Protein 3U52 (pdb70)

InterPro domains:
  IPR003430 Propane/methane/phenol/toluene hydroxylase [PF02332] (23-250)
  IPR007029 YHS domain [PF04945] (418-451)
  IPR009078 Ferritin-like superfamily [SSF47240] (6-496)
  IPR012348 Ribonucleotide reductase-like [G3DSA:1.10.620.20] (1-511)

Nearest PDB structures (foldseek):
  3u52-assembly1_B  TM=1.002E+00  e=2.593E-72  Stutzerimonas stutzeri
  3rnf-assembly1_A  TM=8.949E-01  e=2.036E-19  Pseudomonas sp. OX1
  3n1y-assembly1_A-1  TM=8.820E-01  e=1.701E-19  Pseudomonas sp. OX1
  3n20-assembly1_A-1  TM=8.811E-01  e=3.994E-19  Pseudomonas sp. OX1
  4gam-assembly1_F  TM=8.521E-01  e=6.471E-14  Methylococcus capsulatus str. Bath

Sequence (1869 aa):
KKLNLKDKYQYLTRDMAWEPTYQDKKDIFPEEDFEGIKITDWSQWEDPFRLTMDAYWKYQAEKEKKLYAIFDAFAQNNGHQNISDARYVNALKLFISGISPLEHAAFQGYSKVGRQFSGAGARVACQMQAIDELRHSQTQQHAMSHYNKHFNGLHDGPHMHDRVWYLSVPKSFFDDARSAGPFEFLTAISFSFEYVLTNLLFVPFMSGAAYNGDMATVTFGFSAQSDEARHMTLGLEVIKFILEQHEDNVPIVQRWIDKWFWRGFRLLSLVSMMMDYMLPNKVMSWSEAWEVYYEQNGGALFKDLERYGIRPPKYQDVANDAKHHLSHQLWTTFYQYCQATNFHTWIPEKEEMDWMSEKYPDTFDKYYRPRYEYLAKEAAAGRRFYNNTLPQLCQVCQIPTIFTEKDAPTMLSHRQIEHEGERYHFCSDGCCDIFKHEPEKYIQAWLPVHQIYQGNCEGGDLETVVQKYYHINIGEDNFDYVGSPDQKHWLSIKKKLNLKDKYQYLTRDMAWEPTYQDKKDIFPEEDFEGIKITDWSQWEDPFRLTMDAYWKYQAEKEKKLYAIFDAFAQNNGHQNISDARYVNALKLFISGISPLEHAAFQGYSKVGRQFSGAGARVACQMQAIDELRHSQTQQHAMSHYNKHFNGLHDGPHMHDRVWYLSVPKSFFDDARSAGPFEFLTAISFSFEYVLTNLLFVPFMSGAAYNGDMATVTFGFSAQSDEARHMTLGLEVIKFILEQHEDNVPIVQRWIDKWFWRGFRLLSLVSMMMDYMLPNKVMSWSEAWEVYYEQNGGALFKDLERYGIRPPKYQDVANDAKHHLSHQLWTTFYQYCQATNFHTWIPEKEEMDWMSEKYPDTFDKYYRPRYEYLAKEAAAGRRFYNNTLPQLCQVCQIPTIFTEKDAPTMLSHRQIEHEGERYHFCSDGCCDIFKHEPEKYIQAWLPVHQIYQGNCEGGDLETVVQKYYHINIGEDNFDYVGSPDQKHWLSIPIRHTYGHIARRFGDKPATRYQEASYDIEAKTNFHYRPQWDSEHTLNDPTRTAIRMEDWCAVSDPRQFYYGAYVGNRAKMQESAETSFGFCEKRNLLTRLSEETQKQLLRLLVPLRHVELGANMNNAKIAGDATATTVSQMHIYTGMDRLGIGQYLSRIALMIDGSTGAALDESKAYWMDDEMWQPMRKLVEDTLVVDDWFELTLVQNILIDGMMYPLVYDKMDQWFESQGAEDVSMLTEFMRDWYKESLRWTNAMMKAVAGESETNRELLQKWIDHWEPQAYEALKPLAEASVGIDGLNEARAELSARLKKFELQSREIKTNSVEPIRHTYGHIARRFGDKPATRYQEASYDIEAKTNFHYRPQWDSEHTLNDPTRTAIRMEDWCAVSDPRQFYYGAYVGNRAKMQESAETSFGFCEKRNLLTRLSEETQKQLLRLLVPLRHVELGANMNNAKIAGDATATTVSQMHIYTGMDRLGIGQYLSRIALMIDGSTGAALDESKAYWMDDEMWQPMRKLVEDTLVVDDWFELTLVQNILIDGMMYPLVYDKMDQWFESQGAEDVSMLTEFMRDWYKESLRWTNAMMKAVAGESETNRELLQKWIDHWEPQAYEALKPLAEASVGIDGLNEARAELSARLKKFELQSRGVSVNALYDYKFEPKDKVENFHGMQLLYVYWPDHLLFCAPFALLVQPGMTFSALVDEILKPATAAHPDSAKADFLNAEWLLNDEPFTPKADASLKEQGIDHKSMLTVTTPGLKGMANAGYSVNALYDYKFEPKDKVENFHGMQLLYVYWPDHLLFCAPFALLVQPGMTFSALVDEILKPATAAHPDSAKADFLNAEWLLNDEPFTPKADASLKEQGIDHKSMLTVTTPGLKGMANAGY

Foldseek 3Di:
DDDDLQVVLCCVWQVVDDDDDPDDPCVQQVQDPPLPFDFQDLVPQRQLDRADPVRVCVVLVVLVVVLVVLLVVCLVVVLVLQFQFLLLCLLVLCCLQAPLVVLVLLLVLLQVLLRNDPRRSLSVLSNVSSVLSVVLNVLSCSLCVSVVVQAFNNPQRPLLCVAAQVSVLRVLLSVVLSVDTNLLVLLQPLALCLAQCVCLVLVLQQVLCVQGRRSSSVSSSVSCVVVSSSSNSSNVSSVVSRLPRDLSSAVSSQVSQQQNNVSVLLSSLVVQQCQLFSRPDHDAHLLVSCCPRHVPVVVVVQVVCVVSVHHHHDCVVVSNLCSLPSNQLVLVVCQQAQLQHLAAHAQDDVVSLVVNCVNNVPPCVPPHPVVSVVQVVCVVVVNNHHDQDDAPAALRSRDGLRAADSVGRVHFQKDWDDDPHRIGIHNHVSRVVVCVVPVVVSVPDPNNVVCLVVVNQVDVHVVCSRCPRSVRDRQERTYHPVPHVSNVSSVVSD/DDDDLQRVLCCVWQVVDDQDDPDHVCVQQVQDPPLPFDFADLVPQRQLDRADPVRVCVVLVVLVVVLVVLLVVCLVVVLVLQFQFLLLCLLVLCCLQAPLVVLQLLLVLLQVLLRNDPGRSLNVLSNLSSVLSVVSSVLSCSLCVSVVVQAFNNPQRPLQCVAFQVSVLRVLLSVVLSVDTNLLVLLQPLALDLAQCPCLPLVLQLVLCVQTSSSSSVSSSVSCVVVSSSSNSSNVSSVVNSLPRDLSSQVSSLVSQQLNNVSVLLSSLVVQLCQLFSRPDHDAHLLVSCCPRCVPVVVVVQVVCVVSVHHHHDCVVVSNLCSLPRNQLVLVVCQQAQLQHLAAHAQDDPVSLVVNCVRNVPDCVPPRPVVSVVQVVCVVVVRRHHDPDDADAALRSLHGLRAADRVGRPHFQKDWDADPRRIGIHNHPSSVVVCVVPVVPSVPDPRNVVCLVVCNQVDVPSVCSRCVRSVRPRQARGYHPVNHPSNVSSVVD/DVFAADPQLCVPPNGHHDDPLSNQFFPPFDDDDDDDADPVDDPARQLGQVLAPQDDPDLVLQAFPQSDDPVSLVVVVVVLVVQLVVLLVVCLVVVVLQPDDPVLNVCLLQQPLLCLVVLQLLLLLLCVLLSHHRGRRRNVVSNSSSVVSNVLSVLSQSSQCSNVVNDCVSVVVSVCSCVPPPLNVLVNVLSVVLNPDRRSVLSCCQSVQQLCLQVLQLVLPQLQVQSVVVSNVSCNSNCVSSVVVNVSSCRSSLSSLQSRLVRDPVSQVVSQVSCVVRNVSSLVSCQSSQCVTSHCVSSVVSSVSSQVSVVSSVHGDD/DDDDDDDDDPFAADPQLCVVPNGHHDDPLSNQFFPPFDDDDDPDADPVDPPARQLGQVLAPFDDPDLVLQAFPQSDDPVSLVVVVVVLVVLLVVLLVVCLVVVVQQPDDVVLNVCLLQQPLVCLVVLQLLLLLLVVLLRHHNGRRRNVLSNSSSVVSNVLSVLSVVSQCSNVVNPCVSVVVSVCNCVDPPLQVLVNVLSVVLNPDRHSVLSCCLNVQQQCLLPLCLVLPQLQVQSVVVSNNSCNSNCVSVVVVSVSSCRSVLSSLQSSLVRDVVSQVVSQVSCVVRNVSSLVSCQSSCVVGRRVVSSLVSQQSSQVSQVVSVYGDPGD/DDDDPDDPDDDDPQPQVVQPQWAWEWEAEWLACVPVDTDIDTGHQFDFQQCCVPVPVLVVSVVFPCSVVFDFLVFWKDKQNHGDHGDRGGGNVVRPNGHYIYMYTYGPPPNYPDVRSD/DDDDPDDDDDDDPPPPVVLPQWAWEWEAEWLACVPVGTDIDIGRQQDFQQCCVVPPVLVVSVVAPCSVVAPQLPFFKDKQNHGDHGDRGGGNVVRPNGHHIYMYTYGPPPNGPPVRSD

CATH classification: 1.10.620.20

Organism: Stutzerimonas stutzeri (NCBI:txid316)

B-factor: mean 28.57, std 8.66, range [11.63, 82.62]

Structure (mmCIF, N/CA/C/O backbone):
data_3U52
#
_entry.id   3U52
#
_cell.length_a   83.942
_cell.length_b   141.761
_cell.length_c   181.207
_cell.angle_alpha   90.00
_cell.angle_beta   90.00
_cell.angle_gamma   90.00
#
_symmetry.space_group_name_H-M   'P 21 21 21'
#
loop_
_entity.id
_entity.type
_entity.pdbx_description
1 polymer 'Phenol hydroxylase component phN'
2 polymer 'Phenol hydroxylase component phL'
3 polymer 'Phenol hydroxylase component phO'
4 non-polymer 'FE (III) ION'
5 non-polymer 'ZINC ION'
6 non-polymer 'COPPER (II) ION'
7 non-polymer GLYCEROL
8 non-polymer XENON
9 non-polymer '3[N-MORPHOLINO]PROPANE SULFONIC ACID'
10 non-polymer '4-(2-HYDROXYETHYL)-1-PIPERAZINE ETHANESULFONIC ACID'
11 water water
#
loop_
_atom_site.group_PDB
_atom_site.id
_atom_site.type_symbol
_atom_site.label_atom_id
_atom_site.label_alt_id
_atom_site.label_comp_id
_atom_site.label_asym_id
_atom_site.label_entity_id
_atom_site.label_seq_id
_atom_site.pdbx_PDB_ins_code
_atom_site.Cartn_x
_atom_site.Cartn_y
_atom_site.Cartn_z
_atom_site.occupancy
_atom_site.B_iso_or_equiv
_atom_site.auth_seq_id
_atom_site.auth_comp_id
_atom_site.auth_asym_id
_atom_site.auth_atom_id
_atom_site.pdbx_PDB_model_num
ATOM 1 N N . LYS A 1 6 ? 66.764 97.740 133.130 1.00 48.11 6 LYS A N 1
ATOM 2 C CA . LYS A 1 6 ? 66.094 96.524 133.719 1.00 47.52 6 LYS A CA 1
ATOM 3 C C . LYS A 1 6 ? 65.939 95.389 132.705 1.00 45.45 6 LYS A C 1
ATOM 4 O O . LYS A 1 6 ? 65.921 95.636 131.512 1.00 45.81 6 LYS A O 1
ATOM 10 N N . LYS A 1 7 ? 65.819 94.159 133.188 1.00 43.12 7 LYS A N 1
ATOM 11 C CA . LYS A 1 7 ? 65.636 93.004 132.314 1.00 41.77 7 LYS A CA 1
ATOM 12 C C . LYS A 1 7 ? 64.353 93.102 131.500 1.00 40.41 7 LYS A C 1
ATOM 13 O O . LYS A 1 7 ? 63.296 93.478 132.015 1.00 39.42 7 LYS A O 1
ATOM 19 N N . LEU A 1 8 ? 64.473 92.802 130.208 1.00 38.24 8 LEU A N 1
ATOM 20 C CA . LEU A 1 8 ? 63.338 92.885 129.293 1.00 36.49 8 LEU A CA 1
ATOM 21 C C . LEU A 1 8 ? 62.281 91.853 129.611 1.00 36.02 8 LEU A C 1
ATOM 22 O O . LEU A 1 8 ? 62.598 90.702 129.928 1.00 36.15 8 LEU A O 1
ATOM 27 N N . ASN A 1 9 ? 61.023 92.267 129.521 1.00 36.22 9 ASN A N 1
ATOM 28 C CA . ASN A 1 9 ? 59.936 91.300 129.55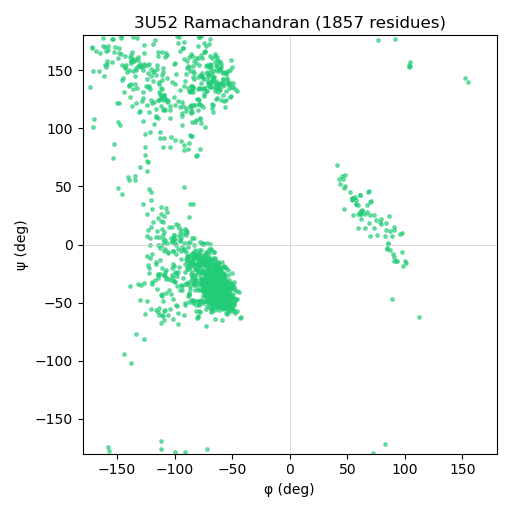6 1.00 36.53 9 ASN A CA 1
ATOM 29 C C . ASN A 1 9 ? 59.876 90.571 128.223 1.00 36.38 9 ASN A C 1
ATOM 30 O O . ASN A 1 9 ? 60.612 90.916 127.281 1.00 36.66 9 ASN A O 1
ATOM 35 N N . LEU A 1 10 ? 59.024 89.563 128.124 1.00 35.96 10 LEU A N 1
ATOM 36 C CA . LEU A 1 10 ? 59.008 88.738 126.932 1.00 35.76 10 LEU A CA 1
ATOM 37 C C . LEU A 1 10 ? 58.578 89.486 125.674 1.00 34.66 10 LEU A C 1
ATOM 38 O O . LEU A 1 10 ? 59.020 89.132 124.581 1.00 34.43 10 LEU A O 1
ATOM 43 N N . LYS A 1 11 ? 57.719 90.498 125.807 1.00 33.31 11 LYS A N 1
ATOM 44 C CA . LYS A 1 11 ? 57.237 91.203 124.631 1.00 32.91 11 LYS A CA 1
ATOM 45 C C . LYS A 1 11 ? 58.314 92.140 124.086 1.00 31.80 11 LYS A C 1
ATOM 46 O O . LYS A 1 11 ? 58.508 92.205 122.877 1.00 30.74 11 LYS A O 1
ATOM 52 N N . ASP A 1 12 ? 59.025 92.826 124.978 1.00 30.38 12 ASP A N 1
ATOM 53 C CA . ASP A 1 12 ? 60.079 93.732 124.564 1.00 29.89 12 ASP A CA 1
ATOM 54 C C . ASP A 1 12 ? 61.290 92.946 124.074 1.00 28.41 12 ASP A C 1
ATOM 55 O O . ASP A 1 12 ? 62.004 93.427 123.215 1.00 26.97 12 ASP A O 1
ATOM 60 N N . LYS A 1 13 ? 61.553 91.776 124.663 1.00 26.88 13 LYS A N 1
ATOM 61 C CA . LYS A 1 13 ? 62.618 90.910 124.171 1.00 26.86 13 LYS A CA 1
ATOM 62 C C . LYS A 1 13 ? 62.339 90.479 122.729 1.00 25.50 13 LYS A C 1
ATOM 63 O O . LYS A 1 13 ? 63.223 90.548 121.895 1.00 24.77 13 LYS A O 1
ATOM 69 N N . TYR A 1 14 ? 61.115 90.013 122.447 1.00 24.65 14 TYR A N 1
ATOM 70 C CA . TYR A 1 14 ? 60.773 89.527 121.117 1.00 23.59 14 TYR A CA 1
ATOM 71 C C . TYR A 1 14 ? 60.890 90.669 120.086 1.00 23.60 14 TYR A C 1
ATOM 72 O O . TYR A 1 14 ? 61.368 90.462 119.020 1.00 23.75 14 TYR A O 1
ATOM 81 N N . GLN A 1 15 ? 60.460 91.872 120.428 1.00 23.60 15 GLN A N 1
ATOM 82 C CA . GLN A 1 15 ? 60.674 93.032 119.584 1.00 23.79 15 GLN A CA 1
ATOM 83 C C . GLN A 1 15 ? 62.141 93.311 119.272 1.00 23.71 15 GLN A C 1
ATOM 84 O O . GLN A 1 15 ? 62.494 93.604 118.154 1.00 22.98 15 GLN A O 1
ATOM 90 N N . TYR A 1 16 ? 63.006 93.191 120.257 1.00 24.32 16 TYR A N 1
ATOM 91 C CA . TYR A 1 16 ? 64.419 93.332 120.019 1.00 24.65 16 TYR A CA 1
ATOM 92 C C . TYR A 1 16 ? 65.012 92.291 119.082 1.00 24.78 16 TYR A C 1
ATOM 93 O O . TYR A 1 16 ? 66.034 92.540 118.501 1.00 26.57 16 TYR A O 1
ATOM 102 N N . LEU A 1 17 ? 64.406 91.114 119.019 1.00 24.23 17 LEU A N 1
ATOM 103 C CA . LEU A 1 17 ? 64.814 90.005 118.138 1.00 23.95 17 LEU A CA 1
ATOM 104 C C . LEU A 1 17 ? 64.096 90.025 116.779 1.00 23.45 17 LEU A C 1
ATOM 105 O O . LEU A 1 17 ? 64.277 89.127 115.979 1.00 24.80 17 LEU A O 1
ATOM 110 N N . THR A 1 18 ? 63.240 91.005 116.539 1.00 23.57 18 THR A N 1
ATOM 111 C CA . THR A 1 18 ? 62.579 91.131 115.233 1.00 23.70 18 THR A CA 1
ATOM 112 C C . THR A 1 18 ? 62.638 92.579 114.731 1.00 24.89 18 THR A C 1
ATOM 113 O O . THR A 1 18 ? 63.422 92.918 113.830 1.00 25.47 18 THR A O 1
ATOM 117 N N . ARG A 1 19 ? 61.802 93.447 115.279 1.00 24.75 19 ARG A N 1
ATOM 118 C CA . ARG A 1 19 ? 61.655 94.749 114.649 1.00 25.85 19 ARG A CA 1
ATOM 119 C C . ARG A 1 19 ? 62.870 95.632 114.844 1.00 25.82 19 ARG A C 1
ATOM 120 O O . ARG A 1 19 ? 63.166 96.446 113.987 1.00 25.79 19 ARG A O 1
ATOM 128 N N . ASP A 1 20 ? 63.625 95.419 115.915 1.00 25.80 20 ASP A N 1
ATOM 129 C CA . ASP A 1 20 ? 64.812 96.221 116.151 1.00 26.29 20 ASP A CA 1
ATOM 130 C C . ASP A 1 20 ? 65.916 96.038 115.078 1.00 26.11 20 ASP A C 1
ATOM 131 O O . ASP A 1 20 ? 66.802 96.905 114.938 1.00 25.59 20 ASP A O 1
ATOM 136 N N . MET A 1 21 ? 65.864 94.947 114.310 1.00 24.17 21 MET A N 1
ATOM 137 C CA . MET A 1 21 ? 66.848 94.727 113.282 1.00 24.95 21 MET A CA 1
ATOM 138 C C . MET A 1 21 ? 66.649 95.677 112.057 1.00 24.10 21 MET A C 1
ATOM 139 O O . MET A 1 21 ? 67.541 95.821 111.218 1.00 23.77 21 MET A O 1
ATOM 144 N N . ALA A 1 22 ? 65.461 96.283 111.955 1.00 23.15 22 ALA A N 1
ATOM 145 C CA . ALA A 1 22 ? 65.146 97.210 110.871 1.00 23.16 22 ALA A CA 1
ATOM 146 C C . ALA A 1 22 ? 65.643 98.607 111.248 1.00 23.20 22 ALA A C 1
ATOM 147 O O . ALA A 1 22 ? 65.927 98.882 112.428 1.00 22.45 22 ALA A O 1
ATOM 149 N N . TRP A 1 23 ? 65.764 99.471 110.259 1.00 22.30 23 TRP A N 1
ATOM 150 C CA . TRP A 1 23 ? 66.248 100.836 110.482 1.00 23.42 23 TRP A CA 1
ATOM 151 C C . TRP A 1 23 ? 65.612 101.789 109.512 1.00 23.79 23 TRP A C 1
ATOM 152 O O . TRP A 1 23 ? 65.034 101.378 108.506 1.00 22.19 23 TRP A O 1
ATOM 163 N N . GLU A 1 24 ? 65.722 103.078 109.821 1.00 25.29 24 GLU A N 1
ATOM 164 C CA . GLU A 1 24 ? 65.279 104.111 108.879 1.00 27.08 24 GLU A CA 1
ATOM 165 C C . GLU A 1 24 ? 66.322 104.344 107.759 1.00 25.71 24 GLU A C 1
ATOM 166 O O . GLU A 1 24 ? 67.494 104.668 108.062 1.00 26.27 24 GLU A O 1
ATOM 172 N N . PRO A 1 25 ? 65.916 104.215 106.474 1.00 24.94 25 PRO A N 1
ATOM 173 C CA . PRO A 1 25 ? 66.906 104.345 105.385 1.00 24.56 25 PRO A CA 1
ATOM 174 C C . PRO A 1 25 ? 67.446 105.775 105.221 1.00 24.48 25 PRO A C 1
ATOM 175 O O . PRO A 1 25 ? 66.746 106.732 105.566 1.00 25.80 25 PRO A O 1
ATOM 179 N N . THR A 1 26 ? 68.703 105.903 104.794 1.00 23.82 26 THR A N 1
ATOM 180 C CA . THR A 1 26 ? 69.385 107.200 104.602 1.00 22.35 26 THR A CA 1
ATOM 181 C C . THR A 1 26 ? 69.741 107.339 103.120 1.00 21.97 26 THR A C 1
ATOM 182 O O . THR A 1 26 ? 69.801 108.437 102.552 1.00 21.04 26 THR A O 1
ATOM 186 N N . TYR A 1 27 ? 69.984 106.208 102.484 1.00 20.50 27 TYR A N 1
ATOM 187 C CA . TYR A 1 27 ? 70.567 106.177 101.158 1.00 21.85 27 TYR A CA 1
ATOM 188 C C . TYR A 1 27 ? 69.558 105.929 100.054 1.00 22.57 27 TYR A C 1
ATOM 189 O O . TYR A 1 27 ? 69.861 106.135 98.859 1.00 23.37 27 TYR A O 1
ATOM 198 N N . GLN A 1 28 ? 68.391 105.434 100.426 1.00 22.81 28 GLN A N 1
ATOM 199 C CA . GLN A 1 28 ? 67.310 105.234 99.454 1.00 23.55 28 GLN A CA 1
ATOM 200 C C . GLN A 1 28 ? 66.061 105.800 100.100 1.00 24.67 28 GLN A C 1
ATOM 201 O O . GLN A 1 28 ? 65.955 105.835 101.340 1.00 24.96 28 GLN A O 1
ATOM 207 N N . ASP A 1 29 ? 65.142 106.292 99.289 1.00 25.60 29 ASP A N 1
ATOM 208 C CA . ASP A 1 29 ? 63.874 106.797 99.795 1.00 27.17 29 ASP A CA 1
ATOM 209 C C . ASP A 1 29 ? 63.031 105.626 100.329 1.00 27.44 29 ASP A C 1
ATOM 210 O O . ASP A 1 29 ? 62.935 104.602 99.688 1.00 24.88 29 ASP A O 1
ATOM 215 N N . LYS A 1 30 ? 62.422 105.797 101.493 1.00 29.28 30 LYS A N 1
ATOM 216 C CA . LYS A 1 30 ? 61.493 104.817 102.070 1.00 31.64 30 LYS A CA 1
ATOM 217 C C . LYS A 1 30 ? 60.357 104.463 101.066 1.00 32.01 30 LYS A C 1
ATOM 218 O O . LYS A 1 30 ? 59.880 103.310 100.995 1.00 31.90 30 LYS A O 1
ATOM 224 N N . LYS A 1 31 ? 59.962 105.437 100.243 1.00 32.14 31 LYS A N 1
ATOM 225 C CA . LYS A 1 31 ? 58.883 105.232 99.284 1.00 32.36 31 LYS A CA 1
ATOM 226 C C . LYS A 1 31 ? 59.330 104.423 98.080 1.00 31.14 31 LYS A C 1
ATOM 227 O O . LYS A 1 31 ? 58.487 103.940 97.317 1.00 31.51 31 LYS A O 1
ATOM 233 N N . ASP A 1 32 ? 60.646 104.298 97.882 1.00 28.81 32 ASP A N 1
ATOM 234 C CA . ASP A 1 32 ? 61.175 103.460 96.803 1.00 27.36 32 ASP A CA 1
ATOM 235 C C . ASP A 1 32 ? 61.372 102.038 97.327 1.00 25.24 32 ASP A C 1
ATOM 236 O O . ASP A 1 32 ? 61.267 101.086 96.572 1.00 24.29 32 ASP A O 1
ATOM 241 N N . ILE A 1 33 ? 61.731 101.914 98.591 1.00 21.42 33 ILE A N 1
ATOM 242 C CA . ILE A 1 33 ? 61.931 100.594 99.196 1.00 20.63 33 ILE A CA 1
ATOM 243 C C . ILE A 1 33 ? 60.532 99.943 99.464 1.00 21.24 33 ILE A C 1
ATOM 244 O O . ILE A 1 33 ? 60.369 98.733 99.272 1.00 21.51 33 ILE A O 1
ATOM 249 N N . PHE A 1 34 ? 59.537 100.762 99.851 1.00 20.14 34 PHE A N 1
ATOM 250 C CA . PHE A 1 34 ? 58.119 100.341 100.101 1.00 19.88 34 PHE A CA 1
ATOM 251 C C . PHE A 1 34 ? 57.084 101.102 99.255 1.00 19.84 34 PHE A C 1
ATOM 252 O O . PHE A 1 34 ? 56.354 101.921 99.788 1.00 20.49 34 PHE A O 1
ATOM 260 N N . PRO A 1 35 ? 57.034 100.833 97.936 1.00 20.81 35 PRO A N 1
ATOM 261 C CA . PRO A 1 35 ? 56.254 101.608 96.977 1.00 21.76 35 PRO A CA 1
ATOM 262 C C . PRO A 1 35 ? 54.777 101.260 96.933 1.00 23.46 35 PRO A C 1
ATOM 263 O O . PRO A 1 35 ? 54.014 102.002 96.329 1.00 24.70 35 PRO A O 1
ATOM 267 N N . GLU A 1 36 ? 54.357 100.186 97.611 1.00 24.30 36 GLU A N 1
ATOM 268 C CA . GLU A 1 36 ? 52.976 99.680 97.410 1.00 24.85 36 GLU A CA 1
ATOM 269 C C . GLU A 1 36 ? 52.006 100.040 98.516 1.00 25.92 36 GLU A C 1
ATOM 270 O O . GLU A 1 36 ? 50.841 99.673 98.476 1.00 26.72 36 GLU A O 1
ATOM 276 N N . GLU A 1 37 ? 52.442 100.784 99.503 1.00 26.65 37 GLU A N 1
ATOM 277 C CA . GLU A 1 37 ? 51.551 100.931 100.660 1.00 28.69 37 GLU A CA 1
ATOM 278 C C . GLU A 1 37 ? 50.764 102.233 100.780 1.00 28.51 37 GLU A C 1
ATOM 279 O O . GLU A 1 37 ? 50.168 102.514 101.833 1.00 28.07 37 GLU A O 1
ATOM 285 N N . ASP A 1 38 ? 50.702 102.991 99.682 1.00 28.45 38 ASP A N 1
ATOM 286 C CA . ASP A 1 38 ? 49.959 104.259 99.663 1.00 29.07 38 ASP A CA 1
ATOM 287 C C . ASP A 1 38 ? 48.743 104.277 98.740 1.00 28.22 38 ASP A C 1
ATOM 288 O O . ASP A 1 38 ? 47.799 105.038 99.004 1.00 28.99 38 ASP A O 1
ATOM 293 N N . PHE A 1 39 ? 48.777 103.485 97.662 1.00 26.58 39 PHE A N 1
ATOM 294 C CA . PHE A 1 39 ? 47.859 103.653 96.551 1.00 25.89 39 PHE A CA 1
ATOM 295 C C . PHE A 1 39 ? 46.447 103.178 96.816 1.00 26.43 39 PHE A C 1
ATOM 296 O O . PHE A 1 39 ? 45.599 103.435 95.995 1.00 25.50 39 PHE A O 1
ATOM 304 N N . GLU A 1 40 ? 46.209 102.488 97.941 1.00 25.77 40 GLU A N 1
ATOM 305 C CA . GLU A 1 40 ? 44.873 101.963 98.286 1.00 25.09 40 GLU A CA 1
ATOM 306 C C . GLU A 1 40 ? 44.031 102.965 99.103 1.00 25.62 40 GLU A C 1
ATOM 307 O O . GLU A 1 40 ? 42.821 102.793 99.271 1.00 25.86 40 GLU A O 1
ATOM 313 N N . GLY A 1 41 ? 44.672 104.008 99.603 1.00 25.30 41 GLY A N 1
ATOM 314 C CA . GLY A 1 41 ? 43.996 104.978 100.441 1.00 25.52 41 GLY A CA 1
ATOM 315 C C . GLY A 1 41 ? 44.178 104.746 101.914 1.00 24.90 41 GLY A C 1
ATOM 316 O O . GLY A 1 41 ? 43.719 105.561 102.723 1.00 25.66 41 GLY A O 1
ATOM 317 N N . ILE A 1 42 ? 44.813 103.632 102.311 1.00 24.47 42 ILE A N 1
ATOM 318 C CA . ILE A 1 42 ? 44.966 103.325 103.748 1.00 23.52 42 ILE A CA 1
ATOM 319 C C . ILE A 1 42 ? 46.084 104.166 104.369 1.00 24.38 42 ILE A C 1
ATOM 320 O O . ILE A 1 42 ? 47.140 104.271 103.791 1.00 22.88 42 ILE A O 1
ATOM 325 N N . LYS A 1 43 ? 45.836 104.746 105.547 1.00 25.75 43 LYS A N 1
ATOM 326 C CA . LYS A 1 43 ? 46.799 105.611 106.196 1.00 27.68 43 LYS A CA 1
ATOM 327 C C . LYS A 1 43 ? 47.288 104.921 107.443 1.00 28.51 43 LYS A C 1
ATOM 328 O O . LYS A 1 43 ? 46.475 104.482 108.267 1.00 27.61 43 LYS A O 1
ATOM 334 N N . ILE A 1 44 ? 48.618 104.782 107.556 1.00 29.18 44 ILE A N 1
ATOM 335 C CA . ILE A 1 44 ? 49.198 104.238 108.751 1.00 30.84 44 ILE A CA 1
ATOM 336 C C . ILE A 1 44 ? 49.851 105.383 109.498 1.00 31.15 44 ILE A C 1
ATOM 337 O O . ILE A 1 44 ? 50.695 106.090 108.961 1.00 32.16 44 ILE A O 1
ATOM 342 N N . THR A 1 45 ? 49.438 105.536 110.738 1.00 31.49 45 THR A N 1
ATOM 343 C CA . THR A 1 45 ? 49.888 106.583 111.659 1.00 32.50 45 THR A CA 1
ATOM 344 C C . THR A 1 45 ? 51.159 106.192 112.461 1.00 32.70 45 THR A C 1
ATOM 345 O O . THR A 1 45 ? 52.012 107.043 112.723 1.00 32.18 45 THR A O 1
ATOM 349 N N . ASP A 1 46 ? 51.314 104.906 112.778 1.00 31.68 46 ASP A N 1
ATOM 350 C CA . ASP A 1 46 ? 52.375 104.459 113.693 1.00 32.11 46 ASP A CA 1
ATOM 351 C C . ASP A 1 46 ? 52.495 102.927 113.733 1.00 31.02 46 ASP A C 1
ATOM 352 O O . ASP A 1 46 ? 51.715 102.239 114.423 1.00 30.61 46 ASP A O 1
ATOM 357 N N . TRP A 1 47 ? 53.492 102.422 113.004 1.00 30.57 47 TRP A N 1
ATOM 358 C CA . TRP A 1 47 ? 53.700 100.977 112.852 1.00 30.33 47 TRP A CA 1
ATOM 359 C C . TRP A 1 47 ? 54.063 100.316 114.160 1.00 30.65 47 TRP A C 1
ATOM 360 O O . TRP A 1 47 ? 53.800 99.117 114.351 1.00 29.28 47 TRP A O 1
ATOM 371 N N . SER A 1 48 ? 54.609 101.105 115.086 1.00 30.91 48 SER A N 1
ATOM 372 C CA . SER A 1 48 ? 55.029 100.578 116.393 1.00 31.85 48 SER A CA 1
ATOM 373 C C . SER A 1 48 ? 53.829 100.170 117.269 1.00 31.19 48 SER A C 1
ATOM 374 O O . SER A 1 48 ? 53.954 99.390 118.237 1.00 31.67 48 SER A O 1
ATOM 377 N N . GLN A 1 49 ? 52.653 100.654 116.916 1.00 29.72 49 GLN A N 1
ATOM 378 C CA . GLN A 1 49 ? 51.475 100.170 117.605 1.00 29.88 49 GLN A CA 1
ATOM 379 C C . GLN A 1 49 ? 51.004 98.779 117.169 1.00 28.73 49 GLN A C 1
ATOM 380 O O . GLN A 1 49 ? 50.068 98.222 117.763 1.00 28.61 49 GLN A O 1
ATOM 386 N N . TRP A 1 50 ? 51.659 98.216 116.153 1.00 27.62 50 TRP A N 1
ATOM 387 C CA . TRP A 1 50 ? 51.465 96.797 115.813 1.00 27.32 50 TRP A CA 1
ATOM 388 C C . TRP A 1 50 ? 51.750 95.901 117.029 1.00 28.27 50 TRP A C 1
ATOM 389 O O . TRP A 1 50 ? 52.835 96.007 117.632 1.00 28.74 50 TRP A O 1
ATOM 400 N N . GLU A 1 51 ? 50.793 95.054 117.421 1.00 28.75 51 GLU A N 1
ATOM 401 C CA . GLU A 1 51 ? 51.015 94.049 118.473 1.00 30.62 51 GLU A CA 1
ATOM 402 C C . GLU A 1 51 ? 51.266 92.709 117.818 1.00 30.11 51 GLU A C 1
ATOM 403 O O . GLU A 1 51 ? 50.466 92.289 116.975 1.00 30.39 51 GLU A O 1
ATOM 409 N N . ASP A 1 52 ? 52.360 92.050 118.172 1.00 29.06 52 ASP A N 1
ATOM 410 C CA . ASP A 1 52 ? 52.719 90.763 117.531 1.00 29.18 52 ASP A CA 1
ATOM 411 C C . ASP A 1 52 ? 51.637 89.743 117.838 1.00 27.74 52 ASP A C 1
ATOM 412 O O . ASP A 1 52 ? 51.251 89.592 118.981 1.00 28.43 52 ASP A O 1
ATOM 417 N N . PRO A 1 53 ? 51.069 89.113 116.802 1.00 28.18 53 PRO A N 1
ATOM 418 C CA . PRO A 1 53 ? 49.994 88.132 117.033 1.00 27.71 53 PRO A CA 1
ATOM 419 C C . PRO A 1 53 ? 50.479 86.819 117.634 1.00 28.93 53 PRO A C 1
ATOM 420 O O . PRO A 1 53 ? 49.656 86.036 118.168 1.00 28.68 53 PRO A O 1
ATOM 424 N N . PHE A 1 54 ? 51.785 86.573 117.536 1.00 28.86 54 PHE A N 1
ATOM 425 C CA . PHE A 1 54 ? 52.449 85.418 118.156 1.00 28.89 54 PHE A CA 1
ATOM 426 C C . PHE A 1 54 ? 53.907 85.826 118.255 1.00 29.32 54 PHE A C 1
ATOM 427 O O . PHE A 1 54 ? 54.361 86.681 117.480 1.00 28.17 54 PHE A O 1
ATOM 435 N N . ARG A 1 55 ? 54.632 85.214 119.197 1.00 29.09 55 ARG A N 1
ATOM 436 C CA . ARG A 1 55 ? 56.032 85.558 119.459 1.00 28.88 55 ARG A CA 1
ATOM 437 C C . ARG A 1 55 ? 56.929 84.331 119.386 1.00 29.39 55 ARG A C 1
ATOM 438 O O . ARG A 1 55 ? 57.389 83.839 120.413 1.00 31.15 55 ARG A O 1
ATOM 446 N N . LEU A 1 56 ? 57.225 83.887 118.174 1.00 27.75 56 LEU A N 1
ATOM 447 C CA . LEU A 1 56 ? 58.003 82.695 117.932 1.00 27.98 56 LEU A CA 1
ATOM 448 C C . LEU A 1 56 ? 59.315 83.015 117.239 1.00 27.26 56 LEU A C 1
ATOM 449 O O . LEU A 1 56 ? 59.333 83.391 116.057 1.00 26.95 56 LEU A O 1
ATOM 454 N N . THR A 1 57 ? 60.420 82.860 117.929 1.00 25.70 57 THR A N 1
ATOM 455 C CA . THR A 1 57 ? 61.683 83.088 117.241 1.00 25.63 57 THR A CA 1
ATOM 456 C C . THR A 1 57 ? 61.956 81.900 116.302 1.00 24.97 57 THR A C 1
ATOM 457 O O . THR A 1 57 ? 61.239 80.886 116.374 1.00 24.95 57 THR A O 1
ATOM 461 N N . MET A 1 58 ? 62.903 82.047 115.376 1.00 22.29 58 MET A N 1
ATOM 462 C CA . MET A 1 58 ? 63.110 81.011 114.371 1.00 22.48 58 MET A CA 1
ATOM 463 C C . MET A 1 58 ? 63.522 79.647 114.973 1.00 22.18 58 MET A C 1
ATOM 464 O O . MET A 1 58 ? 63.091 78.617 114.479 1.00 20.31 58 MET A O 1
ATOM 469 N N . ASP A 1 59 ? 64.337 79.659 116.029 1.00 22.04 59 ASP A N 1
ATOM 470 C CA . ASP A 1 59 ? 64.811 78.410 116.672 1.00 22.49 59 ASP A CA 1
ATOM 471 C C . ASP A 1 59 ? 63.607 77.580 117.127 1.00 21.56 59 ASP A C 1
ATOM 472 O O . ASP A 1 59 ? 63.518 76.405 116.813 1.00 20.89 59 ASP A O 1
ATOM 477 N N . ALA A 1 60 ? 62.677 78.228 117.829 1.00 20.41 60 ALA A N 1
ATOM 478 C CA . ALA A 1 60 ? 61.465 77.603 118.355 1.00 20.52 60 ALA A CA 1
ATOM 479 C C . ALA A 1 60 ? 60.488 77.174 117.254 1.00 21.05 60 ALA A C 1
ATOM 480 O O . ALA A 1 60 ? 59.849 76.122 117.380 1.00 21.57 60 ALA A O 1
ATOM 482 N N . TYR A 1 61 ? 60.382 77.977 116.176 1.00 20.41 61 TYR A N 1
ATOM 483 C CA . TYR A 1 61 ? 59.582 77.598 114.981 1.00 20.07 61 TYR A CA 1
ATOM 484 C C . TYR A 1 61 ? 60.106 76.264 114.381 1.00 20.40 61 TYR A C 1
ATOM 485 O O . TYR A 1 61 ? 59.346 75.291 114.220 1.00 19.92 61 TYR A O 1
ATOM 494 N N . TRP A 1 62 ? 61.404 76.194 114.069 1.00 18.22 62 TRP A N 1
ATOM 495 C CA . TRP A 1 62 ? 61.992 75.004 113.504 1.00 18.01 62 TRP A CA 1
ATOM 496 C C . TRP A 1 62 ? 61.798 73.804 114.396 1.00 19.24 62 TRP A C 1
ATOM 497 O O . TRP A 1 62 ? 61.417 72.739 113.904 1.00 17.97 62 TRP A O 1
ATOM 508 N N . LYS A 1 63 ? 62.052 73.978 115.700 1.00 18.33 63 LYS A N 1
ATOM 509 C CA . LYS A 1 63 ? 61.985 72.873 116.639 1.00 21.16 63 LYS A CA 1
ATOM 510 C C . LYS A 1 63 ? 60.572 72.293 116.695 1.00 21.24 63 LYS A C 1
ATOM 511 O O . LYS A 1 63 ? 60.387 71.066 116.678 1.00 22.59 63 LYS A O 1
ATOM 517 N N . TYR A 1 64 ? 59.588 73.161 116.832 1.00 21.46 64 TYR A N 1
ATOM 518 C CA . TYR A 1 64 ? 58.232 72.666 116.994 1.00 23.30 64 TYR A CA 1
ATOM 519 C C . TYR A 1 64 ? 57.626 72.110 115.705 1.00 21.45 64 TYR A C 1
ATOM 520 O O . TYR A 1 64 ? 56.898 71.102 115.722 1.00 20.04 64 TYR A O 1
ATOM 529 N N . GLN A 1 65 ? 57.927 72.747 114.590 1.00 18.22 65 GLN A N 1
ATOM 530 C CA . GLN A 1 65 ? 57.381 72.272 113.324 1.00 19.54 65 GLN A CA 1
ATOM 531 C C . GLN A 1 65 ? 58.044 70.959 112.919 1.00 20.09 65 GLN A C 1
ATOM 532 O O . GLN A 1 65 ? 57.380 70.118 112.338 1.00 20.03 65 GLN A O 1
ATOM 538 N N . ALA A 1 66 ? 59.340 70.778 113.214 1.00 18.70 66 ALA A N 1
ATOM 539 C CA . ALA A 1 66 ? 60.018 69.522 112.882 1.00 20.41 66 ALA A CA 1
ATOM 540 C C . ALA A 1 66 ? 59.389 68.340 113.643 1.00 21.21 66 ALA A C 1
ATOM 541 O O . ALA A 1 66 ? 59.222 67.251 113.081 1.00 21.54 66 ALA A O 1
ATOM 543 N N . GLU A 1 67 ? 58.979 68.590 114.880 1.00 22.44 67 GLU A N 1
ATOM 544 C CA . GLU A 1 67 ? 58.313 67.572 115.724 1.00 23.75 67 GLU A CA 1
ATOM 545 C C . GLU A 1 67 ? 56.956 67.125 115.152 1.00 23.37 67 GLU A C 1
ATOM 546 O O . GLU A 1 67 ? 56.708 65.901 115.044 1.00 20.77 67 GLU A O 1
ATOM 552 N N . LYS A 1 68 ? 56.127 68.094 114.742 1.00 21.84 68 LYS A N 1
ATOM 553 C CA . LYS A 1 68 ? 54.847 67.824 114.101 1.00 22.62 68 LYS A CA 1
ATOM 554 C C . LYS A 1 68 ? 55.039 67.074 112.779 1.00 23.12 68 LYS A C 1
ATOM 555 O O . LYS A 1 68 ? 54.319 66.092 112.508 1.00 22.20 68 LYS A O 1
ATOM 561 N N . GLU A 1 69 ? 55.985 67.547 111.946 1.00 23.04 69 GLU A N 1
ATOM 562 C CA . GLU A 1 69 ? 56.303 66.898 110.652 1.00 24.23 69 GLU A CA 1
ATOM 563 C C . GLU A 1 69 ? 56.782 65.443 110.731 1.00 23.86 69 GLU A C 1
ATOM 564 O O . GLU A 1 69 ? 56.372 64.601 109.919 1.00 24.58 69 GLU A O 1
ATOM 570 N N . LYS A 1 70 ? 57.700 65.168 111.640 1.00 22.47 70 LYS A N 1
ATOM 571 C CA . LYS A 1 70 ? 58.194 63.823 111.819 1.00 22.98 70 LYS A CA 1
ATOM 572 C C . LYS A 1 70 ? 57.034 62.871 112.187 1.00 21.66 70 LYS A C 1
ATOM 573 O O . LYS A 1 70 ? 56.954 61.783 111.662 1.00 20.95 70 LYS A O 1
ATOM 579 N N . LYS A 1 71 ? 56.105 63.347 113.023 1.00 21.58 71 LYS A N 1
ATOM 580 C CA . LYS A 1 71 ? 54.908 62.578 113.399 1.00 22.23 71 LYS A CA 1
ATOM 581 C C . LYS A 1 71 ? 53.910 62.383 112.251 1.00 21.71 71 LYS A C 1
ATOM 582 O O . LYS A 1 71 ? 53.424 61.266 112.062 1.00 20.16 71 LYS A O 1
ATOM 588 N N . LEU A 1 72 ? 53.672 63.459 111.485 1.00 21.03 72 LEU A N 1
ATOM 589 C CA . LEU A 1 72 ? 52.785 63.480 110.329 1.00 21.50 72 LEU A CA 1
ATOM 590 C C . LEU A 1 72 ? 53.240 62.511 109.253 1.00 20.43 72 LEU A C 1
ATOM 591 O O . LEU A 1 72 ? 52.430 61.730 108.773 1.00 19.20 72 LEU A O 1
ATOM 596 N N . TYR A 1 73 ? 54.514 62.559 108.866 1.00 18.98 73 TYR A N 1
ATOM 597 C CA . TYR A 1 73 ? 55.062 61.673 107.856 1.00 20.13 73 TYR A CA 1
ATOM 598 C C . TYR A 1 73 ? 55.141 60.188 108.243 1.00 20.25 73 TYR A C 1
ATOM 599 O O . TYR A 1 73 ? 54.942 59.319 107.403 1.00 20.54 73 TYR A O 1
ATOM 608 N N . ALA A 1 74 ? 55.370 59.928 109.519 1.00 20.06 74 ALA A N 1
ATOM 609 C CA . ALA A 1 74 ? 55.328 58.541 110.061 1.00 20.26 74 ALA A CA 1
ATOM 610 C C . ALA A 1 74 ? 53.936 57.963 109.853 1.00 20.92 74 ALA A C 1
ATOM 611 O O . ALA A 1 74 ? 53.796 56.803 109.481 1.00 20.47 74 ALA A O 1
ATOM 613 N N . ILE A 1 75 ? 52.919 58.784 110.128 1.00 20.97 75 ILE A N 1
ATOM 614 C CA . ILE A 1 75 ? 51.520 58.365 109.974 1.00 22.35 75 ILE A CA 1
ATOM 615 C C . ILE A 1 75 ? 51.194 58.180 108.487 1.00 22.36 75 ILE A C 1
ATOM 616 O O . ILE A 1 75 ? 50.526 57.190 108.107 1.00 22.78 75 ILE A O 1
ATOM 621 N N . PHE A 1 76 ? 51.640 59.125 107.646 1.00 21.70 76 PHE A N 1
ATOM 622 C CA . PHE A 1 76 ? 51.386 59.031 106.198 1.00 22.33 76 PHE A CA 1
ATOM 623 C C . PHE A 1 76 ? 51.976 57.740 105.594 1.00 23.79 76 PHE A C 1
ATOM 624 O O . PHE A 1 76 ? 51.367 57.142 104.665 1.00 24.47 76 PHE A O 1
ATOM 632 N N . ASP A 1 77 ? 53.200 57.377 106.000 1.00 22.46 77 ASP A N 1
ATOM 633 C CA . ASP A 1 77 ? 53.831 56.163 105.515 1.00 23.72 77 ASP A CA 1
ATOM 634 C C . ASP A 1 77 ? 53.092 54.911 105.991 1.00 22.53 77 ASP A C 1
ATOM 635 O O . ASP A 1 77 ? 53.028 53.941 105.244 1.00 22.85 77 ASP A O 1
ATOM 640 N N . ALA A 1 78 ? 52.602 54.916 107.231 1.00 22.56 78 ALA A N 1
ATOM 641 C CA . ALA A 1 78 ? 51.867 53.797 107.819 1.00 23.41 78 ALA A CA 1
ATOM 642 C C . ALA A 1 78 ? 50.521 53.589 107.099 1.00 24.21 78 ALA A C 1
ATOM 643 O O . ALA A 1 78 ? 50.054 52.430 106.907 1.00 24.30 78 ALA A O 1
ATOM 645 N N . PHE A 1 79 ? 49.890 54.711 106.779 1.00 23.28 79 PHE A N 1
ATOM 646 C CA . PHE A 1 79 ? 48.630 54.736 106.029 1.00 25.10 79 PHE A CA 1
ATOM 647 C C . PHE A 1 79 ? 48.799 54.046 104.695 1.00 25.09 79 PHE A C 1
ATOM 648 O O . PHE A 1 79 ? 48.010 53.149 104.358 1.00 27.02 79 PHE A O 1
ATOM 656 N N . ALA A 1 80 ? 49.840 54.434 103.954 1.00 26.21 80 ALA A N 1
ATOM 657 C CA . ALA A 1 80 ? 50.158 53.894 102.644 1.00 26.33 80 ALA A CA 1
ATOM 658 C C . ALA A 1 80 ? 50.594 52.420 102.688 1.00 28.09 80 ALA A C 1
ATOM 659 O O . ALA A 1 80 ? 50.135 51.626 101.847 1.00 28.28 80 ALA A O 1
ATOM 661 N N . GLN A 1 81 ? 51.493 52.089 103.632 1.00 28.17 81 GLN A N 1
ATOM 662 C CA . GLN A 1 81 ? 52.001 50.728 103.807 1.00 29.72 81 GLN A CA 1
ATOM 663 C C . GLN A 1 81 ? 50.855 49.758 104.167 1.00 28.41 81 GLN A C 1
ATOM 664 O O . GLN A 1 81 ? 50.853 48.614 103.692 1.00 26.84 81 GLN A O 1
ATOM 670 N N . ASN A 1 82 ? 49.867 50.245 104.927 1.00 27.13 82 ASN A N 1
ATOM 671 C CA . ASN A 1 82 ? 48.711 49.449 105.347 1.00 27.06 82 ASN A CA 1
ATOM 672 C C . ASN A 1 82 ? 47.433 49.600 104.507 1.00 28.17 82 ASN A C 1
ATOM 673 O O . ASN A 1 82 ? 46.344 49.190 104.935 1.00 28.48 82 ASN A O 1
ATOM 678 N N . ASN A 1 83 ? 47.579 50.153 103.301 1.00 27.29 83 ASN A N 1
ATOM 679 C CA . ASN A 1 83 ? 46.456 50.407 102.398 1.00 27.43 83 ASN A CA 1
ATOM 680 C C . ASN A 1 83 ? 45.255 50.967 103.104 1.00 26.57 83 ASN A C 1
ATOM 681 O O . ASN A 1 83 ? 44.158 50.414 103.067 1.00 25.53 83 ASN A O 1
ATOM 686 N N . GLY A 1 84 ? 45.480 52.084 103.777 1.00 26.19 84 GLY A N 1
ATOM 687 C CA . GLY A 1 84 ? 44.458 52.699 104.556 1.00 27.22 84 GLY A CA 1
ATOM 688 C C . GLY A 1 84 ? 43.300 53.255 103.742 1.00 26.76 84 GLY A C 1
ATOM 689 O O . GLY A 1 84 ? 42.244 53.514 104.306 1.00 27.39 84 GLY A O 1
ATOM 690 N N . HIS A 1 85 ? 43.477 53.439 102.434 1.00 26.57 85 HIS A N 1
ATOM 691 C CA . HIS A 1 85 ? 42.373 53.902 101.569 1.00 25.62 85 HIS A CA 1
ATOM 692 C C . HIS A 1 85 ? 41.214 52.852 101.586 1.00 26.03 85 HIS A C 1
ATOM 693 O O . HIS A 1 85 ? 40.036 53.178 101.345 1.00 26.12 85 HIS A O 1
ATOM 700 N N . GLN A 1 86 ? 41.542 51.596 101.935 1.00 24.87 86 GLN A N 1
ATOM 701 C CA . GLN A 1 86 ? 40.523 50.548 101.995 1.00 24.71 86 GLN A CA 1
ATOM 702 C C . GLN A 1 86 ? 39.570 50.709 103.169 1.00 24.17 86 GLN A C 1
ATOM 703 O O . GLN A 1 86 ? 38.508 50.099 103.191 1.00 25.01 86 GLN A O 1
ATOM 709 N N . ASN A 1 87 ? 39.934 51.556 104.130 1.00 24.11 87 ASN A N 1
ATOM 710 C CA . ASN A 1 87 ? 39.122 51.738 105.343 1.00 24.33 87 ASN A CA 1
ATOM 711 C C . ASN A 1 87 ? 38.215 52.959 105.359 1.00 23.38 87 ASN A C 1
ATOM 712 O O . ASN A 1 87 ? 37.527 53.188 106.346 1.00 23.05 87 ASN A O 1
ATOM 717 N N . ILE A 1 88 ? 38.156 53.702 104.261 1.00 23.18 88 ILE A N 1
ATOM 718 C CA . ILE A 1 88 ? 37.188 54.785 104.170 1.00 22.33 88 ILE A CA 1
ATOM 719 C C . ILE A 1 88 ? 35.764 54.222 104.120 1.00 23.12 88 ILE A C 1
ATOM 720 O O . ILE A 1 88 ? 35.567 53.033 103.841 1.00 22.40 88 ILE A O 1
ATOM 725 N N . SER A 1 89 ? 34.779 55.054 104.430 1.00 23.73 89 SER A N 1
ATOM 726 C CA . SER A 1 89 ? 33.368 54.628 104.497 1.00 24.81 89 SER A CA 1
ATOM 727 C C . SER A 1 89 ? 32.865 54.044 103.141 1.00 25.50 89 SER A C 1
ATOM 728 O O . SER A 1 89 ? 32.190 52.997 103.123 1.00 25.54 89 SER A O 1
ATOM 731 N N . ASP A 1 90 ? 33.225 54.708 102.037 1.00 24.83 90 ASP A N 1
ATOM 732 C CA . ASP A 1 90 ? 32.766 54.364 100.660 1.00 25.06 90 ASP A CA 1
ATOM 733 C C . ASP A 1 90 ? 33.568 55.191 99.682 1.00 23.75 90 ASP A C 1
ATOM 734 O O . ASP A 1 90 ? 33.966 56.317 100.003 1.00 24.09 90 ASP A O 1
ATOM 739 N N . ALA A 1 91 ? 33.807 54.659 98.485 1.00 23.03 91 ALA A N 1
ATOM 740 C CA . ALA A 1 91 ? 34.604 55.356 97.486 1.00 21.97 91 ALA A CA 1
ATOM 741 C C . ALA A 1 91 ? 33.954 56.691 97.037 1.00 21.54 91 ALA A C 1
ATOM 742 O O . ALA A 1 91 ? 34.678 57.551 96.521 1.00 22.23 91 ALA A O 1
ATOM 744 N N . ARG A 1 92 ? 32.637 56.875 97.258 1.00 20.97 92 ARG A N 1
ATOM 745 C CA . ARG A 1 92 ? 31.988 58.167 96.954 1.00 21.43 92 ARG A CA 1
ATOM 746 C C . ARG A 1 92 ? 32.743 59.278 97.677 1.00 19.84 92 ARG A C 1
ATOM 747 O O . ARG A 1 92 ? 32.832 60.410 97.189 1.00 21.21 92 ARG A O 1
ATOM 755 N N . TYR A 1 93 ? 33.264 58.957 98.866 1.00 20.60 93 TYR A N 1
ATOM 756 C CA . TYR A 1 93 ? 33.952 59.946 99.718 1.00 19.55 93 TYR A CA 1
ATOM 757 C C . TYR A 1 93 ? 35.139 60.557 98.996 1.00 19.43 93 TYR A C 1
ATOM 758 O O . TYR A 1 93 ? 35.462 61.720 99.235 1.00 20.32 93 TYR A O 1
ATOM 767 N N . VAL A 1 94 ? 35.818 59.797 98.131 1.00 19.12 94 VAL A N 1
ATOM 768 C CA . VAL A 1 94 ? 37.048 60.286 97.515 1.00 19.13 94 VAL A CA 1
ATOM 769 C C . VAL A 1 94 ? 36.753 61.526 96.600 1.00 20.06 94 VAL A C 1
ATOM 770 O O . VAL A 1 94 ? 37.638 62.361 96.381 1.00 17.89 94 VAL A O 1
ATOM 774 N N . ASN A 1 95 ? 35.511 61.662 96.152 1.00 19.03 95 ASN A N 1
ATOM 775 C CA . ASN A 1 95 ? 35.107 62.856 95.409 1.00 20.14 95 ASN A CA 1
ATOM 776 C C . ASN A 1 95 ? 35.292 64.186 96.135 1.00 19.75 95 ASN A C 1
ATOM 777 O O . ASN A 1 95 ? 35.573 65.185 95.488 1.00 20.56 95 ASN A O 1
ATOM 782 N N . ALA A 1 96 ? 35.208 64.164 97.458 1.00 19.62 96 ALA A N 1
ATOM 783 C CA . ALA A 1 96 ? 35.503 65.317 98.269 1.00 20.83 96 ALA A CA 1
ATOM 784 C C . ALA A 1 96 ? 36.977 65.636 98.126 1.00 21.42 96 ALA A C 1
ATOM 785 O O . ALA A 1 96 ? 37.339 66.800 98.081 1.00 21.93 96 ALA A O 1
ATOM 787 N N . LEU A 1 97 ? 37.828 64.621 97.990 1.00 22.28 97 LEU A N 1
ATOM 788 C CA . LEU A 1 97 ? 39.289 64.861 97.867 1.00 22.56 97 LEU A CA 1
ATOM 789 C C . LEU A 1 97 ? 39.733 65.340 96.476 1.00 22.81 97 LEU A C 1
ATOM 790 O O . LEU A 1 97 ? 40.752 66.061 96.339 1.00 22.35 97 LEU A O 1
ATOM 795 N N . LYS A 1 98 ? 38.996 64.917 95.434 1.00 21.56 98 LYS A N 1
ATOM 796 C CA . LYS A 1 98 ? 39.244 65.414 94.035 1.00 21.49 98 LYS A CA 1
ATOM 797 C C . LYS A 1 98 ? 38.976 66.909 93.974 1.00 22.64 98 LYS A C 1
ATOM 798 O O . LYS A 1 98 ? 39.774 67.665 93.437 1.00 21.78 98 LYS A O 1
ATOM 804 N N . LEU A 1 99 ? 37.874 67.321 94.591 1.00 22.93 99 LEU A N 1
ATOM 805 C CA . LEU A 1 99 ? 37.533 68.726 94.787 1.00 25.65 99 LEU A CA 1
ATOM 806 C C . LEU A 1 99 ? 38.592 69.480 95.614 1.00 25.32 99 LEU A C 1
ATOM 807 O O . LEU A 1 99 ? 39.010 70.585 95.267 1.00 25.69 99 LEU A O 1
ATOM 812 N N . PHE A 1 100 ? 39.024 68.889 96.701 1.00 25.20 100 PHE A N 1
ATOM 813 C CA . PHE A 1 100 ? 40.060 69.494 97.518 1.00 26.26 100 PHE A CA 1
ATOM 814 C C . PHE A 1 100 ? 41.395 69.707 96.803 1.00 26.22 100 PHE A C 1
ATOM 815 O O . PHE A 1 100 ? 41.916 70.819 96.834 1.00 26.54 100 PHE A O 1
ATOM 823 N N . ILE A 1 101 ? 41.949 68.663 96.184 1.00 24.08 101 ILE A N 1
ATOM 824 C CA . ILE A 1 101 ? 43.259 68.764 95.518 1.00 23.19 101 ILE A CA 1
ATOM 825 C C . ILE A 1 101 ? 43.296 69.679 94.279 1.00 23.63 101 ILE A C 1
ATOM 826 O O . ILE A 1 101 ? 44.355 70.238 93.947 1.00 21.51 101 ILE A O 1
ATOM 831 N N . SER A 1 102 ? 42.157 69.824 93.585 1.00 22.87 102 SER A N 1
ATOM 832 C CA . SER A 1 102 ? 42.110 70.647 92.395 1.00 23.70 102 SER A CA 1
ATOM 833 C C . SER A 1 102 ? 41.594 72.075 92.661 1.00 24.36 102 SER A C 1
ATOM 834 O O . SER A 1 102 ? 41.911 73.017 91.897 1.00 22.55 102 SER A O 1
ATOM 837 N N . GLY A 1 103 ? 40.820 72.250 93.746 1.00 24.23 103 GLY A N 1
ATOM 838 C CA . GLY A 1 103 ? 40.261 73.569 94.084 1.00 26.26 103 GLY A CA 1
ATOM 839 C C . GLY A 1 103 ? 40.765 74.272 95.337 1.00 28.00 103 GLY A C 1
ATOM 840 O O . GLY A 1 103 ? 40.683 75.526 95.432 1.00 30.33 103 GLY A O 1
ATOM 841 N N . ILE A 1 104 ? 41.258 73.512 96.309 1.00 26.60 104 ILE A N 1
ATOM 842 C CA . ILE A 1 104 ? 41.679 74.103 97.600 1.00 26.81 104 ILE A CA 1
ATOM 843 C C . ILE A 1 104 ? 43.200 74.064 97.776 1.00 25.08 104 ILE A C 1
ATOM 844 O O . ILE A 1 104 ? 43.801 75.133 98.071 1.00 25.42 104 ILE A O 1
ATOM 849 N N . SER A 1 105 ? 43.849 72.909 97.537 1.00 22.00 105 SER A N 1
ATOM 850 C CA . SER A 1 105 ? 45.330 72.898 97.605 1.00 22.17 105 SER A CA 1
ATOM 851 C C . SER A 1 105 ? 46.039 73.984 96.781 1.00 20.69 105 SER A C 1
ATOM 852 O O . SER A 1 105 ? 47.044 74.556 97.241 1.00 21.78 105 SER A O 1
ATOM 855 N N . PRO A 1 106 ? 45.582 74.217 95.529 1.00 19.07 106 PRO A N 1
ATOM 856 C CA . PRO A 1 106 ? 46.261 75.236 94.768 1.00 18.69 106 PRO A CA 1
ATOM 857 C C . PRO A 1 106 ? 46.134 76.616 95.420 1.00 18.45 106 PRO A C 1
ATOM 858 O O . PRO A 1 106 ? 47.050 77.430 95.300 1.00 19.74 106 PRO A O 1
ATOM 862 N N . LEU A 1 107 ? 45.071 76.845 96.170 1.00 18.68 107 LEU A N 1
ATOM 863 C CA . LEU A 1 107 ? 44.936 78.076 96.930 1.00 20.11 107 LEU A CA 1
ATOM 864 C C . LEU A 1 107 ? 45.989 78.187 98.028 1.00 20.82 107 LEU A C 1
ATOM 865 O O . LEU A 1 107 ? 46.450 79.305 98.326 1.00 20.26 107 LEU A O 1
ATOM 870 N N . GLU A 1 108 ? 46.399 77.039 98.607 1.00 20.43 108 GLU A N 1
ATOM 871 C CA . GLU A 1 108 ? 47.357 77.067 99.722 1.00 18.37 108 GLU A CA 1
ATOM 872 C C . GLU A 1 108 ? 48.626 77.638 99.071 1.00 18.65 108 GLU A C 1
ATOM 873 O O . GLU A 1 108 ? 49.315 78.482 99.636 1.00 18.21 108 GLU A O 1
ATOM 879 N N . HIS A 1 109 ? 48.941 77.128 97.888 1.00 17.33 109 HIS A N 1
ATOM 880 C CA . HIS A 1 109 ? 50.165 77.504 97.183 1.00 18.72 109 HIS A CA 1
ATOM 881 C C . HIS A 1 109 ? 50.140 78.972 96.714 1.00 18.03 109 HIS A C 1
ATOM 882 O O . HIS A 1 109 ? 51.125 79.686 96.887 1.00 17.42 109 HIS A O 1
ATOM 889 N N . ALA A 1 110 ? 49.027 79.410 96.117 1.00 17.66 110 ALA A N 1
ATOM 890 C CA . ALA A 1 110 ? 48.775 80.846 95.904 1.00 17.61 110 ALA A CA 1
ATOM 891 C C . ALA A 1 110 ? 48.955 81.702 97.168 1.00 19.16 110 ALA A C 1
ATOM 892 O O . ALA A 1 110 ? 49.493 82.806 97.087 1.00 20.12 110 ALA A O 1
ATOM 894 N N . ALA A 1 111 ? 48.569 81.194 98.341 1.00 18.01 111 ALA A N 1
ATOM 895 C CA . ALA A 1 111 ? 48.666 81.997 99.555 1.00 18.11 111 ALA A CA 1
ATOM 896 C C . ALA A 1 111 ? 50.154 82.104 99.947 1.00 18.42 111 ALA A C 1
ATOM 897 O O . ALA A 1 111 ? 50.631 83.160 100.423 1.00 17.23 111 ALA A O 1
ATOM 899 N N . PHE A 1 112 ? 50.891 81.025 99.704 1.00 17.72 112 PHE A N 1
ATOM 900 C CA . PHE A 1 112 ? 52.346 81.051 99.933 1.00 18.75 112 PHE A CA 1
ATOM 901 C C . PHE A 1 112 ? 53.038 82.202 99.158 1.00 18.92 112 PHE A C 1
ATOM 902 O O . PHE A 1 112 ? 53.783 82.974 99.738 1.00 18.27 112 PHE A O 1
ATOM 910 N N . GLN A 1 113 ? 52.782 82.297 97.848 1.00 19.50 113 GLN A N 1
ATOM 911 C CA . GLN A 1 113 ? 53.329 83.398 97.039 1.00 20.70 113 GLN A CA 1
ATOM 912 C C . GLN A 1 113 ? 52.804 84.788 97.430 1.00 19.10 113 GLN A C 1
ATOM 913 O O . GLN A 1 113 ? 53.567 85.725 97.439 1.00 19.83 113 GLN A O 1
ATOM 919 N N . GLY A 1 114 ? 51.499 84.905 97.688 1.00 17.18 114 GLY A N 1
ATOM 920 C CA . GLY A 1 114 ? 50.864 86.176 98.064 1.00 16.68 114 GLY A CA 1
ATOM 921 C C . GLY A 1 114 ? 51.377 86.684 99.400 1.00 16.69 114 GLY A C 1
ATOM 922 O O . GLY A 1 114 ? 51.702 87.873 99.537 1.00 13.97 114 GLY A O 1
ATOM 923 N N . TYR A 1 115 ? 51.482 85.801 100.395 1.00 17.32 115 TYR A N 1
ATOM 924 C CA . TYR A 1 115 ? 52.039 86.214 101.681 1.00 17.25 115 TYR A CA 1
ATOM 925 C C . TYR A 1 115 ? 53.552 86.499 101.604 1.00 17.38 115 TYR A C 1
ATOM 926 O O . TYR A 1 115 ? 54.041 87.403 102.300 1.00 17.65 115 TYR A O 1
ATOM 935 N N . SER A 1 116 ? 54.296 85.734 100.809 1.00 17.79 116 SER A N 1
ATOM 936 C CA . SER A 1 116 ? 55.737 86.035 100.603 1.00 19.15 116 SER A CA 1
ATOM 937 C C . SER A 1 116 ? 55.883 87.494 100.101 1.00 19.36 116 SER A C 1
ATOM 938 O O . SER A 1 116 ? 56.675 88.300 100.622 1.00 18.22 116 SER A O 1
ATOM 941 N N . LYS A 1 117 ? 55.129 87.820 99.059 1.00 20.20 117 LYS A N 1
ATOM 942 C CA . LYS A 1 117 ? 55.183 89.166 98.524 1.00 21.85 117 LYS A CA 1
ATOM 943 C C . LYS A 1 117 ? 54.762 90.230 99.515 1.00 22.59 117 LYS A C 1
ATOM 944 O O . LYS A 1 117 ? 55.411 91.260 99.609 1.00 21.77 117 LYS A O 1
ATOM 950 N N . VAL A 1 118 ? 53.690 90.003 100.280 1.00 23.95 118 VAL A N 1
ATOM 951 C CA . VAL A 1 118 ? 53.216 91.010 101.232 1.00 24.29 118 VAL A CA 1
ATOM 952 C C . VAL A 1 118 ? 54.171 91.140 102.463 1.00 26.07 118 VAL A C 1
ATOM 953 O O . VAL A 1 118 ? 54.336 92.226 103.061 1.00 27.47 118 VAL A O 1
ATOM 957 N N . GLY A 1 119 ? 54.844 90.048 102.821 1.00 25.46 119 GLY A N 1
ATOM 958 C CA . GLY A 1 119 ? 55.949 90.085 103.811 1.00 24.31 119 GLY A CA 1
ATOM 959 C C . GLY A 1 119 ? 57.236 90.803 103.349 1.00 25.17 119 GLY A C 1
ATOM 960 O O . GLY A 1 119 ? 58.219 90.872 104.104 1.00 26.03 119 GLY A O 1
ATOM 961 N N . ARG A 1 120 ? 57.234 91.324 102.111 1.00 24.45 120 ARG A N 1
ATOM 962 C CA . ARG A 1 120 ? 58.198 92.343 101.644 1.00 22.98 120 ARG A CA 1
ATOM 963 C C . ARG A 1 120 ? 57.620 93.804 101.598 1.00 23.07 120 ARG A C 1
ATOM 964 O O . ARG A 1 120 ? 58.374 94.770 101.702 1.00 23.80 120 ARG A O 1
ATOM 972 N N . GLN A 1 121 ? 56.311 93.982 101.449 1.00 23.45 121 GLN A N 1
ATOM 973 C CA . GLN A 1 121 ? 55.769 95.328 101.096 1.00 24.66 121 GLN A CA 1
ATOM 974 C C . GLN A 1 121 ? 55.523 96.292 102.209 1.00 24.16 121 GLN A C 1
ATOM 975 O O . GLN A 1 121 ? 55.457 97.489 101.931 1.00 24.05 121 GLN A O 1
ATOM 981 N N . PHE A 1 122 ? 55.324 95.782 103.437 1.00 24.33 122 PHE A N 1
ATOM 982 C CA . PHE A 1 122 ? 54.928 96.610 104.585 1.00 24.98 122 PHE A CA 1
ATOM 983 C C . PHE A 1 122 ? 56.158 97.209 105.222 1.00 25.14 122 PHE A C 1
ATOM 984 O O . PHE A 1 122 ? 57.164 96.494 105.389 1.00 24.70 122 PHE A O 1
ATOM 992 N N . SER A 1 123 ? 56.101 98.490 105.573 1.00 24.32 123 SER A N 1
ATOM 993 C CA . SER A 1 123 ? 57.239 99.117 106.191 1.00 25.43 123 SER A CA 1
ATOM 994 C C . SER A 1 123 ? 57.337 98.776 107.635 1.00 26.53 123 SER A C 1
ATOM 995 O O . SER A 1 123 ? 58.356 99.072 108.261 1.00 26.27 123 SER A O 1
ATOM 998 N N . GLY A 1 124 ? 56.307 98.141 108.195 1.00 25.56 124 GLY A N 1
ATOM 999 C CA . GLY A 1 124 ? 56.400 97.748 109.609 1.00 24.78 124 GLY A CA 1
ATOM 1000 C C . GLY A 1 124 ? 57.062 96.389 109.749 1.00 25.42 124 GLY A C 1
ATOM 1001 O O . GLY A 1 124 ? 56.541 95.390 109.225 1.00 24.91 124 GLY A O 1
ATOM 1002 N N . ALA A 1 125 ? 58.201 96.343 110.447 1.00 24.79 125 ALA A N 1
ATOM 1003 C CA . ALA A 1 125 ? 59.030 95.134 110.500 1.00 24.03 125 ALA A CA 1
ATOM 1004 C C . ALA A 1 125 ? 58.249 94.021 111.159 1.00 24.16 125 ALA A C 1
ATOM 1005 O O . ALA A 1 125 ? 58.363 92.875 110.765 1.00 25.46 125 ALA A O 1
ATOM 1007 N N . GLY A 1 126 ? 57.448 94.401 112.134 1.00 24.30 126 GLY A N 1
ATOM 1008 C CA . GLY A 1 126 ? 56.576 93.501 112.919 1.00 25.19 126 GLY A CA 1
ATOM 1009 C C . GLY A 1 126 ? 55.556 92.796 112.044 1.00 24.54 126 GLY A C 1
ATOM 1010 O O . GLY A 1 126 ? 55.457 91.562 112.079 1.00 25.33 126 GLY A O 1
ATOM 1011 N N . ALA A 1 127 ? 54.809 93.559 111.254 1.00 23.89 127 ALA A N 1
ATOM 1012 C CA . ALA A 1 127 ? 53.888 92.982 110.249 1.00 22.89 127 ALA A CA 1
ATOM 1013 C C . ALA A 1 127 ? 54.585 92.074 109.197 1.00 22.59 127 ALA A C 1
ATOM 1014 O O . ALA A 1 127 ? 54.029 91.028 108.807 1.00 22.37 127 ALA A O 1
ATOM 1016 N N . ARG A 1 128 ? 55.781 92.445 108.742 1.00 21.60 128 ARG A N 1
ATOM 1017 C CA . ARG A 1 128 ? 56.537 91.622 107.757 1.00 19.81 128 ARG A CA 1
ATOM 1018 C C . ARG A 1 128 ? 56.881 90.231 108.282 1.00 20.70 128 ARG A C 1
ATOM 1019 O O . ARG A 1 128 ? 56.718 89.231 107.574 1.00 20.94 128 ARG A O 1
ATOM 1027 N N . VAL A 1 129 ? 57.401 90.159 109.503 1.00 20.95 129 VAL A N 1
ATOM 1028 C CA . VAL A 1 129 ? 57.685 88.838 110.082 1.00 22.67 129 VAL A CA 1
ATOM 1029 C C . VAL A 1 129 ? 56.417 87.946 110.234 1.00 21.74 129 VAL A C 1
ATOM 1030 O O . VAL A 1 129 ? 56.475 86.759 109.966 1.00 20.99 129 VAL A O 1
ATOM 1034 N N . ALA A 1 130 ? 55.300 88.499 110.697 1.00 21.29 130 ALA A N 1
ATOM 1035 C CA . ALA A 1 130 ? 54.056 87.688 110.837 1.00 20.82 130 ALA A CA 1
ATOM 1036 C C . ALA A 1 130 ? 53.660 87.140 109.467 1.00 20.79 130 ALA A C 1
ATOM 1037 O O . ALA A 1 130 ? 53.306 85.952 109.344 1.00 21.14 130 ALA A O 1
ATOM 1039 N N . CYS A 1 131 ? 53.714 88.002 108.440 1.00 20.70 131 CYS A N 1
ATOM 1040 C CA . CYS A 1 131 ? 53.332 87.598 107.068 1.00 19.96 131 CYS A CA 1
ATOM 1041 C C . CYS A 1 131 ? 54.243 86.543 106.502 1.00 18.75 131 CYS A C 1
ATOM 1042 O O . CYS A 1 131 ? 53.787 85.642 105.805 1.00 18.35 131 CYS A O 1
ATOM 1045 N N . GLN A 1 132 ? 55.538 86.660 106.782 1.00 17.33 132 GLN A N 1
ATOM 1046 C CA . GLN A 1 132 ? 56.492 85.680 106.274 1.00 19.03 132 GLN A CA 1
ATOM 1047 C C . GLN A 1 132 ? 56.309 84.323 106.958 1.00 18.42 132 GLN A C 1
ATOM 1048 O O . GLN A 1 132 ? 56.524 83.292 106.347 1.00 19.30 132 GLN A O 1
ATOM 1054 N N . MET A 1 133 ? 56.021 84.312 108.245 1.00 19.98 133 MET A N 1
ATOM 1055 C CA . MET A 1 133 ? 55.799 83.028 108.928 1.00 20.53 133 MET A CA 1
ATOM 1056 C C . MET A 1 133 ? 54.521 82.380 108.396 1.00 19.79 133 MET A C 1
ATOM 1057 O O . MET A 1 133 ? 54.501 81.166 108.179 1.00 18.93 133 MET A O 1
ATOM 1062 N N . GLN A 1 134 ? 53.495 83.201 108.096 1.00 17.86 134 GLN A N 1
ATOM 1063 C CA . GLN A 1 134 ? 52.304 82.692 107.434 1.00 17.77 134 GLN A CA 1
ATOM 1064 C C . GLN A 1 134 ? 52.633 82.121 106.030 1.00 17.11 134 GLN A C 1
ATOM 1065 O O . GLN A 1 134 ? 52.235 81.009 105.690 1.00 13.79 134 GLN A O 1
ATOM 1071 N N . ALA A 1 135 ? 53.435 82.840 105.253 1.00 15.68 135 ALA A N 1
ATOM 1072 C CA . ALA A 1 135 ? 53.848 82.328 103.942 1.00 15.99 135 ALA A CA 1
ATOM 1073 C C . ALA A 1 135 ? 54.474 80.926 104.003 1.00 16.68 135 ALA A C 1
ATOM 1074 O O . ALA A 1 135 ? 54.112 80.025 103.214 1.00 16.87 135 ALA A O 1
ATOM 1076 N N . ILE A 1 136 ? 55.423 80.723 104.905 1.00 16.10 136 ILE A N 1
ATOM 1077 C CA . ILE A 1 136 ? 56.087 79.410 104.917 1.00 17.89 136 ILE A CA 1
ATOM 1078 C C . ILE A 1 136 ? 55.127 78.322 105.505 1.00 17.77 136 ILE A C 1
ATOM 1079 O O . ILE A 1 136 ? 55.207 77.160 105.125 1.00 17.93 136 ILE A O 1
ATOM 1084 N N . ASP A 1 137 ? 54.202 78.683 106.400 1.00 18.56 137 ASP A N 1
ATOM 1085 C CA . ASP A 1 137 ? 53.130 77.727 106.774 1.00 18.47 137 ASP A CA 1
ATOM 1086 C C . ASP A 1 137 ? 52.247 77.316 105.599 1.00 18.65 137 ASP A C 1
ATOM 1087 O O . ASP A 1 137 ? 51.810 76.156 105.509 1.00 18.53 137 ASP A O 1
ATOM 1092 N N . GLU A 1 138 ? 51.892 78.256 104.716 1.00 17.63 138 GLU A N 1
ATOM 1093 C CA . GLU A 1 138 ? 51.062 77.908 103.541 1.00 17.75 138 GLU A CA 1
ATOM 1094 C C . GLU A 1 138 ? 51.830 77.015 102.568 1.00 17.39 138 GLU A C 1
ATOM 1095 O O . GLU A 1 138 ? 51.237 76.130 101.950 1.00 18.22 138 GLU A O 1
ATOM 1101 N N . LEU A 1 139 ? 53.126 77.260 102.410 1.00 16.33 139 LEU A N 1
ATOM 1102 C CA . LEU A 1 139 ? 53.957 76.344 101.668 1.00 17.11 139 LEU A CA 1
ATOM 1103 C C . LEU A 1 139 ? 53.860 74.941 102.288 1.00 17.82 139 LEU A C 1
ATOM 1104 O O . LEU A 1 139 ? 53.748 73.926 101.608 1.00 17.31 139 LEU A O 1
ATOM 1109 N N . ARG A 1 140 ? 53.966 74.879 103.593 1.00 17.32 140 ARG A N 1
ATOM 1110 C CA . ARG A 1 140 ? 53.849 73.590 104.252 1.00 18.21 140 ARG A CA 1
ATOM 1111 C C . ARG A 1 140 ? 52.523 72.944 103.922 1.00 17.09 140 ARG A C 1
ATOM 1112 O O . ARG A 1 140 ? 52.468 71.762 103.632 1.00 17.31 140 ARG A O 1
ATOM 1120 N N . HIS A 1 141 ? 51.448 73.726 103.971 1.00 16.58 141 HIS A N 1
ATOM 1121 C CA . HIS A 1 141 ? 50.088 73.204 103.793 1.00 18.58 141 HIS A CA 1
ATOM 1122 C C . HIS A 1 141 ? 49.927 72.664 102.399 1.00 18.04 141 HIS A C 1
ATOM 1123 O O . HIS A 1 141 ? 49.398 71.578 102.195 1.00 17.63 141 HIS A O 1
ATOM 1130 N N . SER A 1 142 ? 50.471 73.411 101.439 1.00 18.59 142 SER A N 1
ATOM 1131 C CA . SER A 1 142 ? 50.503 72.994 100.028 1.00 18.06 142 SER A CA 1
ATOM 1132 C C . SER A 1 142 ? 51.207 71.606 99.816 1.00 18.36 142 SER A C 1
ATOM 1133 O O . SER A 1 142 ? 50.670 70.696 99.203 1.00 17.21 142 SER A O 1
ATOM 1136 N N . GLN A 1 143 ? 52.433 71.489 100.300 1.00 18.60 143 GLN A N 1
ATOM 1137 C CA . GLN A 1 143 ? 53.244 70.306 100.083 1.00 18.73 143 GLN A CA 1
ATOM 1138 C C . GLN A 1 143 ? 52.746 69.108 100.866 1.00 18.94 143 GLN A C 1
ATOM 1139 O O . GLN A 1 143 ? 52.706 68.007 100.326 1.00 19.86 143 GLN A O 1
ATOM 1145 N N . THR A 1 144 ? 52.381 69.285 102.124 1.00 19.58 144 THR A N 1
ATOM 1146 C CA . THR A 1 144 ? 51.870 68.169 102.909 1.00 19.60 144 THR A CA 1
ATOM 1147 C C . THR A 1 144 ? 50.519 67.648 102.375 1.00 20.21 144 THR A C 1
ATOM 1148 O O . THR A 1 144 ? 50.251 66.464 102.444 1.00 19.46 144 THR A O 1
ATOM 1152 N N . GLN A 1 145 ? 49.680 68.524 101.821 1.00 19.16 145 GLN A N 1
ATOM 1153 C CA . GLN A 1 145 ? 48.508 68.083 101.081 1.00 19.00 145 GLN A CA 1
ATOM 1154 C C . GLN A 1 145 ? 48.856 67.242 99.845 1.00 19.18 145 GLN A C 1
ATOM 1155 O O . GLN A 1 145 ? 48.246 66.209 99.655 1.00 17.50 145 GLN A O 1
ATOM 1161 N N . GLN A 1 146 ? 49.872 67.626 99.055 1.00 19.96 146 GLN A N 1
ATOM 1162 C CA . GLN A 1 146 ? 50.284 66.784 97.925 1.00 20.28 146 GLN A CA 1
ATOM 1163 C C . GLN A 1 146 ? 50.709 65.409 98.423 1.00 21.58 146 GLN A C 1
ATOM 1164 O O . GLN A 1 146 ? 50.472 64.388 97.743 1.00 21.73 146 GLN A O 1
ATOM 1170 N N . HIS A 1 147 ? 51.368 65.376 99.576 1.00 20.17 147 HIS A N 1
ATOM 1171 C CA . HIS A 1 147 ? 51.859 64.101 100.115 1.00 19.72 147 HIS A CA 1
ATOM 1172 C C . HIS A 1 147 ? 50.704 63.302 100.680 1.00 19.48 147 HIS A C 1
ATOM 1173 O O . HIS A 1 147 ? 50.664 62.088 100.489 1.00 19.41 147 HIS A O 1
ATOM 1180 N N . ALA A 1 148 ? 49.738 63.987 101.305 1.00 18.36 148 ALA A N 1
ATOM 1181 C CA . ALA A 1 148 ? 48.560 63.331 101.909 1.00 20.48 148 ALA A CA 1
ATOM 1182 C C . ALA A 1 148 ? 47.715 62.601 100.875 1.00 22.05 148 ALA A C 1
ATOM 1183 O O . ALA A 1 148 ? 47.263 61.488 101.118 1.00 23.98 148 ALA A O 1
ATOM 1185 N N . MET A 1 149 ? 47.479 63.274 99.749 1.00 22.73 149 MET A N 1
ATOM 1186 C CA . MET A 1 149 ? 46.624 62.802 98.664 1.00 23.31 149 MET A CA 1
ATOM 1187 C C . MET A 1 149 ? 47.332 61.798 97.749 1.00 22.93 149 MET A C 1
ATOM 1188 O O . MET A 1 149 ? 46.693 61.131 96.934 1.00 22.79 149 MET A O 1
ATOM 1193 N N . SER A 1 150 ? 48.640 61.668 97.917 1.00 22.73 150 SER A N 1
ATOM 1194 C CA . SER A 1 150 ? 49.452 60.903 97.010 1.00 23.24 150 SER A CA 1
ATOM 1195 C C . SER A 1 150 ? 48.948 59.478 96.857 1.00 22.88 150 SER A C 1
ATOM 1196 O O . SER A 1 150 ? 48.840 58.964 95.752 1.00 22.42 150 SER A O 1
ATOM 1199 N N . HIS A 1 151 ? 48.601 58.867 97.977 1.00 21.47 151 HIS A N 1
ATOM 1200 C CA . HIS A 1 151 ? 48.243 57.464 97.996 1.00 21.56 151 HIS A CA 1
ATOM 1201 C C . HIS A 1 151 ? 46.822 57.330 97.429 1.00 20.23 151 HIS A C 1
ATOM 1202 O O . HIS A 1 151 ? 46.518 56.326 96.780 1.00 20.48 151 HIS A O 1
ATOM 1209 N N . TYR A 1 152 ? 45.989 58.352 97.610 1.00 19.54 152 TYR A N 1
ATOM 1210 C CA . TYR A 1 152 ? 44.621 58.321 97.021 1.00 19.55 152 TYR A CA 1
ATOM 1211 C C . TYR A 1 152 ? 44.690 58.377 95.499 1.00 19.58 152 TYR A C 1
ATOM 1212 O O . TYR A 1 152 ? 43.947 57.670 94.808 1.00 18.57 152 TYR A O 1
ATOM 1221 N N . ASN A 1 153 ? 45.610 59.204 94.993 1.00 20.56 153 ASN A N 1
ATOM 1222 C CA . ASN A 1 153 ? 45.897 59.337 93.564 1.00 20.83 153 ASN A CA 1
ATOM 1223 C C . ASN A 1 153 ? 46.339 58.024 92.909 1.00 21.46 153 ASN A C 1
ATOM 1224 O O . ASN A 1 153 ? 46.056 57.781 91.724 1.00 21.54 153 ASN A O 1
ATOM 1229 N N . LYS A 1 154 ? 47.026 57.165 93.656 1.00 21.76 154 LYS A N 1
ATOM 1230 C CA . LYS A 1 154 ? 47.365 55.839 93.105 1.00 22.18 154 LYS A CA 1
ATOM 1231 C C . LYS A 1 154 ? 46.191 54.884 92.918 1.00 22.57 154 LYS A C 1
ATOM 1232 O O . LYS A 1 154 ? 46.311 53.907 92.133 1.00 22.56 154 LYS A O 1
ATOM 1238 N N . HIS A 1 155 ? 45.086 55.117 93.619 1.00 21.03 155 HIS A N 1
ATOM 1239 C CA . HIS A 1 155 ? 44.006 54.120 93.661 1.00 21.39 155 HIS A CA 1
ATOM 1240 C C . HIS A 1 155 ? 42.652 54.611 93.152 1.00 21.00 155 HIS A C 1
ATOM 1241 O O . HIS A 1 155 ? 41.717 53.796 93.017 1.00 21.06 155 HIS A O 1
ATOM 1248 N N . PHE A 1 156 ? 42.541 55.927 92.956 1.00 19.93 156 PHE A N 1
ATOM 1249 C CA . PHE A 1 156 ? 41.275 56.569 92.554 1.00 20.72 156 PHE A CA 1
ATOM 1250 C C . PHE A 1 156 ? 41.497 57.578 91.405 1.00 21.15 156 PHE A C 1
ATOM 1251 O O . PHE A 1 156 ? 42.610 58.042 91.208 1.00 21.71 156 PHE A O 1
ATOM 1259 N N . ASN A 1 157 ? 40.440 57.913 90.663 1.00 20.82 157 ASN A N 1
ATOM 1260 C CA . ASN A 1 157 ? 40.607 58.733 89.452 1.00 22.56 157 ASN A CA 1
ATOM 1261 C C . ASN A 1 157 ? 40.356 60.175 89.851 1.00 21.60 157 ASN A C 1
ATOM 1262 O O . ASN A 1 157 ? 39.906 60.422 90.948 1.00 22.90 157 ASN A O 1
ATOM 1267 N N . GLY A 1 158 ? 40.717 61.128 89.003 1.00 21.50 158 GLY A N 1
ATOM 1268 C CA . GLY A 1 158 ? 40.356 62.504 89.218 1.00 21.16 158 GLY A CA 1
ATOM 1269 C C . GLY A 1 158 ? 41.295 63.303 90.116 1.00 21.34 158 GLY A C 1
ATOM 1270 O O . GLY A 1 158 ? 41.073 64.493 90.334 1.00 21.42 158 GLY A O 1
ATOM 1271 N N . LEU A 1 159 ? 42.361 62.685 90.612 1.00 21.16 159 LEU A N 1
ATOM 1272 C CA . LEU A 1 159 ? 43.290 63.374 91.512 1.00 21.22 159 LEU A CA 1
ATOM 1273 C C . LEU A 1 159 ? 44.616 63.654 90.810 1.00 21.39 159 LEU A C 1
ATOM 1274 O O . LEU A 1 159 ? 45.520 64.192 91.421 1.00 21.76 159 LEU A O 1
ATOM 1279 N N . HIS A 1 160 ? 44.718 63.338 89.519 1.00 21.98 160 HIS A N 1
ATOM 1280 C CA . HIS A 1 160 ? 46.020 63.200 88.851 1.00 22.03 160 HIS A CA 1
ATOM 1281 C C . HIS A 1 160 ? 46.611 64.453 88.231 1.00 22.15 160 HIS A C 1
ATOM 1282 O O . HIS A 1 160 ? 47.814 64.463 87.864 1.00 24.19 160 HIS A O 1
ATOM 1289 N N . ASP A 1 161 ? 45.821 65.508 88.087 1.00 21.40 161 ASP A N 1
ATOM 1290 C CA . ASP A 1 161 ? 46.348 66.723 87.420 1.00 20.68 161 ASP A CA 1
ATOM 1291 C C . ASP A 1 161 ? 45.760 68.020 88.021 1.00 20.75 161 ASP A C 1
ATOM 1292 O O . ASP A 1 161 ? 45.304 68.917 87.283 1.00 20.63 161 ASP A O 1
ATOM 1297 N N . GLY A 1 162 ? 45.684 68.057 89.344 1.00 19.66 162 GLY A N 1
ATOM 1298 C CA . GLY A 1 162 ? 45.130 69.184 90.094 1.00 18.86 162 GLY A CA 1
ATOM 1299 C C . GLY A 1 162 ? 45.525 70.586 89.614 1.00 19.15 162 GLY A C 1
ATOM 1300 O O . GLY A 1 162 ? 44.639 71.385 89.285 1.00 18.95 162 GLY A O 1
ATOM 1301 N N . PRO A 1 163 ? 46.834 70.947 89.648 1.00 19.06 163 PRO A N 1
ATOM 1302 C CA . PRO A 1 163 ? 47.253 72.295 89.245 1.00 18.61 163 PRO A CA 1
ATOM 1303 C C . PRO A 1 163 ? 46.928 72.625 87.754 1.00 20.47 163 PRO A C 1
ATOM 1304 O O . PRO A 1 163 ? 46.563 73.750 87.420 1.00 21.33 163 PRO A O 1
ATOM 1308 N N . HIS A 1 164 ? 47.064 71.644 86.873 1.00 19.87 164 HIS A N 1
ATOM 1309 C CA . HIS A 1 164 ? 46.697 71.795 85.444 1.00 19.59 164 HIS A CA 1
ATOM 1310 C C . HIS A 1 164 ? 45.202 72.102 85.271 1.00 18.63 164 HIS A C 1
ATOM 1311 O O . HIS A 1 164 ? 44.813 73.028 84.564 1.00 18.38 164 HIS A O 1
ATOM 1318 N N . MET A 1 165 ? 44.372 71.344 85.954 1.00 18.43 165 MET A N 1
ATOM 1319 C CA . MET A 1 165 ? 42.937 71.553 85.900 1.00 19.18 165 MET A CA 1
ATOM 1320 C C . MET A 1 165 ? 42.530 72.855 86.574 1.00 18.53 165 MET A C 1
ATOM 1321 O O . MET A 1 165 ? 41.640 73.573 86.055 1.00 18.03 165 MET A O 1
ATOM 1326 N N . HIS A 1 166 ? 43.216 73.226 87.654 1.00 17.24 166 HIS A N 1
ATOM 1327 C CA . HIS A 1 166 ? 42.865 74.492 88.400 1.00 18.06 166 HIS A CA 1
ATOM 1328 C C . HIS A 1 166 ? 42.904 75.734 87.519 1.00 18.50 166 HIS A C 1
ATOM 1329 O O . HIS A 1 166 ? 42.125 76.657 87.704 1.00 17.48 166 HIS A O 1
ATOM 1336 N N . ASP A 1 167 ? 43.845 75.755 86.558 1.00 20.10 167 ASP A N 1
ATOM 1337 C CA . ASP A 1 167 ? 43.997 76.890 85.610 1.00 19.82 167 ASP A CA 1
ATOM 1338 C C . ASP A 1 167 ? 42.986 76.882 84.437 1.00 21.13 167 ASP A C 1
ATOM 1339 O O . ASP A 1 167 ? 42.838 77.901 83.754 1.00 20.33 167 ASP A O 1
ATOM 1344 N N . ARG A 1 168 ? 42.318 75.745 84.203 1.00 20.76 168 ARG A N 1
ATOM 1345 C CA . ARG A 1 168 ? 41.561 75.543 82.960 1.00 21.80 168 ARG A CA 1
ATOM 1346 C C . ARG A 1 168 ? 40.110 75.208 83.167 1.00 22.30 168 ARG A C 1
ATOM 1347 O O . ARG A 1 168 ? 39.252 75.789 82.501 1.00 23.66 168 ARG A O 1
ATOM 1355 N N . VAL A 1 169 ? 39.837 74.255 84.045 1.00 22.30 169 VAL A N 1
ATOM 1356 C CA . VAL A 1 169 ? 38.498 73.692 84.206 1.00 23.04 169 VAL A CA 1
ATOM 1357 C C . VAL A 1 169 ? 37.459 74.694 84.669 1.00 22.56 169 VAL A C 1
ATOM 1358 O O . VAL A 1 169 ? 37.686 75.466 85.592 1.00 21.94 169 VAL A O 1
ATOM 1362 N N . TRP A 1 170 ? 36.285 74.623 84.044 1.00 21.83 170 TRP A N 1
ATOM 1363 C CA . TRP A 1 170 ? 35.234 75.598 84.257 1.00 22.51 170 TRP A CA 1
ATOM 1364 C C . TRP A 1 170 ? 34.996 75.920 85.731 1.00 22.01 170 TRP A C 1
ATOM 1365 O O . TRP A 1 170 ? 35.145 77.072 86.130 1.00 21.65 170 TRP A O 1
ATOM 1376 N N . TYR A 1 171 ? 34.688 74.923 86.561 1.00 20.83 171 TYR A N 1
ATOM 1377 C CA . TYR A 1 171 ? 34.237 75.203 87.940 1.00 20.41 171 TYR A CA 1
ATOM 1378 C C . TYR A 1 171 ? 35.400 75.640 88.889 1.00 19.74 171 TYR A C 1
ATOM 1379 O O . TYR A 1 171 ? 35.203 76.289 89.905 1.00 18.92 171 TYR A O 1
ATOM 1388 N N . LEU A 1 172 ? 36.622 75.253 88.540 1.00 19.21 172 LEU A N 1
ATOM 1389 C CA . LEU A 1 172 ? 37.828 75.692 89.266 1.00 17.77 172 LEU A CA 1
ATOM 1390 C C . LEU A 1 172 ? 38.218 77.147 89.000 1.00 18.64 172 LEU A C 1
ATOM 1391 O O . LEU A 1 172 ? 39.047 77.702 89.730 1.00 16.88 172 LEU A O 1
ATOM 1396 N N . SER A 1 173 ? 37.629 77.789 87.991 1.00 17.93 173 SER A N 1
ATOM 1397 C CA . SER A 1 173 ? 37.796 79.252 87.899 1.00 19.39 173 SER A CA 1
ATOM 1398 C C . SER A 1 173 ? 37.170 80.040 89.082 1.00 18.68 173 SER A C 1
ATOM 1399 O O . SER A 1 173 ? 37.547 81.189 89.309 1.00 18.60 173 SER A O 1
ATOM 1402 N N . VAL A 1 174 ? 36.207 79.436 89.804 1.00 18.66 174 VAL A N 1
ATOM 1403 C CA . VAL A 1 174 ? 35.647 80.000 91.053 1.00 18.24 174 VAL A CA 1
ATOM 1404 C C . VAL A 1 174 ? 36.723 80.209 92.127 1.00 18.44 174 VAL A C 1
ATOM 1405 O O . VAL A 1 174 ? 36.974 81.367 92.519 1.00 18.61 174 VAL A O 1
ATOM 1409 N N . PRO A 1 175 ? 37.364 79.124 92.652 1.00 18.31 175 PRO A N 1
ATOM 1410 C CA . PRO A 1 175 ? 38.496 79.419 93.550 1.00 17.73 175 PRO A CA 1
ATOM 1411 C C . PRO A 1 175 ? 39.657 80.194 92.930 1.00 16.83 175 PRO A C 1
ATOM 1412 O O . PRO A 1 175 ? 40.229 81.039 93.607 1.00 17.63 175 PRO A O 1
ATOM 1416 N N . LYS A 1 176 ? 40.019 79.905 91.680 1.00 16.48 176 LYS A N 1
ATOM 1417 C CA . LYS A 1 176 ? 41.132 80.604 91.031 1.00 17.82 176 LYS A CA 1
ATOM 1418 C C . LYS A 1 176 ? 40.926 82.132 90.939 1.00 18.93 176 LYS A C 1
ATOM 1419 O O . LYS A 1 176 ? 41.809 82.909 91.361 1.00 19.74 176 LYS A O 1
ATOM 1425 N N . SER A 1 177 ? 39.773 82.565 90.418 1.00 17.86 177 SER A N 1
ATOM 1426 C CA . SER A 1 177 ? 39.530 83.994 90.307 1.00 18.32 177 SER A CA 1
ATOM 1427 C C . SER A 1 177 ? 39.372 84.685 91.677 1.00 17.16 177 SER A C 1
ATOM 1428 O O . SER A 1 177 ? 39.706 85.867 91.816 1.00 17.79 177 SER A O 1
ATOM 1431 N N . PHE A 1 178 ? 38.878 83.968 92.693 1.00 16.81 178 PHE A N 1
ATOM 1432 C CA . PHE A 1 178 ? 38.844 84.493 94.094 1.00 16.35 178 PHE A CA 1
ATOM 1433 C C . PHE A 1 178 ? 40.246 84.890 94.529 1.00 16.69 178 PHE A C 1
ATOM 1434 O O . PHE A 1 178 ? 40.495 86.022 95.010 1.00 15.89 178 PHE A O 1
ATOM 1442 N N . PHE A 1 179 ? 41.189 83.958 94.364 1.00 14.96 179 PHE A N 1
ATOM 1443 C CA . PHE A 1 179 ? 42.543 84.281 94.784 1.00 15.58 179 PHE A CA 1
ATOM 1444 C C . PHE A 1 179 ? 43.330 85.222 93.835 1.00 16.41 179 PHE A C 1
ATOM 1445 O O . PHE A 1 179 ? 44.212 85.942 94.302 1.00 15.71 179 PHE A O 1
ATOM 1453 N N . ASP A 1 180 ? 43.055 85.170 92.526 1.00 14.81 180 ASP A N 1
ATOM 1454 C CA . ASP A 1 180 ? 43.653 86.130 91.555 1.00 16.38 180 ASP A CA 1
ATOM 1455 C C . ASP A 1 180 ? 43.204 87.532 91.918 1.00 15.45 180 ASP A C 1
ATOM 1456 O O . ASP A 1 180 ? 43.990 88.425 91.866 1.00 17.61 180 ASP A O 1
ATOM 1461 N N . ASP A 1 181 ? 41.941 87.708 92.306 1.00 14.39 181 ASP A N 1
ATOM 1462 C CA . ASP A 1 181 ? 41.386 89.002 92.726 1.00 14.46 181 ASP A CA 1
ATOM 1463 C C . ASP A 1 181 ? 42.185 89.530 93.909 1.00 16.02 181 ASP A C 1
ATOM 1464 O O . ASP A 1 181 ? 42.701 90.653 93.858 1.00 14.91 181 ASP A O 1
ATOM 1469 N N . ALA A 1 182 ? 42.385 88.691 94.950 1.00 15.00 182 ALA A N 1
ATOM 1470 C CA . ALA A 1 182 ? 43.169 89.112 96.129 1.00 15.81 182 ALA A CA 1
ATOM 1471 C C . ALA A 1 182 ? 44.633 89.443 95.808 1.00 15.79 182 ALA A C 1
ATOM 1472 O O . ALA A 1 182 ? 45.147 90.440 96.288 1.00 14.56 182 ALA A O 1
ATOM 1474 N N . ARG A 1 183 ? 45.294 88.607 95.016 1.00 15.57 183 ARG A N 1
ATOM 1475 C CA . ARG A 1 183 ? 46.721 88.858 94.715 1.00 17.86 183 ARG A CA 1
ATOM 1476 C C . ARG A 1 183 ? 46.967 90.019 93.692 1.00 18.23 183 ARG A C 1
ATOM 1477 O O . ARG A 1 183 ? 48.039 90.620 93.666 1.00 19.75 183 ARG A O 1
ATOM 1485 N N . SER A 1 184 ? 45.964 90.347 92.883 1.00 17.60 184 SER A N 1
ATOM 1486 C CA . SER A 1 184 ? 46.085 91.520 92.061 1.00 17.20 184 SER A CA 1
ATOM 1487 C C . SER A 1 184 ? 45.795 92.822 92.793 1.00 18.55 184 SER A C 1
ATOM 1488 O O . SER A 1 184 ? 46.136 93.909 92.297 1.00 17.40 184 SER A O 1
ATOM 1491 N N . ALA A 1 185 ? 45.125 92.718 93.946 1.00 17.98 185 ALA A N 1
ATOM 1492 C CA . ALA A 1 185 ? 44.772 93.844 94.790 1.00 19.18 185 ALA A CA 1
ATOM 1493 C C . ALA A 1 185 ? 46.071 94.313 95.494 1.00 21.25 185 ALA A C 1
ATOM 1494 O O . ALA A 1 185 ? 47.090 93.608 95.453 1.00 20.93 185 ALA A O 1
ATOM 1496 N N . GLY A 1 186 ? 46.056 95.506 96.086 1.00 21.88 186 GLY A N 1
ATOM 1497 C CA . GLY A 1 186 ? 47.197 95.941 96.918 1.00 21.76 186 GLY A CA 1
ATOM 1498 C C . GLY A 1 186 ? 47.323 95.142 98.228 1.00 21.55 186 GLY A C 1
ATOM 1499 O O . GLY A 1 186 ? 46.486 94.230 98.508 1.00 20.02 186 GLY A O 1
ATOM 1500 N N . PRO A 1 187 ? 48.386 95.432 99.013 1.00 20.47 187 PRO A N 1
ATOM 1501 C CA . PRO A 1 187 ? 48.712 94.652 100.213 1.00 19.90 187 PRO A CA 1
ATOM 1502 C C . PRO A 1 187 ? 47.700 94.732 101.379 1.00 19.08 187 PRO A C 1
ATOM 1503 O O . PRO A 1 187 ? 47.421 93.712 102.006 1.00 17.81 187 PRO A O 1
ATOM 1507 N N . PHE A 1 188 ? 47.132 95.905 101.653 1.00 18.04 188 PHE A N 1
ATOM 1508 C CA . PHE A 1 188 ? 46.099 95.990 102.687 1.00 18.04 188 PHE A CA 1
ATOM 1509 C C . PHE A 1 188 ? 44.831 95.222 102.352 1.00 17.95 188 PHE A C 1
ATOM 1510 O O . PHE A 1 188 ? 44.216 94.601 103.257 1.00 17.36 188 PHE A O 1
ATOM 1518 N N . GLU A 1 189 ? 44.423 95.283 101.091 1.00 17.43 189 GLU A N 1
ATOM 1519 C CA . GLU A 1 189 ? 43.222 94.526 100.665 1.00 17.98 189 GLU A CA 1
ATOM 1520 C C . GLU A 1 189 ? 43.546 93.035 100.674 1.00 17.04 189 GLU A C 1
ATOM 1521 O O . GLU A 1 189 ? 42.737 92.231 101.141 1.00 15.62 189 GLU A O 1
ATOM 1527 N N . PHE A 1 190 ? 44.750 92.678 100.240 1.00 16.53 190 PHE A N 1
ATOM 1528 C CA . PHE A 1 190 ? 45.154 91.250 100.286 1.00 17.63 190 PHE A CA 1
ATOM 1529 C C . PHE A 1 190 ? 45.001 90.737 101.732 1.00 18.10 190 PHE A C 1
ATOM 1530 O O . PHE A 1 190 ? 44.349 89.689 101.972 1.00 18.74 190 PHE A O 1
ATOM 1538 N N . LEU A 1 191 ? 45.573 91.471 102.682 1.00 17.26 191 LEU A N 1
ATOM 1539 C CA . LEU A 1 191 ? 45.444 91.058 104.094 1.00 20.42 191 LEU A CA 1
ATOM 1540 C C . LEU A 1 191 ? 43.983 91.051 104.591 1.00 20.15 191 LEU A C 1
ATOM 1541 O O . LEU A 1 191 ? 43.545 90.129 105.315 1.00 20.44 191 LEU A O 1
ATOM 1546 N N . THR A 1 192 ? 43.199 92.050 104.194 1.00 19.40 192 THR A N 1
ATOM 1547 C CA . THR A 1 192 ? 41.804 92.095 104.632 1.00 19.81 192 THR A CA 1
ATOM 1548 C C . THR A 1 192 ? 41.013 90.936 104.053 1.00 20.44 192 THR A C 1
ATOM 1549 O O . THR A 1 192 ? 40.138 90.376 104.732 1.00 22.80 192 THR A O 1
ATOM 1553 N N . ALA A 1 193 ? 41.284 90.597 102.796 1.00 20.03 193 ALA A N 1
ATOM 1554 C CA . ALA A 1 193 ? 40.605 89.514 102.103 1.00 19.67 193 ALA A CA 1
ATOM 1555 C C . ALA A 1 193 ? 40.946 88.163 102.735 1.00 18.78 193 ALA A C 1
ATOM 1556 O O . ALA A 1 193 ? 40.076 87.356 103.069 1.00 18.70 193 ALA A O 1
ATOM 1558 N N . ILE A 1 194 ? 42.234 87.926 102.819 1.00 17.50 194 ILE A N 1
ATOM 1559 C CA . ILE A 1 194 ? 42.735 86.596 103.128 1.00 18.94 194 ILE A CA 1
ATOM 1560 C C . ILE A 1 194 ? 42.942 86.360 104.637 1.00 19.86 194 ILE A C 1
ATOM 1561 O O . ILE A 1 194 ? 42.427 85.374 105.197 1.00 20.73 194 ILE A O 1
ATOM 1566 N N . SER A 1 195 ? 43.632 87.276 105.315 1.00 21.44 195 SER A N 1
ATOM 1567 C CA . SER A 1 195 ? 43.890 87.110 106.745 1.00 21.41 195 SER A CA 1
ATOM 1568 C C . SER A 1 195 ? 42.636 87.352 107.590 1.00 21.87 195 SER A C 1
ATOM 1569 O O . SER A 1 195 ? 42.306 86.532 108.458 1.00 21.97 195 SER A O 1
ATOM 1572 N N . PHE A 1 196 ? 41.929 88.447 107.347 1.00 21.16 196 PHE A N 1
ATOM 1573 C CA . PHE A 1 196 ? 40.748 88.682 108.140 1.00 21.26 196 PHE A CA 1
ATOM 1574 C C . PHE A 1 196 ? 39.519 87.893 107.643 1.00 21.86 196 PHE A C 1
ATOM 1575 O O . PHE A 1 196 ? 38.969 87.091 108.399 1.00 23.06 196 PHE A O 1
ATOM 1583 N N . SER A 1 197 ? 39.112 88.061 106.386 1.00 22.47 197 SER A N 1
ATOM 1584 C CA . SER A 1 197 ? 37.861 87.468 105.886 1.00 23.74 197 SER A CA 1
ATOM 1585 C C . SER A 1 197 ? 37.921 85.934 105.748 1.00 25.09 197 SER A C 1
ATOM 1586 O O . SER A 1 197 ? 37.017 85.222 106.204 1.00 25.53 197 SER A O 1
ATOM 1589 N N . PHE A 1 198 ? 38.990 85.423 105.158 1.00 25.99 198 PHE A N 1
ATOM 1590 C CA . PHE A 1 198 ? 39.173 84.002 104.875 1.00 28.63 198 PHE A CA 1
ATOM 1591 C C . PHE A 1 198 ? 39.627 83.338 106.185 1.00 29.67 198 PHE A C 1
ATOM 1592 O O . PHE A 1 198 ? 38.916 82.484 106.744 1.00 30.56 198 PHE A O 1
ATOM 1600 N N . GLU A 1 199 ? 40.789 83.766 106.697 1.00 28.54 199 GLU A N 1
ATOM 1601 C CA . GLU A 1 199 ? 41.478 83.060 107.807 1.00 28.20 199 GLU A CA 1
ATOM 1602 C C . GLU A 1 199 ? 40.915 83.286 109.168 1.00 27.96 199 GLU A C 1
ATOM 1603 O O . GLU A 1 199 ? 41.281 82.572 110.078 1.00 29.20 199 GLU A O 1
ATOM 1609 N N . TYR A 1 200 ? 40.103 84.313 109.350 1.00 26.84 200 TYR A N 1
ATOM 1610 C CA . TYR A 1 200 ? 39.533 84.552 110.637 1.00 26.31 200 TYR A CA 1
ATOM 1611 C C . TYR A 1 200 ? 38.019 84.357 110.624 1.00 25.07 200 TYR A C 1
ATOM 1612 O O . TYR A 1 200 ? 37.495 83.517 111.356 1.00 24.62 200 TYR A O 1
ATOM 1621 N N . VAL A 1 201 ? 37.314 85.126 109.821 1.00 23.09 201 VAL A N 1
ATOM 1622 C CA . VAL A 1 201 ? 35.878 85.051 109.796 1.00 23.61 201 VAL A CA 1
ATOM 1623 C C . VAL A 1 201 ? 35.294 83.715 109.245 1.00 24.45 201 VAL A C 1
ATOM 1624 O O . VAL A 1 201 ? 34.393 83.137 109.869 1.00 24.34 201 VAL A O 1
ATOM 1628 N N . LEU A 1 202 ? 35.802 83.242 108.099 1.00 24.02 202 LEU A N 1
ATOM 1629 C CA . LEU A 1 202 ? 35.155 82.159 107.342 1.00 24.47 202 LEU A CA 1
ATOM 1630 C C . LEU A 1 202 ? 35.918 80.842 107.418 1.00 24.58 202 LEU A C 1
ATOM 1631 O O . LEU A 1 202 ? 35.462 79.822 106.898 1.00 24.08 202 LEU A O 1
ATOM 1636 N N . THR A 1 203 ? 37.071 80.874 108.080 1.00 25.86 203 THR A N 1
ATOM 1637 C CA . THR A 1 203 ? 37.977 79.710 108.209 1.00 27.99 203 THR A CA 1
ATOM 1638 C C . THR A 1 203 ? 37.340 78.367 108.617 1.00 27.35 203 THR A C 1
ATOM 1639 O O . THR A 1 203 ? 37.559 77.330 107.988 1.00 28.41 203 THR A O 1
ATOM 1643 N N . ASN A 1 204 ? 36.537 78.398 109.656 1.00 27.79 204 ASN A N 1
ATOM 1644 C CA . ASN A 1 204 ? 35.866 77.196 110.156 1.00 27.63 204 ASN A CA 1
ATOM 1645 C C . ASN A 1 204 ? 34.895 76.556 109.164 1.00 26.90 204 ASN A C 1
ATOM 1646 O O . ASN A 1 204 ? 34.643 75.341 109.228 1.00 25.94 204 ASN A O 1
ATOM 1651 N N . LEU A 1 205 ? 34.307 77.369 108.294 1.00 26.00 205 LEU A N 1
ATOM 1652 C CA . LEU A 1 205 ? 33.415 76.834 107.249 1.00 28.53 205 LEU A CA 1
ATOM 1653 C C . LEU A 1 205 ? 34.120 76.003 106.190 1.00 30.67 205 LEU A C 1
ATOM 1654 O O . LEU A 1 205 ? 33.483 75.183 105.522 1.00 31.75 205 LEU A O 1
ATOM 1659 N N . LEU A 1 206 ? 35.421 76.244 106.014 1.00 32.58 206 LEU A N 1
ATOM 1660 C CA . LEU A 1 206 ? 36.250 75.475 105.097 1.00 35.09 206 LEU A CA 1
ATOM 1661 C C . LEU A 1 206 ? 36.874 74.292 105.841 1.00 35.93 206 LEU A C 1
ATOM 1662 O O . LEU A 1 206 ? 36.722 73.150 105.432 1.00 37.45 206 LEU A O 1
ATOM 1667 N N . PHE A 1 207 ? 37.523 74.578 106.962 1.00 35.98 207 PHE A N 1
ATOM 1668 C CA . PHE A 1 207 ? 38.314 73.614 107.729 1.00 36.22 207 PHE A CA 1
ATOM 1669 C C . PHE A 1 207 ? 37.491 72.525 108.405 1.00 35.69 207 PHE A C 1
ATOM 1670 O O . PHE A 1 207 ? 37.789 71.336 108.252 1.00 34.84 207 PHE A O 1
ATOM 1678 N N . VAL A 1 208 ? 36.512 72.925 109.216 1.00 34.93 208 VAL A N 1
ATOM 1679 C CA . VAL A 1 208 ? 35.731 71.942 109.981 1.00 34.68 208 VAL A CA 1
ATOM 1680 C C . VAL A 1 208 ? 35.032 70.859 109.090 1.00 34.42 208 VAL A C 1
ATOM 1681 O O . VAL A 1 208 ? 35.179 69.660 109.351 1.00 34.74 208 VAL A O 1
ATOM 1685 N N . PRO A 1 209 ? 34.280 71.265 108.046 1.00 34.04 209 PRO A N 1
ATOM 1686 C CA . PRO A 1 209 ? 33.678 70.231 107.177 1.00 33.34 209 PRO A CA 1
ATOM 1687 C C . PRO A 1 209 ? 34.656 69.245 106.545 1.00 32.82 209 PRO A C 1
ATOM 1688 O O . PRO A 1 209 ? 34.341 68.054 106.479 1.00 31.93 209 PRO A O 1
ATOM 1692 N N . PHE A 1 210 ? 35.809 69.719 106.063 1.00 32.13 210 PHE A N 1
ATOM 1693 C CA . PHE A 1 210 ? 36.751 68.815 105.393 1.00 31.64 210 PHE A CA 1
ATOM 1694 C C . PHE A 1 210 ? 37.409 67.881 106.396 1.00 31.57 210 PHE A C 1
ATOM 1695 O O . PHE A 1 210 ? 37.477 66.664 106.150 1.00 30.90 210 PHE A O 1
ATOM 1703 N N . MET A 1 211 ? 37.863 68.446 107.519 1.00 30.24 211 MET A N 1
ATOM 1704 C CA . MET A 1 211 ? 38.636 67.696 108.493 1.00 29.54 211 MET A CA 1
ATOM 1705 C C . MET A 1 211 ? 37.745 66.818 109.374 1.00 28.85 211 MET A C 1
ATOM 1706 O O . MET A 1 211 ? 38.097 65.693 109.655 1.00 27.21 211 MET A O 1
ATOM 1711 N N . SER A 1 212 ? 36.568 67.286 109.781 1.00 28.52 212 SER A N 1
ATOM 1712 C CA . SER A 1 212 ? 35.723 66.381 110.543 1.00 29.39 212 SER A CA 1
ATOM 1713 C C . SER A 1 212 ? 35.009 65.370 109.634 1.00 28.53 212 SER A C 1
ATOM 1714 O O . SER A 1 212 ? 34.782 64.232 110.055 1.00 28.17 212 SER A O 1
ATOM 1717 N N . GLY A 1 213 ? 34.759 65.727 108.364 1.00 27.04 213 GLY A N 1
ATOM 1718 C CA . GLY A 1 213 ? 34.311 64.739 107.360 1.00 25.90 213 GLY A CA 1
ATOM 1719 C C . GLY A 1 213 ? 35.304 63.583 107.246 1.00 25.31 213 GLY A C 1
ATOM 1720 O O . GLY A 1 213 ? 34.907 62.414 107.171 1.00 24.68 213 GLY A O 1
ATOM 1721 N N . ALA A 1 214 ? 36.587 63.905 107.208 1.00 23.64 214 ALA A N 1
ATOM 1722 C CA . ALA A 1 214 ? 37.638 62.895 107.230 1.00 24.38 214 ALA A CA 1
ATOM 1723 C C . ALA A 1 214 ? 37.518 61.990 108.456 1.00 24.35 214 ALA A C 1
ATOM 1724 O O . ALA A 1 214 ? 37.613 60.773 108.324 1.00 25.12 214 ALA A O 1
ATOM 1726 N N . ALA A 1 215 ? 37.309 62.592 109.626 1.00 24.12 215 ALA A N 1
ATOM 1727 C CA . ALA A 1 215 ? 37.229 61.842 110.885 1.00 25.07 215 ALA A CA 1
ATOM 1728 C C . ALA A 1 215 ? 36.019 60.917 110.855 1.00 25.82 215 ALA A C 1
ATOM 1729 O O . ALA A 1 215 ? 36.141 59.807 111.301 1.00 27.63 215 ALA A O 1
ATOM 1731 N N . TYR A 1 216 ? 34.885 61.338 110.281 1.00 26.66 216 TYR A N 1
ATOM 1732 C CA . TYR A 1 216 ? 33.667 60.489 110.273 1.00 26.54 216 TYR A CA 1
ATOM 1733 C C . TYR A 1 216 ? 33.651 59.452 109.147 1.00 25.26 216 TYR A C 1
ATOM 1734 O O . TYR A 1 216 ? 32.750 58.613 109.100 1.00 25.17 216 TYR A O 1
ATOM 1743 N N . ASN A 1 217 ? 34.613 59.535 108.230 1.00 23.36 217 ASN A N 1
ATOM 1744 C CA . ASN A 1 217 ? 34.603 58.708 107.072 1.00 23.34 217 ASN A CA 1
ATOM 1745 C C . ASN A 1 217 ? 35.855 57.870 106.901 1.00 24.11 217 ASN A C 1
ATOM 1746 O O . ASN A 1 217 ? 36.103 57.330 105.820 1.00 24.19 217 ASN A O 1
ATOM 1751 N N . GLY A 1 218 ? 36.680 57.802 107.941 1.00 24.66 218 GLY A N 1
ATOM 1752 C CA . GLY A 1 218 ? 37.763 56.814 107.984 1.00 26.16 218 GLY A CA 1
ATOM 1753 C C . GLY A 1 218 ? 39.034 57.197 107.266 1.00 27.45 218 GLY A C 1
ATOM 1754 O O . GLY A 1 218 ? 39.909 56.324 106.956 1.00 27.86 218 GLY A O 1
ATOM 1755 N N . ASP A 1 219 ? 39.181 58.497 107.016 1.00 27.10 219 ASP A N 1
ATOM 1756 C CA . ASP A 1 219 ? 40.304 58.975 106.197 1.00 27.28 219 ASP A CA 1
ATOM 1757 C C . ASP A 1 219 ? 41.376 59.494 107.167 1.00 27.78 219 ASP A C 1
ATOM 1758 O O . ASP A 1 219 ? 41.365 60.668 107.580 1.00 27.44 219 ASP A O 1
ATOM 1763 N N . MET A 1 220 ? 42.270 58.588 107.558 1.00 26.70 220 MET A N 1
ATOM 1764 C CA . MET A 1 220 ? 43.282 58.890 108.552 1.00 27.00 220 MET A CA 1
ATOM 1765 C C . MET A 1 220 ? 44.302 59.900 108.066 1.00 25.95 220 MET A C 1
ATOM 1766 O O . MET A 1 220 ? 44.755 60.740 108.855 1.00 26.58 220 MET A O 1
ATOM 1771 N N . ALA A 1 221 ? 44.654 59.848 106.792 1.00 24.64 221 ALA A N 1
ATOM 1772 C CA . ALA A 1 221 ? 45.602 60.821 106.227 1.00 24.49 221 ALA A CA 1
ATOM 1773 C C . ALA A 1 221 ? 45.148 62.264 106.349 1.00 24.62 221 ALA A C 1
ATOM 1774 O O . ALA A 1 221 ? 45.895 63.139 106.817 1.00 24.08 221 ALA A O 1
ATOM 1776 N N . THR A 1 222 ? 43.921 62.521 105.905 1.00 24.21 222 THR A N 1
ATOM 1777 C CA . THR A 1 222 ? 43.348 63.877 105.931 1.00 24.64 222 THR A CA 1
ATOM 1778 C C . THR A 1 222 ? 43.160 64.356 107.399 1.00 24.33 222 THR A C 1
ATOM 1779 O O . THR A 1 222 ? 43.516 65.512 107.777 1.00 23.03 222 THR A O 1
ATOM 1783 N N . VAL A 1 223 ? 42.659 63.472 108.264 1.00 23.82 223 VAL A N 1
ATOM 1784 C CA . VAL A 1 223 ? 42.391 63.940 109.604 1.00 23.70 223 VAL A CA 1
ATOM 1785 C C . VAL A 1 223 ? 43.717 64.288 110.324 1.00 23.33 223 VAL A C 1
ATOM 1786 O O . VAL A 1 223 ? 43.784 65.264 111.075 1.00 22.27 223 VAL A O 1
ATOM 1790 N N . THR A 1 224 ? 44.766 63.532 110.017 1.00 22.93 224 THR A N 1
ATOM 1791 C CA . THR A 1 224 ? 46.102 63.752 110.577 1.00 23.55 224 THR A CA 1
ATOM 1792 C C . THR A 1 224 ? 46.661 65.073 110.043 1.00 23.25 224 THR A C 1
ATOM 1793 O O . THR A 1 224 ? 47.255 65.842 110.791 1.00 22.86 224 THR A O 1
ATOM 1797 N N . PHE A 1 225 ? 46.506 65.310 108.730 1.00 23.54 225 PHE A N 1
ATOM 1798 C CA . PHE A 1 225 ? 46.859 66.616 108.217 1.00 23.39 225 PHE A CA 1
ATOM 1799 C C . PHE A 1 225 ? 46.094 67.708 108.999 1.00 22.73 225 PHE A C 1
ATOM 1800 O O . PHE A 1 225 ? 46.698 68.674 109.456 1.00 21.78 225 PHE A O 1
ATOM 1808 N N . GLY A 1 226 ? 44.772 67.567 109.167 1.00 22.68 226 GLY A N 1
ATOM 1809 C CA . GLY A 1 226 ? 43.953 68.578 109.944 1.00 22.87 226 GLY A CA 1
ATOM 1810 C C . GLY A 1 226 ? 44.396 68.818 111.388 1.00 24.00 226 GLY A C 1
ATOM 1811 O O . GLY A 1 226 ? 44.578 69.982 111.822 1.00 22.96 226 GLY A O 1
ATOM 1812 N N . PHE A 1 227 ? 44.597 67.746 112.147 1.00 24.50 227 PHE A N 1
ATOM 1813 C CA . PHE A 1 227 ? 45.191 67.894 113.484 1.00 26.62 227 PHE A CA 1
ATOM 1814 C C . PHE A 1 227 ? 46.511 68.641 113.446 1.00 25.75 227 PHE A C 1
ATOM 1815 O O . PHE A 1 227 ? 46.729 69.500 114.260 1.00 26.33 227 PHE A O 1
ATOM 1823 N N . SER A 1 228 ? 47.383 68.289 112.504 1.00 26.87 228 SER A N 1
ATOM 1824 C CA . SER A 1 228 ? 48.682 68.945 112.331 1.00 27.36 228 SER A CA 1
ATOM 1825 C C . SER A 1 228 ? 48.640 70.471 111.999 1.00 27.85 228 SER A C 1
ATOM 1826 O O . SER A 1 228 ? 49.536 71.263 112.375 1.00 28.00 228 SER A O 1
ATOM 1829 N N . ALA A 1 229 ? 47.586 70.873 111.304 1.00 26.78 229 ALA A N 1
ATOM 1830 C CA . ALA A 1 229 ? 47.432 72.239 110.889 1.00 26.28 229 ALA A CA 1
ATOM 1831 C C . ALA A 1 229 ? 46.762 73.121 111.945 1.00 26.68 229 ALA A C 1
ATOM 1832 O O . ALA A 1 229 ? 46.809 74.331 111.802 1.00 26.99 229 ALA A O 1
ATOM 1834 N N . GLN A 1 230 ? 46.169 72.542 113.001 1.00 26.21 230 GLN A N 1
ATOM 1835 C CA . GLN A 1 230 ? 45.506 73.345 114.059 1.00 26.85 230 GLN A CA 1
ATOM 1836 C C . GLN A 1 230 ? 46.352 74.434 114.714 1.00 26.06 230 GLN A C 1
ATOM 1837 O O . GLN A 1 230 ? 45.919 75.590 114.761 1.00 25.65 230 GLN A O 1
ATOM 1843 N N . SER A 1 231 ? 47.537 74.084 115.200 1.00 25.38 231 SER A N 1
ATOM 1844 C CA . SER A 1 231 ? 48.412 75.087 115.798 1.00 26.18 231 SER A CA 1
ATOM 1845 C C . SER A 1 231 ? 48.810 76.179 114.796 1.00 26.38 231 SER A C 1
ATOM 1846 O O . SER A 1 231 ? 48.989 77.322 115.170 1.00 26.94 231 SER A O 1
ATOM 1849 N N . ASP A 1 232 ? 48.936 75.826 113.517 1.00 25.58 232 ASP A N 1
ATOM 1850 C CA . ASP A 1 232 ? 49.259 76.800 112.494 1.00 25.82 232 ASP A CA 1
ATOM 1851 C C . ASP A 1 232 ? 48.094 77.779 112.403 1.00 26.08 232 ASP A C 1
ATOM 1852 O O . ASP A 1 232 ? 48.309 78.974 112.443 1.00 25.33 232 ASP A O 1
ATOM 1857 N N . GLU A 1 233 ? 46.867 77.268 112.299 1.00 26.15 233 GLU A N 1
ATOM 1858 C CA . GLU A 1 233 ? 45.687 78.124 112.076 1.00 27.41 233 GLU A CA 1
ATOM 1859 C C . GLU A 1 233 ? 45.373 79.005 113.233 1.00 26.99 233 GLU A C 1
ATOM 1860 O O . GLU A 1 233 ? 44.813 80.070 113.017 1.00 28.33 233 GLU A O 1
ATOM 1866 N N . ALA A 1 234 ? 45.713 78.573 114.447 1.00 27.22 234 ALA A N 1
ATOM 1867 C CA . ALA A 1 234 ? 45.649 79.447 115.606 1.00 26.77 234 ALA A CA 1
ATOM 1868 C C . ALA A 1 234 ? 46.479 80.723 115.409 1.00 26.05 234 ALA A C 1
ATOM 1869 O O . ALA A 1 234 ? 46.036 81.807 115.785 1.00 27.19 234 ALA A O 1
ATOM 1871 N N . ARG A 1 235 ? 47.686 80.612 114.860 1.00 24.17 235 ARG A N 1
ATOM 1872 C CA . ARG A 1 235 ? 48.465 81.807 114.576 1.00 22.93 235 ARG A CA 1
ATOM 1873 C C . ARG A 1 235 ? 47.796 82.629 113.446 1.00 22.53 235 ARG A C 1
ATOM 1874 O O . ARG A 1 235 ? 47.832 83.867 113.438 1.00 20.98 235 ARG A O 1
ATOM 1882 N N . HIS A 1 236 ? 47.273 81.929 112.445 1.00 20.66 236 HIS A N 1
ATOM 1883 C CA . HIS A 1 236 ? 46.728 82.616 111.258 1.00 21.24 236 HIS A CA 1
ATOM 1884 C C . HIS A 1 236 ? 45.467 83.408 111.631 1.00 21.67 236 HIS A C 1
ATOM 1885 O O . HIS A 1 236 ? 45.278 84.528 111.154 1.00 21.59 236 HIS A O 1
ATOM 1892 N N . MET A 1 237 ? 44.631 82.841 112.493 1.00 20.96 237 MET A N 1
ATOM 1893 C CA . MET A 1 237 ? 43.456 83.568 112.993 1.00 22.71 237 MET A CA 1
ATOM 1894 C C . MET A 1 237 ? 43.825 84.795 113.816 1.00 21.97 237 MET A C 1
ATOM 1895 O O . MET A 1 237 ? 43.162 85.814 113.709 1.00 22.63 237 MET A O 1
ATOM 1900 N N . THR A 1 238 ? 44.855 84.687 114.656 1.00 22.19 238 THR A N 1
ATOM 1901 C CA . THR A 1 238 ? 45.295 85.816 115.444 1.00 22.37 238 THR A CA 1
ATOM 1902 C C . THR A 1 238 ? 45.877 86.935 114.589 1.00 21.76 238 THR A C 1
ATOM 1903 O O . THR A 1 238 ? 45.644 88.138 114.868 1.00 20.65 238 THR A O 1
ATOM 1907 N N . LEU A 1 239 ? 46.635 86.574 113.543 1.00 21.38 239 LEU A N 1
ATOM 1908 C CA . LEU A 1 239 ? 47.080 87.610 112.607 1.00 21.88 239 LEU A CA 1
ATOM 1909 C C . LEU A 1 239 ? 45.857 88.339 111.989 1.00 21.68 239 LEU A C 1
ATOM 1910 O O . LEU A 1 239 ? 45.829 89.577 111.948 1.00 22.31 239 LEU A O 1
ATOM 1915 N N . GLY A 1 240 ? 44.835 87.591 111.578 1.00 22.11 240 GLY A N 1
ATOM 1916 C CA . GLY A 1 240 ? 43.645 88.180 110.926 1.00 22.41 240 GLY A CA 1
ATOM 1917 C C . GLY A 1 240 ? 42.963 89.195 111.829 1.00 23.19 240 GLY A C 1
ATOM 1918 O O . GLY A 1 240 ? 42.554 90.273 111.379 1.00 25.21 240 GLY A O 1
ATOM 1919 N N . LEU A 1 241 ? 42.849 88.849 113.103 1.00 24.04 241 LEU A N 1
ATOM 1920 C CA . LEU A 1 241 ? 42.247 89.729 114.139 1.00 25.16 241 LEU A CA 1
ATOM 1921 C C . LEU A 1 241 ? 43.124 90.974 114.351 1.00 24.64 241 LEU A C 1
ATOM 1922 O O . LEU A 1 241 ? 42.619 92.085 114.331 1.00 25.08 241 LEU A O 1
ATOM 1927 N N . GLU A 1 242 ? 44.438 90.788 114.522 1.00 23.64 242 GLU A N 1
ATOM 1928 C CA . GLU A 1 242 ? 45.364 91.927 114.637 1.00 24.27 242 GLU A CA 1
ATOM 1929 C C . GLU A 1 242 ? 45.259 92.884 113.457 1.00 23.83 242 GLU A C 1
ATOM 1930 O O . GLU A 1 242 ? 45.177 94.114 113.654 1.00 23.58 242 GLU A O 1
ATOM 1936 N N . VAL A 1 243 ? 45.263 92.315 112.245 1.00 22.58 243 VAL A N 1
ATOM 1937 C CA . VAL A 1 243 ? 45.151 93.061 110.981 1.00 22.52 243 VAL A CA 1
ATOM 1938 C C . VAL A 1 243 ? 43.955 94.029 111.001 1.00 21.97 243 VAL A C 1
ATOM 1939 O O . VAL A 1 243 ? 44.166 95.217 110.781 1.00 20.86 243 VAL A O 1
ATOM 1943 N N . ILE A 1 244 ? 42.716 93.558 111.236 1.00 22.43 244 ILE A N 1
ATOM 1944 C CA . ILE A 1 244 ? 41.581 94.530 111.129 1.00 23.44 244 ILE A CA 1
ATOM 1945 C C . ILE A 1 244 ? 41.615 95.561 112.215 1.00 23.49 244 ILE A C 1
ATOM 1946 O O . ILE A 1 244 ? 41.317 96.699 111.927 1.00 24.38 244 ILE A O 1
ATOM 1951 N N . 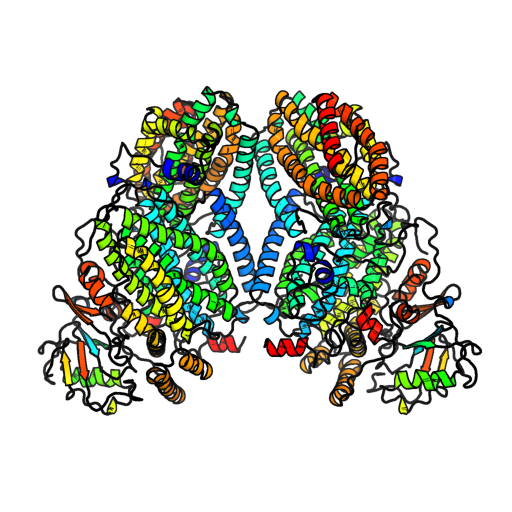LYS A 1 245 ? 41.945 95.160 113.451 1.00 23.00 245 LYS A N 1
ATOM 1952 C CA . LYS A 1 245 ? 42.030 96.106 114.567 1.00 24.66 245 LYS A CA 1
ATOM 1953 C C . LYS A 1 245 ? 43.115 97.136 114.330 1.00 24.35 245 LYS A C 1
ATOM 1954 O O . LYS A 1 245 ? 42.836 98.327 114.438 1.00 25.08 245 LYS A O 1
ATOM 1960 N N . PHE A 1 246 ? 44.299 96.688 113.915 1.00 23.38 246 PHE A N 1
ATOM 1961 C CA . PHE A 1 246 ? 45.409 97.592 113.621 1.00 23.01 246 PHE A CA 1
ATOM 1962 C C . PHE A 1 246 ? 45.015 98.664 112.598 1.00 22.63 246 PHE A C 1
ATOM 1963 O O . PHE A 1 246 ? 45.204 99.849 112.830 1.00 23.37 246 PHE A O 1
ATOM 1971 N N . ILE A 1 247 ? 44.454 98.221 111.486 1.00 22.25 247 ILE A N 1
ATOM 1972 C CA . ILE A 1 247 ? 44.066 99.094 110.350 1.00 23.83 247 ILE A CA 1
ATOM 1973 C C . ILE A 1 247 ? 42.947 100.063 110.721 1.00 24.40 247 ILE A C 1
ATOM 1974 O O . ILE A 1 247 ? 43.022 101.260 110.381 1.00 23.82 247 ILE A O 1
ATOM 1979 N N . LEU A 1 248 ? 41.944 99.552 111.455 1.00 24.12 248 LEU A N 1
ATOM 1980 C CA . LEU A 1 248 ? 40.824 100.388 111.883 1.00 26.15 248 LEU A CA 1
ATOM 1981 C C . LEU A 1 248 ? 41.251 101.460 112.890 1.00 27.68 248 LEU A C 1
ATOM 1982 O O . LEU A 1 248 ? 40.698 102.555 112.900 1.00 29.58 248 LEU A O 1
ATOM 1987 N N . GLU A 1 249 ? 42.237 101.157 113.719 1.00 28.41 249 GLU A N 1
ATOM 1988 C CA . GLU A 1 249 ? 42.670 102.098 114.750 1.00 29.30 249 GLU A CA 1
ATOM 1989 C C . GLU A 1 249 ? 43.642 103.140 114.257 1.00 28.94 249 GLU A C 1
ATOM 1990 O O . GLU A 1 249 ? 43.827 104.174 114.889 1.00 28.70 249 GLU A O 1
ATOM 1996 N N . GLN A 1 250 ? 44.266 102.888 113.118 1.00 28.66 250 GLN A N 1
ATOM 1997 C CA . GLN A 1 250 ? 45.316 103.765 112.641 1.00 28.71 250 GLN A CA 1
ATOM 1998 C C . GLN A 1 250 ? 44.827 105.105 112.090 1.00 29.08 250 GLN A C 1
ATOM 1999 O O . GLN A 1 250 ? 45.570 106.081 112.127 1.00 30.41 250 GLN A O 1
ATOM 2005 N N . HIS A 1 251 ? 43.590 105.175 111.617 1.00 28.16 251 HIS A N 1
ATOM 2006 C CA . HIS A 1 251 ? 43.100 106.413 111.053 1.00 28.13 251 HIS A CA 1
ATOM 2007 C C . HIS A 1 251 ? 41.637 106.280 110.748 1.00 28.43 251 HIS A C 1
ATOM 2008 O O . HIS A 1 251 ? 41.223 105.275 110.166 1.00 27.52 251 HIS A O 1
ATOM 2015 N N . GLU A 1 252 ? 40.845 107.289 111.097 1.00 28.12 252 GLU A N 1
ATOM 2016 C CA . GLU A 1 252 ? 39.401 107.227 110.850 1.00 28.76 252 GLU A CA 1
ATOM 2017 C C . GLU A 1 252 ? 39.096 107.114 109.386 1.00 27.43 252 GLU A C 1
ATOM 2018 O O . GLU A 1 252 ? 38.107 106.510 109.019 1.00 26.78 252 GLU A O 1
ATOM 2024 N N . ASP A 1 253 ? 39.934 107.693 108.545 1.00 26.06 253 ASP A N 1
ATOM 2025 C CA . ASP A 1 253 ? 39.722 107.541 107.101 1.00 26.32 253 ASP A CA 1
ATOM 2026 C C . ASP A 1 253 ? 39.773 106.062 106.616 1.00 24.14 253 ASP A C 1
ATOM 2027 O O . ASP A 1 253 ? 39.211 105.750 105.574 1.00 22.88 253 ASP A O 1
ATOM 2032 N N . ASN A 1 254 ? 40.384 105.158 107.410 1.00 23.03 254 ASN A N 1
ATOM 2033 C CA . ASN A 1 254 ? 40.518 103.751 106.976 1.00 22.10 254 ASN A CA 1
ATOM 2034 C C . ASN A 1 254 ? 39.206 103.034 107.101 1.00 21.70 254 ASN A C 1
ATOM 2035 O O . ASN A 1 254 ? 39.037 101.950 106.561 1.00 21.72 254 ASN A O 1
ATOM 2040 N N . VAL A 1 255 ? 38.275 103.622 107.831 1.00 22.96 255 VAL A N 1
ATOM 2041 C CA . VAL A 1 255 ? 37.106 102.833 108.255 1.00 22.71 255 VAL A CA 1
ATOM 2042 C C . VAL A 1 255 ? 36.191 102.537 107.075 1.00 22.56 255 VAL A C 1
ATOM 2043 O O . VAL A 1 255 ? 35.794 101.363 106.896 1.00 21.59 255 VAL A O 1
ATOM 2047 N N . PRO A 1 256 ? 35.827 103.577 106.266 1.00 22.28 256 PRO A N 1
ATOM 2048 C CA . PRO A 1 256 ? 34.954 103.234 105.126 1.00 21.75 256 PRO A CA 1
ATOM 2049 C C . PRO A 1 256 ? 35.623 102.353 104.048 1.00 20.86 256 PRO A C 1
ATOM 2050 O O . PRO A 1 256 ? 34.935 101.579 103.383 1.00 19.84 256 PRO A O 1
ATOM 2054 N N . ILE A 1 257 ? 36.941 102.465 103.881 1.00 19.16 257 ILE A N 1
ATOM 2055 C CA . ILE A 1 257 ? 37.646 101.608 102.914 1.00 18.82 257 ILE A CA 1
ATOM 2056 C C . ILE A 1 257 ? 37.554 100.136 103.369 1.00 19.24 257 ILE A C 1
ATOM 2057 O O . ILE A 1 257 ? 37.279 99.246 102.560 1.00 19.16 257 ILE A O 1
ATOM 2062 N N . VAL A 1 258 ? 37.823 99.910 104.661 1.00 19.36 258 VAL A N 1
ATOM 2063 C CA . VAL A 1 258 ? 37.763 98.575 105.246 1.00 20.27 258 VAL A CA 1
ATOM 2064 C C . VAL A 1 258 ? 36.352 98.064 105.173 1.00 19.12 258 VAL A C 1
ATOM 2065 O O . VAL A 1 258 ? 36.141 96.893 104.928 1.00 18.88 258 VAL A O 1
ATOM 2069 N N . GLN A 1 259 ? 35.365 98.937 105.377 1.00 18.90 259 GLN A N 1
ATOM 2070 C CA . GLN A 1 259 ? 33.959 98.491 105.284 1.00 18.59 259 GLN A CA 1
ATOM 2071 C C . GLN A 1 259 ? 33.630 97.919 103.900 1.00 19.02 259 GLN A C 1
ATOM 2072 O O . GLN A 1 259 ? 32.967 96.859 103.767 1.00 19.81 259 GLN A O 1
ATOM 2078 N N . ARG A 1 260 ? 34.056 98.627 102.866 1.00 18.03 260 ARG A N 1
ATOM 2079 C CA . ARG A 1 260 ? 33.844 98.152 101.508 1.00 19.43 260 ARG A CA 1
ATOM 2080 C C . ARG A 1 260 ? 34.552 96.813 101.253 1.00 18.53 260 ARG A C 1
ATOM 2081 O O . ARG A 1 260 ? 34.003 95.957 100.550 1.00 18.37 260 ARG A O 1
ATOM 2089 N N . TRP A 1 261 ? 35.785 96.664 101.743 1.00 17.70 261 TRP A N 1
ATOM 2090 C CA . TRP A 1 261 ? 36.489 95.360 101.605 1.00 17.66 261 TRP A CA 1
ATOM 2091 C C . TRP A 1 261 ? 35.786 94.249 102.349 1.00 17.90 261 TRP A C 1
ATOM 2092 O O . TRP A 1 261 ? 35.762 93.137 101.873 1.00 18.70 261 TRP A O 1
ATOM 2103 N N . ILE A 1 262 ? 35.255 94.537 103.536 1.00 18.17 262 ILE A N 1
ATOM 2104 C CA . ILE A 1 262 ? 34.506 93.515 104.290 1.00 18.07 262 ILE A CA 1
ATOM 2105 C C . ILE A 1 262 ? 33.269 93.113 103.437 1.00 17.97 262 ILE A C 1
ATOM 2106 O O . ILE A 1 262 ? 32.986 91.938 103.256 1.00 17.40 262 ILE A O 1
ATOM 2111 N N . ASP A 1 263 ? 32.532 94.083 102.923 1.00 17.14 263 ASP A N 1
ATOM 2112 C CA . ASP A 1 263 ? 31.359 93.768 102.092 1.00 18.02 263 ASP A CA 1
ATOM 2113 C C . ASP A 1 263 ? 31.734 92.928 100.860 1.00 17.92 263 ASP A C 1
ATOM 2114 O O . ASP A 1 263 ? 31.061 91.923 100.573 1.00 18.82 263 ASP A O 1
ATOM 2119 N N . LYS A 1 264 ? 32.795 93.331 100.141 1.00 16.46 264 LYS A N 1
ATOM 2120 C CA . LYS A 1 264 ? 33.292 92.567 98.939 1.00 15.85 264 LYS A CA 1
ATOM 2121 C C . LYS A 1 264 ? 33.758 91.117 99.280 1.00 15.82 264 LYS A C 1
ATOM 2122 O O . LYS A 1 264 ? 33.337 90.127 98.646 1.00 14.37 264 LYS A O 1
ATOM 2128 N N . TRP A 1 265 ? 34.575 90.982 100.319 1.00 15.17 265 TRP A N 1
ATOM 2129 C CA . TRP A 1 265 ? 35.212 89.708 100.569 1.00 16.02 265 TRP A CA 1
ATOM 2130 C C . TRP A 1 265 ? 34.304 88.797 101.360 1.00 16.33 265 TRP A C 1
ATOM 2131 O O . TRP A 1 265 ? 34.410 87.601 101.248 1.00 16.24 265 TRP A O 1
ATOM 2142 N N . PHE A 1 266 ? 33.426 89.364 102.186 1.00 16.15 266 PHE A N 1
ATOM 2143 C CA . PHE A 1 266 ? 32.327 88.542 102.707 1.00 17.10 266 PHE A CA 1
ATOM 2144 C C . PHE A 1 266 ? 31.631 87.868 101.550 1.00 17.28 266 PHE A C 1
ATOM 2145 O O . PHE A 1 266 ? 31.407 86.634 101.593 1.00 18.50 266 PHE A O 1
ATOM 2153 N N . TRP A 1 267 ? 31.263 88.652 100.538 1.00 15.73 267 TRP A N 1
ATOM 2154 C CA . TRP A 1 267 ? 30.393 88.148 99.486 1.00 16.16 267 TRP A CA 1
ATOM 2155 C C . TRP A 1 267 ? 31.141 87.177 98.547 1.00 16.05 267 TRP A C 1
ATOM 2156 O O . TRP A 1 267 ? 30.659 86.097 98.255 1.00 15.78 267 TRP A O 1
ATOM 2167 N N . ARG A 1 268 ? 32.366 87.527 98.150 1.00 15.53 268 ARG A N 1
ATOM 2168 C CA . ARG A 1 268 ? 33.219 86.576 97.424 1.00 16.53 268 ARG A CA 1
ATOM 2169 C C . ARG A 1 268 ? 33.532 85.272 98.208 1.00 16.44 268 ARG A C 1
ATOM 2170 O O . ARG A 1 268 ? 33.549 84.185 97.628 1.00 15.93 268 ARG A O 1
ATOM 2178 N N . GLY A 1 269 ? 33.781 85.402 99.511 1.00 17.27 269 GLY A N 1
ATOM 2179 C CA . GLY A 1 269 ? 34.048 84.259 100.361 1.00 17.66 269 GLY A CA 1
ATOM 2180 C C . GLY A 1 269 ? 32.799 83.392 100.471 1.00 19.16 269 GLY A C 1
ATOM 2181 O O . GLY A 1 269 ? 32.880 82.161 100.382 1.00 18.34 269 GLY A O 1
ATOM 2182 N N . PHE A 1 270 ? 31.634 84.020 100.604 1.00 18.40 270 PHE A N 1
ATOM 2183 C CA . PHE A 1 270 ? 30.372 83.253 100.639 1.00 18.03 270 PHE A CA 1
ATOM 2184 C C . PHE A 1 270 ? 30.157 82.419 99.323 1.00 18.21 270 PHE A C 1
ATOM 2185 O O . PHE A 1 270 ? 29.760 81.232 99.350 1.00 15.98 270 PHE A O 1
ATOM 2193 N N . ARG A 1 271 ? 30.427 83.038 98.164 1.00 16.91 271 ARG A N 1
ATOM 2194 C CA . ARG A 1 271 ? 30.277 82.343 96.882 1.00 16.40 271 ARG A CA 1
ATOM 2195 C C . ARG A 1 271 ? 31.307 81.219 96.784 1.00 17.30 271 ARG A C 1
ATOM 2196 O O . ARG A 1 271 ? 30.999 80.119 96.336 1.00 16.67 271 ARG A O 1
ATOM 2204 N N . LEU A 1 272 ? 32.530 81.480 97.221 1.00 18.28 272 LEU A N 1
ATOM 2205 C CA . LEU A 1 272 ? 33.538 80.424 97.151 1.00 20.09 272 LEU A CA 1
ATOM 2206 C C . LEU A 1 272 ? 33.085 79.187 98.012 1.00 20.79 272 LEU A C 1
ATOM 2207 O O . LEU A 1 272 ? 33.193 78.034 97.589 1.00 18.84 272 LEU A O 1
ATOM 2212 N N . LEU A 1 273 ? 32.555 79.451 99.196 1.00 21.96 273 LEU A N 1
ATOM 2213 C CA . LEU A 1 273 ? 32.143 78.388 100.148 1.00 24.19 273 LEU A CA 1
ATOM 2214 C C . LEU A 1 273 ? 30.918 77.564 99.738 1.00 27.12 273 LEU A C 1
ATOM 2215 O O . LEU A 1 273 ? 30.650 76.474 100.300 1.00 28.00 273 LEU A O 1
ATOM 2220 N N . SER A 1 274 ? 30.151 78.079 98.789 1.00 28.52 274 SER A N 1
ATOM 2221 C CA . SER A 1 274 ? 29.081 77.287 98.205 1.00 29.45 274 SER A CA 1
ATOM 2222 C C . SER A 1 274 ? 29.586 75.897 97.722 1.00 29.16 274 SER A C 1
ATOM 2223 O O . SER A 1 274 ? 28.872 74.921 97.849 1.00 29.44 274 SER A O 1
ATOM 2226 N N . LEU A 1 275 ? 30.830 75.798 97.248 1.00 28.80 275 LEU A N 1
ATOM 2227 C CA . LEU A 1 275 ? 31.448 74.519 96.936 1.00 27.04 275 LEU A CA 1
ATOM 2228 C C . LEU A 1 275 ? 31.567 73.544 98.120 1.00 26.61 275 LEU A C 1
ATOM 2229 O O . LEU A 1 275 ? 31.437 72.322 97.928 1.00 26.45 275 LEU A O 1
ATOM 2234 N N . VAL A 1 276 ? 31.855 74.073 99.318 1.00 25.33 276 VAL A N 1
ATOM 2235 C CA . VAL A 1 276 ? 31.916 73.291 100.562 1.00 25.25 276 VAL A CA 1
ATOM 2236 C C . VAL A 1 276 ? 30.521 72.862 101.057 1.00 24.01 276 VAL A C 1
ATOM 2237 O O . VAL A 1 276 ? 30.382 71.754 101.569 1.00 23.18 276 VAL A O 1
ATOM 2241 N N . SER A 1 277 ? 29.502 73.718 100.889 1.00 22.50 277 SER A N 1
ATOM 2242 C CA . SER A 1 277 ? 28.152 73.342 101.262 1.00 22.84 277 SER A CA 1
ATOM 2243 C C . SER A 1 277 ? 27.714 72.066 100.580 1.00 21.42 277 SER A C 1
ATOM 2244 O O . SER A 1 277 ? 27.133 71.176 101.199 1.00 20.06 277 SER A O 1
ATOM 2247 N N . MET A 1 278 ? 27.997 71.981 99.286 1.00 22.15 278 MET A N 1
ATOM 2248 C CA . MET A 1 278 ? 27.681 70.796 98.482 1.00 21.98 278 MET A CA 1
ATOM 2249 C C . MET A 1 278 ? 28.482 69.537 98.938 1.00 22.25 278 MET A C 1
ATOM 2250 O O . MET A 1 278 ? 27.957 68.421 99.001 1.00 21.41 278 MET A O 1
ATOM 2255 N N . MET A 1 279 ? 29.768 69.718 99.193 1.00 21.75 279 MET A N 1
ATOM 2256 C CA . MET A 1 279 ? 30.640 68.644 99.706 1.00 22.57 279 MET A CA 1
ATOM 2257 C C . MET A 1 279 ? 30.104 68.003 100.972 1.00 22.82 279 MET A C 1
ATOM 2258 O O . MET A 1 279 ? 29.965 66.759 101.072 1.00 21.39 279 MET A O 1
ATOM 2263 N N . MET A 1 280 ? 29.854 68.835 101.976 1.00 22.14 280 MET A N 1
ATOM 2264 C CA . MET A 1 280 ? 29.482 68.283 103.281 1.00 23.26 280 MET A CA 1
ATOM 2265 C C . MET A 1 280 ? 28.049 67.697 103.294 1.00 22.50 280 MET A C 1
ATOM 2266 O O . MET A 1 280 ? 27.811 66.707 103.995 1.00 22.72 280 MET A O 1
ATOM 2271 N N . ASP A 1 281 ? 27.116 68.278 102.537 1.00 19.91 281 ASP A N 1
ATOM 2272 C CA . ASP A 1 281 ? 25.747 67.749 102.544 1.00 20.06 281 ASP A CA 1
ATOM 2273 C C . ASP A 1 281 ? 25.626 66.491 101.695 1.00 20.94 281 ASP A C 1
ATOM 2274 O O . ASP A 1 281 ? 24.851 65.580 102.067 1.00 20.57 281 ASP A O 1
ATOM 2279 N N . TYR A 1 282 ? 26.379 66.425 100.574 1.00 20.14 282 TYR A N 1
ATOM 2280 C CA . TYR A 1 282 ? 26.207 65.339 99.568 1.00 21.82 282 TYR A CA 1
ATOM 2281 C C . TYR A 1 282 ? 27.381 64.370 99.368 1.00 22.71 282 TYR A C 1
ATOM 2282 O O . TYR A 1 282 ? 27.163 63.169 99.120 1.00 22.64 282 TYR A O 1
ATOM 2291 N N . MET A 1 283 ? 28.614 64.880 99.407 1.00 22.66 283 MET A N 1
ATOM 2292 C CA . MET A 1 283 ? 29.744 64.035 99.068 1.00 25.29 283 MET A CA 1
ATOM 2293 C C . MET A 1 283 ? 30.245 63.145 100.219 1.00 25.71 283 MET A C 1
ATOM 2294 O O . MET A 1 283 ? 30.977 62.181 99.963 1.00 27.95 283 MET A O 1
ATOM 2299 N N . LEU A 1 284 ? 29.864 63.460 101.454 1.00 25.35 284 LEU A N 1
ATOM 2300 C CA . LEU A 1 284 ? 30.283 62.639 102.601 1.00 24.80 284 LEU A CA 1
ATOM 2301 C C . LEU A 1 284 ? 29.260 61.520 102.891 1.00 24.88 284 LEU A C 1
ATOM 2302 O O . LEU A 1 284 ? 28.101 61.824 103.171 1.00 25.05 284 LEU A O 1
ATOM 2307 N N . PRO A 1 285 ? 29.676 60.231 102.766 1.00 25.22 285 PRO A N 1
ATOM 2308 C CA . PRO A 1 285 ? 28.792 59.112 103.121 1.00 24.34 285 PRO A CA 1
ATOM 2309 C C . PRO A 1 285 ? 28.255 59.195 104.558 1.00 24.24 285 PRO A C 1
ATOM 2310 O O . PRO A 1 285 ? 27.025 59.079 104.754 1.00 23.12 285 PRO A O 1
ATOM 2314 N N . ASN A 1 286 ? 29.157 59.412 105.535 1.00 23.18 286 ASN A N 1
ATOM 2315 C CA . ASN A 1 286 ? 28.750 59.749 106.913 1.00 23.67 286 ASN A CA 1
ATOM 2316 C C . ASN A 1 286 ? 28.786 61.244 107.137 1.00 23.19 286 ASN A C 1
ATOM 2317 O O . ASN A 1 286 ? 29.851 61.861 106.965 1.00 22.35 286 ASN A O 1
ATOM 2322 N N . LYS A 1 287 ? 27.634 61.801 107.558 1.00 22.97 287 LYS A N 1
ATOM 2323 C CA . LYS A 1 287 ? 27.436 63.240 107.665 1.00 24.68 287 LYS A CA 1
ATOM 2324 C C . LYS A 1 287 ? 27.968 63.754 108.994 1.00 25.76 287 LYS A C 1
ATOM 2325 O O . LYS A 1 287 ? 27.848 63.070 110.016 1.00 26.99 287 LYS A O 1
ATOM 2331 N N . VAL A 1 288 ? 28.537 64.952 108.980 1.00 26.25 288 VAL A N 1
ATOM 2332 C CA . VAL A 1 288 ? 29.010 65.630 110.200 1.00 27.86 288 VAL A CA 1
ATOM 2333 C C . VAL A 1 288 ? 27.875 66.525 110.741 1.00 28.28 288 VAL A C 1
ATOM 2334 O O . VAL A 1 288 ? 27.397 66.372 111.871 1.00 29.29 288 VAL A O 1
ATOM 2338 N N . MET A 1 289 ? 27.466 67.472 109.929 1.00 26.47 289 MET A N 1
ATOM 2339 C CA . MET A 1 289 ? 26.377 68.388 110.250 1.00 25.69 289 MET A CA 1
ATOM 2340 C C . MET A 1 289 ? 25.942 68.923 108.894 1.00 23.71 289 MET A C 1
ATOM 2341 O O . MET A 1 289 ? 26.610 68.638 107.885 1.00 24.52 289 MET A O 1
ATOM 2346 N N . SER A 1 290 ? 24.828 69.629 108.844 1.00 21.43 290 SER A N 1
ATOM 2347 C CA . SER A 1 290 ? 24.400 70.140 107.552 1.00 20.66 290 SER A CA 1
ATOM 2348 C C . SER A 1 290 ? 25.097 71.465 107.299 1.00 20.57 290 SER A C 1
ATOM 2349 O O . SER A 1 290 ? 25.600 72.095 108.246 1.00 19.54 290 SER A O 1
ATOM 2352 N N . TRP A 1 291 ? 25.093 71.928 106.044 1.00 19.99 291 TRP A N 1
ATOM 2353 C CA . TRP A 1 291 ? 25.608 73.270 105.747 1.00 19.59 291 TRP A CA 1
ATOM 2354 C C . TRP A 1 291 ? 24.839 74.308 106.547 1.00 19.74 291 TRP A C 1
ATOM 2355 O O . TRP A 1 291 ? 25.399 75.266 107.092 1.00 19.42 291 TRP A O 1
ATOM 2366 N N . SER A 1 292 ? 23.532 74.127 106.647 1.00 19.26 292 SER A N 1
ATOM 2367 C CA . SER A 1 292 ? 22.714 75.097 107.345 1.00 20.95 292 SER A CA 1
ATOM 2368 C C . SER A 1 292 ? 23.170 75.243 108.858 1.00 21.32 292 SER A C 1
ATOM 2369 O O . SER A 1 292 ? 23.347 76.357 109.399 1.00 21.40 292 SER A O 1
ATOM 2372 N N . GLU A 1 293 ? 23.444 74.116 109.510 1.00 20.31 293 GLU A N 1
ATOM 2373 C CA . GLU A 1 293 ? 23.947 74.123 110.887 1.00 20.94 293 GLU A CA 1
ATOM 2374 C C . GLU A 1 293 ? 25.348 74.730 110.996 1.00 20.35 293 GLU A C 1
ATOM 2375 O O . GLU A 1 293 ? 25.627 75.424 111.968 1.00 21.40 293 GLU A O 1
ATOM 2381 N N . ALA A 1 294 ? 26.256 74.384 110.074 1.00 18.90 294 ALA A N 1
ATOM 2382 C CA . ALA A 1 294 ? 27.591 74.987 110.031 1.00 18.34 294 ALA A CA 1
ATOM 2383 C C . ALA A 1 294 ? 27.546 76.510 109.830 1.00 18.37 294 ALA A C 1
ATOM 2384 O O . ALA A 1 294 ? 28.238 77.260 110.530 1.00 18.61 294 ALA A O 1
ATOM 2386 N N . TRP A 1 295 ? 26.739 76.982 108.883 1.00 19.11 295 TRP A N 1
ATOM 2387 C CA . TRP A 1 295 ? 26.579 78.426 108.676 1.00 20.20 295 TRP A CA 1
ATOM 2388 C C . TRP A 1 295 ? 26.071 79.150 109.931 1.00 21.26 295 TRP A C 1
ATOM 2389 O O . TRP A 1 295 ? 26.570 80.232 110.314 1.00 20.19 295 TRP A O 1
ATOM 2400 N N . GLU A 1 296 ? 25.039 78.570 110.532 1.00 22.41 296 GLU A N 1
ATOM 2401 C CA . GLU A 1 296 ? 24.420 79.121 111.710 1.00 23.20 296 GLU A CA 1
ATOM 2402 C C . GLU A 1 296 ? 25.379 79.247 112.910 1.00 23.41 296 GLU A C 1
ATOM 2403 O O . GLU A 1 296 ? 25.377 80.256 113.638 1.00 24.17 296 GLU A O 1
ATOM 2409 N N . VAL A 1 297 ? 26.207 78.238 113.128 1.00 22.72 297 VAL A N 1
ATOM 2410 C CA . VAL A 1 297 ? 27.151 78.282 114.230 1.00 23.45 297 VAL A CA 1
ATOM 2411 C C . VAL A 1 297 ? 28.366 79.132 113.903 1.00 23.60 297 VAL A C 1
ATOM 2412 O O . VAL A 1 297 ? 28.740 80.019 114.662 1.00 24.62 297 VAL A O 1
ATOM 2416 N N . TYR A 1 298 ? 28.992 78.879 112.764 1.00 22.18 298 TYR A N 1
ATOM 2417 C CA . TYR A 1 298 ? 30.270 79.499 112.499 1.00 22.57 298 TYR A CA 1
ATOM 2418 C C . TYR A 1 298 ? 30.148 80.919 111.992 1.00 21.19 298 TYR A C 1
ATOM 2419 O O . TYR A 1 298 ? 31.010 81.734 112.265 1.00 21.64 298 TYR A O 1
ATOM 2428 N N . TYR A 1 299 ? 29.095 81.225 111.256 1.00 20.18 299 TYR A N 1
ATOM 2429 C CA . TYR A 1 299 ? 28.955 82.582 110.811 1.00 20.03 299 TYR A CA 1
ATOM 2430 C C . TYR A 1 299 ? 27.914 83.297 111.626 1.00 20.83 299 TYR A C 1
ATOM 2431 O O . TYR A 1 299 ? 28.210 84.363 112.169 1.00 21.23 299 TYR A O 1
ATOM 2440 N N . GLU A 1 300 ? 26.690 82.796 111.706 1.00 20.29 300 GLU A N 1
ATOM 2441 C CA . GLU A 1 300 ? 25.656 83.636 112.350 1.00 21.77 300 GLU A CA 1
ATOM 2442 C C . GLU A 1 300 ? 25.979 83.911 113.850 1.00 22.16 300 GLU A C 1
ATOM 2443 O O . GLU A 1 300 ? 25.908 85.049 114.302 1.00 23.24 300 GLU A O 1
ATOM 2449 N N . GLN A 1 301 ? 26.398 82.887 114.588 1.00 21.49 301 GLN A N 1
ATOM 2450 C CA . GLN A 1 301 ? 26.709 83.059 116.010 1.00 22.16 301 GLN A CA 1
ATOM 2451 C C . GLN A 1 301 ? 28.071 83.668 116.228 1.00 22.31 301 GLN A C 1
ATOM 2452 O O . GLN A 1 301 ? 28.186 84.773 116.786 1.00 22.29 301 GLN A O 1
ATOM 2458 N N . ASN A 1 302 ? 29.129 82.987 115.793 1.00 22.60 302 ASN A N 1
ATOM 2459 C CA . ASN A 1 302 ? 30.495 83.478 116.060 1.00 23.80 302 ASN A CA 1
ATOM 2460 C C . ASN A 1 302 ? 30.799 84.821 115.368 1.00 23.86 302 ASN A C 1
ATOM 2461 O O . ASN A 1 302 ? 31.329 85.747 115.979 1.00 24.34 302 ASN A O 1
ATOM 2466 N N . GLY A 1 303 ? 30.429 84.923 114.097 1.00 24.38 303 GLY A N 1
ATOM 2467 C CA . GLY A 1 303 ? 30.600 86.127 113.263 1.00 23.63 303 GLY A CA 1
ATOM 2468 C C . GLY A 1 303 ? 29.762 87.273 113.812 1.00 24.12 303 GLY A C 1
ATOM 2469 O O . GLY A 1 303 ? 30.214 88.411 113.819 1.00 24.03 303 GLY A O 1
ATOM 2470 N N . GLY A 1 304 ? 28.543 86.994 114.282 1.00 24.41 304 GLY A N 1
ATOM 2471 C CA . GLY A 1 304 ? 27.717 88.043 114.901 1.00 24.69 304 GLY A CA 1
ATOM 2472 C C . GLY A 1 304 ? 28.392 88.705 116.091 1.00 25.29 304 GLY A C 1
ATOM 2473 O O . GLY A 1 304 ? 28.312 89.920 116.264 1.00 24.94 304 GLY A O 1
ATOM 2474 N N . ALA A 1 305 ? 29.064 87.896 116.907 1.00 25.03 305 ALA A N 1
ATOM 2475 C CA . ALA A 1 305 ? 29.788 88.402 118.065 1.00 26.34 305 ALA A CA 1
ATOM 2476 C C . ALA A 1 305 ? 30.999 89.215 117.579 1.00 27.42 305 ALA A C 1
ATOM 2477 O O . ALA A 1 305 ? 31.243 90.312 118.064 1.00 27.50 305 ALA A O 1
ATOM 2479 N N . LEU A 1 306 ? 31.754 88.701 116.615 1.00 27.41 306 LEU A N 1
ATOM 2480 C CA . LEU A 1 306 ? 32.864 89.490 116.056 1.00 28.06 306 LEU A CA 1
ATOM 2481 C C . LEU A 1 306 ? 32.406 90.846 115.507 1.00 28.07 306 LEU A C 1
ATOM 2482 O O . LEU A 1 306 ? 33.071 91.845 115.716 1.00 27.98 306 LEU A O 1
ATOM 2487 N N . PHE A 1 307 ? 31.313 90.875 114.758 1.00 28.16 307 PHE A N 1
ATOM 2488 C CA . PHE A 1 307 ? 30.849 92.149 114.191 1.00 29.09 307 PHE A CA 1
ATOM 2489 C C . PHE A 1 307 ? 30.290 93.108 115.236 1.00 30.22 307 PHE A C 1
ATOM 2490 O O . PHE A 1 307 ? 30.369 94.313 115.047 1.00 30.19 307 PHE A O 1
ATOM 2498 N N . LYS A 1 308 ? 29.809 92.581 116.366 1.00 32.03 308 LYS A N 1
ATOM 2499 C CA . LYS A 1 308 ? 29.440 93.420 117.525 1.00 34.38 308 LYS A CA 1
ATOM 2500 C C . LYS A 1 308 ? 30.679 94.079 118.143 1.00 34.94 308 LYS A C 1
ATOM 2501 O O . LYS A 1 308 ? 30.654 95.246 118.510 1.00 36.39 308 LYS A O 1
ATOM 2507 N N . ASP A 1 309 ? 31.767 93.324 118.240 1.00 35.34 309 ASP A N 1
ATOM 2508 C CA . ASP A 1 309 ? 33.088 93.832 118.616 1.00 36.13 309 ASP A CA 1
ATOM 2509 C C . ASP A 1 309 ? 33.529 94.997 117.696 1.00 34.90 309 ASP A C 1
ATOM 2510 O O . ASP A 1 309 ? 34.017 96.004 118.187 1.00 36.54 309 ASP A O 1
ATOM 2515 N N . LEU A 1 310 ? 33.327 94.890 116.381 1.00 32.49 310 LEU A N 1
ATOM 2516 C CA . LEU A 1 310 ? 33.837 95.877 115.427 1.00 30.47 310 LEU A CA 1
ATOM 2517 C C . LEU A 1 310 ? 32.991 97.164 115.355 1.00 30.76 310 LEU A C 1
ATOM 2518 O O . LEU A 1 310 ? 33.430 98.181 114.787 1.00 29.86 310 LEU A O 1
ATOM 2523 N N . GLU A 1 311 ? 31.783 97.123 115.928 1.00 30.91 311 GLU A N 1
ATOM 2524 C CA . GLU A 1 311 ? 30.920 98.299 116.043 1.00 31.58 311 GLU A CA 1
ATOM 2525 C C . GLU A 1 311 ? 31.576 99.503 116.724 1.00 31.32 311 GLU A C 1
ATOM 2526 O O . GLU A 1 311 ? 31.287 100.634 116.355 1.00 29.88 311 GLU A O 1
ATOM 2532 N N . ARG A 1 312 ? 32.456 99.259 117.703 1.00 31.54 312 ARG A N 1
ATOM 2533 C CA . ARG A 1 312 ? 33.199 100.338 118.379 1.00 32.44 312 ARG A CA 1
ATOM 2534 C C . ARG A 1 312 ? 34.043 101.176 117.429 1.00 31.90 312 ARG A C 1
ATOM 2535 O O . ARG A 1 312 ? 34.347 102.322 117.740 1.00 32.16 312 ARG A O 1
ATOM 2543 N N . TYR A 1 313 ? 34.411 100.599 116.280 1.00 31.21 313 TYR A N 1
ATOM 2544 C CA . TYR A 1 313 ? 35.196 101.301 115.236 1.00 30.08 313 TYR A CA 1
ATOM 2545 C C . TYR A 1 313 ? 34.315 101.965 114.205 1.00 29.54 313 TYR A C 1
ATOM 2546 O O . TYR A 1 313 ? 34.824 102.645 113.324 1.00 29.92 313 TYR A O 1
ATOM 2555 N N . GLY A 1 314 ? 33.001 101.792 114.301 1.00 29.05 314 GLY A N 1
ATOM 2556 C CA . GLY A 1 314 ? 32.119 102.307 113.252 1.00 27.86 314 GLY A CA 1
ATOM 2557 C C . GLY A 1 314 ? 31.859 101.297 112.127 1.00 26.79 314 GLY A C 1
ATOM 2558 O O . GLY A 1 314 ? 31.363 101.674 111.062 1.00 26.41 314 GLY A O 1
ATOM 2559 N N . ILE A 1 315 ? 32.168 100.020 112.356 1.00 25.10 315 ILE A N 1
ATOM 2560 C CA . ILE A 1 315 ? 31.999 98.979 111.307 1.00 24.93 315 ILE A CA 1
ATOM 2561 C C . ILE A 1 315 ? 30.601 98.330 111.430 1.00 25.00 315 ILE A C 1
ATOM 2562 O O . ILE A 1 315 ? 30.137 98.086 112.530 1.00 26.58 315 ILE A O 1
ATOM 2567 N N . ARG A 1 316 ? 29.895 98.113 110.332 1.00 25.07 316 ARG A N 1
ATOM 2568 C CA . ARG A 1 316 ? 28.604 97.378 110.404 1.00 25.29 316 ARG A CA 1
ATOM 2569 C C . ARG A 1 316 ? 28.796 95.973 109.797 1.00 25.04 316 ARG A C 1
ATOM 2570 O O . ARG A 1 316 ? 29.800 95.726 109.129 1.00 24.53 316 ARG A O 1
ATOM 2578 N N . PRO A 1 317 ? 27.843 95.044 110.052 1.00 25.53 317 PRO A N 1
ATOM 2579 C CA . PRO A 1 317 ? 27.996 93.697 109.460 1.00 24.66 317 PRO A CA 1
ATOM 2580 C C . PRO A 1 317 ? 27.994 93.771 107.927 1.00 23.49 317 PRO A C 1
ATOM 2581 O O . PRO A 1 317 ? 27.466 94.768 107.320 1.00 23.56 317 PRO A O 1
ATOM 2585 N N . PRO A 1 318 ? 28.559 92.740 107.254 1.00 22.80 318 PRO A N 1
ATOM 2586 C CA . PRO A 1 318 ? 28.614 92.815 105.777 1.00 22.17 318 PRO A CA 1
ATOM 2587 C C . PRO A 1 318 ? 27.254 92.974 105.076 1.00 22.24 318 PRO A C 1
ATOM 2588 O O . PRO A 1 318 ? 26.232 92.402 105.492 1.00 22.37 318 PRO A O 1
ATOM 2592 N N . LYS A 1 319 ? 27.266 93.769 104.019 1.00 22.55 319 LYS A N 1
ATOM 2593 C CA . LYS A 1 319 ? 26.098 93.962 103.143 1.00 23.99 319 LYS A CA 1
ATOM 2594 C C . LYS A 1 319 ? 25.643 92.610 102.560 1.00 23.05 319 LYS A C 1
ATOM 2595 O O . LYS A 1 319 ? 26.476 91.769 102.192 1.00 22.82 319 LYS A O 1
ATOM 2601 N N . TYR A 1 320 ? 24.324 92.393 102.486 1.00 21.86 320 TYR A N 1
ATOM 2602 C CA . TYR A 1 320 ? 23.734 91.117 102.035 1.00 22.25 320 TYR A CA 1
ATOM 2603 C C . TYR A 1 320 ? 24.003 89.905 102.944 1.00 21.43 320 TYR A C 1
ATOM 2604 O O . TYR A 1 320 ? 23.738 88.802 102.513 1.00 22.33 320 TYR A O 1
ATOM 2613 N N . GLN A 1 321 ? 24.474 90.077 104.179 1.00 21.04 321 GLN A N 1
ATOM 2614 C CA . GLN A 1 321 ? 24.656 88.877 105.000 1.00 21.00 321 GLN A CA 1
ATOM 2615 C C . GLN A 1 321 ? 23.295 88.197 105.202 1.00 21.46 321 GLN A C 1
ATOM 2616 O O . GLN A 1 321 ? 23.255 86.988 105.273 1.00 20.38 321 GLN A O 1
ATOM 2622 N N . ASP A 1 322 ? 22.188 88.969 105.233 1.00 22.41 322 ASP A N 1
ATOM 2623 C CA . ASP A 1 322 ? 20.817 88.385 105.290 1.00 24.47 322 ASP A CA 1
ATOM 2624 C C . ASP A 1 322 ? 20.444 87.454 104.144 1.00 22.81 322 ASP A C 1
ATOM 2625 O O . ASP A 1 322 ? 19.716 86.478 104.331 1.00 22.01 322 ASP A O 1
ATOM 2630 N N . VAL A 1 323 ? 20.903 87.806 102.947 1.00 22.20 323 VAL A N 1
ATOM 2631 C CA . VAL A 1 323 ? 20.669 87.001 101.762 1.00 19.69 323 VAL A CA 1
ATOM 2632 C C . VAL A 1 323 ? 21.418 85.672 101.956 1.00 19.22 323 VAL A C 1
ATOM 2633 O O . VAL A 1 323 ? 20.895 84.619 101.612 1.00 18.51 323 VAL A O 1
ATOM 2637 N N . ALA A 1 324 ? 22.644 85.725 102.497 1.00 18.85 324 ALA A N 1
ATOM 2638 C CA . ALA A 1 324 ? 23.481 84.531 102.691 1.00 18.41 324 ALA A CA 1
ATOM 2639 C C . ALA A 1 324 ? 22.876 83.646 103.806 1.00 19.49 324 ALA A C 1
ATOM 2640 O O . ALA A 1 324 ? 22.851 82.392 103.700 1.00 18.86 324 ALA A O 1
ATOM 2642 N N . ASN A 1 325 ? 22.403 84.281 104.883 1.00 19.50 325 ASN A N 1
ATOM 2643 C CA . ASN A 1 325 ? 21.726 83.520 106.000 1.00 21.60 325 ASN A CA 1
ATOM 2644 C C . ASN A 1 325 ? 20.533 82.741 105.483 1.00 22.50 325 ASN A C 1
ATOM 2645 O O . ASN A 1 325 ? 20.425 81.561 105.725 1.00 22.90 325 ASN A O 1
ATOM 2650 N N . ASP A 1 326 ? 19.689 83.401 104.693 1.00 23.32 326 ASP A N 1
ATOM 2651 C CA . ASP A 1 326 ? 18.580 82.755 104.012 1.00 24.46 326 ASP A CA 1
ATOM 2652 C C . ASP A 1 326 ? 18.961 81.671 102.955 1.00 22.28 326 ASP A C 1
ATOM 2653 O O . ASP A 1 326 ? 18.260 80.684 102.831 1.00 21.11 326 ASP A O 1
ATOM 2658 N N . ALA A 1 327 ? 20.082 81.833 102.227 1.00 19.67 327 ALA A N 1
ATOM 2659 C CA . ALA A 1 327 ? 20.482 80.848 101.200 1.00 19.34 327 ALA A CA 1
ATOM 2660 C C . ALA A 1 327 ? 20.941 79.518 101.799 1.00 18.60 327 ALA A C 1
ATOM 2661 O O . ALA A 1 327 ? 21.043 78.520 101.091 1.00 18.41 327 ALA A O 1
ATOM 2663 N N . LYS A 1 328 ? 21.233 79.500 103.088 1.00 18.21 328 LYS A N 1
ATOM 2664 C CA . LYS A 1 328 ? 21.733 78.288 103.721 1.00 18.10 328 LYS A CA 1
ATOM 2665 C C . LYS A 1 328 ? 20.738 77.130 103.579 1.00 18.17 328 LYS A C 1
ATOM 2666 O O . LYS A 1 328 ? 21.150 75.950 103.600 1.00 18.09 328 LYS A O 1
ATOM 2672 N N . HIS A 1 329 ? 19.443 77.454 103.400 1.00 18.06 329 HIS A N 1
ATOM 2673 C CA . HIS A 1 329 ? 18.413 76.413 103.231 1.00 20.15 329 HIS A CA 1
ATOM 2674 C C . HIS A 1 329 ? 18.380 75.808 101.796 1.00 21.12 329 HIS A C 1
ATOM 2675 O O . HIS A 1 329 ? 17.639 74.859 101.541 1.00 19.28 329 HIS A O 1
ATOM 2682 N N . HIS A 1 330 ? 19.166 76.393 100.882 1.00 20.70 330 HIS A N 1
ATOM 2683 C CA . HIS A 1 330 ? 19.028 76.120 99.421 1.00 20.33 330 HIS A CA 1
ATOM 2684 C C . HIS A 1 330 ? 20.344 75.757 98.757 1.00 20.10 330 HIS A C 1
ATOM 2685 O O . HIS A 1 330 ? 20.394 74.922 97.849 1.00 18.75 330 HIS A O 1
ATOM 2692 N N . LEU A 1 331 ? 21.420 76.378 99.243 1.00 21.37 331 LEU A N 1
ATOM 2693 C CA . LEU A 1 331 ? 22.746 76.379 98.573 1.00 22.69 331 LEU A CA 1
ATOM 2694 C C . LEU A 1 331 ? 23.280 75.009 98.130 1.00 21.40 331 LEU A C 1
ATOM 2695 O O . LEU A 1 331 ? 23.606 74.800 96.941 1.00 21.94 331 LEU A O 1
ATOM 2700 N N . SER A 1 332 ? 23.365 74.078 99.060 1.00 20.15 332 SER A N 1
ATOM 2701 C CA . SER A 1 332 ? 23.965 72.773 98.739 1.00 20.07 332 SER A CA 1
ATOM 2702 C C . SER A 1 332 ? 23.159 71.997 97.705 1.00 18.75 332 SER A C 1
ATOM 2703 O O . SER A 1 332 ? 23.716 71.330 96.836 1.00 18.76 332 SER A O 1
ATOM 2706 N N . HIS A 1 333 ? 21.839 72.127 97.768 1.00 18.60 333 HIS A N 1
ATOM 2707 C CA . HIS A 1 333 ? 20.934 71.431 96.847 1.00 18.09 333 HIS A CA 1
ATOM 2708 C C . HIS A 1 333 ? 20.987 72.031 95.408 1.00 17.81 333 HIS A C 1
ATOM 2709 O O . HIS A 1 333 ? 21.032 71.293 94.424 1.00 17.17 333 HIS A O 1
ATOM 2716 N N . GLN A 1 334 ? 20.986 73.364 95.299 1.00 17.98 334 GLN A N 1
ATOM 2717 C CA . GLN A 1 334 ? 21.186 74.044 94.003 1.00 17.87 334 GLN A CA 1
ATOM 2718 C C . GLN A 1 334 ? 22.519 73.648 93.340 1.00 17.90 334 GLN A C 1
ATOM 2719 O O . GLN A 1 334 ? 22.584 73.334 92.130 1.00 18.47 334 GLN A O 1
ATOM 2725 N N . LEU A 1 335 ? 23.587 73.607 94.114 1.00 18.09 335 LEU A N 1
ATOM 2726 C CA . LEU A 1 335 ? 24.877 73.278 93.556 1.00 19.05 335 LEU A CA 1
ATOM 2727 C C . LEU A 1 335 ? 24.988 71.793 93.178 1.00 18.21 335 LEU A C 1
ATOM 2728 O O . LEU A 1 335 ? 25.577 71.463 92.152 1.00 16.64 335 LEU A O 1
ATOM 2733 N N . TRP A 1 336 ? 24.400 70.890 93.982 1.00 17.11 336 TRP A N 1
ATOM 2734 C CA . TRP A 1 336 ? 24.625 69.464 93.699 1.00 16.75 336 TRP A CA 1
ATOM 2735 C C . TRP A 1 336 ? 23.945 69.144 92.400 1.00 17.48 336 TRP A C 1
ATOM 2736 O O . TRP A 1 336 ? 24.464 68.458 91.513 1.00 17.01 336 TRP A O 1
ATOM 2747 N N . THR A 1 337 ? 22.732 69.638 92.293 1.00 16.61 337 THR A N 1
ATOM 2748 C CA . THR A 1 337 ? 21.951 69.533 91.036 1.00 19.29 337 THR A CA 1
ATOM 2749 C C . THR A 1 337 ? 22.650 70.163 89.745 1.00 17.42 337 THR A C 1
ATOM 2750 O O . THR A 1 337 ? 22.625 69.570 88.628 1.00 15.21 337 THR A O 1
ATOM 2754 N N . THR A 1 338 ? 23.353 71.271 89.914 1.00 16.19 338 THR A N 1
ATOM 2755 C CA . THR A 1 338 ? 24.218 71.848 88.886 1.00 17.53 338 THR A CA 1
ATOM 2756 C C . THR A 1 338 ? 25.349 70.912 88.499 1.00 17.72 338 THR A C 1
ATOM 2757 O O . THR A 1 338 ? 25.570 70.658 87.305 1.00 17.47 338 THR A O 1
ATOM 2761 N N . PHE A 1 339 ? 26.069 70.383 89.494 1.00 18.00 339 PHE A N 1
ATOM 2762 C CA . PHE A 1 339 ? 27.207 69.523 89.210 1.00 18.59 339 PHE A CA 1
ATOM 2763 C C . PHE A 1 339 ? 26.747 68.195 88.646 1.00 18.16 339 PHE A C 1
ATOM 2764 O O . PHE A 1 339 ? 27.396 67.640 87.744 1.00 18.66 339 PHE A O 1
ATOM 2772 N N . TYR A 1 340 ? 25.622 67.697 89.129 1.00 16.75 340 TYR A N 1
ATOM 2773 C CA . TYR A 1 340 ? 25.037 66.444 88.578 1.00 17.32 340 TYR A CA 1
ATOM 2774 C C . TYR A 1 340 ? 24.880 66.507 87.023 1.00 17.67 340 TYR A C 1
ATOM 2775 O O . TYR A 1 340 ? 25.317 65.601 86.309 1.00 19.22 340 TYR A O 1
ATOM 2784 N N . GLN A 1 341 ? 24.264 67.579 86.504 1.00 18.19 341 GLN A N 1
ATOM 2785 C CA . GLN A 1 341 ? 23.965 67.677 85.059 1.00 18.50 341 GLN A CA 1
ATOM 2786 C C . GLN A 1 341 ? 25.163 68.047 84.225 1.00 17.55 341 GLN A C 1
ATOM 2787 O O . GLN A 1 341 ? 25.171 67.855 83.009 1.00 18.46 341 GLN A O 1
ATOM 2793 N N . TYR A 1 342 ? 26.191 68.573 84.852 1.00 17.46 342 TYR A N 1
ATOM 2794 C CA . TYR A 1 342 ? 27.394 68.972 84.146 1.00 18.17 342 TYR A CA 1
ATOM 2795 C C . TYR A 1 342 ? 28.625 68.080 84.449 1.00 20.35 342 TYR A C 1
ATOM 2796 O O . TYR A 1 342 ? 29.756 68.370 84.001 1.00 20.99 342 TYR A O 1
ATOM 2805 N N . CYS A 1 343 ? 28.435 66.969 85.165 1.00 21.06 343 CYS A N 1
ATOM 2806 C CA . CYS A 1 343 ? 29.627 66.156 85.513 1.00 22.08 343 CYS A CA 1
ATOM 2807 C C . CYS A 1 343 ? 30.237 65.339 84.395 1.00 21.53 343 CYS A C 1
ATOM 2808 O O . CYS A 1 343 ? 31.233 64.651 84.634 1.00 22.17 343 CYS A O 1
ATOM 2811 N N . GLN A 1 344 ? 29.687 65.407 83.193 1.00 23.36 344 GLN A N 1
ATOM 2812 C CA . GLN A 1 344 ? 30.422 64.929 81.997 1.00 22.81 344 GLN A CA 1
ATOM 2813 C C . GLN A 1 344 ? 31.700 65.789 81.789 1.00 23.27 344 GLN A C 1
ATOM 2814 O O . GLN A 1 344 ? 32.626 65.407 81.052 1.00 22.38 344 GLN A O 1
ATOM 2820 N N . ALA A 1 345 ? 31.733 66.951 82.442 1.00 22.62 345 ALA A N 1
ATOM 2821 C CA . ALA A 1 345 ? 32.808 67.907 82.241 1.00 24.09 345 ALA A CA 1
ATOM 2822 C C . ALA A 1 345 ? 33.529 68.306 83.524 1.00 23.74 345 ALA A C 1
ATOM 2823 O O . ALA A 1 345 ? 34.062 69.407 83.600 1.00 25.15 345 ALA A O 1
ATOM 2825 N N . THR A 1 346 ? 33.521 67.428 84.521 1.00 24.04 346 THR A N 1
ATOM 2826 C CA . THR A 1 346 ? 34.234 67.625 85.801 1.00 22.65 346 THR A CA 1
ATOM 2827 C C . THR A 1 346 ? 35.140 66.393 86.066 1.00 21.96 346 THR A C 1
ATOM 2828 O O . THR A 1 346 ? 34.979 65.347 85.452 1.00 20.40 346 THR A O 1
ATOM 2832 N N . ASN A 1 347 ? 36.084 66.536 86.997 1.00 20.33 347 ASN A N 1
ATOM 2833 C CA . ASN A 1 347 ? 37.052 65.497 87.324 1.00 20.89 347 ASN A CA 1
ATOM 2834 C C . ASN A 1 347 ? 36.610 64.729 88.566 1.00 21.83 347 ASN A C 1
ATOM 2835 O O . ASN A 1 347 ? 37.426 64.084 89.220 1.00 24.66 347 ASN A O 1
ATOM 2840 N N . PHE A 1 348 ? 35.335 64.842 88.926 1.00 20.93 348 PHE A N 1
ATOM 2841 C CA . PHE A 1 348 ? 34.716 64.050 89.978 1.00 21.25 348 PHE A CA 1
ATOM 2842 C C . PHE A 1 348 ? 33.326 63.563 89.564 1.00 20.75 348 PHE A C 1
ATOM 2843 O O . PHE A 1 348 ? 32.697 64.111 88.654 1.00 20.09 348 PHE A O 1
ATOM 2851 N N . HIS A 1 349 ? 32.871 62.524 90.243 1.00 19.90 349 HIS A N 1
ATOM 2852 C CA . HIS A 1 349 ? 31.536 61.940 90.011 1.00 21.53 349 HIS A CA 1
ATOM 2853 C C . HIS A 1 349 ? 30.421 62.552 90.853 1.00 20.88 349 HIS A C 1
ATOM 2854 O O . HIS A 1 349 ? 30.676 63.139 91.910 1.00 21.26 349 HIS A O 1
ATOM 2861 N N . THR A 1 350 ? 29.175 62.415 90.393 1.00 20.77 350 THR A N 1
ATOM 2862 C CA . THR A 1 350 ? 28.015 62.778 91.198 1.00 20.14 350 THR A CA 1
ATOM 2863 C C . THR A 1 350 ? 27.042 61.605 91.075 1.00 20.13 350 THR A C 1
ATOM 2864 O O . THR A 1 350 ? 27.314 60.665 90.355 1.00 19.36 350 THR A O 1
ATOM 2868 N N . TRP A 1 351 ? 25.906 61.656 91.756 1.00 19.52 351 TRP A N 1
ATOM 2869 C CA . TRP A 1 351 ? 25.043 60.473 91.816 1.00 21.35 351 TRP A CA 1
ATOM 2870 C C . TRP A 1 351 ? 23.797 60.977 92.484 1.00 21.55 351 TRP A C 1
ATOM 2871 O O . TRP A 1 351 ? 23.780 62.102 92.993 1.00 21.73 351 TRP A O 1
ATOM 2882 N N . ILE A 1 352 ? 22.758 60.158 92.494 1.00 22.91 352 ILE A N 1
ATOM 2883 C CA . ILE A 1 352 ? 21.578 60.500 93.273 1.00 24.09 352 ILE A CA 1
ATOM 2884 C C . ILE A 1 352 ? 21.762 59.994 94.726 1.00 24.95 352 ILE A C 1
ATOM 2885 O O . ILE A 1 352 ? 22.133 58.866 94.917 1.00 24.41 352 ILE A O 1
ATOM 2890 N N . PRO A 1 353 ? 21.515 60.843 95.742 1.00 25.84 353 PRO A N 1
ATOM 2891 C CA . PRO A 1 353 ? 21.639 60.444 97.141 1.00 26.97 353 PRO A CA 1
ATOM 2892 C C . PRO A 1 353 ? 20.773 59.201 97.494 1.00 27.78 353 PRO A C 1
ATOM 2893 O O . PRO A 1 353 ? 19.682 59.027 96.921 1.00 26.53 353 PRO A O 1
ATOM 2897 N N . GLU A 1 354 ? 21.247 58.361 98.416 1.00 29.13 354 GLU A N 1
ATOM 2898 C CA . GLU A 1 354 ? 20.466 57.187 98.876 1.00 31.91 354 GLU A CA 1
ATOM 2899 C C . GLU A 1 354 ? 19.221 57.649 99.584 1.00 31.79 354 GLU A C 1
ATOM 2900 O O . GLU A 1 354 ? 19.166 58.781 100.040 1.00 31.27 354 GLU A O 1
ATOM 2906 N N . LYS A 1 355 ? 18.232 56.770 99.747 1.00 32.96 355 LYS A N 1
ATOM 2907 C CA . LYS A 1 355 ? 16.977 57.193 100.382 1.00 33.43 355 LYS A CA 1
ATOM 2908 C C . LYS A 1 355 ? 17.209 57.649 101.861 1.00 32.66 355 LYS A C 1
ATOM 2909 O O . LYS A 1 355 ? 16.587 58.600 102.338 1.00 32.12 355 LYS A O 1
ATOM 2915 N N . GLU A 1 356 ? 18.152 57.018 102.544 1.00 31.90 356 GLU A N 1
ATOM 2916 C CA . GLU A 1 356 ? 18.518 57.431 103.907 1.00 33.30 356 GLU A CA 1
ATOM 2917 C C . GLU A 1 356 ? 19.147 58.848 104.000 1.00 31.45 356 GLU A C 1
ATOM 2918 O O . GLU A 1 356 ? 18.873 59.581 104.926 1.00 29.89 356 GLU A O 1
ATOM 2924 N N . GLU A 1 357 ? 19.979 59.216 103.025 1.00 30.15 357 GLU A N 1
ATOM 2925 C CA . GLU A 1 357 ? 20.546 60.557 102.943 1.00 29.25 357 GLU A CA 1
ATOM 2926 C C . GLU A 1 357 ? 19.445 61.568 102.699 1.00 27.23 357 GLU A C 1
ATOM 2927 O O . GLU A 1 357 ? 19.398 62.621 103.309 1.00 27.92 357 GLU A O 1
ATOM 2933 N N . MET A 1 358 ? 18.515 61.232 101.827 1.00 26.87 358 MET A N 1
ATOM 2934 C CA . MET A 1 358 ? 17.389 62.104 101.594 1.00 25.50 358 MET A CA 1
ATOM 2935 C C . MET A 1 358 ? 16.495 62.332 102.801 1.00 25.21 358 MET A C 1
ATOM 2936 O O . MET A 1 358 ? 16.021 63.467 103.008 1.00 23.89 358 MET A O 1
ATOM 2941 N N . ASP A 1 359 ? 16.238 61.285 103.594 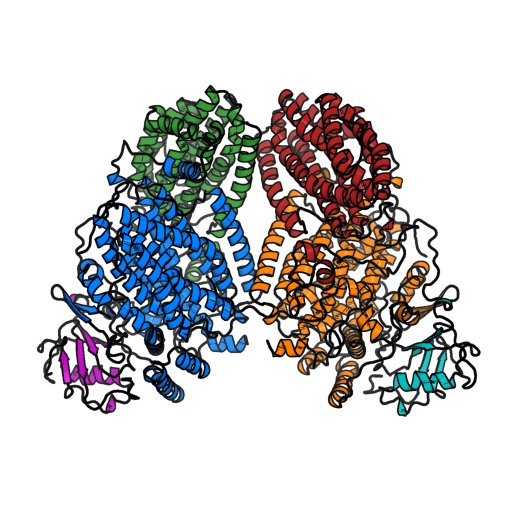1.00 23.09 359 ASP A N 1
ATOM 2942 C CA . ASP A 1 359 ? 15.484 61.493 104.847 1.00 24.65 359 ASP A CA 1
ATOM 2943 C C . ASP A 1 359 ? 16.267 62.362 105.841 1.00 22.54 359 ASP A C 1
ATOM 2944 O O . ASP A 1 359 ? 15.673 63.177 106.541 1.00 22.81 359 ASP A O 1
ATOM 2949 N N . TRP A 1 360 ? 17.596 62.205 105.895 1.00 23.02 360 TRP A N 1
ATOM 2950 C CA . TRP A 1 360 ? 18.465 63.139 106.682 1.00 23.19 360 TRP A CA 1
ATOM 2951 C C . TRP A 1 360 ? 18.309 64.562 106.161 1.00 23.37 360 TRP A C 1
ATOM 2952 O O . TRP A 1 360 ? 18.137 65.500 106.917 1.00 23.45 360 TRP A O 1
ATOM 2963 N N . MET A 1 361 ? 18.333 64.729 104.842 1.00 24.71 361 MET A N 1
ATOM 2964 C CA . MET A 1 361 ? 18.057 66.072 104.252 1.00 25.45 361 MET A CA 1
ATOM 2965 C C . MET A 1 361 ? 16.707 66.721 104.590 1.00 24.93 361 MET A C 1
ATOM 2966 O O . MET A 1 361 ? 16.679 67.912 104.868 1.00 23.63 361 MET A O 1
ATOM 2971 N N . SER A 1 362 ? 15.616 65.941 104.557 1.00 24.72 362 SER A N 1
ATOM 2972 C CA . SER A 1 362 ? 14.276 66.392 104.973 1.00 25.92 362 SER A CA 1
ATOM 2973 C C . SER A 1 362 ? 14.268 66.947 106.424 1.00 26.83 362 SER A C 1
ATOM 2974 O O . SER A 1 362 ? 13.679 67.992 106.704 1.00 28.36 362 SER A O 1
ATOM 2977 N N . GLU A 1 363 ? 14.941 66.235 107.321 1.00 26.90 363 GLU A N 1
ATOM 2978 C CA . GLU A 1 363 ? 15.149 66.647 108.713 1.00 28.66 363 GLU A CA 1
ATOM 2979 C C . GLU A 1 363 ? 16.035 67.900 108.880 1.00 26.81 363 GLU A C 1
ATOM 2980 O O . GLU A 1 363 ? 15.681 68.826 109.605 1.00 26.58 363 GLU A O 1
ATOM 2986 N N . LYS A 1 364 ? 17.170 67.948 108.200 1.00 25.43 364 LYS A N 1
ATOM 2987 C CA . LYS A 1 364 ? 18.032 69.143 108.285 1.00 24.35 364 LYS A CA 1
ATOM 2988 C C . LYS A 1 364 ? 17.472 70.369 107.554 1.00 24.15 364 LYS A C 1
ATOM 2989 O O . LYS A 1 364 ? 17.792 71.500 107.921 1.00 24.10 364 LYS A O 1
ATOM 2995 N N . TYR A 1 365 ? 16.648 70.134 106.522 1.00 23.42 365 TYR A N 1
ATOM 2996 C CA . TYR A 1 365 ? 16.055 71.170 105.680 1.00 23.66 365 TYR A CA 1
ATOM 2997 C C . TYR A 1 365 ? 14.504 71.079 105.651 1.00 24.97 365 TYR A C 1
ATOM 2998 O O . TYR A 1 365 ? 13.900 70.787 104.596 1.00 23.74 365 TYR A O 1
ATOM 3007 N N . PRO A 1 366 ? 13.850 71.274 106.824 1.00 25.82 366 PRO A N 1
ATOM 3008 C CA . PRO A 1 366 ? 12.398 70.993 106.893 1.00 26.99 366 PRO A CA 1
ATOM 3009 C C . PRO A 1 366 ? 11.469 71.894 106.047 1.00 28.34 366 PRO A C 1
ATOM 3010 O O . PRO A 1 366 ? 10.365 71.466 105.645 1.00 28.69 366 PRO A O 1
ATOM 3014 N N . ASP A 1 367 ? 11.930 73.102 105.754 1.00 28.62 367 ASP A N 1
ATOM 3015 C CA . ASP A 1 367 ? 11.162 74.109 105.040 1.00 29.89 367 ASP A CA 1
ATOM 3016 C C . ASP A 1 367 ? 11.405 74.122 103.516 1.00 28.73 367 ASP A C 1
ATOM 3017 O O . ASP A 1 367 ? 10.686 74.843 102.807 1.00 28.31 367 ASP A O 1
ATOM 3022 N N . THR A 1 368 ? 12.448 73.411 103.032 1.00 26.75 368 THR A N 1
ATOM 3023 C CA . THR A 1 368 ? 12.856 73.478 101.601 1.00 25.49 368 THR A CA 1
ATOM 3024 C C . THR A 1 368 ? 13.093 72.146 100.861 1.00 25.01 368 THR A C 1
ATOM 3025 O O . THR A 1 368 ? 12.812 72.062 99.662 1.00 24.27 368 THR A O 1
ATOM 3029 N N . PHE A 1 369 ? 13.597 71.111 101.537 1.00 22.85 369 PHE A N 1
ATOM 3030 C CA . PHE A 1 369 ? 14.037 69.953 100.794 1.00 22.95 369 PHE A CA 1
ATOM 3031 C C . PHE A 1 369 ? 12.895 69.205 100.115 1.00 23.12 369 PHE A C 1
ATOM 3032 O O . PHE A 1 369 ? 12.980 68.906 98.918 1.00 23.34 369 PHE A O 1
ATOM 3040 N N . ASP A 1 370 ? 11.834 68.902 100.861 1.00 23.21 370 ASP A N 1
ATOM 3041 C CA . ASP A 1 370 ? 10.720 68.142 100.289 1.00 24.37 370 ASP A CA 1
ATOM 3042 C C . ASP A 1 370 ? 9.963 68.925 99.251 1.00 24.42 370 ASP A C 1
ATOM 3043 O O . ASP A 1 370 ? 9.497 68.357 98.261 1.00 21.97 370 ASP A O 1
ATOM 3048 N N . LYS A 1 371 ? 9.872 70.238 99.462 1.00 24.96 371 LYS A N 1
ATOM 3049 C CA . LYS A 1 371 ? 9.160 71.109 98.530 1.00 26.89 371 LYS A CA 1
ATOM 3050 C C . LYS A 1 371 ? 9.903 71.294 97.202 1.00 25.99 371 LYS A C 1
ATOM 3051 O O . LYS A 1 371 ? 9.318 71.167 96.110 1.00 26.69 371 LYS A O 1
ATOM 3057 N N . TYR A 1 372 ? 11.194 71.622 97.282 1.00 25.16 372 TYR A N 1
ATOM 3058 C CA . TYR A 1 372 ? 11.949 72.057 96.095 1.00 23.34 372 TYR A CA 1
ATOM 3059 C C . TYR A 1 372 ? 12.934 71.045 95.583 1.00 22.75 372 TYR A C 1
ATOM 3060 O O . TYR A 1 372 ? 13.226 71.066 94.395 1.00 23.48 372 TYR A O 1
ATOM 3069 N N . TYR A 1 373 ? 13.472 70.169 96.439 1.00 20.82 373 TYR A N 1
ATOM 3070 C CA . TYR A 1 373 ? 14.607 69.345 96.008 1.00 20.08 373 TYR A CA 1
ATOM 3071 C C . TYR A 1 373 ? 14.365 67.855 95.851 1.00 20.86 373 TYR A C 1
ATOM 3072 O O . TYR A 1 373 ? 14.787 67.266 94.853 1.00 21.17 373 TYR A O 1
ATOM 3081 N N . ARG A 1 374 ? 13.664 67.244 96.799 1.00 22.28 374 ARG A N 1
ATOM 3082 C CA . ARG A 1 374 ? 13.282 65.831 96.715 1.00 23.03 374 ARG A CA 1
ATOM 3083 C C . ARG A 1 374 ? 12.644 65.457 95.345 1.00 22.99 374 ARG A C 1
ATOM 3084 O O . ARG A 1 374 ? 13.036 64.467 94.761 1.00 23.44 374 ARG A O 1
ATOM 3092 N N . PRO A 1 375 ? 11.686 66.265 94.827 1.00 23.20 375 PRO A N 1
ATOM 3093 C CA . PRO A 1 375 ? 11.085 65.935 93.525 1.00 23.72 375 PRO A CA 1
ATOM 3094 C C . PRO A 1 375 ? 12.103 65.892 92.361 1.00 22.59 375 PRO A C 1
ATOM 3095 O O . PRO A 1 375 ? 11.917 65.148 91.426 1.00 20.99 375 PRO A O 1
ATOM 3099 N N . ARG A 1 376 ? 13.189 66.670 92.456 1.00 21.23 376 ARG A N 1
ATOM 3100 C CA . ARG A 1 376 ? 14.238 66.634 91.445 1.00 19.78 376 ARG A CA 1
ATOM 3101 C C . ARG A 1 376 ? 14.855 65.262 91.417 1.00 21.50 376 ARG A C 1
ATOM 3102 O O . ARG A 1 376 ? 15.039 64.713 90.334 1.00 22.31 376 ARG A O 1
ATOM 3110 N N . TYR A 1 377 ? 15.227 64.740 92.591 1.00 21.30 377 TYR A N 1
ATOM 3111 C CA . TYR A 1 377 ? 15.870 63.411 92.675 1.00 22.28 377 TYR A CA 1
ATOM 3112 C C . TYR A 1 377 ? 14.877 62.291 92.277 1.00 21.96 377 TYR A C 1
ATOM 3113 O O . TYR A 1 377 ? 15.262 61.324 91.634 1.00 22.25 377 TYR A O 1
ATOM 3122 N N . GLU A 1 378 ? 13.597 62.462 92.603 1.00 21.69 378 GLU A N 1
ATOM 3123 C CA . GLU A 1 378 ? 12.586 61.498 92.139 1.00 23.20 378 GLU A CA 1
ATOM 3124 C C . GLU A 1 378 ? 12.582 61.396 90.595 1.00 23.29 378 GLU A C 1
ATOM 3125 O O . GLU A 1 378 ? 12.702 60.288 90.034 1.00 23.23 378 GLU A O 1
ATOM 3131 N N . TYR A 1 379 ? 12.471 62.553 89.926 1.00 22.55 379 TYR A N 1
ATOM 3132 C CA . TYR A 1 379 ? 12.527 62.637 88.465 1.00 23.14 379 TYR A CA 1
ATOM 3133 C C . TYR A 1 379 ? 13.849 62.144 87.869 1.00 22.70 379 TYR A C 1
ATOM 3134 O O . TYR A 1 379 ? 13.844 61.369 86.908 1.00 22.07 379 TYR A O 1
ATOM 3143 N N . LEU A 1 380 ? 14.983 62.587 88.432 1.00 20.72 380 LEU A N 1
ATOM 3144 C CA . LEU A 1 380 ? 16.272 62.209 87.841 1.00 20.78 380 LEU A CA 1
ATOM 3145 C C . LEU A 1 380 ? 16.517 60.704 87.989 1.00 21.18 380 LEU A C 1
ATOM 3146 O O . LEU A 1 380 ? 17.093 60.084 87.106 1.00 20.52 380 LEU A O 1
ATOM 3151 N N . ALA A 1 381 ? 16.028 60.113 89.081 1.00 21.38 381 ALA A N 1
ATOM 3152 C CA . ALA A 1 381 ? 16.184 58.657 89.251 1.00 23.61 381 ALA A CA 1
ATOM 3153 C C . ALA A 1 381 ? 15.293 57.835 88.285 1.00 24.47 381 ALA A C 1
ATOM 3154 O O . ALA A 1 381 ? 15.720 56.812 87.754 1.00 25.28 381 ALA A O 1
ATOM 3156 N N . LYS A 1 382 ? 14.081 58.292 88.053 1.00 25.20 382 LYS A N 1
ATOM 3157 C CA . LYS A 1 382 ? 13.219 57.643 87.073 1.00 27.16 382 LYS A CA 1
ATOM 3158 C C . LYS A 1 382 ? 13.861 57.727 85.685 1.00 26.67 382 LYS A C 1
ATOM 3159 O O . LYS A 1 382 ? 13.932 56.726 84.944 1.00 25.76 382 LYS A O 1
ATOM 3165 N N . GLU A 1 383 ? 14.357 58.912 85.343 1.00 25.79 383 GLU A N 1
ATOM 3166 C CA . GLU A 1 383 ? 15.104 59.071 84.110 1.00 25.96 383 GLU A CA 1
ATOM 3167 C C . GLU A 1 383 ? 16.315 58.141 84.013 1.00 26.52 383 GLU A C 1
ATOM 3168 O O . GLU A 1 383 ? 16.473 57.466 82.996 1.00 27.47 383 GLU A O 1
ATOM 3174 N N . ALA A 1 384 ? 17.128 58.062 85.073 1.00 26.76 384 ALA A N 1
ATOM 3175 C CA . ALA A 1 384 ? 18.342 57.223 85.065 1.00 26.88 384 ALA A CA 1
ATOM 3176 C C . ALA A 1 384 ? 17.950 55.730 84.936 1.00 28.00 384 ALA A C 1
ATOM 3177 O O . ALA A 1 384 ? 18.555 55.014 84.124 1.00 28.70 384 ALA A O 1
ATOM 3179 N N . ALA A 1 385 ? 16.915 55.307 85.683 1.00 28.42 385 ALA A N 1
ATOM 3180 C CA . ALA A 1 385 ? 16.372 53.940 85.627 1.00 29.77 385 ALA A CA 1
ATOM 3181 C C . ALA A 1 385 ? 15.927 53.548 84.218 1.00 30.12 385 ALA A C 1
ATOM 3182 O O . ALA A 1 385 ? 15.987 52.371 83.858 1.00 30.30 385 ALA A O 1
ATOM 3184 N N . ALA A 1 386 ? 15.509 54.532 83.418 1.00 30.55 386 ALA A N 1
ATOM 3185 C CA . ALA A 1 386 ? 15.022 54.310 82.061 1.00 30.64 386 ALA A CA 1
ATOM 3186 C C . ALA A 1 386 ? 16.133 54.382 81.005 1.00 30.96 386 ALA A C 1
ATOM 3187 O O . ALA A 1 386 ? 15.862 54.367 79.796 1.00 32.46 386 ALA A O 1
ATOM 3189 N N . GLY A 1 387 ? 17.384 54.463 81.440 1.00 29.64 387 GLY A N 1
ATOM 3190 C CA . GLY A 1 387 ? 18.529 54.595 80.549 1.00 27.93 387 GLY A CA 1
ATOM 3191 C C . GLY A 1 387 ? 18.691 55.983 79.945 1.00 27.49 387 GLY A C 1
ATOM 3192 O O . GLY A 1 387 ? 19.328 56.129 78.888 1.00 29.37 387 GLY A O 1
ATOM 3193 N N . ARG A 1 388 ? 18.104 56.997 80.588 1.00 26.51 388 ARG A N 1
ATOM 3194 C CA . ARG A 1 388 ? 18.179 58.400 80.152 1.00 25.60 388 ARG A CA 1
ATOM 3195 C C . ARG A 1 388 ? 18.767 59.305 81.252 1.00 24.82 388 ARG A C 1
ATOM 3196 O O . ARG A 1 388 ? 18.216 60.383 81.551 1.00 23.72 388 ARG A O 1
ATOM 3204 N N . ARG A 1 389 ? 19.886 58.867 81.846 1.00 23.75 389 ARG A N 1
ATOM 3205 C CA . ARG A 1 389 ? 20.549 59.607 82.949 1.00 22.96 389 ARG A CA 1
ATOM 3206 C C . ARG A 1 389 ? 20.838 61.012 82.400 1.00 22.21 389 ARG A C 1
ATOM 3207 O O . ARG A 1 389 ? 21.538 61.167 81.387 1.00 20.74 389 ARG A O 1
ATOM 3215 N N . PHE A 1 390 ? 20.241 62.021 83.028 1.00 21.69 390 PHE A N 1
ATOM 3216 C CA . PHE A 1 390 ? 20.301 63.398 82.516 1.00 21.74 390 PHE A CA 1
ATOM 3217 C C . PHE A 1 390 ? 21.722 64.014 82.582 1.00 21.75 390 PHE A C 1
ATOM 3218 O O . PHE A 1 390 ? 22.319 64.100 83.670 1.00 21.23 390 PHE A O 1
ATOM 3226 N N . TYR A 1 391 ? 22.241 64.404 81.411 1.00 21.52 391 TYR A N 1
ATOM 3227 C CA . TYR A 1 391 ? 23.347 65.337 81.286 1.00 21.73 391 TYR A CA 1
ATOM 3228 C C . TYR A 1 391 ? 22.946 66.534 80.447 1.00 23.15 391 TYR A C 1
ATOM 3229 O O . TYR A 1 391 ? 22.258 66.392 79.419 1.00 23.64 391 TYR A O 1
ATOM 3238 N N . ASN A 1 392 ? 23.326 67.721 80.911 1.00 21.66 392 ASN A N 1
ATOM 3239 C CA . ASN A 1 392 ? 22.975 68.945 80.194 1.00 22.07 392 ASN A CA 1
ATOM 3240 C C . ASN A 1 392 ? 24.116 69.310 79.251 1.00 22.25 392 ASN A C 1
ATOM 3241 O O . ASN A 1 392 ? 25.191 69.691 79.691 1.00 22.55 392 ASN A O 1
ATOM 3246 N N . ASN A 1 393 ? 23.860 69.183 77.948 1.00 23.40 393 ASN A N 1
ATOM 3247 C CA . ASN A 1 393 ? 24.867 69.446 76.913 1.00 24.46 393 ASN A CA 1
ATOM 3248 C C . ASN A 1 393 ? 24.952 70.883 76.396 1.00 24.45 393 ASN A C 1
ATOM 3249 O O . ASN A 1 393 ? 25.704 71.173 75.459 1.00 25.36 393 ASN A O 1
ATOM 3254 N N . THR A 1 394 ? 24.277 71.802 77.059 1.00 23.65 394 THR A N 1
ATOM 3255 C CA . THR A 1 394 ? 24.407 73.206 76.693 1.00 23.45 394 THR A CA 1
ATOM 3256 C C . THR A 1 394 ? 25.130 73.963 77.785 1.00 22.61 394 THR A C 1
ATOM 3257 O O . THR A 1 394 ? 24.804 73.813 78.949 1.00 23.53 394 THR A O 1
ATOM 3261 N N . LEU A 1 395 ? 26.098 74.795 77.395 1.00 22.45 395 LEU A N 1
ATOM 3262 C CA . LEU A 1 395 ? 26.887 75.583 78.335 1.00 22.40 395 LEU A CA 1
ATOM 3263 C C . LEU A 1 395 ? 26.023 76.656 79.075 1.00 22.60 395 LEU A C 1
ATOM 3264 O O . LEU A 1 395 ? 25.111 77.262 78.479 1.00 22.29 395 LEU A O 1
ATOM 3269 N N . PRO A 1 396 ? 26.324 76.902 80.360 1.00 21.73 396 PRO A N 1
ATOM 3270 C CA . PRO A 1 396 ? 25.571 77.905 81.146 1.00 21.39 396 PRO A CA 1
ATOM 3271 C C . PRO A 1 396 ? 26.135 79.325 81.137 1.00 20.57 396 PRO A C 1
ATOM 3272 O O . PRO A 1 396 ? 27.314 79.540 80.865 1.00 19.67 396 PRO A O 1
ATOM 3276 N N . GLN A 1 397 ? 25.279 80.289 81.456 1.00 21.14 397 GLN A N 1
ATOM 3277 C CA . GLN A 1 397 ? 25.704 81.636 81.793 1.00 20.71 397 GLN A CA 1
ATOM 3278 C C . GLN A 1 397 ? 26.496 81.587 83.104 1.00 20.89 397 GLN A C 1
ATOM 3279 O O . GLN A 1 397 ? 26.086 80.901 84.053 1.00 21.19 397 GLN A O 1
ATOM 3285 N N . LEU A 1 398 ? 27.628 82.295 83.146 1.00 20.05 398 LEU A N 1
ATOM 3286 C CA . LEU A 1 398 ? 28.458 82.429 84.325 1.00 19.56 398 LEU A CA 1
ATOM 3287 C C . LEU A 1 398 ? 28.363 83.863 84.843 1.00 20.90 398 LEU A C 1
ATOM 3288 O O . LEU A 1 398 ? 28.207 84.811 84.032 1.00 21.81 398 LEU A O 1
ATOM 3293 N N . CYS A 1 399 ? 28.478 84.037 86.172 1.00 19.12 399 CYS A N 1
ATOM 3294 C CA . CYS A 1 399 ? 28.561 85.374 86.758 1.00 18.02 399 CYS A CA 1
ATOM 3295 C C . CYS A 1 399 ? 29.878 86.042 86.381 1.00 18.10 399 CYS A C 1
ATOM 3296 O O . CYS A 1 399 ? 30.929 85.438 86.516 1.00 15.23 399 CYS A O 1
ATOM 3299 N N . GLN A 1 400 ? 29.816 87.329 85.997 1.00 17.57 400 GLN A N 1
ATOM 3300 C CA . GLN A 1 400 ? 31.005 88.075 85.607 1.00 18.32 400 GLN A CA 1
ATOM 3301 C C . GLN A 1 400 ? 32.035 88.198 86.790 1.00 19.45 400 GLN A C 1
ATOM 3302 O O . GLN A 1 400 ? 33.239 88.417 86.567 1.00 19.67 400 GLN A O 1
ATOM 3308 N N . VAL A 1 401 ? 31.570 88.044 88.025 1.00 18.54 401 VAL A N 1
ATOM 3309 C CA . VAL A 1 401 ? 32.446 88.319 89.203 1.00 18.05 401 VAL A CA 1
ATOM 3310 C C . VAL A 1 401 ? 32.882 86.987 89.834 1.00 18.40 401 VAL A C 1
ATOM 3311 O O . VAL A 1 401 ? 34.069 86.669 89.835 1.00 19.69 401 VAL A O 1
ATOM 3315 N N . CYS A 1 402 ? 31.939 86.174 90.292 1.00 18.22 402 CYS A N 1
ATOM 3316 C CA . CYS A 1 402 ? 32.316 84.991 91.099 1.00 18.12 402 CYS A CA 1
ATOM 3317 C C . CYS A 1 402 ? 32.549 83.821 90.191 1.00 18.47 402 CYS A C 1
ATOM 3318 O O . CYS A 1 402 ? 33.201 82.847 90.607 1.00 18.24 402 CYS A O 1
ATOM 3321 N N . GLN A 1 403 ? 32.107 83.969 88.921 1.00 17.29 403 GLN A N 1
ATOM 3322 C CA . GLN A 1 403 ? 32.146 82.940 87.859 1.00 18.11 403 GLN A CA 1
ATOM 3323 C C . GLN A 1 403 ? 31.426 81.634 88.080 1.00 17.34 403 GLN A C 1
ATOM 3324 O O . GLN A 1 403 ? 31.611 80.733 87.301 1.00 15.78 403 GLN A O 1
ATOM 3330 N N . ILE A 1 404 ? 30.561 81.548 89.067 1.00 16.77 404 ILE A N 1
ATOM 3331 C CA . ILE A 1 404 ? 29.711 80.371 89.231 1.00 16.74 404 ILE A CA 1
ATOM 3332 C C . ILE A 1 404 ? 28.590 80.532 88.145 1.00 18.97 404 ILE A C 1
ATOM 3333 O O . ILE A 1 404 ? 28.181 81.654 87.861 1.00 17.38 404 ILE A O 1
ATOM 3338 N N . PRO A 1 405 ? 28.108 79.426 87.538 1.00 18.33 405 PRO A N 1
ATOM 3339 C CA . PRO A 1 405 ? 26.924 79.572 86.718 1.00 19.84 405 PRO A CA 1
ATOM 3340 C C . PRO A 1 405 ? 25.838 80.315 87.501 1.00 19.31 405 PRO A C 1
ATOM 3341 O O . PRO A 1 405 ? 25.774 80.223 88.715 1.00 19.89 405 PRO A O 1
ATOM 3345 N N . THR A 1 406 ? 24.957 81.009 86.807 1.00 19.73 406 THR A N 1
ATOM 3346 C CA . THR A 1 406 ? 23.918 81.786 87.493 1.00 19.85 406 THR A CA 1
ATOM 3347 C C . THR A 1 406 ? 22.748 80.881 87.919 1.00 20.80 406 THR A C 1
ATOM 3348 O O . THR A 1 406 ? 21.696 80.872 87.310 1.00 22.20 406 THR A O 1
ATOM 3352 N N . ILE A 1 407 ? 22.944 80.129 88.992 1.00 19.12 407 ILE A N 1
ATOM 3353 C CA . ILE A 1 407 ? 22.011 79.051 89.380 1.00 18.79 407 ILE A CA 1
ATOM 3354 C C . ILE A 1 407 ? 21.220 79.430 90.656 1.00 20.42 407 ILE A C 1
ATOM 3355 O O . ILE A 1 407 ? 20.380 78.660 91.101 1.00 21.09 407 ILE A O 1
ATOM 3360 N N . PHE A 1 408 ? 21.555 80.580 91.270 1.00 19.55 408 PHE A N 1
ATOM 3361 C CA . PHE A 1 408 ? 21.039 80.951 92.576 1.00 18.54 408 PHE A CA 1
ATOM 3362 C C . PHE A 1 408 ? 19.717 81.680 92.450 1.00 18.17 408 PHE A C 1
ATOM 3363 O O . PHE A 1 408 ? 19.487 82.360 91.474 1.00 18.86 408 PHE A O 1
ATOM 3371 N N . THR A 1 409 ? 18.884 81.593 93.481 1.00 19.31 409 THR A N 1
ATOM 3372 C CA . THR A 1 409 ? 17.518 82.165 93.448 1.00 20.76 409 THR A CA 1
ATOM 3373 C C . THR A 1 409 ? 17.251 83.322 94.414 1.00 21.72 409 THR A C 1
ATOM 3374 O O . THR A 1 409 ? 18.000 83.562 95.374 1.00 22.19 409 THR A O 1
ATOM 3378 N N . GLU A 1 410 ? 16.182 84.067 94.145 1.00 21.58 410 GLU A N 1
ATOM 3379 C CA . GLU A 1 410 ? 15.842 85.251 94.898 1.00 22.31 410 GLU A CA 1
ATOM 3380 C C . GLU A 1 410 ? 15.462 84.803 96.322 1.00 24.09 410 GLU A C 1
ATOM 3381 O O . GLU A 1 410 ? 14.893 83.727 96.534 1.00 22.91 410 GLU A O 1
ATOM 3387 N N . LYS A 1 411 ? 15.852 85.639 97.265 1.00 25.96 411 LYS A N 1
ATOM 3388 C CA . LYS A 1 411 ? 15.578 85.506 98.673 1.00 28.72 411 LYS A CA 1
ATOM 3389 C C . LYS A 1 411 ? 14.091 85.296 98.882 1.00 29.49 411 LYS A C 1
ATOM 3390 O O . LYS A 1 411 ? 13.729 84.408 99.627 1.00 30.10 411 LYS A O 1
ATOM 3396 N N . ASP A 1 412 ? 13.255 86.101 98.225 1.00 29.92 412 ASP A N 1
ATOM 3397 C CA . ASP A 1 412 ? 11.780 86.017 98.373 1.00 31.89 412 ASP A CA 1
ATOM 3398 C C . ASP A 1 412 ? 11.089 84.944 97.488 1.00 30.94 412 ASP A C 1
ATOM 3399 O O . ASP A 1 412 ? 9.886 84.644 97.667 1.00 30.85 412 ASP A O 1
ATOM 3404 N N . ALA A 1 413 ? 11.843 84.354 96.547 1.00 29.10 413 ALA A N 1
ATOM 3405 C CA . ALA A 1 413 ? 11.250 83.500 95.521 1.00 27.00 413 ALA A CA 1
ATOM 3406 C C . ALA A 1 413 ? 12.229 82.439 95.001 1.00 26.11 413 ALA A C 1
ATOM 3407 O O . ALA A 1 413 ? 12.855 82.650 93.958 1.00 25.62 413 ALA A O 1
ATOM 3409 N N . PRO A 1 414 ? 12.308 81.281 95.682 1.00 25.46 414 PRO A N 1
ATOM 3410 C CA . PRO A 1 414 ? 13.333 80.221 95.533 1.00 24.95 414 PRO A CA 1
ATOM 3411 C C . PRO A 1 414 ? 13.330 79.494 94.181 1.00 24.93 414 PRO A C 1
ATOM 3412 O O . PRO A 1 414 ? 14.212 78.698 93.908 1.00 23.84 414 PRO A O 1
ATOM 3416 N N . THR A 1 415 ? 12.341 79.793 93.354 1.00 23.04 415 THR A N 1
ATOM 3417 C CA . THR A 1 415 ? 12.152 79.195 92.067 1.00 24.77 415 THR A CA 1
ATOM 3418 C C . THR A 1 415 ? 12.551 80.212 90.943 1.00 23.97 415 THR A C 1
ATOM 3419 O O . THR A 1 415 ? 12.533 79.888 89.747 1.00 24.43 415 THR A O 1
ATOM 3423 N N . MET A 1 416 ? 12.838 81.453 91.342 1.00 23.80 416 MET A N 1
ATOM 3424 C CA . MET A 1 416 ? 13.207 82.517 90.399 1.00 23.44 416 MET A CA 1
ATOM 3425 C C . MET A 1 416 ? 14.710 82.812 90.487 1.00 22.50 416 MET A C 1
ATOM 3426 O O . MET A 1 416 ? 15.194 83.152 91.543 1.00 21.23 416 MET A O 1
ATOM 3431 N N . LEU A 1 417 ? 15.445 82.711 89.382 1.00 20.85 417 LEU A N 1
ATOM 3432 C CA . LEU A 1 417 ? 16.894 83.054 89.409 1.00 20.01 417 LEU A CA 1
ATOM 3433 C C . LEU A 1 417 ? 17.139 84.504 89.806 1.00 18.94 417 LEU A C 1
ATOM 3434 O O . LEU A 1 417 ? 16.395 85.408 89.389 1.00 18.34 417 LEU A O 1
ATOM 3439 N N . SER A 1 418 ? 18.148 84.748 90.654 1.00 18.55 418 SER A N 1
ATOM 3440 C CA . SER A 1 418 ? 18.481 86.129 91.105 1.00 18.42 418 SER A CA 1
ATOM 3441 C C . SER A 1 418 ? 19.440 86.799 90.121 1.00 19.23 418 SER A C 1
ATOM 3442 O O . SER A 1 418 ? 20.295 87.582 90.516 1.00 20.42 418 SER A O 1
ATOM 3445 N N . HIS A 1 419 ? 19.269 86.485 88.844 1.00 18.67 419 HIS A N 1
ATOM 3446 C CA . HIS A 1 419 ? 20.041 87.119 87.748 1.00 21.42 419 HIS A CA 1
ATOM 3447 C C . HIS A 1 419 ? 19.942 88.645 87.815 1.00 20.78 419 HIS A C 1
ATOM 3448 O O . HIS A 1 419 ? 18.858 89.193 88.107 1.00 19.78 419 HIS A O 1
ATOM 3455 N N . ARG A 1 420 ? 21.084 89.313 87.552 1.00 20.15 420 ARG A N 1
ATOM 3456 C CA . ARG A 1 420 ? 21.131 90.771 87.355 1.00 20.26 420 ARG A CA 1
ATOM 3457 C C . ARG A 1 420 ? 21.968 91.055 86.118 1.00 20.84 420 ARG A C 1
ATOM 3458 O O . ARG A 1 420 ? 22.863 90.234 85.748 1.00 20.47 420 ARG A O 1
ATOM 3466 N N . GLN A 1 421 ? 21.680 92.179 85.440 1.00 21.78 421 GLN A N 1
ATOM 3467 C CA . GLN A 1 421 ? 22.488 92.562 84.260 1.00 22.33 421 GLN A CA 1
ATOM 3468 C C . GLN A 1 421 ? 22.600 94.060 84.189 1.00 23.59 421 GLN A C 1
ATOM 3469 O O . GLN A 1 421 ? 21.748 94.798 84.714 1.00 23.06 421 GLN A O 1
ATOM 3475 N N . ILE A 1 422 ? 23.659 94.504 83.552 1.00 24.16 422 ILE A N 1
ATOM 3476 C CA . ILE A 1 422 ? 23.974 95.911 83.517 1.00 26.69 422 ILE A CA 1
ATOM 3477 C C . ILE A 1 422 ? 24.551 96.195 82.129 1.00 27.12 422 ILE A C 1
ATOM 3478 O O . ILE A 1 422 ? 24.891 95.267 81.398 1.00 25.68 422 ILE A O 1
ATOM 3483 N N . GLU A 1 423 ? 24.560 97.468 81.749 1.00 27.62 423 GLU A N 1
ATOM 3484 C CA . GLU A 1 423 ? 25.325 97.954 80.617 1.00 29.43 423 GLU A CA 1
ATOM 3485 C C . GLU A 1 423 ? 26.456 98.780 81.179 1.00 28.16 423 GLU A C 1
ATOM 3486 O O . GLU A 1 423 ? 26.249 99.633 82.055 1.00 28.05 423 GLU A O 1
ATOM 3492 N N . HIS A 1 424 ? 27.662 98.468 80.729 1.00 26.65 424 HIS A N 1
ATOM 3493 C CA . HIS A 1 424 ? 28.813 99.257 81.114 1.00 27.02 424 HIS A CA 1
ATOM 3494 C C . HIS A 1 424 ? 29.630 99.621 79.869 1.00 26.71 424 HIS A C 1
ATOM 3495 O O . HIS A 1 424 ? 30.218 98.732 79.221 1.00 26.31 424 HIS A O 1
ATOM 3502 N N . GLU A 1 425 ? 29.667 100.924 79.570 1.00 27.92 425 GLU A N 1
ATOM 3503 C CA . GLU A 1 425 ? 30.355 101.488 78.408 1.00 27.80 425 GLU A CA 1
ATOM 3504 C C . GLU A 1 425 ? 30.051 100.732 77.133 1.00 27.67 425 GLU A C 1
ATOM 3505 O O . GLU A 1 425 ? 30.949 100.365 76.389 1.00 29.20 425 GLU A O 1
ATOM 3511 N N . GLY A 1 426 ? 28.766 100.479 76.880 1.00 27.60 426 GLY A N 1
ATOM 3512 C CA . GLY A 1 426 ? 28.373 99.858 75.637 1.00 26.00 426 GLY A CA 1
ATOM 3513 C C . GLY A 1 426 ? 28.467 98.351 75.524 1.00 27.76 426 GLY A C 1
ATOM 3514 O O . GLY A 1 426 ? 28.274 97.808 74.409 1.00 27.63 426 GLY A O 1
ATOM 3515 N N . GLU A 1 427 ? 28.765 97.669 76.639 1.00 25.68 427 GLU A N 1
ATOM 3516 C CA . GLU A 1 427 ? 28.846 96.199 76.667 1.00 24.96 427 GLU A CA 1
ATOM 3517 C C . GLU A 1 427 ? 27.890 95.692 77.754 1.00 22.60 427 GLU A C 1
ATOM 3518 O O . GLU A 1 427 ? 27.638 96.399 78.686 1.00 23.50 427 GLU A O 1
ATOM 3524 N N . ARG A 1 428 ? 27.389 94.471 77.662 1.00 20.71 428 ARG A N 1
ATOM 3525 C CA . ARG A 1 428 ? 26.421 93.990 78.649 1.00 19.54 428 ARG A CA 1
ATOM 3526 C C . ARG A 1 428 ? 27.180 92.987 79.535 1.00 19.07 428 ARG A C 1
ATOM 3527 O O . ARG A 1 428 ? 28.027 92.246 79.026 1.00 17.63 428 ARG A O 1
ATOM 3535 N N . TYR A 1 429 ? 26.868 92.979 80.817 1.00 17.26 429 TYR A N 1
ATOM 3536 C CA . TYR A 1 429 ? 27.525 92.059 81.787 1.00 18.53 429 TYR A CA 1
ATOM 3537 C C . TYR A 1 429 ? 26.431 91.508 82.647 1.00 18.64 429 TYR A C 1
ATOM 3538 O O . TYR A 1 429 ? 25.443 92.217 82.894 1.00 19.40 429 TYR A O 1
ATOM 3547 N N . HIS A 1 430 ? 26.626 90.271 83.110 1.00 17.81 430 HIS A N 1
ATOM 3548 C CA . HIS A 1 430 ? 25.624 89.538 83.896 1.00 17.63 430 HIS A CA 1
ATOM 3549 C C . HIS A 1 430 ? 26.216 89.007 85.218 1.00 18.42 430 HIS A C 1
ATOM 3550 O O . HIS A 1 430 ? 27.417 88.641 85.292 1.00 17.84 430 HIS A O 1
ATOM 3557 N N . PHE A 1 431 ? 25.339 88.903 86.222 1.00 18.32 431 PHE A N 1
ATOM 3558 C CA . PHE A 1 431 ? 25.699 88.529 87.612 1.00 17.32 431 PHE A CA 1
ATOM 3559 C C . PHE A 1 431 ? 24.700 87.529 88.191 1.00 17.70 431 PHE A C 1
ATOM 3560 O O . PHE A 1 431 ? 23.547 87.482 87.754 1.00 17.98 431 PHE A O 1
ATOM 3568 N N . CYS A 1 432 ? 25.129 86.781 89.217 1.00 18.93 432 CYS A N 1
ATOM 3569 C CA . CYS A 1 432 ? 24.239 85.815 89.892 1.00 17.06 432 CYS A CA 1
ATOM 3570 C C . CYS A 1 432 ? 23.367 86.476 90.997 1.00 17.32 432 CYS A C 1
ATOM 3571 O O . CYS A 1 432 ? 22.456 85.809 91.534 1.00 18.86 432 CYS A O 1
ATOM 3574 N N . SER A 1 433 ? 23.649 87.727 91.351 1.00 16.67 433 SER A N 1
ATOM 3575 C CA . SER A 1 433 ? 23.089 88.367 92.535 1.00 17.38 433 SER A CA 1
ATOM 3576 C C . SER A 1 433 ? 23.411 89.861 92.588 1.00 18.01 433 SER A C 1
ATOM 3577 O O . SER A 1 433 ? 24.265 90.339 91.853 1.00 17.55 433 SER A O 1
ATOM 3580 N N . ASP A 1 434 ? 22.759 90.569 93.518 1.00 19.57 434 ASP A N 1
ATOM 3581 C CA . ASP A 1 434 ? 23.072 91.954 93.838 1.00 19.96 434 ASP A CA 1
ATOM 3582 C C . ASP A 1 434 ? 24.466 92.030 94.418 1.00 19.41 434 ASP A C 1
ATOM 3583 O O . ASP A 1 434 ? 25.145 93.012 94.217 1.00 20.44 434 ASP A O 1
ATOM 3588 N N . GLY A 1 435 ? 24.899 91.026 95.163 1.00 18.19 435 GLY A N 1
ATOM 3589 C CA . GLY A 1 435 ? 26.185 91.148 95.849 1.00 17.53 435 GLY A CA 1
ATOM 3590 C C . GLY A 1 435 ? 27.329 91.239 94.852 1.00 17.31 435 GLY A C 1
ATOM 3591 O O . GLY A 1 435 ? 28.220 92.064 95.007 1.00 19.67 435 GLY A O 1
ATOM 3592 N N . CYS A 1 436 ? 27.272 90.406 93.812 1.00 15.81 436 CYS A N 1
ATOM 3593 C CA . CYS A 1 436 ? 28.276 90.394 92.743 1.00 17.42 436 CYS A CA 1
ATOM 3594 C C . CYS A 1 436 ? 28.119 91.620 91.842 1.00 17.69 436 CYS A C 1
ATOM 3595 O O . CYS A 1 436 ? 29.083 92.224 91.438 1.00 16.71 436 CYS A O 1
ATOM 3598 N N . CYS A 1 437 ? 26.886 92.014 91.578 1.00 19.16 437 CYS A N 1
ATOM 3599 C CA . CYS A 1 437 ? 26.637 93.256 90.845 1.00 19.36 437 CYS A CA 1
ATOM 3600 C C . CYS A 1 437 ? 27.322 94.449 91.504 1.00 18.63 437 CYS A C 1
ATOM 3601 O O . CYS A 1 437 ? 27.996 95.221 90.824 1.00 18.89 437 CYS A O 1
ATOM 3604 N N . ASP A 1 438 ? 27.187 94.621 92.828 1.00 19.49 438 ASP A N 1
ATOM 3605 C CA . ASP A 1 438 ? 27.781 95.759 93.517 1.00 18.67 438 ASP A CA 1
ATOM 3606 C C . ASP A 1 438 ? 29.298 95.761 93.512 1.00 18.55 438 ASP A C 1
ATOM 3607 O O . ASP A 1 438 ? 29.924 96.816 93.470 1.00 17.29 438 ASP A O 1
ATOM 3612 N N . ILE A 1 439 ? 29.896 94.579 93.582 1.00 17.83 439 ILE A N 1
ATOM 3613 C CA . ILE A 1 439 ? 31.345 94.452 93.496 1.00 18.34 439 ILE A CA 1
ATOM 3614 C C . ILE A 1 439 ? 31.784 94.930 92.074 1.00 18.53 439 ILE A C 1
ATOM 3615 O O . ILE A 1 439 ? 32.756 95.700 91.911 1.00 17.95 439 ILE A O 1
ATOM 3620 N N . PHE A 1 440 ? 31.076 94.483 91.045 1.00 18.68 440 PHE A N 1
ATOM 3621 C CA . PHE A 1 440 ? 31.487 94.833 89.657 1.00 18.71 440 PHE A CA 1
ATOM 3622 C C . PHE A 1 440 ? 31.387 96.347 89.469 1.00 20.22 440 PHE A C 1
ATOM 3623 O O . PHE A 1 440 ? 32.264 96.978 88.856 1.00 19.94 440 PHE A O 1
ATOM 3631 N N . LYS A 1 441 ? 30.330 96.942 89.998 1.00 20.45 441 LYS A N 1
ATOM 3632 C CA . LYS A 1 441 ? 30.071 98.376 89.792 1.00 23.17 441 LYS A CA 1
ATOM 3633 C C . LYS A 1 441 ? 31.126 99.254 90.426 1.00 23.81 441 LYS A C 1
ATOM 3634 O O . LYS A 1 441 ? 31.422 100.327 89.897 1.00 24.38 441 LYS A O 1
ATOM 3640 N N . HIS A 1 442 ? 31.698 98.810 91.549 1.00 23.74 442 HIS A N 1
ATOM 3641 C CA . HIS A 1 442 ? 32.782 99.544 92.178 1.00 24.12 442 HIS A CA 1
ATOM 3642 C C . HIS A 1 442 ? 34.152 99.448 91.448 1.00 24.35 442 HIS A C 1
ATOM 3643 O O . HIS A 1 442 ? 34.945 100.391 91.527 1.00 23.93 442 HIS A O 1
ATOM 3650 N N . GLU A 1 443 ? 34.413 98.342 90.719 1.00 22.96 443 GLU A N 1
ATOM 3651 C CA . GLU A 1 443 ? 35.704 98.086 90.064 1.00 22.16 443 GLU A CA 1
ATOM 3652 C C . GLU A 1 443 ? 35.508 97.463 88.683 1.00 21.98 443 GLU A C 1
ATOM 3653 O O . GLU A 1 443 ? 36.054 96.361 88.395 1.00 22.02 443 GLU A O 1
ATOM 3659 N N . PRO A 1 444 ? 34.766 98.172 87.779 1.00 20.73 444 PRO A N 1
ATOM 3660 C CA . PRO A 1 444 ? 34.507 97.482 86.527 1.00 20.00 444 PRO A CA 1
ATOM 3661 C C . PRO A 1 444 ? 35.749 97.162 85.733 1.00 20.11 444 PRO A C 1
ATOM 3662 O O . PRO A 1 444 ? 35.758 96.123 85.088 1.00 20.29 444 PRO A O 1
ATOM 3666 N N . GLU A 1 445 ? 36.753 98.054 85.763 1.00 20.21 445 GLU A N 1
ATOM 3667 C CA . GLU A 1 445 ? 38.005 97.924 84.987 1.00 21.91 445 GLU A CA 1
ATOM 3668 C C . GLU A 1 445 ? 38.724 96.602 85.302 1.00 21.23 445 GLU A C 1
ATOM 3669 O O . GLU A 1 445 ? 39.455 96.036 84.462 1.00 21.21 445 GLU A O 1
ATOM 3675 N N . LYS A 1 446 ? 38.530 96.131 86.530 1.00 21.25 446 LYS A N 1
ATOM 3676 C CA . LYS A 1 446 ? 39.110 94.874 86.956 1.00 20.21 446 LYS A CA 1
ATOM 3677 C C . LYS A 1 446 ? 38.282 93.704 86.425 1.00 19.30 446 LYS A C 1
ATOM 3678 O O . LYS A 1 446 ? 38.801 92.863 85.698 1.00 18.36 446 LYS A O 1
ATOM 3684 N N . TYR A 1 447 ? 36.976 93.666 86.749 1.00 18.39 447 TYR A N 1
ATOM 3685 C CA . TYR A 1 447 ? 36.140 92.508 86.380 1.00 18.62 447 TYR A CA 1
ATOM 3686 C C . TYR A 1 447 ? 35.889 92.241 84.880 1.00 18.78 447 TYR A C 1
ATOM 3687 O O . TYR A 1 447 ? 35.645 91.080 84.489 1.00 18.51 447 TYR A O 1
ATOM 3696 N N . ILE A 1 448 ? 35.992 93.280 84.039 1.00 18.67 448 ILE A N 1
ATOM 3697 C CA . ILE A 1 448 ? 35.871 93.069 82.584 1.00 19.86 448 ILE A CA 1
ATOM 3698 C C . ILE A 1 448 ? 37.025 92.258 82.001 1.00 19.67 448 ILE A C 1
ATOM 3699 O O . ILE A 1 448 ? 36.942 91.788 80.839 1.00 18.97 448 ILE A O 1
ATOM 3704 N N . GLN A 1 449 ? 38.089 92.053 82.805 1.00 18.62 449 GLN A N 1
ATOM 3705 C CA . GLN A 1 449 ? 39.219 91.228 82.365 1.00 18.42 449 GLN A CA 1
ATOM 3706 C C . GLN A 1 449 ? 39.057 89.744 82.549 1.00 19.50 449 GLN A C 1
ATOM 3707 O O . GLN A 1 449 ? 39.801 88.942 81.934 1.00 18.55 449 GLN A O 1
ATOM 3713 N N . ALA A 1 450 ? 38.036 89.356 83.300 1.00 19.31 450 ALA A N 1
ATOM 3714 C CA . ALA A 1 450 ? 37.854 87.955 83.653 1.00 20.26 450 ALA A CA 1
ATOM 3715 C C . ALA A 1 450 ? 37.939 86.931 82.479 1.00 20.20 450 ALA A C 1
ATOM 3716 O O . ALA A 1 450 ? 37.353 87.122 81.387 1.00 21.16 450 ALA A O 1
ATOM 3718 N N . TRP A 1 451 ? 38.660 85.833 82.737 1.00 20.44 451 TRP A N 1
ATOM 3719 C CA . TRP A 1 451 ? 38.794 84.696 81.842 1.00 20.70 451 TRP A CA 1
ATOM 3720 C C . TRP A 1 451 ? 37.627 83.770 82.177 1.00 21.24 451 TRP A C 1
ATOM 3721 O O . TRP A 1 451 ? 37.789 82.846 82.977 1.00 23.17 451 TRP A O 1
ATOM 3732 N N . LEU A 1 452 ? 36.432 84.048 81.622 1.00 20.34 452 LEU A N 1
ATOM 3733 C CA . LEU A 1 452 ? 35.264 83.223 81.895 1.00 19.40 452 LEU A CA 1
ATOM 3734 C C . LEU A 1 452 ? 35.299 81.952 81.054 1.00 20.05 452 LEU A C 1
ATOM 3735 O O . LEU A 1 452 ? 35.244 81.999 79.808 1.00 20.03 452 LEU A O 1
ATOM 3740 N N . PRO A 1 453 ? 35.404 80.781 81.709 1.00 21.06 453 PRO A N 1
ATOM 3741 C CA . PRO A 1 453 ? 35.662 79.592 80.901 1.00 20.57 453 PRO A CA 1
ATOM 3742 C C . PRO A 1 453 ? 34.673 79.359 79.762 1.00 22.67 453 PRO A C 1
ATOM 3743 O O . PRO A 1 453 ? 35.108 78.987 78.700 1.00 22.11 453 PRO A O 1
ATOM 3747 N N . VAL A 1 454 ? 33.368 79.594 79.977 1.00 22.85 454 VAL A N 1
ATOM 3748 C CA . VAL A 1 454 ? 32.368 79.366 78.938 1.00 22.65 454 VAL A CA 1
ATOM 3749 C C . VAL A 1 454 ? 32.626 80.278 77.742 1.00 22.17 454 VAL A C 1
ATOM 3750 O O . VAL A 1 454 ? 32.595 79.830 76.607 1.00 21.31 454 VAL A O 1
ATOM 3754 N N . HIS A 1 455 ? 32.886 81.556 78.010 1.00 22.34 455 HIS A N 1
ATOM 3755 C CA . HIS A 1 455 ? 33.216 82.495 76.950 1.00 20.86 455 HIS A CA 1
ATOM 3756 C C . HIS A 1 455 ? 34.527 82.108 76.236 1.00 22.36 455 HIS A C 1
ATOM 3757 O O . HIS A 1 455 ? 34.646 82.227 75.014 1.00 22.36 455 HIS A O 1
ATOM 3764 N N . GLN A 1 456 ? 35.517 81.664 76.995 1.00 21.70 456 GLN A N 1
ATOM 3765 C CA . GLN A 1 456 ? 36.783 81.252 76.402 1.00 22.29 456 GLN A CA 1
ATOM 3766 C C . GLN A 1 456 ? 36.677 80.040 75.464 1.00 22.56 456 GLN A C 1
ATOM 3767 O O . GLN A 1 456 ? 37.337 80.005 74.418 1.00 24.66 456 GLN A O 1
ATOM 3773 N N . ILE A 1 457 ? 35.814 79.078 75.807 1.00 23.29 457 ILE A N 1
ATOM 3774 C CA . ILE A 1 457 ? 35.517 77.920 74.956 1.00 24.65 457 ILE A CA 1
ATOM 3775 C C . ILE A 1 457 ? 34.928 78.464 73.640 1.00 25.38 457 ILE A C 1
ATOM 3776 O O . ILE A 1 457 ? 35.361 78.068 72.562 1.00 25.98 457 ILE A O 1
ATOM 3781 N N . TYR A 1 458 ? 33.938 79.352 73.738 1.00 25.10 458 TYR A N 1
ATOM 3782 C CA . TYR A 1 458 ? 33.308 79.914 72.540 1.00 25.88 458 TYR A CA 1
ATOM 3783 C C . TYR A 1 458 ? 34.247 80.812 71.704 1.00 26.81 458 TYR A C 1
ATOM 3784 O O . TYR A 1 458 ? 34.090 80.868 70.492 1.00 27.62 458 TYR A O 1
ATOM 3793 N N . GLN A 1 459 ? 35.177 81.534 72.326 1.00 26.78 459 GLN A N 1
ATOM 3794 C CA . GLN A 1 459 ? 36.283 82.238 71.571 1.00 27.89 459 GLN A CA 1
ATOM 3795 C C . GLN A 1 459 ? 37.316 81.319 70.820 1.00 28.76 459 GLN A C 1
ATOM 3796 O O . GLN A 1 459 ? 38.137 81.784 69.990 1.00 29.03 459 GLN A O 1
ATOM 3802 N N . GLY A 1 460 ? 37.261 80.024 71.121 1.00 29.26 460 GLY A N 1
ATOM 3803 C CA . GLY A 1 460 ? 38.225 79.034 70.656 1.00 30.37 460 GLY A CA 1
ATOM 3804 C C . GLY A 1 460 ? 39.555 78.981 71.407 1.00 31.11 460 GLY A C 1
ATOM 3805 O O . GLY A 1 460 ? 40.544 78.489 70.844 1.00 30.92 460 GLY A O 1
ATOM 3806 N N . ASN A 1 461 ? 39.602 79.468 72.654 1.00 31.93 461 ASN A N 1
ATOM 3807 C CA . ASN A 1 461 ? 40.846 79.467 73.482 1.00 33.39 461 ASN A CA 1
ATOM 3808 C C . ASN A 1 461 ? 41.099 78.228 74.377 1.00 34.53 461 ASN A C 1
ATOM 3809 O O . ASN A 1 461 ? 42.005 78.226 75.228 1.00 35.28 461 ASN A O 1
ATOM 3814 N N . CYS A 1 462 ? 40.336 77.169 74.148 1.00 35.11 462 CYS A N 1
ATOM 3815 C CA . CYS A 1 462 ? 40.362 75.992 74.985 1.00 37.05 462 CYS A CA 1
ATOM 3816 C C . CYS A 1 462 ? 40.570 74.758 74.128 1.00 39.67 462 CYS A C 1
ATOM 3817 O O . CYS A 1 462 ? 39.989 73.682 74.368 1.00 39.85 462 CYS A O 1
ATOM 3820 N N . GLU A 1 463 ? 41.372 74.970 73.085 1.00 42.97 463 GLU A N 1
ATOM 3821 C CA . GLU A 1 463 ? 41.980 73.915 72.260 1.00 45.73 463 GLU A CA 1
ATOM 3822 C C . GLU A 1 463 ? 40.975 72.860 71.894 1.00 46.40 463 GLU A C 1
ATOM 3823 O O . GLU A 1 463 ? 41.145 71.670 72.224 1.00 48.00 463 GLU A O 1
ATOM 3829 N N . GLY A 1 464 ? 39.920 73.320 71.226 1.00 46.42 464 GLY A N 1
ATOM 3830 C CA . GLY A 1 464 ? 38.714 72.552 71.044 1.00 47.27 464 GLY A CA 1
ATOM 3831 C C . GLY A 1 464 ? 37.491 73.442 70.831 1.00 48.15 464 GLY A C 1
ATOM 3832 O O . GLY A 1 464 ? 37.324 74.499 71.467 1.00 48.47 464 GLY A O 1
ATOM 3833 N N . GLY A 1 465 ? 36.637 72.998 69.916 1.00 48.35 465 GLY A N 1
ATOM 3834 C CA . GLY A 1 465 ? 35.327 73.603 69.703 1.00 48.70 465 GLY A CA 1
ATOM 3835 C C . GLY A 1 465 ? 34.240 72.685 70.229 1.00 49.05 465 GLY A C 1
ATOM 3836 O O . GLY A 1 465 ? 33.276 73.167 70.861 1.00 49.91 465 GLY A O 1
ATOM 3837 N N . ASP A 1 466 ? 34.387 71.373 69.979 1.00 47.83 466 ASP A N 1
ATOM 3838 C CA . ASP A 1 466 ? 33.466 70.401 70.547 1.00 47.13 466 ASP A CA 1
ATOM 3839 C C . ASP A 1 466 ? 33.896 69.945 71.954 1.00 45.47 466 ASP A C 1
ATOM 3840 O O . ASP A 1 466 ? 35.085 69.916 72.286 1.00 44.70 466 ASP A O 1
ATOM 3845 N N . LEU A 1 467 ? 32.920 69.600 72.782 1.00 43.15 467 LEU A N 1
ATOM 3846 C CA . LEU A 1 467 ? 33.187 69.585 74.200 1.00 40.90 467 LEU A CA 1
ATOM 3847 C C . LEU A 1 467 ? 33.995 68.347 74.640 1.00 39.39 467 LEU A C 1
ATOM 3848 O O . LEU A 1 467 ? 34.784 68.415 75.554 1.00 37.16 467 LEU A O 1
ATOM 3853 N N . GLU A 1 468 ? 33.907 67.265 73.869 1.00 37.74 468 GLU A N 1
ATOM 3854 C CA . GLU A 1 468 ? 34.752 66.096 74.100 1.00 37.23 468 GLU A CA 1
ATOM 3855 C C . GLU A 1 468 ? 36.243 66.451 74.014 1.00 34.84 468 GLU A C 1
ATOM 3856 O O . GLU A 1 468 ? 37.038 66.046 74.847 1.00 33.70 468 GLU A O 1
ATOM 3862 N N . THR A 1 469 ? 36.617 67.254 73.026 1.00 33.44 469 THR A N 1
ATOM 3863 C CA . THR A 1 469 ? 38.006 67.663 72.855 1.00 31.36 469 THR A CA 1
ATOM 3864 C C . THR A 1 469 ? 38.464 68.629 73.961 1.00 29.65 469 THR A C 1
ATOM 3865 O O . THR A 1 469 ? 39.600 68.556 74.406 1.00 27.95 469 THR A O 1
ATOM 3869 N N . VAL A 1 470 ? 37.597 69.554 74.363 1.00 28.02 470 VAL A N 1
ATOM 3870 C CA . VAL A 1 470 ? 37.917 70.448 75.482 1.00 26.20 470 VAL A CA 1
ATOM 3871 C C . VAL A 1 470 ? 38.141 69.600 76.741 1.00 24.89 470 VAL A C 1
ATOM 3872 O O . VAL A 1 470 ? 39.156 69.736 77.406 1.00 24.46 470 VAL A O 1
ATOM 3876 N N . VAL A 1 471 ? 37.227 68.694 77.039 1.00 24.64 471 VAL A N 1
ATOM 3877 C CA . VAL A 1 471 ? 37.328 67.897 78.274 1.00 23.50 471 VAL A CA 1
ATOM 3878 C C . VAL A 1 471 ? 38.578 66.991 78.280 1.00 24.57 471 VAL A C 1
ATOM 3879 O O . VAL A 1 471 ? 39.331 67.001 79.246 1.00 24.26 471 VAL A O 1
ATOM 3883 N N . GLN A 1 472 ? 38.815 66.240 77.210 1.00 24.38 472 GLN A N 1
ATOM 3884 C CA . GLN A 1 472 ? 39.939 65.300 77.146 1.00 25.17 472 GLN A CA 1
ATOM 3885 C C . GLN A 1 472 ? 41.272 65.995 76.888 1.00 25.41 472 GLN A C 1
ATOM 3886 O O . GLN A 1 472 ? 42.270 65.721 77.590 1.00 24.87 472 GLN A O 1
ATOM 3892 N N . LYS A 1 473 ? 41.322 66.895 75.901 1.00 25.32 473 LYS A N 1
ATOM 3893 C CA . LYS A 1 473 ? 42.627 67.437 75.472 1.00 26.84 473 LYS A CA 1
ATOM 3894 C C . LYS A 1 473 ? 43.071 68.701 76.195 1.00 26.16 473 LYS A C 1
ATOM 3895 O O . LYS A 1 473 ? 44.270 68.888 76.405 1.00 26.45 473 LYS A O 1
ATOM 3901 N N . TYR A 1 474 ? 42.122 69.572 76.560 1.00 25.56 474 TYR A N 1
ATOM 3902 C CA . TYR A 1 474 ? 42.446 70.791 77.290 1.00 23.89 474 TYR A CA 1
ATOM 3903 C C . TYR A 1 474 ? 42.468 70.552 78.789 1.00 24.92 474 TYR A C 1
ATOM 3904 O O . TYR A 1 474 ? 43.443 70.919 79.460 1.00 24.80 474 TYR A O 1
ATOM 3913 N N . TYR A 1 475 ? 41.401 69.920 79.300 1.00 23.84 475 TYR A N 1
ATOM 3914 C CA . TYR A 1 475 ? 41.256 69.700 80.731 1.00 23.15 475 TYR A CA 1
ATOM 3915 C C . TYR A 1 475 ? 42.071 68.553 81.270 1.00 23.51 475 TYR A C 1
ATOM 3916 O O . TYR A 1 475 ? 42.316 68.507 82.495 1.00 24.65 475 TYR A O 1
ATOM 3925 N N . HIS A 1 476 ? 42.456 67.622 80.384 1.00 24.03 476 HIS A N 1
ATOM 3926 C CA . HIS A 1 476 ? 43.084 66.345 80.754 1.00 23.96 476 HIS A CA 1
ATOM 3927 C C . HIS A 1 476 ? 42.174 65.519 81.613 1.00 24.66 476 HIS A C 1
ATOM 3928 O O . HIS A 1 476 ? 42.664 64.757 82.417 1.00 25.13 476 HIS A O 1
ATOM 3935 N N . ILE A 1 477 ? 40.856 65.705 81.502 1.00 24.29 477 ILE A N 1
ATOM 3936 C CA . ILE A 1 477 ? 39.895 64.795 82.116 1.00 23.95 477 ILE A CA 1
ATOM 3937 C C . ILE A 1 477 ? 39.767 63.541 81.245 1.00 24.95 477 ILE A C 1
ATOM 3938 O O . ILE A 1 477 ? 39.468 63.626 80.041 1.00 24.45 477 ILE A O 1
ATOM 3943 N N . ASN A 1 478 ? 40.051 62.373 81.805 1.00 24.64 478 ASN A N 1
ATOM 3944 C CA . ASN A 1 478 ? 39.976 61.177 80.980 1.00 25.54 478 ASN A CA 1
ATOM 3945 C C . ASN A 1 478 ? 38.537 60.752 80.913 1.00 25.27 478 ASN A C 1
ATOM 3946 O O . ASN A 1 478 ? 38.011 60.244 81.885 1.00 24.15 478 ASN A O 1
ATOM 3951 N N . ILE A 1 479 ? 37.919 60.966 79.760 1.00 24.71 479 ILE A N 1
ATOM 3952 C CA . ILE A 1 479 ? 36.517 60.609 79.563 1.00 24.66 479 ILE A CA 1
ATOM 3953 C C . ILE A 1 479 ? 36.228 59.126 79.808 1.00 25.04 479 ILE A C 1
ATOM 3954 O O . ILE A 1 479 ? 36.873 58.244 79.224 1.00 24.75 479 ILE A O 1
ATOM 3959 N N . GLY A 1 480 ? 35.226 58.860 80.641 1.00 25.33 480 GLY A N 1
ATOM 3960 C CA . GLY A 1 480 ? 34.888 57.502 81.060 1.00 25.78 480 GLY A CA 1
ATOM 3961 C C . GLY A 1 480 ? 35.601 57.040 82.320 1.00 27.90 480 GLY A C 1
ATOM 3962 O O . GLY A 1 480 ? 35.229 56.012 82.903 1.00 28.09 480 GLY A O 1
ATOM 3963 N N . GLU A 1 481 ? 36.607 57.804 82.774 1.00 27.67 481 GLU A N 1
ATOM 3964 C CA . GLU A 1 481 ? 37.333 57.459 83.976 1.00 27.63 481 GLU A CA 1
ATOM 3965 C C . GLU A 1 481 ? 37.111 58.460 85.112 1.00 26.91 481 GLU A C 1
ATOM 3966 O O . GLU A 1 481 ? 36.781 58.067 86.218 1.00 28.26 481 GLU A O 1
ATOM 3972 N N . ASP A 1 482 ? 37.359 59.741 84.851 1.00 26.21 482 ASP A N 1
ATOM 3973 C CA . ASP A 1 482 ? 37.304 60.760 85.891 1.00 25.38 482 ASP A CA 1
ATOM 3974 C C . ASP A 1 482 ? 35.927 61.389 86.007 1.00 25.52 482 ASP A C 1
ATOM 3975 O O . ASP A 1 482 ? 35.600 61.986 87.057 1.00 25.64 482 ASP A O 1
ATOM 3980 N N . ASN A 1 483 ? 35.132 61.335 84.929 1.00 22.55 483 ASN A N 1
ATOM 3981 C CA . ASN A 1 483 ? 33.874 62.101 84.863 1.00 22.72 483 ASN A CA 1
ATOM 3982 C C . ASN A 1 483 ? 32.625 61.190 84.889 1.00 22.57 483 ASN A C 1
ATOM 3983 O O . ASN A 1 483 ? 32.754 59.967 85.066 1.00 22.66 483 ASN A O 1
ATOM 3988 N N . PHE A 1 484 ? 31.435 61.774 84.742 1.00 22.14 484 PHE A N 1
ATOM 3989 C CA . PHE A 1 484 ? 30.178 61.017 84.666 1.00 21.97 484 PHE A CA 1
ATOM 3990 C C . PHE A 1 484 ? 29.711 60.522 86.032 1.00 22.59 484 PHE A C 1
ATOM 3991 O O . PHE A 1 484 ? 30.421 60.707 87.029 1.00 22.74 484 PHE A O 1
ATOM 3999 N N . ASP A 1 485 ? 28.526 59.886 86.081 1.00 22.18 485 ASP A N 1
ATOM 4000 C CA . ASP A 1 485 ? 27.968 59.351 87.308 1.00 22.23 485 ASP A CA 1
ATOM 4001 C C . ASP A 1 485 ? 28.896 58.363 88.040 1.00 21.88 485 ASP A C 1
ATOM 4002 O O . ASP A 1 485 ? 29.651 57.600 87.429 1.00 22.30 485 ASP A O 1
ATOM 4007 N N . TYR A 1 486 ? 28.804 58.364 89.360 1.00 21.48 486 TYR A N 1
ATOM 4008 C CA . TYR A 1 486 ? 29.569 57.419 90.168 1.00 22.51 486 TYR A CA 1
ATOM 4009 C C . TYR A 1 486 ? 29.169 55.960 89.880 1.00 23.69 486 TYR A C 1
ATOM 4010 O O . TYR A 1 486 ? 30.025 55.041 89.848 1.00 22.71 486 TYR A O 1
ATOM 4019 N N . VAL A 1 487 ? 27.863 55.757 89.717 1.00 23.63 487 VAL A N 1
ATOM 4020 C CA . VAL A 1 487 ? 27.322 54.416 89.423 1.00 25.42 487 VAL A CA 1
ATOM 4021 C C . VAL A 1 487 ? 27.803 53.969 88.028 1.00 25.37 487 VAL A C 1
ATOM 4022 O O . VAL A 1 487 ? 27.510 54.590 87.008 1.00 26.14 487 VAL A O 1
ATOM 4026 N N . GLY A 1 488 ? 28.624 52.932 88.031 1.00 25.99 488 GLY A N 1
ATOM 4027 C CA . GLY A 1 488 ? 29.198 52.384 86.828 1.00 25.43 488 GLY A CA 1
ATOM 4028 C C . GLY A 1 488 ? 30.574 52.916 86.518 1.00 24.61 488 GLY A C 1
ATOM 4029 O O . GLY A 1 488 ? 31.101 52.696 85.414 1.00 26.19 488 GLY A O 1
ATOM 4030 N N . SER A 1 489 ? 31.165 53.650 87.447 1.00 24.07 489 SER A N 1
ATOM 4031 C CA . SER A 1 489 ? 32.451 54.286 87.157 1.00 22.91 489 SER A CA 1
ATOM 4032 C C . SER A 1 489 ? 33.526 53.307 87.498 1.00 22.44 489 SER A C 1
ATOM 4033 O O . SER A 1 489 ? 33.257 52.373 88.232 1.00 22.68 489 SER A O 1
ATOM 4036 N N . PRO A 1 490 ? 34.741 53.495 86.970 1.00 21.96 490 PRO A N 1
ATOM 4037 C CA . PRO A 1 490 ? 35.884 52.668 87.428 1.00 22.96 490 PRO A CA 1
ATOM 4038 C C . PRO A 1 490 ? 36.159 52.754 88.928 1.00 22.41 490 PRO A C 1
ATOM 4039 O O . PRO A 1 490 ? 36.457 51.706 89.544 1.00 22.68 490 PRO A O 1
ATOM 4043 N N . ASP A 1 491 ? 35.990 53.939 89.555 1.00 22.58 491 ASP A N 1
ATOM 4044 C CA . ASP A 1 491 ? 36.110 54.038 91.016 1.00 22.34 491 ASP A CA 1
ATOM 4045 C C . ASP A 1 491 ? 35.138 53.093 91.721 1.00 23.37 491 ASP A C 1
ATOM 4046 O O . ASP A 1 491 ? 35.579 52.345 92.596 1.00 23.61 491 ASP A O 1
ATOM 4051 N N . GLN A 1 492 ? 33.832 53.115 91.357 1.00 22.34 492 GLN A N 1
ATOM 4052 C CA . GLN A 1 492 ? 32.853 52.189 91.944 1.00 23.90 492 GLN A CA 1
ATOM 4053 C C . GLN A 1 492 ? 33.241 50.699 91.746 1.00 24.14 492 GLN A C 1
ATOM 4054 O O . GLN A 1 492 ? 33.209 49.928 92.696 1.00 23.56 492 GLN A O 1
ATOM 4060 N N . LYS A 1 493 ? 33.631 50.323 90.533 1.00 24.23 493 LYS A N 1
ATOM 4061 C CA . LYS A 1 493 ? 34.106 48.949 90.253 1.00 26.68 493 LYS A CA 1
ATOM 4062 C C . LYS A 1 493 ? 35.346 48.531 91.077 1.00 27.26 493 LYS A C 1
ATOM 4063 O O . LYS A 1 493 ? 35.412 47.418 91.595 1.00 27.41 493 LYS A O 1
ATOM 4069 N N . HIS A 1 494 ? 36.312 49.439 91.204 1.00 27.45 494 HIS A N 1
ATOM 4070 C CA . HIS A 1 494 ? 37.513 49.203 91.992 1.00 28.68 494 HIS A CA 1
ATOM 4071 C C . HIS A 1 494 ? 37.167 49.113 93.489 1.00 28.25 494 HIS A C 1
ATOM 4072 O O . HIS A 1 494 ? 37.637 48.203 94.196 1.00 28.62 494 HIS A O 1
ATOM 4079 N N . TRP A 1 495 ? 36.296 49.991 93.974 1.00 26.60 495 TRP A N 1
ATOM 4080 C CA . TRP A 1 495 ? 35.833 49.881 95.337 1.00 27.61 495 TRP A CA 1
ATOM 4081 C C . TRP A 1 495 ? 35.143 48.536 95.590 1.00 29.51 495 TRP A C 1
ATOM 4082 O O . TRP A 1 495 ? 35.478 47.853 96.555 1.00 28.56 495 TRP A O 1
ATOM 4093 N N . LEU A 1 496 ? 34.202 48.157 94.725 1.00 30.58 496 LEU A N 1
ATOM 4094 C CA . LEU A 1 496 ? 33.468 46.900 94.910 1.00 33.06 496 LEU A CA 1
ATOM 4095 C C . LEU A 1 496 ? 34.415 45.687 94.869 1.00 34.09 496 LEU A C 1
ATOM 4096 O O . LEU A 1 496 ? 34.184 44.696 95.545 1.00 35.59 496 LEU A O 1
ATOM 4101 N N . SER A 1 497 ? 35.516 45.782 94.153 1.00 35.88 497 SER A N 1
ATOM 4102 C CA . SER A 1 497 ? 36.466 44.692 94.163 1.00 38.71 497 SER A CA 1
ATOM 4103 C C . SER A 1 497 ? 37.445 44.745 95.361 1.00 39.74 497 SER A C 1
ATOM 4104 O O . SER A 1 497 ? 37.816 43.706 95.891 1.00 39.67 497 SER A O 1
ATOM 4107 N N . ILE A 1 498 ? 37.811 45.947 95.821 1.00 41.12 498 ILE A N 1
ATOM 4108 C CA . ILE A 1 498 ? 38.528 46.118 97.084 1.00 41.89 498 ILE A CA 1
ATOM 4109 C C . ILE A 1 498 ? 37.717 45.471 98.197 1.00 43.21 498 ILE A C 1
ATOM 4110 O O . ILE A 1 498 ? 38.287 44.790 99.040 1.00 44.28 498 ILE A O 1
ATOM 4115 N N . LYS A 1 499 ? 36.396 45.667 98.174 1.00 44.14 499 LYS A N 1
ATOM 4116 C CA . LYS A 1 499 ? 35.461 45.186 99.196 1.00 45.08 499 LYS A CA 1
ATOM 4117 C C . LYS A 1 499 ? 35.059 43.720 99.022 1.00 46.11 499 LYS A C 1
ATOM 4118 O O . LYS A 1 499 ? 34.262 43.205 99.820 1.00 46.52 499 LYS A O 1
ATOM 4124 N N . LYS B 1 6 ? 99.253 55.689 111.329 1.00 45.80 6 LYS B N 1
ATOM 4125 C CA . LYS B 1 6 ? 98.834 54.638 112.313 1.00 45.40 6 LYS B CA 1
ATOM 4126 C C . LYS B 1 6 ? 97.335 54.690 112.747 1.00 44.83 6 LYS B C 1
ATOM 4127 O O . LYS B 1 6 ? 96.980 54.099 113.772 1.00 44.64 6 LYS B O 1
ATOM 4129 N N . LYS B 1 7 ? 96.471 55.379 111.985 1.00 43.57 7 LYS B N 1
ATOM 4130 C CA . LYS B 1 7 ? 95.060 55.539 112.391 1.00 43.32 7 LYS B CA 1
ATOM 4131 C C . LYS B 1 7 ? 94.322 54.224 112.558 1.00 41.66 7 LYS B C 1
ATOM 4132 O O . LYS B 1 7 ? 94.463 53.322 111.739 1.00 41.37 7 LYS B O 1
ATOM 4138 N N . LEU B 1 8 ? 93.522 54.148 113.619 1.00 40.23 8 LEU B N 1
ATOM 4139 C CA . LEU B 1 8 ? 92.685 52.983 113.906 1.00 38.11 8 LEU B CA 1
ATOM 4140 C C . LEU B 1 8 ? 91.655 52.716 112.827 1.00 37.59 8 LEU B C 1
ATOM 4141 O O . LEU B 1 8 ? 90.916 53.635 112.429 1.00 37.47 8 LEU B O 1
ATOM 4146 N N . ASN B 1 9 ? 91.559 51.465 112.367 1.00 36.68 9 ASN B N 1
ATOM 4147 C CA . ASN B 1 9 ? 90.404 51.091 111.559 1.00 35.79 9 ASN B CA 1
ATOM 4148 C C . ASN B 1 9 ? 89.101 51.027 112.379 1.00 35.69 9 ASN B C 1
ATOM 4149 O O . ASN B 1 9 ? 89.153 51.177 113.597 1.00 34.75 9 ASN B O 1
ATOM 4154 N N . LEU B 1 10 ? 87.949 50.849 111.733 1.00 36.04 10 LEU B N 1
ATOM 4155 C CA . LEU B 1 10 ? 86.669 50.886 112.456 1.00 36.91 10 LEU B CA 1
ATOM 4156 C C . LEU B 1 10 ? 86.530 49.781 113.497 1.00 36.72 10 LEU B C 1
ATOM 4157 O O . LEU B 1 10 ? 85.996 50.033 114.574 1.00 36.32 10 LEU B O 1
ATOM 4162 N N . LYS B 1 11 ? 86.957 48.566 113.152 1.00 35.69 11 LYS B N 1
ATOM 4163 C CA . LYS B 1 11 ? 86.910 47.445 114.088 1.00 36.06 11 LYS B CA 1
ATOM 4164 C C . LYS B 1 11 ? 87.724 47.731 115.343 1.00 34.86 11 LYS B C 1
ATOM 4165 O O . LYS B 1 11 ? 87.206 47.593 116.454 1.00 35.00 11 LYS B O 1
ATOM 4171 N N . ASP B 1 12 ? 88.982 48.134 115.157 1.00 33.29 12 ASP B N 1
ATOM 4172 C CA . ASP B 1 12 ? 89.894 48.468 116.233 1.00 32.36 12 ASP B CA 1
ATOM 4173 C C . ASP B 1 12 ? 89.473 49.690 117.045 1.00 30.71 12 ASP B C 1
ATOM 4174 O O . ASP B 1 12 ? 89.615 49.695 118.273 1.00 30.20 12 ASP B O 1
ATOM 4179 N N . LYS B 1 13 ? 88.964 50.730 116.390 1.00 29.11 13 LYS B N 1
ATOM 4180 C CA . LYS B 1 13 ? 88.377 51.858 117.132 1.00 28.07 13 LYS B CA 1
ATOM 4181 C C . LYS B 1 13 ? 87.211 51.446 118.033 1.00 26.82 13 LYS B C 1
ATOM 4182 O O . LYS B 1 13 ? 87.166 51.858 119.192 1.00 25.30 13 LYS B O 1
ATOM 4188 N N . TYR B 1 14 ? 86.277 50.639 117.525 1.00 25.68 14 TYR B N 1
ATOM 4189 C CA . TYR B 1 14 ? 85.143 50.193 118.322 1.00 25.75 14 TYR B CA 1
ATOM 4190 C C . TYR B 1 14 ? 85.647 49.429 119.545 1.00 26.35 14 TYR B C 1
ATOM 4191 O O . TYR B 1 14 ? 85.195 49.674 120.671 1.00 25.41 14 TYR B O 1
ATOM 4200 N N . GLN B 1 15 ? 86.633 48.560 119.337 1.00 26.38 15 GLN B N 1
ATOM 4201 C CA . GLN B 1 15 ? 87.257 47.811 120.443 1.00 27.21 15 GLN B CA 1
ATOM 4202 C C . GLN B 1 15 ? 87.874 48.718 121.513 1.00 26.40 15 GLN B C 1
ATOM 4203 O O . GLN B 1 15 ? 87.640 48.504 122.684 1.00 25.77 15 GLN B O 1
ATOM 4209 N N . TYR B 1 16 ? 88.620 49.755 121.116 1.00 25.76 16 TYR B N 1
ATOM 4210 C CA . TYR B 1 16 ? 89.055 50.781 122.049 1.00 25.95 16 TYR B CA 1
ATOM 4211 C C . TYR B 1 16 ? 87.942 51.488 122.799 1.00 26.58 16 TYR B C 1
ATOM 4212 O O . TYR B 1 16 ? 88.167 51.952 123.916 1.00 26.62 16 TYR B O 1
ATOM 4221 N N . LEU B 1 17 ? 86.742 51.544 122.230 1.00 26.57 17 LEU B N 1
ATOM 4222 C CA . LEU B 1 17 ? 85.612 52.203 122.916 1.00 27.26 17 LEU B CA 1
ATOM 4223 C C . LEU B 1 17 ? 84.728 51.233 123.740 1.00 27.41 17 LEU B C 1
ATOM 4224 O O . LEU B 1 17 ? 83.751 51.635 124.386 1.00 29.03 17 LEU B O 1
ATOM 4229 N N . THR B 1 18 ? 85.047 49.944 123.704 1.00 27.24 18 THR B N 1
ATOM 4230 C CA . THR B 1 18 ? 84.314 48.988 124.530 1.00 27.52 18 THR B CA 1
ATOM 4231 C C . THR B 1 18 ? 85.310 48.182 125.361 1.00 28.43 18 THR B C 1
ATOM 4232 O O . THR B 1 18 ? 85.565 48.531 126.510 1.00 29.06 18 THR B O 1
ATOM 4236 N N . ARG B 1 19 ? 85.918 47.157 124.767 1.00 27.94 19 ARG B N 1
ATOM 4237 C CA . ARG B 1 19 ? 86.712 46.215 125.560 1.00 29.06 19 ARG B CA 1
ATOM 4238 C C . ARG B 1 19 ? 87.981 46.778 126.202 1.00 28.66 19 ARG B C 1
ATOM 4239 O O . ARG B 1 19 ? 88.347 46.334 127.266 1.00 28.84 19 ARG B O 1
ATOM 4247 N N . ASP B 1 20 ? 88.617 47.786 125.602 1.00 27.87 20 ASP B N 1
ATOM 4248 C CA . ASP B 1 20 ? 89.770 48.432 126.257 1.00 28.49 20 ASP B CA 1
ATOM 4249 C C . ASP B 1 20 ? 89.492 49.146 127.627 1.00 28.13 20 ASP B C 1
ATOM 4250 O O . ASP B 1 20 ? 90.426 49.387 128.387 1.00 28.34 20 ASP B O 1
ATOM 4255 N N . MET B 1 21 ? 88.228 49.467 127.928 1.00 27.26 21 MET B N 1
ATOM 4256 C CA . MET B 1 21 ? 87.850 50.031 129.232 1.00 28.12 21 MET B CA 1
ATOM 4257 C C . MET B 1 21 ? 87.920 49.019 130.389 1.00 27.34 21 MET B C 1
ATOM 4258 O O . MET B 1 21 ? 87.981 49.419 131.575 1.00 27.29 21 MET B O 1
ATOM 4263 N N . ALA B 1 22 ? 87.860 47.730 130.048 1.00 27.00 22 ALA B N 1
ATOM 4264 C CA . ALA B 1 22 ? 88.017 46.635 131.042 1.00 28.35 22 ALA B CA 1
ATOM 4265 C C . ALA B 1 22 ? 89.519 46.418 131.343 1.00 28.92 22 ALA B C 1
ATOM 4266 O O . ALA B 1 22 ? 90.387 46.863 130.552 1.00 28.93 22 ALA B O 1
ATOM 4268 N N . TRP B 1 23 ? 89.834 45.785 132.476 1.00 28.08 23 TRP B N 1
ATOM 4269 C CA . TRP B 1 23 ? 91.225 45.545 132.868 1.00 28.77 23 TRP B CA 1
ATOM 4270 C C . TRP B 1 23 ? 91.355 44.219 133.617 1.00 29.42 23 TRP B C 1
ATOM 4271 O O . TRP B 1 23 ? 90.350 43.644 134.073 1.00 28.61 23 TRP B O 1
ATOM 4282 N N . GLU B 1 24 ? 92.597 43.744 133.725 1.00 30.39 24 GLU B N 1
ATOM 4283 C CA . GLU B 1 24 ? 92.884 42.559 134.516 1.00 31.53 24 GLU B CA 1
ATOM 4284 C C . GLU B 1 24 ? 92.923 42.948 136.001 1.00 30.45 24 GLU B C 1
ATOM 4285 O O . GLU B 1 24 ? 93.658 43.858 136.383 1.00 31.24 24 GLU B O 1
ATOM 4291 N N . PRO B 1 25 ? 92.058 42.337 136.825 1.00 30.68 25 PRO B N 1
ATOM 4292 C CA . PRO B 1 25 ? 92.014 42.766 138.218 1.00 30.99 25 PRO B CA 1
ATOM 4293 C C . PRO B 1 25 ? 93.267 42.364 139.025 1.00 31.96 25 PRO B C 1
ATOM 4294 O O . PRO B 1 25 ? 93.891 41.351 138.708 1.00 32.16 25 PRO B O 1
ATOM 4298 N N . THR B 1 26 ? 93.577 43.145 140.062 1.00 31.74 26 THR B N 1
ATOM 4299 C CA . THR B 1 26 ? 94.778 42.961 140.897 1.00 32.26 26 THR B CA 1
ATOM 4300 C C . THR B 1 26 ? 94.358 42.694 142.352 1.00 31.76 26 THR B C 1
ATOM 4301 O O . THR B 1 26 ? 94.990 41.888 143.040 1.00 32.42 26 THR B O 1
ATOM 4305 N N . TYR B 1 27 ? 93.260 43.308 142.789 1.00 30.39 27 TYR B N 1
ATOM 4306 C CA . TYR B 1 27 ? 92.865 43.373 144.204 1.00 30.30 27 TYR B CA 1
ATOM 4307 C C . TYR B 1 27 ? 91.800 42.381 144.584 1.00 30.97 27 TYR B C 1
ATOM 4308 O O . TYR B 1 27 ? 91.603 42.095 145.769 1.00 31.39 27 TYR B O 1
ATOM 4317 N N . GLN B 1 28 ? 91.097 41.869 143.582 1.00 30.56 28 GLN B N 1
ATOM 4318 C CA . GLN B 1 28 ? 90.176 40.770 143.768 1.00 31.00 28 GLN B CA 1
ATOM 4319 C C . GLN B 1 28 ? 90.557 39.774 142.708 1.00 31.36 28 GLN B C 1
ATOM 4320 O O . GLN B 1 28 ? 91.093 40.175 141.697 1.00 31.45 28 GLN B O 1
ATOM 4326 N N . ASP B 1 29 ? 90.306 38.482 142.933 1.00 32.43 29 ASP B N 1
ATOM 4327 C CA . ASP B 1 29 ? 90.611 37.472 141.923 1.00 33.37 29 ASP B CA 1
ATOM 4328 C C . ASP B 1 29 ? 89.521 37.526 140.843 1.00 33.03 29 ASP B C 1
ATOM 4329 O O . ASP B 1 29 ? 88.331 37.744 141.141 1.00 31.83 29 ASP B O 1
ATOM 4334 N N . LYS B 1 30 ? 89.911 37.286 139.596 1.00 32.69 30 LYS B N 1
ATOM 4335 C CA . LYS B 1 30 ? 88.984 37.289 138.481 1.00 33.69 30 LYS B CA 1
ATOM 4336 C C . LYS B 1 30 ? 87.810 36.359 138.715 1.00 32.78 30 LYS B C 1
ATOM 4337 O O . LYS B 1 30 ? 86.679 36.662 138.338 1.00 32.07 30 LYS B O 1
ATOM 4343 N N . LYS B 1 31 ? 88.073 35.224 139.361 1.00 32.74 31 LYS B N 1
ATOM 4344 C CA . LYS B 1 31 ? 87.036 34.215 139.573 1.00 32.80 31 LYS B CA 1
ATOM 4345 C C . LYS B 1 31 ? 85.988 34.629 140.592 1.00 31.08 31 LYS B C 1
ATOM 4346 O O . LYS B 1 31 ? 84.890 34.114 140.563 1.00 31.84 31 LYS B O 1
ATOM 4352 N N . ASP B 1 32 ? 86.315 35.548 141.491 1.00 29.35 32 ASP B N 1
ATOM 4353 C CA . ASP B 1 32 ? 85.319 36.090 142.417 1.00 27.84 32 ASP B CA 1
ATOM 4354 C C . ASP B 1 32 ? 84.490 37.185 141.740 1.00 25.70 32 ASP B C 1
ATOM 4355 O O . ASP B 1 32 ? 83.309 37.310 142.005 1.00 24.08 32 ASP B O 1
ATOM 4360 N N . ILE B 1 33 ? 85.121 37.949 140.858 1.00 24.14 33 ILE B N 1
ATOM 4361 C CA . ILE B 1 33 ? 84.384 38.928 140.020 1.00 23.47 33 ILE B CA 1
ATOM 4362 C C . ILE B 1 33 ? 83.466 38.251 138.982 1.00 23.06 33 ILE B C 1
ATOM 4363 O O . ILE B 1 33 ? 82.329 38.734 138.749 1.00 22.98 33 ILE B O 1
ATOM 4368 N N . PHE B 1 34 ? 83.950 37.143 138.384 1.00 22.57 34 PHE B N 1
ATOM 4369 C CA . PHE B 1 34 ? 83.258 36.381 137.329 1.00 21.50 34 PHE B CA 1
ATOM 4370 C C . PHE B 1 34 ? 83.086 34.883 137.716 1.00 22.82 34 PHE B C 1
ATOM 4371 O O . PHE B 1 34 ? 83.769 34.030 137.151 1.00 22.69 34 PHE B O 1
ATOM 4379 N N . PRO B 1 35 ? 82.180 34.577 138.688 1.00 24.57 35 PRO B N 1
ATOM 4380 C CA . PRO B 1 35 ? 82.102 33.244 139.317 1.00 24.97 35 PRO B CA 1
ATOM 4381 C C . PRO B 1 35 ? 81.301 32.193 138.540 1.00 25.34 35 PRO B C 1
ATOM 4382 O O . PRO B 1 35 ? 81.304 31.009 138.930 1.00 24.73 35 PRO B O 1
ATOM 4386 N N . GLU B 1 36 ? 80.649 32.589 137.452 1.00 25.25 36 GLU B N 1
ATOM 4387 C CA . GLU B 1 36 ? 79.752 31.663 136.719 1.00 26.06 36 GLU B CA 1
ATOM 4388 C C . GLU B 1 36 ? 80.291 31.008 135.453 1.00 26.65 36 GLU B C 1
ATOM 4389 O O . GLU B 1 36 ? 79.577 30.270 134.778 1.00 26.02 36 GLU B O 1
ATOM 4395 N N . GLU B 1 37 ? 81.551 31.242 135.144 1.00 28.48 37 GLU B N 1
ATOM 4396 C CA . GLU B 1 37 ? 82.088 30.848 133.838 1.00 30.63 37 GLU B CA 1
ATOM 4397 C C . GLU B 1 37 ? 82.707 29.448 133.692 1.00 30.48 37 GLU B C 1
ATOM 4398 O O . GLU B 1 37 ? 83.079 29.064 132.584 1.00 32.13 37 GLU B O 1
ATOM 4404 N N . ASP B 1 38 ? 82.841 28.703 134.774 1.00 29.80 38 ASP B N 1
ATOM 4405 C CA . ASP B 1 38 ? 83.538 27.412 134.734 1.00 29.34 38 ASP B CA 1
ATOM 4406 C C . ASP B 1 38 ? 82.611 26.198 134.890 1.00 28.01 38 ASP B C 1
ATOM 4407 O O . ASP B 1 38 ? 82.944 25.101 134.478 1.00 27.45 38 ASP B O 1
ATOM 4412 N N . PHE B 1 39 ? 81.476 26.388 135.545 1.00 26.92 39 PHE B N 1
ATOM 4413 C CA . PHE B 1 39 ? 80.705 25.252 136.060 1.00 26.12 39 PHE B CA 1
ATOM 4414 C C . PHE B 1 39 ? 79.999 24.424 134.988 1.00 26.01 39 PHE B C 1
ATOM 4415 O O . PHE B 1 39 ? 79.727 23.233 135.169 1.00 24.52 39 PHE B O 1
ATOM 4423 N N . GLU B 1 40 ? 79.724 25.050 133.851 1.00 25.96 40 GLU B N 1
ATOM 4424 C CA . GLU B 1 40 ? 79.070 24.355 132.751 1.00 27.10 40 GLU B CA 1
ATOM 4425 C C . GLU B 1 40 ? 80.030 23.472 131.922 1.00 27.44 40 GLU B C 1
ATOM 4426 O O . GLU B 1 40 ? 79.584 22.712 131.057 1.00 27.22 40 GLU B O 1
ATOM 4432 N N . GLY B 1 41 ? 81.333 23.591 132.181 1.00 28.66 41 GLY B N 1
ATOM 4433 C CA . GLY B 1 41 ? 82.366 22.819 131.476 1.00 28.32 41 GLY B CA 1
ATOM 4434 C C . GLY B 1 41 ? 82.856 23.413 130.150 1.00 29.31 41 GLY B C 1
ATOM 4435 O O . GLY B 1 41 ? 83.743 22.827 129.463 1.00 28.09 41 GLY B O 1
ATOM 4436 N N . ILE B 1 42 ? 82.313 24.583 129.793 1.00 28.28 42 ILE B N 1
ATOM 4437 C CA . ILE B 1 42 ? 82.765 25.304 128.621 1.00 28.01 42 ILE B CA 1
ATOM 4438 C C . ILE B 1 42 ? 84.118 25.936 128.916 1.00 29.84 42 ILE B C 1
ATOM 4439 O O . ILE B 1 42 ? 84.300 26.546 129.983 1.00 29.58 42 ILE B O 1
ATOM 4444 N N . LYS B 1 43 ? 85.057 25.800 127.971 1.00 29.64 43 LYS B N 1
ATOM 4445 C CA . LYS B 1 43 ? 86.364 26.406 128.113 1.00 30.82 43 LYS B CA 1
ATOM 4446 C C . LYS B 1 43 ? 86.604 27.528 127.128 1.00 31.53 43 LYS B C 1
ATOM 4447 O O . LYS B 1 43 ? 86.411 27.374 125.933 1.00 31.22 43 LYS B O 1
ATOM 4453 N N . ILE B 1 44 ? 87.016 28.665 127.665 1.00 33.29 44 ILE B N 1
ATOM 4454 C CA . ILE B 1 44 ? 87.351 29.843 126.880 1.00 35.73 44 ILE B CA 1
ATOM 4455 C C . ILE B 1 44 ? 88.882 29.999 126.907 1.00 36.49 44 ILE B C 1
ATOM 4456 O O . ILE B 1 44 ? 89.508 30.032 127.979 1.00 36.53 44 ILE B O 1
ATOM 4461 N N . THR B 1 45 ? 89.447 30.057 125.703 1.00 37.09 45 THR B N 1
ATOM 4462 C CA . THR B 1 45 ? 90.898 30.065 125.435 1.00 38.22 45 THR B CA 1
ATOM 4463 C C . THR B 1 45 ? 91.427 31.494 125.287 1.00 37.14 45 THR B C 1
ATOM 4464 O O . THR B 1 45 ? 92.538 31.798 125.676 1.00 38.01 45 THR B O 1
ATOM 4468 N N . ASP B 1 46 ? 90.617 32.374 124.712 1.00 36.71 46 ASP B N 1
ATOM 4469 C CA . ASP B 1 46 ? 91.058 33.734 124.373 1.00 35.67 46 ASP B CA 1
ATOM 4470 C C . ASP B 1 46 ? 89.826 34.557 123.964 1.00 34.67 46 ASP B C 1
ATOM 4471 O O . ASP B 1 46 ? 89.261 34.339 122.884 1.00 33.98 46 ASP B O 1
ATOM 4476 N N . TRP B 1 47 ? 89.429 35.487 124.836 1.00 33.90 47 TRP B N 1
ATOM 4477 C CA . TRP B 1 47 ? 88.236 36.331 124.643 1.00 34.09 47 TRP B CA 1
ATOM 4478 C C . TRP B 1 47 ? 88.487 37.366 123.565 1.00 33.31 47 TRP B C 1
ATOM 4479 O O . TRP B 1 47 ? 87.559 37.985 123.065 1.00 32.73 47 TRP B O 1
ATOM 4490 N N . SER B 1 48 ? 89.756 37.560 123.218 1.00 34.06 48 SER B N 1
ATOM 4491 C CA . SER B 1 48 ? 90.128 38.551 122.206 1.00 34.58 48 SER B CA 1
ATOM 4492 C C . SER B 1 48 ? 89.687 38.088 120.823 1.00 34.37 48 SER B C 1
ATOM 4493 O O . SER B 1 48 ? 89.534 38.912 119.907 1.00 35.57 48 SER B O 1
ATOM 4496 N N . GLN B 1 49 ? 89.456 36.777 120.687 1.00 33.07 49 GLN B N 1
ATOM 4497 C CA . GLN B 1 49 ? 88.898 36.167 119.456 1.00 32.40 49 GLN B CA 1
ATOM 4498 C C . GLN B 1 49 ? 87.417 36.503 119.213 1.00 31.01 49 GLN B C 1
ATOM 4499 O O . GLN B 1 49 ? 86.892 36.249 118.120 1.00 30.56 49 GLN B O 1
ATOM 4505 N N . TRP B 1 50 ? 86.746 37.048 120.224 1.00 29.19 50 TRP B N 1
ATOM 4506 C CA . TRP B 1 50 ? 85.375 37.548 120.061 1.00 29.32 50 TRP B CA 1
ATOM 4507 C C . TRP B 1 50 ? 85.344 38.640 118.997 1.00 29.45 50 TRP B C 1
ATOM 4508 O O . TRP B 1 50 ? 86.091 39.631 119.094 1.00 30.33 50 TRP B O 1
ATOM 4519 N N . GLU B 1 51 ? 84.499 38.446 117.989 1.00 30.82 51 GLU B N 1
ATOM 4520 C CA . GLU B 1 51 ? 84.289 39.438 116.913 1.00 33.10 51 GLU B CA 1
ATOM 4521 C C . GLU B 1 51 ? 82.975 40.153 117.144 1.00 33.53 51 GLU B C 1
ATOM 4522 O O . GLU B 1 51 ? 81.938 39.504 117.119 1.00 32.24 51 GLU B O 1
ATOM 4528 N N . ASP B 1 52 ? 83.019 41.471 117.333 1.00 33.64 52 ASP B N 1
ATOM 4529 C CA . ASP B 1 52 ? 81.823 42.227 117.710 1.00 34.89 52 ASP B CA 1
ATOM 4530 C C . ASP B 1 52 ? 80.721 42.013 116.681 1.00 34.67 52 ASP B C 1
ATOM 4531 O O . ASP B 1 52 ? 80.953 42.204 115.482 1.00 35.77 52 ASP B O 1
ATOM 4536 N N . PRO B 1 53 ? 79.543 41.532 117.117 1.00 34.62 53 PRO B N 1
ATOM 4537 C CA . PRO B 1 53 ? 78.513 41.253 116.097 1.00 34.88 53 PRO B CA 1
ATOM 4538 C C . PRO B 1 53 ? 77.885 42.506 115.475 1.00 35.35 53 PRO B C 1
ATOM 4539 O O . PRO B 1 53 ? 77.251 42.414 114.432 1.00 35.85 53 PRO B O 1
ATOM 4543 N N . PHE B 1 54 ? 78.038 43.647 116.140 1.00 35.16 54 PHE B N 1
ATOM 4544 C CA . PHE B 1 54 ? 77.617 44.955 115.635 1.00 34.33 54 PHE B CA 1
ATOM 4545 C C . PHE B 1 54 ? 78.500 45.966 116.322 1.00 34.05 54 PHE B C 1
ATOM 4546 O O . PHE B 1 54 ? 79.035 45.664 117.378 1.00 34.85 54 PHE B O 1
ATOM 4554 N N . ARG B 1 55 ? 78.658 47.151 115.740 1.00 33.56 55 ARG B N 1
ATOM 4555 C CA . ARG B 1 55 ? 79.545 48.173 116.274 1.00 33.36 55 ARG B CA 1
ATOM 4556 C C . ARG B 1 55 ? 78.766 49.459 116.464 1.00 32.91 55 ARG B C 1
ATOM 4557 O O . ARG B 1 55 ? 78.778 50.342 115.618 1.00 34.38 55 ARG B O 1
ATOM 4565 N N . LEU B 1 56 ? 78.090 49.568 117.583 1.00 31.16 56 LEU B N 1
ATOM 4566 C CA . LEU B 1 56 ? 77.199 50.671 117.815 1.00 29.77 56 LEU B CA 1
ATOM 4567 C C . LEU B 1 56 ? 77.571 51.314 119.146 1.00 28.05 56 LEU B C 1
ATOM 4568 O O . LEU B 1 56 ? 77.307 50.731 120.174 1.00 28.00 56 LEU B O 1
ATOM 4573 N N . THR B 1 57 ? 78.194 52.488 119.128 1.00 25.97 57 THR B N 1
ATOM 4574 C CA . THR B 1 57 ? 78.459 53.185 120.366 1.00 25.73 57 THR B CA 1
ATOM 4575 C C . THR B 1 57 ? 77.133 53.754 120.874 1.00 24.22 57 THR B C 1
ATOM 4576 O O . THR B 1 57 ? 76.129 53.789 120.125 1.00 23.95 57 THR B O 1
ATOM 4580 N N . MET B 1 58 ? 77.122 54.193 122.131 1.00 24.09 58 MET B N 1
ATOM 4581 C CA . MET B 1 58 ? 75.881 54.604 122.791 1.00 23.29 58 MET B CA 1
ATOM 4582 C C . MET B 1 58 ? 75.201 55.806 122.145 1.00 23.50 58 MET B C 1
ATOM 4583 O O . MET B 1 58 ? 73.973 55.874 122.084 1.00 21.94 58 MET B O 1
ATOM 4588 N N . ASP B 1 59 ? 75.996 56.773 121.701 1.00 23.87 59 ASP B N 1
ATOM 4589 C CA . ASP B 1 59 ? 75.448 57.976 121.018 1.00 24.23 59 ASP B CA 1
ATOM 4590 C C . ASP B 1 59 ? 74.608 57.545 119.802 1.00 22.73 59 ASP B C 1
ATOM 4591 O O . ASP B 1 59 ? 73.487 58.042 119.601 1.00 21.80 59 ASP B O 1
ATOM 4596 N N . ALA B 1 60 ? 75.146 56.617 119.018 1.00 21.53 60 ALA B N 1
ATOM 4597 C CA . ALA B 1 60 ? 74.481 56.080 117.823 1.00 21.81 60 ALA B CA 1
ATOM 4598 C C . ALA B 1 60 ? 73.236 55.250 118.144 1.00 21.76 60 ALA B C 1
ATOM 4599 O O . ALA B 1 60 ? 72.203 55.345 117.462 1.00 20.72 60 ALA B O 1
ATOM 4601 N N . TYR B 1 61 ? 73.344 54.425 119.184 1.00 21.14 61 TYR B N 1
ATOM 4602 C CA . TYR B 1 61 ? 72.229 53.620 119.615 1.00 20.76 61 TYR B CA 1
ATOM 4603 C C . TYR B 1 61 ? 71.100 54.568 120.038 1.00 21.09 61 TYR B C 1
ATOM 4604 O O . TYR B 1 61 ? 69.962 54.423 119.593 1.00 20.87 61 TYR B O 1
ATOM 4613 N N . TRP B 1 62 ? 71.391 55.533 120.902 1.00 20.45 62 TRP B N 1
ATOM 4614 C CA . TRP B 1 62 ? 70.337 56.447 121.335 1.00 20.82 62 TRP B CA 1
ATOM 4615 C C . TRP B 1 62 ? 69.685 57.183 120.173 1.00 20.78 62 TRP B C 1
ATOM 4616 O O . TRP B 1 62 ? 68.450 57.279 120.120 1.00 20.41 62 TRP B O 1
ATOM 4627 N N . LYS B 1 63 ? 70.518 57.723 119.274 1.00 20.71 63 LYS B N 1
ATOM 4628 C CA . LYS B 1 63 ? 70.061 58.509 118.135 1.00 22.11 63 LYS B CA 1
ATOM 4629 C C . LYS B 1 63 ? 69.083 57.685 117.266 1.00 22.39 63 LYS B C 1
ATOM 4630 O O . LYS B 1 63 ? 67.958 58.129 116.959 1.00 22.17 63 LYS B O 1
ATOM 4636 N N . TYR B 1 64 ? 69.517 56.489 116.887 1.00 21.60 64 TYR B N 1
ATOM 4637 C CA . TYR B 1 64 ? 68.751 55.689 115.959 1.00 23.94 64 TYR B CA 1
ATOM 4638 C C . TYR B 1 64 ? 67.513 55.091 116.570 1.00 23.03 64 TYR B C 1
ATOM 4639 O O . TYR B 1 64 ? 66.476 55.047 115.909 1.00 23.17 64 TYR B O 1
ATOM 4648 N N . GLN B 1 65 ? 67.589 54.679 117.838 1.00 20.75 65 GLN B N 1
ATOM 4649 C CA . GLN B 1 65 ? 66.408 54.137 118.502 1.00 19.39 65 GLN B CA 1
ATOM 4650 C C . GLN B 1 65 ? 65.385 55.236 118.783 1.00 20.54 65 GLN B C 1
ATOM 4651 O O . GLN B 1 65 ? 64.183 54.967 118.728 1.00 19.72 65 GLN B O 1
ATOM 4657 N N . ALA B 1 66 ? 65.836 56.467 119.078 1.00 19.63 66 ALA B N 1
ATOM 4658 C CA . ALA B 1 66 ? 64.891 57.565 119.335 1.00 20.31 66 ALA B CA 1
ATOM 4659 C C . ALA B 1 66 ? 64.046 57.892 118.116 1.00 20.44 66 ALA B C 1
ATOM 4660 O O . ALA B 1 66 ? 62.863 58.161 118.258 1.00 21.01 66 ALA B O 1
ATOM 4662 N N . GLU B 1 67 ? 64.662 57.892 116.947 1.00 22.03 67 GLU B N 1
ATOM 4663 C CA . GLU B 1 67 ? 63.958 58.113 115.700 1.00 24.77 67 GLU B CA 1
ATOM 4664 C C . GLU B 1 67 ? 62.922 57.015 115.439 1.00 23.39 67 GLU B C 1
ATOM 4665 O O . GLU B 1 67 ? 61.797 57.344 115.146 1.00 21.74 67 GLU B O 1
ATOM 4671 N N . LYS B 1 68 ? 63.265 55.735 115.663 1.00 23.06 68 LYS B N 1
ATOM 4672 C CA . LYS B 1 68 ? 62.271 54.676 115.521 1.00 23.68 68 LYS B CA 1
ATOM 4673 C C . LYS B 1 68 ? 61.118 54.861 116.514 1.00 23.47 68 LYS B C 1
ATOM 4674 O O . LYS B 1 68 ? 59.950 54.686 116.156 1.00 23.52 68 LYS B O 1
ATOM 4680 N N . GLU B 1 69 ? 61.434 55.208 117.758 1.00 22.37 69 GLU B N 1
ATOM 4681 C CA . GLU B 1 69 ? 60.402 55.345 118.800 1.00 22.09 69 GLU B CA 1
ATOM 4682 C C . GLU B 1 69 ? 59.435 56.499 118.552 1.00 21.39 69 GLU B C 1
ATOM 4683 O O . GLU B 1 69 ? 58.233 56.341 118.720 1.00 19.81 69 GLU B O 1
ATOM 4689 N N . LYS B 1 70 ? 59.958 57.649 118.115 1.00 21.06 70 LYS B N 1
ATOM 4690 C CA . LYS B 1 70 ? 59.093 58.780 117.723 1.00 22.33 70 LYS B CA 1
ATOM 4691 C C . LYS B 1 70 ? 57.988 58.382 116.730 1.00 21.49 70 LYS B C 1
ATOM 4692 O O . LYS B 1 70 ? 56.794 58.636 116.977 1.00 21.87 70 LYS B O 1
ATOM 4698 N N . LYS B 1 71 ? 58.408 57.774 115.618 1.00 20.53 71 LYS B N 1
ATOM 4699 C CA . LYS B 1 71 ? 57.528 57.285 114.574 1.00 21.26 71 LYS B CA 1
ATOM 4700 C C . LYS B 1 71 ? 56.549 56.230 115.059 1.00 21.15 71 LYS B C 1
ATOM 4701 O O . LYS B 1 71 ? 55.349 56.339 114.812 1.00 21.81 71 LYS B O 1
ATOM 4707 N N . LEU B 1 72 ? 57.062 55.218 115.759 1.00 20.41 72 LEU B N 1
ATOM 4708 C CA . LEU B 1 72 ? 56.215 54.178 116.363 1.00 21.55 72 LEU B CA 1
ATOM 4709 C C . LEU B 1 72 ? 55.081 54.709 117.235 1.00 20.21 72 LEU B C 1
ATOM 4710 O O . LEU B 1 72 ? 53.904 54.312 117.047 1.00 19.88 72 LEU B O 1
ATOM 4715 N N . TYR B 1 73 ? 55.400 55.580 118.192 1.00 18.95 73 TYR B N 1
ATOM 4716 C CA . TYR B 1 73 ? 54.394 56.171 119.060 1.00 19.25 73 TYR B CA 1
ATOM 4717 C C . TYR B 1 73 ? 53.418 57.110 118.333 1.00 21.40 73 TYR B C 1
ATOM 4718 O O . TYR B 1 73 ? 52.259 57.210 118.751 1.00 23.39 73 TYR B O 1
ATOM 4727 N N . ALA B 1 74 ? 53.845 57.708 117.220 1.00 20.94 74 ALA B N 1
ATOM 4728 C CA . ALA B 1 74 ? 52.964 58.615 116.437 1.00 20.76 74 ALA B CA 1
ATOM 4729 C C . ALA B 1 74 ? 51.888 57.750 115.730 1.00 21.32 74 ALA B C 1
ATOM 4730 O O . ALA B 1 74 ? 50.709 58.058 115.763 1.00 20.23 74 ALA B O 1
ATOM 4732 N N . ILE B 1 75 ? 52.323 56.635 115.148 1.00 20.87 75 ILE B N 1
ATOM 4733 C CA . ILE B 1 75 ? 51.422 55.603 114.608 1.00 21.57 75 ILE B CA 1
ATOM 4734 C C . ILE B 1 75 ? 50.487 54.968 115.660 1.00 22.53 75 ILE B C 1
ATOM 4735 O O . ILE B 1 75 ? 49.282 54.891 115.413 1.00 21.99 75 ILE B O 1
ATOM 4740 N N . PHE B 1 76 ? 51.011 54.556 116.831 1.00 22.46 76 PHE B N 1
ATOM 4741 C CA . PHE B 1 76 ? 50.162 54.032 117.921 1.00 23.90 76 PHE B CA 1
ATOM 4742 C C . PHE B 1 76 ? 49.039 55.017 118.261 1.00 25.27 76 PHE B C 1
ATOM 4743 O O . PHE B 1 76 ? 47.888 54.625 118.370 1.00 25.89 76 PHE B O 1
ATOM 4751 N N . ASP B 1 77 ? 49.403 56.286 118.463 1.00 25.56 77 ASP B N 1
ATOM 4752 C CA . ASP B 1 77 ? 48.441 57.323 118.769 1.00 27.61 77 ASP B CA 1
ATOM 4753 C C . ASP B 1 77 ? 47.387 57.497 117.666 1.00 26.71 77 ASP B C 1
ATOM 4754 O O . ASP B 1 77 ? 46.207 57.561 117.968 1.00 26.85 77 ASP B O 1
ATOM 4759 N N . ALA B 1 78 ? 47.821 57.510 116.411 1.00 25.89 78 ALA B N 1
ATOM 4760 C CA . ALA B 1 78 ? 46.936 57.633 115.274 1.00 26.56 78 ALA B CA 1
ATOM 4761 C C . ALA B 1 78 ? 45.977 56.435 115.152 1.00 26.68 78 ALA B C 1
ATOM 4762 O O . ALA B 1 78 ? 44.790 56.627 114.922 1.00 26.69 78 ALA B O 1
ATOM 4764 N N . PHE B 1 79 ? 46.494 55.218 115.335 1.00 27.79 79 PHE B N 1
ATOM 4765 C CA . PHE B 1 79 ? 45.681 53.973 115.349 1.00 28.55 79 PHE B CA 1
ATOM 4766 C C . PHE B 1 79 ? 44.547 54.094 116.344 1.00 27.89 79 PHE B C 1
ATOM 4767 O O . PHE B 1 79 ? 43.392 53.849 115.995 1.00 28.70 79 PHE B O 1
ATOM 4775 N N . ALA B 1 80 ? 44.865 54.526 117.559 1.00 28.53 80 ALA B N 1
ATOM 4776 C CA . ALA B 1 80 ? 43.885 54.687 118.642 1.00 29.40 80 ALA B CA 1
ATOM 4777 C C . ALA B 1 80 ? 42.885 55.829 118.419 1.00 30.44 80 ALA B C 1
ATOM 4778 O O . ALA B 1 80 ? 41.674 55.672 118.649 1.00 30.20 80 ALA B O 1
ATOM 4780 N N . GLN B 1 81 ? 43.392 56.978 117.982 1.00 29.70 81 GLN B N 1
ATOM 4781 C CA . GLN B 1 81 ? 42.526 58.130 117.727 1.00 31.82 81 GLN B CA 1
ATOM 4782 C C . GLN B 1 81 ? 41.526 57.777 116.627 1.00 30.28 81 GLN B C 1
ATOM 4783 O O . GLN B 1 81 ? 40.379 58.157 116.706 1.00 30.41 81 GLN B O 1
ATOM 4789 N N . ASN B 1 82 ? 41.980 57.032 115.621 1.00 28.68 82 ASN B N 1
ATOM 4790 C CA . ASN B 1 82 ? 41.141 56.639 114.511 1.00 29.38 82 ASN B CA 1
ATOM 4791 C C . ASN B 1 82 ? 40.402 55.322 114.653 1.00 28.75 82 ASN B C 1
ATOM 4792 O O . ASN B 1 82 ? 39.876 54.816 113.668 1.00 28.78 82 ASN B O 1
ATOM 4797 N N . ASN B 1 83 ? 40.361 54.784 115.862 1.00 28.16 83 ASN B N 1
ATOM 4798 C CA . ASN B 1 83 ? 39.682 53.498 116.131 1.00 29.33 83 ASN B CA 1
ATOM 4799 C C . ASN B 1 83 ? 40.038 52.408 115.159 1.00 27.97 83 ASN B C 1
ATOM 4800 O O . ASN B 1 83 ? 39.169 51.723 114.590 1.00 27.89 83 ASN B O 1
ATOM 4805 N N . GLY B 1 84 ? 41.350 52.261 114.991 1.00 25.95 84 GLY B N 1
ATOM 4806 C CA . GLY B 1 84 ? 41.926 51.305 114.046 1.00 26.13 84 GLY B CA 1
ATOM 4807 C C . GLY B 1 84 ? 41.571 49.843 114.302 1.00 25.81 84 GLY B C 1
ATOM 4808 O O . GLY B 1 84 ? 41.663 49.023 113.406 1.00 26.31 84 GLY B O 1
ATOM 4809 N N . HIS B 1 85 ? 41.177 49.511 115.511 1.00 25.33 85 HIS B N 1
ATOM 4810 C CA . HIS B 1 85 ? 40.763 48.127 115.797 1.00 26.88 85 HIS B CA 1
ATOM 4811 C C . HIS B 1 85 ? 39.528 47.746 114.967 1.00 27.69 85 HIS B C 1
ATOM 4812 O O . HIS B 1 85 ? 39.304 46.571 114.721 1.00 29.35 85 HIS B O 1
ATOM 4819 N N . GLN B 1 86 ? 38.748 48.742 114.518 1.00 27.59 86 GLN B N 1
ATOM 4820 C CA . GLN B 1 86 ? 37.540 48.489 113.711 1.00 27.45 86 GLN B CA 1
ATOM 4821 C C . GLN B 1 86 ? 37.900 48.007 112.305 1.00 28.08 86 GLN B C 1
ATOM 4822 O O . GLN B 1 86 ? 37.051 47.471 111.610 1.00 28.00 86 GLN B O 1
ATOM 4828 N N . ASN B 1 87 ? 39.169 48.147 111.927 1.00 26.97 87 ASN B N 1
ATOM 4829 C CA . ASN B 1 87 ? 39.593 47.794 110.569 1.00 27.94 87 ASN B CA 1
ATOM 4830 C C . ASN B 1 87 ? 40.281 46.444 110.400 1.00 26.39 87 ASN B C 1
ATOM 4831 O O . ASN B 1 87 ? 40.771 46.133 109.329 1.00 26.57 87 ASN B O 1
ATOM 4836 N N . ILE B 1 88 ? 40.286 45.634 111.450 1.00 26.46 88 ILE B N 1
ATOM 4837 C CA . ILE B 1 88 ? 40.830 44.285 111.345 1.00 26.89 88 ILE B CA 1
ATOM 4838 C C . ILE B 1 88 ? 39.824 43.379 110.604 1.00 27.25 88 ILE B C 1
ATOM 4839 O O . ILE B 1 88 ? 38.597 43.689 110.538 1.00 26.89 88 ILE B O 1
ATOM 4844 N N . SER B 1 89 ? 40.342 42.265 110.090 1.00 26.26 89 SER B N 1
ATOM 4845 C CA . SER B 1 89 ? 39.553 41.376 109.248 1.00 27.17 89 SER B CA 1
ATOM 4846 C C . SER B 1 89 ? 38.306 40.878 109.963 1.00 28.05 89 SER B C 1
ATOM 4847 O O . SER B 1 89 ? 37.215 40.955 109.402 1.00 28.15 89 SER B O 1
ATOM 4850 N N . ASP B 1 90 ? 38.449 40.439 111.226 1.00 27.95 90 ASP B N 1
ATOM 4851 C CA . ASP B 1 90 ? 37.321 39.861 111.998 1.00 27.82 90 ASP B CA 1
ATOM 4852 C C . ASP B 1 90 ? 37.748 39.811 113.450 1.00 27.43 90 ASP B C 1
ATOM 4853 O O . ASP B 1 90 ? 38.936 39.641 113.723 1.00 26.72 90 ASP B O 1
ATOM 4858 N N . ALA B 1 91 ? 36.815 39.930 114.396 1.00 26.12 91 ALA B N 1
ATOM 4859 C CA . ALA B 1 91 ? 37.210 39.826 115.805 1.00 25.71 91 ALA B CA 1
ATOM 4860 C C . ALA B 1 91 ? 37.917 38.504 116.237 1.00 26.10 91 ALA B C 1
ATOM 4861 O O . ALA B 1 91 ? 38.610 38.519 117.249 1.00 26.74 91 ALA B O 1
ATOM 4863 N N . ARG B 1 92 ? 37.791 37.410 115.466 1.00 25.45 92 ARG B N 1
ATOM 4864 C CA . ARG B 1 92 ? 38.493 36.133 115.751 1.00 25.63 92 ARG B CA 1
ATOM 4865 C C . ARG B 1 92 ? 40.003 36.347 115.752 1.00 25.04 92 ARG B C 1
ATOM 4866 O O . ARG B 1 92 ? 40.750 35.696 116.493 1.00 23.59 92 ARG B O 1
ATOM 4874 N N . TYR B 1 93 ? 40.451 37.270 114.907 1.00 23.47 93 TYR B N 1
ATOM 4875 C CA . TYR B 1 93 ? 41.865 37.646 114.878 1.00 23.56 93 TYR B CA 1
ATOM 4876 C C . TYR B 1 93 ? 42.478 38.026 116.261 1.00 23.34 93 TYR B C 1
ATOM 4877 O O . TYR B 1 93 ? 43.635 37.660 116.564 1.00 24.83 93 TYR B O 1
ATOM 4886 N N . VAL B 1 94 ? 41.715 38.725 117.101 1.00 22.71 94 VAL B N 1
ATOM 4887 C CA . VAL B 1 94 ? 42.216 39.241 118.378 1.00 23.07 94 VAL B CA 1
ATOM 4888 C C . VAL B 1 94 ? 42.700 38.075 119.323 1.00 23.35 94 VAL B C 1
ATOM 4889 O O . VAL B 1 94 ? 43.558 38.276 120.152 1.00 21.91 94 VAL B O 1
ATOM 4893 N N . ASN B 1 95 ? 42.157 36.878 119.156 1.00 22.62 95 ASN B N 1
ATOM 4894 C CA . ASN B 1 95 ? 42.621 35.699 119.900 1.00 23.24 95 ASN B CA 1
ATOM 4895 C C . ASN B 1 95 ? 44.113 35.438 119.730 1.00 22.83 95 ASN B C 1
ATOM 4896 O O . ASN B 1 95 ? 44.793 34.990 120.686 1.00 24.63 95 ASN B O 1
ATOM 4901 N N . ALA B 1 96 ? 44.637 35.758 118.553 1.00 23.28 96 ALA B N 1
ATOM 4902 C CA . ALA B 1 96 ? 46.068 35.650 118.315 1.00 23.50 96 ALA B CA 1
ATOM 4903 C C . ALA B 1 96 ? 46.803 36.609 119.266 1.00 23.91 96 ALA B C 1
ATOM 4904 O O . ALA B 1 96 ? 47.895 36.280 119.748 1.00 23.21 96 ALA B O 1
ATOM 4906 N N . LEU B 1 97 ? 46.222 37.793 119.520 1.00 23.70 97 LEU B N 1
ATOM 4907 C CA . LEU B 1 97 ? 46.854 38.801 120.409 1.00 23.12 97 LEU B CA 1
ATOM 4908 C C . LEU B 1 97 ? 46.724 38.429 121.895 1.00 24.45 97 LEU B C 1
ATOM 4909 O O . LEU B 1 97 ? 47.607 38.756 122.708 1.00 24.50 97 LEU B O 1
ATOM 4914 N N . LYS B 1 98 ? 45.615 37.782 122.255 1.00 23.30 98 LYS B N 1
ATOM 4915 C CA . LYS B 1 98 ? 45.431 37.249 123.611 1.00 25.48 98 LYS B CA 1
ATOM 4916 C C . LYS B 1 98 ? 46.544 36.262 123.960 1.00 26.45 98 LYS B C 1
ATOM 4917 O O . LYS B 1 98 ? 47.099 36.323 125.042 1.00 25.83 98 LYS B O 1
ATOM 4923 N N . LEU B 1 99 ? 46.855 35.374 123.026 1.00 27.55 99 LEU B N 1
ATOM 4924 C CA . LEU B 1 99 ? 47.949 34.426 123.184 1.00 29.97 99 LEU B CA 1
ATOM 4925 C C . LEU B 1 99 ? 49.292 35.179 123.178 1.00 30.19 99 LEU B C 1
ATOM 4926 O O . LEU B 1 99 ? 50.210 34.885 123.935 1.00 30.17 99 LEU B O 1
ATOM 4931 N N . PHE B 1 100 ? 49.416 36.180 122.325 1.00 30.32 100 PHE B N 1
ATOM 4932 C CA . PHE B 1 100 ? 50.648 36.962 122.336 1.00 30.33 100 PHE B CA 1
ATOM 4933 C C . PHE B 1 100 ? 50.967 37.733 123.652 1.00 29.18 100 PHE B C 1
ATOM 4934 O O . PHE B 1 100 ? 52.096 37.658 124.164 1.00 29.32 100 PHE B O 1
ATOM 4942 N N . ILE B 1 101 ? 50.012 38.511 124.172 1.00 27.91 101 ILE B N 1
ATOM 4943 C CA . ILE B 1 101 ? 50.234 39.331 125.346 1.00 27.34 101 ILE B CA 1
ATOM 4944 C C . ILE B 1 101 ? 50.434 38.490 126.616 1.00 27.06 101 ILE B C 1
ATOM 4945 O O . ILE B 1 101 ? 51.072 38.943 127.591 1.00 27.03 101 ILE B O 1
ATOM 4950 N N . SER B 1 102 ? 49.880 37.280 126.620 1.00 27.20 102 SER B N 1
ATOM 4951 C CA . SER B 1 102 ? 50.007 36.461 127.828 1.00 27.25 102 SER B CA 1
ATOM 4952 C C . SER B 1 102 ? 51.120 35.431 127.726 1.00 26.21 102 SER B C 1
ATOM 4953 O O . SER B 1 102 ? 51.655 35.047 128.747 1.00 25.83 102 SER B O 1
ATOM 4956 N N . GLY B 1 103 ? 51.484 35.034 126.505 1.00 26.16 103 GLY B N 1
ATOM 4957 C CA . GLY B 1 103 ? 52.480 33.998 126.295 1.00 26.34 103 GLY B CA 1
ATOM 4958 C C . GLY B 1 103 ? 53.838 34.508 125.874 1.00 27.42 103 GLY B C 1
ATOM 4959 O O . GLY B 1 103 ? 54.865 34.052 126.378 1.00 29.21 103 GLY B O 1
ATOM 4960 N N . ILE B 1 104 ? 53.855 35.480 124.971 1.00 26.95 104 ILE B N 1
ATOM 4961 C CA . ILE B 1 104 ? 55.107 35.963 124.376 1.00 27.70 104 ILE B CA 1
ATOM 4962 C C . ILE B 1 104 ? 55.640 37.263 124.948 1.00 26.31 104 ILE B C 1
ATOM 4963 O O . ILE B 1 104 ? 56.841 37.324 125.262 1.00 26.88 104 ILE B O 1
ATOM 4968 N N . SER B 1 105 ? 54.808 38.299 125.118 1.00 24.90 105 SER B N 1
ATOM 4969 C CA . SER B 1 105 ? 55.321 39.544 125.724 1.00 24.97 105 SER B CA 1
ATOM 4970 C C . SER B 1 105 ? 56.021 39.289 127.047 1.00 23.91 105 SER B C 1
ATOM 4971 O O . SER B 1 105 ? 57.032 39.923 127.335 1.00 23.80 105 SER B O 1
ATOM 4974 N N . PRO B 1 106 ? 55.450 38.390 127.885 1.00 23.64 106 PRO B N 1
ATOM 4975 C CA . PRO B 1 106 ? 56.174 38.167 129.128 1.00 22.40 106 PRO B CA 1
ATOM 4976 C C . PRO B 1 106 ? 57.556 37.513 128.898 1.00 21.50 106 PRO B C 1
ATOM 4977 O O . PRO B 1 106 ? 58.436 37.755 129.689 1.00 21.95 106 PRO B O 1
ATOM 4981 N N . LEU B 1 107 ? 57.752 36.724 127.837 1.00 21.38 107 LEU B N 1
ATOM 4982 C CA . LEU B 1 107 ? 59.111 36.231 127.491 1.00 22.54 107 LEU B CA 1
ATOM 4983 C C . LEU B 1 107 ? 60.041 37.378 127.127 1.00 22.56 107 LEU B C 1
ATOM 4984 O O . LEU B 1 107 ? 61.252 37.296 127.332 1.00 24.65 107 LEU B O 1
ATOM 4989 N N . GLU B 1 108 ? 59.502 38.454 126.562 1.00 21.18 108 GLU B N 1
ATOM 4990 C CA . GLU B 1 108 ? 60.373 39.610 126.261 1.00 20.47 108 GLU B CA 1
ATOM 4991 C C . GLU B 1 108 ? 60.921 40.159 127.580 1.00 19.37 108 GLU B C 1
ATOM 4992 O O . GLU B 1 108 ? 62.099 40.531 127.710 1.00 19.63 108 GLU B O 1
ATOM 4998 N N . HIS B 1 109 ? 60.063 40.181 128.583 1.00 18.29 109 HIS B N 1
ATOM 4999 C CA . HIS B 1 109 ? 60.465 40.762 129.825 1.00 18.66 109 HIS B CA 1
ATOM 5000 C C . HIS B 1 109 ? 61.482 39.855 130.596 1.00 19.09 109 HIS B C 1
ATOM 5001 O O . HIS B 1 109 ? 62.456 40.340 131.164 1.00 18.54 109 HIS B O 1
ATOM 5008 N N . ALA B 1 110 ? 61.238 38.547 130.583 1.00 19.20 110 ALA B N 1
ATOM 5009 C CA . ALA B 1 110 ? 62.195 37.542 131.097 1.00 18.33 110 ALA B CA 1
ATOM 5010 C C . ALA B 1 110 ? 63.575 37.672 130.381 1.00 18.72 110 ALA B C 1
ATOM 5011 O O . ALA B 1 110 ? 64.614 37.588 131.012 1.00 20.00 110 ALA B O 1
ATOM 5013 N N . ALA B 1 111 ? 63.578 37.880 129.049 1.00 19.18 111 ALA B N 1
ATOM 5014 C CA . ALA B 1 111 ? 64.824 38.059 128.277 1.00 19.14 111 ALA B CA 1
ATOM 5015 C C . ALA B 1 111 ? 65.581 39.305 128.677 1.00 20.87 111 ALA B C 1
ATOM 5016 O O . ALA B 1 111 ? 66.835 39.272 128.806 1.00 19.95 111 ALA B O 1
ATOM 5018 N N . PHE B 1 112 ? 64.838 40.403 128.911 1.00 20.77 112 PHE B N 1
ATOM 5019 C CA . PHE B 1 112 ? 65.436 41.632 129.485 1.00 21.34 112 PHE B CA 1
ATOM 5020 C C . PHE B 1 112 ? 66.214 41.310 130.764 1.00 21.89 112 PHE B C 1
ATOM 5021 O O . PHE B 1 112 ? 67.389 41.668 130.881 1.00 20.93 112 PHE B O 1
ATOM 5029 N N . GLN B 1 113 ? 65.538 40.681 131.729 1.00 22.08 113 GLN B N 1
ATOM 5030 C CA . GLN B 1 113 ? 66.229 40.188 132.953 1.00 22.49 113 GLN B CA 1
ATOM 5031 C C . GLN B 1 113 ? 67.423 39.234 132.750 1.00 21.37 113 GLN B C 1
ATOM 5032 O O . GLN B 1 113 ? 68.450 39.421 133.390 1.00 22.22 113 GLN B O 1
ATOM 5038 N N . GLY B 1 114 ? 67.233 38.193 131.934 1.00 20.58 114 GLY B N 1
ATOM 5039 C CA . GLY B 1 114 ? 68.247 37.185 131.604 1.00 20.45 114 GLY B CA 1
ATOM 5040 C C . GLY B 1 114 ? 69.455 37.808 130.939 1.00 20.50 114 GLY B C 1
ATOM 5041 O O . GLY B 1 114 ? 70.600 37.499 131.300 1.00 21.38 114 GLY B O 1
ATOM 5042 N N . TYR B 1 115 ? 69.235 38.690 129.973 1.00 18.61 115 TYR B N 1
ATOM 5043 C CA . TYR B 1 115 ? 70.392 39.307 129.289 1.00 20.16 115 TYR B CA 1
ATOM 5044 C C . TYR B 1 115 ? 71.134 40.345 130.173 1.00 20.11 115 TYR B C 1
ATOM 5045 O O . TYR B 1 115 ? 72.355 40.539 130.028 1.00 19.84 115 TYR B O 1
ATOM 5054 N N . SER B 1 116 ? 70.414 41.005 131.071 1.00 20.42 116 SER B N 1
ATOM 5055 C CA . SER B 1 116 ? 71.044 41.950 132.026 1.00 22.88 116 SER B CA 1
ATOM 5056 C C . SER B 1 116 ? 72.043 41.159 132.912 1.00 22.83 116 SER B C 1
ATOM 5057 O O . SER B 1 116 ? 73.201 41.557 133.116 1.00 22.84 116 SER B O 1
ATOM 5060 N N . LYS B 1 117 ? 71.590 40.008 133.383 1.00 23.43 117 LYS B N 1
ATOM 5061 C CA . LYS B 1 117 ? 72.386 39.196 134.256 1.00 23.35 117 LYS B CA 1
ATOM 5062 C C . LYS B 1 117 ? 73.590 38.677 133.516 1.00 23.49 117 LYS B C 1
ATOM 5063 O O . LYS B 1 117 ? 74.689 38.790 133.981 1.00 23.28 117 LYS B O 1
ATOM 5069 N N . VAL B 1 118 ? 73.371 38.145 132.332 1.00 25.17 118 VAL B N 1
ATOM 5070 C CA . VAL B 1 118 ? 74.429 37.593 131.504 1.00 25.00 118 VAL B CA 1
ATOM 5071 C C . VAL B 1 118 ? 75.376 38.699 130.979 1.00 26.94 118 VAL B C 1
ATOM 5072 O O . VAL B 1 118 ? 76.587 38.461 130.761 1.00 29.82 118 VAL B O 1
ATOM 5076 N N . GLY B 1 119 ? 74.886 39.925 130.834 1.00 26.02 119 GLY B N 1
ATOM 5077 C CA . GLY B 1 119 ? 75.780 41.056 130.530 1.00 26.79 119 GLY B CA 1
ATOM 5078 C C . GLY B 1 119 ? 76.672 41.498 131.704 1.00 28.14 119 GLY B C 1
ATOM 5079 O O . GLY B 1 119 ? 77.390 42.508 131.612 1.00 28.38 119 GLY B O 1
ATOM 5080 N N . ARG B 1 120 ? 76.572 40.804 132.854 1.00 27.00 120 ARG B N 1
ATOM 5081 C CA . ARG B 1 120 ? 77.491 41.045 133.975 1.00 26.51 120 ARG B CA 1
ATOM 5082 C C . ARG B 1 120 ? 78.500 39.877 134.141 1.00 26.70 120 ARG B C 1
ATOM 5083 O O . ARG B 1 120 ? 79.644 40.073 134.552 1.00 26.16 120 ARG B O 1
ATOM 5091 N N . GLN B 1 121 ? 78.060 38.683 133.767 1.00 26.69 121 GLN B N 1
ATOM 5092 C CA . GLN B 1 121 ? 78.712 37.451 134.111 1.00 27.52 121 GLN B CA 1
ATOM 5093 C C . GLN B 1 121 ? 79.874 37.060 133.246 1.00 27.46 121 GLN B C 1
ATOM 5094 O O . GLN B 1 121 ? 80.730 36.337 133.729 1.00 28.37 121 GLN B O 1
ATOM 5100 N N . PHE B 1 122 ? 79.923 37.502 131.986 1.00 27.66 122 PHE B N 1
ATOM 5101 C CA . PHE B 1 122 ? 81.033 37.108 131.113 1.00 28.56 122 PHE B CA 1
ATOM 5102 C C . PHE B 1 122 ? 82.295 37.922 131.356 1.00 28.81 122 PHE B C 1
ATOM 5103 O O . PHE B 1 122 ? 82.210 39.118 131.630 1.00 28.47 122 PHE B O 1
ATOM 5111 N N . SER B 1 123 ? 83.459 37.294 131.239 1.00 28.80 123 SER B N 1
ATOM 5112 C CA . SER B 1 123 ? 84.680 38.019 131.504 1.00 30.15 123 SER B CA 1
ATOM 5113 C C . SER B 1 123 ? 85.204 38.719 130.245 1.00 30.02 123 SER B C 1
ATOM 5114 O O . SER B 1 123 ? 86.189 39.429 130.299 1.00 30.64 123 SER B O 1
ATOM 5117 N N . GLY B 1 124 ? 84.550 38.557 129.104 1.00 29.29 124 GLY B N 1
ATOM 5118 C CA . GLY B 1 124 ? 85.019 39.311 127.934 1.00 29.03 124 GLY B CA 1
ATOM 5119 C C . GLY B 1 124 ? 84.120 40.516 127.801 1.00 28.66 124 GLY B C 1
ATOM 5120 O O . GLY B 1 124 ? 82.903 40.343 127.666 1.00 28.87 124 GLY B O 1
ATOM 5121 N N . ALA B 1 125 ? 84.690 41.721 127.863 1.00 28.34 125 ALA B N 1
ATOM 5122 C CA . ALA B 1 125 ? 83.903 42.955 127.831 1.00 28.34 125 ALA B CA 1
ATOM 5123 C C . ALA B 1 125 ? 83.113 43.156 126.537 1.00 28.65 125 ALA B C 1
ATOM 5124 O O . ALA B 1 125 ? 82.035 43.787 126.545 1.00 28.56 125 ALA B O 1
ATOM 5126 N N . GLY B 1 126 ? 83.630 42.585 125.449 1.00 28.49 126 GLY B N 1
ATOM 5127 C CA . GLY B 1 126 ? 82.951 42.531 124.143 1.00 28.33 126 GLY B CA 1
ATOM 5128 C C . GLY B 1 126 ? 81.621 41.813 124.194 1.00 28.00 126 GLY B C 1
ATOM 5129 O O . GLY B 1 126 ? 80.593 42.320 123.700 1.00 28.57 126 GLY B O 1
ATOM 5130 N N . ALA B 1 127 ? 81.619 40.646 124.842 1.00 27.62 127 ALA B N 1
ATOM 5131 C CA . ALA B 1 127 ? 80.413 39.849 124.989 1.00 25.99 127 ALA B CA 1
ATOM 5132 C C . ALA B 1 127 ? 79.457 40.529 125.952 1.00 25.07 127 ALA B C 1
ATOM 5133 O O . ALA B 1 127 ? 78.244 40.483 125.751 1.00 24.41 127 ALA B O 1
ATOM 5135 N N . ARG B 1 128 ? 80.001 41.174 126.982 1.00 23.40 128 ARG B N 1
ATOM 5136 C CA . ARG B 1 128 ? 79.190 41.863 127.944 1.00 22.79 128 ARG B CA 1
ATOM 5137 C C . ARG B 1 128 ? 78.446 43.010 127.296 1.00 23.39 128 ARG B C 1
ATOM 5138 O O . ARG B 1 128 ? 77.256 43.160 127.547 1.00 22.50 128 ARG B O 1
ATOM 5146 N N . VAL B 1 129 ? 79.112 43.823 126.453 1.00 23.85 129 VAL B N 1
ATOM 5147 C CA . VAL B 1 129 ? 78.366 44.937 125.836 1.00 24.77 129 VAL B CA 1
ATOM 5148 C C . VAL B 1 129 ? 77.269 44.468 124.874 1.00 23.19 129 VAL B C 1
ATOM 5149 O O . VAL B 1 129 ? 76.169 45.011 124.850 1.00 23.56 129 VAL B O 1
ATOM 5153 N N . ALA B 1 130 ? 77.553 43.453 124.076 1.00 22.87 130 ALA B N 1
ATOM 5154 C CA . ALA B 1 130 ? 76.546 42.912 123.186 1.00 21.73 130 ALA B CA 1
ATOM 5155 C C . ALA B 1 130 ? 75.312 42.398 123.924 1.00 21.54 130 ALA B C 1
ATOM 5156 O O . ALA B 1 130 ? 74.184 42.569 123.421 1.00 20.64 130 ALA B O 1
ATOM 5158 N N . CYS B 1 131 ? 75.497 41.767 125.092 1.00 20.66 131 CYS B N 1
ATOM 5159 C CA . CYS B 1 131 ? 74.370 41.217 125.853 1.00 20.99 131 CYS B CA 1
ATOM 5160 C C . CYS B 1 131 ? 73.558 42.315 126.488 1.00 20.70 131 CYS B C 1
ATOM 5161 O O . CYS B 1 131 ? 72.346 42.212 126.631 1.00 20.84 131 CYS B O 1
ATOM 5164 N N . GLN B 1 132 ? 74.243 43.361 126.921 1.00 19.41 132 GLN B N 1
ATOM 5165 C CA . GLN B 1 132 ? 73.591 44.498 127.533 1.00 21.42 132 GLN B CA 1
ATOM 5166 C C . GLN B 1 132 ? 72.734 45.255 126.553 1.00 21.54 132 GLN B C 1
ATOM 5167 O O . GLN B 1 132 ? 71.650 45.650 126.898 1.00 21.76 132 GLN B O 1
ATOM 5173 N N . MET B 1 133 ? 73.263 45.524 125.364 1.00 22.15 133 MET B N 1
ATOM 5174 C CA . MET B 1 133 ? 72.453 46.110 124.280 1.00 23.31 133 MET B CA 1
ATOM 5175 C C . MET B 1 133 ? 71.248 45.217 123.950 1.00 22.37 133 MET B C 1
ATOM 5176 O O . MET B 1 133 ? 70.137 45.691 123.723 1.00 21.94 133 MET B O 1
ATOM 5181 N N . GLN B 1 134 ? 71.442 43.910 123.921 1.00 21.49 134 GLN B N 1
ATOM 5182 C CA . GLN B 1 134 ? 70.282 43.045 123.773 1.00 21.26 134 GLN B CA 1
ATOM 5183 C C . GLN B 1 134 ? 69.273 43.148 124.948 1.00 20.71 134 GLN B C 1
ATOM 5184 O O . GLN B 1 134 ? 68.038 43.101 124.734 1.00 20.59 134 GLN B O 1
ATOM 5190 N N . ALA B 1 135 ? 69.771 43.255 126.176 1.00 19.86 135 ALA B N 1
ATOM 5191 C CA . ALA B 1 135 ? 68.866 43.361 127.337 1.00 18.20 135 ALA B CA 1
ATOM 5192 C C . ALA B 1 135 ? 67.961 44.598 127.168 1.00 18.36 135 ALA B C 1
ATOM 5193 O O . ALA B 1 135 ? 66.762 44.499 127.365 1.00 17.52 135 ALA B O 1
ATOM 5195 N N . ILE B 1 136 ? 68.561 45.742 126.854 1.00 18.14 136 ILE B N 1
ATOM 5196 C CA . ILE B 1 136 ? 67.750 46.954 126.764 1.00 20.44 136 ILE B CA 1
ATOM 5197 C C . ILE B 1 136 ? 66.773 46.911 125.549 1.00 19.49 136 ILE B C 1
ATOM 5198 O O . ILE B 1 136 ? 65.651 47.421 125.636 1.00 21.27 136 ILE B O 1
ATOM 5203 N N . ASP B 1 137 ? 67.193 46.328 124.437 1.00 20.14 137 ASP B N 1
ATOM 5204 C CA . ASP B 1 137 ? 66.286 46.056 123.276 1.00 20.00 137 ASP B CA 1
ATOM 5205 C C . ASP B 1 137 ? 65.089 45.203 123.724 1.00 19.39 137 ASP B C 1
ATOM 5206 O O . ASP B 1 137 ? 63.957 45.434 123.341 1.00 17.80 137 ASP B O 1
ATOM 5211 N N . GLU B 1 138 ? 65.334 44.203 124.576 1.00 18.76 138 GLU B N 1
ATOM 5212 C CA . GLU B 1 138 ? 64.236 43.322 125.045 1.00 17.93 138 GLU B CA 1
ATOM 5213 C C . GLU B 1 138 ? 63.281 44.069 125.957 1.00 16.58 138 GLU B C 1
ATOM 5214 O O . GLU B 1 138 ? 62.097 43.834 125.924 1.00 17.53 138 GLU B O 1
ATOM 5220 N N . LEU B 1 139 ? 63.786 44.995 126.759 1.00 17.52 139 LEU B N 1
ATOM 5221 C CA . LEU B 1 139 ? 62.919 45.856 127.557 1.00 17.51 139 LEU B CA 1
ATOM 5222 C C . LEU B 1 139 ? 62.032 46.733 126.638 1.00 19.36 139 LEU B C 1
ATOM 5223 O O . LEU B 1 139 ? 60.833 46.906 126.870 1.00 20.37 139 LEU B O 1
ATOM 5228 N N . ARG B 1 140 ? 62.638 47.274 125.607 1.00 20.20 140 ARG B N 1
ATOM 5229 C CA . ARG B 1 140 ? 61.892 47.993 124.567 1.00 20.67 140 ARG B CA 1
ATOM 5230 C C . ARG B 1 140 ? 60.739 47.159 123.977 1.00 20.84 140 ARG B C 1
ATOM 5231 O O . ARG B 1 140 ? 59.614 47.627 123.870 1.00 20.00 140 ARG B O 1
ATOM 5239 N N . HIS B 1 141 ? 61.027 45.928 123.564 1.00 19.12 141 HIS B N 1
ATOM 5240 C CA . HIS B 1 141 ? 59.966 45.077 123.032 1.00 18.43 141 HIS B CA 1
ATOM 5241 C C . HIS B 1 141 ? 58.863 44.836 124.020 1.00 19.56 141 HIS B C 1
ATOM 5242 O O . HIS B 1 141 ? 57.682 44.876 123.653 1.00 19.38 141 HIS B O 1
ATOM 5249 N N . SER B 1 142 ? 59.247 44.522 125.257 1.00 19.52 142 SER B N 1
ATOM 5250 C CA . SER B 1 142 ? 58.290 44.311 126.348 1.00 20.38 142 SER B CA 1
ATOM 5251 C C . SER B 1 142 ? 57.374 45.546 126.550 1.00 20.51 142 SER B C 1
ATOM 5252 O O . SER B 1 142 ? 56.162 45.394 126.682 1.00 20.08 142 SER B O 1
ATOM 5255 N N . GLN B 1 143 ? 57.952 46.744 126.611 1.00 19.00 143 GLN B N 1
ATOM 5256 C CA . GLN B 1 143 ? 57.124 47.951 126.857 1.00 20.33 143 GLN B CA 1
ATOM 5257 C C . GLN B 1 143 ? 56.296 48.373 125.671 1.00 19.63 143 GLN B C 1
ATOM 5258 O O . GLN B 1 143 ? 55.108 48.699 125.841 1.00 20.07 143 GLN B O 1
ATOM 5264 N N . THR B 1 144 ? 56.884 48.372 124.483 1.00 19.87 144 THR B N 1
ATOM 5265 C CA . THR B 1 144 ? 56.114 48.805 123.294 1.00 20.99 144 THR B CA 1
ATOM 5266 C C . THR B 1 144 ? 54.979 47.799 123.002 1.00 20.61 144 THR B C 1
ATOM 5267 O O . THR B 1 144 ? 54.011 48.137 122.367 1.00 20.32 144 THR B O 1
ATOM 5271 N N . GLN B 1 145 ? 55.141 46.529 123.394 1.00 20.37 145 GLN B N 1
ATOM 5272 C CA . GLN B 1 145 ? 54.065 45.550 123.181 1.00 20.06 145 GLN B CA 1
ATOM 5273 C C . GLN B 1 145 ? 52.933 45.831 124.108 1.00 19.58 145 GLN B C 1
ATOM 5274 O O . GLN B 1 145 ? 51.762 45.682 123.701 1.00 19.20 145 GLN B O 1
ATOM 5280 N N . GLN B 1 146 ? 53.253 46.238 125.358 1.00 20.06 146 GLN B N 1
ATOM 5281 C CA . GLN B 1 146 ? 52.220 46.711 126.322 1.00 20.64 146 GLN B CA 1
ATOM 5282 C C . GLN B 1 146 ? 51.429 47.889 125.766 1.00 21.13 146 GLN B C 1
ATOM 5283 O O . GLN B 1 146 ? 50.206 47.956 125.914 1.00 20.11 146 GLN B O 1
ATOM 5289 N N . HIS B 1 147 ? 52.151 48.825 125.145 1.00 20.63 147 HIS B N 1
ATOM 5290 C CA . HIS B 1 147 ? 51.518 50.005 124.528 1.00 21.23 147 HIS B CA 1
ATOM 5291 C C . HIS B 1 147 ? 50.782 49.664 123.197 1.00 21.53 147 HIS B C 1
ATOM 5292 O O . HIS B 1 147 ? 49.715 50.213 122.930 1.00 22.80 147 HIS B O 1
ATOM 5299 N N . ALA B 1 148 ? 51.321 48.757 122.390 1.00 21.15 148 ALA B N 1
ATOM 5300 C CA . ALA B 1 148 ? 50.650 48.299 121.131 1.00 22.45 148 ALA B CA 1
ATOM 5301 C C . ALA B 1 148 ? 49.299 47.619 121.447 1.00 24.18 148 ALA B C 1
ATOM 5302 O O . ALA B 1 148 ? 48.299 47.875 120.777 1.00 24.82 148 ALA B O 1
ATOM 5304 N N . MET B 1 149 ? 49.269 46.775 122.485 1.00 22.77 149 MET B N 1
ATOM 5305 C CA . MET B 1 149 ? 48.069 45.972 122.787 1.00 23.42 149 MET B CA 1
ATOM 5306 C C . MET B 1 149 ? 47.061 46.721 123.644 1.00 22.97 149 MET B C 1
ATOM 5307 O O . MET B 1 149 ? 45.955 46.202 123.906 1.00 22.03 149 MET B O 1
ATOM 5312 N N . SER B 1 150 ? 47.463 47.898 124.131 1.00 22.10 150 SER B N 1
ATOM 5313 C CA . SER B 1 150 ? 46.669 48.683 125.058 1.00 22.82 150 SER B CA 1
ATOM 5314 C C . SER B 1 150 ? 45.309 49.065 124.467 1.00 23.34 150 SER B C 1
ATOM 5315 O O . SER B 1 150 ? 44.308 49.014 125.170 1.00 22.75 150 SER B O 1
ATOM 5318 N N . HIS B 1 151 ? 45.274 49.407 123.170 1.00 23.92 151 HIS B N 1
ATOM 5319 C CA . HIS B 1 151 ? 44.027 49.827 122.538 1.00 24.79 151 HIS B CA 1
ATOM 5320 C C . HIS B 1 151 ? 43.072 48.622 122.385 1.00 24.53 151 HIS B C 1
ATOM 5321 O O . HIS B 1 151 ? 41.899 48.732 122.662 1.00 25.13 151 HIS B O 1
ATOM 5328 N N . TYR B 1 152 ? 43.612 47.468 122.015 1.00 24.18 152 TYR B N 1
ATOM 5329 C CA . TYR B 1 152 ? 42.817 46.243 121.913 1.00 23.49 152 TYR B CA 1
ATOM 5330 C C . TYR B 1 152 ? 42.247 45.779 123.241 1.00 23.29 152 TYR B C 1
ATOM 5331 O O . TYR B 1 152 ? 41.142 45.231 123.277 1.00 23.86 152 TYR B O 1
ATOM 5340 N N . ASN B 1 153 ? 43.019 45.947 124.312 1.00 21.58 153 ASN B N 1
ATOM 5341 C CA . ASN B 1 153 ? 42.567 45.623 125.670 1.00 22.16 153 ASN B CA 1
ATOM 5342 C C . ASN B 1 153 ? 41.328 46.428 126.073 1.00 22.22 153 ASN B C 1
ATOM 5343 O O . ASN B 1 153 ? 40.439 45.919 126.761 1.00 22.46 153 ASN B O 1
ATOM 5348 N N . LYS B 1 154 ? 41.228 47.658 125.582 1.00 22.47 154 LYS B N 1
ATOM 5349 C CA . LYS B 1 154 ? 40.033 48.448 125.827 1.00 22.61 154 LYS B CA 1
ATOM 5350 C C . LYS B 1 154 ? 38.778 47.927 125.116 1.00 22.69 154 LYS B C 1
ATOM 5351 O O . LYS B 1 154 ? 37.687 48.258 125.519 1.00 24.22 154 LYS B O 1
ATOM 5357 N N . HIS B 1 155 ? 38.909 47.173 124.039 1.00 22.09 155 HIS B N 1
ATOM 5358 C CA . HIS B 1 155 ? 37.724 46.780 123.251 1.00 22.66 155 HIS B CA 1
ATOM 5359 C C . HIS B 1 155 ? 37.422 45.286 123.214 1.00 23.53 155 HIS B C 1
ATOM 5360 O O . HIS B 1 155 ? 36.318 44.887 122.824 1.00 24.58 155 HIS B O 1
ATOM 5367 N N . PHE B 1 156 ? 38.387 44.468 123.615 1.00 23.58 156 PHE B N 1
ATOM 5368 C CA . PHE B 1 156 ? 38.261 43.000 123.512 1.00 23.73 156 PHE B CA 1
ATOM 5369 C C . PHE B 1 156 ? 38.660 42.372 124.833 1.00 23.67 156 PHE B C 1
ATOM 5370 O O . PHE B 1 156 ? 39.351 42.993 125.636 1.00 22.75 156 PHE B O 1
ATOM 5378 N N . ASN B 1 157 ? 38.196 41.136 125.056 1.00 23.88 157 ASN B N 1
ATOM 5379 C CA . ASN B 1 157 ? 38.385 40.449 126.313 1.00 25.16 157 ASN B CA 1
ATOM 5380 C C . ASN B 1 157 ? 39.639 39.626 126.226 1.00 24.88 157 ASN B C 1
ATOM 5381 O O . ASN B 1 157 ? 40.170 39.498 125.131 1.00 25.90 157 ASN B O 1
ATOM 5386 N N . GLY B 1 158 ? 40.121 39.085 127.345 1.00 25.01 158 GLY B N 1
ATOM 5387 C CA . GLY B 1 158 ? 41.253 38.155 127.320 1.00 24.86 158 GLY B CA 1
ATOM 5388 C C . GLY B 1 158 ? 42.631 38.809 127.382 1.00 25.29 158 GLY B C 1
ATOM 5389 O O . GLY B 1 158 ? 43.648 38.120 127.441 1.00 25.78 158 GLY B O 1
ATOM 5390 N N . LEU B 1 159 ? 42.686 40.134 127.354 1.00 24.33 159 LEU B N 1
ATOM 5391 C CA . LEU B 1 159 ? 43.990 40.825 127.259 1.00 23.82 159 LEU B CA 1
ATOM 5392 C C . LEU B 1 159 ? 44.346 41.575 128.548 1.00 23.77 159 LEU B C 1
ATOM 5393 O O . LEU B 1 159 ? 45.403 42.231 128.644 1.00 24.40 159 LEU B O 1
ATOM 5398 N N . HIS B 1 160 ? 43.452 41.501 129.536 1.00 22.81 160 HIS B N 1
ATOM 5399 C CA . HIS B 1 160 ? 43.523 42.345 130.720 1.00 22.39 160 HIS B CA 1
ATOM 5400 C C . HIS B 1 160 ? 44.431 41.919 131.886 1.00 22.18 160 HIS B C 1
ATOM 5401 O O . HIS B 1 160 ? 44.571 42.675 132.861 1.00 22.99 160 HIS B O 1
ATOM 5408 N N . ASP B 1 161 ? 45.013 40.732 131.843 1.00 21.44 161 ASP B N 1
ATOM 5409 C CA . ASP B 1 161 ? 45.806 40.278 133.016 1.00 22.76 161 ASP B CA 1
ATOM 5410 C C . ASP B 1 161 ? 46.933 39.365 132.558 1.00 23.10 161 ASP B C 1
ATOM 5411 O O . ASP B 1 161 ? 47.154 38.286 133.126 1.00 23.80 161 ASP B O 1
ATOM 5416 N N . GLY B 1 162 ? 47.650 39.821 131.548 1.00 22.53 162 GLY B N 1
ATOM 5417 C CA . GLY B 1 162 ? 48.628 38.997 130.875 1.00 22.54 162 GLY B CA 1
ATOM 5418 C C . GLY B 1 162 ? 49.681 38.413 131.826 1.00 23.07 162 GLY B C 1
ATOM 5419 O O . GLY B 1 162 ? 49.817 37.195 131.886 1.00 22.45 162 GLY B O 1
ATOM 5420 N N . PRO B 1 163 ? 50.442 39.277 132.548 1.00 23.01 163 PRO B N 1
ATOM 5421 C CA . PRO B 1 163 ? 51.453 38.842 133.522 1.00 22.67 163 PRO B CA 1
ATOM 5422 C C . PRO B 1 163 ? 50.897 37.920 134.610 1.00 22.90 163 PRO B C 1
ATOM 5423 O O . PRO B 1 163 ? 51.515 36.888 134.942 1.00 22.49 163 PRO B O 1
ATOM 5427 N N . HIS B 1 164 ? 49.773 38.312 135.193 1.00 21.09 164 HIS B N 1
ATOM 5428 C CA . HIS B 1 164 ? 49.107 37.466 136.176 1.00 21.11 164 HIS B CA 1
ATOM 5429 C C . HIS B 1 164 ? 48.839 36.084 135.647 1.00 21.10 164 HIS B C 1
ATOM 5430 O O . HIS B 1 164 ? 49.054 35.100 136.354 1.00 23.14 164 HIS B O 1
ATOM 5437 N N . MET B 1 165 ? 48.345 35.978 134.423 1.00 20.89 165 MET B N 1
ATOM 5438 C CA . MET B 1 165 ? 47.981 34.658 133.891 1.00 20.85 165 MET B CA 1
ATOM 5439 C C . MET B 1 165 ? 49.202 33.833 133.506 1.00 20.24 165 MET B C 1
ATOM 5440 O O . MET B 1 165 ? 49.223 32.614 133.688 1.00 19.37 165 MET B O 1
ATOM 5445 N N . HIS B 1 166 ? 50.204 34.494 132.935 1.00 20.25 166 HIS B N 1
ATOM 5446 C CA . HIS B 1 166 ? 51.450 33.833 132.553 1.00 19.27 166 HIS B CA 1
ATOM 5447 C C . HIS B 1 166 ? 52.018 32.932 133.692 1.00 19.91 166 HIS B C 1
ATOM 5448 O O . HIS B 1 166 ? 52.520 31.826 133.407 1.00 19.38 166 HIS B O 1
ATOM 5455 N N . ASP B 1 167 ? 51.916 33.387 134.954 1.00 19.79 167 ASP B N 1
ATOM 5456 C CA . ASP B 1 167 ? 52.497 32.677 136.095 1.00 21.15 167 ASP B CA 1
ATOM 5457 C C . ASP B 1 167 ? 51.635 31.497 136.553 1.00 22.46 167 ASP B C 1
ATOM 5458 O O . ASP B 1 167 ? 52.087 30.708 137.380 1.00 22.66 167 ASP B O 1
ATOM 5463 N N . ARG B 1 168 ? 50.398 31.409 136.064 1.00 22.31 168 ARG B N 1
ATOM 5464 C CA . ARG B 1 168 ? 49.382 30.551 136.690 1.00 23.03 168 ARG B CA 1
ATOM 5465 C C . ARG B 1 168 ? 48.659 29.635 135.714 1.00 24.34 168 ARG B C 1
ATOM 5466 O O . ARG B 1 168 ? 48.460 28.438 135.998 1.00 25.03 168 ARG B O 1
ATOM 5474 N N . VAL B 1 169 ? 48.212 30.198 134.592 1.00 23.62 169 VAL B N 1
ATOM 5475 C CA . VAL B 1 169 ? 47.340 29.471 133.653 1.00 24.19 169 VAL B CA 1
ATOM 5476 C C . VAL B 1 169 ? 48.040 28.282 133.037 1.00 24.66 169 VAL B C 1
ATOM 5477 O O . VAL B 1 169 ? 49.204 28.340 132.667 1.00 24.37 169 VAL B O 1
ATOM 5481 N N . TRP B 1 170 ? 47.310 27.178 132.920 1.00 26.29 170 TRP B N 1
ATOM 5482 C CA . TRP B 1 170 ? 47.899 25.920 132.528 1.00 26.02 170 TRP B CA 1
ATOM 5483 C C . TRP B 1 170 ? 48.733 25.995 131.227 1.00 26.65 170 TRP B C 1
ATOM 5484 O O . TRP B 1 170 ? 49.945 25.699 131.234 1.00 27.79 170 TRP B O 1
ATOM 5495 N N . TYR B 1 171 ? 48.130 26.443 130.128 1.00 24.28 171 TYR B N 1
ATOM 5496 C CA . TYR B 1 171 ? 48.817 26.412 128.851 1.00 22.57 171 TYR B CA 1
ATOM 5497 C C . TYR B 1 171 ? 49.983 27.401 128.811 1.00 21.84 171 TYR B C 1
ATOM 5498 O O . TYR B 1 171 ? 50.928 27.189 128.075 1.00 22.07 171 TYR B O 1
ATOM 5507 N N . LEU B 1 172 ? 49.965 28.434 129.659 1.00 20.68 172 LEU B N 1
ATOM 5508 C CA . LEU B 1 172 ? 51.060 29.424 129.691 1.00 19.53 172 LEU B CA 1
ATOM 5509 C C . LEU B 1 172 ? 52.316 28.923 130.448 1.00 20.64 172 LEU B C 1
ATOM 5510 O O . LEU B 1 172 ? 53.337 29.625 130.492 1.00 20.52 172 LEU B O 1
ATOM 5515 N N . SER B 1 173 ? 52.245 27.730 131.051 1.00 20.56 173 SER B N 1
ATOM 5516 C CA . SER B 1 173 ? 53.413 27.198 131.735 1.00 20.98 173 SER B CA 1
ATOM 5517 C C . SER B 1 173 ? 54.373 26.680 130.664 1.00 19.57 173 SER B C 1
ATOM 5518 O O . SER B 1 173 ? 55.583 26.465 130.903 1.00 20.54 173 SER B O 1
ATOM 5521 N N . VAL B 1 174 ? 53.845 26.527 129.465 1.00 20.86 174 VAL B N 1
ATOM 5522 C CA . VAL B 1 174 ? 54.632 26.090 128.328 1.00 18.86 174 VAL B CA 1
ATOM 5523 C C . VAL B 1 174 ? 55.702 27.170 128.000 1.00 19.26 174 VAL B C 1
ATOM 5524 O O . VAL B 1 174 ? 56.916 26.876 128.102 1.00 19.24 174 VAL B O 1
ATOM 5528 N N . PRO B 1 175 ? 55.282 28.419 127.587 1.00 18.27 175 PRO B N 1
ATOM 5529 C CA . PRO B 1 175 ? 56.342 29.436 127.517 1.00 17.50 175 PRO B CA 1
ATOM 5530 C C . PRO B 1 175 ? 57.043 29.797 128.861 1.00 17.91 175 PRO B C 1
ATOM 5531 O O . PRO B 1 175 ? 58.247 30.005 128.853 1.00 19.69 175 PRO B O 1
ATOM 5535 N N . LYS B 1 176 ? 56.340 29.862 129.986 1.00 17.78 176 LYS B N 1
ATOM 5536 C CA . LYS B 1 176 ? 57.019 30.216 131.280 1.00 16.76 176 LYS B CA 1
ATOM 5537 C C . LYS B 1 176 ? 58.128 29.237 131.627 1.00 17.83 176 LYS B C 1
ATOM 5538 O O . LYS B 1 176 ? 59.245 29.651 132.017 1.00 17.03 176 LYS B O 1
ATOM 5544 N N . SER B 1 177 ? 57.847 27.940 131.470 1.00 16.98 177 SER B N 1
ATOM 5545 C CA . SER B 1 177 ? 58.847 26.914 131.849 1.00 18.15 177 SER B CA 1
ATOM 5546 C C . SER B 1 177 ? 60.045 26.945 130.931 1.00 18.46 177 SER B C 1
ATOM 5547 O O . SER B 1 177 ? 61.148 26.746 131.381 1.00 17.87 177 SER B O 1
ATOM 5550 N N . PHE B 1 178 ? 59.800 27.178 129.628 1.00 19.04 178 PHE B N 1
ATOM 5551 C CA . PHE B 1 178 ? 60.866 27.293 128.630 1.00 19.34 178 PHE B CA 1
ATOM 5552 C C . PHE B 1 178 ? 61.900 28.343 129.081 1.00 20.02 178 PHE B C 1
ATOM 5553 O O . PHE B 1 178 ? 63.118 28.070 129.132 1.00 19.47 178 PHE B O 1
ATOM 5561 N N . PHE B 1 179 ? 61.417 29.508 129.518 1.00 19.47 179 PHE B N 1
ATOM 5562 C CA . PHE B 1 179 ? 62.316 30.587 129.852 1.00 20.15 179 PHE B CA 1
ATOM 5563 C C . PHE B 1 179 ? 62.904 30.453 131.248 1.00 19.93 179 PHE B C 1
ATOM 5564 O O . PHE B 1 179 ? 64.046 30.857 131.466 1.00 18.92 179 PHE B O 1
ATOM 5572 N N . ASP B 1 180 ? 62.146 29.848 132.180 1.00 19.94 180 ASP B N 1
ATOM 5573 C CA . ASP B 1 180 ? 62.720 29.523 133.535 1.00 19.83 180 ASP B CA 1
ATOM 5574 C C . ASP B 1 180 ? 63.846 28.510 133.426 1.00 18.63 180 ASP B C 1
ATOM 5575 O O . ASP B 1 180 ? 64.821 28.605 134.161 1.00 16.55 180 ASP B O 1
ATOM 5580 N N . ASP B 1 181 ? 63.698 27.532 132.506 1.00 18.28 181 ASP B N 1
ATOM 5581 C CA . ASP B 1 181 ? 64.796 26.579 132.207 1.00 19.08 181 ASP B CA 1
ATOM 5582 C C . ASP B 1 181 ? 66.070 27.306 131.717 1.00 19.05 181 ASP B C 1
ATOM 5583 O O . ASP B 1 181 ? 67.157 27.111 132.260 1.00 19.57 181 ASP B O 1
ATOM 5588 N N . ALA B 1 182 ? 65.934 28.162 130.697 1.00 18.85 182 ALA B N 1
ATOM 5589 C CA . ALA B 1 182 ? 67.047 28.998 130.223 1.00 19.04 182 ALA B CA 1
ATOM 5590 C C . ALA B 1 182 ? 67.660 29.888 131.294 1.00 19.52 182 ALA B C 1
ATOM 5591 O O . ALA B 1 182 ? 68.885 29.930 131.427 1.00 19.91 182 ALA B O 1
ATOM 5593 N N . ARG B 1 183 ? 66.827 30.607 132.059 1.00 19.44 183 ARG B N 1
ATOM 5594 C CA . ARG B 1 183 ? 67.325 31.510 133.145 1.00 18.95 183 ARG B CA 1
ATOM 5595 C C . ARG B 1 183 ? 67.937 30.821 134.361 1.00 19.15 183 ARG B C 1
ATOM 5596 O O . ARG B 1 183 ? 68.763 31.388 135.055 1.00 18.33 183 ARG B O 1
ATOM 5604 N N . SER B 1 184 ? 67.514 29.603 134.650 1.00 19.03 184 SER B N 1
ATOM 5605 C CA . SER B 1 184 ? 68.112 28.895 135.781 1.00 20.00 184 SER B CA 1
ATOM 5606 C C . SER B 1 184 ? 69.417 28.208 135.358 1.00 20.74 184 SER B C 1
ATOM 5607 O O . SER B 1 184 ? 70.243 27.858 136.219 1.00 22.87 184 SER B O 1
ATOM 5610 N N . ALA B 1 185 ? 69.635 28.068 134.052 1.00 21.25 185 ALA B N 1
ATOM 5611 C CA . ALA B 1 185 ? 70.867 27.483 133.483 1.00 22.13 185 ALA B CA 1
ATOM 5612 C C . ALA B 1 185 ? 72.050 28.461 133.642 1.00 22.12 185 ALA B C 1
ATOM 5613 O O . ALA B 1 185 ? 71.851 29.611 134.003 1.00 21.48 185 ALA B O 1
ATOM 5615 N N . GLY B 1 186 ? 73.268 28.015 133.359 1.00 22.68 186 GLY B N 1
ATOM 5616 C CA . GLY B 1 186 ? 74.430 28.911 133.438 1.00 21.47 186 GLY B CA 1
ATOM 5617 C C . GLY B 1 186 ? 74.495 29.835 132.209 1.00 22.51 186 GLY B C 1
ATOM 5618 O O . GLY B 1 186 ? 73.629 29.738 131.320 1.00 21.24 186 GLY B O 1
ATOM 5619 N N . PRO B 1 187 ? 75.501 30.728 132.149 1.00 22.36 187 PRO B N 1
ATOM 5620 C CA . PRO B 1 187 ? 75.525 31.800 131.119 1.00 22.67 187 PRO B CA 1
ATOM 5621 C C . PRO B 1 187 ? 75.748 31.309 129.686 1.00 22.69 187 PRO B C 1
ATOM 5622 O O . PRO B 1 187 ? 75.150 31.834 128.741 1.00 21.87 187 PRO B O 1
ATOM 5626 N N . PHE B 1 188 ? 76.595 30.300 129.505 1.00 22.68 188 PHE B N 1
ATOM 5627 C CA . PHE B 1 188 ? 76.808 29.770 128.152 1.00 22.21 188 PHE B CA 1
ATOM 5628 C C . PHE B 1 188 ? 75.585 29.041 127.596 1.00 22.28 188 PHE B C 1
ATOM 5629 O O . PHE B 1 188 ? 75.279 29.173 126.383 1.00 22.92 188 PHE B O 1
ATOM 5637 N N . GLU B 1 189 ? 74.885 28.270 128.442 1.00 19.87 189 GLU B N 1
ATOM 5638 C CA . GLU B 1 189 ? 73.659 27.581 128.024 1.00 20.09 189 GLU B CA 1
ATOM 5639 C C . GLU B 1 189 ? 72.588 28.603 127.767 1.00 20.86 189 GLU B C 1
ATOM 5640 O O . GLU B 1 189 ? 71.886 28.478 126.765 1.00 20.24 189 GLU B O 1
ATOM 5646 N N . PHE B 1 190 ? 72.472 29.614 128.648 1.00 21.07 190 PHE B N 1
ATOM 5647 C CA . PHE B 1 190 ? 71.534 30.724 128.385 1.00 21.94 190 PHE B CA 1
ATOM 5648 C C . PHE B 1 190 ? 71.684 31.319 126.976 1.00 22.53 190 PHE B C 1
ATOM 5649 O O . PHE B 1 190 ? 70.692 31.450 126.221 1.00 22.03 190 PHE B O 1
ATOM 5657 N N . LEU B 1 191 ? 72.918 31.663 126.598 1.00 23.07 191 LEU B N 1
ATOM 5658 C CA . LEU B 1 191 ? 73.175 32.231 125.250 1.00 24.29 191 LEU B CA 1
ATOM 5659 C C . LEU B 1 191 ? 72.891 31.273 124.093 1.00 24.21 191 LEU B C 1
ATOM 5660 O O . LEU B 1 191 ? 72.291 31.667 123.063 1.00 25.28 191 LEU B O 1
ATOM 5665 N N . THR B 1 192 ? 73.319 30.013 124.249 1.00 23.43 192 THR B N 1
ATOM 5666 C CA . THR B 1 192 ? 73.040 28.939 123.303 1.00 23.72 192 THR B CA 1
ATOM 5667 C C . THR B 1 192 ? 71.557 28.670 123.113 1.00 24.27 192 THR B C 1
ATOM 5668 O O . THR B 1 192 ? 71.116 28.394 122.006 1.00 26.14 192 THR B O 1
ATOM 5672 N N . ALA B 1 193 ? 70.802 28.734 124.195 1.00 23.26 193 ALA B N 1
ATOM 5673 C CA . ALA B 1 193 ? 69.382 28.535 124.159 1.00 23.00 193 ALA B CA 1
ATOM 5674 C C . ALA B 1 193 ? 68.655 29.710 123.513 1.00 22.49 193 ALA B C 1
ATOM 5675 O O . ALA B 1 193 ? 67.722 29.521 122.741 1.00 24.13 193 ALA B O 1
ATOM 5677 N N . ILE B 1 194 ? 68.990 30.913 123.933 1.00 21.39 194 ILE B N 1
ATOM 5678 C CA . ILE B 1 194 ? 68.164 32.073 123.569 1.00 22.48 194 ILE B CA 1
ATOM 5679 C C . ILE B 1 194 ? 68.758 32.820 122.387 1.00 23.37 194 ILE B C 1
ATOM 5680 O O . ILE B 1 194 ? 68.042 33.035 121.388 1.00 22.96 194 ILE B O 1
ATOM 5685 N N . SER B 1 195 ? 70.042 33.185 122.458 1.00 22.96 195 SER B N 1
ATOM 5686 C CA . SER B 1 195 ? 70.662 33.868 121.315 1.00 24.74 195 SER B CA 1
ATOM 5687 C C . SER B 1 195 ? 70.803 32.986 120.056 1.00 24.71 195 SER B C 1
ATOM 5688 O O . SER B 1 195 ? 70.461 33.413 118.956 1.00 25.93 195 SER B O 1
ATOM 5691 N N . PHE B 1 196 ? 71.291 31.754 120.197 1.00 25.57 196 PHE B N 1
ATOM 5692 C CA . PHE B 1 196 ? 71.463 30.904 119.030 1.00 25.65 196 PHE B CA 1
ATOM 5693 C C . PHE B 1 196 ? 70.145 30.231 118.604 1.00 25.98 196 PHE B C 1
ATOM 5694 O O . PHE B 1 196 ? 69.633 30.454 117.492 1.00 26.52 196 PHE B O 1
ATOM 5702 N N . SER B 1 197 ? 69.589 29.395 119.463 1.00 25.80 197 SER B N 1
ATOM 5703 C CA . SER B 1 197 ? 68.452 28.602 119.090 1.00 26.88 197 SER B CA 1
ATOM 5704 C C . SER B 1 197 ? 67.180 29.396 118.823 1.00 27.97 197 SER B C 1
ATOM 5705 O O . SER B 1 197 ? 66.512 29.166 117.790 1.00 28.88 197 SER B O 1
ATOM 5708 N N . PHE B 1 198 ? 66.861 30.328 119.721 1.00 29.06 198 PHE B N 1
ATOM 5709 C CA . PHE B 1 198 ? 65.578 31.085 119.721 1.00 32.01 198 PHE B CA 1
ATOM 5710 C C . PHE B 1 198 ? 65.692 32.307 118.788 1.00 32.20 198 PHE B C 1
ATOM 5711 O O . PHE B 1 198 ? 64.833 32.521 117.955 1.00 33.04 198 PHE B O 1
ATOM 5719 N N . GLU B 1 199 ? 66.772 33.079 118.921 1.00 32.10 199 GLU B N 1
ATOM 5720 C CA . GLU B 1 199 ? 66.950 34.373 118.222 1.00 32.54 199 GLU B CA 1
ATOM 5721 C C . GLU B 1 199 ? 67.575 34.245 116.860 1.00 32.55 199 GLU B C 1
ATOM 5722 O O . GLU B 1 199 ? 67.639 35.238 116.104 1.00 33.99 199 GLU B O 1
ATOM 5728 N N . TYR B 1 200 ? 68.071 33.060 116.526 1.00 31.47 200 TYR B N 1
ATOM 5729 C CA . TYR B 1 200 ? 68.718 32.914 115.237 1.00 31.06 200 TYR B CA 1
ATOM 5730 C C . TYR B 1 200 ? 68.133 31.766 114.393 1.00 30.52 200 TYR B C 1
ATOM 5731 O O . TYR B 1 200 ? 67.635 31.994 113.298 1.00 28.98 200 TYR B O 1
ATOM 5740 N N . VAL B 1 201 ? 68.186 30.539 114.912 1.00 28.81 201 VAL B N 1
ATOM 5741 C CA . VAL B 1 201 ? 67.619 29.393 114.216 1.00 28.63 201 VAL B CA 1
ATOM 5742 C C . VAL B 1 201 ? 66.088 29.418 114.114 1.00 29.13 201 VAL B C 1
ATOM 5743 O O . VAL B 1 201 ? 65.541 29.182 113.029 1.00 30.25 201 VAL B O 1
ATOM 5747 N N . LEU B 1 202 ? 65.392 29.694 115.218 1.00 29.45 202 LEU B N 1
ATOM 5748 C CA . LEU B 1 202 ? 63.939 29.518 115.230 1.00 29.95 202 LEU B CA 1
ATOM 5749 C C . LEU B 1 202 ? 63.161 30.822 115.122 1.00 30.71 202 LEU B C 1
ATOM 5750 O O . LEU B 1 202 ? 61.931 30.818 115.147 1.00 30.86 202 LEU B O 1
ATOM 5755 N N . THR B 1 203 ? 63.879 31.924 114.917 1.00 31.29 203 THR B N 1
ATOM 5756 C CA . THR B 1 203 ? 63.290 33.264 115.067 1.00 32.39 203 THR B CA 1
ATOM 5757 C C . THR B 1 203 ? 62.185 33.617 114.054 1.00 32.46 203 THR B C 1
ATOM 5758 O O . THR B 1 203 ? 61.159 34.174 114.449 1.00 32.88 203 THR B O 1
ATOM 5762 N N . ASN B 1 204 ? 62.386 33.307 112.771 1.00 32.36 204 ASN B N 1
ATOM 5763 C CA . ASN B 1 204 ? 61.334 33.555 111.779 1.00 32.60 204 ASN B CA 1
ATOM 5764 C C . ASN B 1 204 ? 60.064 32.718 111.969 1.00 32.66 204 ASN B C 1
ATOM 5765 O O . ASN B 1 204 ? 59.000 33.086 111.463 1.00 32.48 204 ASN B O 1
ATOM 5770 N N . LEU B 1 205 ? 60.152 31.602 112.690 1.00 32.52 205 LEU B N 1
ATOM 5771 C CA . LEU B 1 205 ? 58.940 30.812 112.951 1.00 33.68 205 LEU B CA 1
ATOM 5772 C C . LEU B 1 205 ? 58.042 31.446 113.990 1.00 35.31 205 LEU B C 1
ATOM 5773 O O . LEU B 1 205 ? 56.877 31.048 114.121 1.00 36.16 205 LEU B O 1
ATOM 5778 N N . LEU B 1 206 ? 58.585 32.390 114.770 1.00 36.65 206 LEU B N 1
ATOM 5779 C CA . LEU B 1 206 ? 57.756 33.231 115.638 1.00 38.19 206 LEU B CA 1
ATOM 5780 C C . LEU B 1 206 ? 57.436 34.585 114.975 1.00 38.99 206 LEU B C 1
ATOM 5781 O O . LEU B 1 206 ? 56.274 34.924 114.732 1.00 39.05 206 LEU B O 1
ATOM 5786 N N . PHE B 1 207 ? 58.479 35.330 114.641 1.00 39.74 207 PHE B N 1
ATOM 5787 C CA . PHE B 1 207 ? 58.330 36.659 114.064 1.00 40.99 207 PHE B CA 1
ATOM 5788 C C . PHE B 1 207 ? 57.446 36.741 112.816 1.00 41.49 207 PHE B C 1
ATOM 5789 O O . PHE B 1 207 ? 56.483 37.499 112.799 1.00 41.98 207 PHE B O 1
ATOM 5797 N N . VAL B 1 208 ? 57.789 36.003 111.761 1.00 41.34 208 VAL B N 1
ATOM 5798 C CA . VAL B 1 208 ? 56.986 36.034 110.524 1.00 41.12 208 VAL B CA 1
ATOM 5799 C C . VAL B 1 208 ? 55.468 35.777 110.690 1.00 40.40 208 VAL B C 1
ATOM 5800 O O . VAL B 1 208 ? 54.664 36.565 110.214 1.00 41.56 208 VAL B O 1
ATOM 5804 N N . PRO B 1 209 ? 55.068 34.679 111.370 1.00 39.44 209 PRO B N 1
ATOM 5805 C CA . PRO B 1 209 ? 53.628 34.428 111.459 1.00 37.54 209 PRO B CA 1
ATOM 5806 C C . PRO B 1 209 ? 52.842 35.524 112.147 1.00 36.19 209 PRO B C 1
ATOM 5807 O O . PRO B 1 209 ? 51.750 35.839 111.703 1.00 34.57 209 PRO B O 1
ATOM 5811 N N . PHE B 1 210 ? 53.381 36.089 113.224 1.00 35.10 210 PHE B N 1
ATOM 5812 C CA . PHE B 1 210 ? 52.657 37.147 113.917 1.00 34.86 210 PHE B CA 1
ATOM 5813 C C . PHE B 1 210 ? 52.653 38.450 113.104 1.00 34.02 210 PHE B C 1
ATOM 5814 O O . PHE B 1 210 ? 51.631 39.144 113.041 1.00 32.50 210 PHE B O 1
ATOM 5822 N N . MET B 1 211 ? 53.791 38.776 112.497 1.00 33.68 211 MET B N 1
ATOM 5823 C CA . MET B 1 211 ? 53.934 40.098 111.915 1.00 33.78 211 MET B CA 1
ATOM 5824 C C . MET B 1 211 ? 53.271 40.143 110.517 1.00 33.97 211 MET B C 1
ATOM 5825 O O . MET B 1 211 ? 52.487 41.059 110.241 1.00 34.40 211 MET B O 1
ATOM 5830 N N . SER B 1 212 ? 53.563 39.159 109.653 1.00 33.28 212 SER B N 1
ATOM 5831 C CA . SER B 1 212 ? 52.778 38.928 108.415 1.00 33.32 212 SER B CA 1
ATOM 5832 C C . SER B 1 212 ? 51.282 38.741 108.625 1.00 31.97 212 SER B C 1
ATOM 5833 O O . SER B 1 212 ? 50.487 39.337 107.904 1.00 32.01 212 SER B O 1
ATOM 5836 N N . GLY B 1 213 ? 50.901 37.892 109.583 1.00 30.45 213 GLY B N 1
ATOM 5837 C CA . GLY B 1 213 ? 49.489 37.697 109.947 1.00 28.83 213 GLY B CA 1
ATOM 5838 C C . GLY B 1 213 ? 48.799 39.035 110.227 1.00 28.62 213 GLY B C 1
ATOM 5839 O O . GLY B 1 213 ? 47.702 39.333 109.691 1.00 28.25 213 GLY B O 1
ATOM 5840 N N . ALA B 1 214 ? 49.454 39.856 111.040 1.00 26.97 214 ALA B N 1
ATOM 5841 C CA . ALA B 1 214 ? 48.969 41.193 111.290 1.00 27.95 214 ALA B CA 1
ATOM 5842 C C . ALA B 1 214 ? 48.734 41.987 109.981 1.00 27.49 214 ALA B C 1
ATOM 5843 O O . ALA B 1 214 ? 47.663 42.576 109.805 1.00 28.04 214 ALA B O 1
ATOM 5845 N N . ALA B 1 215 ? 49.736 42.017 109.109 1.00 28.26 215 ALA B N 1
ATOM 5846 C CA . ALA B 1 215 ? 49.649 42.733 107.818 1.00 29.10 215 ALA B CA 1
ATOM 5847 C C . ALA B 1 215 ? 48.439 42.260 106.997 1.00 31.02 215 ALA B C 1
ATOM 5848 O O . ALA B 1 215 ? 47.639 43.083 106.524 1.00 31.46 215 ALA B O 1
ATOM 5850 N N . TYR B 1 216 ? 48.281 40.946 106.883 1.00 31.00 216 TYR B N 1
ATOM 5851 C CA . TYR B 1 216 ? 47.170 40.344 106.120 1.00 31.64 216 TYR B CA 1
ATOM 5852 C C . TYR B 1 216 ? 45.826 40.511 106.791 1.00 29.90 216 TYR B C 1
ATOM 5853 O O . TYR B 1 216 ? 44.801 40.249 106.176 1.00 29.86 216 TYR B O 1
ATOM 5862 N N . ASN B 1 217 ? 45.816 40.952 108.044 1.00 28.56 217 ASN B N 1
ATOM 5863 C CA . ASN B 1 217 ? 44.540 41.078 108.765 1.00 26.41 217 ASN B CA 1
ATOM 5864 C C . ASN B 1 217 ? 44.173 42.463 109.274 1.00 26.21 217 ASN B C 1
ATOM 5865 O O . ASN B 1 217 ? 43.289 42.617 110.127 1.00 23.70 217 ASN B O 1
ATOM 5870 N N . GLY B 1 218 ? 44.879 43.457 108.740 1.00 26.97 218 GLY B N 1
ATOM 5871 C CA . GLY B 1 218 ? 44.572 44.875 108.959 1.00 28.29 218 GLY B CA 1
ATOM 5872 C C . GLY B 1 218 ? 44.924 45.375 110.355 1.00 29.17 218 GLY B C 1
ATOM 5873 O O . GLY B 1 218 ? 44.332 46.338 110.821 1.00 29.78 218 GLY B O 1
ATOM 5874 N N . ASP B 1 219 ? 45.890 44.737 111.022 1.00 29.15 219 ASP B N 1
ATOM 5875 C CA . ASP B 1 219 ? 46.333 45.171 112.356 1.00 29.42 219 ASP B CA 1
ATOM 5876 C C . ASP B 1 219 ? 47.549 46.105 112.283 1.00 28.85 219 ASP B C 1
ATOM 5877 O O . ASP B 1 219 ? 48.694 45.644 112.349 1.00 29.39 219 ASP B O 1
ATOM 5882 N N . MET B 1 220 ? 47.303 47.411 112.163 1.00 27.91 220 MET B N 1
ATOM 5883 C CA . MET B 1 220 ? 48.372 48.369 111.889 1.00 27.03 220 MET B CA 1
ATOM 5884 C C . MET B 1 220 ? 49.364 48.503 113.058 1.00 26.92 220 MET B C 1
ATOM 5885 O O . MET B 1 220 ? 50.559 48.757 112.836 1.00 27.09 220 MET B O 1
ATOM 5890 N N . ALA B 1 221 ? 48.866 48.339 114.285 1.00 25.43 221 ALA B N 1
ATOM 5891 C CA . ALA B 1 221 ? 49.704 48.520 115.493 1.00 25.76 221 ALA B CA 1
ATOM 5892 C C . ALA B 1 221 ? 50.732 47.412 115.587 1.00 25.69 221 ALA B C 1
ATOM 5893 O O . ALA B 1 221 ? 51.915 47.676 115.764 1.00 25.35 221 ALA B O 1
ATOM 5895 N N . THR B 1 222 ? 50.287 46.166 115.461 1.00 27.42 222 THR B N 1
ATOM 5896 C CA . THR B 1 222 ? 51.232 45.021 115.394 1.00 27.72 222 THR B CA 1
ATOM 5897 C C . THR B 1 222 ? 52.225 45.018 114.225 1.00 28.24 222 THR B C 1
ATOM 5898 O O . THR B 1 222 ? 53.411 44.689 114.390 1.00 29.05 222 THR B O 1
ATOM 5902 N N . VAL B 1 223 ? 51.740 45.367 113.043 1.00 28.08 223 VAL B N 1
ATOM 5903 C CA . VAL B 1 223 ? 52.536 45.510 111.825 1.00 28.23 223 VAL B CA 1
ATOM 5904 C C . VAL B 1 223 ? 53.639 46.522 112.062 1.00 27.71 223 VAL B C 1
ATOM 5905 O O . VAL B 1 223 ? 54.801 46.301 111.653 1.00 26.93 223 VAL B O 1
ATOM 5909 N N . THR B 1 224 ? 53.263 47.635 112.700 1.00 26.80 224 THR B N 1
ATOM 5910 C CA . THR B 1 224 ? 54.195 48.731 112.961 1.00 26.74 224 THR B CA 1
ATOM 5911 C C . THR B 1 224 ? 55.243 48.340 114.013 1.00 25.88 224 THR B C 1
ATOM 5912 O O . THR B 1 224 ? 56.436 48.643 113.842 1.00 26.27 224 THR B O 1
ATOM 5916 N N . PHE B 1 225 ? 54.813 47.689 115.092 1.00 24.24 225 PHE B N 1
ATOM 5917 C CA . PHE B 1 225 ? 55.798 47.111 115.988 1.00 24.27 225 PHE B CA 1
ATOM 5918 C C . PHE B 1 225 ? 56.781 46.182 115.194 1.00 24.33 225 PHE B C 1
ATOM 5919 O O . PHE B 1 225 ? 58.011 46.285 115.320 1.00 25.30 225 PHE B O 1
ATOM 5927 N N . GLY B 1 226 ? 56.243 45.275 114.374 1.00 24.97 226 GLY B N 1
ATOM 5928 C CA . GLY B 1 226 ? 57.053 44.376 113.570 1.00 24.71 226 GLY B CA 1
ATOM 5929 C C . GLY B 1 226 ? 58.101 45.104 112.766 1.00 26.08 226 GLY B C 1
ATOM 5930 O O . GLY B 1 226 ? 59.275 44.781 112.876 1.00 25.49 226 GLY B O 1
ATOM 5931 N N . PHE B 1 227 ? 57.694 46.104 111.970 1.00 27.49 227 PHE B N 1
ATOM 5932 C CA . PHE B 1 227 ? 58.649 46.905 111.153 1.00 29.08 227 PHE B CA 1
ATOM 5933 C C . PHE B 1 227 ? 59.713 47.551 112.057 1.00 28.29 227 PHE B C 1
ATOM 5934 O O . PHE B 1 227 ? 60.888 47.618 111.686 1.00 28.93 227 PHE B O 1
ATOM 5942 N N . SER B 1 228 ? 59.316 47.961 113.259 1.00 28.41 228 SER B N 1
ATOM 5943 C CA . SER B 1 228 ? 60.208 48.666 114.179 1.00 29.55 228 SER B CA 1
ATOM 5944 C C . SER B 1 228 ? 61.285 47.766 114.786 1.00 29.15 228 SER B C 1
ATOM 5945 O O . SER B 1 228 ? 62.406 48.197 115.026 1.00 29.01 228 SER B O 1
ATOM 5948 N N . ALA B 1 229 ? 60.911 46.516 115.027 1.00 29.18 229 ALA B N 1
ATOM 5949 C CA . ALA B 1 229 ? 61.757 45.525 115.659 1.00 29.54 229 ALA B CA 1
ATOM 5950 C C . ALA B 1 229 ? 62.769 44.879 114.678 1.00 30.28 229 ALA B C 1
ATOM 5951 O O . ALA B 1 229 ? 63.757 44.284 115.093 1.00 29.54 229 ALA B O 1
ATOM 5953 N N . GLN B 1 230 ? 62.538 45.030 113.380 1.00 30.60 230 GLN B N 1
ATOM 5954 C CA . GLN B 1 230 ? 63.403 44.434 112.343 1.00 31.99 230 GLN B CA 1
ATOM 5955 C C . GLN B 1 230 ? 64.906 44.725 112.461 1.00 32.15 230 GLN B C 1
ATOM 5956 O O . GLN B 1 230 ? 65.722 43.793 112.403 1.00 31.71 230 GLN B O 1
ATOM 5962 N N . SER B 1 231 ? 65.280 46.001 112.598 1.00 30.49 231 SER B N 1
ATOM 5963 C CA . SER B 1 231 ? 66.686 46.315 112.821 1.00 30.46 231 SER B CA 1
ATOM 5964 C C . SER B 1 231 ? 67.267 45.795 114.155 1.00 30.12 231 SER B C 1
ATOM 5965 O O . SER B 1 231 ? 68.486 45.517 114.233 1.00 30.55 231 SER B O 1
ATOM 5968 N N . ASP B 1 232 ? 66.436 45.689 115.201 1.00 29.13 232 ASP B N 1
ATOM 5969 C CA . ASP B 1 232 ? 66.862 45.115 116.493 1.00 28.00 232 ASP B CA 1
ATOM 5970 C C . ASP B 1 232 ? 67.191 43.630 116.268 1.00 28.44 232 ASP B C 1
ATOM 5971 O O . ASP B 1 232 ? 68.212 43.129 116.734 1.00 27.65 232 ASP B O 1
ATOM 5976 N N . GLU B 1 233 ? 66.320 42.934 115.537 1.00 28.79 233 GLU B N 1
ATOM 5977 C CA . GLU B 1 233 ? 66.497 41.514 115.276 1.00 30.03 233 GLU B CA 1
ATOM 5978 C C . GLU B 1 233 ? 67.715 41.178 114.428 1.00 30.09 233 GLU B C 1
ATOM 5979 O O . GLU B 1 233 ? 68.328 40.140 114.644 1.00 31.02 233 GLU B O 1
ATOM 5985 N N . ALA B 1 234 ? 68.070 42.034 113.478 1.00 29.41 234 ALA B N 1
ATOM 5986 C CA . ALA B 1 234 ? 69.296 41.837 112.705 1.00 29.56 234 ALA B CA 1
ATOM 5987 C C . ALA B 1 234 ? 70.456 41.709 113.671 1.00 29.39 234 ALA B C 1
ATOM 5988 O O . ALA B 1 234 ? 71.287 40.825 113.516 1.00 29.34 234 ALA B O 1
ATOM 5990 N N . ARG B 1 235 ? 70.501 42.580 114.684 1.00 28.12 235 ARG B N 1
ATOM 5991 C CA . ARG B 1 235 ? 71.571 42.514 115.684 1.00 27.29 235 ARG B CA 1
ATOM 5992 C C . ARG B 1 235 ? 71.477 41.228 116.466 1.00 25.85 235 ARG B C 1
ATOM 5993 O O . ARG B 1 235 ? 72.462 40.520 116.595 1.00 25.87 235 ARG B O 1
ATOM 6001 N N . HIS B 1 236 ? 70.295 40.927 116.979 1.00 24.86 236 HIS B N 1
ATOM 6002 C CA . HIS B 1 236 ? 70.129 39.759 117.818 1.00 25.48 236 HIS B CA 1
ATOM 6003 C C . HIS B 1 236 ? 70.501 38.459 117.101 1.00 25.86 236 HIS B C 1
ATOM 6004 O O . HIS B 1 236 ? 71.112 37.587 117.715 1.00 25.26 236 HIS B O 1
ATOM 6011 N N . MET B 1 237 ? 70.101 38.329 115.828 1.00 25.60 237 MET B N 1
ATOM 6012 C CA . MET B 1 237 ? 70.526 37.213 114.960 1.00 26.30 237 MET B CA 1
ATOM 6013 C C . MET B 1 237 ? 72.042 37.144 114.849 1.00 26.49 237 MET B C 1
ATOM 6014 O O . MET B 1 237 ? 72.629 36.061 114.987 1.00 27.28 237 MET B O 1
ATOM 6019 N N . THR B 1 238 ? 72.692 38.288 114.644 1.00 26.80 238 THR B N 1
ATOM 6020 C CA . THR B 1 238 ? 74.147 38.302 114.491 1.00 27.05 238 THR B CA 1
ATOM 6021 C C . THR B 1 238 ? 74.868 37.931 115.778 1.00 26.77 238 THR B C 1
ATOM 6022 O O . THR B 1 238 ? 75.902 37.234 115.728 1.00 26.33 238 THR B O 1
ATOM 6026 N N . LEU B 1 239 ? 74.313 38.354 116.916 1.00 25.95 239 LEU B N 1
ATOM 6027 C CA . LEU B 1 239 ? 74.834 37.904 118.229 1.00 27.12 239 LEU B CA 1
ATOM 6028 C C . LEU B 1 239 ? 74.729 36.366 118.333 1.00 26.88 239 LEU B C 1
ATOM 6029 O O . LEU B 1 239 ? 75.703 35.706 118.726 1.00 26.75 239 LEU B O 1
ATOM 6034 N N . GLY B 1 240 ? 73.568 35.818 117.969 1.00 26.60 240 GLY B N 1
ATOM 6035 C CA . GLY B 1 240 ? 73.351 34.365 117.979 1.00 26.98 240 GLY B CA 1
ATOM 6036 C C . GLY B 1 240 ? 74.414 33.609 117.184 1.00 27.59 240 GLY B C 1
ATOM 6037 O O . GLY B 1 240 ? 74.940 32.595 117.648 1.00 28.03 240 GLY B O 1
ATOM 6038 N N . LEU B 1 241 ? 74.716 34.101 115.988 1.00 28.09 241 LEU B N 1
ATOM 6039 C CA . LEU B 1 241 ? 75.690 33.477 115.097 1.00 28.85 241 LEU B CA 1
ATOM 6040 C C . LEU B 1 241 ? 77.088 33.543 115.712 1.00 29.08 241 LEU B C 1
ATOM 6041 O O . LEU B 1 241 ? 77.783 32.526 115.774 1.00 28.65 241 LEU B O 1
ATOM 6046 N N . GLU B 1 242 ? 77.506 34.729 116.151 1.00 29.33 242 GLU B N 1
ATOM 6047 C CA . GLU B 1 242 ? 78.813 34.895 116.785 1.00 30.62 242 GLU B CA 1
ATOM 6048 C C . GLU B 1 242 ? 79.003 34.014 118.017 1.00 31.08 242 GLU B C 1
ATOM 6049 O O . GLU B 1 242 ? 80.083 33.429 118.179 1.00 31.47 242 GLU B O 1
ATOM 6055 N N . VAL B 1 243 ? 77.981 33.939 118.873 1.00 30.25 243 VAL B N 1
ATOM 6056 C CA . VAL B 1 243 ? 77.974 33.039 120.037 1.00 30.40 243 VAL B CA 1
ATOM 6057 C C . VAL B 1 243 ? 78.388 31.593 119.712 1.00 30.28 243 VAL B C 1
ATOM 6058 O O . VAL B 1 243 ? 79.334 31.102 120.328 1.00 29.68 243 VAL B O 1
ATOM 6062 N N . ILE B 1 244 ? 77.701 30.912 118.773 1.00 30.92 244 ILE B N 1
ATOM 6063 C CA . ILE B 1 244 ? 78.048 29.493 118.542 1.00 32.23 244 ILE B CA 1
ATOM 6064 C C . ILE B 1 244 ? 79.393 29.340 117.882 1.00 31.62 244 ILE B C 1
ATOM 6065 O O . ILE B 1 244 ? 80.123 28.453 118.263 1.00 31.73 244 ILE B O 1
ATOM 6070 N N . LYS B 1 245 ? 79.715 30.208 116.929 1.00 30.16 245 LYS B N 1
ATOM 6071 C CA . LYS B 1 245 ? 81.016 30.140 116.253 1.00 29.82 245 LYS B CA 1
ATOM 6072 C C . LYS B 1 245 ? 82.126 30.332 117.267 1.00 29.21 245 LYS B C 1
ATOM 6073 O O . LYS B 1 245 ? 83.112 29.563 117.292 1.00 28.58 245 LYS B O 1
ATOM 6079 N N . PHE B 1 246 ? 81.975 31.337 118.125 1.00 28.00 246 PHE B N 1
ATOM 6080 C CA . PHE B 1 246 ? 82.982 31.628 119.159 1.00 27.55 246 PHE B CA 1
ATOM 6081 C C . PHE B 1 246 ? 83.240 30.417 120.080 1.00 27.98 246 PHE B C 1
ATOM 6082 O O . PHE B 1 246 ? 84.384 29.990 120.279 1.00 27.05 246 PHE B O 1
ATOM 6090 N N . ILE B 1 247 ? 82.158 29.913 120.662 1.00 28.42 247 ILE B N 1
ATOM 6091 C CA . ILE B 1 247 ? 82.221 28.847 121.638 1.00 28.76 247 ILE B CA 1
ATOM 6092 C C . ILE B 1 247 ? 82.781 27.559 120.991 1.00 29.19 247 ILE B C 1
ATOM 6093 O O . ILE B 1 247 ? 83.567 26.833 121.629 1.00 28.79 247 ILE B O 1
ATOM 6098 N N . LEU B 1 248 ? 82.351 27.280 119.752 1.00 28.79 248 LEU B N 1
ATOM 6099 C CA . LEU B 1 248 ? 82.859 26.107 119.004 1.00 28.87 248 LEU B CA 1
ATOM 6100 C C . LEU B 1 248 ? 84.363 26.191 118.687 1.00 30.11 248 LEU B C 1
ATOM 6101 O O . LEU B 1 248 ? 85.081 25.179 118.746 1.00 31.01 248 LEU B O 1
ATOM 6106 N N . GLU B 1 249 ? 84.837 27.385 118.378 1.00 30.54 249 GLU B N 1
ATOM 6107 C CA . GLU B 1 249 ? 86.237 27.607 118.032 1.00 32.45 249 GLU B CA 1
ATOM 6108 C C . GLU B 1 249 ? 87.165 27.697 119.231 1.00 32.55 249 GLU B C 1
ATOM 6109 O O . GLU B 1 249 ? 88.397 27.520 119.085 1.00 33.75 249 GLU B O 1
ATOM 6115 N N . GLN B 1 250 ? 86.612 27.941 120.413 1.00 31.93 250 GLN B N 1
ATOM 6116 C CA . GLN B 1 250 ? 87.456 28.189 121.574 1.00 32.09 250 GLN B CA 1
ATOM 6117 C C . GLN B 1 250 ? 88.146 26.929 122.086 1.00 31.83 250 GLN B C 1
ATOM 6118 O O . GLN B 1 250 ? 89.315 26.971 122.455 1.00 32.28 250 GLN B O 1
ATOM 6124 N N . HIS B 1 251 ? 87.462 25.804 122.053 1.00 31.20 251 HIS B N 1
ATOM 6125 C CA . HIS B 1 251 ? 88.118 24.565 122.476 1.00 32.85 251 HIS B CA 1
ATOM 6126 C C . HIS B 1 251 ? 87.345 23.380 121.929 1.00 32.99 251 HIS B C 1
ATOM 6127 O O . HIS B 1 251 ? 86.134 23.440 121.827 1.00 32.33 251 HIS B O 1
ATOM 6134 N N . GLU B 1 252 ? 88.025 22.296 121.561 1.00 34.50 252 GLU B N 1
ATOM 6135 C CA . GLU B 1 252 ? 87.292 21.191 120.961 1.00 35.52 252 GLU B CA 1
ATOM 6136 C C . GLU B 1 252 ? 86.483 20.412 121.969 1.00 34.81 252 GLU B C 1
ATOM 6137 O O . GLU B 1 252 ? 85.553 19.685 121.593 1.00 34.43 252 GLU B O 1
ATOM 6143 N N . ASP B 1 253 ? 86.779 20.610 123.250 1.00 33.60 253 ASP B N 1
ATOM 6144 C CA . ASP B 1 253 ? 85.952 20.017 124.315 1.00 33.51 253 ASP B CA 1
ATOM 6145 C C . ASP B 1 253 ? 84.552 20.676 124.427 1.00 32.27 253 ASP B C 1
ATOM 6146 O O . ASP B 1 253 ? 83.644 20.114 125.043 1.00 32.32 253 ASP B O 1
ATOM 6151 N N . ASN B 1 254 ? 84.397 21.878 123.873 1.00 31.08 254 ASN B N 1
ATOM 6152 C CA . ASN B 1 254 ? 83.088 22.553 123.852 1.00 29.72 254 ASN B CA 1
ATOM 6153 C C . ASN B 1 254 ? 82.099 21.946 122.864 1.00 29.49 254 ASN B C 1
ATOM 6154 O O . ASN B 1 254 ? 80.888 22.119 123.004 1.00 29.63 254 ASN B O 1
ATOM 6159 N N . VAL B 1 255 ? 82.610 21.287 121.823 1.00 28.69 255 VAL B N 1
ATOM 6160 C CA . VAL B 1 255 ? 81.768 20.789 120.759 1.00 27.99 255 VAL B CA 1
ATOM 6161 C C . VAL B 1 255 ? 80.692 19.772 121.225 1.00 28.81 255 VAL B C 1
ATOM 6162 O O . VAL B 1 255 ? 79.538 19.932 120.801 1.00 29.78 255 VAL B O 1
ATOM 6166 N N . PRO B 1 256 ? 81.040 18.732 122.063 1.00 28.58 256 PRO B N 1
ATOM 6167 C CA . PRO B 1 256 ? 79.976 17.853 122.615 1.00 28.43 256 PRO B CA 1
ATOM 6168 C C . PRO B 1 256 ? 78.959 18.583 123.535 1.00 27.58 256 PRO B C 1
ATOM 6169 O O . PRO B 1 256 ? 77.774 18.274 123.536 1.00 27.34 256 PRO B O 1
ATOM 6173 N N . ILE B 1 257 ? 79.442 19.495 124.362 1.00 26.51 257 ILE B N 1
ATOM 6174 C CA . ILE B 1 257 ? 78.533 20.269 125.210 1.00 24.90 257 ILE B CA 1
ATOM 6175 C C . ILE B 1 257 ? 77.530 21.069 124.361 1.00 24.89 257 ILE B C 1
ATOM 6176 O O . ILE B 1 257 ? 76.277 21.002 124.588 1.00 24.35 257 ILE B O 1
ATOM 6181 N N . VAL B 1 258 ? 78.063 21.814 123.382 1.00 24.07 258 VAL B N 1
ATOM 6182 C CA . VAL B 1 258 ? 77.217 22.607 122.504 1.00 24.33 258 VAL B CA 1
ATOM 6183 C C . VAL B 1 258 ? 76.236 21.709 121.727 1.00 24.98 258 VAL B C 1
ATOM 6184 O O . VAL B 1 258 ? 75.064 22.052 121.602 1.00 24.75 258 VAL B O 1
ATOM 6188 N N . GLN B 1 259 ? 76.691 20.543 121.247 1.00 24.38 259 GLN B N 1
ATOM 6189 C CA . GLN B 1 259 ? 75.811 19.639 120.511 1.00 24.45 259 GLN B CA 1
ATOM 6190 C C . GLN B 1 259 ? 74.614 19.215 121.366 1.00 24.18 259 GLN B C 1
ATOM 6191 O O . GLN B 1 259 ? 73.493 19.228 120.852 1.00 23.89 259 GLN B O 1
ATOM 6197 N N . ARG B 1 260 ? 74.844 18.919 122.654 1.00 23.33 260 ARG B N 1
ATOM 6198 C CA . ARG B 1 260 ? 73.749 18.530 123.585 1.00 23.91 260 ARG B CA 1
ATOM 6199 C C . ARG B 1 260 ? 72.805 19.697 123.807 1.00 21.93 260 ARG B C 1
ATOM 6200 O O . ARG B 1 260 ? 71.583 19.505 123.874 1.00 21.56 260 ARG B O 1
ATOM 6208 N N . TRP B 1 261 ? 73.362 20.899 123.958 1.00 21.30 261 TRP B N 1
ATOM 6209 C CA . TRP B 1 261 ? 72.504 22.117 124.028 1.00 21.35 261 TRP B CA 1
ATOM 6210 C C . TRP B 1 261 ? 71.669 22.356 122.780 1.00 21.62 261 TRP B C 1
ATOM 6211 O O . TRP B 1 261 ? 70.488 22.693 122.883 1.00 22.07 261 TRP B O 1
ATOM 6222 N N . ILE B 1 262 ? 72.270 22.181 121.606 1.00 21.50 262 ILE B N 1
ATOM 6223 C CA . ILE B 1 262 ? 71.525 22.204 120.325 1.00 21.71 262 ILE B CA 1
ATOM 6224 C C . ILE B 1 262 ? 70.382 21.196 120.333 1.00 21.98 262 ILE B C 1
ATOM 6225 O O . ILE B 1 262 ? 69.241 21.572 120.085 1.00 22.49 262 ILE B O 1
ATOM 6230 N N . ASP B 1 263 ? 70.662 19.929 120.637 1.00 20.85 263 ASP B N 1
ATOM 6231 C CA . ASP B 1 263 ? 69.582 18.947 120.724 1.00 21.75 263 ASP B CA 1
ATOM 6232 C C . ASP B 1 263 ? 68.407 19.375 121.693 1.00 21.16 263 ASP B C 1
ATOM 6233 O O . ASP B 1 263 ? 67.211 19.292 121.346 1.00 21.38 263 ASP B O 1
ATOM 6238 N N . LYS B 1 264 ? 68.770 19.779 122.914 1.00 20.31 264 LYS B N 1
ATOM 6239 C CA . LYS B 1 264 ? 67.822 20.134 123.973 1.00 19.18 264 LYS B CA 1
ATOM 6240 C C . LYS B 1 264 ? 66.983 21.315 123.525 1.00 19.17 264 LYS B C 1
ATOM 6241 O O . LYS B 1 264 ? 65.755 21.282 123.617 1.00 18.46 264 LYS B O 1
ATOM 6247 N N . TRP B 1 265 ? 67.666 22.352 123.018 1.00 18.79 265 TRP B N 1
ATOM 6248 C CA . TRP B 1 265 ? 66.977 23.611 122.768 1.00 20.16 265 TRP B CA 1
ATOM 6249 C C . TRP B 1 265 ? 66.222 23.640 121.463 1.00 21.07 265 TRP B C 1
ATOM 6250 O O . TRP B 1 265 ? 65.169 24.309 121.382 1.00 22.13 265 TRP B O 1
ATOM 6261 N N . PHE B 1 266 ? 66.719 22.881 120.462 1.00 21.13 266 PHE B N 1
ATOM 6262 C CA . PHE B 1 266 ? 65.909 22.590 119.263 1.00 21.33 266 PHE B CA 1
ATOM 6263 C C . PHE B 1 266 ? 64.532 22.010 119.692 1.00 21.72 266 PHE B C 1
ATOM 6264 O O . PHE B 1 266 ? 63.471 22.523 119.291 1.00 20.99 266 PHE B O 1
ATOM 6272 N N . TRP B 1 267 ? 64.561 20.985 120.554 1.00 21.05 267 TRP B N 1
ATOM 6273 C CA . TRP B 1 267 ? 63.364 20.275 120.952 1.00 20.89 267 TRP B CA 1
ATOM 6274 C C . TRP B 1 267 ? 62.441 21.103 121.833 1.00 21.43 267 TRP B C 1
ATOM 6275 O O . TRP B 1 267 ? 61.232 21.103 121.620 1.00 22.99 267 TRP B O 1
ATOM 6286 N N . ARG B 1 268 ? 62.999 21.797 122.827 1.00 20.60 268 ARG B N 1
ATOM 6287 C CA . ARG B 1 268 ? 62.210 22.709 123.621 1.00 20.79 268 ARG B CA 1
ATOM 6288 C C . ARG B 1 268 ? 61.663 23.878 122.759 1.00 20.47 268 ARG B C 1
ATOM 6289 O O . ARG B 1 268 ? 60.501 24.313 122.915 1.00 20.77 268 ARG B O 1
ATOM 6297 N N . GLY B 1 269 ? 62.466 24.383 121.836 1.00 20.73 269 GLY B N 1
ATOM 6298 C CA . GLY B 1 269 ? 61.966 25.494 120.976 1.00 20.97 269 GLY B CA 1
ATOM 6299 C C . GLY B 1 269 ? 60.834 24.998 120.096 1.00 21.66 269 GLY B C 1
ATOM 6300 O O . GLY B 1 269 ? 59.790 25.676 119.910 1.00 21.94 269 GLY B O 1
ATOM 6301 N N . PHE B 1 270 ? 61.024 23.806 119.563 1.00 21.85 270 PHE B N 1
ATOM 6302 C CA . PHE B 1 270 ? 60.025 23.190 118.695 1.00 22.23 270 PHE B CA 1
ATOM 6303 C C . PHE B 1 270 ? 58.700 23.047 119.446 1.00 22.22 270 PHE B C 1
ATOM 6304 O O . PHE B 1 270 ? 57.618 23.396 118.905 1.00 20.32 270 PHE B O 1
ATOM 6312 N N . ARG B 1 271 ? 58.759 22.576 120.700 1.00 20.81 271 ARG B N 1
ATOM 6313 C CA . ARG B 1 271 ? 57.517 22.362 121.450 1.00 20.60 271 ARG B CA 1
ATOM 6314 C C . ARG B 1 271 ? 56.834 23.675 121.734 1.00 21.38 271 ARG B C 1
ATOM 6315 O O . ARG B 1 271 ? 55.609 23.772 121.713 1.00 21.58 271 ARG B O 1
ATOM 6323 N N . LEU B 1 272 ? 57.618 24.691 122.008 1.00 22.63 272 LEU B N 1
ATOM 6324 C CA . LEU B 1 272 ? 57.050 26.013 122.280 1.00 25.17 272 LEU B CA 1
ATOM 6325 C C . LEU B 1 272 ? 56.309 26.532 121.047 1.00 26.12 272 LEU B C 1
ATOM 6326 O O . LEU B 1 272 ? 55.207 27.093 121.162 1.00 26.71 272 LEU B O 1
ATOM 6331 N N . LEU B 1 273 ? 56.933 26.338 119.881 1.00 27.91 273 LEU B N 1
ATOM 6332 C CA . LEU B 1 273 ? 56.424 26.825 118.595 1.00 29.95 273 LEU B CA 1
ATOM 6333 C C . LEU B 1 273 ? 55.122 26.168 118.193 1.00 30.89 273 LEU B C 1
ATOM 6334 O O . LEU B 1 273 ? 54.356 26.742 117.424 1.00 29.72 273 LEU B O 1
ATOM 6339 N N . SER B 1 274 ? 54.862 24.968 118.698 1.00 32.34 274 SER B N 1
ATOM 6340 C CA . SER B 1 274 ? 53.557 24.351 118.438 1.00 34.22 274 SER B CA 1
ATOM 6341 C C . SER B 1 274 ? 52.360 25.327 118.717 1.00 34.96 274 SER B C 1
ATOM 6342 O O . SER B 1 274 ? 51.327 25.277 118.008 1.00 35.10 274 SER B O 1
ATOM 6345 N N . LEU B 1 275 ? 52.499 26.241 119.687 1.00 35.50 275 LEU B N 1
ATOM 6346 C CA . LEU B 1 275 ? 51.441 27.255 119.911 1.00 35.89 275 LEU B CA 1
ATOM 6347 C C . LEU B 1 275 ? 51.285 28.203 118.700 1.00 35.31 275 LEU B C 1
ATOM 6348 O O . LEU B 1 275 ? 50.168 28.580 118.328 1.00 35.90 275 LEU B O 1
ATOM 6353 N N . VAL B 1 276 ? 52.402 28.556 118.066 1.00 34.14 276 VAL B N 1
ATOM 6354 C CA . VAL B 1 276 ? 52.379 29.443 116.889 1.00 33.36 276 VAL B CA 1
ATOM 6355 C C . VAL B 1 276 ? 51.749 28.745 115.656 1.00 32.94 276 VAL B C 1
ATOM 6356 O O . VAL B 1 276 ? 51.060 29.401 114.869 1.00 32.71 276 VAL B O 1
ATOM 6360 N N . SER B 1 277 ? 51.968 27.430 115.501 1.00 31.79 277 SER B N 1
ATOM 6361 C CA . SER B 1 277 ? 51.406 26.683 114.356 1.00 32.06 277 SER B CA 1
ATOM 6362 C C . SER B 1 277 ? 49.896 26.783 114.334 1.00 31.36 277 SER B C 1
ATOM 6363 O O . SER B 1 277 ? 49.257 26.984 113.290 1.00 30.78 277 SER B O 1
ATOM 6366 N N . MET B 1 278 ? 49.330 26.653 115.515 1.00 31.20 278 MET B N 1
ATOM 6367 C CA . MET B 1 278 ? 47.891 26.708 115.693 1.00 31.28 278 MET B CA 1
ATOM 6368 C C . MET B 1 278 ? 47.371 28.117 115.429 1.00 30.16 278 MET B C 1
ATOM 6369 O O . MET B 1 278 ? 46.305 28.270 114.862 1.00 29.55 278 MET B O 1
ATOM 6374 N N . MET B 1 279 ? 48.120 29.131 115.859 1.00 29.70 279 MET B N 1
ATOM 6375 C CA . MET B 1 279 ? 47.733 30.532 115.676 1.00 30.99 279 MET B CA 1
ATOM 6376 C C . MET B 1 279 ? 47.670 30.875 114.177 1.00 30.90 279 MET B C 1
ATOM 6377 O O . MET B 1 279 ? 46.710 31.475 113.709 1.00 32.13 279 MET B O 1
ATOM 6382 N N . MET B 1 280 ? 48.675 30.483 113.412 1.00 30.25 280 MET B N 1
ATOM 6383 C CA . MET B 1 280 ? 48.699 30.895 111.999 1.00 29.98 280 MET B CA 1
ATOM 6384 C C . MET B 1 280 ? 47.734 30.079 111.086 1.00 30.28 280 MET B C 1
ATOM 6385 O O . MET B 1 280 ? 47.193 30.624 110.113 1.00 29.38 280 MET B O 1
ATOM 6390 N N . ASP B 1 281 ? 47.549 28.784 111.399 1.00 28.69 281 ASP B N 1
ATOM 6391 C CA . ASP B 1 281 ? 46.635 27.941 110.639 1.00 28.94 281 ASP B CA 1
ATOM 6392 C C . ASP B 1 281 ? 45.172 28.213 110.975 1.00 28.60 281 ASP B C 1
ATOM 6393 O O . ASP B 1 281 ? 44.318 28.141 110.098 1.00 28.40 281 ASP B O 1
ATOM 6398 N N . TYR B 1 282 ? 44.863 28.556 112.215 1.00 28.16 282 TYR B N 1
ATOM 6399 C CA . TYR B 1 282 ? 43.455 28.618 112.608 1.00 28.31 282 TYR B CA 1
ATOM 6400 C C . TYR B 1 282 ? 42.928 29.967 113.082 1.00 28.85 282 TYR B C 1
ATOM 6401 O O . TYR B 1 282 ? 41.719 30.264 112.892 1.00 29.06 282 TYR B O 1
ATOM 6410 N N . MET B 1 283 ? 43.781 30.764 113.729 1.00 28.18 283 MET B N 1
ATOM 6411 C CA . MET B 1 283 ? 43.309 32.030 114.313 1.00 29.40 283 MET B CA 1
ATOM 6412 C C . MET B 1 283 ? 43.337 33.242 113.342 1.00 29.67 283 MET B C 1
ATOM 6413 O O . MET B 1 283 ? 42.687 34.257 113.599 1.00 31.06 283 MET B O 1
ATOM 6418 N N . LEU B 1 284 ? 44.132 33.166 112.293 1.00 29.12 284 LEU B N 1
ATOM 6419 C CA . LEU B 1 284 ? 44.174 34.266 111.341 1.00 29.35 284 LEU B CA 1
ATOM 6420 C C . LEU B 1 284 ? 43.064 34.060 110.338 1.00 29.49 284 LEU B C 1
ATOM 6421 O O . LEU B 1 284 ? 43.109 33.072 109.606 1.00 30.10 284 LEU B O 1
ATOM 6426 N N . PRO B 1 285 ? 42.046 34.969 110.304 1.00 29.33 285 PRO B N 1
ATOM 6427 C CA . PRO B 1 285 ? 40.975 34.882 109.283 1.00 29.05 285 PRO B CA 1
ATOM 6428 C C . PRO B 1 285 ? 41.509 34.841 107.832 1.00 29.47 285 PRO B C 1
ATOM 6429 O O . PRO B 1 285 ? 41.124 33.945 107.089 1.00 30.85 285 PRO B O 1
ATOM 6433 N N . ASN B 1 286 ? 42.380 35.785 107.441 1.00 28.98 286 ASN B N 1
ATOM 6434 C CA . ASN B 1 286 ? 43.156 35.690 106.189 1.00 28.55 286 ASN B CA 1
ATOM 6435 C C . ASN B 1 286 ? 44.523 35.054 106.420 1.00 28.75 286 ASN B C 1
ATOM 6436 O O . ASN B 1 286 ? 45.359 35.558 107.200 1.00 26.70 286 ASN B O 1
ATOM 6441 N N . LYS B 1 287 ? 44.765 33.968 105.693 1.00 29.40 287 LYS B N 1
ATOM 6442 C CA . LYS B 1 287 ? 45.933 33.158 105.929 1.00 31.78 287 LYS B CA 1
ATOM 6443 C C . LYS B 1 287 ? 47.162 33.728 105.219 1.00 32.82 287 LYS B C 1
ATOM 6444 O O . LYS B 1 287 ? 47.041 34.362 104.173 1.00 33.54 287 LYS B O 1
ATOM 6450 N N . VAL B 1 288 ? 48.335 33.547 105.815 1.00 33.28 288 VAL B N 1
ATOM 6451 C CA . VAL B 1 288 ? 49.574 34.036 105.231 1.00 34.28 288 VAL B CA 1
ATOM 6452 C C . VAL B 1 288 ? 50.221 32.870 104.498 1.00 34.88 288 VAL B C 1
ATOM 6453 O O . VAL B 1 288 ? 50.539 32.961 103.289 1.00 36.12 288 VAL B O 1
ATOM 6457 N N . MET B 1 289 ? 50.383 31.767 105.232 1.00 33.65 289 MET B N 1
ATOM 6458 C CA . MET B 1 289 ? 50.973 30.529 104.744 1.00 33.10 289 MET B CA 1
ATOM 6459 C C . MET B 1 289 ? 50.632 29.440 105.757 1.00 31.39 289 MET B C 1
ATOM 6460 O O . MET B 1 289 ? 50.165 29.735 106.854 1.00 31.00 289 MET B O 1
ATOM 6465 N N . SER B 1 290 ? 50.798 28.179 105.395 1.00 30.22 290 SER B N 1
ATOM 6466 C CA . SER B 1 290 ? 50.549 27.128 106.389 1.00 28.96 290 SER B CA 1
ATOM 6467 C C . SER B 1 290 ? 51.756 26.998 107.340 1.00 28.24 290 SER B C 1
ATOM 6468 O O . SER B 1 290 ? 52.892 27.331 106.966 1.00 27.00 290 SER B O 1
ATOM 6471 N N . TRP B 1 291 ? 51.514 26.503 108.560 1.00 28.10 291 TRP B N 1
ATOM 6472 C CA . TRP B 1 291 ? 52.629 26.052 109.406 1.00 27.99 291 TRP B CA 1
ATOM 6473 C C . TRP B 1 291 ? 53.563 25.127 108.608 1.00 27.25 291 TRP B C 1
ATOM 6474 O O . TRP B 1 291 ? 54.789 25.228 108.693 1.00 26.96 291 TRP B O 1
ATOM 6485 N N . SER B 1 292 ? 52.981 24.229 107.826 1.00 27.75 292 SER B N 1
ATOM 6486 C CA . SER B 1 292 ? 53.776 23.343 106.959 1.00 28.54 292 SER B CA 1
ATOM 6487 C C . SER B 1 292 ? 54.811 24.095 106.083 1.00 28.27 292 SER B C 1
ATOM 6488 O O . SER B 1 292 ? 56.025 23.769 106.050 1.00 27.66 292 SER B O 1
ATOM 6491 N N . GLU B 1 293 ? 54.319 25.098 105.357 1.00 28.08 293 GLU B N 1
ATOM 6492 C CA . GLU B 1 293 ? 55.155 25.938 104.528 1.00 27.73 293 GLU B CA 1
ATOM 6493 C C . GLU B 1 293 ? 56.196 26.718 105.324 1.00 27.69 293 GLU B C 1
ATOM 6494 O O . GLU B 1 293 ? 57.374 26.691 104.982 1.00 27.53 293 GLU B O 1
ATOM 6500 N N . ALA B 1 294 ? 55.770 27.415 106.371 1.00 27.87 294 ALA B N 1
ATOM 6501 C CA . ALA B 1 294 ? 56.700 28.112 107.298 1.00 27.41 294 ALA B CA 1
ATOM 6502 C C . ALA B 1 294 ? 57.865 27.219 107.762 1.00 27.46 294 ALA B C 1
ATOM 6503 O O . ALA B 1 294 ? 59.030 27.597 107.646 1.00 26.30 294 ALA B O 1
ATOM 6505 N N . TRP B 1 295 ? 57.539 26.017 108.239 1.00 27.68 295 TRP B N 1
ATOM 6506 C CA . TRP B 1 295 ? 58.533 25.097 108.761 1.00 28.02 295 TRP B CA 1
ATOM 6507 C C . TRP B 1 295 ? 59.490 24.671 107.659 1.00 29.46 295 TRP B C 1
ATOM 6508 O O . TRP B 1 295 ? 60.698 24.620 107.900 1.00 30.12 295 TRP B O 1
ATOM 6519 N N . GLU B 1 296 ? 58.949 24.356 106.467 1.00 30.24 296 GLU B N 1
ATOM 6520 C CA . GLU B 1 296 ? 59.761 23.984 105.284 1.00 31.63 296 GLU B CA 1
ATOM 6521 C C . GLU B 1 296 ? 60.782 25.054 104.910 1.00 30.87 296 GLU B C 1
ATOM 6522 O O . GLU B 1 296 ? 61.946 24.753 104.623 1.00 30.81 296 GLU B O 1
ATOM 6528 N N . VAL B 1 297 ? 60.345 26.304 104.911 1.00 30.66 297 VAL B N 1
ATOM 6529 C CA . VAL B 1 297 ? 61.218 27.370 104.444 1.00 31.16 297 VAL B CA 1
ATOM 6530 C C . VAL B 1 297 ? 62.170 27.773 105.550 1.00 30.52 297 VAL B C 1
ATOM 6531 O O . VAL B 1 297 ? 63.387 27.801 105.338 1.00 31.21 297 VAL B O 1
ATOM 6535 N N . TYR B 1 298 ? 61.629 28.077 106.723 1.00 30.33 298 TYR B N 1
ATOM 6536 C CA . TYR B 1 298 ? 62.472 28.683 107.776 1.00 29.96 298 TYR B CA 1
ATOM 6537 C C . TYR B 1 298 ? 63.319 27.703 108.559 1.00 30.28 298 TYR B C 1
ATOM 6538 O O . TYR B 1 298 ? 64.413 28.061 108.990 1.00 30.02 298 TYR B O 1
ATOM 6547 N N . TYR B 1 299 ? 62.837 26.471 108.724 1.00 29.45 299 TYR B N 1
ATOM 6548 C CA . TYR B 1 299 ? 63.666 25.458 109.333 1.00 29.55 299 TYR B CA 1
ATOM 6549 C C . TYR B 1 299 ? 64.375 24.554 108.306 1.00 30.17 299 TYR B C 1
ATOM 6550 O O . TYR B 1 299 ? 65.593 24.574 108.186 1.00 30.27 299 TYR B O 1
ATOM 6559 N N . GLU B 1 300 ? 63.607 23.736 107.593 1.00 30.66 300 GLU B N 1
ATOM 6560 C CA . GLU B 1 300 ? 64.178 22.742 106.692 1.00 31.38 300 GLU B CA 1
ATOM 6561 C C . GLU B 1 300 ? 65.154 23.336 105.672 1.00 31.04 300 GLU B C 1
ATOM 6562 O O . GLU B 1 300 ? 66.277 22.849 105.545 1.00 30.96 300 GLU B O 1
ATOM 6568 N N . GLN B 1 301 ? 64.739 24.394 104.976 1.00 31.13 301 GLN B N 1
ATOM 6569 C CA . GLN B 1 301 ? 65.624 25.078 104.035 1.00 31.48 301 GLN B CA 1
ATOM 6570 C C . GLN B 1 301 ? 66.696 25.899 104.723 1.00 31.41 301 GLN B C 1
ATOM 6571 O O . GLN B 1 301 ? 67.886 25.551 104.640 1.00 30.59 301 GLN B O 1
ATOM 6577 N N . ASN B 1 302 ? 66.293 27.002 105.372 1.00 31.05 302 ASN B N 1
ATOM 6578 C CA . ASN B 1 302 ? 67.235 27.899 106.062 1.00 32.19 302 ASN B CA 1
ATOM 6579 C C . ASN B 1 302 ? 68.095 27.254 107.167 1.00 32.19 302 ASN B C 1
ATOM 6580 O O . ASN B 1 302 ? 69.313 27.458 107.230 1.00 32.55 302 ASN B O 1
ATOM 6585 N N . GLY B 1 303 ? 67.447 26.449 108.009 1.00 32.49 303 GLY B N 1
ATOM 6586 C CA . GLY B 1 303 ? 68.108 25.704 109.079 1.00 33.04 303 GLY B CA 1
ATOM 6587 C C . GLY B 1 303 ? 69.033 24.673 108.466 1.00 34.04 303 GLY B C 1
ATOM 6588 O O . GLY B 1 303 ? 70.169 24.485 108.938 1.00 33.43 303 GLY B O 1
ATOM 6589 N N . GLY B 1 304 ? 68.566 24.014 107.399 1.00 35.15 304 GLY B N 1
ATOM 6590 C CA . GLY B 1 304 ? 69.356 22.982 106.703 1.00 35.27 304 GLY B CA 1
ATOM 6591 C C . GLY B 1 304 ? 70.697 23.512 106.249 1.00 36.13 304 GLY B C 1
ATOM 6592 O O . GLY B 1 304 ? 71.720 22.838 106.394 1.00 36.20 304 GLY B O 1
ATOM 6593 N N . ALA B 1 305 ? 70.670 24.735 105.721 1.00 36.56 305 ALA B N 1
ATOM 6594 C CA . ALA B 1 305 ? 71.847 25.442 105.262 1.00 37.19 305 ALA B CA 1
ATOM 6595 C C . ALA B 1 305 ? 72.773 25.871 106.397 1.00 37.43 305 ALA B C 1
ATOM 6596 O O . ALA B 1 305 ? 74.000 25.753 106.294 1.00 36.72 305 ALA B O 1
ATOM 6598 N N . LEU B 1 306 ? 72.187 26.369 107.484 1.00 37.70 306 LEU B N 1
ATOM 6599 C CA . LEU B 1 306 ? 72.971 26.681 108.694 1.00 37.69 306 LEU B CA 1
ATOM 6600 C C . LEU B 1 306 ? 73.771 25.467 109.216 1.00 38.01 306 LEU B C 1
ATOM 6601 O O . LEU B 1 306 ? 74.985 25.551 109.425 1.00 38.18 306 LEU B O 1
ATOM 6606 N N . PHE B 1 307 ? 73.098 24.347 109.406 1.00 37.83 307 PHE B N 1
ATOM 6607 C CA . PHE B 1 307 ? 73.760 23.183 109.928 1.00 39.44 307 PHE B CA 1
ATOM 6608 C C . PHE B 1 307 ? 74.827 22.585 109.001 1.00 41.00 307 PHE B C 1
ATOM 6609 O O . PHE B 1 307 ? 75.743 21.911 109.474 1.00 41.43 307 PHE B O 1
ATOM 6617 N N . LYS B 1 308 ? 74.732 22.852 107.700 1.00 42.64 308 LYS B N 1
ATOM 6618 C CA . LYS B 1 308 ? 75.836 22.532 106.786 1.00 44.61 308 LYS B CA 1
ATOM 6619 C C . LYS B 1 308 ? 77.061 23.460 106.972 1.00 44.82 308 LYS B C 1
ATOM 6620 O O . LYS B 1 308 ? 78.183 22.978 106.888 1.00 45.41 308 LYS B O 1
ATOM 6626 N N . ASP B 1 309 ? 76.847 24.754 107.248 1.00 44.99 309 ASP B N 1
ATOM 6627 C CA . ASP B 1 309 ? 77.910 25.660 107.755 1.00 45.74 309 ASP B CA 1
ATOM 6628 C C . ASP B 1 309 ? 78.644 25.004 108.927 1.00 45.01 309 ASP B C 1
ATOM 6629 O O . ASP B 1 309 ? 79.894 24.917 108.926 1.00 45.75 309 ASP B O 1
ATOM 6634 N N . LEU B 1 310 ? 77.863 24.543 109.915 1.00 42.53 310 LEU B N 1
ATOM 6635 C CA . LEU B 1 310 ? 78.377 24.094 111.211 1.00 40.56 310 LEU B CA 1
ATOM 6636 C C . LEU B 1 310 ? 79.081 22.766 111.165 1.00 40.51 310 LEU B C 1
ATOM 6637 O O . LEU B 1 310 ? 79.810 22.457 112.103 1.00 39.21 310 LEU B O 1
ATOM 6642 N N . GLU B 1 311 ? 78.857 21.982 110.098 1.00 40.98 311 GLU B N 1
ATOM 6643 C CA . GLU B 1 311 ? 79.536 20.696 109.923 1.00 42.54 311 GLU B CA 1
ATOM 6644 C C . GLU B 1 311 ? 81.061 20.814 110.015 1.00 42.43 311 GLU B C 1
ATOM 6645 O O . GLU B 1 311 ? 81.736 19.862 110.419 1.00 42.13 311 GLU B O 1
ATOM 6651 N N . ARG B 1 312 ? 81.593 21.995 109.705 1.00 42.77 312 ARG B N 1
ATOM 6652 C CA . ARG B 1 312 ? 83.030 22.234 109.789 1.00 43.59 312 ARG B CA 1
ATOM 6653 C C . ARG B 1 312 ? 83.574 22.130 111.209 1.00 43.94 312 ARG B C 1
ATOM 6654 O O . ARG B 1 312 ? 84.783 21.918 111.399 1.00 43.69 312 ARG B O 1
ATOM 6662 N N . TYR B 1 313 ? 82.680 22.287 112.203 1.00 43.31 313 TYR B N 1
ATOM 6663 C CA . TYR B 1 313 ? 83.049 22.282 113.633 1.00 42.48 313 TYR B CA 1
ATOM 6664 C C . TYR B 1 313 ? 82.807 20.939 114.309 1.00 42.26 313 TYR B C 1
ATOM 6665 O O . TYR B 1 313 ? 83.208 20.735 115.458 1.00 42.95 313 TYR B O 1
ATOM 6674 N N . GLY B 1 314 ? 82.161 20.021 113.601 1.00 41.20 314 GLY B N 1
ATOM 6675 C CA . GLY B 1 314 ? 81.833 18.721 114.157 1.00 40.33 314 GLY B CA 1
ATOM 6676 C C . GLY B 1 314 ? 80.403 18.672 114.664 1.00 39.30 314 GLY B C 1
ATOM 6677 O O . GLY B 1 314 ? 80.009 17.703 115.316 1.00 39.81 314 GLY B O 1
ATOM 6678 N N . ILE B 1 315 ? 79.614 19.700 114.349 1.00 37.71 315 ILE B N 1
ATOM 6679 C CA . ILE B 1 315 ? 78.206 19.744 114.753 1.00 35.90 315 ILE B CA 1
ATOM 6680 C C . ILE B 1 315 ? 77.353 19.062 113.698 1.00 35.46 315 ILE B C 1
ATOM 6681 O O . ILE B 1 315 ? 77.542 19.297 112.498 1.00 35.16 315 ILE B O 1
ATOM 6686 N N . ARG B 1 316 ? 76.421 18.222 114.147 1.00 33.72 316 ARG B N 1
ATOM 6687 C CA . ARG B 1 316 ? 75.428 17.631 113.267 1.00 33.47 316 ARG B CA 1
ATOM 6688 C C . ARG B 1 316 ? 74.063 18.299 113.542 1.00 32.79 316 ARG B C 1
ATOM 6689 O O . ARG B 1 316 ? 73.887 18.923 114.590 1.00 31.28 316 ARG B O 1
ATOM 6697 N N . PRO B 1 317 ? 73.095 18.158 112.612 1.00 31.91 317 PRO B N 1
ATOM 6698 C CA . PRO B 1 317 ? 71.776 18.760 112.845 1.00 31.01 317 PRO B CA 1
ATOM 6699 C C . PRO B 1 317 ? 71.090 18.184 114.112 1.00 29.22 317 PRO B C 1
ATOM 6700 O O . PRO B 1 317 ? 71.433 17.088 114.534 1.00 29.09 317 PRO B O 1
ATOM 6704 N N . PRO B 1 318 ? 70.126 18.916 114.726 1.00 27.71 318 PRO B N 1
ATOM 6705 C CA . PRO B 1 318 ? 69.566 18.436 116.031 1.00 26.43 318 PRO B CA 1
ATOM 6706 C C . PRO B 1 318 ? 68.939 17.066 116.010 1.00 25.78 318 PRO B C 1
ATOM 6707 O O . PRO B 1 318 ? 68.402 16.625 114.996 1.00 26.88 318 PRO B O 1
ATOM 6711 N N . LYS B 1 319 ? 69.058 16.370 117.129 1.00 25.57 319 LYS B N 1
ATOM 6712 C CA . LYS B 1 319 ? 68.425 15.096 117.319 1.00 24.98 319 LYS B CA 1
ATOM 6713 C C . LYS B 1 319 ? 66.905 15.225 117.198 1.00 24.60 319 LYS B C 1
ATOM 6714 O O . LYS B 1 319 ? 66.310 16.151 117.725 1.00 24.42 319 LYS B O 1
ATOM 6720 N N . TYR B 1 320 ? 66.295 14.253 116.541 1.00 25.35 320 TYR B N 1
ATOM 6721 C CA . TYR B 1 320 ? 64.837 14.185 116.372 1.00 25.74 320 TYR B CA 1
ATOM 6722 C C . TYR B 1 320 ? 64.340 15.221 115.383 1.00 26.16 320 TYR B C 1
ATOM 6723 O O . TYR B 1 320 ? 63.141 15.455 115.270 1.00 26.06 320 TYR B O 1
ATOM 6732 N N . GLN B 1 321 ? 65.229 15.825 114.614 1.00 27.60 321 GLN B N 1
ATOM 6733 C CA . GLN B 1 321 ? 64.711 16.805 113.680 1.00 28.98 321 GLN B CA 1
ATOM 6734 C C . GLN B 1 321 ? 63.769 16.137 112.683 1.00 29.96 321 GLN B C 1
ATOM 6735 O O . GLN B 1 321 ? 62.801 16.754 112.242 1.00 30.23 321 GLN B O 1
ATOM 6741 N N . ASP B 1 322 ? 64.018 14.856 112.383 1.00 30.65 322 ASP B N 1
ATOM 6742 C CA . ASP B 1 322 ? 63.180 14.095 111.440 1.00 31.98 322 ASP B CA 1
ATOM 6743 C C . ASP B 1 322 ? 61.709 14.029 111.927 1.00 30.95 322 ASP B C 1
ATOM 6744 O O . ASP B 1 322 ? 60.778 14.177 111.156 1.00 30.23 322 ASP B O 1
ATOM 6749 N N . VAL B 1 323 ? 61.548 13.859 113.233 1.00 31.08 323 VAL B N 1
ATOM 6750 C CA . VAL B 1 323 ? 60.244 13.742 113.888 1.00 30.70 323 VAL B CA 1
ATOM 6751 C C . VAL B 1 323 ? 59.542 15.078 113.802 1.00 30.02 323 VAL B C 1
ATOM 6752 O O . VAL B 1 323 ? 58.348 15.131 113.553 1.00 29.90 323 VAL B O 1
ATOM 6756 N N . ALA B 1 324 ? 60.288 16.163 113.976 1.00 29.69 324 ALA B N 1
ATOM 6757 C CA . ALA B 1 324 ? 59.704 17.503 113.898 1.00 29.31 324 ALA B CA 1
ATOM 6758 C C . ALA B 1 324 ? 59.254 17.866 112.459 1.00 29.96 324 ALA B C 1
ATOM 6759 O O . ALA B 1 324 ? 58.132 18.403 112.263 1.00 29.12 324 ALA B O 1
ATOM 6761 N N . ASN B 1 325 ? 60.094 17.534 111.465 1.00 29.57 325 ASN B N 1
ATOM 6762 C CA . ASN B 1 325 ? 59.725 17.711 110.053 1.00 30.15 325 ASN B CA 1
ATOM 6763 C C . ASN B 1 325 ? 58.421 16.951 109.732 1.00 30.18 325 ASN B C 1
ATOM 6764 O O . ASN B 1 325 ? 57.515 17.501 109.125 1.00 30.75 325 ASN B O 1
ATOM 6769 N N . ASP B 1 326 ? 58.314 15.710 110.182 1.00 29.62 326 ASP B N 1
ATOM 6770 C CA . ASP B 1 326 ? 57.105 14.903 109.947 1.00 30.62 326 ASP B CA 1
ATOM 6771 C C . ASP B 1 326 ? 55.861 15.473 110.633 1.00 29.30 326 ASP B C 1
ATOM 6772 O O . ASP B 1 326 ? 54.774 15.466 110.065 1.00 29.57 326 ASP B O 1
ATOM 6777 N N . ALA B 1 327 ? 56.045 15.992 111.849 1.00 27.78 327 ALA B N 1
ATOM 6778 C CA . ALA B 1 327 ? 54.950 16.496 112.675 1.00 25.75 327 ALA B CA 1
ATOM 6779 C C . ALA B 1 327 ? 54.341 17.788 112.089 1.00 25.29 327 ALA B C 1
ATOM 6780 O O . ALA B 1 327 ? 53.266 18.209 112.489 1.00 25.12 327 ALA B O 1
ATOM 6782 N N . LYS B 1 328 ? 55.016 18.408 111.128 1.00 23.67 328 LYS B N 1
ATOM 6783 C CA . LYS B 1 328 ? 54.470 19.630 110.493 1.00 24.93 328 LYS B CA 1
ATOM 6784 C C . LYS B 1 328 ? 53.136 19.392 109.770 1.00 25.32 328 LYS B C 1
ATOM 6785 O O . LYS B 1 328 ? 52.353 20.329 109.540 1.00 25.32 328 LYS B O 1
ATOM 6791 N N . HIS B 1 329 ? 52.869 18.136 109.417 1.00 25.60 329 HIS B N 1
ATOM 6792 C CA . HIS B 1 329 ? 51.611 17.785 108.786 1.00 26.63 329 HIS B CA 1
ATOM 6793 C C . HIS B 1 329 ? 50.444 17.670 109.782 1.00 26.89 329 HIS B C 1
ATOM 6794 O O . HIS B 1 329 ? 49.261 17.523 109.396 1.00 27.01 329 HIS B O 1
ATOM 6801 N N . HIS B 1 330 ? 50.770 17.716 111.067 1.00 26.43 330 HIS B N 1
ATOM 6802 C CA . HIS B 1 330 ? 49.803 17.384 112.116 1.00 26.67 330 HIS B CA 1
ATOM 6803 C C . HIS B 1 330 ? 49.622 18.431 113.206 1.00 26.43 330 HIS B C 1
ATOM 6804 O O . HIS B 1 330 ? 48.549 18.573 113.788 1.00 25.41 330 HIS B O 1
ATOM 6811 N N . LEU B 1 331 ? 50.713 19.111 113.507 1.00 26.93 331 LEU B N 1
ATOM 6812 C CA . LEU B 1 331 ? 50.834 19.930 114.709 1.00 27.43 331 LEU B CA 1
ATOM 6813 C C . LEU B 1 331 ? 49.640 20.858 114.948 1.00 26.46 331 LEU B C 1
ATOM 6814 O O . LEU B 1 331 ? 49.002 20.782 115.984 1.00 25.97 331 LEU B O 1
ATOM 6819 N N . SER B 1 332 ? 49.337 21.741 114.002 1.00 24.51 332 SER B N 1
ATOM 6820 C CA . SER B 1 332 ? 48.311 22.780 114.273 1.00 23.80 332 SER B CA 1
ATOM 6821 C C . SER B 1 332 ? 46.939 22.228 114.520 1.00 23.82 332 SER B C 1
ATOM 6822 O O . SER B 1 332 ? 46.170 22.815 115.278 1.00 23.98 332 SER B O 1
ATOM 6825 N N . HIS B 1 333 ? 46.637 21.099 113.867 1.00 23.61 333 HIS B N 1
ATOM 6826 C CA . HIS B 1 333 ? 45.328 20.450 113.992 1.00 24.01 333 HIS B CA 1
ATOM 6827 C C . HIS B 1 333 ? 45.207 19.762 115.320 1.00 23.75 333 HIS B C 1
ATOM 6828 O O . HIS B 1 333 ? 44.159 19.833 115.942 1.00 23.31 333 HIS B O 1
ATOM 6835 N N . GLN B 1 334 ? 46.297 19.109 115.745 1.00 24.42 334 GLN B N 1
ATOM 6836 C CA . GLN B 1 334 ? 46.332 18.440 117.047 1.00 25.37 334 GLN B CA 1
ATOM 6837 C C . GLN B 1 334 ? 46.128 19.472 118.155 1.00 25.40 334 GLN B C 1
ATOM 6838 O O . GLN B 1 334 ? 45.340 19.248 119.068 1.00 27.32 334 GLN B O 1
ATOM 6844 N N . LEU B 1 335 ? 46.828 20.603 118.066 1.00 25.56 335 LEU B N 1
ATOM 6845 C CA . LEU B 1 335 ? 46.699 21.682 119.077 1.00 25.94 335 LEU B CA 1
ATOM 6846 C C . LEU B 1 335 ? 45.370 22.419 119.091 1.00 25.36 335 LEU B C 1
ATOM 6847 O O . LEU B 1 335 ? 44.854 22.709 120.169 1.00 25.61 335 LEU B O 1
ATOM 6852 N N . TRP B 1 336 ? 44.843 22.750 117.909 1.00 23.98 336 TRP B N 1
ATOM 6853 C CA . TRP B 1 336 ? 43.547 23.391 117.829 1.00 24.52 336 TRP B CA 1
ATOM 6854 C C . TRP B 1 336 ? 42.475 22.537 118.483 1.00 25.42 336 TRP B C 1
ATOM 6855 O O . TRP B 1 336 ? 41.681 23.045 119.246 1.00 26.34 336 TRP B O 1
ATOM 6866 N N . THR B 1 337 ? 42.447 21.229 118.208 1.00 25.38 337 THR B N 1
ATOM 6867 C CA . THR B 1 337 ? 41.381 20.391 118.772 1.00 25.48 337 THR B CA 1
ATOM 6868 C C . THR B 1 337 ? 41.538 20.252 120.320 1.00 25.33 337 THR B C 1
ATOM 6869 O O . THR B 1 337 ? 40.541 20.085 121.028 1.00 25.47 337 THR B O 1
ATOM 6873 N N . THR B 1 338 ? 42.780 20.343 120.826 1.00 24.56 338 THR B N 1
ATOM 6874 C CA . THR B 1 338 ? 43.111 20.327 122.272 1.00 23.77 338 THR B CA 1
ATOM 6875 C C . THR B 1 338 ? 42.562 21.599 122.884 1.00 22.99 338 THR B C 1
ATOM 6876 O O . THR B 1 338 ? 41.861 21.568 123.897 1.00 22.85 338 THR B O 1
ATOM 6880 N N . PHE B 1 339 ? 42.866 22.730 122.262 1.00 22.90 339 PHE B N 1
ATOM 6881 C CA . PHE B 1 339 ? 42.369 23.999 122.785 1.00 23.62 339 PHE B CA 1
ATOM 6882 C C . PHE B 1 339 ? 40.859 24.132 122.693 1.00 22.74 339 PHE B C 1
ATOM 6883 O O . PHE B 1 339 ? 40.249 24.643 123.611 1.00 22.19 339 PHE B O 1
ATOM 6891 N N . TYR B 1 340 ? 40.277 23.637 121.597 1.00 22.41 340 TYR B N 1
ATOM 6892 C CA . TYR B 1 340 ? 38.829 23.597 121.392 1.00 23.19 340 TYR B CA 1
ATOM 6893 C C . TYR B 1 340 ? 38.099 22.982 122.588 1.00 22.96 340 TYR B C 1
ATOM 6894 O O . TYR B 1 340 ? 37.198 23.614 123.185 1.00 24.63 340 TYR B O 1
ATOM 6903 N N . GLN B 1 341 ? 38.510 21.766 122.955 1.00 22.40 341 GLN B N 1
ATOM 6904 C CA . GLN B 1 341 ? 37.891 21.009 124.061 1.00 23.51 341 GLN B CA 1
ATOM 6905 C C . GLN B 1 341 ? 38.171 21.554 125.513 1.00 23.05 341 GLN B C 1
ATOM 6906 O O . GLN B 1 341 ? 37.400 21.255 126.447 1.00 23.72 341 GLN B O 1
ATOM 6912 N N . TYR B 1 342 ? 39.243 22.343 125.678 1.00 23.01 342 TYR B N 1
ATOM 6913 C CA . TYR B 1 342 ? 39.627 22.925 126.976 1.00 23.85 342 TYR B CA 1
ATOM 6914 C C . TYR B 1 342 ? 39.546 24.446 127.044 1.00 24.79 342 TYR B C 1
ATOM 6915 O O . TYR B 1 342 ? 40.048 25.076 127.996 1.00 26.03 342 TYR B O 1
ATOM 6924 N N . CYS B 1 343 ? 38.937 25.063 126.050 1.00 26.26 343 CYS B N 1
ATOM 6925 C CA . CYS B 1 343 ? 38.829 26.554 126.065 1.00 27.52 343 CYS B CA 1
ATOM 6926 C C . CYS B 1 343 ? 37.878 27.151 127.127 1.00 27.27 343 CYS B C 1
ATOM 6927 O O . CYS B 1 343 ? 37.813 28.379 127.256 1.00 27.72 343 CYS B O 1
ATOM 6930 N N . GLN B 1 344 ? 37.164 26.305 127.896 1.00 26.93 344 GLN B N 1
ATOM 6931 C CA . GLN B 1 344 ? 36.494 26.793 129.138 1.00 26.88 344 GLN B CA 1
ATOM 6932 C C . GLN B 1 344 ? 37.525 27.287 130.175 1.00 25.65 344 GLN B C 1
ATOM 6933 O O . GLN B 1 344 ? 37.190 28.078 131.038 1.00 25.24 344 GLN B O 1
ATOM 6939 N N . ALA B 1 345 ? 38.762 26.794 130.067 1.00 25.92 345 ALA B N 1
ATOM 6940 C CA . ALA B 1 345 ? 39.867 27.086 130.990 1.00 26.19 345 ALA B CA 1
ATOM 6941 C C . ALA B 1 345 ? 40.993 27.933 130.335 1.00 26.86 345 ALA B C 1
ATOM 6942 O O . ALA B 1 345 ? 42.161 27.848 130.736 1.00 28.01 345 ALA B O 1
ATOM 6944 N N . THR B 1 346 ? 40.655 28.728 129.315 1.00 26.42 346 THR B N 1
ATOM 6945 C CA . THR B 1 346 ? 41.640 29.586 128.568 1.00 25.60 346 THR B CA 1
ATOM 6946 C C . THR B 1 346 ? 41.147 31.070 128.531 1.00 24.46 346 THR B C 1
ATOM 6947 O O . THR B 1 346 ? 39.946 31.342 128.654 1.00 22.90 346 THR B O 1
ATOM 6951 N N . ASN B 1 347 ? 42.069 32.022 128.375 1.00 23.73 347 ASN B N 1
ATOM 6952 C CA . ASN B 1 347 ? 41.698 33.450 128.194 1.00 23.47 347 ASN B CA 1
ATOM 6953 C C . ASN B 1 347 ? 41.453 33.825 126.718 1.00 25.08 347 ASN B C 1
ATOM 6954 O O . ASN B 1 347 ? 41.554 35.007 126.322 1.00 25.35 347 ASN B O 1
ATOM 6959 N N . PHE B 1 348 ? 41.125 32.838 125.895 1.00 25.17 348 PHE B N 1
ATOM 6960 C CA . PHE B 1 348 ? 40.765 33.122 124.492 1.00 24.39 348 PHE B CA 1
ATOM 6961 C C . PHE B 1 348 ? 39.752 32.121 123.974 1.00 24.06 348 PHE B C 1
ATOM 6962 O O . PHE B 1 348 ? 39.537 31.074 124.605 1.00 23.99 348 PHE B O 1
ATOM 6970 N N . HIS B 1 349 ? 39.180 32.394 122.797 1.00 23.53 349 HIS B N 1
ATOM 6971 C CA . HIS B 1 349 ? 38.101 31.566 122.250 1.00 23.08 349 HIS B CA 1
ATOM 6972 C C . HIS B 1 349 ? 38.603 30.575 121.204 1.00 23.40 349 HIS B C 1
ATOM 6973 O O . HIS B 1 349 ? 39.625 30.805 120.522 1.00 23.31 349 HIS B O 1
ATOM 6980 N N . THR B 1 350 ? 37.855 29.490 121.004 1.00 22.77 350 THR B N 1
ATOM 6981 C CA . THR B 1 350 ? 38.117 28.643 119.863 1.00 23.05 350 THR B CA 1
ATOM 6982 C C . THR B 1 350 ? 36.770 28.492 119.096 1.00 23.51 350 THR B C 1
ATOM 6983 O O . THR B 1 350 ? 35.734 28.948 119.571 1.00 22.19 350 THR B O 1
ATOM 6987 N N . TRP B 1 351 ? 36.791 27.888 117.903 1.00 23.90 351 TRP B N 1
ATOM 6988 C CA . TRP B 1 351 ? 35.571 27.764 117.112 1.00 25.47 351 TRP B CA 1
ATOM 6989 C C . TRP B 1 351 ? 35.836 26.700 116.102 1.00 26.32 351 TRP B C 1
ATOM 6990 O O . TRP B 1 351 ? 36.999 26.269 115.955 1.00 27.92 351 TRP B O 1
ATOM 7001 N N . ILE B 1 352 ? 34.789 26.273 115.377 1.00 27.62 352 ILE B N 1
ATOM 7002 C CA . ILE B 1 352 ? 34.978 25.393 114.214 1.00 28.08 352 ILE B CA 1
ATOM 7003 C C . ILE B 1 352 ? 35.280 26.264 112.983 1.00 29.06 352 ILE B C 1
ATOM 7004 O O . ILE B 1 352 ? 34.583 27.262 112.733 1.00 29.14 352 ILE B O 1
ATOM 7009 N N . PRO B 1 353 ? 36.310 25.894 112.214 1.00 29.74 353 PRO B N 1
ATOM 7010 C CA . PRO B 1 353 ? 36.672 26.728 111.054 1.00 31.31 353 PRO B CA 1
ATOM 7011 C C . PRO B 1 353 ? 35.592 26.670 109.968 1.00 32.61 353 PRO B C 1
ATOM 7012 O O . PRO B 1 353 ? 34.855 25.676 109.872 1.00 32.21 353 PRO B O 1
ATOM 7016 N N . GLU B 1 354 ? 35.481 27.739 109.199 1.00 33.92 354 GLU B N 1
ATOM 7017 C CA . GLU B 1 354 ? 34.521 27.818 108.101 1.00 36.62 354 GLU B CA 1
ATOM 7018 C C . GLU B 1 354 ? 34.889 26.801 107.038 1.00 37.34 354 GLU B C 1
ATOM 7019 O O . GLU B 1 354 ? 36.054 26.400 106.936 1.00 37.90 354 GLU B O 1
ATOM 7025 N N . LYS B 1 355 ? 33.912 26.396 106.225 1.00 39.38 355 LYS B N 1
ATOM 7026 C CA . LYS B 1 355 ? 34.190 25.506 105.084 1.00 40.26 355 LYS B CA 1
ATOM 7027 C C . LYS B 1 355 ? 35.294 25.989 104.133 1.00 39.42 355 LYS B C 1
ATOM 7028 O O . LYS B 1 355 ? 36.105 25.181 103.670 1.00 38.54 355 LYS B O 1
ATOM 7034 N N . GLU B 1 356 ? 35.363 27.295 103.882 1.00 39.17 356 GLU B N 1
ATOM 7035 C CA . GLU B 1 356 ? 36.456 27.867 103.077 1.00 38.88 356 GLU B CA 1
ATOM 7036 C C . GLU B 1 356 ? 37.831 27.733 103.729 1.00 37.59 356 GLU B C 1
ATOM 7037 O O . GLU B 1 356 ? 38.824 27.437 103.055 1.00 37.11 356 GLU B O 1
ATOM 7043 N N . GLU B 1 357 ? 37.915 27.926 105.046 1.00 36.77 357 GLU B N 1
ATOM 7044 C CA . GLU B 1 357 ? 39.192 27.633 105.742 1.00 35.94 357 GLU B CA 1
ATOM 7045 C C . GLU B 1 357 ? 39.538 26.139 105.691 1.00 34.98 357 GLU B C 1
ATOM 7046 O O . GLU B 1 357 ? 40.701 25.776 105.531 1.00 34.38 357 GLU B O 1
ATOM 7052 N N . MET B 1 358 ? 38.538 25.275 105.831 1.00 33.74 358 MET B N 1
ATOM 7053 C CA . MET B 1 358 ? 38.804 23.842 105.744 1.00 34.51 358 MET B CA 1
ATOM 7054 C C . MET B 1 358 ? 39.322 23.389 104.382 1.00 33.90 358 MET B C 1
ATOM 7055 O O . MET B 1 358 ? 40.173 22.494 104.275 1.00 34.30 358 MET B O 1
ATOM 7060 N N . ASP B 1 359 ? 38.846 24.055 103.338 1.00 34.37 359 ASP B N 1
ATOM 7061 C CA . ASP B 1 359 ? 39.280 23.758 101.989 1.00 32.92 359 ASP B CA 1
ATOM 7062 C C . ASP B 1 359 ? 40.699 24.142 101.779 1.00 31.38 359 ASP B C 1
ATOM 7063 O O . ASP B 1 359 ? 41.478 23.360 101.203 1.00 30.38 359 ASP B O 1
ATOM 7068 N N . TRP B 1 360 ? 41.047 25.332 102.276 1.00 30.14 360 TRP B N 1
ATOM 7069 C CA . TRP B 1 360 ? 42.435 25.766 102.309 1.00 29.26 360 TRP B CA 1
ATOM 7070 C C . TRP B 1 360 ? 43.328 24.719 102.977 1.00 29.21 360 TRP B C 1
ATOM 7071 O O . TRP B 1 360 ? 44.438 24.393 102.495 1.00 28.48 360 TRP B O 1
ATOM 7082 N N . MET B 1 361 ? 42.834 24.184 104.089 1.00 29.37 361 MET B N 1
ATOM 7083 C CA . MET B 1 361 ? 43.597 23.229 104.860 1.00 30.57 361 MET B CA 1
ATOM 7084 C C . MET B 1 361 ? 43.781 21.926 104.127 1.00 30.47 361 MET B C 1
ATOM 7085 O O . MET B 1 361 ? 44.863 21.348 104.199 1.00 31.44 361 MET B O 1
ATOM 7090 N N . SER B 1 362 ? 42.752 21.475 103.415 1.00 30.71 362 SER B N 1
ATOM 7091 C CA . SER B 1 362 ? 42.899 20.312 102.501 1.00 32.21 362 SER B CA 1
ATOM 7092 C C . SER B 1 362 ? 44.011 20.504 101.468 1.00 32.94 362 SER B C 1
ATOM 7093 O O . SER B 1 362 ? 44.769 19.557 101.190 1.00 34.04 362 SER B O 1
ATOM 7096 N N . GLU B 1 363 ? 44.115 21.715 100.919 1.00 33.53 363 GLU B N 1
ATOM 7097 C CA . GLU B 1 363 ? 45.120 22.071 99.898 1.00 34.06 363 GLU B CA 1
ATOM 7098 C C . GLU B 1 363 ? 46.514 22.134 100.503 1.00 32.63 363 GLU B C 1
ATOM 7099 O O . GLU B 1 363 ? 47.518 21.789 99.841 1.00 32.01 363 GLU B O 1
ATOM 7105 N N . LYS B 1 364 ? 46.600 22.591 101.751 1.00 31.05 364 LYS B N 1
ATOM 7106 C CA . LYS B 1 364 ? 47.920 22.775 102.377 1.00 30.23 364 LYS B CA 1
ATOM 7107 C C . LYS B 1 364 ? 48.416 21.524 103.109 1.00 29.52 364 LYS B C 1
ATOM 7108 O O . LYS B 1 364 ? 49.599 21.400 103.378 1.00 30.21 364 LYS B O 1
ATOM 7114 N N . TYR B 1 365 ? 47.493 20.623 103.427 1.00 29.53 365 TYR B N 1
ATOM 7115 C CA . TYR B 1 365 ? 47.761 19.357 104.157 1.00 29.93 365 TYR B CA 1
ATOM 7116 C C . TYR B 1 365 ? 47.095 18.236 103.362 1.00 30.95 365 TYR B C 1
ATOM 7117 O O . TYR B 1 365 ? 46.110 17.633 103.822 1.00 29.41 365 TYR B O 1
ATOM 7126 N N . PRO B 1 366 ? 47.623 17.985 102.147 1.00 32.76 366 PRO B N 1
ATOM 7127 C CA . PRO B 1 366 ? 46.964 17.080 101.233 1.00 34.24 366 PRO B CA 1
ATOM 7128 C C . PRO B 1 366 ? 46.990 15.628 101.694 1.00 35.62 366 PRO B C 1
ATOM 7129 O O . PRO B 1 366 ? 46.079 14.884 101.316 1.00 37.14 366 PRO B O 1
ATOM 7133 N N . ASP B 1 367 ? 47.996 15.243 102.492 1.00 36.19 367 ASP B N 1
ATOM 7134 C CA . ASP B 1 367 ? 48.188 13.859 103.028 1.00 37.34 367 ASP B CA 1
ATOM 7135 C C . ASP B 1 367 ? 47.572 13.555 104.403 1.00 36.91 367 ASP B C 1
ATOM 7136 O O . ASP B 1 367 ? 47.640 12.405 104.878 1.00 37.75 367 ASP B O 1
ATOM 7141 N N . THR B 1 368 ? 47.001 14.548 105.078 1.00 34.55 368 THR B N 1
ATOM 7142 C CA . THR B 1 368 ? 46.586 14.329 106.470 1.00 32.76 368 THR B CA 1
ATOM 7143 C C . THR B 1 368 ? 45.243 14.946 106.828 1.00 31.73 368 THR B C 1
ATOM 7144 O O . THR B 1 368 ? 44.487 14.385 107.625 1.00 31.15 368 THR B O 1
ATOM 7148 N N . PHE B 1 369 ? 44.936 16.111 106.266 1.00 30.56 369 PHE B N 1
ATOM 7149 C CA . PHE B 1 369 ? 43.786 16.822 106.775 1.00 31.02 369 PHE B CA 1
ATOM 7150 C C . PHE B 1 369 ? 42.425 16.130 106.557 1.00 31.61 369 PHE B C 1
ATOM 7151 O O . PHE B 1 369 ? 41.595 16.066 107.491 1.00 31.42 369 PHE B O 1
ATOM 7159 N N . ASP B 1 370 ? 42.171 15.645 105.341 1.00 31.71 370 ASP B N 1
ATOM 7160 C CA . ASP B 1 370 ? 40.889 14.992 105.060 1.00 33.53 370 ASP B CA 1
ATOM 7161 C C . ASP B 1 370 ? 40.780 13.655 105.771 1.00 33.20 370 ASP B C 1
ATOM 7162 O O . ASP B 1 370 ? 39.712 13.310 106.250 1.00 32.83 370 ASP B O 1
ATOM 7167 N N . LYS B 1 371 ? 41.906 12.948 105.887 1.00 34.30 371 LYS B N 1
ATOM 7168 C CA . LYS B 1 371 ? 41.991 11.657 106.595 1.00 33.97 371 LYS B CA 1
ATOM 7169 C C . LYS B 1 371 ? 41.710 11.777 108.112 1.00 33.42 371 LYS B C 1
ATOM 7170 O O . LYS B 1 371 ? 40.785 11.144 108.626 1.00 31.73 371 LYS B O 1
ATOM 7176 N N . TYR B 1 372 ? 42.481 12.625 108.802 1.00 31.76 372 TYR B N 1
ATOM 7177 C CA . TYR B 1 372 ? 42.478 12.665 110.277 1.00 31.36 372 TYR B CA 1
ATOM 7178 C C . TYR B 1 372 ? 41.722 13.816 110.954 1.00 30.63 372 TYR B C 1
ATOM 7179 O O . TYR B 1 372 ? 41.195 13.644 112.078 1.00 31.98 372 TYR B O 1
ATOM 7188 N N . TYR B 1 373 ? 41.656 14.979 110.313 1.00 28.83 373 TYR B N 1
ATOM 7189 C CA . TYR B 1 373 ? 41.190 16.184 111.029 1.00 28.68 373 TYR B CA 1
ATOM 7190 C C . TYR B 1 373 ? 39.843 16.724 110.592 1.00 28.65 373 TYR B C 1
ATOM 7191 O O . TYR B 1 373 ? 39.025 17.053 111.438 1.00 27.83 373 TYR B O 1
ATOM 7200 N N . ARG B 1 374 ? 39.607 16.807 109.273 1.00 29.73 374 ARG B N 1
ATOM 7201 C CA . ARG B 1 374 ? 38.285 17.262 108.770 1.00 29.11 374 ARG B CA 1
ATOM 7202 C C . ARG B 1 374 ? 37.116 16.527 109.404 1.00 28.86 374 ARG B C 1
ATOM 7203 O O . ARG B 1 374 ? 36.145 17.178 109.752 1.00 29.78 374 ARG B O 1
ATOM 7211 N N . PRO B 1 375 ? 37.175 15.175 109.505 1.00 28.20 375 PRO B N 1
ATOM 7212 C CA . PRO B 1 375 ? 36.117 14.408 110.174 1.00 28.13 375 PRO B CA 1
ATOM 7213 C C . PRO B 1 375 ? 35.848 14.785 111.653 1.00 27.90 375 PRO B C 1
ATOM 7214 O O . PRO B 1 375 ? 34.686 14.685 112.129 1.00 26.85 375 PRO B O 1
ATOM 7218 N N . ARG B 1 376 ? 36.889 15.240 112.362 1.00 27.13 376 ARG B N 1
ATOM 7219 C CA . ARG B 1 376 ? 36.688 15.808 113.697 1.00 28.20 376 ARG B CA 1
ATOM 7220 C C . ARG B 1 376 ? 35.760 17.012 113.655 1.00 28.72 376 ARG B C 1
ATOM 7221 O O . ARG B 1 376 ? 34.829 17.109 114.451 1.00 30.47 376 ARG B O 1
ATOM 7229 N N . TYR B 1 377 ? 36.014 17.954 112.749 1.00 29.66 377 TYR B N 1
ATOM 7230 C CA . TYR B 1 377 ? 35.188 19.167 112.719 1.00 29.75 377 TYR B CA 1
ATOM 7231 C C . TYR B 1 377 ? 33.747 18.867 112.312 1.00 29.77 377 TYR B C 1
ATOM 7232 O O . TYR B 1 377 ? 32.813 19.502 112.801 1.00 28.23 377 TYR B O 1
ATOM 7241 N N . GLU B 1 378 ? 33.587 17.878 111.428 1.00 30.82 378 GLU B N 1
ATOM 7242 C CA . GLU B 1 378 ? 32.245 17.410 111.045 1.00 31.81 378 GLU B CA 1
ATOM 7243 C C . GLU B 1 378 ? 31.536 16.878 112.266 1.00 30.88 378 GLU B C 1
ATOM 7244 O O . GLU B 1 378 ? 30.380 17.234 112.520 1.00 30.47 378 GLU B O 1
ATOM 7250 N N . TYR B 1 379 ? 32.219 16.012 113.023 1.00 30.34 379 TYR B N 1
ATOM 7251 C CA . TYR B 1 379 ? 31.634 15.502 114.267 1.00 30.37 379 TYR B CA 1
ATOM 7252 C C . TYR B 1 379 ? 31.301 16.623 115.287 1.00 30.25 379 TYR B C 1
ATOM 7253 O O . TYR B 1 379 ? 30.172 16.727 115.772 1.00 30.41 379 TYR B O 1
ATOM 7262 N N . LEU B 1 380 ? 32.292 17.455 115.617 1.00 30.14 380 LEU B N 1
ATOM 7263 C CA . LEU B 1 380 ? 32.101 18.552 116.587 1.00 28.96 380 LEU B CA 1
ATOM 7264 C C . LEU B 1 380 ? 31.020 19.540 116.169 1.00 29.90 380 LEU B C 1
ATOM 7265 O O . LEU B 1 380 ? 30.294 20.052 117.013 1.00 29.56 380 LEU B O 1
ATOM 7270 N N . ALA B 1 381 ? 30.948 19.853 114.863 1.00 30.16 381 ALA B N 1
ATOM 7271 C CA . ALA B 1 381 ? 29.911 20.756 114.341 1.00 30.85 381 ALA B CA 1
ATOM 7272 C C . ALA B 1 381 ? 28.490 20.211 114.527 1.00 31.20 381 ALA B C 1
ATOM 7273 O O . ALA B 1 381 ? 27.583 20.970 114.842 1.00 30.13 381 ALA B O 1
ATOM 7275 N N . LYS B 1 382 ? 28.306 18.903 114.317 1.00 32.27 382 LYS B N 1
ATOM 7276 C CA . LYS B 1 382 ? 26.989 18.259 114.505 1.00 34.25 382 LYS B CA 1
ATOM 7277 C C . LYS B 1 382 ? 26.597 18.348 115.972 1.00 34.64 382 LYS B C 1
ATOM 7278 O O . LYS B 1 382 ? 25.434 18.648 116.299 1.00 34.69 382 LYS B O 1
ATOM 7284 N N . GLU B 1 383 ? 27.579 18.084 116.853 1.00 34.82 383 GLU B N 1
ATOM 7285 C CA . GLU B 1 383 ? 27.343 18.097 118.302 1.00 34.99 383 GLU B CA 1
ATOM 7286 C C . GLU B 1 383 ? 26.981 19.500 118.743 1.00 34.47 383 GLU B C 1
ATOM 7287 O O . GLU B 1 383 ? 26.043 19.673 119.497 1.00 33.67 383 GLU B O 1
ATOM 7293 N N . ALA B 1 384 ? 27.748 20.493 118.277 1.00 35.14 384 ALA B N 1
ATOM 7294 C CA . ALA B 1 384 ? 27.444 21.895 118.583 1.00 36.39 384 ALA B CA 1
ATOM 7295 C C . ALA B 1 384 ? 26.012 22.247 118.112 1.00 36.78 384 ALA B C 1
ATOM 7296 O O . ALA B 1 384 ? 25.197 22.723 118.899 1.00 36.20 384 ALA B O 1
ATOM 7298 N N . ALA B 1 385 ? 25.720 21.966 116.837 1.00 37.93 385 ALA B N 1
ATOM 7299 C CA . ALA B 1 385 ? 24.373 22.140 116.260 1.00 39.09 385 ALA B CA 1
ATOM 7300 C C . ALA B 1 385 ? 23.242 21.514 117.092 1.00 39.80 385 ALA B C 1
ATOM 7301 O O . ALA B 1 385 ? 22.147 22.073 117.155 1.00 39.51 385 ALA B O 1
ATOM 7303 N N . ALA B 1 386 ? 23.528 20.374 117.741 1.00 40.77 386 ALA B N 1
ATOM 7304 C CA . ALA B 1 386 ? 22.561 19.634 118.561 1.00 40.55 386 ALA B CA 1
ATOM 7305 C C . ALA B 1 386 ? 22.429 20.187 119.994 1.00 40.81 386 ALA B C 1
ATOM 7306 O O . ALA B 1 386 ? 21.702 19.627 120.836 1.00 41.08 386 ALA B O 1
ATOM 7308 N N . GLY B 1 387 ? 23.113 21.303 120.252 1.00 39.91 387 GLY B N 1
ATOM 7309 C CA . GLY B 1 387 ? 23.158 21.910 121.574 1.00 38.89 387 GLY B CA 1
ATOM 7310 C C . GLY B 1 387 ? 24.144 21.188 122.482 1.00 37.82 387 GLY B C 1
ATOM 7311 O O . GLY B 1 387 ? 24.079 21.353 123.690 1.00 38.38 387 GLY B O 1
ATOM 7312 N N . ARG B 1 388 ? 25.066 20.401 121.913 1.00 36.86 388 ARG B N 1
ATOM 7313 C CA . ARG B 1 388 ? 26.000 19.599 122.745 1.00 35.27 388 ARG B CA 1
ATOM 7314 C C . ARG B 1 388 ? 27.467 19.964 122.459 1.00 33.71 388 ARG B C 1
ATOM 7315 O O . ARG B 1 388 ? 28.321 19.080 122.316 1.00 32.59 388 ARG B O 1
ATOM 7323 N N . ARG B 1 389 ? 27.765 21.264 122.376 1.00 31.85 389 ARG B N 1
ATOM 7324 C CA . ARG B 1 389 ? 29.141 21.713 122.078 1.00 30.15 389 ARG B CA 1
ATOM 7325 C C . ARG B 1 389 ? 30.161 21.015 123.034 1.00 29.53 389 ARG B C 1
ATOM 7326 O O . ARG B 1 389 ? 30.008 21.034 124.256 1.00 28.74 389 ARG B O 1
ATOM 7334 N N . PHE B 1 390 ? 31.200 20.399 122.481 1.00 28.14 390 PHE B N 1
ATOM 7335 C CA . PHE B 1 390 ? 32.054 19.544 123.319 1.00 27.75 390 PHE B CA 1
ATOM 7336 C C . PHE B 1 390 ? 33.037 20.372 124.135 1.00 27.47 390 PHE B C 1
ATOM 7337 O O . PHE B 1 390 ? 33.783 21.170 123.574 1.00 27.37 390 PHE B O 1
ATOM 7345 N N . TYR B 1 391 ? 33.016 20.170 125.453 1.00 27.48 391 TYR B N 1
ATOM 7346 C CA . TYR B 1 391 ? 34.049 20.622 126.371 1.00 27.07 391 TYR B CA 1
ATOM 7347 C C . TYR B 1 391 ? 34.503 19.401 127.199 1.00 27.26 391 TYR B C 1
ATOM 7348 O O . TYR B 1 391 ? 33.677 18.646 127.691 1.00 26.99 391 TYR B O 1
ATOM 7357 N N . ASN B 1 392 ? 35.810 19.194 127.299 1.00 26.09 392 ASN B N 1
ATOM 7358 C CA . ASN B 1 392 ? 36.354 18.074 128.029 1.00 26.64 392 ASN B CA 1
ATOM 7359 C C . ASN B 1 392 ? 36.554 18.534 129.466 1.00 27.55 392 ASN B C 1
ATOM 7360 O O . ASN B 1 392 ? 37.356 19.434 129.719 1.00 27.38 392 ASN B O 1
ATOM 7365 N N . ASN B 1 393 ? 35.822 17.938 130.412 1.00 28.54 393 ASN B N 1
ATOM 7366 C CA . ASN B 1 393 ? 35.933 18.376 131.826 1.00 29.57 393 ASN B CA 1
ATOM 7367 C C . ASN B 1 393 ? 36.881 17.548 132.677 1.00 29.55 393 ASN B C 1
ATOM 7368 O O . ASN B 1 393 ? 36.878 17.675 133.899 1.00 30.76 393 ASN B O 1
ATOM 7373 N N . THR B 1 394 ? 37.716 16.726 132.054 1.00 28.58 394 THR B N 1
ATOM 7374 C CA . THR B 1 394 ? 38.714 16.026 132.818 1.00 27.03 394 THR B CA 1
ATOM 7375 C C . THR B 1 394 ? 40.099 16.548 132.456 1.00 26.65 394 THR B C 1
ATOM 7376 O O . THR B 1 394 ? 40.417 16.696 131.272 1.00 26.70 394 THR B O 1
ATOM 7380 N N . LEU B 1 395 ? 40.931 16.808 133.464 1.00 25.60 395 LEU B N 1
ATOM 7381 C CA . LEU B 1 395 ? 42.258 17.320 133.203 1.00 25.35 395 LEU B CA 1
ATOM 7382 C C . LEU B 1 395 ? 43.139 16.316 132.489 1.00 24.95 395 LEU B C 1
ATOM 7383 O O . LEU B 1 395 ? 42.962 15.086 132.636 1.00 25.09 395 LEU B O 1
ATOM 7388 N N . PRO B 1 396 ? 44.071 16.832 131.673 1.00 23.33 396 PRO B N 1
ATOM 7389 C CA . PRO B 1 396 ? 45.054 16.032 130.930 1.00 23.17 396 PRO B CA 1
ATOM 7390 C C . PRO B 1 396 ? 46.369 15.741 131.640 1.00 22.64 396 PRO B C 1
ATOM 7391 O O . PRO B 1 396 ? 46.821 16.539 132.437 1.00 23.80 396 PRO B O 1
ATOM 7395 N N . GLN B 1 397 ? 46.979 14.624 131.290 1.00 22.37 397 GLN B N 1
ATOM 7396 C CA . GLN B 1 397 ? 48.382 14.364 131.567 1.00 22.56 397 GLN B CA 1
ATOM 7397 C C . GLN B 1 397 ? 49.251 15.428 130.865 1.00 23.04 397 GLN B C 1
ATOM 7398 O O . GLN B 1 397 ? 49.006 15.736 129.710 1.00 22.02 397 GLN B O 1
ATOM 7404 N N . LEU B 1 398 ? 50.218 16.016 131.570 1.00 22.23 398 LEU B N 1
ATOM 7405 C CA . LEU B 1 398 ? 51.177 16.951 130.975 1.00 21.79 398 LEU B CA 1
ATOM 7406 C C . LEU B 1 398 ? 52.551 16.296 130.932 1.00 21.81 398 LEU B C 1
ATOM 7407 O O . LEU B 1 398 ? 52.890 15.390 131.756 1.00 23.22 398 LEU B O 1
ATOM 7412 N N . CYS B 1 399 ? 53.340 16.719 129.959 1.00 20.71 399 CYS B N 1
ATOM 7413 C CA . CYS B 1 399 ? 54.712 16.318 129.868 1.00 19.55 399 CYS B CA 1
ATOM 7414 C C . CYS B 1 399 ? 55.550 16.956 130.948 1.00 19.76 399 CYS B C 1
ATOM 7415 O O . CYS B 1 399 ? 55.479 18.172 131.198 1.00 18.62 399 CYS B O 1
ATOM 7418 N N . GLN B 1 400 ? 56.420 16.148 131.548 1.00 19.44 400 GLN B N 1
ATOM 7419 C CA . GLN B 1 400 ? 57.223 16.619 132.647 1.00 19.97 400 GLN B CA 1
ATOM 7420 C C . GLN B 1 400 ? 58.221 17.737 132.254 1.00 20.20 400 GLN B C 1
ATOM 7421 O O . GLN B 1 400 ? 58.671 18.468 133.128 1.00 21.17 400 GLN B O 1
ATOM 7427 N N . VAL B 1 401 ? 58.593 17.812 130.970 1.00 20.51 401 VAL B N 1
ATOM 7428 C CA . VAL B 1 401 ? 59.601 18.760 130.485 1.00 21.14 401 VAL B CA 1
ATOM 7429 C C . VAL B 1 401 ? 58.914 19.961 129.807 1.00 21.26 401 VAL B C 1
ATOM 7430 O O . VAL B 1 401 ? 58.983 21.060 130.305 1.00 23.48 401 VAL B O 1
ATOM 7434 N N . CYS B 1 402 ? 58.214 19.758 128.713 1.00 21.32 402 CYS B N 1
ATOM 7435 C CA . CYS B 1 402 ? 57.702 20.923 127.933 1.00 21.31 402 CYS B CA 1
ATOM 7436 C C . CYS B 1 402 ? 56.354 21.390 128.528 1.00 21.29 402 CYS B C 1
ATOM 7437 O O . CYS B 1 402 ? 55.851 22.465 128.203 1.00 21.84 402 CYS B O 1
ATOM 7440 N N . GLN B 1 403 ? 55.760 20.548 129.380 1.00 19.87 403 GLN B N 1
ATOM 7441 C CA . GLN B 1 403 ? 54.500 20.859 130.080 1.00 20.07 403 GLN B CA 1
ATOM 7442 C C . GLN B 1 403 ? 53.227 20.916 129.203 1.00 20.14 403 GLN B C 1
ATOM 7443 O O . GLN B 1 403 ? 52.182 21.289 129.698 1.00 20.53 403 GLN B O 1
ATOM 7449 N N . ILE B 1 404 ? 53.316 20.540 127.926 1.00 20.62 404 ILE B N 1
ATOM 7450 C CA . ILE B 1 404 ? 52.129 20.497 127.042 1.00 21.63 404 ILE B CA 1
ATOM 7451 C C . ILE B 1 404 ? 51.376 19.220 127.388 1.00 22.51 404 ILE B C 1
ATOM 7452 O O . ILE B 1 404 ? 52.041 18.260 127.783 1.00 22.13 404 ILE B O 1
ATOM 7457 N N . PRO B 1 405 ? 50.016 19.210 127.317 1.00 23.31 405 PRO B N 1
ATOM 7458 C CA . PRO B 1 405 ? 49.339 17.888 127.445 1.00 23.73 405 PRO B CA 1
ATOM 7459 C C . PRO B 1 405 ? 49.925 16.893 126.431 1.00 24.21 405 PRO B C 1
ATOM 7460 O O . PRO B 1 405 ? 50.423 17.298 125.388 1.00 24.91 405 PRO B O 1
ATOM 7464 N N . THR B 1 406 ? 49.944 15.608 126.757 1.00 25.12 406 THR B N 1
ATOM 7465 C CA . THR B 1 406 ? 50.603 14.635 125.901 1.00 26.07 406 THR B CA 1
ATOM 7466 C C . THR B 1 406 ? 49.671 14.252 124.736 1.00 27.15 406 THR B C 1
ATOM 7467 O O . THR B 1 406 ? 49.082 13.171 124.726 1.00 28.22 406 THR B O 1
ATOM 7471 N N . ILE B 1 407 ? 49.568 15.151 123.754 1.00 25.77 407 ILE B N 1
ATOM 7472 C CA . ILE B 1 407 ? 48.602 15.079 122.683 1.00 25.79 407 ILE B CA 1
ATOM 7473 C C . ILE B 1 407 ? 49.292 14.647 121.365 1.00 27.20 407 ILE B C 1
ATOM 7474 O O . ILE B 1 407 ? 48.640 14.457 120.352 1.00 29.83 407 ILE B O 1
ATOM 7479 N N . PHE B 1 408 ? 50.619 14.538 121.368 1.00 28.14 408 PHE B N 1
ATOM 7480 C CA . PHE B 1 408 ? 51.346 14.300 120.124 1.00 27.81 408 PHE B CA 1
ATOM 7481 C C . PHE B 1 408 ? 51.487 12.810 119.809 1.00 29.02 408 PHE B C 1
ATOM 7482 O O . PHE B 1 408 ? 51.478 11.970 120.710 1.00 26.80 408 PHE B O 1
ATOM 7490 N N . THR B 1 409 ? 51.615 12.510 118.514 1.00 30.43 409 THR B N 1
ATOM 7491 C CA . THR B 1 409 ? 51.544 11.146 118.016 1.00 31.49 409 THR B CA 1
ATOM 7492 C C . THR B 1 409 ? 52.855 10.637 117.423 1.00 32.08 409 THR B C 1
ATOM 7493 O O . THR B 1 409 ? 53.779 11.430 117.134 1.00 31.41 409 THR B O 1
ATOM 7497 N N . GLU B 1 410 ? 52.933 9.314 117.236 1.00 32.26 410 GLU B N 1
ATOM 7498 C CA . GLU B 1 410 ? 54.155 8.659 116.749 1.00 33.79 410 GLU B CA 1
ATOM 7499 C C . GLU B 1 410 ? 54.406 9.034 115.304 1.00 34.56 410 GLU B C 1
ATOM 7500 O O . GLU B 1 410 ? 53.473 9.095 114.523 1.00 35.72 410 GLU B O 1
ATOM 7506 N N . LYS B 1 411 ? 55.656 9.298 114.937 1.00 36.10 411 LYS B N 1
ATOM 7507 C CA . LYS B 1 411 ? 56.018 9.476 113.508 1.00 38.25 411 LYS B CA 1
ATOM 7508 C C . LYS B 1 411 ? 55.483 8.261 112.728 1.00 39.37 411 LYS B C 1
ATOM 7509 O O . LYS B 1 411 ? 55.739 7.117 113.114 1.00 40.25 411 LYS B O 1
ATOM 7515 N N . ASP B 1 412 ? 54.715 8.496 111.670 1.00 40.72 412 ASP B N 1
ATOM 7516 C CA . ASP B 1 412 ? 54.128 7.386 110.891 1.00 42.30 412 ASP B CA 1
ATOM 7517 C C . ASP B 1 412 ? 53.041 6.556 111.583 1.00 41.87 412 ASP B C 1
ATOM 7518 O O . ASP B 1 412 ? 52.740 5.431 111.146 1.00 42.94 412 ASP B O 1
ATOM 7523 N N . ALA B 1 413 ? 52.444 7.089 112.642 1.00 40.16 413 ALA B N 1
ATOM 7524 C CA . ALA B 1 413 ? 51.265 6.474 113.236 1.00 38.48 413 ALA B CA 1
ATOM 7525 C C . ALA B 1 413 ? 50.452 7.577 113.930 1.00 37.17 413 ALA B C 1
ATOM 7526 O O . ALA B 1 413 ? 50.451 7.662 115.147 1.00 37.12 413 ALA B O 1
ATOM 7528 N N . PRO B 1 414 ? 49.748 8.416 113.142 1.00 36.33 414 PRO B N 1
ATOM 7529 C CA . PRO B 1 414 ? 49.115 9.659 113.622 1.00 35.21 414 PRO B CA 1
ATOM 7530 C C . PRO B 1 414 ? 47.946 9.413 114.560 1.00 34.28 414 PRO B C 1
ATOM 7531 O O . PRO B 1 414 ? 47.378 10.366 115.100 1.00 33.29 414 PRO B O 1
ATOM 7535 N N . THR B 1 415 ? 47.590 8.145 114.755 1.00 32.95 415 THR B N 1
ATOM 7536 C CA . THR B 1 415 ? 46.486 7.800 115.639 1.00 33.20 415 THR B CA 1
ATOM 7537 C C . THR B 1 415 ? 46.975 7.306 117.035 1.00 32.95 415 THR B C 1
ATOM 7538 O O . THR B 1 415 ? 46.178 7.083 117.920 1.00 32.61 415 THR B O 1
ATOM 7542 N N . MET B 1 416 ? 48.293 7.149 117.201 1.00 32.92 416 MET B N 1
ATOM 7543 C CA . MET B 1 416 ? 48.903 6.620 118.431 1.00 33.26 416 MET B CA 1
ATOM 7544 C C . MET B 1 416 ? 49.739 7.703 119.123 1.00 32.41 416 MET B C 1
ATOM 7545 O O . MET B 1 416 ? 50.657 8.248 118.503 1.00 30.62 416 MET B O 1
ATOM 7550 N N . LEU B 1 417 ? 49.446 7.981 120.406 1.00 31.72 417 LEU B N 1
ATOM 7551 C CA . LEU B 1 417 ? 50.262 8.926 121.225 1.00 30.75 417 LEU B CA 1
ATOM 7552 C C . LEU B 1 417 ? 51.705 8.468 121.419 1.00 30.01 417 LEU B C 1
ATOM 7553 O O . LEU B 1 417 ? 51.940 7.279 121.700 1.00 28.84 417 LEU B O 1
ATOM 7558 N N . SER B 1 418 ? 52.673 9.393 121.254 1.00 28.18 418 SER B N 1
ATOM 7559 C CA . SER B 1 418 ? 54.102 9.132 121.536 1.00 27.10 418 SER B CA 1
ATOM 7560 C C . SER B 1 418 ? 54.479 9.328 123.031 1.00 28.28 418 SER B C 1
ATOM 7561 O O . SER B 1 418 ? 55.579 9.796 123.365 1.00 28.53 418 SER B O 1
ATOM 7564 N N . HIS B 1 419 ? 53.551 8.981 123.914 1.00 27.92 419 HIS B N 1
ATOM 7565 C CA . HIS B 1 419 ? 53.811 8.857 125.337 1.00 28.24 419 HIS B CA 1
ATOM 7566 C C . HIS B 1 419 ? 55.074 8.055 125.676 1.00 28.08 419 HIS B C 1
ATOM 7567 O O . HIS B 1 419 ? 55.334 6.985 125.133 1.00 27.20 419 HIS B O 1
ATOM 7574 N N . ARG B 1 420 ? 55.871 8.600 126.586 1.00 27.56 420 ARG B N 1
ATOM 7575 C CA . ARG B 1 420 ? 56.953 7.849 127.196 1.00 28.09 420 ARG B CA 1
ATOM 7576 C C . ARG B 1 420 ? 56.889 7.999 128.722 1.00 27.98 420 ARG B C 1
ATOM 7577 O O . ARG B 1 420 ? 56.350 9.004 129.232 1.00 26.59 420 ARG B O 1
ATOM 7585 N N . GLN B 1 421 ? 57.411 6.999 129.447 1.00 28.45 421 GLN B N 1
ATOM 7586 C CA . GLN B 1 421 ? 57.532 7.099 130.901 1.00 30.09 421 GLN B CA 1
ATOM 7587 C C . GLN B 1 421 ? 58.796 6.450 131.422 1.00 31.29 421 GLN B C 1
ATOM 7588 O O . GLN B 1 421 ? 59.355 5.530 130.778 1.00 30.99 421 GLN B O 1
ATOM 7594 N N . ILE B 1 422 ? 59.285 6.959 132.549 1.00 32.51 422 ILE B N 1
ATOM 7595 C CA . ILE B 1 422 ? 60.430 6.345 133.226 1.00 34.27 422 ILE B CA 1
ATOM 7596 C C . ILE B 1 422 ? 60.186 6.285 134.732 1.00 35.52 422 ILE B C 1
ATOM 7597 O O . ILE B 1 422 ? 59.122 6.719 135.208 1.00 35.01 422 ILE B O 1
ATOM 7602 N N . GLU B 1 423 ? 61.149 5.709 135.460 1.00 35.15 423 GLU B N 1
ATOM 7603 C CA . GLU B 1 423 ? 61.166 5.736 136.916 1.00 36.56 423 GLU B CA 1
ATOM 7604 C C . GLU B 1 423 ? 62.471 6.400 137.299 1.00 35.58 423 GLU B C 1
ATOM 7605 O O . GLU B 1 423 ? 63.523 6.085 136.730 1.00 35.87 423 GLU B O 1
ATOM 7611 N N . HIS B 1 424 ? 62.417 7.341 138.225 1.00 34.30 424 HIS B N 1
ATOM 7612 C CA . HIS B 1 424 ? 63.635 7.964 138.712 1.00 34.19 424 HIS B CA 1
ATOM 7613 C C . HIS B 1 424 ? 63.567 8.101 140.226 1.00 34.08 424 HIS B C 1
ATOM 7614 O O . HIS B 1 424 ? 62.666 8.757 140.773 1.00 33.35 424 HIS B O 1
ATOM 7621 N N . GLU B 1 425 ? 64.522 7.456 140.908 1.00 35.21 425 GLU B N 1
ATOM 7622 C CA . GLU B 1 425 ? 64.575 7.465 142.361 1.00 35.19 425 GLU B CA 1
ATOM 7623 C C . GLU B 1 425 ? 63.213 7.250 142.993 1.00 34.96 425 GLU B C 1
ATOM 7624 O O . GLU B 1 425 ? 62.750 8.038 143.825 1.00 34.83 425 GLU B O 1
ATOM 7630 N N . GLY B 1 426 ? 62.554 6.180 142.559 1.00 34.58 426 GLY B N 1
ATOM 7631 C CA . GLY B 1 426 ? 61.303 5.777 143.179 1.00 34.24 426 GLY B CA 1
ATOM 7632 C C . GLY B 1 426 ? 60.057 6.468 142.680 1.00 33.83 426 GLY B C 1
ATOM 7633 O O . GLY B 1 426 ? 58.955 6.143 143.130 1.00 34.62 426 GLY B O 1
ATOM 7634 N N . GLU B 1 427 ? 60.211 7.426 141.763 1.00 31.98 427 GLU B N 1
ATOM 7635 C CA . GLU B 1 427 ? 59.055 8.158 141.236 1.00 31.18 427 GLU B CA 1
ATOM 7636 C C . GLU B 1 427 ? 58.846 7.906 139.749 1.00 28.99 427 GLU B C 1
ATOM 7637 O O . GLU B 1 427 ? 59.796 7.605 139.022 1.00 29.78 427 GLU B O 1
ATOM 7643 N N . ARG B 1 428 ? 57.610 8.066 139.289 1.00 26.55 428 ARG B N 1
ATOM 7644 C CA . ARG B 1 428 ? 57.294 7.863 137.853 1.00 25.27 428 ARG B CA 1
ATOM 7645 C C . ARG B 1 428 ? 57.159 9.220 137.185 1.00 23.82 428 ARG B C 1
ATOM 7646 O O . ARG B 1 428 ? 56.550 10.103 137.773 1.00 21.73 428 ARG B O 1
ATOM 7654 N N . TYR B 1 429 ? 57.677 9.352 135.962 1.00 22.83 429 TYR B N 1
ATOM 7655 C CA . TYR B 1 429 ? 57.577 10.609 135.206 1.00 22.35 429 TYR B CA 1
ATOM 7656 C C . TYR B 1 429 ? 57.154 10.283 133.768 1.00 22.82 429 TYR B C 1
ATOM 7657 O O . TYR B 1 429 ? 57.543 9.218 133.206 1.00 22.04 429 TYR B O 1
ATOM 7666 N N . HIS B 1 430 ? 56.343 11.180 133.185 1.00 21.57 430 HIS B N 1
ATOM 7667 C CA . HIS B 1 430 ? 55.743 10.965 131.851 1.00 21.36 430 HIS B CA 1
ATOM 7668 C C . HIS B 1 430 ? 56.128 12.100 130.928 1.00 21.27 430 HIS B C 1
ATOM 7669 O O . HIS B 1 430 ? 56.298 13.239 131.413 1.00 20.81 430 HIS B O 1
ATOM 7676 N N . PHE B 1 431 ? 56.282 11.788 129.633 1.00 20.95 431 PHE B N 1
ATOM 7677 C CA . PHE B 1 431 ? 56.722 12.747 128.608 1.00 22.46 431 PHE B CA 1
ATOM 7678 C C . PHE B 1 431 ? 55.892 12.564 127.359 1.00 23.01 431 PHE B C 1
ATOM 7679 O O . PHE B 1 431 ? 55.338 11.489 127.137 1.00 23.52 431 PHE B O 1
ATOM 7687 N N . CYS B 1 432 ? 55.845 13.604 126.528 1.00 23.36 432 CYS B N 1
ATOM 7688 C CA . CYS B 1 432 ? 55.092 13.572 125.264 1.00 24.23 432 CYS B CA 1
ATOM 7689 C C . CYS B 1 432 ? 55.857 12.900 124.132 1.00 24.22 432 CYS B C 1
ATOM 7690 O O . CYS B 1 432 ? 55.282 12.685 123.075 1.00 26.43 432 CYS B O 1
ATOM 7693 N N . SER B 1 433 ? 57.132 12.591 124.325 1.00 23.87 433 SER B N 1
ATOM 7694 C CA . SER B 1 433 ? 58.012 12.256 123.205 1.00 24.11 433 SER B CA 1
ATOM 7695 C C . SER B 1 433 ? 59.301 11.687 123.738 1.00 23.68 433 SER B C 1
ATOM 7696 O O . SER B 1 433 ? 59.568 11.831 124.908 1.00 22.58 433 SER B O 1
ATOM 7699 N N . ASP B 1 434 ? 60.093 11.077 122.866 1.00 23.97 434 ASP B N 1
ATOM 7700 C CA . ASP B 1 434 ? 61.507 10.746 123.127 1.00 25.18 434 ASP B CA 1
ATOM 7701 C C . ASP B 1 434 ? 62.370 11.993 123.306 1.00 24.08 434 ASP B C 1
ATOM 7702 O O . ASP B 1 434 ? 63.331 11.989 124.065 1.00 23.52 434 ASP B O 1
ATOM 7707 N N . GLY B 1 435 ? 62.061 13.044 122.567 1.00 23.29 435 GLY B N 1
ATOM 7708 C CA . GLY B 1 435 ? 62.826 14.274 122.652 1.00 23.09 435 GLY B CA 1
ATOM 7709 C C . GLY B 1 435 ? 62.820 14.805 124.067 1.00 22.85 435 GLY B C 1
ATOM 7710 O O . GLY B 1 435 ? 63.875 15.164 124.594 1.00 23.81 435 GLY B O 1
ATOM 7711 N N . CYS B 1 436 ? 61.640 14.840 124.690 1.00 22.62 436 CYS B N 1
ATOM 7712 C CA . CYS B 1 436 ? 61.506 15.345 126.082 1.00 23.14 436 CYS B CA 1
ATOM 7713 C C . CYS B 1 436 ? 62.053 14.308 127.077 1.00 23.59 436 CYS B C 1
ATOM 7714 O O . CYS B 1 436 ? 62.709 14.666 128.049 1.00 23.83 436 CYS B O 1
ATOM 7717 N N . CYS B 1 437 ? 61.809 13.017 126.818 1.00 24.55 437 CYS B N 1
ATOM 7718 C CA . CYS B 1 437 ? 62.353 11.974 127.687 1.00 24.75 437 CYS B CA 1
ATOM 7719 C C . CYS B 1 437 ? 63.893 12.104 127.782 1.00 23.72 437 CYS B C 1
ATOM 7720 O O . CYS B 1 437 ? 64.460 11.985 128.874 1.00 21.81 437 CYS B O 1
ATOM 7723 N N . ASP B 1 438 ? 64.557 12.341 126.654 1.00 23.63 438 ASP B N 1
ATOM 7724 C CA . ASP B 1 438 ? 66.030 12.472 126.608 1.00 23.90 438 ASP B CA 1
ATOM 7725 C C . ASP B 1 438 ? 66.561 13.681 127.390 1.00 23.68 438 ASP B C 1
ATOM 7726 O O . ASP B 1 438 ? 67.593 13.573 128.076 1.00 22.71 438 ASP B O 1
ATOM 7731 N N . ILE B 1 439 ? 65.903 14.836 127.248 1.00 22.56 439 ILE B N 1
ATOM 7732 C CA . ILE B 1 439 ? 66.221 16.029 128.041 1.00 21.83 439 ILE B CA 1
ATOM 7733 C C . ILE B 1 439 ? 66.057 15.710 129.540 1.00 22.91 439 ILE B C 1
ATOM 7734 O O . ILE B 1 439 ? 66.931 16.035 130.340 1.00 23.99 439 ILE B O 1
ATOM 7739 N N . PHE B 1 440 ? 64.954 15.067 129.939 1.00 22.88 440 PHE B N 1
ATOM 7740 C CA . PHE B 1 440 ? 64.785 14.661 131.375 1.00 23.41 440 PHE B CA 1
ATOM 7741 C C . PHE B 1 440 ? 65.961 13.774 131.875 1.00 23.58 440 PHE B C 1
ATOM 7742 O O . PHE B 1 440 ? 66.560 14.043 132.894 1.00 21.56 440 PHE B O 1
ATOM 7750 N N . LYS B 1 441 ? 66.307 12.752 131.106 1.00 24.14 441 LYS B N 1
ATOM 7751 C CA . LYS B 1 441 ? 67.265 11.740 131.560 1.00 25.54 441 LYS B CA 1
ATOM 7752 C C . LYS B 1 441 ? 68.643 12.328 131.796 1.00 25.01 441 LYS B C 1
ATOM 7753 O O . LYS B 1 441 ? 69.446 11.813 132.594 1.00 23.68 441 LYS B O 1
ATOM 7759 N N . HIS B 1 442 ? 68.928 13.418 131.107 1.00 24.62 442 HIS B N 1
ATOM 7760 C CA . HIS B 1 442 ? 70.202 14.052 131.301 1.00 25.67 442 HIS B CA 1
ATOM 7761 C C . HIS B 1 442 ? 70.267 14.992 132.523 1.00 25.38 442 HIS B C 1
ATOM 7762 O O . HIS B 1 442 ? 71.347 15.192 133.094 1.00 26.47 442 HIS B O 1
ATOM 7769 N N . GLU B 1 443 ? 69.128 15.545 132.940 1.00 23.92 443 GLU B N 1
ATOM 7770 C CA . GLU B 1 443 ? 69.094 16.529 134.031 1.00 24.57 443 GLU B CA 1
ATOM 7771 C C . GLU B 1 443 ? 67.897 16.300 134.945 1.00 24.59 443 GLU B C 1
ATOM 7772 O O . GLU B 1 443 ? 67.120 17.235 135.156 1.00 25.30 443 GLU B O 1
ATOM 7778 N N . PRO B 1 444 ? 67.729 15.072 135.526 1.00 24.44 444 PRO B N 1
ATOM 7779 C CA . PRO B 1 444 ? 66.438 14.813 136.254 1.00 23.48 444 PRO B CA 1
ATOM 7780 C C . PRO B 1 444 ? 66.204 15.714 137.459 1.00 23.09 444 PRO B C 1
ATOM 7781 O O . PRO B 1 444 ? 65.050 16.078 137.755 1.00 22.09 444 PRO B O 1
ATOM 7785 N N . GLU B 1 445 ? 67.303 16.133 138.086 1.00 22.61 445 GLU B N 1
ATOM 7786 C CA . GLU B 1 445 ? 67.296 16.909 139.324 1.00 24.62 445 GLU B CA 1
ATOM 7787 C C . GLU B 1 445 ? 66.657 18.285 139.080 1.00 23.94 445 GLU B C 1
ATOM 7788 O O . GLU B 1 445 ? 66.120 18.941 140.003 1.00 23.33 445 GLU B O 1
ATOM 7794 N N . LYS B 1 446 ? 66.739 18.701 137.833 1.00 22.07 446 LYS B N 1
ATOM 7795 C CA . LYS B 1 446 ? 66.100 19.955 137.381 1.00 22.20 446 LYS B CA 1
ATOM 7796 C C . LYS B 1 446 ? 64.591 19.752 137.181 1.00 21.35 446 LYS B C 1
ATOM 7797 O O . LYS B 1 446 ? 63.801 20.422 137.840 1.00 20.76 446 LYS B O 1
ATOM 7803 N N . TYR B 1 447 ? 64.193 18.812 136.310 1.00 21.10 447 TYR B N 1
ATOM 7804 C CA . TYR B 1 447 ? 62.796 18.725 135.860 1.00 20.47 447 TYR B CA 1
ATOM 7805 C C . TYR B 1 447 ? 61.825 18.193 136.927 1.00 21.47 447 TYR B C 1
ATOM 7806 O O . TYR B 1 447 ? 60.613 18.468 136.894 1.00 21.56 447 TYR B O 1
ATOM 7815 N N . ILE B 1 448 ? 62.363 17.481 137.911 1.00 21.40 448 ILE B N 1
ATOM 7816 C CA . ILE B 1 448 ? 61.524 16.993 139.016 1.00 21.43 448 ILE B CA 1
ATOM 7817 C C . ILE B 1 448 ? 60.961 18.125 139.836 1.00 21.14 448 ILE B C 1
ATOM 7818 O O . ILE B 1 448 ? 59.942 17.926 140.534 1.00 22.18 448 ILE B O 1
ATOM 7823 N N . GLN B 1 449 ? 61.582 19.315 139.744 1.00 18.81 449 GLN B N 1
ATOM 7824 C CA . GLN B 1 449 ? 61.033 20.517 140.413 1.00 19.84 449 GLN B CA 1
ATOM 7825 C C . GLN B 1 449 ? 59.876 21.239 139.716 1.00 20.14 449 GLN B C 1
ATOM 7826 O O . GLN B 1 449 ? 59.322 22.157 140.306 1.00 20.65 449 GLN B O 1
ATOM 7832 N N . ALA B 1 450 ? 59.524 20.867 138.480 1.00 20.73 450 ALA B N 1
ATOM 7833 C CA . ALA B 1 450 ? 58.518 21.611 137.685 1.00 21.80 450 ALA B CA 1
ATOM 7834 C C . ALA B 1 450 ? 57.162 21.860 138.417 1.00 22.63 450 ALA B C 1
ATOM 7835 O O . ALA B 1 450 ? 56.621 20.984 139.107 1.00 22.80 450 ALA B O 1
ATOM 7837 N N . TRP B 1 451 ? 56.619 23.059 138.242 1.00 22.36 451 TRP B N 1
ATOM 7838 C CA . TRP B 1 451 ? 55.288 23.409 138.749 1.00 22.42 451 TRP B CA 1
ATOM 7839 C C . TRP B 1 451 ? 54.307 23.001 137.659 1.00 23.52 451 TRP B C 1
ATOM 7840 O O . TRP B 1 451 ? 54.056 23.761 136.728 1.00 22.13 451 TRP B O 1
ATOM 7851 N N . LEU B 1 452 ? 53.853 21.750 137.663 1.00 23.66 452 LEU B N 1
ATOM 7852 C CA . LEU B 1 452 ? 52.965 21.290 136.590 1.00 23.17 452 LEU B CA 1
ATOM 7853 C C . LEU B 1 452 ? 51.546 21.669 136.964 1.00 22.35 452 LEU B C 1
ATOM 7854 O O . LEU B 1 452 ? 51.043 21.191 137.973 1.00 22.27 452 LEU B O 1
ATOM 7859 N N . PRO B 1 453 ? 50.918 22.587 136.192 1.00 22.33 453 PRO B N 1
ATOM 7860 C CA . PRO B 1 453 ? 49.636 23.145 136.635 1.00 22.21 453 PRO B CA 1
ATOM 7861 C C . PRO B 1 453 ? 48.569 22.105 137.010 1.00 22.73 453 PRO B C 1
ATOM 7862 O O . PRO B 1 453 ? 47.844 22.345 137.937 1.00 22.43 453 PRO B O 1
ATOM 7866 N N . VAL B 1 454 ? 48.461 20.978 136.310 1.00 23.75 454 VAL B N 1
ATOM 7867 C CA . VAL B 1 454 ? 47.407 19.974 136.652 1.00 24.49 454 VAL B CA 1
ATOM 7868 C C . VAL B 1 454 ? 47.678 19.338 138.055 1.00 25.03 454 VAL B C 1
ATOM 7869 O O . VAL B 1 454 ? 46.767 19.146 138.909 1.00 25.29 454 VAL B O 1
ATOM 7873 N N . HIS B 1 455 ? 48.952 19.046 138.308 1.00 25.09 455 HIS B N 1
ATOM 7874 C CA . HIS B 1 455 ? 49.349 18.486 139.587 1.00 25.21 455 HIS B CA 1
ATOM 7875 C C . HIS B 1 455 ? 49.129 19.491 140.716 1.00 24.69 455 HIS B C 1
ATOM 7876 O O . HIS B 1 455 ? 48.599 19.159 141.764 1.00 23.73 455 HIS B O 1
ATOM 7883 N N . GLN B 1 456 ? 49.480 20.737 140.479 1.00 23.54 456 GLN B N 1
ATOM 7884 C CA . GLN B 1 456 ? 49.319 21.758 141.505 1.00 24.38 456 GLN B CA 1
ATOM 7885 C C . GLN B 1 456 ? 47.832 22.022 141.800 1.00 24.24 456 GLN B C 1
ATOM 7886 O O . GLN B 1 456 ? 47.440 22.252 142.936 1.00 24.82 456 GLN B O 1
ATOM 7892 N N . ILE B 1 457 ? 46.986 21.931 140.779 1.00 24.71 457 ILE B N 1
ATOM 7893 C CA . ILE B 1 457 ? 45.535 22.036 141.012 1.00 24.58 457 ILE B CA 1
ATOM 7894 C C . ILE B 1 457 ? 45.118 20.879 141.961 1.00 25.62 457 ILE B C 1
ATOM 7895 O O . ILE B 1 457 ? 44.411 21.088 142.944 1.00 25.37 457 ILE B O 1
ATOM 7900 N N . TYR B 1 458 ? 45.574 19.670 141.641 1.00 25.75 458 TYR B N 1
ATOM 7901 C CA . TYR B 1 458 ? 45.215 18.478 142.452 1.00 26.82 458 TYR B CA 1
ATOM 7902 C C . TYR B 1 458 ? 45.804 18.486 143.872 1.00 26.75 458 TYR B C 1
ATOM 7903 O O . TYR B 1 458 ? 45.262 17.810 144.752 1.00 28.58 458 TYR B O 1
ATOM 7912 N N . GLN B 1 459 ? 46.919 19.203 144.089 1.00 26.70 459 GLN B N 1
ATOM 7913 C CA . GLN B 1 459 ? 47.497 19.378 145.427 1.00 27.09 459 GLN B CA 1
ATOM 7914 C C . GLN B 1 459 ? 46.789 20.448 146.243 1.00 28.25 459 GLN B C 1
ATOM 7915 O O . GLN B 1 459 ? 47.072 20.585 147.430 1.00 30.02 459 GLN B O 1
ATOM 7921 N N . GLY B 1 460 ? 45.893 21.219 145.615 1.00 28.79 460 GLY B N 1
ATOM 7922 C CA . GLY B 1 460 ? 45.165 22.316 146.298 1.00 29.20 460 GLY B CA 1
ATOM 7923 C C . GLY B 1 460 ? 45.933 23.629 146.302 1.00 30.24 460 GLY B C 1
ATOM 7924 O O . GLY B 1 460 ? 45.718 24.483 147.178 1.00 30.43 460 GLY B O 1
ATOM 7925 N N . ASN B 1 461 ? 46.838 23.790 145.334 1.00 30.46 461 ASN B N 1
ATOM 7926 C CA . ASN B 1 461 ? 47.693 24.990 145.264 1.00 31.29 461 ASN B CA 1
ATOM 7927 C C . ASN B 1 461 ? 47.263 26.065 144.242 1.00 32.79 461 ASN B C 1
ATOM 7928 O O . ASN B 1 461 ? 47.981 27.052 143.981 1.00 33.01 461 ASN B O 1
ATOM 7933 N N . CYS B 1 462 ? 46.091 25.886 143.648 1.00 33.95 462 CYS B N 1
ATOM 7934 C CA . CYS B 1 462 ? 45.578 26.862 142.702 1.00 35.31 462 CYS B CA 1
ATOM 7935 C C . CYS B 1 462 ? 44.241 27.374 143.214 1.00 37.63 462 CYS B C 1
ATOM 7936 O O . CYS B 1 462 ? 43.276 27.563 142.452 1.00 37.23 462 CYS B O 1
ATOM 7939 N N . GLU B 1 463 ? 44.228 27.524 144.537 1.00 40.41 463 GLU B N 1
ATOM 7940 C CA . GLU B 1 463 ? 43.234 28.245 145.319 1.00 44.06 463 GLU B CA 1
ATOM 7941 C C . GLU B 1 463 ? 41.846 27.985 144.802 1.00 45.41 463 GLU B C 1
ATOM 7942 O O . GLU B 1 463 ? 41.209 28.888 144.247 1.00 46.64 463 GLU B O 1
ATOM 7948 N N . GLY B 1 464 ? 41.408 26.733 144.988 1.00 46.56 464 GLY B N 1
ATOM 7949 C CA . GLY B 1 464 ? 40.196 26.200 144.394 1.00 48.20 464 GLY B CA 1
ATOM 7950 C C . GLY B 1 464 ? 40.255 24.697 144.177 1.00 49.49 464 GLY B C 1
ATOM 7951 O O . GLY B 1 464 ? 41.299 24.127 143.834 1.00 49.33 464 GLY B O 1
ATOM 7952 N N . GLY B 1 465 ? 39.110 24.053 144.380 1.00 50.54 465 GLY B N 1
ATOM 7953 C CA . GLY B 1 465 ? 38.971 22.626 144.115 1.00 51.17 465 GLY B CA 1
ATOM 7954 C C . GLY B 1 465 ? 37.878 22.295 143.099 1.00 51.29 465 GLY B C 1
ATOM 7955 O O . GLY B 1 465 ? 37.593 21.122 142.868 1.00 51.94 465 GLY B O 1
ATOM 7956 N N . ASP B 1 466 ? 37.257 23.297 142.485 1.00 51.14 466 ASP B N 1
ATOM 7957 C CA . ASP B 1 466 ? 36.160 22.981 141.564 1.00 51.63 466 ASP B CA 1
ATOM 7958 C C . ASP B 1 466 ? 36.343 23.424 140.122 1.00 50.69 466 ASP B C 1
ATOM 7959 O O . ASP B 1 466 ? 35.530 23.075 139.249 1.00 52.42 466 ASP B O 1
ATOM 7964 N N . LEU B 1 467 ? 37.386 24.191 139.855 1.00 48.26 467 LEU B N 1
ATOM 7965 C CA . LEU B 1 467 ? 37.723 24.526 138.457 1.00 45.76 467 LEU B CA 1
ATOM 7966 C C . LEU B 1 467 ? 36.998 25.787 137.973 1.00 43.56 467 LEU B C 1
ATOM 7967 O O . LEU B 1 467 ? 37.648 26.661 137.453 1.00 42.76 467 LEU B O 1
ATOM 7972 N N . GLU B 1 468 ? 35.694 25.924 138.200 1.00 41.46 468 GLU B N 1
ATOM 7973 C CA . GLU B 1 468 ? 35.086 27.272 138.166 1.00 40.07 468 GLU B CA 1
ATOM 7974 C C . GLU B 1 468 ? 35.853 28.243 139.096 1.00 37.75 468 GLU B C 1
ATOM 7975 O O . GLU B 1 468 ? 36.197 29.356 138.704 1.00 35.92 468 GLU B O 1
ATOM 7981 N N . THR B 1 469 ? 36.108 27.822 140.328 1.00 34.50 469 THR B N 1
ATOM 7982 C CA . THR B 1 469 ? 36.913 28.612 141.255 1.00 33.12 469 THR B CA 1
ATOM 7983 C C . THR B 1 469 ? 38.357 28.808 140.788 1.00 31.48 469 THR B C 1
ATOM 7984 O O . THR B 1 469 ? 38.879 29.934 140.867 1.00 31.92 469 THR B O 1
ATOM 7988 N N . VAL B 1 470 ? 39.006 27.740 140.328 1.00 28.73 470 VAL B N 1
ATOM 7989 C CA . VAL B 1 470 ? 40.371 27.868 139.757 1.00 28.14 470 VAL B CA 1
ATOM 7990 C C . VAL B 1 470 ? 40.346 28.921 138.634 1.00 26.77 470 VAL B C 1
ATOM 7991 O O . VAL B 1 470 ? 41.145 29.819 138.655 1.00 26.09 470 VAL B O 1
ATOM 7995 N N . VAL B 1 471 ? 39.434 28.773 137.677 1.00 26.23 471 VAL B N 1
ATOM 7996 C CA . VAL B 1 471 ? 39.438 29.612 136.487 1.00 26.87 471 VAL B CA 1
ATOM 7997 C C . VAL B 1 471 ? 39.121 31.082 136.856 1.00 27.70 471 VAL B C 1
ATOM 7998 O O . VAL B 1 471 ? 39.810 32.000 136.407 1.00 27.56 471 VAL B O 1
ATOM 8002 N N . GLN B 1 472 ? 38.088 31.321 137.662 1.00 28.00 472 GLN B N 1
ATOM 8003 C CA . GLN B 1 472 ? 37.735 32.706 137.956 1.00 29.33 472 GLN B CA 1
ATOM 8004 C C . GLN B 1 472 ? 38.610 33.372 139.008 1.00 29.60 472 GLN B C 1
ATOM 8005 O O . GLN B 1 472 ? 39.070 34.505 138.822 1.00 30.34 472 GLN B O 1
ATOM 8011 N N . LYS B 1 473 ? 38.815 32.704 140.134 1.00 29.52 473 LYS B N 1
ATOM 8012 C CA . LYS B 1 473 ? 39.496 33.333 141.234 1.00 29.92 473 LYS B CA 1
ATOM 8013 C C . LYS B 1 473 ? 41.005 33.212 141.151 1.00 28.60 473 LYS B C 1
ATOM 8014 O O . LYS B 1 473 ? 41.729 34.151 141.533 1.00 29.00 473 LYS B O 1
ATOM 8020 N N . TYR B 1 474 ? 41.491 32.078 140.656 1.00 27.32 474 TYR B N 1
ATOM 8021 C CA . TYR B 1 474 ? 42.937 31.938 140.590 1.00 26.84 474 TYR B CA 1
ATOM 8022 C C . TYR B 1 474 ? 43.508 32.578 139.321 1.00 25.68 474 TYR B C 1
ATOM 8023 O O . TYR B 1 474 ? 44.453 33.377 139.415 1.00 26.55 474 TYR B O 1
ATOM 8032 N N . TYR B 1 475 ? 42.921 32.224 138.161 1.00 25.14 475 TYR B N 1
ATOM 8033 C CA . TYR B 1 475 ? 43.424 32.598 136.814 1.00 24.05 475 TYR B CA 1
ATOM 8034 C C . TYR B 1 475 ? 43.037 34.041 136.414 1.00 24.25 475 TYR B C 1
ATOM 8035 O O . TYR B 1 475 ? 43.681 34.608 135.524 1.00 23.64 475 TYR B O 1
ATOM 8044 N N . HIS B 1 476 ? 41.972 34.566 137.044 1.00 23.73 476 HIS B N 1
ATOM 8045 C CA . HIS B 1 476 ? 41.329 35.872 136.769 1.00 23.83 476 HIS B CA 1
ATOM 8046 C C . HIS B 1 476 ? 40.699 35.902 135.380 1.00 25.21 476 HIS B C 1
ATOM 8047 O O . HIS B 1 476 ? 40.575 36.975 134.773 1.00 25.57 476 HIS B O 1
ATOM 8054 N N . ILE B 1 477 ? 40.323 34.731 134.876 1.00 24.21 477 ILE B N 1
ATOM 8055 C CA . ILE B 1 477 ? 39.605 34.611 133.645 1.00 24.77 477 ILE B CA 1
ATOM 8056 C C . ILE B 1 477 ? 38.152 34.819 134.013 1.00 25.58 477 ILE B C 1
ATOM 8057 O O . ILE B 1 477 ? 37.604 34.089 134.842 1.00 26.05 477 ILE B O 1
ATOM 8062 N N . ASN B 1 478 ? 37.525 35.830 133.428 1.00 25.87 478 ASN B N 1
ATOM 8063 C CA . ASN B 1 478 ? 36.090 36.070 133.661 1.00 26.79 478 ASN B CA 1
ATOM 8064 C C . ASN B 1 478 ? 35.268 35.099 132.833 1.00 26.87 478 ASN B C 1
ATOM 8065 O O . ASN B 1 478 ? 35.207 35.181 131.612 1.00 25.36 478 ASN B O 1
ATOM 8070 N N . ILE B 1 479 ? 34.669 34.154 133.537 1.00 27.39 479 ILE B N 1
ATOM 8071 C CA . ILE B 1 479 ? 33.884 33.096 132.955 1.00 27.64 479 ILE B CA 1
ATOM 8072 C C . ILE B 1 479 ? 32.682 33.711 132.274 1.00 28.25 479 ILE B C 1
ATOM 8073 O O . ILE B 1 479 ? 31.932 34.484 132.910 1.00 26.00 479 ILE B O 1
ATOM 8078 N N . GLY B 1 480 ? 32.533 33.378 130.986 1.00 28.14 480 GLY B N 1
ATOM 8079 C CA . GLY B 1 480 ? 31.466 33.916 130.161 1.00 30.47 480 GLY B CA 1
ATOM 8080 C C . GLY B 1 480 ? 31.889 35.059 129.256 1.00 31.30 480 GLY B C 1
ATOM 8081 O O . GLY B 1 480 ? 31.179 35.389 128.322 1.00 33.16 480 GLY B O 1
ATOM 8082 N N . GLU B 1 481 ? 33.064 35.631 129.508 1.00 31.28 481 GLU B N 1
ATOM 8083 C CA . GLU B 1 481 ? 33.569 36.797 128.791 1.00 31.25 481 GLU B CA 1
ATOM 8084 C C . GLU B 1 481 ? 34.887 36.496 128.114 1.00 30.22 481 GLU B C 1
ATOM 8085 O O . GLU B 1 481 ? 35.030 36.736 126.929 1.00 30.45 481 GLU B O 1
ATOM 8091 N N . ASP B 1 482 ? 35.873 36.029 128.886 1.00 28.29 482 ASP B N 1
ATOM 8092 C CA . ASP B 1 482 ? 37.178 35.624 128.331 1.00 28.08 482 ASP B CA 1
ATOM 8093 C C . ASP B 1 482 ? 37.238 34.271 127.633 1.00 27.75 482 ASP B C 1
ATOM 8094 O O . ASP B 1 482 ? 38.005 34.103 126.692 1.00 27.71 482 ASP B O 1
ATOM 8099 N N . ASN B 1 483 ? 36.432 33.304 128.091 1.00 27.49 483 ASN B N 1
ATOM 8100 C CA . ASN B 1 483 ? 36.588 31.913 127.688 1.00 27.46 483 ASN B CA 1
ATOM 8101 C C . ASN B 1 483 ? 35.411 31.390 126.798 1.00 27.09 483 ASN B C 1
ATOM 8102 O O . ASN B 1 483 ? 34.566 32.177 126.342 1.00 27.01 483 ASN B O 1
ATOM 8107 N N . PHE B 1 484 ? 35.356 30.078 126.574 1.00 26.56 484 PHE B N 1
ATOM 8108 C CA . PHE B 1 484 ? 34.266 29.426 125.796 1.00 26.51 484 PHE B CA 1
ATOM 8109 C C . PHE B 1 484 ? 34.368 29.724 124.288 1.00 26.32 484 PHE B C 1
ATOM 8110 O O . PHE B 1 484 ? 35.303 30.405 123.860 1.00 26.00 484 PHE B O 1
ATOM 8118 N N . ASP B 1 485 ? 33.430 29.187 123.492 1.00 26.06 485 ASP B N 1
ATOM 8119 C CA . ASP B 1 485 ? 33.443 29.326 122.012 1.00 26.57 485 ASP B CA 1
ATOM 8120 C C . ASP B 1 485 ? 33.332 30.798 121.616 1.00 25.94 485 ASP B C 1
ATOM 8121 O O . ASP B 1 485 ? 32.754 31.599 122.360 1.00 25.42 485 ASP B O 1
ATOM 8126 N N . TYR B 1 486 ? 33.915 31.139 120.463 1.00 25.99 486 TYR B N 1
ATOM 8127 C CA . TYR B 1 486 ? 33.738 32.463 119.845 1.00 26.35 486 TYR B CA 1
ATOM 8128 C C . TYR B 1 486 ? 32.250 32.792 119.539 1.00 26.66 486 TYR B C 1
ATOM 8129 O O . TYR B 1 486 ? 31.800 33.924 119.794 1.00 25.51 486 TYR B O 1
ATOM 8138 N N . VAL B 1 487 ? 31.502 31.810 119.011 1.00 27.04 487 VAL B N 1
ATOM 8139 C CA . VAL B 1 487 ? 30.075 31.988 118.674 1.00 27.89 487 VAL B CA 1
ATOM 8140 C C . VAL B 1 487 ? 29.288 32.179 119.976 1.00 29.65 487 VAL B C 1
ATOM 8141 O O . VAL B 1 487 ? 29.309 31.312 120.872 1.00 30.20 487 VAL B O 1
ATOM 8145 N N . GLY B 1 488 ? 28.668 33.346 120.128 1.00 29.34 488 GLY B N 1
ATOM 8146 C CA . GLY B 1 488 ? 27.932 33.660 121.333 1.00 29.91 488 GLY B CA 1
ATOM 8147 C C . GLY B 1 488 ? 28.711 34.556 122.282 1.00 30.17 488 GLY B C 1
ATOM 8148 O O . GLY B 1 488 ? 28.124 35.141 123.181 1.00 32.06 488 GLY B O 1
ATOM 8149 N N . SER B 1 489 ? 30.022 34.676 122.089 1.00 29.22 489 SER B N 1
ATOM 8150 C CA . SER B 1 489 ? 30.889 35.368 123.061 1.00 28.22 489 SER B CA 1
ATOM 8151 C C . SER B 1 489 ? 30.592 36.866 123.058 1.00 28.34 489 SER B C 1
ATOM 8152 O O . SER B 1 489 ? 30.143 37.402 122.038 1.00 29.71 489 SER B O 1
ATOM 8155 N N . PRO B 1 490 ? 30.887 37.562 124.169 1.00 28.98 490 PRO B N 1
ATOM 8156 C CA . PRO B 1 490 ? 30.782 39.026 124.177 1.00 28.34 490 PRO B CA 1
ATOM 8157 C C . PRO B 1 490 ? 31.604 39.676 123.055 1.00 28.42 490 PRO B C 1
ATOM 8158 O O . PRO B 1 490 ? 31.118 40.656 122.455 1.00 26.98 490 PRO B O 1
ATOM 8162 N N . ASP B 1 491 ? 32.783 39.105 122.728 1.00 28.05 491 ASP B N 1
ATOM 8163 C CA . ASP B 1 491 ? 33.629 39.611 121.650 1.00 27.61 491 ASP B CA 1
ATOM 8164 C C . ASP B 1 491 ? 32.912 39.576 120.314 1.00 28.49 491 ASP B C 1
ATOM 8165 O O . ASP B 1 491 ? 32.957 40.574 119.551 1.00 27.56 491 ASP B O 1
ATOM 8170 N N . GLN B 1 492 ? 32.282 38.438 119.991 1.00 27.33 492 GLN B N 1
ATOM 8171 C CA . GLN B 1 492 ? 31.518 38.357 118.759 1.00 27.72 492 GLN B CA 1
ATOM 8172 C C . GLN B 1 492 ? 30.425 39.409 118.686 1.00 27.45 492 GLN B C 1
ATOM 8173 O O . GLN B 1 492 ? 30.284 40.062 117.641 1.00 27.10 492 GLN B O 1
ATOM 8179 N N . LYS B 1 493 ? 29.637 39.527 119.753 1.00 28.52 493 LYS B N 1
ATOM 8180 C CA . LYS B 1 493 ? 28.488 40.455 119.791 1.00 30.14 493 LYS B CA 1
ATOM 8181 C C . LYS B 1 493 ? 28.943 41.915 119.669 1.00 30.78 493 LYS B C 1
ATOM 8182 O O . LYS B 1 493 ? 28.323 42.706 118.930 1.00 31.37 493 LYS B O 1
ATOM 8188 N N . HIS B 1 494 ? 30.008 42.269 120.383 1.00 30.70 494 HIS B N 1
ATOM 8189 C CA . HIS B 1 494 ? 30.658 43.586 120.246 1.00 31.87 494 HIS B CA 1
ATOM 8190 C C . HIS B 1 494 ? 31.143 43.786 118.784 1.00 31.77 494 HIS B C 1
ATOM 8191 O O . HIS B 1 494 ? 30.838 44.809 118.151 1.00 31.99 494 HIS B O 1
ATOM 8198 N N . TRP B 1 495 ? 31.805 42.791 118.192 1.00 31.40 495 TRP B N 1
ATOM 8199 C CA . TRP B 1 495 ? 32.212 42.904 116.792 1.00 32.00 495 TRP B CA 1
ATOM 8200 C C . TRP B 1 495 ? 31.034 43.154 115.826 1.00 34.03 495 TRP B C 1
ATOM 8201 O O . TRP B 1 495 ? 31.058 44.095 115.024 1.00 34.03 495 TRP B O 1
ATOM 8212 N N . LEU B 1 496 ? 30.008 42.318 115.910 1.00 36.14 496 LEU B N 1
ATOM 8213 C CA . LEU B 1 496 ? 28.839 42.488 115.056 1.00 38.32 496 LEU B CA 1
ATOM 8214 C C . LEU B 1 496 ? 28.265 43.880 115.244 1.00 39.54 496 LEU B C 1
ATOM 8215 O O . LEU B 1 496 ? 27.825 44.520 114.290 1.00 40.75 496 LEU B O 1
ATOM 8220 N N . SER B 1 497 ? 28.294 44.362 116.471 1.00 40.48 497 SER B N 1
ATOM 8221 C CA . SER B 1 497 ? 27.758 45.665 116.785 1.00 42.93 497 SER B CA 1
ATOM 8222 C C . SER B 1 497 ? 28.604 46.828 116.207 1.00 44.29 497 SER B C 1
ATOM 8223 O O . SER B 1 497 ? 28.049 47.872 115.829 1.00 44.04 497 SER B O 1
ATOM 8226 N N . ILE B 1 498 ? 29.934 46.666 116.152 1.00 45.48 498 ILE B N 1
ATOM 8227 C CA . ILE B 1 498 ? 30.750 47.544 115.294 1.00 46.57 498 ILE B CA 1
ATOM 8228 C C . ILE B 1 498 ? 30.427 47.371 113.788 1.00 46.94 498 ILE B C 1
ATOM 8229 O O . ILE B 1 498 ? 30.232 46.271 113.248 1.00 47.15 498 ILE B O 1
ATOM 8234 N N . PRO C 2 12 ? 47.387 49.403 92.466 1.00 35.28 12 PRO C N 1
ATOM 8235 C CA . PRO C 2 12 ? 47.374 50.840 92.068 1.00 33.86 12 PRO C CA 1
ATOM 8236 C C . PRO C 2 12 ? 47.149 51.036 90.566 1.00 33.75 12 PRO C C 1
ATOM 8237 O O . PRO C 2 12 ? 47.764 50.316 89.744 1.00 33.34 12 PRO C O 1
ATOM 8241 N N . ILE C 2 13 ? 46.313 52.018 90.222 1.00 31.56 13 ILE C N 1
ATOM 8242 C CA . ILE C 2 13 ? 46.036 52.375 88.835 1.00 31.58 13 ILE C CA 1
ATOM 8243 C C . ILE C 2 13 ? 47.119 53.255 88.199 1.00 30.61 13 ILE C C 1
ATOM 8244 O O . ILE C 2 13 ? 47.220 53.337 86.970 1.00 30.55 13 ILE C O 1
ATOM 8249 N N . ARG C 2 14 ? 47.905 53.942 89.030 1.00 29.00 14 ARG C N 1
ATOM 8250 C CA . ARG C 2 14 ? 48.987 54.823 88.556 1.00 27.72 14 ARG C CA 1
ATOM 8251 C C . ARG C 2 14 ? 49.989 54.977 89.711 1.00 25.84 14 ARG C C 1
ATOM 8252 O O . ARG C 2 14 ? 49.686 54.565 90.816 1.00 26.77 14 ARG C O 1
ATOM 8260 N N . HIS C 2 15 ? 51.168 55.509 89.442 1.00 25.24 15 HIS C N 1
ATOM 8261 C CA . HIS C 2 15 ? 52.225 55.621 90.450 1.00 25.85 15 HIS C CA 1
ATOM 8262 C C . HIS C 2 15 ? 52.496 56.998 90.977 1.00 24.02 15 HIS C C 1
ATOM 8263 O O . HIS C 2 15 ? 53.054 57.146 92.054 1.00 23.34 15 HIS C O 1
ATOM 8270 N N . THR C 2 16 ? 52.126 58.015 90.220 1.00 21.89 16 THR C N 1
ATOM 8271 C CA . THR C 2 16 ? 52.331 59.375 90.687 1.00 21.74 16 THR C CA 1
ATOM 8272 C C . THR C 2 16 ? 51.337 60.301 89.960 1.00 21.02 16 THR C C 1
ATOM 8273 O O . THR C 2 16 ? 50.519 59.834 89.158 1.00 20.07 16 THR C O 1
ATOM 8277 N N . TYR C 2 17 ? 51.420 61.596 90.231 1.00 20.23 17 TYR C N 1
ATOM 8278 C CA . TYR C 2 17 ? 50.521 62.578 89.636 1.00 20.69 17 TYR C CA 1
ATOM 8279 C C . TYR C 2 17 ? 50.874 62.759 88.165 1.00 21.40 17 TYR C C 1
ATOM 8280 O O . TYR C 2 17 ? 52.039 62.541 87.770 1.00 20.62 17 TYR C O 1
ATOM 8289 N N . GLY C 2 18 ? 49.908 63.177 87.348 1.00 20.40 18 GLY C N 1
ATOM 8290 C CA . GLY C 2 18 ? 50.188 63.436 85.906 1.00 20.69 18 GLY C CA 1
ATOM 8291 C C . GLY C 2 18 ? 51.345 64.391 85.597 1.00 21.05 18 GLY C C 1
ATOM 8292 O O . GLY C 2 18 ? 52.144 64.117 84.696 1.00 21.28 18 GLY C O 1
ATOM 8293 N N . HIS C 2 19 ? 51.455 65.502 86.318 1.00 20.54 19 HIS C N 1
ATOM 8294 C CA . HIS C 2 19 ? 52.515 66.471 86.060 1.00 21.90 19 HIS C CA 1
ATOM 8295 C C . HIS C 2 19 ? 53.900 65.957 86.414 1.00 23.55 19 HIS C C 1
ATOM 8296 O O . HIS C 2 19 ? 54.876 66.386 85.814 1.00 25.44 19 HIS C O 1
ATOM 8303 N N . ILE C 2 20 ? 53.982 65.082 87.408 1.00 23.94 20 ILE C N 1
ATOM 8304 C CA . ILE C 2 20 ? 55.256 64.460 87.776 1.00 24.65 20 ILE C CA 1
ATOM 8305 C C . ILE C 2 20 ? 55.615 63.385 86.764 1.00 24.72 20 ILE C C 1
ATOM 8306 O O . ILE C 2 20 ? 56.730 63.405 86.233 1.00 25.28 20 ILE C O 1
ATOM 8311 N N . ALA C 2 21 ? 54.659 62.501 86.449 1.00 25.01 21 ALA C N 1
ATOM 8312 C CA . ALA C 2 21 ? 54.852 61.489 85.384 1.00 25.52 21 ALA C CA 1
ATOM 8313 C C . ALA C 2 21 ? 55.317 62.045 84.019 1.00 26.47 21 ALA C C 1
ATOM 8314 O O . ALA C 2 21 ? 56.137 61.392 83.319 1.00 26.87 21 ALA C O 1
ATOM 8316 N N . ARG C 2 22 ? 54.794 63.208 83.606 1.00 26.12 22 ARG C N 1
ATOM 8317 C CA . ARG C 2 22 ? 55.281 63.911 82.379 1.00 27.56 22 ARG C CA 1
ATOM 8318 C C . ARG C 2 22 ? 56.795 64.247 82.417 1.00 28.57 22 ARG C C 1
ATOM 8319 O O . ARG C 2 22 ? 57.488 64.234 81.377 1.00 27.91 22 ARG C O 1
ATOM 8327 N N . ARG C 2 23 ? 57.307 64.608 83.599 1.00 29.10 23 ARG C N 1
ATOM 8328 C CA . ARG C 2 23 ? 58.711 64.969 83.766 1.00 29.54 23 ARG C CA 1
ATOM 8329 C C . ARG C 2 23 ? 59.602 63.771 84.049 1.00 29.95 23 ARG C C 1
ATOM 8330 O O . ARG C 2 23 ? 60.699 63.678 83.515 1.00 30.56 23 ARG C O 1
ATOM 8338 N N . PHE C 2 24 ? 59.142 62.867 84.917 1.00 29.68 24 PHE C N 1
ATOM 8339 C CA . PHE C 2 24 ? 59.988 61.815 85.484 1.00 30.17 24 PHE C CA 1
ATOM 8340 C C . PHE C 2 24 ? 59.648 60.359 85.060 1.00 31.17 24 PHE C C 1
ATOM 8341 O O . PHE C 2 24 ? 60.453 59.463 85.300 1.00 31.49 24 PHE C O 1
ATOM 8349 N N . GLY C 2 25 ? 58.475 60.140 84.443 1.00 31.84 25 GLY C N 1
ATOM 8350 C CA . GLY C 2 25 ? 57.956 58.806 84.105 1.00 32.67 25 GLY C CA 1
ATOM 8351 C C . GLY C 2 25 ? 56.858 58.397 85.055 1.00 33.75 25 GLY C C 1
ATOM 8352 O O . GLY C 2 25 ? 56.838 58.874 86.195 1.00 33.49 25 GLY C O 1
ATOM 8353 N N . ASP C 2 26 ? 55.936 57.525 84.618 1.00 34.92 26 ASP C N 1
ATOM 8354 C CA . ASP C 2 26 ? 54.933 56.942 85.545 1.00 36.59 26 ASP C CA 1
ATOM 8355 C C . ASP C 2 26 ? 55.593 55.846 86.351 1.00 36.59 26 ASP C C 1
ATOM 8356 O O . ASP C 2 26 ? 55.500 54.639 86.036 1.00 37.79 26 ASP C O 1
ATOM 8361 N N . LYS C 2 27 ? 56.272 56.285 87.397 1.00 35.59 27 LYS C N 1
ATOM 8362 C CA . LYS C 2 27 ? 56.892 55.405 88.349 1.00 34.41 27 LYS C CA 1
ATOM 8363 C C . LYS C 2 27 ? 56.844 56.174 89.673 1.00 33.03 27 LYS C C 1
ATOM 8364 O O . LYS C 2 27 ? 56.647 57.394 89.666 1.00 32.64 27 LYS C O 1
ATOM 8370 N N . PRO C 2 28 ? 56.972 55.469 90.797 1.00 31.61 28 PRO C N 1
ATOM 8371 C CA . PRO C 2 28 ? 56.911 56.092 92.096 1.00 30.82 28 PRO C CA 1
ATOM 8372 C C . PRO C 2 28 ? 57.900 57.271 92.187 1.00 29.66 28 PRO C C 1
ATOM 8373 O O . PRO C 2 28 ? 59.024 57.183 91.672 1.00 29.86 28 PRO C O 1
ATOM 8377 N N . ALA C 2 29 ? 57.446 58.395 92.727 1.00 27.16 29 ALA C N 1
ATOM 8378 C CA . ALA C 2 29 ? 58.283 59.594 92.804 1.00 25.24 29 ALA C CA 1
ATOM 8379 C C . ALA C 2 29 ? 58.676 59.937 94.263 1.00 23.15 29 ALA C C 1
ATOM 8380 O O . ALA C 2 29 ? 58.120 59.379 95.208 1.00 23.89 29 ALA C O 1
ATOM 8382 N N . THR C 2 30 ? 59.658 60.823 94.435 1.00 21.41 30 THR C N 1
ATOM 8383 C CA . THR C 2 30 ? 60.168 61.162 95.786 1.00 21.28 30 THR C CA 1
ATOM 8384 C C . THR C 2 30 ? 59.280 62.211 96.425 1.00 21.63 30 THR C C 1
ATOM 8385 O O . THR C 2 30 ? 58.542 62.944 95.713 1.00 21.90 30 THR C O 1
ATOM 8389 N N . ARG C 2 31 ? 59.310 62.295 97.751 1.00 20.77 31 ARG C N 1
ATOM 8390 C CA . ARG C 2 31 ? 58.622 63.371 98.415 1.00 21.61 31 ARG C CA 1
ATOM 8391 C C . ARG C 2 31 ? 58.979 64.776 97.827 1.00 19.58 31 ARG C C 1
ATOM 8392 O O . ARG C 2 31 ? 58.088 65.620 97.589 1.00 18.56 31 ARG C O 1
ATOM 8400 N N . TYR C 2 32 ? 60.262 65.018 97.595 1.00 18.21 32 TYR C N 1
ATOM 8401 C CA . TYR C 2 32 ? 60.712 66.292 96.989 1.00 19.17 32 TYR C CA 1
ATOM 8402 C C . TYR C 2 32 ? 60.052 66.589 95.635 1.00 19.28 32 TYR C C 1
ATOM 8403 O O . TYR C 2 32 ? 59.619 67.727 95.379 1.00 19.66 32 TYR C O 1
ATOM 8412 N N . GLN C 2 33 ? 60.022 65.578 94.768 1.00 19.04 33 GLN C N 1
ATOM 8413 C CA . GLN C 2 33 ? 59.432 65.700 93.426 1.00 19.68 33 GLN C CA 1
ATOM 8414 C C . GLN C 2 33 ? 57.961 66.053 93.535 1.00 18.78 33 GLN C C 1
ATOM 8415 O O . GLN C 2 33 ? 57.547 66.987 92.880 1.00 18.97 33 GLN C O 1
ATOM 8421 N N . GLU C 2 34 ? 57.224 65.369 94.410 1.00 17.77 34 GLU C N 1
ATOM 8422 C CA . GLU C 2 34 ? 55.767 65.597 94.514 1.00 19.64 34 GLU C CA 1
ATOM 8423 C C . GLU C 2 34 ? 55.429 66.958 95.130 1.00 19.13 34 GLU C C 1
ATOM 8424 O O . GLU C 2 34 ? 54.413 67.526 94.799 1.00 19.59 34 GLU C O 1
ATOM 8430 N N . ALA C 2 35 ? 56.319 67.464 95.994 1.00 19.07 35 ALA C N 1
ATOM 8431 C CA . ALA C 2 35 ? 56.167 68.765 96.688 1.00 19.75 35 ALA C CA 1
ATOM 8432 C C . ALA C 2 35 ? 56.572 69.950 95.831 1.00 20.03 35 ALA C C 1
ATOM 8433 O O . ALA C 2 35 ? 56.170 71.060 96.139 1.00 19.48 35 ALA C O 1
ATOM 8435 N N . SER C 2 36 ? 57.378 69.726 94.792 1.00 19.68 36 SER C N 1
ATOM 8436 C CA . SER C 2 36 ? 58.196 70.819 94.214 1.00 21.20 36 SER C CA 1
ATOM 8437 C C . SER C 2 36 ? 58.030 71.150 92.723 1.00 22.56 36 SER C C 1
ATOM 8438 O O . SER C 2 36 ? 58.498 72.213 92.269 1.00 23.10 36 SER C O 1
ATOM 8441 N N . TYR C 2 37 ? 57.445 70.243 91.940 1.00 22.19 37 TYR C N 1
ATOM 8442 C CA . TYR C 2 37 ? 57.343 70.487 90.524 1.00 23.78 37 TYR C CA 1
ATOM 8443 C C . TYR C 2 37 ? 55.913 70.725 90.065 1.00 24.36 37 TYR C C 1
ATOM 8444 O O . TYR C 2 37 ? 55.041 69.901 90.313 1.00 23.92 37 TYR C O 1
ATOM 8453 N N . ASP C 2 38 ? 55.711 71.842 89.368 1.00 25.42 38 ASP C N 1
ATOM 8454 C CA . ASP C 2 38 ? 54.478 72.106 88.618 1.00 26.98 38 ASP C CA 1
ATOM 8455 C C . ASP C 2 38 ? 53.245 72.193 89.503 1.00 27.50 38 ASP C C 1
ATOM 8456 O O . ASP C 2 38 ? 52.148 71.866 89.085 1.00 27.49 38 ASP C O 1
ATOM 8461 N N . ILE C 2 39 ? 53.442 72.620 90.739 1.00 27.97 39 ILE C N 1
ATOM 8462 C CA . ILE C 2 39 ? 52.361 72.807 91.683 1.00 29.69 39 ILE C CA 1
ATOM 8463 C C . ILE C 2 39 ? 51.719 74.204 91.508 1.00 28.45 39 ILE C C 1
ATOM 8464 O O . ILE C 2 39 ? 50.542 74.377 91.825 1.00 28.07 39 ILE C O 1
ATOM 8469 N N . GLU C 2 40 ? 52.506 75.193 91.084 1.00 27.61 40 GLU C N 1
ATOM 8470 C CA . GLU C 2 40 ? 52.049 76.584 90.973 1.00 28.21 40 GLU C CA 1
ATOM 8471 C C . GLU C 2 40 ? 51.028 76.750 89.854 1.00 27.24 40 GLU C C 1
ATOM 8472 O O . GLU C 2 40 ? 51.020 75.979 88.873 1.00 26.32 40 GLU C O 1
ATOM 8478 N N . ALA C 2 41 ? 50.294 77.869 89.933 1.00 26.44 41 ALA C N 1
ATOM 8479 C CA . ALA C 2 41 ? 49.434 78.384 88.840 1.00 23.99 41 ALA C CA 1
ATOM 8480 C C . ALA C 2 41 ? 50.302 78.965 87.728 1.00 23.54 41 ALA C C 1
ATOM 8481 O O . ALA C 2 41 ? 51.247 79.747 88.000 1.00 22.94 41 ALA C O 1
ATOM 8483 N N . LYS C 2 42 ? 50.006 78.582 86.478 1.00 23.18 42 LYS C N 1
ATOM 8484 C CA . LYS C 2 42 ? 50.871 78.994 85.350 1.00 24.59 42 LYS C CA 1
ATOM 8485 C C . LYS C 2 42 ? 50.236 79.908 84.342 1.00 24.42 42 LYS C C 1
ATOM 8486 O O . LYS C 2 42 ? 50.952 80.625 83.634 1.00 25.60 42 LYS C O 1
ATOM 8492 N N . THR C 2 43 ? 48.911 79.841 84.212 1.00 23.32 43 THR C N 1
ATOM 8493 C CA . THR C 2 43 ? 48.282 80.551 83.140 1.00 23.18 43 THR C CA 1
ATOM 8494 C C . THR C 2 43 ? 46.846 80.920 83.412 1.00 22.85 43 THR C C 1
ATOM 8495 O O . THR C 2 43 ? 46.291 80.521 84.438 1.00 23.54 43 THR C O 1
ATOM 8499 N N . ASN C 2 44 ? 46.260 81.640 82.468 1.00 22.39 44 ASN C N 1
ATOM 8500 C CA . ASN C 2 44 ? 44.839 82.040 82.499 1.00 22.08 44 ASN C CA 1
ATOM 8501 C C . ASN C 2 44 ? 44.520 82.902 83.718 1.00 21.39 44 ASN C C 1
ATOM 8502 O O . ASN C 2 44 ? 43.462 82.743 84.351 1.00 22.75 44 ASN C O 1
ATOM 8507 N N . PHE C 2 45 ? 45.399 83.850 84.051 1.00 21.30 45 PHE C N 1
ATOM 8508 C CA . PHE C 2 45 ? 45.122 84.731 85.205 1.00 20.48 45 PHE C CA 1
ATOM 8509 C C . PHE C 2 45 ? 43.981 85.705 84.893 1.00 20.71 45 PHE C C 1
ATOM 8510 O O . PHE C 2 45 ? 43.812 86.127 83.739 1.00 18.81 45 PHE C O 1
ATOM 8518 N N . HIS C 2 46 ? 43.162 85.986 85.907 1.00 19.55 46 HIS C N 1
ATOM 8519 C CA . HIS C 2 46 ? 41.918 86.664 85.628 1.00 18.64 46 HIS C CA 1
ATOM 8520 C C . HIS C 2 46 ? 42.049 88.176 85.551 1.00 19.16 46 HIS C C 1
ATOM 8521 O O . HIS C 2 46 ? 41.262 88.815 84.841 1.00 19.33 46 HIS C O 1
ATOM 8528 N N . TYR C 2 47 ? 43.023 88.752 86.248 1.00 19.12 47 TYR C N 1
ATOM 8529 C CA . TYR C 2 47 ? 43.143 90.218 86.407 1.00 18.98 47 TYR C CA 1
ATOM 8530 C C . TYR C 2 47 ? 44.612 90.598 86.440 1.00 19.38 47 TYR C C 1
ATOM 8531 O O . TYR C 2 47 ? 45.426 89.889 86.994 1.00 19.35 47 TYR C O 1
ATOM 8540 N N . ARG C 2 48 ? 44.944 91.736 85.848 1.00 19.09 48 ARG C N 1
ATOM 8541 C CA . ARG C 2 48 ? 46.302 92.264 85.961 1.00 18.67 48 ARG C CA 1
ATOM 8542 C C . ARG C 2 48 ? 46.511 92.868 87.312 1.00 18.53 48 ARG C C 1
ATOM 8543 O O . ARG C 2 48 ? 45.577 93.532 87.821 1.00 18.66 48 ARG C O 1
ATOM 8551 N N . PRO C 2 49 ? 47.755 92.738 87.876 1.00 18.03 49 PRO C N 1
ATOM 8552 C CA . PRO C 2 49 ? 48.091 93.384 89.130 1.00 18.44 49 PRO C CA 1
ATOM 8553 C C . PRO C 2 49 ? 47.805 94.887 89.146 1.00 19.46 49 PRO C C 1
ATOM 8554 O O . PRO C 2 49 ? 48.121 95.565 88.168 1.00 19.49 49 PRO C O 1
ATOM 8558 N N . GLN C 2 50 ? 47.251 95.414 90.239 1.00 18.06 50 GLN C N 1
ATOM 8559 C CA . GLN C 2 50 ? 47.007 96.815 90.359 1.00 18.96 50 GLN C CA 1
ATOM 8560 C C . GLN C 2 50 ? 48.312 97.486 90.689 1.00 20.36 50 GLN C C 1
ATOM 8561 O O . GLN C 2 50 ? 48.397 98.726 90.661 1.00 21.66 50 GLN C O 1
ATOM 8567 N N . TRP C 2 51 ? 49.334 96.688 91.036 1.00 20.13 51 TRP C N 1
ATOM 8568 C CA . TRP C 2 51 ? 50.609 97.250 91.566 1.00 20.59 51 TRP C CA 1
ATOM 8569 C C . TRP C 2 51 ? 51.770 97.083 90.569 1.00 21.73 51 TRP C C 1
ATOM 8570 O O . TRP C 2 51 ? 52.896 97.379 90.909 1.00 22.97 51 TRP C O 1
ATOM 8581 N N . ASP C 2 52 ? 51.502 96.576 89.369 1.00 22.75 52 ASP C N 1
ATOM 8582 C CA . ASP C 2 52 ? 52.519 96.396 88.330 1.00 25.01 52 ASP C CA 1
ATOM 8583 C C . ASP C 2 52 ? 51.869 96.580 86.944 1.00 25.12 52 ASP C C 1
ATOM 8584 O O . ASP C 2 52 ? 50.948 95.843 86.578 1.00 26.32 52 ASP C O 1
ATOM 8589 N N . SER C 2 53 ? 52.363 97.531 86.149 1.00 26.45 53 SER C N 1
ATOM 8590 C CA . SER C 2 53 ? 51.809 97.748 84.779 1.00 26.53 53 SER C CA 1
ATOM 8591 C C . SER C 2 53 ? 52.410 96.880 83.676 1.00 27.81 53 SER C C 1
ATOM 8592 O O . SER C 2 53 ? 51.851 96.791 82.569 1.00 28.15 53 SER C O 1
ATOM 8595 N N . GLU C 2 54 ? 53.557 96.262 83.944 1.00 28.38 54 GLU C N 1
ATOM 8596 C CA . GLU C 2 54 ? 54.322 95.562 82.917 1.00 29.21 54 GLU C CA 1
ATOM 8597 C C . GLU C 2 54 ? 54.138 94.022 82.877 1.00 29.06 54 GLU C C 1
ATOM 8598 O O . GLU C 2 54 ? 54.410 93.380 81.851 1.00 29.05 54 GLU C O 1
ATOM 8604 N N . HIS C 2 55 ? 53.741 93.434 84.008 1.00 26.99 55 HIS C N 1
ATOM 8605 C CA . HIS C 2 55 ? 53.753 91.994 84.156 1.00 25.73 55 HIS C CA 1
ATOM 8606 C C . HIS C 2 55 ? 52.394 91.524 84.693 1.00 25.34 55 HIS C C 1
ATOM 8607 O O . HIS C 2 55 ? 51.664 92.237 85.352 1.00 25.32 55 HIS C O 1
ATOM 8614 N N . THR C 2 56 ? 52.136 90.291 84.385 1.00 23.88 56 THR C N 1
ATOM 8615 C CA . THR C 2 56 ? 51.009 89.482 84.779 1.00 24.74 56 THR C CA 1
ATOM 8616 C C . THR C 2 56 ? 51.274 88.985 86.221 1.00 23.29 56 THR C C 1
ATOM 8617 O O . THR C 2 56 ? 52.385 89.137 86.742 1.00 19.78 56 THR C O 1
ATOM 8621 N N . LEU C 2 57 ? 50.274 88.377 86.863 1.00 22.83 57 LEU C N 1
ATOM 8622 C CA . LEU C 2 57 ? 50.561 87.525 88.022 1.00 24.39 57 LEU C CA 1
ATOM 8623 C C . LEU C 2 57 ? 51.535 86.381 87.562 1.00 24.40 57 LEU C C 1
ATOM 8624 O O . LEU C 2 57 ? 51.491 85.986 86.386 1.00 26.22 57 LEU C O 1
ATOM 8629 N N . ASN C 2 58 ? 52.417 85.874 88.423 1.00 25.77 58 ASN C N 1
ATOM 8630 C CA . ASN C 2 58 ? 53.251 84.691 88.061 1.00 26.61 58 ASN C CA 1
ATOM 8631 C C . ASN C 2 58 ? 53.888 84.784 86.671 1.00 27.03 58 ASN C C 1
ATOM 8632 O O . ASN C 2 58 ? 53.637 83.957 85.794 1.00 28.22 58 ASN C O 1
ATOM 8637 N N . ASP C 2 59 ? 54.643 85.849 86.437 1.00 25.88 59 ASP C N 1
ATOM 8638 C CA . ASP C 2 59 ? 55.127 86.159 85.090 1.00 23.08 59 ASP C CA 1
ATOM 8639 C C . ASP C 2 59 ? 56.636 85.919 84.998 1.00 23.01 59 ASP C C 1
ATOM 8640 O O . ASP C 2 59 ? 57.394 86.564 85.684 1.00 20.20 59 ASP C O 1
ATOM 8645 N N . PRO C 2 60 ? 57.082 84.968 84.155 1.00 23.93 60 PRO C N 1
ATOM 8646 C CA . PRO C 2 60 ? 58.549 84.706 84.124 1.00 23.71 60 PRO C CA 1
ATOM 8647 C C . PRO C 2 60 ? 59.395 85.903 83.673 1.00 23.67 60 PRO C C 1
ATOM 8648 O O . PRO C 2 60 ? 60.612 85.903 83.900 1.00 24.53 60 PRO C O 1
ATOM 8652 N N . THR C 2 61 ? 58.760 86.922 83.076 1.00 22.97 61 THR C N 1
ATOM 8653 C CA . THR C 2 61 ? 59.485 88.060 82.523 1.00 22.89 61 THR C CA 1
ATOM 8654 C C . THR C 2 61 ? 59.829 89.119 83.561 1.00 22.41 61 THR C C 1
ATOM 8655 O O . THR C 2 61 ? 60.458 90.121 83.234 1.00 21.79 61 THR C O 1
ATOM 8659 N N . ARG C 2 62 ? 59.435 88.895 84.814 1.00 21.61 62 ARG C N 1
ATOM 8660 C CA . ARG C 2 62 ? 59.922 89.734 85.934 1.00 21.87 62 ARG C CA 1
ATOM 8661 C C . ARG C 2 62 ? 61.465 89.759 86.035 1.00 21.99 62 ARG C C 1
ATOM 8662 O O . ARG C 2 62 ? 62.026 90.627 86.699 1.00 22.83 62 ARG C O 1
ATOM 8670 N N . THR C 2 63 ? 62.136 88.776 85.432 1.00 20.49 63 THR C N 1
ATOM 8671 C CA . THR C 2 63 ? 63.585 88.819 85.275 1.00 20.56 63 THR C CA 1
ATOM 8672 C C . THR C 2 63 ? 63.929 88.870 83.770 1.00 19.87 63 THR C C 1
ATOM 8673 O O . THR C 2 63 ? 63.256 88.222 82.972 1.00 19.06 63 THR C O 1
ATOM 8677 N N . ALA C 2 64 ? 64.999 89.570 83.409 1.00 20.36 64 ALA C N 1
ATOM 8678 C CA . ALA C 2 64 ? 65.572 89.454 82.024 1.00 21.40 64 ALA C CA 1
ATOM 8679 C C . ALA C 2 64 ? 66.231 88.109 81.723 1.00 21.56 64 ALA C C 1
ATOM 8680 O O . ALA C 2 64 ? 66.360 87.730 80.561 1.00 21.71 64 ALA C O 1
ATOM 8682 N N . ILE C 2 65 ? 66.627 87.355 82.753 1.00 22.41 65 ILE C N 1
ATOM 8683 C CA . ILE C 2 65 ? 67.097 85.952 82.560 1.00 21.96 65 ILE C CA 1
ATOM 8684 C C . ILE C 2 65 ? 66.007 85.089 81.878 1.00 23.04 65 ILE C C 1
ATOM 8685 O O . ILE C 2 65 ? 64.826 85.222 82.184 1.00 22.49 65 ILE C O 1
ATOM 8690 N N . ARG C 2 66 ? 66.393 84.243 80.925 1.00 24.22 66 ARG C N 1
ATOM 8691 C CA . ARG C 2 66 ? 65.457 83.380 80.175 1.00 25.23 66 ARG C CA 1
ATOM 8692 C C . ARG C 2 66 ? 65.820 81.921 80.297 1.00 25.18 66 ARG C C 1
ATOM 8693 O O . ARG C 2 66 ? 66.995 81.557 80.202 1.00 25.72 66 ARG C O 1
ATOM 8701 N N . MET C 2 67 ? 64.808 81.080 80.528 1.00 24.83 67 MET C N 1
ATOM 8702 C CA . MET C 2 67 ? 64.972 79.673 80.747 1.00 25.15 67 MET C CA 1
ATOM 8703 C C . MET C 2 67 ? 63.839 78.993 80.007 1.00 27.35 67 MET C C 1
ATOM 8704 O O . MET C 2 67 ? 62.706 79.481 80.055 1.00 27.28 67 MET C O 1
ATOM 8709 N N . GLU C 2 68 ? 64.143 77.901 79.308 1.00 28.09 68 GLU C N 1
ATOM 8710 C CA . GLU C 2 68 ? 63.096 77.106 78.668 1.00 31.52 68 GLU C CA 1
ATOM 8711 C C . GLU C 2 68 ? 62.252 76.419 79.714 1.00 31.35 68 GLU C C 1
ATOM 8712 O O . GLU C 2 68 ? 61.035 76.249 79.530 1.00 30.55 68 GLU C O 1
ATOM 8718 N N . ASP C 2 69 ? 62.895 76.023 80.815 1.00 30.67 69 ASP C N 1
ATOM 8719 C CA . ASP C 2 69 ? 62.222 75.350 81.916 1.00 30.42 69 ASP C CA 1
ATOM 8720 C C . ASP C 2 69 ? 62.918 75.764 83.210 1.00 29.65 69 ASP C C 1
ATOM 8721 O O . ASP C 2 69 ? 64.025 75.304 83.474 1.00 29.04 69 ASP C O 1
ATOM 8726 N N . TRP C 2 70 ? 62.301 76.672 83.972 1.00 28.82 70 TRP C N 1
ATOM 8727 C CA . TRP C 2 70 ? 62.806 77.043 85.300 1.00 29.12 70 TRP C CA 1
ATOM 8728 C C . TRP C 2 70 ? 62.958 75.854 86.278 1.00 30.17 70 TRP C C 1
ATOM 8729 O O . TRP C 2 70 ? 63.708 75.946 87.269 1.00 30.94 70 TRP C O 1
ATOM 8740 N N . CYS C 2 71 ? 62.289 74.721 86.003 1.00 31.37 71 CYS C N 1
ATOM 8741 C CA . CYS C 2 71 ? 62.528 73.487 86.809 1.00 32.73 71 CYS C CA 1
ATOM 8742 C C . CYS C 2 71 ? 63.867 72.790 86.576 1.00 32.75 71 CYS C C 1
ATOM 8743 O O . CYS C 2 71 ? 64.184 71.847 87.288 1.00 32.92 71 CYS C O 1
ATOM 8746 N N . ALA C 2 72 ? 64.643 73.253 85.598 1.00 32.85 72 ALA C N 1
ATOM 8747 C CA . ALA C 2 72 ? 66.075 72.917 85.532 1.00 32.81 72 ALA C CA 1
ATOM 8748 C C . ALA C 2 72 ? 66.853 73.314 86.800 1.00 32.13 72 ALA C C 1
ATOM 8749 O O . ALA C 2 72 ? 67.917 72.736 87.076 1.00 32.21 72 ALA C O 1
ATOM 8751 N N . VAL C 2 73 ? 66.347 74.301 87.548 1.00 30.78 73 VAL C N 1
ATOM 8752 C CA . VAL C 2 73 ? 66.888 74.633 88.865 1.00 30.23 73 VAL C CA 1
ATOM 8753 C C . VAL C 2 73 ? 66.226 73.708 89.910 1.00 30.06 73 VAL C C 1
ATOM 8754 O O . VAL C 2 73 ? 65.048 73.845 90.245 1.00 29.23 73 VAL C O 1
ATOM 8758 N N . SER C 2 74 ? 66.990 72.737 90.383 1.00 28.45 74 SER C N 1
ATOM 8759 C CA . SER C 2 74 ? 66.548 71.800 91.387 1.00 29.31 74 SER C CA 1
ATOM 8760 C C . SER C 2 74 ? 67.499 71.883 92.594 1.00 27.66 74 SER C C 1
ATOM 8761 O O . SER C 2 74 ? 68.662 72.264 92.453 1.00 28.28 74 SER C O 1
ATOM 8764 N N . ASP C 2 75 ? 67.010 71.506 93.771 1.00 26.21 75 ASP C N 1
ATOM 8765 C CA . ASP C 2 75 ? 67.772 71.654 94.994 1.00 24.65 75 ASP C CA 1
ATOM 8766 C C . ASP C 2 75 ? 68.504 70.370 95.221 1.00 24.64 75 ASP C C 1
ATOM 8767 O O . ASP C 2 75 ? 67.859 69.329 95.394 1.00 25.08 75 ASP C O 1
ATOM 8772 N N . PRO C 2 76 ? 69.853 70.423 95.262 1.00 23.95 76 PRO C N 1
ATOM 8773 C CA . PRO C 2 76 ? 70.599 69.194 95.571 1.00 23.05 76 PRO C CA 1
ATOM 8774 C C . PRO C 2 76 ? 70.329 68.655 96.987 1.00 21.69 76 PRO C C 1
ATOM 8775 O O . PRO C 2 76 ? 70.463 67.445 97.202 1.00 22.29 76 PRO C O 1
ATOM 8779 N N . ARG C 2 77 ? 69.904 69.510 97.925 1.00 20.36 77 ARG C N 1
ATOM 8780 C CA . ARG C 2 77 ? 69.547 69.077 99.288 1.00 19.48 77 ARG C CA 1
ATOM 8781 C C . ARG C 2 77 ? 68.175 68.393 99.315 1.00 19.56 77 ARG C C 1
ATOM 8782 O O . ARG C 2 77 ? 67.829 67.785 100.305 1.00 18.83 77 ARG C O 1
ATOM 8790 N N . GLN C 2 78 ? 67.406 68.494 98.222 1.00 20.16 78 GLN C N 1
ATOM 8791 C CA . GLN C 2 78 ? 66.038 67.982 98.168 1.00 21.50 78 GLN C CA 1
ATOM 8792 C C . GLN C 2 78 ? 65.153 68.509 99.289 1.00 21.34 78 GLN C C 1
ATOM 8793 O O . GLN C 2 78 ? 64.351 67.760 99.859 1.00 20.16 78 GLN C O 1
ATOM 8799 N N . PHE C 2 79 ? 65.296 69.782 99.645 1.00 21.09 79 PHE C N 1
ATOM 8800 C CA . PHE C 2 79 ? 64.434 70.337 100.696 1.00 20.67 79 PHE C CA 1
ATOM 8801 C C . PHE C 2 79 ? 62.996 70.659 100.233 1.00 21.70 79 PHE C C 1
ATOM 8802 O O . PHE C 2 79 ? 62.769 71.668 99.562 1.00 23.39 79 PHE C O 1
ATOM 8810 N N . TYR C 2 80 ? 62.029 69.818 100.612 1.00 21.18 80 TYR C N 1
ATOM 8811 C CA . TYR C 2 80 ? 60.634 70.266 100.787 1.00 19.43 80 TYR C CA 1
ATOM 8812 C C . TYR C 2 80 ? 60.534 70.672 102.288 1.00 19.90 80 TYR C C 1
ATOM 8813 O O . TYR C 2 80 ? 61.507 70.494 103.044 1.00 17.30 80 TYR C O 1
ATOM 8822 N N . TYR C 2 81 ? 59.386 71.227 102.688 1.00 18.06 81 TYR C N 1
ATOM 8823 C CA . TYR C 2 81 ? 59.209 71.819 103.980 1.00 19.39 81 TYR C CA 1
ATOM 8824 C C . TYR C 2 81 ? 59.658 70.928 105.102 1.00 18.63 81 TYR C C 1
ATOM 8825 O O . TYR C 2 81 ? 60.406 71.372 105.949 1.00 20.18 81 TYR C O 1
ATOM 8834 N N . GLY C 2 82 ? 59.158 69.693 105.112 1.00 17.45 82 GLY C N 1
ATOM 8835 C CA . GLY C 2 82 ? 59.499 68.691 106.136 1.00 19.13 82 GLY C CA 1
ATOM 8836 C C . GLY C 2 82 ? 60.998 68.459 106.306 1.00 18.68 82 GLY C C 1
ATOM 8837 O O . GLY C 2 82 ? 61.457 68.421 107.447 1.00 18.74 82 GLY C O 1
ATOM 8838 N N . ALA C 2 83 ? 61.742 68.354 105.205 1.00 18.02 83 ALA C N 1
ATOM 8839 C CA . ALA C 2 83 ? 63.194 68.134 105.249 1.00 18.22 83 ALA C CA 1
ATOM 8840 C C . ALA C 2 83 ? 63.948 69.386 105.740 1.00 18.57 83 ALA C C 1
ATOM 8841 O O . ALA C 2 83 ? 64.913 69.254 106.498 1.00 18.79 83 ALA C O 1
ATOM 8843 N N . TYR C 2 84 ? 63.509 70.580 105.302 1.00 16.65 84 TYR C N 1
ATOM 8844 C CA . TYR C 2 84 ? 64.014 71.862 105.812 1.00 16.98 84 TYR C CA 1
ATOM 8845 C C . TYR C 2 84 ? 63.918 71.998 107.346 1.00 17.31 84 TYR C C 1
ATOM 8846 O O . TYR C 2 84 ? 64.926 72.216 108.016 1.00 17.18 84 TYR C O 1
ATOM 8855 N N . VAL C 2 85 ? 62.700 71.905 107.901 1.00 17.46 85 VAL C N 1
ATOM 8856 C CA . VAL C 2 85 ? 62.551 72.153 109.324 1.00 17.07 85 VAL C CA 1
ATOM 8857 C C . VAL C 2 85 ? 63.262 71.024 110.081 1.00 18.46 85 VAL C C 1
ATOM 8858 O O . VAL C 2 85 ? 63.791 71.279 111.143 1.00 21.68 85 VAL C O 1
ATOM 8862 N N . GLY C 2 86 ? 63.240 69.791 109.557 1.00 18.78 86 GLY C N 1
ATOM 8863 C CA . GLY C 2 86 ? 63.915 68.628 110.153 1.00 18.14 86 GLY C CA 1
ATOM 8864 C C . GLY C 2 86 ? 65.398 68.911 110.307 1.00 20.26 86 GLY C C 1
ATOM 8865 O O . GLY C 2 86 ? 65.952 68.783 111.388 1.00 20.00 86 GLY C O 1
ATOM 8866 N N . ASN C 2 87 ? 66.028 69.349 109.225 1.00 20.72 87 ASN C N 1
ATOM 8867 C CA . ASN C 2 87 ? 67.416 69.756 109.249 1.00 22.51 87 ASN C CA 1
ATOM 8868 C C . ASN C 2 87 ? 67.695 70.942 110.194 1.00 22.07 87 ASN C C 1
ATOM 8869 O O . ASN C 2 87 ? 68.637 70.891 110.997 1.00 23.59 87 ASN C O 1
ATOM 8874 N N . ARG C 2 88 ? 66.876 71.994 110.117 1.00 20.32 88 ARG C N 1
ATOM 8875 C CA . ARG C 2 88 ? 67.043 73.140 111.006 1.00 18.34 88 ARG C CA 1
ATOM 8876 C C . ARG C 2 88 ? 66.858 72.802 112.525 1.00 17.65 88 ARG C C 1
ATOM 8877 O O . ARG C 2 88 ? 67.566 73.343 113.364 1.00 17.53 88 ARG C O 1
ATOM 8885 N N . ALA C 2 89 ? 65.900 71.930 112.862 1.00 17.42 89 ALA C N 1
ATOM 8886 C CA . ALA C 2 89 ? 65.635 71.558 114.238 1.00 18.51 89 ALA C CA 1
ATOM 8887 C C . ALA C 2 89 ? 66.875 70.900 114.876 1.00 19.26 89 ALA C C 1
ATOM 8888 O O . ALA C 2 89 ? 67.132 71.112 116.059 1.00 21.45 89 ALA C O 1
ATOM 8890 N N . LYS C 2 90 ? 67.604 70.124 114.090 1.00 20.91 90 LYS C N 1
ATOM 8891 C CA . LYS C 2 90 ? 68.830 69.426 114.479 1.00 22.61 90 LYS C CA 1
ATOM 8892 C C . LYS C 2 90 ? 69.926 70.457 114.769 1.00 22.12 90 LYS C C 1
ATOM 8893 O O . LYS C 2 90 ? 70.602 70.400 115.819 1.00 20.85 90 LYS C O 1
ATOM 8899 N N . MET C 2 91 ? 70.059 71.429 113.867 1.00 20.85 91 MET C N 1
ATOM 8900 C CA . MET C 2 91 ? 71.070 72.480 113.985 1.00 22.58 91 MET C CA 1
ATOM 8901 C C . MET C 2 91 ? 70.805 73.414 115.156 1.00 22.11 91 MET C C 1
ATOM 8902 O O . MET C 2 91 ? 71.727 73.805 115.874 1.00 23.73 91 MET C O 1
ATOM 8907 N N . GLN C 2 92 ? 69.559 73.818 115.359 1.00 22.76 92 GLN C N 1
ATOM 8908 C CA . GLN C 2 92 ? 69.247 74.630 116.521 1.00 23.73 92 GLN C CA 1
ATOM 8909 C C . GLN C 2 92 ? 69.390 73.921 117.883 1.00 24.87 92 GLN C C 1
ATOM 8910 O O . GLN C 2 92 ? 69.673 74.577 118.872 1.00 25.62 92 GLN C O 1
ATOM 8916 N N . GLU C 2 93 ? 69.187 72.612 117.956 1.00 24.97 93 GLU C N 1
ATOM 8917 C CA . GLU C 2 93 ? 69.459 71.909 119.189 1.00 26.01 93 GLU C CA 1
ATOM 8918 C C . GLU C 2 93 ? 70.898 72.198 119.686 1.00 25.27 93 GLU C C 1
ATOM 8919 O O . GLU C 2 93 ? 71.085 72.558 120.851 1.00 26.08 93 GLU C O 1
ATOM 8925 N N . SER C 2 94 ? 71.895 72.060 118.822 1.00 23.92 94 SER C N 1
ATOM 8926 C CA . SER C 2 94 ? 73.290 72.379 119.194 1.00 23.53 94 SER C CA 1
ATOM 8927 C C . SER C 2 94 ? 73.531 73.853 119.460 1.00 23.18 94 SER C C 1
ATOM 8928 O O . SER C 2 94 ? 74.291 74.187 120.375 1.00 22.62 94 SER C O 1
ATOM 8931 N N . ALA C 2 95 ? 72.965 74.740 118.641 1.00 20.32 95 ALA C N 1
ATOM 8932 C CA . ALA C 2 95 ? 73.134 76.166 118.911 1.00 20.94 95 ALA C CA 1
ATOM 8933 C C . ALA C 2 95 ? 72.565 76.552 120.256 1.00 20.05 95 ALA C C 1
ATOM 8934 O O . ALA C 2 95 ? 73.224 77.267 120.987 1.00 19.19 95 ALA C O 1
ATOM 8936 N N . GLU C 2 96 ? 71.370 76.059 120.596 1.00 20.09 96 GLU C N 1
ATOM 8937 C CA . GLU C 2 96 ? 70.708 76.435 121.849 1.00 22.40 96 GLU C CA 1
ATOM 8938 C C . GLU C 2 96 ? 71.492 76.018 123.106 1.00 22.19 96 GLU C C 1
ATOM 8939 O O . GLU C 2 96 ? 71.552 76.772 124.099 1.00 22.30 96 GLU C O 1
ATOM 8945 N N . THR C 2 97 ? 72.098 74.830 123.030 1.00 21.86 97 THR C N 1
ATOM 8946 C CA . THR C 2 97 ? 72.943 74.285 124.083 1.00 24.36 97 THR C CA 1
ATOM 8947 C C . THR C 2 97 ? 74.213 75.139 124.246 1.00 22.75 97 THR C C 1
ATOM 8948 O O . THR C 2 97 ? 74.682 75.347 125.348 1.00 23.67 97 THR C O 1
ATOM 8952 N N . SER C 2 98 ? 74.800 75.570 123.138 1.00 23.27 98 SER C N 1
ATOM 8953 C CA . SER C 2 98 ? 76.012 76.440 123.195 1.00 23.39 98 SER C CA 1
ATOM 8954 C C . SER C 2 98 ? 75.687 77.817 123.778 1.00 22.97 98 SER C C 1
ATOM 8955 O O . SER C 2 98 ? 76.479 78.378 124.529 1.00 22.86 98 SER C O 1
ATOM 8958 N N . PHE C 2 99 ? 74.517 78.351 123.452 1.00 22.77 99 PHE C N 1
ATOM 8959 C CA . PHE C 2 99 ? 74.039 79.592 124.082 1.00 21.40 99 PHE C CA 1
ATOM 8960 C C . PHE C 2 99 ? 73.816 79.444 125.580 1.00 22.68 99 PHE C C 1
ATOM 8961 O O . PHE C 2 99 ? 74.167 80.348 126.351 1.00 21.31 99 PHE C O 1
ATOM 8969 N N . GLY C 2 100 ? 73.256 78.314 126.012 1.00 21.74 100 GLY C N 1
ATOM 8970 C CA . GLY C 2 100 ? 73.045 78.113 127.440 1.00 22.46 100 GLY C CA 1
ATOM 8971 C C . GLY C 2 100 ? 74.344 77.929 128.214 1.00 23.24 100 GLY C C 1
ATOM 8972 O O . GLY C 2 100 ? 74.501 78.453 129.308 1.00 24.00 100 GLY C O 1
ATOM 8973 N N . PHE C 2 101 ? 75.271 77.177 127.637 1.00 22.83 101 PHE C N 1
ATOM 8974 C CA . PHE C 2 101 ? 76.604 76.951 128.173 1.00 24.07 101 PHE C CA 1
ATOM 8975 C C . PHE C 2 101 ? 77.379 78.267 128.346 1.00 24.65 101 PHE C C 1
ATOM 8976 O O . PHE C 2 101 ? 77.936 78.504 129.424 1.00 24.84 101 PHE C O 1
ATOM 8984 N N . CYS C 2 102 ? 77.433 79.089 127.302 1.00 25.11 102 CYS C N 1
ATOM 8985 C CA . CYS C 2 102 ? 78.105 80.388 127.382 1.00 27.70 102 CYS C CA 1
ATOM 8986 C C . CYS C 2 102 ? 77.434 81.323 128.391 1.00 28.06 102 CYS C C 1
ATOM 8987 O O . CYS C 2 102 ? 78.098 82.055 129.118 1.00 28.21 102 CYS C O 1
ATOM 8990 N N . GLU C 2 103 ? 76.118 81.313 128.443 1.00 28.77 103 GLU C N 1
ATOM 8991 C CA . GLU C 2 103 ? 75.406 82.174 129.354 1.00 31.44 103 GLU C CA 1
ATOM 8992 C C . GLU C 2 103 ? 75.595 81.739 130.837 1.00 32.02 103 GLU C C 1
ATOM 8993 O O . GLU C 2 103 ? 75.851 82.585 131.709 1.00 32.24 103 GLU C O 1
ATOM 8999 N N . LYS C 2 104 ? 75.521 80.433 131.112 1.00 31.08 104 LYS C N 1
ATOM 9000 C CA . LYS C 2 104 ? 75.681 79.924 132.470 1.00 32.61 104 LYS C CA 1
ATOM 9001 C C . LYS C 2 104 ? 77.106 80.028 133.043 1.00 31.44 104 LYS C C 1
ATOM 9002 O O . LYS C 2 104 ? 77.269 80.057 134.263 1.00 33.11 104 LYS C O 1
ATOM 9008 N N . ARG C 2 105 ? 78.115 80.053 132.179 1.00 29.61 105 ARG C N 1
ATOM 9009 C CA . ARG C 2 105 ? 79.510 80.160 132.585 1.00 29.08 105 ARG C CA 1
ATOM 9010 C C . ARG C 2 105 ? 80.035 81.573 132.413 1.00 28.24 105 ARG C C 1
ATOM 9011 O O . ARG C 2 105 ? 81.264 81.806 132.560 1.00 28.72 105 ARG C O 1
ATOM 9019 N N . ASN C 2 106 ? 79.160 82.508 132.040 1.00 27.24 106 ASN C N 1
ATOM 9020 C CA . ASN C 2 106 ? 79.578 83.918 131.871 1.00 28.36 106 ASN C CA 1
ATOM 9021 C C . ASN C 2 106 ? 80.715 84.150 130.871 1.00 27.49 106 ASN C C 1
ATOM 9022 O O . ASN C 2 106 ? 81.553 85.046 131.068 1.00 27.06 106 ASN C O 1
ATOM 9027 N N . LEU C 2 107 ? 80.741 83.351 129.806 1.00 24.57 107 LEU C N 1
ATOM 9028 C CA . LEU C 2 107 ? 81.803 83.421 128.815 1.00 25.57 107 LEU C CA 1
ATOM 9029 C C . LEU C 2 107 ? 81.849 84.741 128.039 1.00 25.54 107 LEU C C 1
ATOM 9030 O O . LEU C 2 107 ? 82.931 85.119 127.571 1.00 27.59 107 LEU C O 1
ATOM 9035 N N . LEU C 2 108 ? 80.714 85.435 127.905 1.00 25.60 108 LEU C N 1
ATOM 9036 C CA . LEU C 2 108 ? 80.696 86.720 127.177 1.00 26.64 108 LEU C CA 1
ATOM 9037 C C . LEU C 2 108 ? 80.884 87.882 128.136 1.00 27.13 108 LEU C C 1
ATOM 9038 O O . LEU C 2 108 ? 81.580 88.837 127.822 1.00 27.96 108 LEU C O 1
ATOM 9043 N N . THR C 2 109 ? 80.271 87.786 129.308 1.00 27.23 109 THR C N 1
ATOM 9044 C CA . THR C 2 109 ? 80.313 88.884 130.301 1.00 27.32 109 THR C CA 1
ATOM 9045 C C . THR C 2 109 ? 81.639 88.925 131.030 1.00 27.93 109 THR C C 1
ATOM 9046 O O . THR C 2 109 ? 82.025 89.975 131.595 1.00 27.50 109 THR C O 1
ATOM 9050 N N . ARG C 2 110 ? 82.372 87.812 131.019 1.00 27.52 110 ARG C N 1
ATOM 9051 C CA . ARG C 2 110 ? 83.713 87.834 131.628 1.00 28.11 110 ARG C CA 1
ATOM 9052 C C . ARG C 2 110 ? 84.835 88.387 130.693 1.00 27.05 110 ARG C C 1
ATOM 9053 O O . ARG C 2 110 ? 85.956 88.688 131.160 1.00 26.92 110 ARG C O 1
ATOM 9061 N N . LEU C 2 111 ? 84.543 88.554 129.408 1.00 25.01 111 LEU C N 1
ATOM 9062 C CA . LEU C 2 111 ? 85.491 89.211 128.462 1.00 24.28 111 LEU C CA 1
ATOM 9063 C C . LEU C 2 111 ? 85.754 90.678 128.857 1.00 23.73 111 LEU C C 1
ATOM 9064 O O . LEU C 2 111 ? 84.901 91.304 129.441 1.00 24.83 111 LEU C O 1
ATOM 9069 N N . SER C 2 112 ? 86.901 91.219 128.477 1.00 23.98 112 SER C N 1
ATOM 9070 C CA . SER C 2 112 ? 87.247 92.628 128.722 1.00 23.78 112 SER C CA 1
ATOM 9071 C C . SER C 2 112 ? 86.251 93.570 128.075 1.00 24.51 112 SER C C 1
ATOM 9072 O O . SER C 2 112 ? 85.594 93.239 127.034 1.00 23.02 112 SER C O 1
ATOM 9075 N N . GLU C 2 113 ? 86.157 94.778 128.620 1.00 23.86 113 GLU C N 1
ATOM 9076 C CA . GLU C 2 113 ? 85.328 95.798 127.959 1.00 24.60 113 GLU C CA 1
ATOM 9077 C C . GLU C 2 113 ? 85.749 96.123 126.524 1.00 24.57 113 GLU C C 1
ATOM 9078 O O . GLU C 2 113 ? 84.851 96.334 125.697 1.00 24.69 113 GLU C O 1
ATOM 9084 N N . GLU C 2 114 ? 87.051 96.173 126.186 1.00 24.73 114 GLU C N 1
ATOM 9085 C CA . GLU C 2 114 ? 87.420 96.411 124.795 1.00 26.23 114 GLU C CA 1
ATOM 9086 C C . GLU C 2 114 ? 86.923 95.247 123.904 1.00 24.73 114 GLU C C 1
ATOM 9087 O O . GLU C 2 114 ? 86.415 95.480 122.811 1.00 23.55 114 GLU C O 1
ATOM 9093 N N . THR C 2 115 ? 87.127 94.011 124.351 1.00 23.88 115 THR C N 1
ATOM 9094 C CA . THR C 2 115 ? 86.653 92.822 123.612 1.00 21.94 115 THR C CA 1
ATOM 9095 C C . THR C 2 115 ? 85.141 92.883 123.378 1.00 21.59 115 THR C C 1
ATOM 9096 O O . THR C 2 115 ? 84.678 92.599 122.280 1.00 20.59 115 THR C O 1
ATOM 9100 N N . GLN C 2 116 ? 84.370 93.220 124.406 1.00 20.73 116 GLN C N 1
ATOM 9101 C CA . GLN C 2 116 ? 82.927 93.329 124.255 1.00 22.26 116 GLN C CA 1
ATOM 9102 C C . GLN C 2 116 ? 82.547 94.404 123.248 1.00 23.50 116 GLN C C 1
ATOM 9103 O O . GLN C 2 116 ? 81.643 94.215 122.429 1.00 22.85 116 GLN C O 1
ATOM 9109 N N . LYS C 2 117 ? 83.221 95.549 123.319 1.00 23.33 117 LYS C N 1
ATOM 9110 C CA . LYS C 2 117 ? 83.004 96.610 122.331 1.00 24.56 117 LYS C CA 1
ATOM 9111 C C . LYS C 2 117 ? 83.389 96.202 120.914 1.00 22.79 117 LYS C C 1
ATOM 9112 O O . LYS C 2 117 ? 82.690 96.553 119.990 1.00 22.27 117 LYS C O 1
ATOM 9118 N N . GLN C 2 118 ? 84.462 95.432 120.729 1.00 21.19 118 GLN C N 1
ATOM 9119 C CA . GLN C 2 118 ? 84.765 94.891 119.401 1.00 21.99 118 GLN C CA 1
ATOM 9120 C C . GLN C 2 118 ? 83.604 94.023 118.876 1.00 21.25 118 GLN C C 1
ATOM 9121 O O . GLN C 2 118 ? 83.211 94.134 117.718 1.00 22.23 118 GLN C O 1
ATOM 9127 N N . LEU C 2 119 ? 83.035 93.186 119.729 1.00 20.33 119 LEU C N 1
ATOM 9128 C CA . LEU C 2 119 ? 81.914 92.358 119.282 1.00 20.06 119 LEU C CA 1
ATOM 9129 C C . LEU C 2 119 ? 80.688 93.185 118.897 1.00 19.98 119 LEU C C 1
ATOM 9130 O O . LEU C 2 119 ? 80.039 92.892 117.879 1.00 21.11 119 LEU C O 1
ATOM 9135 N N . LEU C 2 120 ? 80.358 94.220 119.675 1.00 18.52 120 LEU C N 1
ATOM 9136 C CA . LEU C 2 120 ? 79.218 95.091 119.335 1.00 19.45 120 LEU C CA 1
ATOM 9137 C C . LEU C 2 120 ? 79.397 95.926 118.076 1.00 19.94 120 LEU C C 1
ATOM 9138 O O . LEU C 2 120 ? 78.429 96.267 117.396 1.00 19.18 120 LEU C O 1
ATOM 9143 N N . ARG C 2 121 ? 80.639 96.287 117.796 1.00 19.69 121 ARG C N 1
ATOM 9144 C CA . ARG C 2 121 ? 80.973 97.118 116.662 1.00 21.17 121 ARG C CA 1
ATOM 9145 C C . ARG C 2 121 ? 81.256 96.324 115.347 1.00 20.19 121 ARG C C 1
ATOM 9146 O O . ARG C 2 121 ? 80.984 96.804 114.261 1.00 20.15 121 ARG C O 1
ATOM 9154 N N . LEU C 2 122 ? 81.818 95.129 115.443 1.00 19.97 122 LEU C N 1
ATOM 9155 C CA . LEU C 2 122 ? 82.237 94.453 114.252 1.00 19.61 122 LEU C CA 1
ATOM 9156 C C . LEU C 2 122 ? 81.389 93.257 113.848 1.00 20.26 122 LEU C C 1
ATOM 9157 O O . LEU C 2 122 ? 81.449 92.809 112.672 1.00 22.22 122 LEU C O 1
ATOM 9162 N N . LEU C 2 123 ? 80.696 92.682 114.820 1.00 19.64 123 LEU C N 1
ATOM 9163 C CA . LEU C 2 123 ? 79.920 91.463 114.615 1.00 19.71 123 LEU C CA 1
ATOM 9164 C C . LEU C 2 123 ? 78.424 91.680 114.648 1.00 19.13 123 LEU C C 1
ATOM 9165 O O . LEU C 2 123 ? 77.712 91.424 113.676 1.00 19.93 123 LEU C O 1
ATOM 9170 N N . VAL C 2 124 ? 77.950 92.213 115.741 1.00 18.99 124 VAL C N 1
ATOM 9171 C CA . VAL C 2 124 ? 76.502 92.296 115.987 1.00 19.61 124 VAL C CA 1
ATOM 9172 C C . VAL C 2 124 ? 75.744 93.125 114.930 1.00 19.20 124 VAL C C 1
ATOM 9173 O O . VAL C 2 124 ? 74.601 92.796 114.623 1.00 19.42 124 VAL C O 1
ATOM 9177 N N . PRO C 2 125 ? 76.355 94.214 114.360 1.00 19.23 125 PRO C N 1
ATOM 9178 C CA . PRO C 2 125 ? 75.586 94.956 113.323 1.00 17.86 125 PRO C CA 1
ATOM 9179 C C . PRO C 2 125 ? 75.292 94.173 112.035 1.00 18.37 125 PRO C C 1
ATOM 9180 O O . PRO C 2 125 ? 74.484 94.606 111.208 1.00 19.65 125 PRO C O 1
ATOM 9184 N N . LEU C 2 126 ? 75.951 93.044 111.845 1.00 18.02 126 LEU C N 1
ATOM 9185 C CA . LEU C 2 126 ? 75.587 92.134 110.773 1.00 18.04 126 LEU C CA 1
ATOM 9186 C C . LEU C 2 126 ? 74.135 91.657 110.883 1.00 17.70 126 LEU C C 1
ATOM 9187 O O . LEU C 2 126 ? 73.569 91.222 109.897 1.00 19.46 126 LEU C O 1
ATOM 9192 N N . ARG C 2 127 ? 73.481 91.835 112.023 1.00 18.78 127 ARG C N 1
ATOM 9193 C CA . ARG C 2 127 ? 72.066 91.436 112.114 1.00 18.28 127 ARG C CA 1
ATOM 9194 C C . ARG C 2 127 ? 71.239 92.315 111.164 1.00 18.12 127 ARG C C 1
ATOM 9195 O O . ARG C 2 127 ? 70.175 91.901 110.698 1.00 18.63 127 ARG C O 1
ATOM 9203 N N . HIS C 2 128 ? 71.714 93.533 110.876 1.00 17.78 128 HIS C N 1
ATOM 9204 C CA . HIS C 2 128 ? 70.980 94.452 109.951 1.00 18.36 128 HIS C CA 1
ATOM 9205 C C . HIS C 2 128 ? 71.145 93.993 108.520 1.00 17.64 128 HIS C C 1
ATOM 9206 O O . HIS C 2 128 ? 70.217 94.038 107.717 1.00 19.40 128 HIS C O 1
ATOM 9213 N N . VAL C 2 129 ? 72.332 93.484 108.204 1.00 17.53 129 VAL C N 1
ATOM 9214 C CA . VAL C 2 129 ? 72.596 92.916 106.892 1.00 18.17 129 VAL C CA 1
ATOM 9215 C C . VAL C 2 129 ? 71.722 91.663 106.665 1.00 17.62 129 VAL C C 1
ATOM 9216 O O . VAL C 2 129 ? 71.191 91.470 105.569 1.00 18.53 129 VAL C O 1
ATOM 9220 N N . GLU C 2 130 ? 71.589 90.825 107.699 1.00 18.19 130 GLU C N 1
ATOM 9221 C CA . GLU C 2 130 ? 70.698 89.647 107.674 1.00 17.80 130 GLU C CA 1
ATOM 9222 C C . GLU C 2 130 ? 69.228 90.043 107.446 1.00 18.30 130 GLU C C 1
ATOM 9223 O O . GLU C 2 130 ? 68.516 89.387 106.687 1.00 17.97 130 GLU C O 1
ATOM 9229 N N . LEU C 2 131 ? 68.775 91.126 108.070 1.00 18.67 131 LEU C N 1
ATOM 9230 C CA . LEU C 2 131 ? 67.429 91.620 107.822 1.00 20.09 131 LEU C CA 1
ATOM 9231 C C . LEU C 2 131 ? 67.174 91.983 106.350 1.00 20.02 131 LEU C C 1
ATOM 9232 O O . LEU C 2 131 ? 66.113 91.619 105.736 1.00 19.41 131 LEU C O 1
ATOM 9237 N N . GLY C 2 132 ? 68.144 92.693 105.785 1.00 19.71 132 GLY C N 1
ATOM 9238 C CA . GLY C 2 132 ? 68.166 93.065 104.370 1.00 19.30 132 GLY C CA 1
ATOM 9239 C C . GLY C 2 132 ? 68.069 91.821 103.534 1.00 19.45 132 GLY C C 1
ATOM 9240 O O . GLY C 2 132 ? 67.297 91.804 102.590 1.00 19.34 132 GLY C O 1
ATOM 9241 N N . ALA C 2 133 ? 68.849 90.779 103.860 1.00 18.01 133 ALA C N 1
ATOM 9242 C CA . ALA C 2 133 ? 68.794 89.512 103.134 1.00 17.36 133 ALA C CA 1
ATOM 9243 C C . ALA C 2 133 ? 67.452 88.798 103.320 1.00 17.76 133 ALA C C 1
ATOM 9244 O O . ALA C 2 133 ? 66.928 88.227 102.372 1.00 17.91 133 ALA C O 1
ATOM 9246 N N . ASN C 2 134 ? 66.902 88.842 104.521 1.00 16.50 134 ASN C N 1
ATOM 9247 C CA . ASN C 2 134 ? 65.563 88.325 104.721 1.00 17.93 134 ASN C CA 1
ATOM 9248 C C . ASN C 2 134 ? 64.545 89.013 103.779 1.00 18.40 134 ASN C C 1
ATOM 9249 O O . ASN C 2 134 ? 63.778 88.333 103.109 1.00 18.37 134 ASN C O 1
ATOM 9254 N N . MET C 2 135 ? 64.596 90.340 103.654 1.00 18.45 135 MET C N 1
ATOM 9255 C CA . MET C 2 135 ? 63.627 91.069 102.838 1.00 18.02 135 MET C CA 1
ATOM 9256 C C . MET C 2 135 ? 63.830 90.771 101.358 1.00 17.22 135 MET C C 1
ATOM 9257 O O . MET C 2 135 ? 62.843 90.561 100.615 1.00 15.27 135 MET C O 1
ATOM 9262 N N . ASN C 2 136 ? 65.104 90.764 100.908 1.00 15.13 136 ASN C N 1
ATOM 9263 C CA . ASN C 2 136 ? 65.388 90.452 99.523 1.00 16.12 136 ASN C CA 1
ATOM 9264 C C . ASN C 2 136 ? 64.923 89.041 99.163 1.00 17.12 136 ASN C C 1
ATOM 9265 O O . ASN C 2 136 ? 64.410 88.808 98.078 1.00 17.33 136 ASN C O 1
ATOM 9270 N N . ASN C 2 137 ? 65.128 88.076 100.062 1.00 17.21 137 ASN C N 1
ATOM 9271 C CA . ASN C 2 137 ? 64.719 86.705 99.730 1.00 15.52 137 ASN C CA 1
ATOM 9272 C C . ASN C 2 137 ? 63.196 86.547 99.752 1.00 17.13 137 ASN C C 1
ATOM 9273 O O . ASN C 2 137 ? 62.642 85.783 98.968 1.00 15.50 137 ASN C O 1
ATOM 9278 N N . ALA C 2 138 ? 62.516 87.286 100.616 1.00 17.08 138 ALA C N 1
ATOM 9279 C CA . ALA C 2 138 ? 61.038 87.302 100.587 1.00 18.41 138 ALA C CA 1
ATOM 9280 C C . ALA C 2 138 ? 60.562 87.836 99.234 1.00 17.94 138 ALA C C 1
ATOM 9281 O O . ALA C 2 138 ? 59.627 87.326 98.637 1.00 19.56 138 ALA C O 1
ATOM 9283 N N . LYS C 2 139 ? 61.207 88.887 98.740 1.00 19.35 139 LYS C N 1
ATOM 9284 C CA . LYS C 2 139 ? 60.868 89.425 97.422 1.00 19.00 139 LYS C CA 1
ATOM 9285 C C . LYS C 2 139 ? 61.004 88.375 96.313 1.00 19.58 139 LYS C C 1
ATOM 9286 O O . LYS C 2 139 ? 60.070 88.149 95.495 1.00 19.42 139 LYS C O 1
ATOM 9292 N N . ILE C 2 140 ? 62.162 87.719 96.273 1.00 18.48 140 ILE C N 1
ATOM 9293 C CA . ILE C 2 140 ? 62.387 86.652 95.327 1.00 17.64 140 ILE C CA 1
ATOM 9294 C C . ILE C 2 140 ? 61.337 85.520 95.356 1.00 18.75 140 ILE C C 1
ATOM 9295 O O . ILE C 2 140 ? 60.884 85.093 94.280 1.00 18.00 140 ILE C O 1
ATOM 9300 N N . ALA C 2 141 ? 61.015 85.007 96.546 1.00 18.28 141 ALA C N 1
ATOM 9301 C CA . ALA C 2 141 ? 59.944 84.006 96.743 1.00 19.38 141 ALA C CA 1
ATOM 9302 C C . ALA C 2 141 ? 58.579 84.448 96.184 1.00 21.41 141 ALA C C 1
ATOM 9303 O O . ALA C 2 141 ? 57.829 83.605 95.645 1.00 23.33 141 ALA C O 1
ATOM 9305 N N . GLY C 2 142 ? 58.257 85.733 96.286 1.00 21.21 142 GLY C N 1
ATOM 9306 C CA . GLY C 2 142 ? 57.010 86.253 95.751 1.00 21.83 142 GLY C CA 1
ATOM 9307 C C . GLY C 2 142 ? 57.068 86.494 94.260 1.00 23.20 142 GLY C C 1
ATOM 9308 O O . GLY C 2 142 ? 56.019 86.565 93.615 1.00 23.30 142 GLY C O 1
ATOM 9309 N N . ASP C 2 143 ? 58.278 86.590 93.686 1.00 23.96 143 ASP C N 1
ATOM 9310 C CA . ASP C 2 143 ? 58.475 86.933 92.263 1.00 23.77 143 ASP C CA 1
ATOM 9311 C C . ASP C 2 143 ? 58.871 85.796 91.332 1.00 24.30 143 ASP C C 1
ATOM 9312 O O . ASP C 2 143 ? 58.526 85.842 90.152 1.00 23.82 143 ASP C O 1
ATOM 9317 N N . ALA C 2 144 ? 59.585 84.784 91.824 1.00 23.33 144 ALA C N 1
ATOM 9318 C CA . ALA C 2 144 ? 59.985 83.647 90.967 1.00 23.89 144 ALA C CA 1
ATOM 9319 C C . ALA C 2 144 ? 58.786 82.771 90.644 1.00 25.28 144 ALA C C 1
ATOM 9320 O O . ALA C 2 144 ? 57.914 82.618 91.468 1.00 26.41 144 ALA C O 1
ATOM 9322 N N . THR C 2 145 ? 58.741 82.166 89.464 1.00 26.91 145 THR C N 1
ATOM 9323 C CA . THR C 2 145 ? 57.568 81.350 89.087 1.00 27.69 145 THR C CA 1
ATOM 9324 C C . THR C 2 145 ? 57.647 79.887 89.525 1.00 27.84 145 THR C C 1
ATOM 9325 O O . THR C 2 145 ? 56.681 79.334 90.088 1.00 30.70 145 THR C O 1
ATOM 9329 N N . ALA C 2 146 ? 58.802 79.266 89.346 1.00 25.56 146 ALA C N 1
ATOM 9330 C CA . ALA C 2 146 ? 58.929 77.850 89.578 1.00 24.23 146 ALA C CA 1
ATOM 9331 C C . ALA C 2 146 ? 58.946 77.590 91.077 1.00 23.10 146 ALA C C 1
ATOM 9332 O O . ALA C 2 146 ? 59.617 78.291 91.812 1.00 20.49 146 ALA C O 1
ATOM 9334 N N . THR C 2 147 ? 58.186 76.594 91.540 1.00 22.71 147 THR C N 1
ATOM 9335 C CA . THR C 2 147 ? 58.221 76.212 92.954 1.00 22.61 147 THR C CA 1
ATOM 9336 C C . THR C 2 147 ? 59.602 75.749 93.410 1.00 22.26 147 THR C C 1
ATOM 9337 O O . THR C 2 147 ? 59.989 76.029 94.535 1.00 22.93 147 THR C O 1
ATOM 9341 N N . THR C 2 148 ? 60.367 75.078 92.559 1.00 21.93 148 THR C N 1
ATOM 9342 C CA . THR C 2 148 ? 61.721 74.687 92.968 1.00 22.17 148 THR C CA 1
ATOM 9343 C C . THR C 2 148 ? 62.553 75.919 93.340 1.00 22.32 148 THR C C 1
ATOM 9344 O O . THR C 2 148 ? 63.379 75.838 94.199 1.00 24.98 148 THR C O 1
ATOM 9348 N N . VAL C 2 149 ? 62.375 77.048 92.643 1.00 22.23 149 VAL C N 1
ATOM 9349 C CA . VAL C 2 149 ? 63.189 78.233 92.883 1.00 21.99 149 VAL C CA 1
ATOM 9350 C C . VAL C 2 149 ? 62.590 79.027 94.072 1.00 21.18 149 VAL C C 1
ATOM 9351 O O . VAL C 2 149 ? 63.313 79.429 94.971 1.00 20.22 149 VAL C O 1
ATOM 9355 N N . SER C 2 150 ? 61.273 79.269 94.051 1.00 19.44 150 SER C N 1
ATOM 9356 C CA . SER C 2 150 ? 60.628 80.058 95.101 1.00 19.92 150 SER C CA 1
ATOM 9357 C C . SER C 2 150 ? 60.806 79.463 96.503 1.00 18.30 150 SER C C 1
ATOM 9358 O O . SER C 2 150 ? 61.098 80.189 97.441 1.00 17.84 150 SER C O 1
ATOM 9361 N N . GLN C 2 151 ? 60.682 78.143 96.672 1.00 17.49 151 GLN C N 1
ATOM 9362 C CA . GLN C 2 151 ? 60.853 77.619 98.037 1.00 17.69 151 GLN C CA 1
ATOM 9363 C C . GLN C 2 151 ? 62.281 77.747 98.553 1.00 16.99 151 GLN C C 1
ATOM 9364 O O . GLN C 2 151 ? 62.462 77.982 99.713 1.00 17.49 151 GLN C O 1
ATOM 9370 N N . MET C 2 152 ? 63.297 77.628 97.707 1.00 18.91 152 MET C N 1
ATOM 9371 C CA . MET C 2 152 ? 64.664 77.807 98.217 1.00 19.51 152 MET C CA 1
ATOM 9372 C C . MET C 2 152 ? 64.873 79.214 98.724 1.00 18.81 152 MET C C 1
ATOM 9373 O O . MET C 2 152 ? 65.667 79.422 99.606 1.00 18.70 152 MET C O 1
ATOM 9378 N N . HIS C 2 153 ? 64.232 80.195 98.089 1.00 16.75 153 HIS C N 1
ATOM 9379 C CA . HIS C 2 153 ? 64.291 81.595 98.569 1.00 16.59 153 HIS C CA 1
ATOM 9380 C C . HIS C 2 153 ? 63.530 81.894 99.883 1.00 15.49 153 HIS C C 1
ATOM 9381 O O . HIS C 2 153 ? 64.018 82.616 100.720 1.00 14.79 153 HIS C O 1
ATOM 9388 N N . ILE C 2 154 ? 62.355 81.297 100.116 1.00 16.21 154 ILE C N 1
ATOM 9389 C CA . ILE C 2 154 ? 61.730 81.450 101.446 1.00 16.61 154 ILE C CA 1
ATOM 9390 C C . ILE C 2 154 ? 62.508 80.717 102.561 1.00 16.45 154 ILE C C 1
ATOM 9391 O O . ILE C 2 154 ? 62.617 81.236 103.670 1.00 17.17 154 ILE C O 1
ATOM 9396 N N . TYR C 2 155 ? 63.097 79.550 102.280 1.00 15.13 155 TYR C N 1
ATOM 9397 C CA . TYR C 2 155 ? 63.863 78.862 103.305 1.00 16.33 155 TYR C CA 1
ATOM 9398 C C . TYR C 2 155 ? 65.070 79.686 103.650 1.00 16.07 155 TYR C C 1
ATOM 9399 O O . TYR C 2 155 ? 65.318 79.920 104.828 1.00 16.24 155 TYR C O 1
ATOM 9408 N N . THR C 2 156 ? 65.814 80.129 102.638 1.00 16.46 156 THR C N 1
ATOM 9409 C CA . THR C 2 156 ? 67.013 80.969 102.914 1.00 17.03 156 THR C CA 1
ATOM 9410 C C . THR C 2 156 ? 66.637 82.295 103.637 1.00 16.75 156 THR C C 1
ATOM 9411 O O . THR C 2 156 ? 67.352 82.722 104.551 1.00 16.04 156 THR C O 1
ATOM 9415 N N . GLY C 2 157 ? 65.484 82.883 103.291 1.00 16.44 157 GLY C N 1
ATOM 9416 C CA . GLY C 2 157 ? 64.951 84.091 103.938 1.00 16.17 157 GLY C CA 1
ATOM 9417 C C . GLY C 2 157 ? 64.703 83.908 105.436 1.00 17.29 157 GLY C C 1
ATOM 9418 O O . GLY C 2 157 ? 65.054 84.778 106.259 1.00 14.77 157 GLY C O 1
ATOM 9419 N N . MET C 2 158 ? 64.030 82.811 105.797 1.00 16.83 158 MET C N 1
ATOM 9420 C CA . MET C 2 158 ? 63.723 82.566 107.184 1.00 18.82 158 MET C CA 1
ATOM 9421 C C . MET C 2 158 ? 65.030 82.245 107.964 1.00 17.12 158 MET C C 1
ATOM 9422 O O . MET C 2 158 ? 65.194 82.654 109.136 1.00 18.82 158 MET C O 1
ATOM 9427 N N . ASP C 2 159 ? 65.963 81.584 107.289 1.00 15.99 159 ASP C N 1
ATOM 9428 C CA . ASP C 2 159 ? 67.284 81.268 107.857 1.00 17.41 159 ASP C CA 1
ATOM 9429 C C . ASP C 2 159 ? 67.982 82.592 108.223 1.00 18.38 159 ASP C C 1
ATOM 9430 O O . ASP C 2 159 ? 68.612 82.651 109.293 1.00 17.28 159 ASP C O 1
ATOM 9435 N N . ARG C 2 160 ? 67.898 83.608 107.335 1.00 17.50 160 ARG C N 1
ATOM 9436 C CA . ARG C 2 160 ? 68.529 84.937 107.596 1.00 18.97 160 ARG C CA 1
ATOM 9437 C C . ARG C 2 160 ? 67.967 85.644 108.806 1.00 19.33 160 ARG C C 1
ATOM 9438 O O . ARG C 2 160 ? 68.724 86.206 109.640 1.00 19.78 160 ARG C O 1
ATOM 9446 N N . LEU C 2 161 ? 66.644 85.621 108.938 1.00 19.54 161 LEU C N 1
ATOM 9447 C CA . LEU C 2 161 ? 66.000 86.045 110.173 1.00 18.95 161 LEU C CA 1
ATOM 9448 C C . LEU C 2 161 ? 66.549 85.318 111.419 1.00 19.84 161 LEU C C 1
ATOM 9449 O O . LEU C 2 161 ? 66.835 85.970 112.420 1.00 17.17 161 LEU C O 1
ATOM 9454 N N . GLY C 2 162 ? 66.666 83.980 111.366 1.00 18.25 162 GLY C N 1
ATOM 9455 C CA . GLY C 2 162 ? 67.194 83.186 112.469 1.00 18.43 162 GLY C CA 1
ATOM 9456 C C . GLY C 2 162 ? 68.632 83.503 112.767 1.00 18.89 162 GLY C C 1
ATOM 9457 O O . GLY C 2 162 ? 69.011 83.546 113.943 1.00 19.26 162 GLY C O 1
ATOM 9458 N N . ILE C 2 163 ? 69.440 83.736 111.734 1.00 18.59 163 ILE C N 1
ATOM 9459 C CA . ILE C 2 163 ? 70.851 84.114 111.963 1.00 18.20 163 ILE C CA 1
ATOM 9460 C C . ILE C 2 163 ? 70.929 85.521 112.612 1.00 17.75 163 ILE C C 1
ATOM 9461 O O . ILE C 2 163 ? 71.728 85.768 113.536 1.00 16.77 163 ILE C O 1
ATOM 9466 N N . GLY C 2 164 ? 70.077 86.420 112.147 1.00 17.41 164 GLY C N 1
ATOM 9467 C CA . GLY C 2 164 ? 69.922 87.756 112.747 1.00 18.64 164 GLY C CA 1
ATOM 9468 C C . GLY C 2 164 ? 69.555 87.673 114.201 1.00 18.64 164 GLY C C 1
ATOM 9469 O O . GLY C 2 164 ? 70.153 88.355 115.018 1.00 17.68 164 GLY C O 1
ATOM 9470 N N . GLN C 2 165 ? 68.609 86.788 114.548 1.00 17.03 165 GLN C N 1
ATOM 9471 C CA . GLN C 2 165 ? 68.263 86.551 115.952 1.00 18.60 165 GLN C CA 1
ATOM 9472 C C . GLN C 2 165 ? 69.402 85.974 116.830 1.00 19.03 165 GLN C C 1
ATOM 9473 O O . GLN C 2 165 ? 69.537 86.359 118.013 1.00 19.85 165 GLN C O 1
ATOM 9479 N N . TYR C 2 166 ? 70.236 85.082 116.281 1.00 19.53 166 TYR C N 1
ATOM 9480 C CA . TYR C 2 166 ? 71.408 84.555 117.057 1.00 19.66 166 TYR C CA 1
ATOM 9481 C C . TYR C 2 166 ? 72.426 85.692 117.321 1.00 19.09 166 TYR C C 1
ATOM 9482 O O . TYR C 2 166 ? 72.946 85.844 118.433 1.00 18.23 166 TYR C O 1
ATOM 9491 N N . LEU C 2 167 ? 72.717 86.488 116.296 1.00 18.61 167 LEU C N 1
ATOM 9492 C CA . LEU C 2 167 ? 73.565 87.705 116.473 1.00 19.68 167 LEU C CA 1
ATOM 9493 C C . LEU C 2 167 ? 73.014 88.654 117.531 1.00 19.80 167 LEU C C 1
ATOM 9494 O O . LEU C 2 167 ? 73.775 89.125 118.393 1.00 19.82 167 LEU C O 1
ATOM 9499 N N . SER C 2 168 ? 71.697 88.900 117.522 1.00 20.42 168 SER C N 1
ATOM 9500 C CA . SER C 2 168 ? 71.074 89.774 118.519 1.00 20.94 168 SER C CA 1
ATOM 9501 C C . SER C 2 168 ? 71.289 89.215 119.955 1.00 21.25 168 SER C C 1
ATOM 9502 O O . SER C 2 168 ? 71.582 89.969 120.879 1.00 20.45 168 SER C O 1
ATOM 9505 N N . ARG C 2 169 ? 71.166 87.894 120.120 1.00 20.76 169 ARG C N 1
ATOM 9506 C CA . ARG C 2 169 ? 71.354 87.217 121.410 1.00 22.23 169 ARG C CA 1
ATOM 9507 C C . ARG C 2 169 ? 72.770 87.251 121.960 1.00 22.04 169 ARG C C 1
ATOM 9508 O O . ARG C 2 169 ? 72.973 87.197 123.178 1.00 23.14 169 ARG C O 1
ATOM 9516 N N . ILE C 2 170 ? 73.749 87.331 121.082 1.00 20.97 170 ILE C N 1
ATOM 9517 C CA . ILE C 2 170 ? 75.108 87.551 121.521 1.00 22.31 170 ILE C CA 1
ATOM 9518 C C . ILE C 2 170 ? 75.160 88.910 122.277 1.00 22.03 170 ILE C C 1
ATOM 9519 O O . ILE C 2 170 ? 75.751 89.014 123.385 1.00 21.31 170 ILE C O 1
ATOM 9524 N N . ALA C 2 171 ? 74.533 89.936 121.703 1.00 21.12 171 ALA C N 1
ATOM 9525 C CA . ALA C 2 171 ? 74.463 91.247 122.361 1.00 21.71 171 ALA C CA 1
ATOM 9526 C C . ALA C 2 171 ? 73.622 91.220 123.629 1.00 22.05 171 ALA C C 1
ATOM 9527 O O . ALA C 2 171 ? 73.992 91.837 124.627 1.00 23.41 171 ALA C O 1
ATOM 9529 N N . LEU C 2 172 ? 72.499 90.509 123.628 1.00 22.73 172 LEU C N 1
ATOM 9530 C CA . LEU C 2 172 ? 71.682 90.396 124.850 1.00 24.17 172 LEU C CA 1
ATOM 9531 C C . LEU C 2 172 ? 72.434 89.672 125.969 1.00 24.73 172 LEU C C 1
ATOM 9532 O O . LEU C 2 172 ? 72.233 89.963 127.158 1.00 25.92 172 LEU C O 1
ATOM 9537 N N . MET C 2 173 ? 73.293 88.725 125.597 1.00 25.98 173 MET C N 1
ATOM 9538 C CA . MET C 2 173 ? 74.135 88.003 126.578 1.00 27.04 173 MET C CA 1
ATOM 9539 C C . MET C 2 173 ? 75.161 88.970 127.196 1.00 26.90 173 MET C C 1
ATOM 9540 O O . MET C 2 173 ? 75.329 88.999 128.402 1.00 26.66 173 MET C O 1
ATOM 9545 N N . ILE C 2 174 ? 75.844 89.757 126.370 1.00 27.19 174 ILE C N 1
ATOM 9546 C CA . ILE C 2 174 ? 76.726 90.824 126.849 1.00 27.32 174 ILE C CA 1
ATOM 9547 C C . ILE C 2 174 ? 75.997 91.816 127.768 1.00 28.15 174 ILE C C 1
ATOM 9548 O O . ILE C 2 174 ? 76.568 92.250 128.780 1.00 29.59 174 ILE C O 1
ATOM 9553 N N . ASP C 2 175 ? 74.756 92.194 127.468 1.00 28.29 175 ASP C N 1
ATOM 9554 C CA . ASP C 2 175 ? 74.114 93.173 128.336 1.00 29.77 175 ASP C CA 1
ATOM 9555 C C . ASP C 2 175 ? 73.204 92.666 129.497 1.00 30.63 175 ASP C C 1
ATOM 9556 O O . ASP C 2 175 ? 72.496 93.464 130.112 1.00 31.37 175 ASP C O 1
ATOM 9561 N N . GLY C 2 176 ? 73.251 91.368 129.811 1.00 29.99 176 GLY C N 1
ATOM 9562 C CA . GLY C 2 176 ? 72.356 90.791 130.856 1.00 30.69 176 GLY C CA 1
ATOM 9563 C C . GLY C 2 176 ? 70.858 90.879 130.529 1.00 30.74 176 GLY C C 1
ATOM 9564 O O . GLY C 2 176 ? 69.995 90.946 131.428 1.00 30.48 176 GLY C O 1
ATOM 9565 N N . SER C 2 177 ? 70.555 90.867 129.228 1.00 30.08 177 SER C N 1
ATOM 9566 C CA . SER C 2 177 ? 69.182 90.847 128.734 1.00 29.70 177 SER C CA 1
ATOM 9567 C C . SER C 2 177 ? 68.405 92.153 129.024 1.00 28.57 177 SER C C 1
ATOM 9568 O O . SER C 2 177 ? 67.239 92.129 129.421 1.00 28.57 177 SER C O 1
ATOM 9571 N N . THR C 2 178 ? 69.060 93.280 128.761 1.00 27.82 178 THR C N 1
ATOM 9572 C CA . THR C 2 178 ? 68.460 94.609 128.875 1.00 27.56 178 THR C CA 1
ATOM 9573 C C . THR C 2 178 ? 68.250 95.332 127.560 1.00 27.58 178 THR C C 1
ATOM 9574 O O . THR C 2 178 ? 67.499 96.285 127.525 1.00 28.52 178 THR C O 1
ATOM 9578 N N . GLY C 2 179 ? 68.947 94.944 126.492 1.00 25.97 179 GLY C N 1
ATOM 9579 C CA . GLY C 2 179 ? 68.795 95.638 125.202 1.00 26.41 179 GLY C CA 1
ATOM 9580 C C . GLY C 2 179 ? 69.769 96.776 124.951 1.00 25.34 179 GLY C C 1
ATOM 9581 O O . GLY C 2 179 ? 69.864 97.260 123.837 1.00 25.46 179 GLY C O 1
ATOM 9582 N N . ALA C 2 180 ? 70.463 97.227 125.990 1.00 25.70 180 ALA C N 1
ATOM 9583 C CA . ALA C 2 180 ? 71.422 98.348 125.873 1.00 25.60 180 ALA C CA 1
ATOM 9584 C C . ALA C 2 180 ? 72.545 98.072 124.831 1.00 24.72 180 ALA C C 1
ATOM 9585 O O . ALA C 2 180 ? 72.975 98.979 124.092 1.00 25.92 180 ALA C O 1
ATOM 9587 N N . ALA C 2 181 ? 73.019 96.825 124.755 1.00 24.25 181 ALA C N 1
ATOM 9588 C CA . ALA C 2 181 ? 74.055 96.466 123.785 1.00 23.60 181 ALA C CA 1
ATOM 9589 C C . ALA C 2 181 ? 73.517 96.523 122.361 1.00 23.44 181 ALA C C 1
ATOM 9590 O O . ALA C 2 181 ? 74.267 96.901 121.454 1.00 24.55 181 ALA C O 1
ATOM 9592 N N . LEU C 2 182 ? 72.255 96.110 122.152 1.00 22.56 182 LEU C N 1
ATOM 9593 C CA . LEU C 2 182 ? 71.655 96.189 120.819 1.00 22.84 182 LEU C CA 1
ATOM 9594 C C . LEU C 2 182 ? 71.490 97.657 120.431 1.00 22.97 182 LEU C C 1
ATOM 9595 O O . LEU C 2 182 ? 71.706 98.025 119.284 1.00 21.93 182 LEU C O 1
ATOM 9600 N N . ASP C 2 183 ? 71.123 98.508 121.397 1.00 23.27 183 ASP C N 1
ATOM 9601 C CA . ASP C 2 183 ? 71.078 99.968 121.130 1.00 24.26 183 ASP C CA 1
ATOM 9602 C C . ASP C 2 183 ? 72.460 100.477 120.719 1.00 23.53 183 ASP C C 1
ATOM 9603 O O . ASP C 2 183 ? 72.599 101.245 119.759 1.00 23.95 183 ASP C O 1
ATOM 9608 N N . GLU C 2 184 ? 73.484 100.083 121.470 1.00 23.33 184 GLU C N 1
ATOM 9609 C CA . GLU C 2 184 ? 74.851 100.557 121.215 1.00 24.52 184 GLU C CA 1
ATOM 9610 C C . GLU C 2 184 ? 75.286 100.128 119.798 1.00 23.64 184 GLU C C 1
ATOM 9611 O O . GLU C 2 184 ? 75.867 100.897 119.010 1.00 24.07 184 GLU C O 1
ATOM 9617 N N . SER C 2 185 ? 74.923 98.899 119.450 1.00 23.56 185 SER C N 1
ATOM 9618 C CA . SER C 2 185 ? 75.313 98.308 118.171 1.00 23.30 185 SER C CA 1
ATOM 9619 C C . SER C 2 185 ? 74.556 98.886 116.960 1.00 22.94 185 SER C C 1
ATOM 9620 O O . SER C 2 185 ? 75.130 99.087 115.879 1.00 22.68 185 SER C O 1
ATOM 9623 N N . LYS C 2 186 ? 73.280 99.210 117.143 1.00 22.49 186 LYS C N 1
ATOM 9624 C CA . LYS C 2 186 ? 72.559 99.919 116.128 1.00 21.87 186 LYS C CA 1
ATOM 9625 C C . LYS C 2 186 ? 73.109 101.326 115.831 1.00 21.55 186 LYS C C 1
ATOM 9626 O O . LYS C 2 186 ? 73.019 101.771 114.716 1.00 21.23 186 LYS C O 1
ATOM 9632 N N . ALA C 2 187 ? 73.595 102.040 116.837 1.00 22.27 187 ALA C N 1
ATOM 9633 C CA . ALA C 2 187 ? 74.186 103.347 116.632 1.00 22.33 187 ALA C CA 1
ATOM 9634 C C . ALA C 2 187 ? 75.434 103.232 115.750 1.00 22.19 187 ALA C C 1
ATOM 9635 O O . ALA C 2 187 ? 75.681 104.122 114.958 1.00 23.05 187 ALA C O 1
ATOM 9637 N N . TYR C 2 188 ? 76.171 102.124 115.847 1.00 20.94 188 TYR C N 1
ATOM 9638 C CA . TYR C 2 188 ? 77.356 101.917 114.994 1.00 20.94 188 TYR C CA 1
ATOM 9639 C C . TYR C 2 188 ? 76.880 101.737 113.562 1.00 19.27 188 TYR C C 1
ATOM 9640 O O . TYR C 2 188 ? 77.420 102.369 112.640 1.00 20.35 188 TYR C O 1
ATOM 9649 N N . TRP C 2 189 ? 75.832 100.925 113.370 1.00 17.80 189 TRP C N 1
ATOM 9650 C CA . TRP C 2 189 ? 75.282 100.644 112.014 1.00 18.30 189 TRP C CA 1
ATOM 9651 C C . TRP C 2 189 ? 74.844 101.964 111.317 1.00 19.40 189 TRP C C 1
ATOM 9652 O O . TRP C 2 189 ? 75.112 102.173 110.127 1.00 20.92 189 TRP C O 1
ATOM 9663 N N . MET C 2 190 ? 74.142 102.802 112.082 1.00 20.81 190 MET C N 1
ATOM 9664 C CA . MET C 2 190 ? 73.556 104.057 111.594 1.00 22.69 190 MET C CA 1
ATOM 9665 C C . MET C 2 190 ? 74.591 105.170 111.385 1.00 23.95 190 MET C C 1
ATOM 9666 O O . MET C 2 190 ? 74.548 105.864 110.346 1.00 24.53 190 MET C O 1
ATOM 9671 N N . ASP C 2 191 ? 75.497 105.336 112.352 1.00 24.93 191 ASP C N 1
ATOM 9672 C CA . ASP C 2 191 ? 76.381 106.526 112.416 1.00 26.57 191 ASP C CA 1
ATOM 9673 C C . ASP C 2 191 ? 77.900 106.305 112.266 1.00 27.14 191 ASP C C 1
ATOM 9674 O O . ASP C 2 191 ? 78.623 107.271 112.047 1.00 28.30 191 ASP C O 1
ATOM 9679 N N . ASP C 2 192 ? 78.405 105.082 112.422 1.00 25.71 192 ASP C N 1
ATOM 9680 C CA . ASP C 2 192 ? 79.841 104.875 112.324 1.00 25.43 192 ASP C CA 1
ATOM 9681 C C . ASP C 2 192 ? 80.240 104.830 110.857 1.00 24.97 192 ASP C C 1
ATOM 9682 O O . ASP C 2 192 ? 79.612 104.133 110.058 1.00 23.93 192 ASP C O 1
ATOM 9687 N N . GLU C 2 193 ? 81.305 105.534 110.495 1.00 25.35 193 GLU C N 1
ATOM 9688 C CA . GLU C 2 193 ? 81.739 105.595 109.117 1.00 25.91 193 GLU C CA 1
ATOM 9689 C C . GLU C 2 193 ? 82.086 104.208 108.532 1.00 24.55 193 GLU C C 1
ATOM 9690 O O . GLU C 2 193 ? 81.925 103.960 107.325 1.00 23.84 193 GLU C O 1
ATOM 9696 N N . MET C 2 194 ? 82.599 103.319 109.377 1.00 23.83 194 MET C N 1
ATOM 9697 C CA . MET C 2 194 ? 82.988 101.978 108.944 1.00 22.83 194 MET C CA 1
ATOM 9698 C C . MET C 2 194 ? 81.781 101.216 108.384 1.00 22.29 194 MET C C 1
ATOM 9699 O O . MET C 2 194 ? 81.930 100.447 107.425 1.00 21.81 194 MET C O 1
ATOM 9704 N N . TRP C 2 195 ? 80.595 101.432 108.942 1.00 20.86 195 TRP C N 1
ATOM 9705 C CA . TRP C 2 195 ? 79.399 100.718 108.430 1.00 20.30 195 TRP C CA 1
ATOM 9706 C C . TRP C 2 195 ? 78.669 101.360 107.249 1.00 20.47 195 TRP C C 1
ATOM 9707 O O . TRP C 2 195 ? 77.837 100.726 106.600 1.00 19.75 195 TRP C O 1
ATOM 9718 N N . GLN C 2 196 ? 78.951 102.628 106.969 1.00 20.82 196 GLN C N 1
ATOM 9719 C CA . GLN C 2 196 ? 78.145 103.322 105.944 1.00 21.73 196 GLN C CA 1
ATOM 9720 C C . GLN C 2 196 ? 78.209 102.742 104.520 1.00 21.11 196 GLN C C 1
ATOM 9721 O O . GLN C 2 196 ? 77.170 102.644 103.851 1.00 22.85 196 GLN C O 1
ATOM 9727 N N . PRO C 2 197 ? 79.413 102.368 104.003 1.00 21.72 197 PRO C N 1
ATOM 9728 C CA . PRO C 2 197 ? 79.374 101.634 102.732 1.00 20.10 197 PRO C CA 1
ATOM 9729 C C . PRO C 2 197 ? 78.497 100.365 102.671 1.00 19.42 197 PRO C C 1
ATOM 9730 O O . PRO C 2 197 ? 77.806 100.142 101.670 1.00 18.05 197 PRO C O 1
ATOM 9734 N N . MET C 2 198 ? 78.501 99.572 103.724 1.00 18.63 198 MET C N 1
ATOM 9735 C CA . MET C 2 198 ? 77.630 98.391 103.778 1.00 17.80 198 MET C CA 1
ATOM 9736 C C . MET C 2 198 ? 76.157 98.794 103.909 1.00 18.13 198 MET C C 1
ATOM 9737 O O . MET C 2 198 ? 75.297 98.213 103.257 1.00 16.67 198 MET C O 1
ATOM 9742 N N . ARG C 2 199 ? 75.847 99.786 104.749 1.00 16.94 199 ARG C N 1
ATOM 9743 C CA . ARG C 2 199 ? 74.443 100.193 104.884 1.00 18.31 199 ARG C CA 1
ATOM 9744 C C . ARG C 2 199 ? 73.873 100.703 103.539 1.00 17.67 199 ARG C C 1
ATOM 9745 O O . ARG C 2 199 ? 72.710 100.427 103.160 1.00 16.75 199 ARG C O 1
ATOM 9753 N N . LYS C 2 200 ? 74.691 101.469 102.818 1.00 18.05 200 LYS C N 1
ATOM 9754 C CA . LYS C 2 200 ? 74.296 102.012 101.537 1.00 18.89 200 LYS C CA 1
ATOM 9755 C C . LYS C 2 200 ? 74.055 100.874 100.553 1.00 19.49 200 LYS C C 1
ATOM 9756 O O . LYS C 2 200 ? 73.070 100.893 99.824 1.00 20.95 200 LYS C O 1
ATOM 9762 N N . LEU C 2 201 ? 74.956 99.903 100.534 1.00 18.82 201 LEU C N 1
ATOM 9763 C CA . LEU C 2 201 ? 74.822 98.753 99.655 1.00 19.85 201 LEU C CA 1
ATOM 9764 C C . LEU C 2 201 ? 73.533 97.959 99.930 1.00 19.40 201 LEU C C 1
ATOM 9765 O O . LEU C 2 201 ? 72.818 97.578 98.977 1.00 18.98 201 LEU C O 1
ATOM 9770 N N . VAL C 2 202 ? 73.265 97.680 101.205 1.00 18.26 202 VAL C N 1
ATOM 9771 C CA . VAL C 2 202 ? 72.085 96.908 101.583 1.00 18.56 202 VAL C CA 1
ATOM 9772 C C . VAL C 2 202 ? 70.831 97.705 101.140 1.00 19.48 202 VAL C C 1
ATOM 9773 O O . VAL C 2 202 ? 69.931 97.144 100.484 1.00 19.33 202 VAL C O 1
ATOM 9777 N N . GLU C 2 203 ? 70.762 98.998 101.473 1.00 18.71 203 GLU C N 1
ATOM 9778 C CA . GLU C 2 203 ? 69.621 99.825 101.003 1.00 19.59 203 GLU C CA 1
ATOM 9779 C C . GLU C 2 203 ? 69.460 99.852 99.477 1.00 20.08 203 GLU C C 1
ATOM 9780 O O . GLU C 2 203 ? 68.342 99.766 98.962 1.00 21.07 203 GLU C O 1
ATOM 9786 N N . ASP C 2 204 ? 70.576 99.905 98.744 1.00 21.28 204 ASP C N 1
ATOM 9787 C CA . ASP C 2 204 ? 70.556 99.803 97.262 1.00 21.54 204 ASP C CA 1
ATOM 9788 C C . ASP C 2 204 ? 69.993 98.467 96.748 1.00 21.28 204 ASP C C 1
ATOM 9789 O O . ASP C 2 204 ? 69.271 98.468 95.756 1.00 22.66 204 ASP C O 1
ATOM 9794 N N . THR C 2 205 ? 70.315 97.334 97.400 1.00 18.74 205 THR C N 1
ATOM 9795 C CA . THR C 2 205 ? 69.724 96.049 96.979 1.00 19.24 205 THR C CA 1
ATOM 9796 C C . THR C 2 205 ? 68.183 96.038 97.149 1.00 18.99 205 THR C C 1
ATOM 9797 O O . THR C 2 205 ? 67.496 95.343 96.433 1.00 21.00 205 THR C O 1
ATOM 9801 N N . LEU C 2 206 ? 67.673 96.798 98.100 1.00 19.53 206 LEU C N 1
ATOM 9802 C CA . LEU C 2 206 ? 66.247 96.772 98.451 1.00 19.66 206 LEU C CA 1
ATOM 9803 C C . LEU C 2 206 ? 65.388 97.435 97.402 1.00 21.35 206 LEU C C 1
ATOM 9804 O O . LEU C 2 206 ? 64.164 97.408 97.468 1.00 22.63 206 LEU C O 1
ATOM 9809 N N . VAL C 2 207 ? 66.045 98.038 96.420 1.00 21.44 207 VAL C N 1
ATOM 9810 C CA . VAL C 2 207 ? 65.379 98.818 95.407 1.00 22.28 207 VAL C CA 1
ATOM 9811 C C . VAL C 2 207 ? 65.539 98.145 93.998 1.00 23.47 207 VAL C C 1
ATOM 9812 O O . VAL C 2 207 ? 64.956 98.601 93.018 1.00 25.02 207 VAL C O 1
ATOM 9816 N N . VAL C 2 208 ? 66.245 97.008 93.922 1.00 23.24 208 VAL C N 1
ATOM 9817 C CA . VAL C 2 208 ? 66.463 96.242 92.662 1.00 23.16 208 VAL C CA 1
ATOM 9818 C C . VAL C 2 208 ? 65.155 95.529 92.215 1.00 24.60 208 VAL C C 1
ATOM 9819 O O . VAL C 2 208 ? 64.500 94.880 93.013 1.00 25.43 208 VAL C O 1
ATOM 9823 N N . ASP C 2 209 ? 64.800 95.660 90.951 1.00 25.05 209 ASP C N 1
ATOM 9824 C CA . ASP C 2 209 ? 63.543 95.135 90.430 1.00 25.50 209 ASP C CA 1
ATOM 9825 C C . ASP C 2 209 ? 63.642 93.701 89.960 1.00 24.17 209 ASP C C 1
ATOM 9826 O O . ASP C 2 209 ? 62.744 92.926 90.218 1.00 24.58 209 ASP C O 1
ATOM 9831 N N . ASP C 2 210 ? 64.710 93.374 89.234 1.00 23.18 210 ASP C N 1
ATOM 9832 C CA . ASP C 2 210 ? 64.906 92.054 88.585 1.00 21.62 210 ASP C CA 1
ATOM 9833 C C . ASP C 2 210 ? 65.293 91.056 89.671 1.00 21.48 210 ASP C C 1
ATOM 9834 O O . ASP C 2 210 ? 66.342 91.246 90.302 1.00 20.16 210 ASP C O 1
ATOM 9839 N N . TRP C 2 211 ? 64.469 90.010 89.886 1.00 19.35 211 TRP C N 1
ATOM 9840 C CA . TRP C 2 211 ? 64.697 89.090 91.025 1.00 18.74 211 TRP C CA 1
ATOM 9841 C C . TRP C 2 211 ? 65.934 88.219 90.887 1.00 18.43 211 TRP C C 1
ATOM 9842 O O . TRP C 2 211 ? 66.498 87.780 91.892 1.00 16.75 211 TRP C O 1
ATOM 9853 N N . PHE C 2 212 ? 66.338 87.904 89.665 1.00 16.57 212 PHE C N 1
ATOM 9854 C CA . PHE C 2 212 ? 67.544 87.122 89.537 1.00 17.37 212 PHE C CA 1
ATOM 9855 C C . PHE C 2 212 ? 68.781 87.989 89.722 1.00 17.39 212 PHE C C 1
ATOM 9856 O O . PHE C 2 212 ? 69.810 87.496 90.198 1.00 17.31 212 PHE C O 1
ATOM 9864 N N . GLU C 2 213 ? 68.709 89.249 89.311 1.00 17.27 213 GLU C N 1
ATOM 9865 C CA . GLU C 2 213 ? 69.765 90.191 89.659 1.00 16.43 213 GLU C CA 1
ATOM 9866 C C . GLU C 2 213 ? 69.914 90.237 91.183 1.00 16.90 213 GLU C C 1
ATOM 9867 O O . GLU C 2 213 ? 71.015 90.249 91.712 1.00 16.96 213 GLU C O 1
ATOM 9873 N N . LEU C 2 214 ? 68.776 90.256 91.885 1.00 16.67 214 LEU C N 1
ATOM 9874 C CA . LEU C 2 214 ? 68.778 90.342 93.319 1.00 16.65 214 LEU C CA 1
ATOM 9875 C C . LEU C 2 214 ? 69.341 89.064 93.954 1.00 16.18 214 LEU C C 1
ATOM 9876 O O . LEU C 2 214 ? 70.084 89.130 94.920 1.00 18.01 214 LEU C O 1
ATOM 9881 N N . THR C 2 215 ? 68.927 87.891 93.471 1.00 16.37 215 THR C N 1
ATOM 9882 C CA . THR C 2 215 ? 69.471 86.691 94.009 1.00 17.88 215 THR C CA 1
ATOM 9883 C C . THR C 2 215 ? 70.990 86.571 93.754 1.00 18.75 215 THR C C 1
ATOM 9884 O O . THR C 2 215 ? 71.767 86.218 94.645 1.00 19.01 215 THR C O 1
ATOM 9888 N N . LEU C 2 216 ? 71.413 86.936 92.562 1.00 19.10 216 LEU C N 1
ATOM 9889 C CA . LEU C 2 216 ? 72.834 87.007 92.285 1.00 19.58 216 LEU C CA 1
ATOM 9890 C C . LEU C 2 216 ? 73.560 87.928 93.303 1.00 19.29 216 LEU C C 1
ATOM 9891 O O . LEU C 2 216 ? 74.559 87.531 93.919 1.00 20.30 216 LEU C O 1
ATOM 9896 N N . VAL C 2 217 ? 73.095 89.150 93.463 1.00 19.25 217 VAL C N 1
ATOM 9897 C CA . VAL C 2 217 ? 73.795 90.097 94.303 1.00 20.05 217 VAL C CA 1
ATOM 9898 C C . VAL C 2 217 ? 73.774 89.698 95.771 1.00 21.17 217 VAL C C 1
ATOM 9899 O O . VAL C 2 217 ? 74.805 89.729 96.432 1.00 21.48 217 VAL C O 1
ATOM 9903 N N . GLN C 2 218 ? 72.598 89.345 96.294 1.00 20.26 218 GLN C N 1
ATOM 9904 C CA . GLN C 2 218 ? 72.495 89.004 97.710 1.00 20.66 218 GLN C CA 1
ATOM 9905 C C . GLN C 2 218 ? 73.128 87.637 98.036 1.00 20.82 218 GLN C C 1
ATOM 9906 O O . GLN C 2 218 ? 73.950 87.546 98.939 1.00 19.86 218 GLN C O 1
ATOM 9912 N N . ASN C 2 219 ? 72.678 86.596 97.337 1.00 19.14 219 ASN C N 1
ATOM 9913 C CA . ASN C 2 219 ? 72.980 85.228 97.728 1.00 19.55 219 ASN C CA 1
ATOM 9914 C C . ASN C 2 219 ? 74.309 84.652 97.224 1.00 20.51 219 ASN C C 1
ATOM 9915 O O . ASN C 2 219 ? 74.790 83.623 97.752 1.00 20.07 219 ASN C O 1
ATOM 9920 N N . ILE C 2 220 ? 74.898 85.315 96.234 1.00 21.09 220 ILE C N 1
ATOM 9921 C CA . ILE C 2 220 ? 76.161 84.921 95.704 1.00 22.31 220 ILE C CA 1
ATOM 9922 C C . ILE C 2 220 ? 77.243 85.956 95.971 1.00 22.39 220 ILE C C 1
ATOM 9923 O O . ILE C 2 220 ? 78.249 85.626 96.564 1.00 23.68 220 ILE C O 1
ATOM 9928 N N . LEU C 2 221 ? 77.059 87.199 95.520 1.00 23.32 221 LEU C N 1
ATOM 9929 C CA . LEU C 2 221 ? 78.155 88.189 95.615 1.00 22.56 221 LEU C CA 1
ATOM 9930 C C . LEU C 2 221 ? 78.371 88.741 97.021 1.00 23.19 221 LEU C C 1
ATOM 9931 O O . LEU C 2 221 ? 79.518 88.774 97.510 1.00 23.96 221 LEU C O 1
ATOM 9936 N N . ILE C 2 222 ? 77.313 89.207 97.668 1.00 22.07 222 ILE C N 1
ATOM 9937 C CA . ILE C 2 222 ? 77.480 89.691 99.039 1.00 23.09 222 ILE C CA 1
ATOM 9938 C C . ILE C 2 222 ? 77.798 88.530 99.982 1.00 24.16 222 ILE C C 1
ATOM 9939 O O . ILE C 2 222 ? 78.849 88.534 100.644 1.00 24.01 222 ILE C O 1
ATOM 9944 N N . ASP C 2 223 ? 76.912 87.533 100.048 1.00 23.53 223 ASP C N 1
ATOM 9945 C CA . ASP C 2 223 ? 77.164 86.430 100.963 1.00 23.32 223 ASP C CA 1
ATOM 9946 C C . ASP C 2 223 ? 78.477 85.659 100.629 1.00 23.48 223 ASP C C 1
ATOM 9947 O O . ASP C 2 223 ? 79.183 85.213 101.544 1.00 23.00 223 ASP C O 1
ATOM 9952 N N . GLY C 2 224 ? 78.746 85.476 99.336 1.00 22.98 224 GLY C N 1
ATOM 9953 C CA . GLY C 2 224 ? 79.939 84.755 98.857 1.00 23.83 224 GLY C CA 1
ATOM 9954 C C . GLY C 2 224 ? 81.277 85.362 99.298 1.00 23.57 224 GLY C C 1
ATOM 9955 O O . GLY C 2 224 ? 82.288 84.659 99.380 1.00 24.09 224 GLY C O 1
ATOM 9956 N N . MET C 2 225 ? 81.283 86.643 99.620 1.00 23.40 225 MET C N 1
ATOM 9957 C CA . MET C 2 225 ? 82.482 87.290 100.199 1.00 23.51 225 MET C CA 1
ATOM 9958 C C . MET C 2 225 ? 82.354 87.555 101.684 1.00 23.09 225 MET C C 1
ATOM 9959 O O . MET C 2 225 ? 83.322 87.440 102.424 1.00 22.75 225 MET C O 1
ATOM 9964 N N . MET C 2 226 ? 81.160 87.966 102.118 1.00 22.52 226 MET C N 1
ATOM 9965 C CA . MET C 2 226 ? 80.943 88.313 103.492 1.00 22.40 226 MET C CA 1
ATOM 9966 C C . MET C 2 226 ? 81.057 87.125 104.459 1.00 21.65 226 MET C C 1
ATOM 9967 O O . MET C 2 226 ? 81.687 87.244 105.508 1.00 20.63 226 MET C O 1
ATOM 9972 N N . TYR C 2 227 ? 80.396 86.009 104.159 1.00 20.41 227 TYR C N 1
ATOM 9973 C CA . TYR C 2 227 ? 80.464 84.873 105.056 1.00 21.30 227 TYR C CA 1
ATOM 9974 C C . TYR C 2 227 ? 81.894 84.346 105.307 1.00 21.77 227 TYR C C 1
ATOM 9975 O O . TYR C 2 227 ? 82.270 84.156 106.469 1.00 22.87 227 TYR C O 1
ATOM 9984 N N . PRO C 2 228 ? 82.681 84.089 104.245 1.00 20.98 228 PRO C N 1
ATOM 9985 C CA . PRO C 2 228 ? 84.126 83.782 104.392 1.00 21.14 228 PRO C CA 1
ATOM 9986 C C . PRO C 2 228 ? 84.906 84.820 105.187 1.00 21.10 228 PRO C C 1
ATOM 9987 O O . PRO C 2 228 ? 85.623 84.421 106.087 1.00 21.42 228 PRO C O 1
ATOM 9991 N N . LEU C 2 229 ? 84.702 86.117 104.901 1.00 20.47 229 LEU C N 1
ATOM 9992 C CA . LEU C 2 229 ? 85.377 87.177 105.617 1.00 20.82 229 LEU C CA 1
ATOM 9993 C C . LEU C 2 229 ? 85.088 87.139 107.082 1.00 21.81 229 LEU C C 1
ATOM 9994 O O . LEU C 2 229 ? 86.017 87.120 107.911 1.00 22.43 229 LEU C O 1
ATOM 9999 N N . VAL C 2 230 ? 83.803 87.124 107.426 1.00 20.88 230 VAL C N 1
ATOM 10000 C CA . VAL C 2 230 ? 83.402 87.183 108.821 1.00 20.63 230 VAL C CA 1
ATOM 10001 C C . VAL C 2 230 ? 83.528 85.868 109.602 1.00 21.10 230 VAL C C 1
ATOM 10002 O O . VAL C 2 230 ? 84.032 85.868 110.722 1.00 21.09 230 VAL C O 1
ATOM 10006 N N . TYR C 2 231 ? 83.029 84.758 109.066 1.00 21.66 231 TYR C N 1
ATOM 10007 C CA . TYR C 2 231 ? 82.906 83.595 109.912 1.00 21.90 231 TYR C CA 1
ATOM 10008 C C . TYR C 2 231 ? 84.097 82.673 109.729 1.00 22.71 231 TYR C C 1
ATOM 10009 O O . TYR C 2 231 ? 84.227 81.686 110.427 1.00 23.28 231 TYR C O 1
ATOM 10018 N N . ASP C 2 232 ? 84.982 83.002 108.807 1.00 23.06 232 ASP C N 1
ATOM 10019 C CA . ASP C 2 232 ? 86.211 82.262 108.653 1.00 25.63 232 ASP C CA 1
ATOM 10020 C C . ASP C 2 232 ? 87.386 83.154 109.067 1.00 25.16 232 ASP C C 1
ATOM 10021 O O . ASP C 2 232 ? 88.016 82.901 110.103 1.00 25.10 232 ASP C O 1
ATOM 10026 N N . LYS C 2 233 ? 87.650 84.204 108.288 1.00 24.12 233 LYS C N 1
ATOM 10027 C CA . LYS C 2 233 ? 88.819 85.057 108.537 1.00 25.32 233 LYS C CA 1
ATOM 10028 C C . LYS C 2 233 ? 88.806 85.890 109.847 1.00 25.20 233 LYS C C 1
ATOM 10029 O O . LYS C 2 233 ? 89.753 85.774 110.642 1.00 24.80 233 LYS C O 1
ATOM 10035 N N . MET C 2 234 ? 87.756 86.691 110.088 1.00 24.81 234 MET C N 1
ATOM 10036 C CA . MET C 2 234 ? 87.575 87.425 111.358 1.00 26.18 234 MET C CA 1
ATOM 10037 C C . MET C 2 234 ? 87.418 86.459 112.553 1.00 26.23 234 MET C C 1
ATOM 10038 O O . MET C 2 234 ? 87.799 86.760 113.680 1.00 24.85 234 MET C O 1
ATOM 10043 N N . ASP C 2 235 ? 86.866 85.274 112.301 1.00 25.81 235 ASP C N 1
ATOM 10044 C CA . ASP C 2 235 ? 86.740 84.266 113.338 1.00 27.72 235 ASP C CA 1
ATOM 10045 C C . ASP C 2 235 ? 88.094 83.851 113.886 1.00 28.14 235 ASP C C 1
ATOM 10046 O O . ASP C 2 235 ? 88.275 83.792 115.108 1.00 28.49 235 ASP C O 1
ATOM 10051 N N . GLN C 2 236 ? 89.033 83.571 112.988 1.00 29.25 236 GLN C N 1
ATOM 10052 C CA . GLN C 2 236 ? 90.412 83.301 113.377 1.00 30.83 236 GLN C CA 1
ATOM 10053 C C . GLN C 2 236 ? 91.025 84.501 114.117 1.00 29.87 236 GLN C C 1
ATOM 10054 O O . GLN C 2 236 ? 91.670 84.339 115.137 1.00 29.46 236 GLN C O 1
ATOM 10060 N N . TRP C 2 237 ? 90.827 85.700 113.592 1.00 28.72 237 TRP C N 1
ATOM 10061 C CA . TRP C 2 237 ? 91.324 86.923 114.214 1.00 28.88 237 TRP C CA 1
ATOM 10062 C C . TRP C 2 237 ? 90.772 87.091 115.621 1.00 29.99 237 TRP C C 1
ATOM 10063 O O . TRP C 2 237 ? 91.527 87.441 116.526 1.00 29.62 237 TRP C O 1
ATOM 10074 N N . PHE C 2 238 ? 89.477 86.825 115.831 1.00 29.63 238 PHE C N 1
ATOM 10075 C CA . PHE C 2 238 ? 88.885 87.036 117.159 1.00 31.21 238 PHE C CA 1
ATOM 10076 C C . PHE C 2 238 ? 89.579 86.209 118.248 1.00 31.70 238 PHE C C 1
ATOM 10077 O O . PHE C 2 238 ? 89.714 86.632 119.390 1.00 31.73 238 PHE C O 1
ATOM 10085 N N . GLU C 2 239 ? 90.114 85.067 117.861 1.00 33.04 239 GLU C N 1
ATOM 10086 C CA . GLU C 2 239 ? 90.864 84.229 118.780 1.00 34.74 239 GLU C CA 1
ATOM 10087 C C . GLU C 2 239 ? 92.125 84.924 119.327 1.00 34.08 239 GLU C C 1
ATOM 10088 O O . GLU C 2 239 ? 92.481 84.766 120.517 1.00 34.81 239 GLU C O 1
ATOM 10094 N N . SER C 2 240 ? 92.759 85.734 118.486 1.00 32.56 240 SER C N 1
ATOM 10095 C CA . SER C 2 240 ? 93.909 86.578 118.873 1.00 31.92 240 SER C CA 1
ATOM 10096 C C . SER C 2 240 ? 93.541 87.786 119.765 1.00 30.85 240 SER C C 1
ATOM 10097 O O . SER C 2 240 ? 94.410 88.494 120.311 1.00 30.27 240 SER C O 1
ATOM 10100 N N . GLN C 2 241 ? 92.250 88.035 119.877 1.00 28.11 241 GLN C N 1
ATOM 10101 C CA . GLN C 2 241 ? 91.746 89.150 120.607 1.00 26.27 241 GLN C CA 1
ATOM 10102 C C . GLN C 2 241 ? 91.130 88.662 121.910 1.00 26.09 241 GLN C C 1
ATOM 10103 O O . GLN C 2 241 ? 90.616 89.460 122.656 1.00 25.61 241 GLN C O 1
ATOM 10109 N N . GLY C 2 242 ? 91.169 87.359 122.180 1.00 25.55 242 GLY C N 1
ATOM 10110 C CA . GLY C 2 242 ? 90.577 86.836 123.423 1.00 26.14 242 GLY C CA 1
ATOM 10111 C C . GLY C 2 242 ? 89.117 86.442 123.388 1.00 25.57 242 GLY C C 1
ATOM 10112 O O . GLY C 2 242 ? 88.539 86.088 124.421 1.00 25.55 242 GLY C O 1
ATOM 10113 N N . ALA C 2 243 ? 88.530 86.452 122.202 1.00 26.00 243 ALA C N 1
ATOM 10114 C CA . ALA C 2 243 ? 87.090 86.188 122.034 1.00 26.38 243 ALA C CA 1
ATOM 10115 C C . ALA C 2 243 ? 86.783 84.814 121.359 1.00 27.04 243 ALA C C 1
ATOM 10116 O O . ALA C 2 243 ? 85.714 84.635 120.756 1.00 27.36 243 ALA C O 1
ATOM 10118 N N . GLU C 2 244 ? 87.714 83.876 121.472 1.00 26.88 244 GLU C N 1
ATOM 10119 C CA . GLU C 2 244 ? 87.597 82.532 120.888 1.00 28.83 244 GLU C CA 1
ATOM 10120 C C . GLU C 2 244 ? 86.253 81.844 121.255 1.00 28.56 244 GLU C C 1
ATOM 10121 O O . GLU C 2 244 ? 85.690 81.082 120.463 1.00 27.26 244 GLU C O 1
ATOM 10127 N N . ASP C 2 245 ? 85.746 82.102 122.457 1.00 27.05 245 ASP C N 1
ATOM 10128 C CA . ASP C 2 245 ? 84.523 81.473 122.907 1.00 28.08 245 ASP C CA 1
ATOM 10129 C C . ASP C 2 245 ? 83.276 81.878 122.100 1.00 27.72 245 ASP C C 1
ATOM 10130 O O . ASP C 2 245 ? 82.294 81.142 122.096 1.00 28.09 245 ASP C O 1
ATOM 10135 N N . VAL C 2 246 ? 83.343 82.999 121.376 1.00 26.59 246 VAL C N 1
ATOM 10136 C CA . VAL C 2 246 ? 82.236 83.411 120.505 1.00 26.27 246 VAL C CA 1
ATOM 10137 C C . VAL C 2 246 ? 82.034 82.449 119.298 1.00 25.33 246 VAL C C 1
ATOM 10138 O O . VAL C 2 246 ? 80.919 82.327 118.788 1.00 24.59 246 VAL C O 1
ATOM 10142 N N . SER C 2 247 ? 83.118 81.800 118.881 1.00 24.65 247 SER C N 1
ATOM 10143 C CA . SER C 2 247 ? 83.120 80.780 117.852 1.00 25.45 247 SER C CA 1
ATOM 10144 C C . SER C 2 247 ? 82.099 79.676 118.065 1.00 25.38 247 SER C C 1
ATOM 10145 O O . SER C 2 247 ? 81.549 79.158 117.073 1.00 25.98 247 SER C O 1
ATOM 10148 N N . MET C 2 248 ? 81.848 79.298 119.318 1.00 25.18 248 MET C N 1
ATOM 10149 C CA . MET C 2 248 ? 80.835 78.304 119.538 1.00 26.94 248 MET C CA 1
ATOM 10150 C C . MET C 2 248 ? 79.414 78.823 119.335 1.00 26.59 248 MET C C 1
ATOM 10151 O O . MET C 2 248 ? 78.495 78.029 119.100 1.00 27.84 248 MET C O 1
ATOM 10156 N N . LEU C 2 249 ? 79.245 80.133 119.371 1.00 25.05 249 LEU C N 1
ATOM 10157 C CA . LEU C 2 249 ? 77.944 80.753 119.129 1.00 26.46 249 LEU C CA 1
ATOM 10158 C C . LEU C 2 249 ? 77.706 81.017 117.629 1.00 26.21 249 LEU C C 1
ATOM 10159 O O . LEU C 2 249 ? 76.553 81.177 117.224 1.00 27.67 249 LEU C O 1
ATOM 10164 N N . THR C 2 250 ? 78.771 81.011 116.813 1.00 25.39 250 THR C N 1
ATOM 10165 C CA . THR C 2 250 ? 78.688 81.322 115.386 1.00 25.26 250 THR C CA 1
ATOM 10166 C C . THR C 2 250 ? 78.899 80.083 114.503 1.00 24.14 250 THR C C 1
ATOM 10167 O O . THR C 2 250 ? 79.030 80.181 113.255 1.00 23.09 250 THR C O 1
ATOM 10171 N N . GLU C 2 251 ? 78.905 78.911 115.128 1.00 23.12 251 GLU C N 1
ATOM 10172 C CA . GLU C 2 251 ? 79.077 77.688 114.405 1.00 22.34 251 GLU C CA 1
ATOM 10173 C C . GLU C 2 251 ? 77.893 77.410 113.472 1.00 21.51 251 GLU C C 1
ATOM 10174 O O . GLU C 2 251 ? 78.075 76.880 112.359 1.00 22.15 251 GLU C O 1
ATOM 10180 N N . PHE C 2 252 ? 76.697 77.755 113.935 1.00 20.90 252 PHE C N 1
ATOM 10181 C CA . PHE C 2 252 ? 75.459 77.650 113.114 1.00 20.45 252 PHE C CA 1
ATOM 10182 C C . PHE C 2 252 ? 75.651 78.352 111.768 1.00 19.75 252 PHE C C 1
ATOM 10183 O O . PHE C 2 252 ? 75.297 77.777 110.713 1.00 18.05 252 PHE C O 1
ATOM 10191 N N . MET C 2 253 ? 76.182 79.586 111.793 1.00 18.64 253 MET C N 1
ATOM 10192 C CA . MET C 2 253 ? 76.469 80.343 110.545 1.00 19.36 253 MET C CA 1
ATOM 10193 C C . MET C 2 253 ? 77.438 79.621 109.593 1.00 19.68 253 MET C C 1
ATOM 10194 O O . MET C 2 253 ? 77.211 79.635 108.384 1.00 21.33 253 MET C O 1
ATOM 10199 N N . ARG C 2 254 ? 78.514 79.036 110.107 1.00 19.20 254 ARG C N 1
ATOM 10200 C CA . ARG C 2 254 ? 79.437 78.251 109.256 1.00 20.32 254 ARG C CA 1
ATOM 10201 C C . ARG C 2 254 ? 78.785 77.001 108.593 1.00 20.31 254 ARG C C 1
ATOM 10202 O O . ARG C 2 254 ? 78.994 76.731 107.392 1.00 19.30 254 ARG C O 1
ATOM 10210 N N . ASP C 2 255 ? 78.013 76.260 109.383 1.00 21.32 255 ASP C N 1
ATOM 10211 C CA . ASP C 2 255 ? 77.296 75.106 108.870 1.00 22.70 255 ASP C CA 1
ATOM 10212 C C . ASP C 2 255 ? 76.197 75.493 107.881 1.00 21.21 255 ASP C C 1
ATOM 10213 O O . ASP C 2 255 ? 76.072 74.865 106.836 1.00 21.26 255 ASP C O 1
ATOM 10218 N N . TRP C 2 256 ? 75.412 76.504 108.211 1.00 19.34 256 TRP C N 1
ATOM 10219 C CA . TRP C 2 256 ? 74.446 77.043 107.273 1.00 20.19 256 TRP C CA 1
ATOM 10220 C C . TRP C 2 256 ? 75.105 77.429 105.946 1.00 19.25 256 TRP C C 1
ATOM 10221 O O . TRP C 2 256 ? 74.594 77.105 104.867 1.00 19.24 256 TRP C O 1
ATOM 10232 N N . TYR C 2 257 ? 76.242 78.118 105.999 1.00 18.83 257 TYR C N 1
ATOM 10233 C CA . TYR C 2 257 ? 76.811 78.640 104.763 1.00 19.84 257 TYR C CA 1
ATOM 10234 C C . TYR C 2 257 ? 77.374 77.538 103.839 1.00 20.48 257 TYR C C 1
ATOM 10235 O O . TYR C 2 257 ? 77.200 77.585 102.602 1.00 17.89 257 TYR C O 1
ATOM 10244 N N . LYS C 2 258 ? 78.044 76.557 104.420 1.00 20.48 258 LYS C N 1
ATOM 10245 C CA . LYS C 2 258 ? 78.536 75.390 103.710 1.00 22.91 258 LYS C CA 1
ATOM 10246 C C . LYS C 2 258 ? 77.357 74.679 102.994 1.00 22.93 258 LYS C C 1
ATOM 10247 O O . LYS C 2 258 ? 77.445 74.331 101.803 1.00 22.82 258 LYS C O 1
ATOM 10253 N N . GLU C 2 259 ? 76.235 74.522 103.704 1.00 23.24 259 GLU C N 1
ATOM 10254 C CA . GLU C 2 259 ? 74.995 73.976 103.094 1.00 23.70 259 GLU C CA 1
ATOM 10255 C C . GLU C 2 259 ? 74.412 74.878 101.995 1.00 24.01 259 GLU C C 1
ATOM 10256 O O . GLU C 2 259 ? 73.984 74.397 100.942 1.00 24.03 259 GLU C O 1
ATOM 10262 N N . SER C 2 260 ? 74.456 76.198 102.177 1.00 23.38 260 SER C N 1
ATOM 10263 C CA . SER C 2 260 ? 73.902 77.100 101.186 1.00 22.44 260 SER C CA 1
ATOM 10264 C C . SER C 2 260 ? 74.616 77.050 99.856 1.00 22.20 260 SER C C 1
ATOM 10265 O O . SER C 2 260 ? 74.000 77.310 98.840 1.00 20.37 260 SER C O 1
ATOM 10268 N N . LEU C 2 261 ? 75.913 76.750 99.863 1.00 21.08 261 LEU C N 1
ATOM 10269 C CA . LEU C 2 261 ? 76.671 76.588 98.631 1.00 21.08 261 LEU C CA 1
ATOM 10270 C C . LEU C 2 261 ? 76.039 75.544 97.712 1.00 21.45 261 LEU C C 1
ATOM 10271 O O . LEU C 2 261 ? 76.103 75.673 96.507 1.00 21.75 261 LEU C O 1
ATOM 10276 N N . ARG C 2 262 ? 75.410 74.520 98.260 1.00 20.60 262 ARG C N 1
ATOM 10277 C CA . ARG C 2 262 ? 74.936 73.453 97.413 1.00 21.18 262 ARG C CA 1
ATOM 10278 C C . ARG C 2 262 ? 73.851 73.972 96.506 1.00 21.09 262 ARG C C 1
ATOM 10279 O O . ARG C 2 262 ? 73.918 73.741 95.300 1.00 22.48 262 ARG C O 1
ATOM 10287 N N . TRP C 2 263 ? 72.868 74.701 97.040 1.00 20.93 263 TRP C N 1
ATOM 10288 C CA . TRP C 2 263 ? 71.737 75.073 96.156 1.00 20.53 263 TRP C CA 1
ATOM 10289 C C . TRP C 2 263 ? 72.060 76.303 95.325 1.00 19.79 263 TRP C C 1
ATOM 10290 O O . TRP C 2 263 ? 71.612 76.442 94.166 1.00 19.35 263 TRP C O 1
ATOM 10301 N N . THR C 2 264 ? 72.836 77.224 95.898 1.00 19.32 264 THR C N 1
ATOM 10302 C CA . THR C 2 264 ? 73.170 78.447 95.171 1.00 19.41 264 THR C CA 1
ATOM 10303 C C . THR C 2 264 ? 74.089 78.098 93.996 1.00 19.73 264 THR C C 1
ATOM 10304 O O . THR C 2 264 ? 73.929 78.683 92.952 1.00 18.77 264 THR C O 1
ATOM 10308 N N . ASN C 2 265 ? 75.060 77.186 94.171 1.00 18.35 265 ASN C N 1
ATOM 10309 C CA . ASN C 2 265 ? 75.882 76.778 93.011 1.00 20.45 265 ASN C CA 1
ATOM 10310 C C . ASN C 2 265 ? 75.070 75.996 91.958 1.00 21.07 265 ASN C C 1
ATOM 10311 O O . ASN C 2 265 ? 75.269 76.187 90.767 1.00 20.18 265 ASN C O 1
ATOM 10316 N N . ALA C 2 266 ? 74.148 75.148 92.395 1.00 21.66 266 ALA C N 1
ATOM 10317 C CA . ALA C 2 266 ? 73.263 74.417 91.470 1.00 22.71 266 ALA C CA 1
ATOM 10318 C C . ALA C 2 266 ? 72.386 75.340 90.625 1.00 23.32 266 ALA C C 1
ATOM 10319 O O . ALA C 2 266 ? 72.213 75.117 89.438 1.00 22.69 266 ALA C O 1
ATOM 10321 N N . MET C 2 267 ? 71.837 76.388 91.240 1.00 23.75 267 MET C N 1
ATOM 10322 C CA . MET C 2 267 ? 71.042 77.366 90.557 1.00 22.83 267 MET C CA 1
ATOM 10323 C C . MET C 2 267 ? 71.854 78.170 89.499 1.00 22.97 267 MET C C 1
ATOM 10324 O O . MET C 2 267 ? 71.440 78.302 88.327 1.00 21.61 267 MET C O 1
ATOM 10329 N N . MET C 2 268 ? 73.014 78.655 89.903 1.00 22.60 268 MET C N 1
ATOM 10330 C CA . MET C 2 268 ? 73.906 79.347 88.986 1.00 23.97 268 MET C CA 1
ATOM 10331 C C . MET C 2 268 ? 74.384 78.466 87.852 1.00 23.95 268 MET C C 1
ATOM 10332 O O . MET C 2 268 ? 74.415 78.922 86.748 1.00 24.70 268 MET C O 1
ATOM 10337 N N . LYS C 2 269 ? 74.698 77.197 88.079 1.00 25.41 269 LYS C N 1
ATOM 10338 C CA . LYS C 2 269 ? 75.140 76.367 86.944 1.00 26.68 269 LYS C CA 1
ATOM 10339 C C . LYS C 2 269 ? 74.026 76.218 85.895 1.00 26.30 269 LYS C C 1
ATOM 10340 O O . LYS C 2 269 ? 74.289 76.318 84.711 1.00 25.20 269 LYS C O 1
ATOM 10346 N N . ALA C 2 270 ? 72.790 75.989 86.349 1.00 25.21 270 ALA C N 1
ATOM 10347 C CA . ALA C 2 270 ? 71.658 75.799 85.467 1.00 24.54 270 ALA C CA 1
ATOM 10348 C C . ALA C 2 270 ? 71.350 77.065 84.665 1.00 24.34 270 ALA C C 1
ATOM 10349 O O . ALA C 2 270 ? 71.181 77.023 83.436 1.00 23.20 270 ALA C O 1
ATOM 10351 N N . VAL C 2 271 ? 71.323 78.218 85.326 1.00 23.84 271 VAL C N 1
ATOM 10352 C CA . VAL C 2 271 ? 71.035 79.452 84.609 1.00 23.51 271 VAL C CA 1
ATOM 10353 C C . VAL C 2 271 ? 72.160 79.896 83.647 1.00 24.29 271 VAL C C 1
ATOM 10354 O O . VAL C 2 271 ? 71.881 80.331 82.543 1.00 24.14 271 VAL C O 1
ATOM 10358 N N . ALA C 2 272 ? 73.413 79.845 84.092 1.00 24.90 272 ALA C N 1
ATOM 10359 C CA . ALA C 2 272 ? 74.542 80.252 83.255 1.00 24.87 272 ALA C CA 1
ATOM 10360 C C . ALA C 2 272 ? 74.737 79.257 82.132 1.00 25.84 272 ALA C C 1
ATOM 10361 O O . ALA C 2 272 ? 75.093 79.644 81.047 1.00 26.06 272 ALA C O 1
ATOM 10363 N N . GLY C 2 273 ? 74.518 77.978 82.391 1.00 27.10 273 GLY C N 1
ATOM 10364 C CA . GLY C 2 273 ? 74.724 76.961 81.370 1.00 28.96 273 GLY C CA 1
ATOM 10365 C C . GLY C 2 273 ? 73.631 76.928 80.316 1.00 29.62 273 GLY C C 1
ATOM 10366 O O . GLY C 2 273 ? 73.800 76.314 79.270 1.00 30.86 273 GLY C O 1
ATOM 10367 N N . GLU C 2 274 ? 72.518 77.612 80.570 1.00 29.83 274 GLU C N 1
ATOM 10368 C CA . GLU C 2 274 ? 71.385 77.649 79.632 1.00 30.32 274 GLU C CA 1
ATOM 10369 C C . GLU C 2 274 ? 71.735 78.315 78.303 1.00 31.33 274 GLU C C 1
ATOM 10370 O O . GLU C 2 274 ? 71.415 77.765 77.233 1.00 31.47 274 GLU C O 1
ATOM 10376 N N . SER C 2 275 ? 72.383 79.485 78.347 1.00 30.83 275 SER C N 1
ATOM 10377 C CA . SER C 2 275 ? 72.667 80.256 77.144 1.00 30.39 275 SER C CA 1
ATOM 10378 C C . SER C 2 275 ? 73.788 81.275 77.320 1.00 30.84 275 SER C C 1
ATOM 10379 O O . SER C 2 275 ? 74.047 81.750 78.437 1.00 28.40 275 SER C O 1
ATOM 10382 N N . GLU C 2 276 ? 74.450 81.614 76.213 1.00 31.77 276 GLU C N 1
ATOM 10383 C CA . GLU C 2 276 ? 75.451 82.673 76.235 1.00 34.20 276 GLU C CA 1
ATOM 10384 C C . GLU C 2 276 ? 74.810 84.009 76.581 1.00 33.10 276 GLU C C 1
ATOM 10385 O O . GLU C 2 276 ? 75.378 84.800 77.340 1.00 33.45 276 GLU C O 1
ATOM 10391 N N . THR C 2 277 ? 73.618 84.251 76.062 1.00 32.09 277 THR C N 1
ATOM 10392 C CA . THR C 2 277 ? 72.896 85.470 76.396 1.00 31.54 277 THR C CA 1
ATOM 10393 C C . THR C 2 277 ? 72.654 85.582 77.922 1.00 29.47 277 THR C C 1
ATOM 10394 O O . THR C 2 277 ? 72.780 86.665 78.472 1.00 29.05 277 THR C O 1
ATOM 10398 N N . ASN C 2 278 ? 72.321 84.479 78.597 1.00 27.93 278 ASN C N 1
ATOM 10399 C CA . ASN C 2 278 ? 72.201 84.519 80.078 1.00 26.76 278 ASN C CA 1
ATOM 10400 C C . ASN C 2 278 ? 73.535 84.880 80.716 1.00 26.71 278 ASN C C 1
ATOM 10401 O O . ASN C 2 278 ? 73.554 85.723 81.613 1.00 25.93 278 ASN C O 1
ATOM 10406 N N . ARG C 2 279 ? 74.632 84.259 80.249 1.00 26.05 279 ARG C N 1
ATOM 10407 C CA . ARG C 2 279 ? 75.982 84.502 80.793 1.00 27.35 279 ARG C CA 1
ATOM 10408 C C . ARG C 2 279 ? 76.437 85.952 80.645 1.00 27.63 279 ARG C C 1
ATOM 10409 O O . ARG C 2 279 ? 77.127 86.490 81.525 1.00 27.51 279 ARG C O 1
ATOM 10417 N N . GLU C 2 280 ? 76.081 86.565 79.520 1.00 27.40 280 GLU C N 1
ATOM 10418 C CA . GLU C 2 280 ? 76.433 87.953 79.245 1.00 28.97 280 GLU C CA 1
ATOM 10419 C C . GLU C 2 280 ? 75.663 88.874 80.168 1.00 27.29 280 GLU C C 1
ATOM 10420 O O . GLU C 2 280 ? 76.198 89.875 80.607 1.00 25.98 280 GLU C O 1
ATOM 10426 N N . LEU C 2 281 ? 74.409 88.542 80.448 1.00 25.09 281 LEU C N 1
ATOM 10427 C CA . LEU C 2 281 ? 73.660 89.286 81.458 1.00 25.41 281 LEU C CA 1
ATOM 10428 C C . LEU C 2 281 ? 74.268 89.178 82.878 1.00 24.22 281 LEU C C 1
ATOM 10429 O O . LEU C 2 281 ? 74.442 90.175 83.541 1.00 25.01 281 LEU C O 1
ATOM 10434 N N . LEU C 2 282 ? 74.515 87.958 83.337 1.00 23.52 282 LEU C N 1
ATOM 10435 C CA . LEU C 2 282 ? 75.116 87.702 84.641 1.00 23.22 282 LEU C CA 1
ATOM 10436 C C . LEU C 2 282 ? 76.458 88.414 84.795 1.00 23.55 282 LEU C C 1
ATOM 10437 O O . LEU C 2 282 ? 76.695 89.037 85.836 1.00 24.30 282 LEU C O 1
ATOM 10442 N N . GLN C 2 283 ? 77.340 88.314 83.786 1.00 22.80 283 GLN C N 1
ATOM 10443 C CA . GLN C 2 283 ? 78.593 89.067 83.800 1.00 22.85 283 GLN C CA 1
ATOM 10444 C C . GLN C 2 283 ? 78.438 90.611 83.914 1.00 23.13 283 GLN C C 1
ATOM 10445 O O . GLN C 2 283 ? 79.173 91.249 84.637 1.00 23.17 283 GLN C O 1
ATOM 10451 N N . LYS C 2 284 ? 77.492 91.218 83.206 1.00 24.32 284 LYS C N 1
ATOM 10452 C CA . LYS C 2 284 ? 77.182 92.656 83.321 1.00 24.72 284 LYS C CA 1
ATOM 10453 C C . LYS C 2 284 ? 76.787 93.059 84.734 1.00 25.12 284 LYS C C 1
ATOM 10454 O O . LYS C 2 284 ? 77.247 94.076 85.285 1.00 26.64 284 LYS C O 1
ATOM 10460 N N . TRP C 2 285 ? 75.979 92.210 85.352 1.00 23.95 285 TRP C N 1
ATOM 10461 C CA . TRP C 2 285 ? 75.605 92.360 86.744 1.00 22.85 285 TRP C CA 1
ATOM 10462 C C . TRP C 2 285 ? 76.770 92.126 87.720 1.00 22.33 285 TRP C C 1
ATOM 10463 O O . TRP C 2 285 ? 76.909 92.874 88.645 1.00 22.89 285 TRP C O 1
ATOM 10474 N N . ILE C 2 286 ? 77.595 91.090 87.519 1.00 23.48 286 ILE C N 1
ATOM 10475 C CA . ILE C 2 286 ? 78.819 90.905 88.321 1.00 24.45 286 ILE C CA 1
ATOM 10476 C C . ILE C 2 286 ? 79.735 92.152 88.243 1.00 24.86 286 ILE C C 1
ATOM 10477 O O . ILE C 2 286 ? 80.238 92.652 89.280 1.00 23.56 286 ILE C O 1
ATOM 10482 N N . ASP C 2 287 ? 79.923 92.676 87.021 1.00 25.45 287 ASP C N 1
ATOM 10483 C CA . ASP C 2 287 ? 80.808 93.825 86.788 1.00 25.86 287 ASP C CA 1
ATOM 10484 C C . ASP C 2 287 ? 80.331 95.080 87.473 1.00 25.72 287 ASP C C 1
ATOM 10485 O O . ASP C 2 287 ? 81.148 95.884 87.902 1.00 26.27 287 ASP C O 1
ATOM 10490 N N . HIS C 2 288 ? 79.015 95.251 87.594 1.00 24.98 288 HIS C N 1
ATOM 10491 C CA . HIS C 2 288 ? 78.453 96.390 88.301 1.00 25.24 288 HIS C CA 1
ATOM 10492 C C . HIS C 2 288 ? 78.511 96.231 89.814 1.00 24.84 288 HIS C C 1
ATOM 10493 O O . HIS C 2 288 ? 78.933 97.146 90.532 1.00 26.32 288 HIS C O 1
ATOM 10500 N N . TRP C 2 289 ? 78.075 95.068 90.300 1.00 23.93 289 TRP C N 1
ATOM 10501 C CA . TRP C 2 289 ? 77.839 94.839 91.733 1.00 22.69 289 TRP C CA 1
ATOM 10502 C C . TRP C 2 289 ? 78.997 94.231 92.516 1.00 23.03 289 TRP C C 1
ATOM 10503 O O . TRP C 2 289 ? 79.144 94.478 93.716 1.00 21.59 289 TRP C O 1
ATOM 10514 N N . GLU C 2 290 ? 79.746 93.337 91.888 1.00 23.36 290 GLU C N 1
ATOM 10515 C CA . GLU C 2 290 ? 80.834 92.707 92.634 1.00 24.54 290 GLU C CA 1
ATOM 10516 C C . GLU C 2 290 ? 81.793 93.741 93.240 1.00 24.92 290 GLU C C 1
ATOM 10517 O O . GLU C 2 290 ? 82.100 93.620 94.424 1.00 24.91 290 GLU C O 1
ATOM 10523 N N . PRO C 2 291 ? 82.240 94.776 92.480 1.00 25.25 291 PRO C N 1
ATOM 10524 C CA . PRO C 2 291 ? 83.101 95.773 93.129 1.00 25.62 291 PRO C CA 1
ATOM 10525 C C . PRO C 2 291 ? 82.472 96.499 94.331 1.00 25.89 291 PRO C C 1
ATOM 10526 O O . PRO C 2 291 ? 83.197 96.904 95.271 1.00 25.58 291 PRO C O 1
ATOM 10530 N N . GLN C 2 292 ? 81.146 96.654 94.323 1.00 25.05 292 GLN C N 1
ATOM 10531 C CA . GLN C 2 292 ? 80.448 97.332 95.442 1.00 25.60 292 GLN C CA 1
ATOM 10532 C C . GLN C 2 292 ? 80.429 96.494 96.718 1.00 24.69 292 GLN C C 1
ATOM 10533 O O . GLN C 2 292 ? 80.602 97.045 97.794 1.00 25.92 292 GLN C O 1
ATOM 10539 N N . ALA C 2 293 ? 80.193 95.190 96.576 1.00 23.60 293 ALA C N 1
ATOM 10540 C CA . ALA C 2 293 ? 80.314 94.218 97.648 1.00 24.24 293 ALA C CA 1
ATOM 10541 C C . ALA C 2 293 ? 81.729 94.282 98.222 1.00 24.38 293 ALA C C 1
ATOM 10542 O O . ALA C 2 293 ? 81.894 94.345 99.440 1.00 23.05 293 ALA C O 1
ATOM 10544 N N . TYR C 2 294 ? 82.762 94.281 97.362 1.00 24.13 294 TYR C N 1
ATOM 10545 C CA . TYR C 2 294 ? 84.139 94.414 97.887 1.00 23.83 294 TYR C CA 1
ATOM 10546 C C . TYR C 2 294 ? 84.349 95.708 98.675 1.00 24.23 294 TYR C C 1
ATOM 10547 O O . TYR C 2 294 ? 84.924 95.705 99.763 1.00 22.70 294 TYR C O 1
ATOM 10556 N N . GLU C 2 295 ? 83.911 96.833 98.113 1.00 24.40 295 GLU C N 1
ATOM 10557 C CA . GLU C 2 295 ? 84.063 98.133 98.811 1.00 26.34 295 GLU C CA 1
ATOM 10558 C C . GLU C 2 295 ? 83.236 98.237 100.090 1.00 25.24 295 GLU C C 1
ATOM 10559 O O . GLU C 2 295 ? 83.582 98.984 100.986 1.00 25.33 295 GLU C O 1
ATOM 10565 N N . ALA C 2 296 ? 82.126 97.496 100.190 1.00 24.20 296 ALA C N 1
ATOM 10566 C CA . ALA C 2 296 ? 81.300 97.577 101.384 1.00 22.78 296 ALA C CA 1
ATOM 10567 C C . ALA C 2 296 ? 81.994 96.919 102.582 1.00 22.01 296 ALA C C 1
ATOM 10568 O O . ALA C 2 296 ? 81.793 97.314 103.712 1.00 22.58 296 ALA C O 1
ATOM 10570 N N . LEU C 2 297 ? 82.765 95.867 102.291 1.00 21.85 297 LEU C N 1
ATOM 10571 C CA . LEU C 2 297 ? 83.414 95.020 103.258 1.00 20.72 297 LEU C CA 1
ATOM 10572 C C . LEU C 2 297 ? 84.798 95.503 103.660 1.00 21.03 297 LEU C C 1
ATOM 10573 O O . LEU C 2 297 ? 85.309 95.152 104.740 1.00 19.75 297 LEU C O 1
ATOM 10578 N N . LYS C 2 298 ? 85.396 96.322 102.804 1.00 21.52 298 LYS C N 1
ATOM 10579 C CA . LYS C 2 298 ? 86.745 96.852 103.042 1.00 22.80 298 LYS C CA 1
ATOM 10580 C C . LYS C 2 298 ? 86.931 97.552 104.394 1.00 22.15 298 LYS C C 1
ATOM 10581 O O . LYS C 2 298 ? 87.886 97.203 105.111 1.00 22.07 298 LYS C O 1
ATOM 10587 N N . PRO C 2 299 ? 86.010 98.495 104.802 1.00 23.18 299 PRO C N 1
ATOM 10588 C CA . PRO C 2 299 ? 86.233 99.100 106.130 1.00 22.88 299 PRO C CA 1
ATOM 10589 C C . PRO C 2 299 ? 86.144 98.109 107.302 1.00 23.59 299 PRO C C 1
ATOM 10590 O O . PRO C 2 299 ? 86.818 98.289 108.322 1.00 23.95 299 PRO C O 1
ATOM 10594 N N . LEU C 2 300 ? 85.279 97.096 107.201 1.00 23.50 300 LEU C N 1
ATOM 10595 C CA . LEU C 2 300 ? 85.187 96.071 108.231 1.00 23.34 300 LEU C CA 1
ATOM 10596 C C . LEU C 2 300 ? 86.470 95.236 108.335 1.00 23.28 300 LEU C C 1
ATOM 10597 O O . LEU C 2 300 ? 86.960 94.949 109.425 1.00 23.24 300 LEU C O 1
ATOM 10602 N N . ALA C 2 301 ? 86.937 94.750 107.202 1.00 23.01 301 ALA C N 1
ATOM 10603 C CA . ALA C 2 301 ? 88.194 94.012 107.109 1.00 23.95 301 ALA C CA 1
ATOM 10604 C C . ALA C 2 301 ? 89.397 94.846 107.596 1.00 24.71 301 ALA C C 1
ATOM 10605 O O . ALA C 2 301 ? 90.256 94.355 108.347 1.00 23.99 301 ALA C O 1
ATOM 10607 N N . GLU C 2 302 ? 89.475 96.110 107.206 1.00 25.99 302 GLU C N 1
ATOM 10608 C CA . GLU C 2 302 ? 90.630 96.864 107.700 1.00 27.82 302 GLU C CA 1
ATOM 10609 C C . GLU C 2 302 ? 90.536 97.263 109.186 1.00 27.58 302 GLU C C 1
ATOM 10610 O O . GLU C 2 302 ? 91.555 97.578 109.813 1.00 27.85 302 GLU C O 1
ATOM 10616 N N . ALA C 2 303 ? 89.328 97.226 109.752 1.00 27.05 303 ALA C N 1
ATOM 10617 C CA . ALA C 2 303 ? 89.160 97.424 111.171 1.00 25.88 303 ALA C CA 1
ATOM 10618 C C . ALA C 2 303 ? 89.417 96.153 111.951 1.00 26.36 303 ALA C C 1
ATOM 10619 O O . ALA C 2 303 ? 89.340 96.160 113.173 1.00 27.03 303 ALA C O 1
ATOM 10621 N N . SER C 2 304 ? 89.661 95.031 111.284 1.00 26.29 304 SER C N 1
ATOM 10622 C CA . SER C 2 304 ? 89.797 93.783 112.045 1.00 26.47 304 SER C CA 1
ATOM 10623 C C . SER C 2 304 ? 90.950 92.931 111.539 1.00 27.01 304 SER C C 1
ATOM 10624 O O . SER C 2 304 ? 92.115 93.207 111.817 1.00 26.63 304 SER C O 1
ATOM 10627 N N . VAL C 2 305 ? 90.605 91.905 110.773 1.00 27.02 305 VAL C N 1
ATOM 10628 C CA . VAL C 2 305 ? 91.558 90.938 110.236 1.00 27.57 305 VAL C CA 1
ATOM 10629 C C . VAL C 2 305 ? 92.598 91.547 109.264 1.00 28.15 305 VAL C C 1
ATOM 10630 O O . VAL C 2 305 ? 93.687 90.994 109.103 1.00 28.28 305 VAL C O 1
ATOM 10634 N N . GLY C 2 306 ? 92.272 92.675 108.632 1.00 27.67 306 GLY C N 1
ATOM 10635 C CA . GLY C 2 306 ? 93.130 93.254 107.651 1.00 28.47 306 GLY C CA 1
ATOM 10636 C C . GLY C 2 306 ? 92.626 93.010 106.260 1.00 29.37 306 GLY C C 1
ATOM 10637 O O . GLY C 2 306 ? 91.881 92.045 105.976 1.00 29.26 306 GLY C O 1
ATOM 10638 N N . ILE C 2 307 ? 93.008 93.906 105.370 1.00 30.44 307 ILE C N 1
ATOM 10639 C CA . ILE C 2 307 ? 92.625 93.802 103.985 1.00 31.50 307 ILE C CA 1
ATOM 10640 C C . ILE C 2 307 ? 92.996 92.490 103.271 1.00 32.28 307 ILE C C 1
ATOM 10641 O O . ILE C 2 307 ? 92.243 92.064 102.378 1.00 31.08 307 ILE C O 1
ATOM 10646 N N . ASP C 2 308 ? 94.121 91.860 103.653 1.00 31.22 308 ASP C N 1
ATOM 10647 C CA . ASP C 2 308 ? 94.499 90.573 103.069 1.00 31.77 308 ASP C CA 1
ATOM 10648 C C . ASP C 2 308 ? 93.347 89.574 103.228 1.00 29.97 308 ASP C C 1
ATOM 10649 O O . ASP C 2 308 ? 93.099 88.780 102.339 1.00 28.94 308 ASP C O 1
ATOM 10654 N N . GLY C 2 309 ? 92.655 89.609 104.361 1.00 28.30 309 GLY C N 1
ATOM 10655 C CA . GLY C 2 309 ? 91.584 88.638 104.606 1.00 27.20 309 GLY C CA 1
ATOM 10656 C C . GLY C 2 309 ? 90.441 88.859 103.634 1.00 26.46 309 GLY C C 1
ATOM 10657 O O . GLY C 2 309 ? 89.803 87.920 103.184 1.00 25.47 309 GLY C O 1
ATOM 10658 N N . LEU C 2 310 ? 90.208 90.115 103.292 1.00 25.46 310 LEU C N 1
ATOM 10659 C CA . LEU C 2 310 ? 89.215 90.429 102.286 1.00 25.76 310 LEU C CA 1
ATOM 10660 C C . LEU C 2 310 ? 89.645 90.064 100.850 1.00 24.86 310 LEU C C 1
ATOM 10661 O O . LEU C 2 310 ? 88.835 89.534 100.117 1.00 23.45 310 LEU C O 1
ATOM 10666 N N . ASN C 2 311 ? 90.903 90.348 100.464 1.00 24.25 311 ASN C N 1
ATOM 10667 C CA . ASN C 2 311 ? 91.396 89.874 99.160 1.00 23.27 311 ASN C CA 1
ATOM 10668 C C . ASN C 2 311 ? 91.332 88.357 99.014 1.00 21.41 311 ASN C C 1
ATOM 10669 O O . ASN C 2 311 ? 91.064 87.886 97.908 1.00 22.98 311 ASN C O 1
ATOM 10674 N N . GLU C 2 312 ? 91.598 87.601 100.093 1.00 21.67 312 GLU C N 1
ATOM 10675 C CA . GLU C 2 312 ? 91.467 86.132 100.075 1.00 22.52 312 GLU C CA 1
ATOM 10676 C C . GLU C 2 312 ? 89.992 85.751 99.798 1.00 23.04 312 GLU C C 1
ATOM 10677 O O . GLU C 2 312 ? 89.704 84.848 98.996 1.00 21.22 312 GLU C O 1
ATOM 10683 N N . ALA C 2 313 ? 89.059 86.386 100.531 1.00 22.65 313 ALA C N 1
ATOM 10684 C CA . ALA C 2 313 ? 87.634 86.117 100.292 1.00 22.88 313 ALA C CA 1
ATOM 10685 C C . ALA C 2 313 ? 87.211 86.494 98.888 1.00 21.27 313 ALA C C 1
ATOM 10686 O O . ALA C 2 313 ? 86.457 85.746 98.284 1.00 22.01 313 ALA C O 1
ATOM 10688 N N . ARG C 2 314 ? 87.714 87.617 98.345 1.00 21.98 314 ARG C N 1
ATOM 10689 C CA . ARG C 2 314 ? 87.391 88.019 96.960 1.00 22.80 314 ARG C CA 1
ATOM 10690 C C . ARG C 2 314 ? 87.934 87.033 95.921 1.00 24.22 314 ARG C C 1
ATOM 10691 O O . ARG C 2 314 ? 87.258 86.732 94.926 1.00 23.33 314 ARG C O 1
ATOM 10699 N N . ALA C 2 315 ? 89.152 86.523 96.137 1.00 24.38 315 ALA C N 1
ATOM 10700 C CA . ALA C 2 315 ? 89.712 85.507 95.240 1.00 24.53 315 ALA C CA 1
ATOM 10701 C C . ALA C 2 315 ? 88.945 84.183 95.364 1.00 25.04 315 ALA C C 1
ATOM 10702 O O . ALA C 2 315 ? 88.775 83.539 94.358 1.00 25.82 315 ALA C O 1
ATOM 10704 N N . GLU C 2 316 ? 88.493 83.791 96.571 1.00 24.63 316 GLU C N 1
ATOM 10705 C CA . GLU C 2 316 ? 87.670 82.574 96.731 1.00 25.40 316 GLU C CA 1
ATOM 10706 C C . GLU C 2 316 ? 86.366 82.698 95.894 1.00 24.07 316 GLU C C 1
ATOM 10707 O O . GLU C 2 316 ? 85.958 81.743 95.223 1.00 22.92 316 GLU C O 1
ATOM 10713 N N . LEU C 2 317 ? 85.701 83.844 95.981 1.00 22.10 317 LEU C N 1
ATOM 10714 C CA . LEU C 2 317 ? 84.522 84.073 95.135 1.00 23.61 317 LEU C CA 1
ATOM 10715 C C . LEU C 2 317 ? 84.842 84.031 93.620 1.00 23.90 317 LEU C C 1
ATOM 10716 O O . LEU C 2 317 ? 84.102 83.444 92.823 1.00 24.40 317 LEU C O 1
ATOM 10721 N N . SER C 2 318 ? 85.930 84.671 93.212 1.00 24.33 318 SER C N 1
ATOM 10722 C CA . SER C 2 318 ? 86.359 84.598 91.818 1.00 26.09 318 SER C CA 1
ATOM 10723 C C . SER C 2 318 ? 86.506 83.163 91.310 1.00 24.90 318 SER C C 1
ATOM 10724 O O . SER C 2 318 ? 86.043 82.819 90.238 1.00 25.63 318 SER C O 1
ATOM 10727 N N . ALA C 2 319 ? 87.122 82.303 92.111 1.00 25.75 319 ALA C N 1
ATOM 10728 C CA . ALA C 2 319 ? 87.309 80.916 91.737 1.00 25.20 319 ALA C CA 1
ATOM 10729 C C . ALA C 2 319 ? 85.955 80.197 91.658 1.00 25.57 319 ALA C C 1
ATOM 10730 O O . ALA C 2 319 ? 85.734 79.408 90.755 1.00 26.63 319 ALA C O 1
ATOM 10732 N N . ARG C 2 320 ? 85.065 80.429 92.637 1.00 25.60 320 ARG C N 1
ATOM 10733 C CA . ARG C 2 320 ? 83.689 79.894 92.595 1.00 25.34 320 ARG C CA 1
ATOM 10734 C C . ARG C 2 320 ? 82.965 80.331 91.293 1.00 25.04 320 ARG C C 1
ATOM 10735 O O . ARG C 2 320 ? 82.313 79.502 90.643 1.00 25.31 320 ARG C O 1
ATOM 10743 N N . LEU C 2 321 ? 83.109 81.600 90.883 1.00 25.06 321 LEU C N 1
ATOM 10744 C CA . LEU C 2 321 ? 82.375 82.112 89.714 1.00 23.92 321 LEU C CA 1
ATOM 10745 C C . LEU C 2 321 ? 82.821 81.443 88.405 1.00 25.44 321 LEU C C 1
ATOM 10746 O O . LEU C 2 321 ? 82.043 81.368 87.460 1.00 25.46 321 LEU C O 1
ATOM 10751 N N . LYS C 2 322 ? 84.048 80.903 88.383 1.00 26.33 322 LYS C N 1
ATOM 10752 C CA . LYS C 2 322 ? 84.570 80.114 87.239 1.00 26.48 322 LYS C CA 1
ATOM 10753 C C . LYS C 2 322 ? 83.801 78.802 86.983 1.00 26.70 322 LYS C C 1
ATOM 10754 O O . LYS C 2 322 ? 83.793 78.283 85.856 1.00 27.33 322 LYS C O 1
ATOM 10760 N N . LYS C 2 323 ? 83.157 78.260 88.022 1.00 27.23 323 LYS C N 1
ATOM 10761 C CA . LYS C 2 323 ? 82.274 77.094 87.893 1.00 28.14 323 LYS C CA 1
ATOM 10762 C C . LYS C 2 323 ? 81.103 77.381 86.960 1.00 28.64 323 LYS C C 1
ATOM 10763 O O . LYS C 2 323 ? 80.507 76.439 86.413 1.00 29.65 323 LYS C O 1
ATOM 10769 N N . PHE C 2 324 ? 80.795 78.662 86.765 1.00 27.84 324 PHE C N 1
ATOM 10770 C CA . PHE C 2 324 ? 79.619 79.089 85.992 1.00 27.70 324 PHE C CA 1
ATOM 10771 C C . PHE C 2 324 ? 80.025 79.706 84.661 1.00 27.73 324 PHE C C 1
ATOM 10772 O O . PHE C 2 324 ? 79.175 80.189 83.896 1.00 26.25 324 PHE C O 1
ATOM 10780 N N . GLU C 2 325 ? 81.341 79.717 84.416 1.00 29.27 325 GLU C N 1
ATOM 10781 C CA . GLU C 2 325 ? 81.962 80.338 83.242 1.00 30.59 325 GLU C CA 1
ATOM 10782 C C . GLU C 2 325 ? 81.800 81.842 83.288 1.00 31.07 325 GLU C C 1
ATOM 10783 O O . GLU C 2 325 ? 81.672 82.515 82.263 1.00 31.47 325 GLU C O 1
ATOM 10789 N N . LEU C 2 326 ? 81.837 82.367 84.506 1.00 31.76 326 LEU C N 1
ATOM 10790 C CA . LEU C 2 326 ? 81.781 83.794 84.733 1.00 32.48 326 LEU C CA 1
ATOM 10791 C C . LEU C 2 326 ? 83.071 84.168 85.426 1.00 34.18 326 LEU C C 1
ATOM 10792 O O . LEU C 2 326 ? 83.864 83.305 85.789 1.00 33.51 326 LEU C O 1
ATOM 10797 N N . GLN C 2 327 ? 83.303 85.448 85.591 1.00 36.93 327 GLN C N 1
ATOM 10798 C CA . GLN C 2 327 ? 84.476 85.845 86.340 1.00 40.89 327 GLN C CA 1
ATOM 10799 C C . GLN C 2 327 ? 84.310 87.189 87.019 1.00 41.74 327 GLN C C 1
ATOM 10800 O O . GLN C 2 327 ? 83.380 87.938 86.702 1.00 41.24 327 GLN C O 1
ATOM 10806 N N . SER C 2 328 ? 85.224 87.455 87.957 1.00 43.55 328 SER C N 1
ATOM 10807 C CA . SER C 2 328 ? 85.333 88.704 88.699 1.00 45.74 328 SER C CA 1
ATOM 10808 C C . SER C 2 328 ? 86.833 88.946 88.977 1.00 47.41 328 SER C C 1
ATOM 10809 O O . SER C 2 328 ? 87.651 88.107 88.618 1.00 47.57 328 SER C O 1
ATOM 10812 N N . ARG C 2 329 ? 87.186 90.050 89.645 1.00 49.35 329 ARG C N 1
ATOM 10813 C CA . ARG C 2 329 ? 88.606 90.462 89.828 1.00 51.68 329 ARG C CA 1
ATOM 10814 C C . ARG C 2 329 ? 89.421 89.773 90.951 1.00 52.14 329 ARG C C 1
ATOM 10815 O O . ARG C 2 329 ? 88.960 89.035 91.831 1.00 52.41 329 ARG C O 1
ATOM 10823 N N . GLU D 2 4 ? 39.533 73.037 115.168 1.00 71.01 4 GLU D N 1
ATOM 10824 C CA . GLU D 2 4 ? 38.193 72.717 115.754 1.00 71.08 4 GLU D CA 1
ATOM 10825 C C . GLU D 2 4 ? 37.535 71.430 115.192 1.00 70.86 4 GLU D C 1
ATOM 10826 O O . GLU D 2 4 ? 36.307 71.366 115.066 1.00 71.17 4 GLU D O 1
ATOM 10828 N N . ILE D 2 5 ? 38.349 70.408 114.902 1.00 70.46 5 ILE D N 1
ATOM 10829 C CA . ILE D 2 5 ? 37.904 69.128 114.283 1.00 69.98 5 ILE D CA 1
ATOM 10830 C C . ILE D 2 5 ? 36.987 68.261 115.167 1.00 70.09 5 ILE D C 1
ATOM 10831 O O . ILE D 2 5 ? 37.402 67.827 116.248 1.00 69.98 5 ILE D O 1
ATOM 10836 N N . LYS D 2 6 ? 35.768 67.979 114.693 1.00 69.90 6 LYS D N 1
ATOM 10837 C CA . LYS D 2 6 ? 34.840 67.062 115.391 1.00 69.77 6 LYS D CA 1
ATOM 10838 C C . LYS D 2 6 ? 35.273 65.597 115.171 1.00 69.66 6 LYS D C 1
ATOM 10839 O O . LYS D 2 6 ? 35.844 65.280 114.127 1.00 69.45 6 LYS D O 1
ATOM 10845 N N . THR D 2 7 ? 35.040 64.731 116.163 1.00 69.54 7 THR D N 1
ATOM 10846 C CA . THR D 2 7 ? 35.398 63.301 116.074 1.00 69.68 7 THR D CA 1
ATOM 10847 C C . THR D 2 7 ? 34.296 62.402 116.635 1.00 69.88 7 THR D C 1
ATOM 10848 O O . THR D 2 7 ? 33.497 62.840 117.467 1.00 69.93 7 THR D O 1
ATOM 10852 N N . ASN D 2 8 ? 34.271 61.143 116.185 1.00 70.11 8 ASN D N 1
ATOM 10853 C CA . ASN D 2 8 ? 33.168 60.209 116.488 1.00 70.20 8 ASN D CA 1
ATOM 10854 C C . ASN D 2 8 ? 33.542 59.090 117.494 1.00 69.65 8 ASN D C 1
ATOM 10855 O O . ASN D 2 8 ? 32.993 57.979 117.427 1.00 69.85 8 ASN D O 1
ATOM 10860 N N . SER D 2 9 ? 34.445 59.386 118.433 1.00 68.91 9 SER D N 1
ATOM 10861 C CA . SER D 2 9 ? 35.110 58.332 119.247 1.00 68.01 9 SER D CA 1
ATOM 10862 C C . SER D 2 9 ? 34.180 57.286 119.948 1.00 67.07 9 SER D C 1
ATOM 10863 O O . SER D 2 9 ? 32.977 57.537 120.161 1.00 66.70 9 SER D O 1
ATOM 10866 N N . VAL D 2 10 ? 34.750 56.122 120.286 1.00 65.57 10 VAL D N 1
ATOM 10867 C CA . VAL D 2 10 ? 33.967 54.961 120.771 1.00 63.91 10 VAL D CA 1
ATOM 10868 C C . VAL D 2 10 ? 33.818 54.850 122.313 1.00 62.62 10 VAL D C 1
ATOM 10869 O O . VAL D 2 10 ? 34.450 55.604 123.075 1.00 62.48 10 VAL D O 1
ATOM 10873 N N . GLU D 2 11 ? 32.932 53.933 122.737 1.00 60.37 11 GLU D N 1
ATOM 10874 C CA . GLU D 2 11 ? 32.808 53.461 124.121 1.00 57.54 11 GLU D CA 1
ATOM 10875 C C . GLU D 2 11 ? 33.645 52.177 124.362 1.00 54.10 11 GLU D C 1
ATOM 10876 O O . GLU D 2 11 ? 33.250 51.069 123.955 1.00 53.22 11 GLU D O 1
ATOM 10882 N N . PRO D 2 12 ? 34.806 52.340 125.020 1.00 50.55 12 PRO D N 1
ATOM 10883 C CA . PRO D 2 12 ? 35.656 51.231 125.413 1.00 47.93 12 PRO D CA 1
ATOM 10884 C C . PRO D 2 12 ? 35.041 50.395 126.525 1.00 44.92 12 PRO D C 1
ATOM 10885 O O . PRO D 2 12 ? 34.372 50.909 127.412 1.00 44.58 12 PRO D O 1
ATOM 10889 N N . ILE D 2 13 ? 35.316 49.110 126.462 1.00 41.23 13 ILE D N 1
ATOM 10890 C CA . ILE D 2 13 ? 34.879 48.126 127.432 1.00 38.92 13 ILE D CA 1
ATOM 10891 C C . ILE D 2 13 ? 35.581 48.271 128.810 1.00 36.78 13 ILE D C 1
ATOM 10892 O O . ILE D 2 13 ? 35.000 47.953 129.868 1.00 36.09 13 ILE D O 1
ATOM 10897 N N . ARG D 2 14 ? 36.822 48.754 128.801 1.00 33.51 14 ARG D N 1
ATOM 10898 C CA . ARG D 2 14 ? 37.555 49.027 130.045 1.00 30.98 14 ARG D CA 1
ATOM 10899 C C . ARG D 2 14 ? 38.620 50.034 129.722 1.00 30.10 14 ARG D C 1
ATOM 10900 O O . ARG D 2 14 ? 38.813 50.328 128.565 1.00 28.79 14 ARG D O 1
ATOM 10908 N N . HIS D 2 15 ? 39.303 50.574 130.722 1.00 28.90 15 HIS D N 1
ATOM 10909 C CA . HIS D 2 15 ? 40.259 51.644 130.468 1.00 28.09 15 HIS D CA 1
ATOM 10910 C C . HIS D 2 15 ? 41.741 51.290 130.431 1.00 27.08 15 HIS D C 1
ATOM 10911 O O . HIS D 2 15 ? 42.531 52.036 129.857 1.00 25.14 15 HIS D O 1
ATOM 10918 N N . THR D 2 16 ? 42.132 50.236 131.154 1.00 24.96 16 THR D N 1
ATOM 10919 C CA . THR D 2 16 ? 43.540 49.840 131.201 1.00 23.20 16 THR D CA 1
ATOM 10920 C C . THR D 2 16 ? 43.596 48.354 131.606 1.00 23.44 16 THR D C 1
ATOM 10921 O O . THR D 2 16 ? 42.530 47.686 131.647 1.00 21.67 16 THR D O 1
ATOM 10925 N N . TYR D 2 17 ? 44.812 47.835 131.824 1.00 22.66 17 TYR D N 1
ATOM 10926 C CA . TYR D 2 17 ? 45.007 46.437 132.249 1.00 21.62 17 TYR D CA 1
ATOM 10927 C C . TYR D 2 17 ? 44.609 46.217 133.709 1.00 22.55 17 TYR D C 1
ATOM 10928 O O . TYR D 2 17 ? 44.655 47.130 134.527 1.00 21.90 17 TYR D O 1
ATOM 10937 N N . GLY D 2 18 ? 44.217 44.988 134.060 1.00 23.44 18 GLY D N 1
ATOM 10938 C CA . GLY D 2 18 ? 43.787 44.709 135.439 1.00 23.89 18 GLY D CA 1
ATOM 10939 C C . GLY D 2 18 ? 44.821 45.053 136.506 1.00 23.93 18 GLY D C 1
ATOM 10940 O O . GLY D 2 18 ? 44.493 45.623 137.556 1.00 23.20 18 GLY D O 1
ATOM 10941 N N . HIS D 2 19 ? 46.076 44.677 136.259 1.00 23.39 19 HIS D N 1
ATOM 10942 C CA . HIS D 2 19 ? 47.139 44.959 137.208 1.00 23.84 19 HIS D CA 1
ATOM 10943 C C . HIS D 2 19 ? 47.373 46.466 137.412 1.00 23.77 19 HIS D C 1
ATOM 10944 O O . HIS D 2 19 ? 47.645 46.913 138.543 1.00 25.10 19 HIS D O 1
ATOM 10951 N N . ILE D 2 20 ? 47.200 47.237 136.341 1.00 23.65 20 ILE D N 1
ATOM 10952 C CA . ILE D 2 20 ? 47.235 48.716 136.420 1.00 24.12 20 ILE D CA 1
ATOM 10953 C C . ILE D 2 20 ? 46.005 49.241 137.209 1.00 24.21 20 ILE D C 1
ATOM 10954 O O . ILE D 2 20 ? 46.140 50.087 138.055 1.00 24.03 20 ILE D O 1
ATOM 10959 N N . ALA D 2 21 ? 44.830 48.701 136.953 1.00 24.22 21 ALA D N 1
ATOM 10960 C CA . ALA D 2 21 ? 43.617 49.210 137.570 1.00 24.79 21 ALA D CA 1
ATOM 10961 C C . ALA D 2 21 ? 43.582 48.892 139.053 1.00 26.33 21 ALA D C 1
ATOM 10962 O O . ALA D 2 21 ? 43.077 49.699 139.847 1.00 26.64 21 ALA D O 1
ATOM 10964 N N . ARG D 2 22 ? 44.111 47.719 139.429 1.00 25.74 22 ARG D N 1
ATOM 10965 C CA . ARG D 2 22 ? 44.315 47.384 140.851 1.00 27.31 22 ARG D CA 1
ATOM 10966 C C . ARG D 2 22 ? 45.167 48.387 141.598 1.00 27.59 22 ARG D C 1
ATOM 10967 O O . ARG D 2 22 ? 44.861 48.746 142.728 1.00 29.25 22 ARG D O 1
ATOM 10975 N N . ARG D 2 23 ? 46.243 48.825 140.975 1.00 28.85 23 ARG D N 1
ATOM 10976 C CA . ARG D 2 23 ? 47.203 49.727 141.598 1.00 29.27 23 ARG D CA 1
ATOM 10977 C C . ARG D 2 23 ? 46.762 51.204 141.528 1.00 30.45 23 ARG D C 1
ATOM 10978 O O . ARG D 2 23 ? 46.953 51.954 142.493 1.00 31.42 23 ARG D O 1
ATOM 10986 N N . PHE D 2 24 ? 46.179 51.638 140.410 1.00 30.03 24 PHE D N 1
ATOM 10987 C CA . PHE D 2 24 ? 45.860 53.058 140.269 1.00 30.90 24 PHE D CA 1
ATOM 10988 C C . PHE D 2 24 ? 44.414 53.448 140.024 1.00 31.35 24 PHE D C 1
ATOM 10989 O O . PHE D 2 24 ? 44.152 54.636 139.874 1.00 31.87 24 PHE D O 1
ATOM 10997 N N . GLY D 2 25 ? 43.496 52.483 139.932 1.00 32.09 25 GLY D N 1
ATOM 10998 C CA . GLY D 2 25 ? 42.065 52.766 139.666 1.00 33.42 25 GLY D CA 1
ATOM 10999 C C . GLY D 2 25 ? 41.681 52.446 138.240 1.00 34.88 25 GLY D C 1
ATOM 11000 O O . GLY D 2 25 ? 42.557 52.427 137.377 1.00 34.21 25 GLY D O 1
ATOM 11001 N N . ASP D 2 26 ? 40.396 52.189 137.953 1.00 36.33 26 ASP D N 1
ATOM 11002 C CA . ASP D 2 26 ? 40.040 51.906 136.549 1.00 38.60 26 ASP D CA 1
ATOM 11003 C C . ASP D 2 26 ? 39.801 53.234 135.914 1.00 38.07 26 ASP D C 1
ATOM 11004 O O . ASP D 2 26 ? 38.702 53.795 136.003 1.00 38.81 26 ASP D O 1
ATOM 11009 N N . LYS D 2 27 ? 40.869 53.731 135.308 1.00 36.47 27 LYS D N 1
ATOM 11010 C CA . LYS D 2 27 ? 40.882 54.971 134.567 1.00 35.54 27 LYS D CA 1
ATOM 11011 C C . LYS D 2 27 ? 42.097 54.838 133.647 1.00 34.44 27 LYS D C 1
ATOM 11012 O O . LYS D 2 27 ? 42.998 54.019 133.945 1.00 34.22 27 LYS D O 1
ATOM 11018 N N . PRO D 2 28 ? 42.130 55.605 132.524 1.00 33.03 28 PRO D N 1
ATOM 11019 C CA . PRO D 2 28 ? 43.252 55.575 131.559 1.00 31.46 28 PRO D CA 1
ATOM 11020 C C . PRO D 2 28 ? 44.585 55.831 132.228 1.00 30.88 28 PRO D C 1
ATOM 11021 O O . PRO D 2 28 ? 44.686 56.676 133.131 1.00 30.32 28 PRO D O 1
ATOM 11025 N N . ALA D 2 29 ? 45.594 55.073 131.825 1.00 29.05 29 ALA D N 1
ATOM 11026 C CA . ALA D 2 29 ? 46.873 55.054 132.536 1.00 28.94 29 ALA D CA 1
ATOM 11027 C C . ALA D 2 29 ? 47.939 55.766 131.703 1.00 27.72 29 ALA D C 1
ATOM 11028 O O . ALA D 2 29 ? 47.799 55.870 130.485 1.00 28.59 29 ALA D O 1
ATOM 11030 N N . THR D 2 30 ? 49.041 56.184 132.328 1.00 26.07 30 THR D N 1
ATOM 11031 C CA . THR D 2 30 ? 50.115 56.793 131.534 1.00 24.59 30 THR D CA 1
ATOM 11032 C C . THR D 2 30 ? 50.907 55.712 130.795 1.00 24.19 30 THR D C 1
ATOM 11033 O O . THR D 2 30 ? 50.828 54.526 131.138 1.00 22.93 30 THR D O 1
ATOM 11037 N N . ARG D 2 31 ? 51.664 56.124 129.782 1.00 23.06 31 ARG D N 1
ATOM 11038 C CA . ARG D 2 31 ? 52.611 55.221 129.120 1.00 23.26 31 ARG D CA 1
ATOM 11039 C C . ARG D 2 31 ? 53.599 54.648 130.151 1.00 22.54 31 ARG D C 1
ATOM 11040 O O . ARG D 2 31 ? 53.883 53.440 130.139 1.00 22.22 31 ARG D O 1
ATOM 11048 N N . TYR D 2 32 ? 54.112 55.501 131.042 1.00 21.26 32 TYR D N 1
ATOM 11049 C CA . TYR D 2 32 ? 55.020 55.047 132.106 1.00 20.33 32 TYR D CA 1
ATOM 11050 C C . TYR D 2 32 ? 54.375 53.985 132.961 1.00 19.50 32 TYR D C 1
ATOM 11051 O O . TYR D 2 32 ? 55.013 52.978 133.226 1.00 19.57 32 TYR D O 1
ATOM 11060 N N . GLN D 2 33 ? 53.118 54.194 133.384 1.00 19.02 33 GLN D N 1
ATOM 11061 C CA . GLN D 2 33 ? 52.428 53.211 134.231 1.00 20.75 33 GLN D CA 1
ATOM 11062 C C . GLN D 2 33 ? 52.264 51.864 133.534 1.00 22.00 33 GLN D C 1
ATOM 11063 O O . GLN D 2 33 ? 52.675 50.861 134.123 1.00 23.07 33 GLN D O 1
ATOM 11069 N N . GLU D 2 34 ? 51.710 51.831 132.320 1.00 20.61 34 GLU D N 1
ATOM 11070 C CA . GLU D 2 34 ? 51.520 50.568 131.595 1.00 23.74 34 GLU D CA 1
ATOM 11071 C C . GLU D 2 34 ? 52.833 49.810 131.313 1.00 23.68 34 GLU D C 1
ATOM 11072 O O . GLU D 2 34 ? 52.834 48.578 131.148 1.00 24.83 34 GLU D O 1
ATOM 11078 N N . ALA D 2 35 ? 53.923 50.552 131.259 1.00 22.73 35 ALA D N 1
ATOM 11079 C CA . ALA D 2 35 ? 55.187 49.980 130.866 1.00 24.02 35 ALA D CA 1
ATOM 11080 C C . ALA D 2 35 ? 55.983 49.463 132.029 1.00 22.81 35 ALA D C 1
ATOM 11081 O O . ALA D 2 35 ? 56.912 48.700 131.807 1.00 23.11 35 ALA D O 1
ATOM 11083 N N . SER D 2 36 ? 55.634 49.887 133.245 1.00 22.11 36 SER D N 1
ATOM 11084 C CA . SER D 2 36 ? 56.555 49.809 134.347 1.00 23.22 36 SER D CA 1
ATOM 11085 C C . SER D 2 36 ? 56.107 49.046 135.608 1.00 23.86 36 SER D C 1
ATOM 11086 O O . SER D 2 36 ? 56.928 48.841 136.511 1.00 24.76 36 SER D O 1
ATOM 11089 N N . TYR D 2 37 ? 54.822 48.676 135.689 1.00 23.30 37 TYR D N 1
ATOM 11090 C CA . TYR D 2 37 ? 54.256 48.149 136.923 1.00 23.55 37 TYR D CA 1
ATOM 11091 C C . TYR D 2 37 ? 53.716 46.759 136.714 1.00 23.42 37 TYR D C 1
ATOM 11092 O O . TYR D 2 37 ? 52.883 46.567 135.845 1.00 21.77 37 TYR D O 1
ATOM 11101 N N . ASP D 2 38 ? 54.191 45.790 137.522 1.00 24.03 38 ASP D N 1
ATOM 11102 C CA . ASP D 2 38 ? 53.598 44.414 137.592 1.00 24.21 38 ASP D CA 1
ATOM 11103 C C . ASP D 2 38 ? 53.655 43.633 136.287 1.00 24.89 38 ASP D C 1
ATOM 11104 O O . ASP D 2 38 ? 52.839 42.799 136.031 1.00 24.52 38 ASP D O 1
ATOM 11109 N N . ILE D 2 39 ? 54.650 43.909 135.470 1.00 24.46 39 ILE D N 1
ATOM 11110 C CA . ILE D 2 39 ? 54.742 43.308 134.179 1.00 27.17 39 ILE D CA 1
ATOM 11111 C C . ILE D 2 39 ? 55.681 42.067 134.251 1.00 26.65 39 ILE D C 1
ATOM 11112 O O . ILE D 2 39 ? 55.635 41.179 133.400 1.00 27.06 39 ILE D O 1
ATOM 11117 N N . GLU D 2 40 ? 56.503 42.016 135.294 1.00 25.44 40 GLU D N 1
ATOM 11118 C CA . GLU D 2 40 ? 57.481 40.933 135.471 1.00 26.71 40 GLU D CA 1
ATOM 11119 C C . GLU D 2 40 ? 56.836 39.683 136.084 1.00 25.93 40 GLU D C 1
ATOM 11120 O O . GLU D 2 40 ? 55.730 39.768 136.660 1.00 26.08 40 GLU D O 1
ATOM 11126 N N . ALA D 2 41 ? 57.500 38.526 135.926 1.00 25.33 41 ALA D N 1
ATOM 11127 C CA . ALA D 2 41 ? 57.072 37.258 136.600 1.00 24.92 41 ALA D CA 1
ATOM 11128 C C . ALA D 2 41 ? 57.366 37.388 138.060 1.00 25.66 41 ALA D C 1
ATOM 11129 O O . ALA D 2 41 ? 58.437 37.910 138.436 1.00 26.98 41 ALA D O 1
ATOM 11131 N N . LYS D 2 42 ? 56.430 36.906 138.886 1.00 25.72 42 LYS D N 1
ATOM 11132 C CA . LYS D 2 42 ? 56.526 37.035 140.344 1.00 26.03 42 LYS D CA 1
ATOM 11133 C C . LYS D 2 42 ? 56.505 35.725 141.133 1.00 25.51 42 LYS D C 1
ATOM 11134 O O . LYS D 2 42 ? 56.995 35.665 142.268 1.00 25.56 42 LYS D O 1
ATOM 11140 N N . THR D 2 43 ? 55.921 34.685 140.565 1.00 24.32 43 THR D N 1
ATOM 11141 C CA . THR D 2 43 ? 55.727 33.468 141.358 1.00 24.84 43 THR D CA 1
ATOM 11142 C C . THR D 2 43 ? 55.671 32.193 140.511 1.00 23.75 43 THR D C 1
ATOM 11143 O O . THR D 2 43 ? 55.705 32.272 139.256 1.00 23.13 43 THR D O 1
ATOM 11147 N N . ASN D 2 44 ? 55.568 31.037 141.179 1.00 22.51 44 ASN D N 1
ATOM 11148 C CA . ASN D 2 44 ? 55.463 29.751 140.519 1.00 22.22 44 ASN D CA 1
ATOM 11149 C C . ASN D 2 44 ? 56.629 29.457 139.596 1.00 22.11 44 ASN D C 1
ATOM 11150 O O . ASN D 2 44 ? 56.423 28.864 138.516 1.00 22.67 44 ASN D O 1
ATOM 11155 N N . PHE D 2 45 ? 57.851 29.839 139.985 1.00 20.33 45 PHE D N 1
ATOM 11156 C CA . PHE D 2 45 ? 59.032 29.519 139.159 1.00 20.98 45 PHE D CA 1
ATOM 11157 C C . PHE D 2 45 ? 59.314 28.021 139.098 1.00 20.51 45 PHE D C 1
ATOM 11158 O O . PHE D 2 45 ? 59.093 27.295 140.070 1.00 21.46 45 PHE D O 1
ATOM 11166 N N . HIS D 2 46 ? 59.717 27.541 137.943 1.00 19.08 46 HIS D N 1
ATOM 11167 C CA . HIS D 2 46 ? 59.703 26.098 137.756 1.00 19.34 46 HIS D CA 1
ATOM 11168 C C . HIS D 2 46 ? 60.930 25.365 138.236 1.00 19.00 46 HIS D C 1
ATOM 11169 O O . HIS D 2 46 ? 60.839 24.161 138.472 1.00 20.52 46 HIS D O 1
ATOM 11176 N N . TYR D 2 47 ? 62.059 26.057 138.278 1.00 18.00 47 TYR D N 1
ATOM 11177 C CA . TYR D 2 47 ? 63.364 25.476 138.599 1.00 19.73 47 TYR D CA 1
ATOM 11178 C C . TYR D 2 47 ? 64.256 26.439 139.378 1.00 20.49 47 TYR D C 1
ATOM 11179 O O . TYR D 2 47 ? 64.330 27.650 139.059 1.00 20.80 47 TYR D O 1
ATOM 11188 N N . ARG D 2 48 ? 65.001 25.881 140.343 1.00 20.86 48 ARG D N 1
ATOM 11189 C CA . ARG D 2 48 ? 65.948 26.680 141.126 1.00 21.06 48 ARG D CA 1
ATOM 11190 C C . ARG D 2 48 ? 67.171 26.990 140.286 1.00 20.31 48 ARG D C 1
ATOM 11191 O O . ARG D 2 48 ? 67.632 26.160 139.561 1.00 20.37 48 ARG D O 1
ATOM 11199 N N . PRO D 2 49 ? 67.739 28.177 140.436 1.00 20.71 49 PRO D N 1
ATOM 11200 C CA . PRO D 2 49 ? 68.933 28.525 139.658 1.00 20.81 49 PRO D CA 1
ATOM 11201 C C . PRO D 2 49 ? 70.106 27.553 139.891 1.00 20.72 49 PRO D C 1
ATOM 11202 O O . PRO D 2 49 ? 70.382 27.194 141.012 1.00 20.33 49 PRO D O 1
ATOM 11206 N N . GLN D 2 50 ? 70.799 27.149 138.829 1.00 20.88 50 GLN D N 1
ATOM 11207 C CA . GLN D 2 50 ? 72.048 26.340 138.963 1.00 20.11 50 GLN D CA 1
ATOM 11208 C C . GLN D 2 50 ? 73.207 27.162 139.529 1.00 20.90 50 GLN D C 1
ATOM 11209 O O . GLN D 2 50 ? 74.258 26.630 139.910 1.00 21.19 50 GLN D O 1
ATOM 11215 N N . TRP D 2 51 ? 73.026 28.478 139.591 1.00 20.12 51 TRP D N 1
ATOM 11216 C CA . TRP D 2 51 ? 74.124 29.412 139.905 1.00 21.05 51 TRP D CA 1
ATOM 11217 C C . TRP D 2 51 ? 73.938 30.129 141.265 1.00 21.75 51 TRP D C 1
ATOM 11218 O O . TRP D 2 51 ? 74.728 30.983 141.613 1.00 23.13 51 TRP D O 1
ATOM 11229 N N . ASP D 2 52 ? 72.921 29.758 142.044 1.00 22.34 52 ASP D N 1
ATOM 11230 C CA . ASP D 2 52 ? 72.634 30.367 143.358 1.00 24.65 52 ASP D CA 1
ATOM 11231 C C . ASP D 2 52 ? 71.971 29.336 144.278 1.00 25.37 52 ASP D C 1
ATOM 11232 O O . ASP D 2 52 ? 70.898 28.853 143.953 1.00 24.78 52 ASP D O 1
ATOM 11237 N N . SER D 2 53 ? 72.564 29.035 145.438 1.00 26.40 53 SER D N 1
ATOM 11238 C CA . SER D 2 53 ? 71.949 28.040 146.367 1.00 28.67 53 SER D CA 1
ATOM 11239 C C . SER D 2 53 ? 70.786 28.539 147.251 1.00 29.49 53 SER D C 1
ATOM 11240 O O . SER D 2 53 ? 70.040 27.732 147.812 1.00 30.58 53 SER D O 1
ATOM 11243 N N . GLU D 2 54 ? 70.614 29.855 147.311 1.00 28.69 54 GLU D N 1
ATOM 11244 C CA . GLU D 2 54 ? 69.905 30.529 148.377 1.00 29.74 54 GLU D CA 1
ATOM 11245 C C . GLU D 2 54 ? 68.622 31.215 147.905 1.00 29.06 54 GLU D C 1
ATOM 11246 O O . GLU D 2 54 ? 67.736 31.452 148.707 1.00 29.61 54 GLU D O 1
ATOM 11252 N N . HIS D 2 55 ? 68.533 31.578 146.627 1.00 27.14 55 HIS D N 1
ATOM 11253 C CA . HIS D 2 55 ? 67.385 32.368 146.197 1.00 25.97 55 HIS D CA 1
ATOM 11254 C C . HIS D 2 55 ? 66.782 31.781 144.943 1.00 25.26 55 HIS D C 1
ATOM 11255 O O . HIS D 2 55 ? 67.468 31.072 144.175 1.00 26.10 55 HIS D O 1
ATOM 11262 N N . THR D 2 56 ? 65.490 32.021 144.751 1.00 24.69 56 THR D N 1
ATOM 11263 C CA . THR D 2 56 ? 64.808 31.608 143.540 1.00 24.36 56 THR D CA 1
ATOM 11264 C C . THR D 2 56 ? 65.141 32.611 142.404 1.00 23.41 56 THR D C 1
ATOM 11265 O O . THR D 2 56 ? 65.861 33.552 142.597 1.00 22.18 56 THR D O 1
ATOM 11269 N N . LEU D 2 57 ? 64.622 32.360 141.214 1.00 24.18 57 LEU D N 1
ATOM 11270 C CA . LEU D 2 57 ? 64.634 33.361 140.165 1.00 23.86 57 LEU D CA 1
ATOM 11271 C C . LEU D 2 57 ? 63.738 34.502 140.712 1.00 24.34 57 LEU D C 1
ATOM 11272 O O . LEU D 2 57 ? 62.830 34.239 141.510 1.00 24.06 57 LEU D O 1
ATOM 11277 N N . ASN D 2 58 ? 63.988 35.759 140.333 1.00 25.49 58 ASN D N 1
ATOM 11278 C CA . ASN D 2 58 ? 63.087 36.888 140.768 1.00 26.32 58 ASN D CA 1
ATOM 11279 C C . ASN D 2 58 ? 62.760 36.889 142.294 1.00 26.34 58 ASN D C 1
ATOM 11280 O O . ASN D 2 58 ? 61.579 36.786 142.718 1.00 26.26 58 ASN D O 1
ATOM 11285 N N . ASP D 2 59 ? 63.803 36.994 143.117 1.00 25.29 59 ASP D N 1
ATOM 11286 C CA . ASP D 2 59 ? 63.666 36.798 144.572 1.00 26.00 59 ASP D CA 1
ATOM 11287 C C . ASP D 2 59 ? 63.996 38.093 145.272 1.00 25.75 59 ASP D C 1
ATOM 11288 O O . ASP D 2 59 ? 65.121 38.552 145.184 1.00 25.43 59 ASP D O 1
ATOM 11293 N N . PRO D 2 60 ? 63.016 38.696 145.979 1.00 26.43 60 PRO D N 1
ATOM 11294 C CA . PRO D 2 60 ? 63.314 40.001 146.668 1.00 26.01 60 PRO D CA 1
ATOM 11295 C C . PRO D 2 60 ? 64.293 39.914 147.846 1.00 26.04 60 PRO D C 1
ATOM 11296 O O . PRO D 2 60 ? 64.807 40.944 148.301 1.00 25.49 60 PRO D O 1
ATOM 11300 N N . THR D 2 61 ? 64.561 38.697 148.301 1.00 24.33 61 THR D N 1
ATOM 11301 C CA . THR D 2 61 ? 65.529 38.451 149.352 1.00 24.74 61 THR D CA 1
ATOM 11302 C C . THR D 2 61 ? 66.981 38.500 148.904 1.00 23.86 61 THR D C 1
ATOM 11303 O O . THR D 2 61 ? 67.860 38.309 149.739 1.00 25.30 61 THR D O 1
ATOM 11307 N N . ARG D 2 62 ? 67.253 38.797 147.624 1.00 23.64 62 ARG D N 1
ATOM 11308 C CA . ARG D 2 62 ? 68.648 39.057 147.158 1.00 23.64 62 ARG D CA 1
ATOM 11309 C C . ARG D 2 62 ? 69.228 40.289 147.810 1.00 24.35 62 ARG D C 1
ATOM 11310 O O . ARG D 2 62 ? 70.446 40.489 147.789 1.00 26.10 62 ARG D O 1
ATOM 11318 N N . THR D 2 63 ? 68.351 41.114 148.386 1.00 24.08 63 THR D N 1
ATOM 11319 C CA . THR D 2 63 ? 68.771 42.204 149.257 1.00 22.91 63 THR D CA 1
ATOM 11320 C C . THR D 2 63 ? 68.223 42.018 150.675 1.00 23.59 63 THR D C 1
ATOM 11321 O O . THR D 2 63 ? 67.165 41.447 150.859 1.00 22.79 63 THR D O 1
ATOM 11325 N N . ALA D 2 64 ? 68.971 42.500 151.654 1.00 24.63 64 ALA D N 1
ATOM 11326 C CA . ALA D 2 64 ? 68.531 42.483 153.067 1.00 25.90 64 ALA D CA 1
ATOM 11327 C C . ALA D 2 64 ? 67.489 43.574 153.351 1.00 26.89 64 ALA D C 1
ATOM 11328 O O . ALA D 2 64 ? 66.711 43.470 154.306 1.00 27.75 64 ALA D O 1
ATOM 11330 N N . ILE D 2 65 ? 67.486 44.624 152.531 1.00 27.60 65 ILE D N 1
ATOM 11331 C CA . ILE D 2 65 ? 66.458 45.653 152.591 1.00 27.68 65 ILE D CA 1
ATOM 11332 C C . ILE D 2 65 ? 65.091 45.028 152.393 1.00 27.59 65 ILE D C 1
ATOM 11333 O O . ILE D 2 65 ? 64.948 44.095 151.624 1.00 28.78 65 ILE D O 1
ATOM 11338 N N . ARG D 2 66 ? 64.092 45.524 153.112 1.00 28.18 66 ARG D N 1
ATOM 11339 C CA . ARG D 2 66 ? 62.722 45.013 153.023 1.00 29.05 66 ARG D CA 1
ATOM 11340 C C . ARG D 2 66 ? 61.747 46.132 152.691 1.00 28.53 66 ARG D C 1
ATOM 11341 O O . ARG D 2 66 ? 61.858 47.232 153.222 1.00 28.05 66 ARG D O 1
ATOM 11349 N N . MET D 2 67 ? 60.822 45.842 151.781 1.00 29.48 67 MET D N 1
ATOM 11350 C CA . MET D 2 67 ? 59.751 46.762 151.379 1.00 30.15 67 MET D CA 1
ATOM 11351 C C . MET D 2 67 ? 58.445 46.028 151.287 1.00 31.53 67 MET D C 1
ATOM 11352 O O . MET D 2 67 ? 58.360 44.967 150.638 1.00 30.79 67 MET D O 1
ATOM 11357 N N . GLU D 2 68 ? 57.410 46.631 151.866 1.00 32.06 68 GLU D N 1
ATOM 11358 C CA . GLU D 2 68 ? 56.058 46.136 151.693 1.00 34.23 68 GLU D CA 1
ATOM 11359 C C . GLU D 2 68 ? 55.778 46.044 150.194 1.00 34.09 68 GLU D C 1
ATOM 11360 O O . GLU D 2 68 ? 55.197 45.067 149.722 1.00 33.93 68 GLU D O 1
ATOM 11366 N N . ASP D 2 69 ? 56.246 47.033 149.436 1.00 33.56 69 ASP D N 1
ATOM 11367 C CA . ASP D 2 69 ? 55.926 47.102 148.003 1.00 33.61 69 ASP D CA 1
ATOM 11368 C C . ASP D 2 69 ? 57.067 47.767 147.223 1.00 32.85 69 ASP D C 1
ATOM 11369 O O . ASP D 2 69 ? 57.221 48.960 147.315 1.00 32.95 69 ASP D O 1
ATOM 11374 N N . TRP D 2 70 ? 57.869 47.010 146.467 1.00 32.35 70 TRP D N 1
ATOM 11375 C CA . TRP D 2 70 ? 59.015 47.626 145.751 1.00 32.61 70 TRP D CA 1
ATOM 11376 C C . TRP D 2 70 ? 58.641 48.674 144.668 1.00 33.43 70 TRP D C 1
ATOM 11377 O O . TRP D 2 70 ? 59.467 49.514 144.296 1.00 33.17 70 TRP D O 1
ATOM 11388 N N . CYS D 2 71 ? 57.416 48.586 144.135 1.00 35.19 71 CYS D N 1
ATOM 11389 C CA . CYS D 2 71 ? 56.819 49.657 143.295 1.00 37.12 71 CYS D CA 1
ATOM 11390 C C . CYS D 2 71 ? 56.532 50.985 144.004 1.00 37.34 71 CYS D C 1
ATOM 11391 O O . CYS D 2 71 ? 56.130 51.941 143.348 1.00 37.17 71 CYS D O 1
ATOM 11394 N N . ALA D 2 72 ? 56.713 51.050 145.327 1.00 37.23 72 ALA D N 1
ATOM 11395 C CA . ALA D 2 72 ? 56.835 52.338 146.002 1.00 37.22 72 ALA D CA 1
ATOM 11396 C C . ALA D 2 72 ? 58.003 53.146 145.403 1.00 37.59 72 ALA D C 1
ATOM 11397 O O . ALA D 2 72 ? 57.995 54.388 145.428 1.00 38.63 72 ALA D O 1
ATOM 11399 N N . VAL D 2 73 ? 59.029 52.462 144.913 1.00 36.27 73 VAL D N 1
ATOM 11400 C CA . VAL D 2 73 ? 60.144 53.169 144.287 1.00 35.39 73 VAL D CA 1
ATOM 11401 C C . VAL D 2 73 ? 59.765 53.390 142.831 1.00 35.40 73 VAL D C 1
ATOM 11402 O O . VAL D 2 73 ? 59.607 52.425 142.080 1.00 36.77 73 VAL D O 1
ATOM 11406 N N . SER D 2 74 ? 59.565 54.653 142.459 1.00 33.11 74 SER D N 1
ATOM 11407 C CA . SER D 2 74 ? 59.135 55.028 141.111 1.00 32.83 74 SER D CA 1
ATOM 11408 C C . SER D 2 74 ? 60.024 56.158 140.605 1.00 30.87 74 SER D C 1
ATOM 11409 O O . SER D 2 74 ? 60.663 56.849 141.391 1.00 30.72 74 SER D O 1
ATOM 11412 N N . ASP D 2 75 ? 60.025 56.358 139.296 1.00 28.68 75 ASP D N 1
ATOM 11413 C CA . ASP D 2 75 ? 60.951 57.279 138.652 1.00 26.85 75 ASP D CA 1
ATOM 11414 C C . ASP D 2 75 ? 60.237 58.635 138.476 1.00 27.14 75 ASP D C 1
ATOM 11415 O O . ASP D 2 75 ? 59.211 58.700 137.794 1.00 26.67 75 ASP D O 1
ATOM 11420 N N . PRO D 2 76 ? 60.764 59.707 139.111 1.00 26.06 76 PRO D N 1
ATOM 11421 C CA . PRO D 2 76 ? 60.262 61.074 138.903 1.00 25.44 76 PRO D CA 1
ATOM 11422 C C . PRO D 2 76 ? 60.336 61.557 137.442 1.00 25.26 76 PRO D C 1
ATOM 11423 O O . PRO D 2 76 ? 59.503 62.372 137.044 1.00 26.57 76 PRO D O 1
ATOM 11427 N N . ARG D 2 77 ? 61.321 61.095 136.667 1.00 23.68 77 ARG D N 1
ATOM 11428 C CA . ARG D 2 77 ? 61.461 61.416 135.243 1.00 22.45 77 ARG D CA 1
ATOM 11429 C C . ARG D 2 77 ? 60.422 60.658 134.364 1.00 22.56 77 ARG D C 1
ATOM 11430 O O . ARG D 2 77 ? 60.212 61.006 133.208 1.00 22.71 77 ARG D O 1
ATOM 11438 N N . GLN D 2 78 ? 59.800 59.612 134.916 1.00 23.61 78 GLN D N 1
ATOM 11439 C CA . GLN D 2 78 ? 58.836 58.760 134.168 1.00 23.28 78 GLN D CA 1
ATOM 11440 C C . GLN D 2 78 ? 59.414 58.133 132.880 1.00 22.18 78 GLN D C 1
ATOM 11441 O O . GLN D 2 78 ? 58.758 58.064 131.837 1.00 21.93 78 GLN D O 1
ATOM 11447 N N . PHE D 2 79 ? 60.657 57.676 132.961 1.00 20.43 79 PHE D N 1
ATOM 11448 C CA . PHE D 2 79 ? 61.316 57.078 131.836 1.00 20.06 79 PHE D CA 1
ATOM 11449 C C . PHE D 2 79 ? 60.829 55.628 131.635 1.00 20.36 79 PHE D C 1
ATOM 11450 O O . PHE D 2 79 ? 61.152 54.743 132.400 1.00 20.26 79 PHE D O 1
ATOM 11458 N N . TYR D 2 80 ? 60.063 55.407 130.578 1.00 20.03 80 TYR D N 1
ATOM 11459 C CA . TYR D 2 80 ? 59.964 54.086 129.956 1.00 20.08 80 TYR D CA 1
ATOM 11460 C C . TYR D 2 80 ? 60.948 54.174 128.822 1.00 19.52 80 TYR D C 1
ATOM 11461 O O . TYR D 2 80 ? 61.559 55.254 128.622 1.00 20.21 80 TYR D O 1
ATOM 11470 N N . TYR D 2 81 ? 61.120 53.091 128.055 1.00 18.35 81 TYR D N 1
ATOM 11471 C CA . TYR D 2 81 ? 62.194 53.031 127.068 1.00 18.93 81 TYR D CA 1
ATOM 11472 C C . TYR D 2 81 ? 62.176 54.214 126.082 1.00 18.80 81 TYR D C 1
ATOM 11473 O O . TYR D 2 81 ? 63.201 54.828 125.840 1.00 17.10 81 TYR D O 1
ATOM 11482 N N . GLY D 2 82 ? 61.013 54.503 125.487 1.00 19.91 82 GLY D N 1
ATOM 11483 C CA . GLY D 2 82 ? 60.974 55.555 124.477 1.00 18.86 82 GLY D CA 1
ATOM 11484 C C . GLY D 2 82 ? 61.289 56.934 125.050 1.00 19.44 82 GLY D C 1
ATOM 11485 O O . GLY D 2 82 ? 61.905 57.735 124.355 1.00 20.49 82 GLY D O 1
ATOM 11486 N N . ALA D 2 83 ? 60.920 57.214 126.297 1.00 19.88 83 ALA D N 1
ATOM 11487 C CA . ALA D 2 83 ? 61.212 58.544 126.919 1.00 19.04 83 ALA D CA 1
ATOM 11488 C C . ALA D 2 83 ? 62.700 58.658 127.221 1.00 19.05 83 ALA D C 1
ATOM 11489 O O . ALA D 2 83 ? 63.352 59.699 127.027 1.00 17.07 83 ALA D O 1
ATOM 11491 N N . TYR D 2 84 ? 63.262 57.536 127.625 1.00 18.43 84 TYR D N 1
ATOM 11492 C CA . TYR D 2 84 ? 64.695 57.468 127.870 1.00 18.52 84 TYR D CA 1
ATOM 11493 C C . TYR D 2 84 ? 65.511 57.713 126.606 1.00 18.95 84 TYR D C 1
ATOM 11494 O O . TYR D 2 84 ? 66.411 58.582 126.599 1.00 18.14 84 TYR D O 1
ATOM 11503 N N . VAL D 2 85 ? 65.255 56.971 125.535 1.00 18.36 85 VAL D N 1
ATOM 11504 C CA . VAL D 2 85 ? 66.111 57.140 124.358 1.00 18.80 85 VAL D CA 1
ATOM 11505 C C . VAL D 2 85 ? 65.849 58.523 123.711 1.00 20.23 85 VAL D C 1
ATOM 11506 O O . VAL D 2 85 ? 66.761 59.115 123.144 1.00 20.77 85 VAL D O 1
ATOM 11510 N N . GLY D 2 86 ? 64.614 59.011 123.796 1.00 19.25 86 GLY D N 1
ATOM 11511 C CA . GLY D 2 86 ? 64.271 60.321 123.242 1.00 21.14 86 GLY D CA 1
ATOM 11512 C C . GLY D 2 86 ? 65.084 61.387 123.946 1.00 22.65 86 GLY D C 1
ATOM 11513 O O . GLY D 2 86 ? 65.677 62.251 123.304 1.00 22.36 86 GLY D O 1
ATOM 11514 N N . ASN D 2 87 ? 65.137 61.323 125.272 1.00 22.76 87 ASN D N 1
ATOM 11515 C CA . ASN D 2 87 ? 65.930 62.285 126.038 1.00 23.13 87 ASN D CA 1
ATOM 11516 C C . ASN D 2 87 ? 67.417 62.144 125.727 1.00 21.95 87 ASN D C 1
ATOM 11517 O O . ASN D 2 87 ? 68.099 63.139 125.436 1.00 22.65 87 ASN D O 1
ATOM 11522 N N . ARG D 2 88 ? 67.939 60.925 125.719 1.00 19.94 88 ARG D N 1
ATOM 11523 C CA . ARG D 2 88 ? 69.346 60.755 125.398 1.00 19.52 88 ARG D CA 1
ATOM 11524 C C . ARG D 2 88 ? 69.760 61.209 123.977 1.00 19.69 88 ARG D C 1
ATOM 11525 O O . ARG D 2 88 ? 70.881 61.690 123.767 1.00 19.00 88 ARG D O 1
ATOM 11533 N N . ALA D 2 89 ? 68.901 60.953 122.994 1.00 19.00 89 ALA D N 1
ATOM 11534 C CA . ALA D 2 89 ? 69.168 61.362 121.604 1.00 19.67 89 ALA D CA 1
ATOM 11535 C C . ALA D 2 89 ? 69.372 62.854 121.510 1.00 20.33 89 ALA D C 1
ATOM 11536 O O . ALA D 2 89 ? 70.229 63.289 120.757 1.00 21.63 89 ALA D O 1
ATOM 11538 N N . LYS D 2 90 ? 68.538 63.617 122.193 1.00 21.76 90 LYS D N 1
ATOM 11539 C CA . LYS D 2 90 ? 68.662 65.085 122.278 1.00 23.68 90 LYS D CA 1
ATOM 11540 C C . LYS D 2 90 ? 70.000 65.494 122.895 1.00 24.11 90 LYS D C 1
ATOM 11541 O O . LYS D 2 90 ? 70.694 66.381 122.371 1.00 23.60 90 LYS D O 1
ATOM 11547 N N . MET D 2 91 ? 70.363 64.860 124.018 1.00 23.49 91 MET D N 1
ATOM 11548 C CA . MET D 2 91 ? 71.645 65.110 124.673 1.00 22.70 91 MET D CA 1
ATOM 11549 C C . MET D 2 91 ? 72.840 64.801 123.811 1.00 22.62 91 MET D C 1
ATOM 11550 O O . MET D 2 91 ? 73.795 65.593 123.790 1.00 21.44 91 MET D O 1
ATOM 11555 N N . GLN D 2 92 ? 72.833 63.652 123.125 1.00 22.02 92 GLN D N 1
ATOM 11556 C CA . GLN D 2 92 ? 74.011 63.251 122.312 1.00 24.21 92 GLN D CA 1
ATOM 11557 C C . GLN D 2 92 ? 74.201 64.155 121.095 1.00 24.28 92 GLN D C 1
ATOM 11558 O O . GLN D 2 92 ? 75.329 64.316 120.611 1.00 23.47 92 GLN D O 1
ATOM 11564 N N . GLU D 2 93 ? 73.098 64.754 120.621 1.00 25.01 93 GLU D N 1
ATOM 11565 C CA . GLU D 2 93 ? 73.176 65.705 119.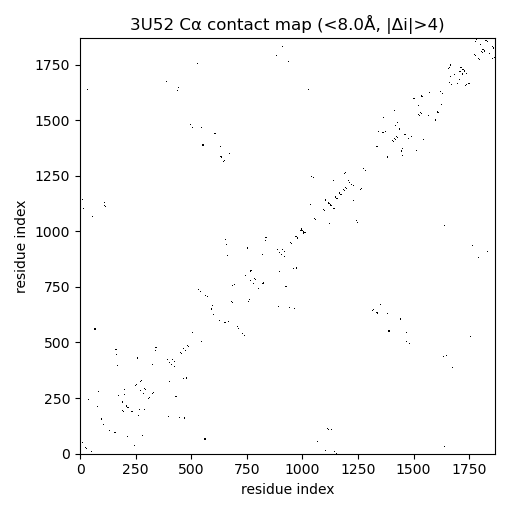508 1.00 26.55 93 GLU D CA 1
ATOM 11566 C C . GLU D 2 93 ? 74.157 66.827 119.828 1.00 26.21 93 GLU D C 1
ATOM 11567 O O . GLU D 2 93 ? 75.061 67.101 119.016 1.00 26.14 93 GLU D O 1
ATOM 11573 N N . SER D 2 94 ? 74.008 67.423 121.007 1.00 24.97 94 SER D N 1
ATOM 11574 C CA . SER D 2 94 ? 74.890 68.514 121.404 1.00 26.02 94 SER D CA 1
ATOM 11575 C C . SER D 2 94 ? 76.301 67.993 121.683 1.00 25.20 94 SER D C 1
ATOM 11576 O O . SER D 2 94 ? 77.276 68.691 121.426 1.00 24.37 94 SER D O 1
ATOM 11579 N N . ALA D 2 95 ? 76.417 66.779 122.240 1.00 24.25 95 ALA D N 1
ATOM 11580 C CA . ALA D 2 95 ? 77.737 66.255 122.589 1.00 23.07 95 ALA D CA 1
ATOM 11581 C C . ALA D 2 95 ? 78.518 65.923 121.340 1.00 22.55 95 ALA D C 1
ATOM 11582 O O . ALA D 2 95 ? 79.690 66.195 121.287 1.00 23.81 95 ALA D O 1
ATOM 11584 N N . GLU D 2 96 ? 77.874 65.372 120.317 1.00 22.15 96 GLU D N 1
ATOM 11585 C CA . GLU D 2 96 ? 78.548 65.002 119.056 1.00 23.10 96 GLU D CA 1
ATOM 11586 C C . GLU D 2 96 ? 79.072 66.225 118.314 1.00 23.10 96 GLU D C 1
ATOM 11587 O O . GLU D 2 96 ? 80.129 66.202 117.723 1.00 20.85 96 GLU D O 1
ATOM 11593 N N . THR D 2 97 ? 78.287 67.285 118.365 1.00 22.98 97 THR D N 1
ATOM 11594 C CA . THR D 2 97 ? 78.652 68.555 117.742 1.00 24.60 97 THR D CA 1
ATOM 11595 C C . THR D 2 97 ? 79.821 69.230 118.481 1.00 23.66 97 THR D C 1
ATOM 11596 O O . THR D 2 97 ? 80.695 69.781 117.842 1.00 22.90 97 THR D O 1
ATOM 11600 N N . SER D 2 98 ? 79.846 69.133 119.814 1.00 23.21 98 SER D N 1
ATOM 11601 C CA . SER D 2 98 ? 80.989 69.669 120.601 1.00 23.49 98 SER D CA 1
ATOM 11602 C C . SER D 2 98 ? 82.278 68.907 120.344 1.00 23.44 98 SER D C 1
ATOM 11603 O O . SER D 2 98 ? 83.323 69.506 120.242 1.00 22.31 98 SER D O 1
ATOM 11606 N N . PHE D 2 99 ? 82.189 67.575 120.242 1.00 24.71 99 PHE D N 1
ATOM 11607 C CA . PHE D 2 99 ? 83.332 66.738 119.813 1.00 24.96 99 PHE D CA 1
ATOM 11608 C C . PHE D 2 99 ? 83.861 67.076 118.420 1.00 25.07 99 PHE D C 1
ATOM 11609 O O . PHE D 2 99 ? 85.069 67.165 118.221 1.00 24.81 99 PHE D O 1
ATOM 11617 N N . GLY D 2 100 ? 82.969 67.248 117.453 1.00 25.93 100 GLY D N 1
ATOM 11618 C CA . GLY D 2 100 ? 83.382 67.619 116.090 1.00 25.84 100 GLY D CA 1
ATOM 11619 C C . GLY D 2 100 ? 84.085 68.975 116.044 1.00 25.17 100 GLY D C 1
ATOM 11620 O O . GLY D 2 100 ? 85.065 69.124 115.353 1.00 24.82 100 GLY D O 1
ATOM 11621 N N . PHE D 2 101 ? 83.564 69.942 116.785 1.00 24.81 101 PHE D N 1
ATOM 11622 C CA . PHE D 2 101 ? 84.131 71.289 116.928 1.00 25.49 101 PHE D CA 1
ATOM 11623 C C . PHE D 2 101 ? 85.552 71.267 117.543 1.00 26.71 101 PHE D C 1
ATOM 11624 O O . PHE D 2 101 ? 86.438 71.935 117.059 1.00 26.21 101 PHE D O 1
ATOM 11632 N N . CYS D 2 102 ? 85.768 70.488 118.606 1.00 28.16 102 CYS D N 1
ATOM 11633 C CA . CYS D 2 102 ? 87.089 70.408 119.238 1.00 30.62 102 CYS D CA 1
ATOM 11634 C C . CYS D 2 102 ? 88.080 69.691 118.316 1.00 30.96 102 CYS D C 1
ATOM 11635 O O . CYS D 2 102 ? 89.229 70.096 118.205 1.00 30.67 102 CYS D O 1
ATOM 11638 N N . GLU D 2 103 ? 87.604 68.648 117.641 1.00 31.33 103 GLU D N 1
ATOM 11639 C CA . GLU D 2 103 ? 88.388 67.887 116.700 1.00 34.21 103 GLU D CA 1
ATOM 11640 C C . GLU D 2 103 ? 88.775 68.747 115.475 1.00 34.05 103 GLU D C 1
ATOM 11641 O O . GLU D 2 103 ? 89.953 68.809 115.144 1.00 34.20 103 GLU D O 1
ATOM 11647 N N . LYS D 2 104 ? 87.803 69.422 114.849 1.00 33.05 104 LYS D N 1
ATOM 11648 C CA . LYS D 2 104 ? 88.070 70.293 113.680 1.00 33.60 104 LYS D CA 1
ATOM 11649 C C . LYS D 2 104 ? 88.979 71.486 113.994 1.00 33.53 104 LYS D C 1
ATOM 11650 O O . LYS D 2 104 ? 89.711 71.935 113.117 1.00 34.13 104 LYS D O 1
ATOM 11656 N N . ARG D 2 105 ? 88.918 71.995 115.223 1.00 32.34 105 ARG D N 1
ATOM 11657 C CA . ARG D 2 105 ? 89.686 73.161 115.633 1.00 32.80 105 ARG D CA 1
ATOM 11658 C C . ARG D 2 105 ? 90.975 72.847 116.414 1.00 32.75 105 ARG D C 1
ATOM 11659 O O . ARG D 2 105 ? 91.687 73.767 116.847 1.00 32.63 105 ARG D O 1
ATOM 11667 N N . ASN D 2 106 ? 91.259 71.557 116.598 1.00 31.60 106 ASN D N 1
ATOM 11668 C CA . ASN D 2 106 ? 92.444 71.104 117.292 1.00 31.95 106 ASN D CA 1
ATOM 11669 C C . ASN D 2 106 ? 92.580 71.689 118.667 1.00 31.11 106 ASN D C 1
ATOM 11670 O O . ASN D 2 106 ? 93.677 72.026 119.105 1.00 31.26 106 ASN D O 1
ATOM 11675 N N . LEU D 2 107 ? 91.458 71.777 119.365 1.00 30.34 107 LEU D N 1
ATOM 11676 C CA . LEU D 2 107 ? 91.449 72.366 120.687 1.00 30.60 107 LEU D CA 1
ATOM 11677 C C . LEU D 2 107 ? 92.243 71.533 121.712 1.00 31.04 107 LEU D C 1
ATOM 11678 O O . LEU D 2 107 ? 92.812 72.089 122.643 1.00 31.51 107 LEU D O 1
ATOM 11683 N N . LEU D 2 108 ? 92.295 70.216 121.515 1.00 31.74 108 LEU D N 1
ATOM 11684 C CA . LEU D 2 108 ? 93.025 69.314 122.413 1.00 32.98 108 LEU D CA 1
ATOM 11685 C C . LEU D 2 108 ? 94.428 69.017 121.935 1.00 33.25 108 LEU D C 1
ATOM 11686 O O . LEU D 2 108 ? 95.341 68.946 122.751 1.00 33.79 108 LEU D O 1
ATOM 11691 N N . THR D 2 109 ? 94.601 68.846 120.628 1.00 34.14 109 THR D N 1
ATOM 11692 C CA . THR D 2 109 ? 95.915 68.531 120.073 1.00 35.00 109 THR D CA 1
ATOM 11693 C C . THR D 2 109 ? 96.859 69.748 120.098 1.00 35.75 109 THR D C 1
ATOM 11694 O O . THR D 2 109 ? 98.073 69.578 120.152 1.00 36.40 109 THR D O 1
ATOM 11698 N N . ARG D 2 110 ? 96.314 70.962 120.095 1.00 35.78 110 ARG D N 1
ATOM 11699 C CA . ARG D 2 110 ? 97.147 72.165 120.251 1.00 36.26 110 ARG D CA 1
ATOM 11700 C C . ARG D 2 110 ? 97.655 72.434 121.682 1.00 36.24 110 ARG D C 1
ATOM 11701 O O . ARG D 2 110 ? 98.471 73.355 121.887 1.00 35.79 110 ARG D O 1
ATOM 11709 N N . LEU D 2 111 ? 97.157 71.681 122.665 1.00 35.46 111 LEU D N 1
ATOM 11710 C CA . LEU D 2 111 ? 97.643 71.813 124.047 1.00 34.98 111 LEU D CA 1
ATOM 11711 C C . LEU D 2 111 ? 99.088 71.280 124.133 1.00 35.02 111 LEU D C 1
ATOM 11712 O O . LEU D 2 111 ? 99.511 70.446 123.326 1.00 34.30 111 LEU D O 1
ATOM 11717 N N . SER D 2 112 ? 99.855 71.781 125.098 1.00 35.75 112 SER D N 1
ATOM 11718 C CA . SER D 2 112 ? 101.236 71.316 125.301 1.00 36.01 112 SER D CA 1
ATOM 11719 C C . SER D 2 112 ? 101.210 69.837 125.685 1.00 37.38 112 SER D C 1
ATOM 11720 O O . SER D 2 112 ? 100.175 69.314 126.169 1.00 36.30 112 SER D O 1
ATOM 11723 N N . GLU D 2 113 ? 102.328 69.141 125.496 1.00 38.33 113 GLU D N 1
ATOM 11724 C CA . GLU D 2 113 ? 102.312 67.728 125.847 1.00 39.24 113 GLU D CA 1
ATOM 11725 C C . GLU D 2 113 ? 102.082 67.520 127.381 1.00 38.54 113 GLU D C 1
ATOM 11726 O O . GLU D 2 113 ? 101.408 66.577 127.797 1.00 37.58 113 GLU D O 1
ATOM 11732 N N . GLU D 2 114 ? 102.566 68.457 128.194 1.00 37.98 114 GLU D N 1
ATOM 11733 C CA . GLU D 2 114 ? 102.354 68.413 129.640 1.00 38.48 114 GLU D CA 1
ATOM 11734 C C . GLU D 2 114 ? 100.872 68.529 130.071 1.00 36.99 114 GLU D C 1
ATOM 11735 O O . GLU D 2 114 ? 100.414 67.817 130.988 1.00 36.31 114 GLU D O 1
ATOM 11741 N N . THR D 2 115 ? 100.126 69.418 129.412 1.00 35.55 115 THR D N 1
ATOM 11742 C CA . THR D 2 115 ? 98.698 69.568 129.658 1.00 33.60 115 THR D CA 1
ATOM 11743 C C . THR D 2 115 ? 97.923 68.332 129.186 1.00 33.16 115 THR D C 1
ATOM 11744 O O . THR D 2 115 ? 97.001 67.880 129.861 1.00 32.87 115 THR D O 1
ATOM 11748 N N . GLN D 2 116 ? 98.308 67.778 128.041 1.00 31.76 116 GLN D N 1
ATOM 11749 C CA . GLN D 2 116 ? 97.703 66.543 127.570 1.00 31.95 116 GLN D CA 1
ATOM 11750 C C . GLN D 2 116 ? 97.915 65.357 128.521 1.00 32.84 116 GLN D C 1
ATOM 11751 O O . GLN D 2 116 ? 97.016 64.522 128.684 1.00 31.43 116 GLN D O 1
ATOM 11757 N N . LYS D 2 117 ? 99.101 65.281 129.146 1.00 32.90 117 LYS D N 1
ATOM 11758 C CA . LYS D 2 117 ? 99.387 64.182 130.075 1.00 33.47 117 LYS D CA 1
ATOM 11759 C C . LYS D 2 117 ? 98.558 64.300 131.332 1.00 32.42 117 LYS D C 1
ATOM 11760 O O . LYS D 2 117 ? 98.082 63.305 131.842 1.00 31.76 117 LYS D O 1
ATOM 11766 N N . GLN D 2 118 ? 98.359 65.528 131.807 1.00 32.78 118 GLN D N 1
ATOM 11767 C CA . GLN D 2 118 ? 97.452 65.802 132.918 1.00 32.43 118 GLN D CA 1
ATOM 11768 C C . GLN D 2 118 ? 96.034 65.301 132.633 1.00 31.96 118 GLN D C 1
ATOM 11769 O O . GLN D 2 118 ? 95.366 64.847 133.541 1.00 32.52 118 GLN D O 1
ATOM 11775 N N . LEU D 2 119 ? 95.562 65.407 131.395 1.00 29.93 119 LEU D N 1
ATOM 11776 C CA . LEU D 2 119 ? 94.233 64.855 131.061 1.00 28.78 119 LEU D CA 1
ATOM 11777 C C . LEU D 2 119 ? 94.232 63.345 131.030 1.00 27.48 119 LEU D C 1
ATOM 11778 O O . LEU D 2 119 ? 93.296 62.708 131.510 1.00 26.28 119 LEU D O 1
ATOM 11783 N N . LEU D 2 120 ? 95.283 62.776 130.454 1.00 27.42 120 LEU D N 1
ATOM 11784 C CA . LEU D 2 120 ? 95.424 61.329 130.378 1.00 26.92 120 LEU D CA 1
ATOM 11785 C C . LEU D 2 120 ? 95.558 60.707 131.765 1.00 26.87 120 LEU D C 1
ATOM 11786 O O . LEU D 2 120 ? 95.232 59.526 131.971 1.00 26.85 120 LEU D O 1
ATOM 11791 N N . ARG D 2 121 ? 96.052 61.507 132.710 1.00 27.24 121 ARG D N 1
ATOM 11792 C CA . ARG D 2 121 ? 96.359 61.029 134.060 1.00 27.30 121 ARG D CA 1
ATOM 11793 C C . ARG D 2 121 ? 95.242 61.327 135.058 1.00 27.17 121 ARG D C 1
ATOM 11794 O O . ARG D 2 121 ? 94.995 60.516 135.962 1.00 26.64 121 ARG D O 1
ATOM 11802 N N . LEU D 2 122 ? 94.573 62.468 134.908 1.00 26.03 122 LEU D N 1
ATOM 11803 C CA . LEU D 2 122 ? 93.588 62.872 135.912 1.00 26.75 122 LEU D CA 1
ATOM 11804 C C . LEU D 2 122 ? 92.138 62.590 135.496 1.00 26.41 122 LEU D C 1
ATOM 11805 O O . LEU D 2 122 ? 91.306 62.307 136.348 1.00 27.45 122 LEU D O 1
ATOM 11810 N N . LEU D 2 123 ? 91.875 62.652 134.194 1.00 25.53 123 LEU D N 1
ATOM 11811 C CA . LEU D 2 123 ? 90.501 62.588 133.634 1.00 24.77 123 LEU D CA 1
ATOM 11812 C C . LEU D 2 123 ? 90.212 61.275 132.916 1.00 23.68 123 LEU D C 1
ATOM 11813 O O . LEU D 2 123 ? 89.270 60.564 133.258 1.00 24.44 123 LEU D O 1
ATOM 11818 N N . VAL D 2 124 ? 91.017 60.930 131.928 1.00 22.81 124 VAL D N 1
ATOM 11819 C CA . VAL D 2 124 ? 90.688 59.780 131.099 1.00 23.59 124 VAL D CA 1
ATOM 11820 C C . VAL D 2 124 ? 90.535 58.443 131.865 1.00 25.07 124 VAL D C 1
ATOM 11821 O O . VAL D 2 124 ? 89.648 57.659 131.502 1.00 26.47 124 VAL D O 1
ATOM 11825 N N . PRO D 2 125 ? 91.376 58.162 132.915 1.00 24.53 125 PRO D N 1
ATOM 11826 C CA . PRO D 2 125 ? 91.194 56.841 133.553 1.00 23.66 125 PRO D CA 1
ATOM 11827 C C . PRO D 2 125 ? 89.849 56.625 134.276 1.00 23.43 125 PRO D C 1
ATOM 11828 O O . PRO D 2 125 ? 89.483 55.487 134.567 1.00 23.59 125 PRO D O 1
ATOM 11832 N N . LEU D 2 126 ? 89.099 57.695 134.512 1.00 22.61 126 LEU D N 1
ATOM 11833 C CA . LEU D 2 126 ? 87.724 57.585 134.931 1.00 21.79 126 LEU D CA 1
ATOM 11834 C C . LEU D 2 126 ? 86.844 56.711 134.017 1.00 22.08 126 LEU D C 1
ATOM 11835 O O . LEU D 2 126 ? 85.819 56.241 134.479 1.00 21.55 126 LEU D O 1
ATOM 11840 N N . ARG D 2 127 ? 87.215 56.490 132.745 1.00 21.53 127 ARG D N 1
ATOM 11841 C CA . ARG D 2 127 ? 86.467 55.503 131.953 1.00 22.38 127 ARG D CA 1
ATOM 11842 C C . ARG D 2 127 ? 86.425 54.128 132.584 1.00 22.03 127 ARG D C 1
ATOM 11843 O O . ARG D 2 127 ? 85.501 53.353 132.325 1.00 20.62 127 ARG D O 1
ATOM 11851 N N . HIS D 2 128 ? 87.460 53.791 133.370 1.00 22.10 128 HIS D N 1
ATOM 11852 C CA . HIS D 2 128 ? 87.514 52.465 134.014 1.00 21.50 128 HIS D CA 1
ATOM 11853 C C . HIS D 2 128 ? 86.536 52.380 135.192 1.00 21.25 128 HIS D C 1
ATOM 11854 O O . HIS D 2 128 ? 85.924 51.339 135.506 1.00 22.24 128 HIS D O 1
ATOM 11861 N N . VAL D 2 129 ? 86.318 53.515 135.812 1.00 20.34 129 VAL D N 1
ATOM 11862 C CA . VAL D 2 129 ? 85.356 53.642 136.894 1.00 20.89 129 VAL D CA 1
ATOM 11863 C C . VAL D 2 129 ? 83.949 53.527 136.296 1.00 21.79 129 VAL D C 1
ATOM 11864 O O . VAL D 2 129 ? 83.082 52.826 136.840 1.00 21.08 129 VAL D O 1
ATOM 11868 N N . GLU D 2 130 ? 83.732 54.206 135.153 1.00 22.76 130 GLU D N 1
ATOM 11869 C CA . GLU D 2 130 ? 82.448 54.103 134.411 1.00 22.21 130 GLU D CA 1
ATOM 11870 C C . GLU D 2 130 ? 82.154 52.643 134.058 1.00 22.34 130 GLU D C 1
ATOM 11871 O O . GLU D 2 130 ? 80.995 52.164 134.150 1.00 22.98 130 GLU D O 1
ATOM 11877 N N . LEU D 2 131 ? 83.195 51.930 133.633 1.00 22.59 131 LEU D N 1
ATOM 11878 C CA . LEU D 2 131 ? 83.037 50.535 133.259 1.00 23.71 131 LEU D CA 1
ATOM 11879 C C . LEU D 2 131 ? 82.567 49.767 134.476 1.00 24.18 131 LEU D C 1
ATOM 11880 O O . LEU D 2 131 ? 81.561 49.078 134.398 1.00 25.62 131 LEU D O 1
ATOM 11885 N N . GLY D 2 132 ? 83.275 49.897 135.607 1.00 23.62 132 GLY D N 1
ATOM 11886 C CA . GLY D 2 132 ? 82.808 49.313 136.884 1.00 22.23 132 GLY D CA 1
ATOM 11887 C C . GLY D 2 132 ? 81.341 49.613 137.162 1.00 22.52 132 GLY D C 1
ATOM 11888 O O . GLY D 2 132 ? 80.580 48.698 137.529 1.00 21.16 132 GLY D O 1
ATOM 11889 N N . ALA D 2 133 ? 80.936 50.885 136.994 1.00 21.31 133 ALA D N 1
ATOM 11890 C CA . ALA D 2 133 ? 79.541 51.324 137.252 1.00 21.48 133 ALA D CA 1
ATOM 11891 C C . ALA D 2 133 ? 78.550 50.743 136.236 1.00 20.82 133 ALA D C 1
ATOM 11892 O O . ALA D 2 133 ? 77.442 50.382 136.600 1.00 22.56 133 ALA D O 1
ATOM 11894 N N . ASN D 2 134 ? 78.943 50.660 134.968 1.00 21.02 134 ASN D N 1
ATOM 11895 C CA . ASN D 2 134 ? 78.163 49.874 134.003 1.00 21.35 134 ASN D CA 1
ATOM 11896 C C . ASN D 2 134 ? 77.942 48.435 134.512 1.00 20.55 134 ASN D C 1
ATOM 11897 O O . ASN D 2 134 ? 76.812 47.950 134.532 1.00 20.29 134 ASN D O 1
ATOM 11902 N N . MET D 2 135 ? 79.015 47.760 134.940 1.00 21.00 135 MET D N 1
ATOM 11903 C CA . MET D 2 135 ? 78.897 46.355 135.356 1.00 21.73 135 MET D CA 1
ATOM 11904 C C . MET D 2 135 ? 78.019 46.209 136.620 1.00 21.46 135 MET D C 1
ATOM 11905 O O . MET D 2 135 ? 77.169 45.289 136.707 1.00 22.36 135 MET D O 1
ATOM 11910 N N . ASN D 2 136 ? 78.187 47.128 137.574 1.00 20.07 136 ASN D N 1
ATOM 11911 C CA . ASN D 2 136 ? 77.392 47.083 138.824 1.00 18.99 136 ASN D CA 1
ATOM 11912 C C . ASN D 2 136 ? 75.908 47.304 138.604 1.00 19.06 136 ASN D C 1
ATOM 11913 O O . ASN D 2 136 ? 75.074 46.655 139.219 1.00 17.66 136 ASN D O 1
ATOM 11918 N N . ASN D 2 137 ? 75.583 48.206 137.677 1.00 18.55 137 ASN D N 1
ATOM 11919 C CA . ASN D 2 137 ? 74.188 48.456 137.333 1.00 18.31 137 ASN D CA 1
ATOM 11920 C C . ASN D 2 137 ? 73.566 47.377 136.483 1.00 18.18 137 ASN D C 1
ATOM 11921 O O . ASN D 2 137 ? 72.365 47.156 136.623 1.00 19.13 137 ASN D O 1
ATOM 11926 N N . ALA D 2 138 ? 74.332 46.721 135.591 1.00 19.47 138 ALA D N 1
ATOM 11927 C CA . ALA D 2 138 ? 73.846 45.492 134.969 1.00 20.63 138 ALA D CA 1
ATOM 11928 C C . ALA D 2 138 ? 73.506 44.414 135.983 1.00 20.87 138 ALA D C 1
ATOM 11929 O O . ALA D 2 138 ? 72.469 43.730 135.851 1.00 21.72 138 ALA D O 1
ATOM 11931 N N . LYS D 2 139 ? 74.394 44.213 136.949 1.00 20.60 139 LYS D N 1
ATOM 11932 C CA . LYS D 2 139 ? 74.080 43.304 138.095 1.00 21.36 139 LYS D CA 1
ATOM 11933 C C . LYS D 2 139 ? 72.743 43.650 138.797 1.00 21.25 139 LYS D C 1
ATOM 11934 O O . LYS D 2 139 ? 71.890 42.776 138.977 1.00 20.92 139 LYS D O 1
ATOM 11940 N N . ILE D 2 140 ? 72.541 44.913 139.164 1.00 20.80 140 ILE D N 1
ATOM 11941 C CA . ILE D 2 140 ? 71.299 45.298 139.857 1.00 20.33 140 ILE D CA 1
ATOM 11942 C C . ILE D 2 140 ? 70.118 45.055 138.936 1.00 21.36 140 ILE D C 1
ATOM 11943 O O . ILE D 2 140 ? 69.100 44.498 139.365 1.00 22.23 140 ILE D O 1
ATOM 11948 N N . ALA D 2 141 ? 70.234 45.425 137.655 1.00 22.01 141 ALA D N 1
ATOM 11949 C CA . ALA D 2 141 ? 69.085 45.313 136.763 1.00 21.48 141 ALA D CA 1
ATOM 11950 C C . ALA D 2 141 ? 68.632 43.822 136.672 1.00 21.99 141 ALA D C 1
ATOM 11951 O O . ALA D 2 141 ? 67.422 43.506 136.503 1.00 22.55 141 ALA D O 1
ATOM 11953 N N . GLY D 2 142 ? 69.592 42.918 136.807 1.00 21.68 142 GLY D N 1
ATOM 11954 C CA . GLY D 2 142 ? 69.314 41.497 136.776 1.00 24.42 142 GLY D CA 1
ATOM 11955 C C . GLY D 2 142 ? 68.776 40.955 138.097 1.00 24.94 142 GLY D C 1
ATOM 11956 O O . GLY D 2 142 ? 68.136 39.899 138.096 1.00 25.53 142 GLY D O 1
ATOM 11957 N N . ASP D 2 143 ? 69.066 41.635 139.211 1.00 24.55 143 ASP D N 1
ATOM 11958 C CA . ASP D 2 143 ? 68.707 41.149 140.582 1.00 25.20 143 ASP D CA 1
ATOM 11959 C C . ASP D 2 143 ? 67.476 41.762 141.230 1.00 25.16 143 ASP D C 1
ATOM 11960 O O . ASP D 2 143 ? 66.823 41.085 142.023 1.00 24.04 143 ASP D O 1
ATOM 11965 N N . ALA D 2 144 ? 67.193 43.032 140.906 1.00 23.86 144 ALA D N 1
ATOM 11966 C CA . ALA D 2 144 ? 66.055 43.747 141.454 1.00 24.77 144 ALA D CA 1
ATOM 11967 C C . ALA D 2 144 ? 64.749 43.150 140.907 1.00 24.24 144 ALA D C 1
ATOM 11968 O O . ALA D 2 144 ? 64.687 42.819 139.731 1.00 26.31 144 ALA D O 1
ATOM 11970 N N . THR D 2 145 ? 63.703 43.024 141.723 1.00 24.81 145 THR D N 1
ATOM 11971 C CA . THR D 2 145 ? 62.476 42.351 141.264 1.00 26.40 145 THR D CA 1
ATOM 11972 C C . THR D 2 145 ? 61.483 43.314 140.533 1.00 26.71 145 THR D C 1
ATOM 11973 O O . THR D 2 145 ? 60.872 42.938 139.543 1.00 29.01 145 THR D O 1
ATOM 11977 N N . ALA D 2 146 ? 61.347 44.539 141.007 1.00 25.55 146 ALA D N 1
ATOM 11978 C CA . ALA D 2 146 ? 60.351 45.457 140.452 1.00 24.28 146 ALA D CA 1
ATOM 11979 C C . ALA D 2 146 ? 60.865 46.046 139.137 1.00 22.90 146 ALA D C 1
ATOM 11980 O O . ALA D 2 146 ? 62.026 46.459 139.035 1.00 21.50 146 ALA D O 1
ATOM 11982 N N . THR D 2 147 ? 60.011 46.070 138.122 1.00 23.07 147 THR D N 1
ATOM 11983 C CA . THR D 2 147 ? 60.351 46.712 136.817 1.00 23.29 147 THR D CA 1
ATOM 11984 C C . THR D 2 147 ? 60.743 48.173 136.967 1.00 22.99 147 THR D C 1
ATOM 11985 O O . THR D 2 147 ? 61.657 48.604 136.309 1.00 22.68 147 THR D O 1
ATOM 11989 N N . THR D 2 148 ? 60.098 48.897 137.882 1.00 22.92 148 THR D N 1
ATOM 11990 C CA . THR D 2 148 ? 60.397 50.316 138.129 1.00 22.86 148 THR D CA 1
ATOM 11991 C C . THR D 2 148 ? 61.834 50.459 138.599 1.00 22.62 148 THR D C 1
ATOM 11992 O O . THR D 2 148 ? 62.505 51.425 138.256 1.00 23.27 148 THR D O 1
ATOM 11996 N N . VAL D 2 149 ? 62.312 49.488 139.384 1.00 21.46 149 VAL D N 1
ATOM 11997 C CA . VAL D 2 149 ? 63.688 49.551 139.900 1.00 19.50 149 VAL D CA 1
ATOM 11998 C C . VAL D 2 149 ? 64.688 49.013 138.887 1.00 19.05 149 VAL D C 1
ATOM 11999 O O . VAL D 2 149 ? 65.686 49.664 138.616 1.00 18.87 149 VAL D O 1
ATOM 12003 N N . SER D 2 150 ? 64.433 47.845 138.294 1.00 18.61 150 SER D N 1
ATOM 12004 C CA . SER D 2 150 ? 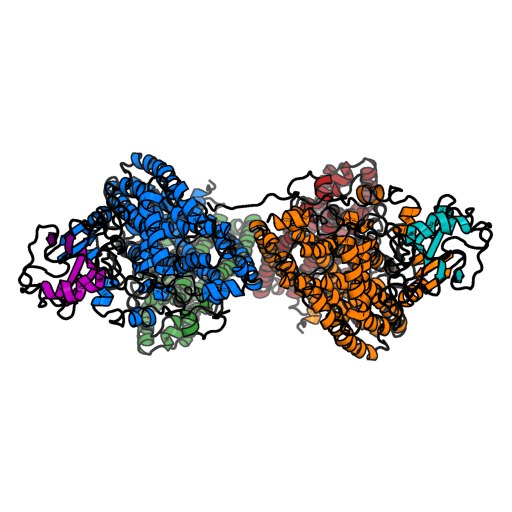65.417 47.310 137.335 1.00 19.35 150 SER D CA 1
ATOM 12005 C C . SER D 2 150 ? 65.580 48.195 136.059 1.00 19.02 150 SER D C 1
ATOM 12006 O O . SER D 2 150 ? 66.691 48.347 135.523 1.00 15.95 150 SER D O 1
ATOM 12009 N N . GLN D 2 151 ? 64.490 48.813 135.580 1.00 18.48 151 GLN D N 1
ATOM 12010 C CA . GLN D 2 151 ? 64.675 49.651 134.388 1.00 18.33 151 GLN D CA 1
ATOM 12011 C C . GLN D 2 151 ? 65.544 50.865 134.711 1.00 17.21 151 GLN D C 1
ATOM 12012 O O . GLN D 2 151 ? 66.323 51.268 133.906 1.00 16.11 151 GLN D O 1
ATOM 12018 N N . MET D 2 152 ? 65.436 51.435 135.904 1.00 17.55 152 MET D N 1
ATOM 12019 C CA . MET D 2 152 ? 66.257 52.629 136.213 1.00 18.28 152 MET D CA 1
ATOM 12020 C C . MET D 2 152 ? 67.715 52.258 136.249 1.00 18.32 152 MET D C 1
ATOM 12021 O O . MET D 2 152 ? 68.587 53.030 135.893 1.00 19.70 152 MET D O 1
ATOM 12026 N N . HIS D 2 153 ? 68.004 51.033 136.673 1.00 18.05 153 HIS D N 1
ATOM 12027 C CA . HIS D 2 153 ? 69.395 50.547 136.645 1.00 19.11 153 HIS D CA 1
ATOM 12028 C C . HIS D 2 153 ? 69.981 50.154 135.270 1.00 17.89 153 HIS D C 1
ATOM 12029 O O . HIS D 2 153 ? 71.150 50.428 135.012 1.00 16.91 153 HIS D O 1
ATOM 12036 N N . ILE D 2 154 ? 69.193 49.560 134.370 1.00 18.33 154 ILE D N 1
ATOM 12037 C CA . ILE D 2 154 ? 69.725 49.325 133.039 1.00 19.32 154 ILE D CA 1
ATOM 12038 C C . ILE D 2 154 ? 69.962 50.672 132.303 1.00 19.30 154 ILE D C 1
ATOM 12039 O O . ILE D 2 154 ? 70.973 50.821 131.630 1.00 20.61 154 ILE D O 1
ATOM 12044 N N . TYR D 2 155 ? 69.046 51.633 132.438 1.00 20.05 155 TYR D N 1
ATOM 12045 C CA . TYR D 2 155 ? 69.230 52.962 131.805 1.00 19.57 155 TYR D CA 1
ATOM 12046 C C . TYR D 2 155 ? 70.526 53.621 132.319 1.00 19.98 155 TYR D C 1
ATOM 12047 O O . TYR D 2 155 ? 71.355 54.094 131.543 1.00 19.61 155 TYR D O 1
ATOM 12056 N N . THR D 2 156 ? 70.716 53.609 133.624 1.00 20.01 156 THR D N 1
ATOM 12057 C CA . THR D 2 156 ? 71.916 54.232 134.193 1.00 19.71 156 THR D CA 1
ATOM 12058 C C . THR D 2 156 ? 73.215 53.473 133.801 1.00 19.47 156 THR D C 1
ATOM 12059 O O . THR D 2 156 ? 74.238 54.109 133.507 1.00 19.14 156 THR D O 1
ATOM 12063 N N . GLY D 2 157 ? 73.173 52.143 133.754 1.00 18.40 157 GLY D N 1
ATOM 12064 C CA . GLY D 2 157 ? 74.351 51.358 133.323 1.00 18.56 157 GLY D CA 1
ATOM 12065 C C . GLY D 2 157 ? 74.724 51.625 131.873 1.00 20.41 157 GLY D C 1
ATOM 12066 O O . GLY D 2 157 ? 75.909 51.696 131.524 1.00 20.93 157 GLY D O 1
ATOM 12067 N N . MET D 2 158 ? 73.720 51.772 131.013 1.00 19.45 158 MET D N 1
ATOM 12068 C CA . MET D 2 158 ? 73.983 52.140 129.630 1.00 21.03 158 MET D CA 1
ATOM 12069 C C . MET D 2 158 ? 74.524 53.583 129.502 1.00 19.23 158 MET D C 1
ATOM 12070 O O . MET D 2 158 ? 75.436 53.815 128.727 1.00 19.09 158 MET D O 1
ATOM 12075 N N . ASP D 2 159 ? 74.018 54.512 130.304 1.00 19.51 159 ASP D N 1
ATOM 12076 C CA . ASP D 2 159 ? 74.577 55.881 130.396 1.00 19.26 159 ASP D CA 1
ATOM 12077 C C . ASP D 2 159 ? 76.056 55.837 130.803 1.00 20.22 159 ASP D C 1
ATOM 12078 O O . ASP D 2 159 ? 76.856 56.574 130.269 1.00 19.65 159 ASP D O 1
ATOM 12083 N N . ARG D 2 160 ? 76.409 54.960 131.753 1.00 21.41 160 ARG D N 1
ATOM 12084 C CA . ARG D 2 160 ? 77.814 54.877 132.237 1.00 21.38 160 ARG D CA 1
ATOM 12085 C C . ARG D 2 160 ? 78.735 54.413 131.131 1.00 21.27 160 ARG D C 1
ATOM 12086 O O . ARG D 2 160 ? 79.847 54.916 131.019 1.00 22.12 160 ARG D O 1
ATOM 12094 N N . LEU D 2 161 ? 78.289 53.462 130.325 1.00 21.42 161 LEU D N 1
ATOM 12095 C CA . LEU D 2 161 ? 79.047 53.026 129.164 1.00 21.92 161 LEU D CA 1
ATOM 12096 C C . LEU D 2 161 ? 79.205 54.172 128.145 1.00 21.46 161 LEU D C 1
ATOM 12097 O O . LEU D 2 161 ? 80.292 54.379 127.651 1.00 20.71 161 LEU D O 1
ATOM 12102 N N . GLY D 2 162 ? 78.118 54.888 127.850 1.00 19.84 162 GLY D N 1
ATOM 12103 C CA . GLY D 2 162 ? 78.158 56.122 127.031 1.00 20.05 162 GLY D CA 1
ATOM 12104 C C . GLY D 2 162 ? 79.131 57.158 127.575 1.00 20.12 162 GLY D C 1
ATOM 12105 O O . GLY D 2 162 ? 79.932 57.689 126.837 1.00 19.91 162 GLY D O 1
ATOM 12106 N N . ILE D 2 163 ? 79.088 57.429 128.876 1.00 20.54 163 ILE D N 1
ATOM 12107 C CA . ILE D 2 163 ? 80.053 58.369 129.477 1.00 21.10 163 ILE D CA 1
ATOM 12108 C C . ILE D 2 163 ? 81.526 57.905 129.330 1.00 20.82 163 ILE D C 1
ATOM 12109 O O . ILE D 2 163 ? 82.415 58.683 128.981 1.00 21.54 163 ILE D O 1
ATOM 12114 N N . GLY D 2 164 ? 81.761 56.632 129.554 1.00 21.04 164 GLY D N 1
ATOM 12115 C CA . GLY D 2 164 ? 83.086 56.027 129.390 1.00 21.40 164 GLY D CA 1
ATOM 12116 C C . GLY D 2 164 ? 83.561 56.152 127.979 1.00 21.15 164 GLY D C 1
ATOM 12117 O O . GLY D 2 164 ? 84.754 56.463 127.741 1.00 20.55 164 GLY D O 1
ATOM 12118 N N . GLN D 2 165 ? 82.630 56.005 127.023 1.00 20.43 165 GLN D N 1
ATOM 12119 C CA . GLN D 2 165 ? 82.970 56.232 125.590 1.00 19.95 165 GLN D CA 1
ATOM 12120 C C . GLN D 2 165 ? 83.365 57.674 125.254 1.00 20.28 165 GLN D C 1
ATOM 12121 O O . GLN D 2 165 ? 84.375 57.891 124.613 1.00 20.37 165 GLN D O 1
ATOM 12127 N N . TYR D 2 166 ? 82.605 58.658 125.715 1.00 21.17 166 TYR D N 1
ATOM 12128 C CA . TYR D 2 166 ? 83.048 60.063 125.616 1.00 21.63 166 TYR D CA 1
ATOM 12129 C C . TYR D 2 166 ? 84.454 60.341 126.184 1.00 22.61 166 TYR D C 1
ATOM 12130 O O . TYR D 2 166 ? 85.247 61.030 125.531 1.00 24.08 166 TYR D O 1
ATOM 12139 N N . LEU D 2 167 ? 84.745 59.817 127.380 1.00 21.62 167 LEU D N 1
ATOM 12140 C CA . LEU D 2 167 ? 86.070 60.013 128.024 1.00 21.85 167 LEU D CA 1
ATOM 12141 C C . LEU D 2 167 ? 87.164 59.357 127.166 1.00 22.06 167 LEU D C 1
ATOM 12142 O O . LEU D 2 167 ? 88.215 59.955 126.916 1.00 22.60 167 LEU D O 1
ATOM 12147 N N . SER D 2 168 ? 86.911 58.141 126.693 1.00 21.31 168 SER D N 1
ATOM 12148 C CA . SER D 2 168 ? 87.742 57.511 125.670 1.00 22.44 168 SER D CA 1
ATOM 12149 C C . SER D 2 168 ? 88.049 58.383 124.446 1.00 23.87 168 SER D C 1
ATOM 12150 O O . SER D 2 168 ? 89.195 58.441 123.952 1.00 23.79 168 SER D O 1
ATOM 12153 N N . ARG D 2 169 ? 87.015 59.033 123.910 1.00 24.53 169 ARG D N 1
ATOM 12154 C CA . ARG D 2 169 ? 87.184 59.833 122.715 1.00 25.27 169 ARG D CA 1
ATOM 12155 C C . ARG D 2 169 ? 88.027 61.075 122.921 1.00 24.58 169 ARG D C 1
ATOM 12156 O O . ARG D 2 169 ? 88.681 61.551 122.002 1.00 23.54 169 ARG D O 1
ATOM 12164 N N . ILE D 2 170 ? 88.002 61.614 124.115 1.00 24.83 170 ILE D N 1
ATOM 12165 C CA . ILE D 2 170 ? 88.909 62.711 124.442 1.00 25.84 170 ILE D CA 1
ATOM 12166 C C . ILE D 2 170 ? 90.349 62.239 124.225 1.00 26.16 170 ILE D C 1
ATOM 12167 O O . ILE D 2 170 ? 91.165 62.939 123.613 1.00 27.52 170 ILE D O 1
ATOM 12172 N N . ALA D 2 171 ? 90.664 61.032 124.692 1.00 25.79 171 ALA D N 1
ATOM 12173 C CA . ALA D 2 171 ? 92.012 60.508 124.518 1.00 25.45 171 ALA D CA 1
ATOM 12174 C C . ALA D 2 171 ? 92.306 60.281 123.060 1.00 25.71 171 ALA D C 1
ATOM 12175 O O . ALA D 2 171 ? 93.416 60.589 122.603 1.00 25.47 171 ALA D O 1
ATOM 12177 N N . LEU D 2 172 ? 91.319 59.759 122.315 1.00 25.46 172 LEU D N 1
ATOM 12178 C CA . LEU D 2 172 ? 91.465 59.546 120.889 1.00 26.73 172 LEU D CA 1
ATOM 12179 C C . LEU D 2 172 ? 91.658 60.852 120.138 1.00 28.13 172 LEU D C 1
ATOM 12180 O O . LEU D 2 172 ? 92.344 60.890 119.110 1.00 27.95 172 LEU D O 1
ATOM 12185 N N . MET D 2 173 ? 91.045 61.913 120.642 1.00 28.94 173 MET D N 1
ATOM 12186 C CA . MET D 2 173 ? 91.236 63.213 120.060 1.00 30.76 173 MET D CA 1
ATOM 12187 C C . MET D 2 173 ? 92.683 63.613 120.264 1.00 31.19 173 MET D C 1
ATOM 12188 O O . MET D 2 173 ? 93.315 64.067 119.339 1.00 32.07 173 MET D O 1
ATOM 12193 N N . ILE D 2 174 ? 93.206 63.431 121.482 1.00 31.61 174 ILE D N 1
ATOM 12194 C CA . ILE D 2 174 ? 94.589 63.793 121.812 1.00 31.16 174 ILE D CA 1
ATOM 12195 C C . ILE D 2 174 ? 95.633 63.028 121.017 1.00 32.64 174 ILE D C 1
ATOM 12196 O O . ILE D 2 174 ? 96.663 63.620 120.658 1.00 32.94 174 ILE D O 1
ATOM 12201 N N . ASP D 2 175 ? 95.392 61.740 120.719 1.00 32.76 175 ASP D N 1
ATOM 12202 C CA . ASP D 2 175 ? 96.340 60.958 119.910 1.00 33.35 175 ASP D CA 1
ATOM 12203 C C . ASP D 2 175 ? 96.051 60.882 118.411 1.00 34.19 175 ASP D C 1
ATOM 12204 O O . ASP D 2 175 ? 96.745 60.157 117.680 1.00 33.40 175 ASP D O 1
ATOM 12209 N N . GLY D 2 176 ? 95.013 61.584 117.965 1.00 34.13 176 GLY D N 1
ATOM 12210 C CA . GLY D 2 176 ? 94.684 61.594 116.567 1.00 34.81 176 GLY D CA 1
ATOM 12211 C C . GLY D 2 176 ? 94.135 60.279 116.061 1.00 34.95 176 GLY D C 1
ATOM 12212 O O . GLY D 2 176 ? 94.416 59.885 114.929 1.00 36.05 176 GLY D O 1
ATOM 12213 N N . SER D 2 177 ? 93.352 59.603 116.904 1.00 34.96 177 SER D N 1
ATOM 12214 C CA . SER D 2 177 ? 92.593 58.398 116.523 1.00 35.23 177 SER D CA 1
ATOM 12215 C C . SER D 2 177 ? 93.493 57.163 116.268 1.00 34.44 177 SER D C 1
ATOM 12216 O O . SER D 2 177 ? 93.230 56.305 115.412 1.00 34.73 177 SER D O 1
ATOM 12219 N N . THR D 2 178 ? 94.523 57.069 117.086 1.00 33.15 178 THR D N 1
ATOM 12220 C CA . THR D 2 178 ? 95.538 56.045 117.002 1.00 33.02 178 THR D CA 1
ATOM 12221 C C . THR D 2 178 ? 95.431 55.017 118.180 1.00 32.13 178 THR D C 1
ATOM 12222 O O . THR D 2 178 ? 95.827 53.848 118.066 1.00 30.77 178 THR D O 1
ATOM 12226 N N . GLY D 2 179 ? 94.876 55.449 119.312 1.00 31.90 179 GLY D N 1
ATOM 12227 C CA . GLY D 2 179 ? 94.789 54.568 120.488 1.00 31.19 179 GLY D CA 1
ATOM 12228 C C . GLY D 2 179 ? 95.949 54.695 121.465 1.00 31.69 179 GLY D C 1
ATOM 12229 O O . GLY D 2 179 ? 95.851 54.230 122.597 1.00 31.54 179 GLY D O 1
ATOM 12230 N N . ALA D 2 180 ? 97.039 55.350 121.034 1.00 31.65 180 ALA D N 1
ATOM 12231 C CA . ALA D 2 180 ? 98.247 55.505 121.844 1.00 30.98 180 ALA D CA 1
ATOM 12232 C C . ALA D 2 180 ? 97.970 56.172 123.190 1.00 29.51 180 ALA D C 1
ATOM 12233 O O . ALA D 2 180 ? 98.512 55.739 124.180 1.00 30.06 180 ALA D O 1
ATOM 12235 N N . ALA D 2 181 ? 97.112 57.197 123.216 1.00 27.68 181 ALA D N 1
ATOM 12236 C CA . ALA D 2 181 ? 96.787 57.938 124.432 1.00 26.69 181 ALA D CA 1
ATOM 12237 C C . ALA D 2 181 ? 95.948 57.076 125.348 1.00 26.46 181 ALA D C 1
ATOM 12238 O O . ALA D 2 181 ? 95.962 57.278 126.541 1.00 26.51 181 ALA D O 1
ATOM 12240 N N . LEU D 2 182 ? 95.217 56.112 124.791 1.00 26.07 182 LEU D N 1
ATOM 12241 C CA . LEU D 2 182 ? 94.412 55.217 125.612 1.00 26.71 182 LEU D CA 1
ATOM 12242 C C . LEU D 2 182 ? 95.299 54.177 126.301 1.00 27.50 182 LEU D C 1
ATOM 12243 O O . LEU D 2 182 ? 95.083 53.819 127.467 1.00 27.45 182 LEU D O 1
ATOM 12248 N N . ASP D 2 183 ? 96.299 53.704 125.569 1.00 28.16 183 ASP D N 1
ATOM 12249 C CA . ASP D 2 183 ? 97.357 52.837 126.144 1.00 29.31 183 ASP D CA 1
ATOM 12250 C C . ASP D 2 183 ? 98.044 53.516 127.334 1.00 28.83 183 ASP D C 1
ATOM 12251 O O . ASP D 2 183 ? 98.215 52.924 128.395 1.00 29.73 183 ASP D O 1
ATOM 12256 N N . GLU D 2 184 ? 98.425 54.774 127.152 1.00 29.10 184 GLU D N 1
ATOM 12257 C CA . GLU D 2 184 ? 99.144 55.524 128.163 1.00 29.65 184 GLU D CA 1
ATOM 12258 C C . GLU D 2 184 ? 98.311 55.698 129.425 1.00 29.21 184 GLU D C 1
ATOM 12259 O O . GLU D 2 184 ? 98.810 55.499 130.535 1.00 28.82 184 GLU D O 1
ATOM 12265 N N . SER D 2 185 ? 97.046 56.092 129.242 1.00 28.41 185 SER D N 1
ATOM 12266 C CA . SER D 2 185 ? 96.120 56.365 130.332 1.00 27.49 185 SER D CA 1
ATOM 12267 C C . SER D 2 185 ? 95.784 55.101 131.074 1.00 26.48 185 SER D C 1
ATOM 12268 O O . SER D 2 185 ? 95.693 55.125 132.271 1.00 25.99 185 SER D O 1
ATOM 12271 N N . LYS D 2 186 ? 95.602 53.994 130.369 1.00 26.99 186 LYS D N 1
ATOM 12272 C CA . LYS D 2 186 ? 95.413 52.717 131.040 1.00 27.38 186 LYS D CA 1
ATOM 12273 C C . LYS D 2 186 ? 96.609 52.330 131.927 1.00 27.79 186 LYS D C 1
ATOM 12274 O O . LYS D 2 186 ? 96.411 51.791 132.990 1.00 29.18 186 LYS D O 1
ATOM 12280 N N . ALA D 2 187 ? 97.822 52.638 131.491 1.00 28.45 187 ALA D N 1
ATOM 12281 C CA . ALA D 2 187 ? 99.013 52.383 132.278 1.00 28.35 187 ALA D CA 1
ATOM 12282 C C . ALA D 2 187 ? 98.966 53.163 133.583 1.00 28.30 187 ALA D C 1
ATOM 12283 O O . ALA D 2 187 ? 99.352 52.619 134.598 1.00 29.84 187 ALA D O 1
ATOM 12285 N N . TYR D 2 188 ? 98.438 54.397 133.590 1.00 28.40 188 TYR D N 1
ATOM 12286 C CA . TYR D 2 188 ? 98.214 55.134 134.870 1.00 27.84 188 TYR D CA 1
ATOM 12287 C C . TYR D 2 188 ? 97.235 54.395 135.830 1.00 27.26 188 TYR D C 1
ATOM 12288 O O . TYR D 2 188 ? 97.511 54.211 137.008 1.00 26.81 188 TYR D O 1
ATOM 12297 N N . TRP D 2 189 ? 96.086 53.985 135.300 1.00 25.67 189 TRP D N 1
ATOM 12298 C CA . TRP D 2 189 ? 95.084 53.214 136.035 1.00 25.15 189 TRP D CA 1
ATOM 12299 C C . TRP D 2 189 ? 95.703 51.985 136.705 1.00 25.33 189 TRP D C 1
ATOM 12300 O O . TRP D 2 189 ? 95.430 51.731 137.893 1.00 25.79 189 TRP D O 1
ATOM 12311 N N . MET D 2 190 ? 96.527 51.262 135.965 1.00 25.29 190 MET D N 1
ATOM 12312 C CA . MET D 2 190 ? 97.087 49.967 136.411 1.00 27.06 190 MET D CA 1
ATOM 12313 C C . MET D 2 190 ? 98.294 50.113 137.376 1.00 28.70 190 MET D C 1
ATOM 12314 O O . MET D 2 190 ? 98.415 49.348 138.353 1.00 27.14 190 MET D O 1
ATOM 12319 N N . ASP D 2 191 ? 99.136 51.106 137.110 1.00 29.44 191 ASP D N 1
ATOM 12320 C CA . ASP D 2 191 ? 100.446 51.243 137.784 1.00 31.70 191 ASP D CA 1
ATOM 12321 C C . ASP D 2 191 ? 100.737 52.535 138.548 1.00 32.25 191 ASP D C 1
ATOM 12322 O O . ASP D 2 191 ? 101.632 52.545 139.375 1.00 32.25 191 ASP D O 1
ATOM 12327 N N . ASP D 2 192 ? 100.025 53.635 138.274 1.00 32.89 192 ASP D N 1
ATOM 12328 C CA . ASP D 2 192 ? 100.251 54.864 139.038 1.00 33.57 192 ASP D CA 1
ATOM 12329 C C . ASP D 2 192 ? 99.636 54.719 140.422 1.00 33.96 192 ASP D C 1
ATOM 12330 O O . ASP D 2 192 ? 98.456 54.405 140.563 1.00 33.34 192 ASP D O 1
ATOM 12335 N N . GLU D 2 193 ? 100.428 54.993 141.456 1.00 33.70 193 GLU D N 1
ATOM 12336 C CA . GLU D 2 193 ? 99.949 54.863 142.831 1.00 34.05 193 GLU D CA 1
ATOM 12337 C C . GLU D 2 193 ? 98.712 55.728 143.120 1.00 32.23 193 GLU D C 1
ATOM 12338 O O . GLU D 2 193 ? 97.899 55.364 143.942 1.00 31.72 193 GLU D O 1
ATOM 12344 N N . MET D 2 194 ? 98.588 56.856 142.432 1.00 31.11 194 MET D N 1
ATOM 12345 C CA . MET D 2 194 ? 97.466 57.785 142.555 1.00 30.62 194 MET D CA 1
ATOM 12346 C C . MET D 2 194 ? 96.130 57.075 142.304 1.00 29.71 194 MET D C 1
ATOM 12347 O O . MET D 2 194 ? 95.138 57.391 142.982 1.00 30.28 194 MET D O 1
ATOM 12352 N N . TRP D 2 195 ? 96.092 56.135 141.336 1.00 27.98 195 TRP D N 1
ATOM 12353 C CA . TRP D 2 195 ? 94.838 55.434 140.982 1.00 26.68 195 TRP D CA 1
ATOM 12354 C C . TRP D 2 195 ? 94.564 54.188 141.791 1.00 27.16 195 TRP D C 1
ATOM 12355 O O . TRP D 2 195 ? 93.464 53.604 141.671 1.00 26.75 195 TRP D O 1
ATOM 12366 N N . GLN D 2 196 ? 95.552 53.718 142.569 1.00 26.62 196 GLN D N 1
ATOM 12367 C CA . GLN D 2 196 ? 95.376 52.387 143.177 1.00 27.08 196 GLN D CA 1
ATOM 12368 C C . GLN D 2 196 ? 94.251 52.297 144.206 1.00 26.87 196 GLN D C 1
ATOM 12369 O O . GLN D 2 196 ? 93.529 51.312 144.219 1.00 28.39 196 GLN D O 1
ATOM 12375 N N . PRO D 2 197 ? 94.075 53.316 145.062 1.00 26.60 197 PRO D N 1
ATOM 12376 C CA . PRO D 2 197 ? 92.930 53.243 145.971 1.00 27.09 197 PRO D CA 1
ATOM 12377 C C . PRO D 2 197 ? 91.587 53.179 145.202 1.00 26.64 197 PRO D C 1
ATOM 12378 O O . PRO D 2 197 ? 90.656 52.468 145.616 1.00 26.34 197 PRO D O 1
ATOM 12382 N N . MET D 2 198 ? 91.501 53.897 144.092 1.00 26.04 198 MET D N 1
ATOM 12383 C CA . MET D 2 198 ? 90.229 53.862 143.320 1.00 25.57 198 MET D CA 1
ATOM 12384 C C . MET D 2 198 ? 90.047 52.509 142.673 1.00 24.67 198 MET D C 1
ATOM 12385 O O . MET D 2 198 ? 88.983 51.916 142.744 1.00 24.21 198 MET D O 1
ATOM 12390 N N . ARG D 2 199 ? 91.112 51.998 142.059 1.00 25.64 199 ARG D N 1
ATOM 12391 C CA . ARG D 2 199 ? 91.014 50.766 141.340 1.00 24.70 199 ARG D CA 1
ATOM 12392 C C . ARG D 2 199 ? 90.657 49.609 142.280 1.00 25.03 199 ARG D C 1
ATOM 12393 O O . ARG D 2 199 ? 89.830 48.758 141.934 1.00 23.52 199 ARG D O 1
ATOM 12401 N N . LYS D 2 200 ? 91.290 49.583 143.465 1.00 24.28 200 LYS D N 1
ATOM 12402 C CA . LYS D 2 200 ? 90.961 48.610 144.507 1.00 24.71 200 LYS D CA 1
ATOM 12403 C C . LYS D 2 200 ? 89.505 48.738 144.965 1.00 24.20 200 LYS D C 1
ATOM 12404 O O . LYS D 2 200 ? 88.818 47.726 145.155 1.00 24.32 200 LYS D O 1
ATOM 12410 N N . LEU D 2 201 ? 89.041 49.972 145.177 1.00 23.24 201 LEU D N 1
ATOM 12411 C CA . LEU D 2 201 ? 87.654 50.182 145.583 1.00 22.69 201 LEU D CA 1
ATOM 12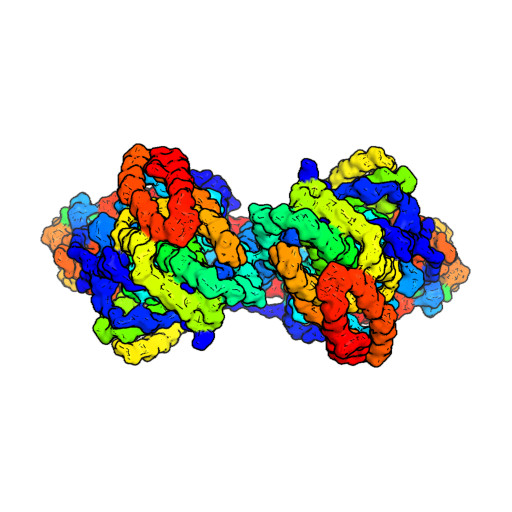412 C C . LEU D 2 201 ? 86.693 49.667 144.485 1.00 22.56 201 LEU D C 1
ATOM 12413 O O . LEU D 2 201 ? 85.714 48.942 144.794 1.00 23.54 201 LEU D O 1
ATOM 12418 N N . VAL D 2 202 ? 86.933 50.058 143.222 1.00 22.73 202 VAL D N 1
ATOM 12419 C CA . VAL D 2 202 ? 86.089 49.541 142.123 1.00 22.13 202 VAL D CA 1
ATOM 12420 C C . VAL D 2 202 ? 86.078 48.016 142.058 1.00 22.46 202 VAL D C 1
ATOM 12421 O O . VAL D 2 202 ? 85.009 47.392 141.975 1.00 22.43 202 VAL D O 1
ATOM 12425 N N . GLU D 2 203 ? 87.258 47.394 142.129 1.00 22.39 203 GLU D N 1
ATOM 12426 C CA . GLU D 2 203 ? 87.306 45.934 142.189 1.00 23.41 203 GLU D CA 1
ATOM 12427 C C . GLU D 2 203 ? 86.544 45.315 143.396 1.00 23.31 203 GLU D C 1
ATOM 12428 O O . GLU D 2 203 ? 85.867 44.259 143.258 1.00 23.51 203 GLU D O 1
ATOM 12434 N N . ASP D 2 204 ? 86.598 45.994 144.542 1.00 24.09 204 ASP D N 1
ATOM 12435 C CA . ASP D 2 204 ? 85.832 45.593 145.741 1.00 24.94 204 ASP D CA 1
ATOM 12436 C C . ASP D 2 204 ? 84.301 45.636 145.527 1.00 23.75 204 ASP D C 1
ATOM 12437 O O . ASP D 2 204 ? 83.569 44.705 145.897 1.00 23.62 204 ASP D O 1
ATOM 12442 N N . THR D 2 205 ? 83.821 46.700 144.909 1.00 22.86 205 THR D N 1
ATOM 12443 C CA . THR D 2 205 ? 82.392 46.773 144.577 1.00 22.50 205 THR D CA 1
ATOM 12444 C C . THR D 2 205 ? 81.883 45.624 143.692 1.00 20.95 205 THR D C 1
ATOM 12445 O O . THR D 2 205 ? 80.728 45.197 143.826 1.00 21.56 205 THR D O 1
ATOM 12449 N N . LEU D 2 206 ? 82.746 45.120 142.817 1.00 21.28 206 LEU D N 1
ATOM 12450 C CA . LEU D 2 206 ? 82.374 44.129 141.827 1.00 22.06 206 LEU D CA 1
ATOM 12451 C C . LEU D 2 206 ? 82.083 42.764 142.458 1.00 23.67 206 LEU D C 1
ATOM 12452 O O . LEU D 2 206 ? 81.615 41.830 141.812 1.00 26.15 206 LEU D O 1
ATOM 12457 N N . VAL D 2 207 ? 82.361 42.656 143.747 1.00 24.72 207 VAL D N 1
ATOM 12458 C CA . VAL D 2 207 ? 82.243 41.405 144.451 1.00 25.06 207 VAL D CA 1
ATOM 12459 C C . VAL D 2 207 ? 81.088 41.508 145.489 1.00 25.09 207 VAL D C 1
ATOM 12460 O O . VAL D 2 207 ? 80.722 40.537 146.135 1.00 27.07 207 VAL D O 1
ATOM 12464 N N . VAL D 2 208 ? 80.471 42.671 145.598 1.00 25.06 208 VAL D N 1
ATOM 12465 C CA . VAL D 2 208 ? 79.324 42.875 146.515 1.00 24.98 208 VAL D CA 1
ATOM 12466 C C . VAL D 2 208 ? 78.147 42.011 146.047 1.00 25.89 208 VAL D C 1
ATOM 12467 O O . VAL D 2 208 ? 77.814 42.004 144.866 1.00 25.53 208 VAL D O 1
ATOM 12471 N N . ASP D 2 209 ? 77.522 41.281 146.971 1.00 26.31 209 ASP D N 1
ATOM 12472 C CA . ASP D 2 209 ? 76.361 40.416 146.677 1.00 27.76 209 ASP D CA 1
ATOM 12473 C C . ASP D 2 209 ? 75.005 41.122 146.757 1.00 26.40 209 ASP D C 1
ATOM 12474 O O . ASP D 2 209 ? 74.093 40.818 145.980 1.00 27.19 209 ASP D O 1
ATOM 12479 N N . ASP D 2 210 ? 74.824 41.965 147.757 1.00 25.45 210 ASP D N 1
ATOM 12480 C CA . ASP D 2 210 ? 73.529 42.591 148.053 1.00 24.55 210 ASP D CA 1
ATOM 12481 C C . ASP D 2 210 ? 73.310 43.717 147.057 1.00 23.52 210 ASP D C 1
ATOM 12482 O O . ASP D 2 210 ? 74.117 44.676 147.019 1.00 24.96 210 ASP D O 1
ATOM 12487 N N . TRP D 2 211 ? 72.239 43.643 146.265 1.00 21.95 211 TRP D N 1
ATOM 12488 C CA . TRP D 2 211 ? 72.135 44.618 145.167 1.00 21.25 211 TRP D CA 1
ATOM 12489 C C . TRP D 2 211 ? 71.817 46.022 145.684 1.00 20.89 211 TRP D C 1
ATOM 12490 O O . TRP D 2 211 ? 72.261 47.042 145.108 1.00 21.44 211 TRP D O 1
ATOM 12501 N N . PHE D 2 212 ? 71.042 46.120 146.750 1.00 20.79 212 PHE D N 1
ATOM 12502 C CA . PHE D 2 212 ? 70.800 47.459 147.282 1.00 21.73 212 PHE D CA 1
ATOM 12503 C C . PHE D 2 212 ? 72.043 48.084 147.922 1.00 21.63 212 PHE D C 1
ATOM 12504 O O . PHE D 2 212 ? 72.330 49.263 147.694 1.00 20.48 212 PHE D O 1
ATOM 12512 N N . GLU D 2 213 ? 72.811 47.269 148.653 1.00 21.13 213 GLU D N 1
ATOM 12513 C CA . GLU D 2 213 ? 74.131 47.711 149.116 1.00 22.11 213 GLU D CA 1
ATOM 12514 C C . GLU D 2 213 ? 74.908 48.242 147.905 1.00 22.06 213 GLU D C 1
ATOM 12515 O O . GLU D 2 213 ? 75.465 49.334 147.948 1.00 22.63 213 GLU D O 1
ATOM 12521 N N . LEU D 2 214 ? 74.908 47.469 146.811 1.00 22.33 214 LEU D N 1
ATOM 12522 C CA . LEU D 2 214 ? 75.600 47.871 145.592 1.00 23.29 214 LEU D CA 1
ATOM 12523 C C . LEU D 2 214 ? 75.088 49.182 144.979 1.00 22.86 214 LEU D C 1
ATOM 12524 O O . LEU D 2 214 ? 75.903 50.041 144.616 1.00 22.91 214 LEU D O 1
ATOM 12529 N N . THR D 2 215 ? 73.765 49.349 144.850 1.00 22.86 215 THR D N 1
ATOM 12530 C CA . THR D 2 215 ? 73.268 50.616 144.267 1.00 23.15 215 THR D CA 1
ATOM 12531 C C . THR D 2 215 ? 73.643 51.840 145.128 1.00 24.12 215 THR D C 1
ATOM 12532 O O . THR D 2 215 ? 74.029 52.900 144.601 1.00 24.06 215 THR D O 1
ATOM 12536 N N . LEU D 2 216 ? 73.518 51.686 146.444 1.00 23.91 216 LEU D N 1
ATOM 12537 C CA . LEU D 2 216 ? 73.907 52.694 147.423 1.00 24.61 216 LEU D CA 1
ATOM 12538 C C . LEU D 2 216 ? 75.362 53.103 147.255 1.00 24.02 216 LEU D C 1
ATOM 12539 O O . LEU D 2 216 ? 75.671 54.279 147.200 1.00 25.08 216 LEU D O 1
ATOM 12544 N N . VAL D 2 217 ? 76.262 52.131 147.207 1.00 23.35 217 VAL D N 1
ATOM 12545 C CA . VAL D 2 217 ? 77.704 52.415 147.147 1.00 24.05 217 VAL D CA 1
ATOM 12546 C C . VAL D 2 217 ? 78.072 53.059 145.825 1.00 24.36 217 VAL D C 1
ATOM 12547 O O . VAL D 2 217 ? 78.768 54.101 145.790 1.00 25.37 217 VAL D O 1
ATOM 12551 N N . GLN D 2 218 ? 77.639 52.419 144.741 1.00 24.51 218 GLN D N 1
ATOM 12552 C CA . GLN D 2 218 ? 77.882 52.912 143.388 1.00 24.59 218 GLN D CA 1
ATOM 12553 C C . GLN D 2 218 ? 77.142 54.237 143.046 1.00 25.20 218 GLN D C 1
ATOM 12554 O O . GLN D 2 218 ? 77.757 55.245 142.658 1.00 26.37 218 GLN D O 1
ATOM 12560 N N . ASN D 2 219 ? 75.827 54.209 143.175 1.00 24.56 219 ASN D N 1
ATOM 12561 C CA . ASN D 2 219 ? 74.983 55.254 142.612 1.00 24.91 219 ASN D CA 1
ATOM 12562 C C . ASN D 2 219 ? 74.781 56.458 143.524 1.00 25.48 219 ASN D C 1
ATOM 12563 O O . ASN D 2 219 ? 74.409 57.514 143.028 1.00 24.30 219 ASN D O 1
ATOM 12568 N N . ILE D 2 220 ? 75.019 56.303 144.849 1.00 25.37 220 ILE D N 1
ATOM 12569 C CA . ILE D 2 220 ? 74.919 57.409 145.806 1.00 26.63 220 ILE D CA 1
ATOM 12570 C C . ILE D 2 220 ? 76.320 57.809 146.327 1.00 27.17 220 ILE D C 1
ATOM 12571 O O . ILE D 2 220 ? 76.769 58.943 146.123 1.00 28.55 220 ILE D O 1
ATOM 12576 N N . LEU D 2 221 ? 77.003 56.884 146.994 1.00 27.07 221 LEU D N 1
ATOM 12577 C CA . LEU D 2 221 ? 78.273 57.227 147.673 1.00 27.46 221 LEU D CA 1
ATOM 12578 C C . LEU D 2 221 ? 79.450 57.542 146.728 1.00 27.08 221 LEU D C 1
ATOM 12579 O O . LEU D 2 221 ? 80.040 58.612 146.828 1.00 28.93 221 LEU D O 1
ATOM 12584 N N . ILE D 2 222 ? 79.782 56.664 145.794 1.00 25.99 222 ILE D N 1
ATOM 12585 C CA . ILE D 2 222 ? 80.893 56.963 144.885 1.00 26.32 222 ILE D CA 1
ATOM 12586 C C . ILE D 2 222 ? 80.541 58.142 143.932 1.00 26.48 222 ILE D C 1
ATOM 12587 O O . ILE D 2 222 ? 81.232 59.154 143.890 1.00 27.25 222 ILE D O 1
ATOM 12592 N N . ASP D 2 223 ? 79.428 58.012 143.217 1.00 26.85 223 ASP D N 1
ATOM 12593 C CA . ASP D 2 223 ? 79.002 59.029 142.250 1.00 27.44 223 ASP D CA 1
ATOM 12594 C C . ASP D 2 223 ? 78.715 60.368 142.919 1.00 26.82 223 ASP D C 1
ATOM 12595 O O . ASP D 2 223 ? 79.004 61.406 142.344 1.00 26.54 223 ASP D O 1
ATOM 12600 N N . GLY D 2 224 ? 78.146 60.345 144.122 1.00 26.35 224 GLY D N 1
ATOM 12601 C CA . GLY D 2 224 ? 77.743 61.561 144.791 1.00 27.02 224 GLY D CA 1
ATOM 12602 C C . GLY D 2 224 ? 78.879 62.396 145.354 1.00 27.55 224 GLY D C 1
ATOM 12603 O O . GLY D 2 224 ? 78.665 63.531 145.815 1.00 28.57 224 GLY D O 1
ATOM 12604 N N . MET D 2 225 ? 80.085 61.842 145.338 1.00 27.42 225 MET D N 1
ATOM 12605 C CA . MET D 2 225 ? 81.281 62.588 145.701 1.00 28.01 225 MET D CA 1
ATOM 12606 C C . MET D 2 225 ? 82.114 62.781 144.459 1.00 27.62 225 MET D C 1
ATOM 12607 O O . MET D 2 225 ? 82.622 63.884 144.229 1.00 28.01 225 MET D O 1
ATOM 12612 N N . MET D 2 226 ? 82.239 61.724 143.642 1.00 26.83 226 MET D N 1
ATOM 12613 C CA . MET D 2 226 ? 83.070 61.784 142.427 1.00 27.22 226 MET D CA 1
ATOM 12614 C C . MET D 2 226 ? 82.650 62.826 141.380 1.00 26.26 226 MET D C 1
ATOM 12615 O O . MET D 2 226 ? 83.491 63.573 140.861 1.00 24.69 226 MET D O 1
ATOM 12620 N N . TYR D 2 227 ? 81.371 62.807 141.017 1.00 25.89 227 TYR D N 1
ATOM 12621 C CA . TYR D 2 227 ? 80.876 63.711 139.993 1.00 27.00 227 TYR D CA 1
ATOM 12622 C C . TYR D 2 227 ? 81.064 65.183 140.374 1.00 26.54 227 TYR D C 1
ATOM 12623 O O . TYR D 2 227 ? 81.590 65.924 139.578 1.00 27.25 227 TYR D O 1
ATOM 12632 N N . PRO D 2 228 ? 80.634 65.604 141.595 1.00 27.01 228 PRO D N 1
ATOM 12633 C CA . PRO D 2 228 ? 80.973 67.000 141.968 1.00 27.42 228 PRO D CA 1
ATOM 12634 C C . PRO D 2 228 ? 82.475 67.294 141.971 1.00 28.05 228 PRO D C 1
ATOM 12635 O O . PRO D 2 228 ? 82.882 68.314 141.429 1.00 28.17 228 PRO D O 1
ATOM 12639 N N . LEU D 2 229 ? 83.291 66.395 142.529 1.00 27.21 229 LEU D N 1
ATOM 12640 C CA . LEU D 2 229 ? 84.734 66.643 142.580 1.00 26.49 229 LEU D CA 1
ATOM 12641 C C . LEU D 2 229 ? 85.303 66.837 141.193 1.00 26.46 229 LEU D C 1
ATOM 12642 O O . LEU D 2 229 ? 86.035 67.788 140.937 1.00 26.46 229 LEU D O 1
ATOM 12647 N N . VAL D 2 230 ? 84.963 65.922 140.297 1.00 26.53 230 VAL D N 1
ATOM 12648 C CA . VAL D 2 230 ? 85.550 65.913 138.953 1.00 27.22 230 VAL D CA 1
ATOM 12649 C C . VAL D 2 230 ? 84.934 66.956 137.977 1.00 28.16 230 VAL D C 1
ATOM 12650 O O . VAL D 2 230 ? 85.661 67.749 137.347 1.00 28.24 230 VAL D O 1
ATOM 12654 N N . TYR D 2 231 ? 83.607 66.954 137.847 1.00 28.87 231 TYR D N 1
ATOM 12655 C CA . TYR D 2 231 ? 82.982 67.760 136.788 1.00 28.63 231 TYR D CA 1
ATOM 12656 C C . TYR D 2 231 ? 82.542 69.130 137.244 1.00 30.18 231 TYR D C 1
ATOM 12657 O O . TYR D 2 231 ? 82.096 69.928 136.407 1.00 31.08 231 TYR D O 1
ATOM 12666 N N . ASP D 2 232 ? 82.659 69.402 138.538 1.00 30.80 232 ASP D N 1
ATOM 12667 C CA . ASP D 2 232 ? 82.511 70.742 139.059 1.00 33.19 232 ASP D CA 1
ATOM 12668 C C . ASP D 2 232 ? 83.830 71.318 139.527 1.00 33.34 232 ASP D C 1
ATOM 12669 O O . ASP D 2 232 ? 84.307 72.305 138.969 1.00 33.87 232 ASP D O 1
ATOM 12674 N N . LYS D 2 233 ? 84.412 70.710 140.564 1.00 33.14 233 LYS D N 1
ATOM 12675 C CA . LYS D 2 233 ? 85.616 71.285 141.183 1.00 33.28 233 LYS D CA 1
ATOM 12676 C C . LYS D 2 233 ? 86.877 71.161 140.331 1.00 33.68 233 LYS D C 1
ATOM 12677 O O . LYS D 2 233 ? 87.517 72.174 140.045 1.00 33.38 233 LYS D O 1
ATOM 12683 N N . MET D 2 234 ? 87.212 69.953 139.874 1.00 33.93 234 MET D N 1
ATOM 12684 C CA . MET D 2 234 ? 88.303 69.812 138.924 1.00 34.22 234 MET D CA 1
ATOM 12685 C C . MET D 2 234 ? 88.043 70.631 137.658 1.00 34.79 234 MET D C 1
ATOM 12686 O O . MET D 2 234 ? 88.974 71.250 137.119 1.00 35.37 234 MET D O 1
ATOM 12691 N N . ASP D 2 235 ? 86.787 70.666 137.192 1.00 34.29 235 ASP D N 1
ATOM 12692 C CA . ASP D 2 235 ? 86.438 71.398 135.972 1.00 35.02 235 ASP D CA 1
ATOM 12693 C C . ASP D 2 235 ? 86.832 72.895 136.061 1.00 35.28 235 ASP D C 1
ATOM 12694 O O . ASP D 2 235 ? 87.441 73.454 135.140 1.00 34.57 235 ASP D O 1
ATOM 12699 N N . GLN D 2 236 ? 86.525 73.529 137.175 1.00 36.22 236 GLN D N 1
ATOM 12700 C CA . GLN D 2 236 ? 87.015 74.898 137.416 1.00 38.24 236 GLN D CA 1
ATOM 12701 C C . GLN D 2 236 ? 88.548 74.994 137.361 1.00 37.51 236 GLN D C 1
ATOM 12702 O O . GLN D 2 236 ? 89.103 75.912 136.760 1.00 38.84 236 GLN D O 1
ATOM 12708 N N . TRP D 2 237 ? 89.221 74.063 138.025 1.00 36.27 237 TRP D N 1
ATOM 12709 C CA . TRP D 2 237 ? 90.673 74.068 138.126 1.00 35.01 237 TRP D CA 1
ATOM 12710 C C . TRP D 2 237 ? 91.365 73.856 136.776 1.00 34.93 237 TRP D C 1
ATOM 12711 O O . TRP D 2 237 ? 92.465 74.401 136.551 1.00 34.25 237 TRP D O 1
ATOM 12722 N N . PHE D 2 238 ? 90.737 73.095 135.866 1.00 34.51 238 PHE D N 1
ATOM 12723 C CA . PHE D 2 238 ? 91.290 72.924 134.489 1.00 34.43 238 PHE D CA 1
ATOM 12724 C C . PHE D 2 238 ? 91.594 74.257 133.788 1.00 34.46 238 PHE D C 1
ATOM 12725 O O . PHE D 2 238 ? 92.517 74.356 132.973 1.00 33.00 238 PHE D O 1
ATOM 12733 N N . GLU D 2 239 ? 90.821 75.284 134.126 1.00 35.71 239 GLU D N 1
ATOM 12734 C CA . GLU D 2 239 ? 91.003 76.616 133.547 1.00 38.10 239 GLU D CA 1
ATOM 12735 C C . GLU D 2 239 ? 92.383 77.219 133.889 1.00 38.26 239 GLU D C 1
ATOM 12736 O O . GLU D 2 239 ? 93.085 77.736 133.001 1.00 37.99 239 GLU D O 1
ATOM 12742 N N . SER D 2 240 ? 92.759 77.115 135.174 1.00 38.09 240 SER D N 1
ATOM 12743 C CA . SER D 2 240 ? 94.075 77.486 135.684 1.00 37.23 240 SER D CA 1
ATOM 12744 C C . SER D 2 240 ? 95.232 76.683 135.049 1.00 37.39 240 SER D C 1
ATOM 12745 O O . SER D 2 240 ? 96.395 77.113 135.088 1.00 38.11 240 SER D O 1
ATOM 12748 N N . GLN D 2 241 ? 94.923 75.528 134.460 1.00 35.36 241 GLN D N 1
ATOM 12749 C CA . GLN D 2 241 ? 95.943 74.668 133.823 1.00 34.84 241 GLN D CA 1
ATOM 12750 C C . GLN D 2 241 ? 96.022 74.840 132.309 1.00 33.38 241 GLN D C 1
ATOM 12751 O O . GLN D 2 241 ? 96.823 74.196 131.648 1.00 32.63 241 GLN D O 1
ATOM 12757 N N . GLY D 2 242 ? 95.177 75.708 131.765 1.00 32.47 242 GLY D N 1
ATOM 12758 C CA . GLY D 2 242 ? 95.127 75.901 130.320 1.00 32.14 242 GLY D CA 1
ATOM 12759 C C . GLY D 2 242 ? 94.274 74.899 129.561 1.00 31.42 242 GLY D C 1
ATOM 12760 O O . GLY D 2 242 ? 94.337 74.855 128.332 1.00 30.09 242 GLY D O 1
ATOM 12761 N N . ALA D 2 243 ? 93.467 74.112 130.280 1.00 31.58 243 ALA D N 1
ATOM 12762 C CA . ALA D 2 243 ? 92.706 73.011 129.671 1.00 32.15 243 ALA D CA 1
ATOM 12763 C C . ALA D 2 243 ? 91.198 73.284 129.618 1.00 32.38 243 ALA D C 1
ATOM 12764 O O . ALA D 2 243 ? 90.393 72.356 129.497 1.00 32.17 243 ALA D O 1
ATOM 12766 N N . GLU D 2 244 ? 90.834 74.558 129.726 1.00 33.29 244 GLU D N 1
ATOM 12767 C CA . GLU D 2 244 ? 89.451 75.031 129.812 1.00 35.54 244 GLU D CA 1
ATOM 12768 C C . GLU D 2 244 ? 88.525 74.415 128.730 1.00 34.52 244 GLU D C 1
ATOM 12769 O O . GLU D 2 244 ? 87.374 74.123 129.005 1.00 34.04 244 GLU D O 1
ATOM 12775 N N . ASP D 2 245 ? 89.039 74.202 127.513 1.00 34.34 245 ASP D N 1
ATOM 12776 C CA . ASP D 2 245 ? 88.210 73.673 126.413 1.00 34.92 245 ASP D CA 1
ATOM 12777 C C . ASP D 2 245 ? 87.614 72.261 126.639 1.00 33.65 245 ASP D C 1
ATOM 12778 O O . ASP D 2 245 ? 86.597 71.936 126.074 1.00 33.37 245 ASP D O 1
ATOM 12783 N N . VAL D 2 246 ? 88.208 71.443 127.494 1.00 33.11 246 VAL D N 1
ATOM 12784 C CA . VAL D 2 246 ? 87.585 70.142 127.819 1.00 32.43 246 VAL D CA 1
ATOM 12785 C C . VAL D 2 246 ? 86.228 70.264 128.517 1.00 31.05 246 VAL D C 1
ATOM 12786 O O . VAL D 2 246 ? 85.496 69.308 128.539 1.00 30.81 246 VAL D O 1
ATOM 12790 N N . SER D 2 247 ? 85.895 71.425 129.074 1.00 30.12 247 SER D N 1
ATOM 12791 C CA . SER D 2 247 ? 84.573 71.672 129.669 1.00 29.56 247 SER D CA 1
ATOM 12792 C C . SER D 2 247 ? 83.401 71.433 128.715 1.00 29.21 247 SER D C 1
ATOM 12793 O O . SER D 2 247 ? 82.322 71.048 129.130 1.00 27.85 247 SER D O 1
ATOM 12796 N N . MET D 2 248 ? 83.595 71.737 127.445 1.00 29.64 248 MET D N 1
ATOM 12797 C CA . MET D 2 248 ? 82.511 71.567 126.517 1.00 31.02 248 MET D CA 1
ATOM 12798 C C . MET D 2 248 ? 82.338 70.091 126.229 1.00 30.45 248 MET D C 1
ATOM 12799 O O . MET D 2 248 ? 81.236 69.652 125.863 1.00 30.80 248 MET D O 1
ATOM 12804 N N . LEU D 2 249 ? 83.402 69.314 126.428 1.00 29.03 249 LEU D N 1
ATOM 12805 C CA . LEU D 2 249 ? 83.317 67.848 126.246 1.00 27.86 249 LEU D CA 1
ATOM 12806 C C . LEU D 2 249 ? 82.691 67.101 127.416 1.00 27.51 249 LEU D C 1
ATOM 12807 O O . LEU D 2 249 ? 82.233 65.986 127.268 1.00 28.56 249 LEU D O 1
ATOM 12812 N N . THR D 2 250 ? 82.626 67.725 128.580 1.00 26.67 250 THR D N 1
ATOM 12813 C CA . THR D 2 250 ? 82.124 67.042 129.765 1.00 25.85 250 THR D CA 1
ATOM 12814 C C . THR D 2 250 ? 80.784 67.611 130.180 1.00 24.86 250 THR D C 1
ATOM 12815 O O . THR D 2 250 ? 80.308 67.358 131.290 1.00 23.84 250 THR D O 1
ATOM 12819 N N . GLU D 2 251 ? 80.153 68.402 129.306 1.00 23.58 251 GLU D N 1
ATOM 12820 C CA . GLU D 2 251 ? 78.881 68.987 129.695 1.00 24.47 251 GLU D CA 1
ATOM 12821 C C . GLU D 2 251 ? 77.830 67.867 129.738 1.00 23.08 251 GLU D C 1
ATOM 12822 O O . GLU D 2 251 ? 76.918 67.899 130.532 1.00 23.08 251 GLU D O 1
ATOM 12828 N N . PHE D 2 252 ? 77.961 66.879 128.870 1.00 22.30 252 PHE D N 1
ATOM 12829 C CA . PHE D 2 252 ? 77.066 65.742 128.916 1.00 23.83 252 PHE D CA 1
ATOM 12830 C C . PHE D 2 252 ? 77.005 65.179 130.369 1.00 22.68 252 PHE D C 1
ATOM 12831 O O . PHE D 2 252 ? 75.928 64.940 130.916 1.00 23.87 252 PHE D O 1
ATOM 12839 N N . MET D 2 253 ? 78.174 65.031 131.002 1.00 23.23 253 MET D N 1
ATOM 12840 C CA . MET D 2 253 ? 78.302 64.423 132.337 1.00 22.24 253 MET D CA 1
ATOM 12841 C C . MET D 2 253 ? 77.661 65.297 133.402 1.00 22.01 253 MET D C 1
ATOM 12842 O O . MET D 2 253 ? 77.046 64.772 134.346 1.00 21.97 253 MET D O 1
ATOM 12847 N N . ARG D 2 254 ? 77.800 66.622 133.303 1.00 20.75 254 ARG D N 1
ATOM 12848 C CA . ARG D 2 254 ? 77.102 67.497 134.268 1.00 21.44 254 ARG D CA 1
ATOM 12849 C C . ARG D 2 254 ? 75.570 67.469 134.156 1.00 22.19 254 ARG D C 1
ATOM 12850 O O . ARG D 2 254 ? 74.858 67.402 135.187 1.00 20.89 254 ARG D O 1
ATOM 12858 N N . ASP D 2 255 ? 75.059 67.526 132.919 1.00 21.83 255 ASP D N 1
ATOM 12859 C CA . ASP D 2 255 ? 73.628 67.387 132.687 1.00 23.31 255 ASP D CA 1
ATOM 12860 C C . ASP D 2 255 ? 73.111 66.011 133.158 1.00 21.87 255 ASP D C 1
ATOM 12861 O O . ASP D 2 255 ? 72.057 65.925 133.800 1.00 21.49 255 ASP D O 1
ATOM 12866 N N . TRP D 2 256 ? 73.833 64.945 132.803 1.00 20.96 256 TRP D N 1
ATOM 12867 C CA . TRP D 2 256 ? 73.480 63.576 133.230 1.00 21.20 256 TRP D CA 1
ATOM 12868 C C . TRP D 2 256 ? 73.363 63.478 134.765 1.00 21.43 256 TRP D C 1
ATOM 12869 O O . TRP D 2 256 ? 72.372 62.967 135.317 1.00 20.02 256 TRP D O 1
ATOM 12880 N N . TYR D 2 257 ? 74.381 63.990 135.445 1.00 21.28 257 TYR D N 1
ATOM 12881 C CA . TYR D 2 257 ? 74.454 63.933 136.890 1.00 22.79 257 TYR D CA 1
ATOM 12882 C C . TYR D 2 257 ? 73.306 64.629 137.541 1.00 23.51 257 TYR D C 1
ATOM 12883 O O . TYR D 2 257 ? 72.688 64.052 138.437 1.00 22.62 257 TYR D O 1
ATOM 12892 N N . LYS D 2 258 ? 73.000 65.851 137.094 1.00 23.95 258 LYS D N 1
ATOM 12893 C CA . LYS D 2 258 ? 71.870 66.611 137.640 1.00 26.62 258 LYS D CA 1
ATOM 12894 C C . LYS D 2 258 ? 70.552 65.838 137.530 1.00 26.48 258 LYS D C 1
ATOM 12895 O O . LYS D 2 258 ? 69.740 65.817 138.474 1.00 26.85 258 LYS D O 1
ATOM 12901 N N . GLU D 2 259 ? 70.339 65.217 136.378 1.00 25.68 259 GLU D N 1
ATOM 12902 C CA . GLU D 2 259 ? 69.125 64.406 136.165 1.00 25.64 259 GLU D CA 1
ATOM 12903 C C . GLU D 2 259 ? 69.111 63.156 137.063 1.00 24.07 259 GLU D C 1
ATOM 12904 O O . GLU D 2 259 ? 68.070 62.724 137.505 1.00 24.36 259 GLU D O 1
ATOM 12910 N N . SER D 2 260 ? 70.270 62.570 137.334 1.00 23.21 260 SER D N 1
ATOM 12911 C CA . SER D 2 260 ? 70.324 61.294 138.031 1.00 23.65 260 SER D CA 1
ATOM 12912 C C . SER D 2 260 ? 70.005 61.443 139.514 1.00 23.79 260 SER D C 1
ATOM 12913 O O . SER D 2 260 ? 69.506 60.538 140.155 1.00 23.78 260 SER D O 1
ATOM 12916 N N . LEU D 2 261 ? 70.291 62.611 140.050 1.00 23.94 261 LEU D N 1
ATOM 12917 C CA . LEU D 2 261 ? 69.845 62.973 141.388 1.00 23.89 261 LEU D CA 1
ATOM 12918 C C . LEU D 2 261 ? 68.333 62.830 141.564 1.00 23.93 261 LEU D C 1
ATOM 12919 O O . LEU D 2 261 ? 67.862 62.460 142.640 1.00 25.06 261 LEU D O 1
ATOM 12924 N N . ARG D 2 262 ? 67.544 63.060 140.515 1.00 25.41 262 ARG D N 1
ATOM 12925 C CA . ARG D 2 262 ? 66.092 62.905 140.662 1.00 24.95 262 ARG D CA 1
ATOM 12926 C C . ARG D 2 262 ? 65.701 61.495 141.081 1.00 25.57 262 ARG D C 1
ATOM 12927 O O . ARG D 2 262 ? 64.993 61.319 142.077 1.00 26.85 262 ARG D O 1
ATOM 12935 N N . TRP D 2 263 ? 66.169 60.477 140.367 1.00 23.89 263 TRP D N 1
ATOM 12936 C CA . TRP D 2 263 ? 65.678 59.151 140.670 1.00 22.20 263 TRP D CA 1
ATOM 12937 C C . TRP D 2 263 ? 66.427 58.533 141.843 1.00 21.77 263 TRP D C 1
ATOM 12938 O O . TRP D 2 263 ? 65.826 57.780 142.584 1.00 20.67 263 TRP D O 1
ATOM 12949 N N . THR D 2 264 ? 67.736 58.806 141.988 1.00 20.74 264 THR D N 1
ATOM 12950 C CA . THR D 2 264 ? 68.472 58.223 143.105 1.00 21.73 264 THR D CA 1
ATOM 12951 C C . THR D 2 264 ? 68.012 58.789 144.444 1.00 22.85 264 THR D C 1
ATOM 12952 O O . THR D 2 264 ? 67.838 58.035 145.389 1.00 23.22 264 THR D O 1
ATOM 12956 N N . ASN D 2 265 ? 67.768 60.095 144.541 1.00 23.64 265 ASN D N 1
ATOM 12957 C CA . ASN D 2 265 ? 67.075 60.644 145.732 1.00 24.90 265 ASN D CA 1
ATOM 12958 C C . ASN D 2 265 ? 65.646 60.106 145.973 1.00 25.52 265 ASN D C 1
ATOM 12959 O O . ASN D 2 265 ? 65.295 59.836 147.120 1.00 25.83 265 ASN D O 1
ATOM 12964 N N . ALA D 2 266 ? 64.808 59.963 144.941 1.00 25.68 266 ALA D N 1
ATOM 12965 C CA . ALA D 2 266 ? 63.475 59.361 145.145 1.00 26.51 266 ALA D CA 1
ATOM 12966 C C . ALA D 2 266 ? 63.569 57.892 145.651 1.00 27.42 266 ALA D C 1
ATOM 12967 O O . ALA D 2 266 ? 62.778 57.478 146.515 1.00 27.82 266 ALA D O 1
ATOM 12969 N N . MET D 2 267 ? 64.523 57.111 145.123 1.00 26.56 267 MET D N 1
ATOM 12970 C CA . MET D 2 267 ? 64.702 55.743 145.577 1.00 26.48 267 MET D CA 1
ATOM 12971 C C . MET D 2 267 ? 65.192 55.681 147.048 1.00 27.02 267 MET D C 1
ATOM 12972 O O . MET D 2 267 ? 64.630 54.926 147.846 1.00 27.20 267 MET D O 1
ATOM 12977 N N . MET D 2 268 ? 66.217 56.455 147.390 1.00 26.68 268 MET D N 1
ATOM 12978 C CA . MET D 2 268 ? 66.641 56.590 148.796 1.00 28.01 268 MET D CA 1
ATOM 12979 C C . MET D 2 268 ? 65.515 57.048 149.737 1.00 28.77 268 MET D C 1
ATOM 12980 O O . MET D 2 268 ? 65.365 56.483 150.794 1.00 29.73 268 MET D O 1
ATOM 12985 N N . LYS D 2 269 ? 64.729 58.058 149.368 1.00 29.59 269 LYS D N 1
ATOM 12986 C CA . LYS D 2 269 ? 63.620 58.516 150.224 1.00 31.00 269 LYS D CA 1
ATOM 12987 C C . LYS D 2 269 ? 62.616 57.424 150.558 1.00 30.68 269 LYS D C 1
ATOM 12988 O O . LYS D 2 269 ? 62.149 57.347 151.689 1.00 31.10 269 LYS D O 1
ATOM 12994 N N . ALA D 2 270 ? 62.281 56.590 149.569 1.00 30.66 270 ALA D N 1
ATOM 12995 C CA . ALA D 2 270 ? 61.270 55.546 149.749 1.00 29.92 270 ALA D CA 1
ATOM 12996 C C . ALA D 2 270 ? 61.807 54.372 150.555 1.00 29.53 270 ALA D C 1
ATOM 12997 O O . ALA D 2 270 ? 61.082 53.818 151.381 1.00 29.00 270 ALA D O 1
ATOM 12999 N N . VAL D 2 271 ? 63.079 54.007 150.328 1.00 28.61 271 VAL D N 1
ATOM 13000 C CA . VAL D 2 271 ? 63.706 52.875 151.054 1.00 28.34 271 VAL D CA 1
ATOM 13001 C C . VAL D 2 271 ? 64.025 53.243 152.538 1.00 28.08 271 VAL D C 1
ATOM 13002 O O . VAL D 2 271 ? 63.675 52.508 153.460 1.00 27.52 271 VAL D O 1
ATOM 13006 N N . ALA D 2 272 ? 64.665 54.389 152.749 1.00 28.37 272 ALA D N 1
ATOM 13007 C CA . ALA D 2 272 ? 64.876 54.924 154.093 1.00 30.04 272 ALA D CA 1
ATOM 13008 C C . ALA D 2 272 ? 63.568 55.234 154.885 1.00 30.95 272 ALA D C 1
ATOM 13009 O O . ALA D 2 272 ? 63.450 54.892 156.052 1.00 31.67 272 ALA D O 1
ATOM 13011 N N . GLY D 2 273 ? 62.595 55.862 154.252 1.00 32.10 273 GLY D N 1
ATOM 13012 C CA . GLY D 2 273 ? 61.301 56.131 154.883 1.00 32.85 273 GLY D CA 1
ATOM 13013 C C . GLY D 2 273 ? 60.449 54.921 155.183 1.00 33.88 273 GLY D C 1
ATOM 13014 O O . GLY D 2 273 ? 59.504 55.005 155.957 1.00 34.05 273 GLY D O 1
ATOM 13015 N N . GLU D 2 274 ? 60.765 53.778 154.586 1.00 34.24 274 GLU D N 1
ATOM 13016 C CA . GLU D 2 274 ? 59.964 52.588 154.811 1.00 34.47 274 GLU D CA 1
ATOM 13017 C C . GLU D 2 274 ? 59.996 52.135 156.309 1.00 35.04 274 GLU D C 1
ATOM 13018 O O . GLU D 2 274 ? 58.957 51.891 156.901 1.00 34.87 274 GLU D O 1
ATOM 13024 N N . SER D 2 275 ? 61.178 52.030 156.904 1.00 35.20 275 SER D N 1
ATOM 13025 C CA . SER D 2 275 ? 61.311 51.462 158.251 1.00 35.67 275 SER D CA 1
ATOM 13026 C C . SER D 2 275 ? 62.617 51.889 158.918 1.00 36.49 275 SER D C 1
ATOM 13027 O O . SER D 2 275 ? 63.630 52.144 158.249 1.00 35.43 275 SER D O 1
ATOM 13030 N N . GLU D 2 276 ? 62.620 51.943 160.252 1.00 36.58 276 GLU D N 1
ATOM 13031 C CA . GLU D 2 276 ? 63.866 52.198 160.964 1.00 37.80 276 GLU D CA 1
ATOM 13032 C C . GLU D 2 276 ? 64.895 51.064 160.702 1.00 36.79 276 GLU D C 1
ATOM 13033 O O . GLU D 2 276 ? 66.089 51.295 160.689 1.00 37.04 276 GLU D O 1
ATOM 13039 N N . THR D 2 277 ? 64.432 49.844 160.481 1.00 36.56 277 THR D N 1
ATOM 13040 C CA . THR D 2 277 ? 65.343 48.739 160.186 1.00 36.86 277 THR D CA 1
ATOM 13041 C C . THR D 2 277 ? 66.127 48.965 158.876 1.00 35.66 277 THR D C 1
ATOM 13042 O O . THR D 2 277 ? 67.343 48.738 158.812 1.00 36.11 277 THR D O 1
ATOM 13046 N N . ASN D 2 278 ? 65.416 49.388 157.828 1.00 35.25 278 ASN D N 1
ATOM 13047 C CA . ASN D 2 278 ? 66.031 49.690 156.536 1.00 34.03 278 ASN D CA 1
ATOM 13048 C C . ASN D 2 278 ? 67.068 50.746 156.789 1.00 34.15 278 ASN D C 1
ATOM 13049 O O . ASN D 2 278 ? 68.208 50.581 156.438 1.00 34.33 278 ASN D O 1
ATOM 13054 N N . ARG D 2 279 ? 66.650 51.818 157.446 1.00 34.13 279 ARG D N 1
ATOM 13055 C CA . ARG D 2 279 ? 67.528 52.919 157.834 1.00 34.99 279 ARG D CA 1
ATOM 13056 C C . ARG D 2 279 ? 68.768 52.495 158.657 1.00 34.92 279 ARG D C 1
ATOM 13057 O O . ARG D 2 279 ? 69.899 52.900 158.352 1.00 33.01 279 ARG D O 1
ATOM 13065 N N . GLU D 2 280 ? 68.559 51.674 159.691 1.00 35.71 280 GLU D N 1
ATOM 13066 C CA . GLU D 2 280 ? 69.683 51.032 160.421 1.00 37.15 280 GLU D CA 1
ATOM 13067 C C . GLU D 2 280 ? 70.684 50.349 159.475 1.00 35.76 280 GLU D C 1
ATOM 13068 O O . GLU D 2 280 ? 71.889 50.556 159.576 1.00 34.98 280 GLU D O 1
ATOM 13074 N N . LEU D 2 281 ? 70.156 49.504 158.581 1.00 35.37 281 LEU D N 1
ATOM 13075 C CA . LEU D 2 281 ? 70.954 48.780 157.599 1.00 34.40 281 LEU D CA 1
ATOM 13076 C C . LEU D 2 281 ? 71.711 49.745 156.672 1.00 32.89 281 LEU D C 1
ATOM 13077 O O . LEU D 2 281 ? 72.905 49.582 156.423 1.00 32.50 281 LEU D O 1
ATOM 13082 N N . LEU D 2 282 ? 71.015 50.761 156.174 1.00 31.16 282 LEU D N 1
ATOM 13083 C CA . LEU D 2 282 ? 71.633 51.745 155.300 1.00 30.43 282 LEU D CA 1
ATOM 13084 C C . LEU D 2 282 ? 72.761 52.471 156.018 1.00 30.23 282 LEU D C 1
ATOM 13085 O O . LEU D 2 282 ? 73.825 52.696 155.447 1.00 28.65 282 LEU D O 1
ATOM 13090 N N . GLN D 2 283 ? 72.542 52.840 157.288 1.00 30.21 283 GLN D N 1
ATOM 13091 C CA . GLN D 2 283 ? 73.602 53.536 158.028 1.00 29.46 283 GLN D CA 1
ATOM 13092 C C . GLN D 2 283 ? 74.883 52.668 158.158 1.00 29.79 283 GLN D C 1
ATOM 13093 O O . GLN D 2 283 ? 76.012 53.149 158.099 1.00 29.24 283 GLN D O 1
ATOM 13099 N N . LYS D 2 284 ? 74.683 51.378 158.380 1.00 30.29 284 LYS D N 1
ATOM 13100 C CA . LYS D 2 284 ? 75.795 50.445 158.531 1.00 30.79 284 LYS D CA 1
ATOM 13101 C C . LYS D 2 284 ? 76.599 50.437 157.218 1.00 29.78 284 LYS D C 1
ATOM 13102 O O . LYS D 2 284 ? 77.841 50.548 157.240 1.00 30.06 284 LYS D O 1
ATOM 13108 N N . TRP D 2 285 ? 75.897 50.376 156.073 1.00 28.05 285 TRP D N 1
ATOM 13109 C CA . TRP D 2 285 ? 76.593 50.350 154.771 1.00 26.54 285 TRP D CA 1
ATOM 13110 C C . TRP D 2 285 ? 77.292 51.671 154.509 1.00 26.06 285 TRP D C 1
ATOM 13111 O O . TRP D 2 285 ? 78.429 51.646 154.084 1.00 26.65 285 TRP D O 1
ATOM 13122 N N . ILE D 2 286 ? 76.654 52.812 154.811 1.00 25.32 286 ILE D N 1
ATOM 13123 C CA . ILE D 2 286 ? 77.359 54.117 154.671 1.00 26.68 286 ILE D CA 1
ATOM 13124 C C . ILE D 2 286 ? 78.646 54.198 155.544 1.00 27.99 286 ILE D C 1
ATOM 13125 O O . ILE D 2 286 ? 79.684 54.689 155.118 1.00 27.06 286 ILE D O 1
ATOM 13130 N N . ASP D 2 287 ? 78.557 53.731 156.795 1.00 29.69 287 ASP D N 1
ATOM 13131 C CA . ASP D 2 287 ? 79.719 53.735 157.707 1.00 29.80 287 ASP D CA 1
ATOM 13132 C C . ASP D 2 287 ? 80.873 52.917 157.159 1.00 28.43 287 ASP D C 1
ATOM 13133 O O . ASP D 2 287 ? 82.026 53.314 157.277 1.00 26.64 287 ASP D O 1
ATOM 13138 N N . HIS D 2 288 ? 80.563 51.757 156.593 1.00 27.83 288 HIS D N 1
ATOM 13139 C CA . HIS D 2 288 ? 81.594 50.929 155.936 1.00 28.32 288 HIS D CA 1
ATOM 13140 C C . HIS D 2 288 ? 82.169 51.544 154.632 1.00 28.36 288 HIS D C 1
ATOM 13141 O O . HIS D 2 288 ? 83.401 51.573 154.397 1.00 29.04 288 HIS D O 1
ATOM 13148 N N . TRP D 2 289 ? 81.280 52.049 153.770 1.00 27.08 289 TRP D N 1
ATOM 13149 C CA . TRP D 2 289 ? 81.711 52.405 152.414 1.00 25.46 289 TRP D CA 1
ATOM 13150 C C . TRP D 2 289 ? 82.001 53.853 152.152 1.00 25.09 289 TRP D C 1
ATOM 13151 O O . TRP D 2 289 ? 82.848 54.154 151.321 1.00 24.45 289 TRP D O 1
ATOM 13162 N N . GLU D 2 290 ? 81.301 54.780 152.809 1.00 24.77 290 GLU D N 1
ATOM 13163 C CA . GLU D 2 290 ? 81.532 56.198 152.496 1.00 26.04 290 GLU D CA 1
ATOM 13164 C C . GLU D 2 290 ? 83.003 56.674 152.671 1.00 26.79 290 GLU D C 1
ATOM 13165 O O . GLU D 2 290 ? 83.522 57.395 151.811 1.00 26.74 290 GLU D O 1
ATOM 13171 N N . PRO D 2 291 ? 83.688 56.273 153.777 1.00 27.42 291 PRO D N 1
ATOM 13172 C CA . PRO D 2 291 ? 85.092 56.649 153.942 1.00 27.21 291 PRO D CA 1
ATOM 13173 C C . PRO D 2 291 ? 86.007 55.959 152.936 1.00 26.98 291 PRO D C 1
ATOM 13174 O O . PRO D 2 291 ? 87.084 56.442 152.677 1.00 27.91 291 PRO D O 1
ATOM 13178 N N . GLN D 2 292 ? 85.607 54.822 152.383 1.00 27.68 292 GLN D N 1
ATOM 13179 C CA . GLN D 2 292 ? 86.405 54.207 151.317 1.00 29.03 292 GLN D CA 1
ATOM 13180 C C . GLN D 2 292 ? 86.308 54.996 150.013 1.00 29.04 292 GLN D C 1
ATOM 13181 O O . GLN D 2 292 ? 87.277 55.103 149.282 1.00 28.86 292 GLN D O 1
ATOM 13187 N N . ALA D 2 293 ? 85.117 55.554 149.757 1.00 29.51 293 ALA D N 1
ATOM 13188 C CA . ALA D 2 293 ? 84.851 56.446 148.631 1.00 29.21 293 ALA D CA 1
ATOM 13189 C C . ALA D 2 293 ? 85.671 57.725 148.739 1.00 30.01 293 ALA D C 1
ATOM 13190 O O . ALA D 2 293 ? 86.301 58.168 147.766 1.00 28.75 293 ALA D O 1
ATOM 13192 N N . TYR D 2 294 ? 85.697 58.302 149.931 1.00 29.93 294 TYR D N 1
ATOM 13193 C CA . TYR D 2 294 ? 86.513 59.489 150.205 1.00 31.36 294 TYR D CA 1
ATOM 13194 C C . TYR D 2 294 ? 87.999 59.213 150.060 1.00 31.66 294 TYR D C 1
ATOM 13195 O O . TYR D 2 294 ? 88.740 59.971 149.411 1.00 31.77 294 TYR D O 1
ATOM 13204 N N . GLU D 2 295 ? 88.440 58.111 150.647 1.00 32.40 295 GLU D N 1
ATOM 13205 C CA . GLU D 2 295 ? 89.846 57.754 150.569 1.00 33.77 295 GLU D CA 1
ATOM 13206 C C . GLU D 2 295 ? 90.293 57.394 149.141 1.00 32.99 295 GLU D C 1
ATOM 13207 O O . GLU D 2 295 ? 91.462 57.611 148.771 1.00 33.73 295 GLU D O 1
ATOM 13213 N N . ALA D 2 296 ? 89.370 56.874 148.319 1.00 32.37 296 ALA D N 1
ATOM 13214 C CA . ALA D 2 296 ? 89.682 56.576 146.907 1.00 29.93 296 ALA D CA 1
ATOM 13215 C C . ALA D 2 296 ? 89.810 57.840 146.039 1.00 29.35 296 ALA D C 1
ATOM 13216 O O . ALA D 2 296 ? 90.559 57.865 145.068 1.00 28.44 296 ALA D O 1
ATOM 13218 N N . LEU D 2 297 ? 89.046 58.871 146.379 1.00 28.37 297 LEU D N 1
ATOM 13219 C CA . LEU D 2 297 ? 89.096 60.148 145.700 1.00 27.60 297 LEU D CA 1
ATOM 13220 C C . LEU D 2 297 ? 90.223 61.048 146.184 1.00 28.22 297 LEU D C 1
ATOM 13221 O O . LEU D 2 297 ? 90.606 61.956 145.487 1.00 27.84 297 LEU D O 1
ATOM 13226 N N . LYS D 2 298 ? 90.737 60.802 147.388 1.00 28.98 298 LYS D N 1
ATOM 13227 C CA . LYS D 2 298 ? 91.743 61.695 147.996 1.00 30.96 298 LYS D CA 1
ATOM 13228 C C . LYS D 2 298 ? 93.012 61.914 147.121 1.00 30.29 298 LYS D C 1
ATOM 13229 O O . LYS D 2 298 ? 93.392 63.061 146.869 1.00 30.91 298 LYS D O 1
ATOM 13235 N N . PRO D 2 299 ? 93.657 60.834 146.633 1.00 30.50 299 PRO D N 1
ATOM 13236 C CA . PRO D 2 299 ? 94.833 61.132 145.778 1.00 31.26 299 PRO D CA 1
ATOM 13237 C C . PRO D 2 299 ? 94.539 61.933 144.490 1.00 32.23 299 PRO D C 1
ATOM 13238 O O . PRO D 2 299 ? 95.418 62.665 143.985 1.00 32.07 299 PRO D O 1
ATOM 13242 N N . LEU D 2 300 ? 93.327 61.782 143.943 1.00 31.98 300 LEU D N 1
ATOM 13243 C CA . LEU D 2 300 ? 92.918 62.578 142.807 1.00 32.44 300 LEU D CA 1
ATOM 13244 C C . LEU D 2 300 ? 92.737 64.044 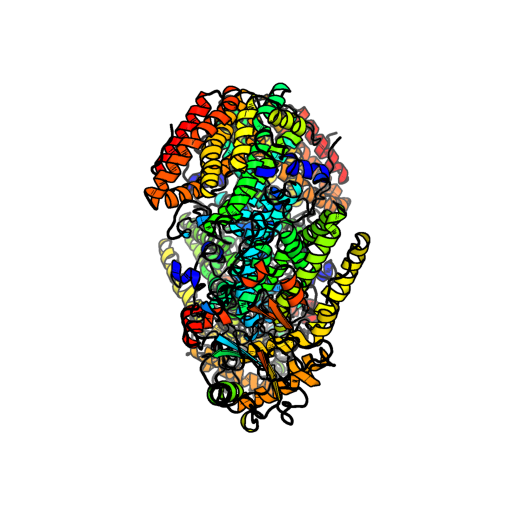143.192 1.00 31.18 300 LEU D C 1
ATOM 13245 O O . LEU D 2 300 ? 93.162 64.934 142.461 1.00 31.24 300 LEU D O 1
ATOM 13250 N N . ALA D 2 301 ? 92.062 64.308 144.303 1.00 32.36 301 ALA D N 1
ATOM 13251 C CA . ALA D 2 301 ? 91.878 65.698 144.721 1.00 32.45 301 ALA D CA 1
ATOM 13252 C C . ALA D 2 301 ? 93.260 66.309 144.979 1.00 33.25 301 ALA D C 1
ATOM 13253 O O . ALA D 2 301 ? 93.526 67.410 144.515 1.00 33.05 301 ALA D O 1
ATOM 13255 N N . GLU D 2 302 ? 94.151 65.555 145.637 1.00 33.97 302 GLU D N 1
ATOM 13256 C CA . GLU D 2 302 ? 95.467 66.070 146.032 1.00 35.21 302 GLU D CA 1
ATOM 13257 C C . GLU D 2 302 ? 96.334 66.435 144.823 1.00 35.10 302 GLU D C 1
ATOM 13258 O O . GLU D 2 302 ? 97.167 67.337 144.893 1.00 34.82 302 GLU D O 1
ATOM 13264 N N . ALA D 2 303 ? 96.137 65.708 143.725 1.00 34.98 303 ALA D N 1
ATOM 13265 C CA . ALA D 2 303 ? 96.951 65.863 142.524 1.00 34.95 303 ALA D CA 1
ATOM 13266 C C . ALA D 2 303 ? 96.416 66.957 141.601 1.00 35.92 303 ALA D C 1
ATOM 13267 O O . ALA D 2 303 ? 96.958 67.178 140.526 1.00 36.50 303 ALA D O 1
ATOM 13269 N N . SER D 2 304 ? 95.347 67.629 142.023 1.00 36.17 304 SER D N 1
ATOM 13270 C CA . SER D 2 304 ? 94.624 68.540 141.133 1.00 37.16 304 SER D CA 1
ATOM 13271 C C . SER D 2 304 ? 94.129 69.727 141.924 1.00 37.78 304 SER D C 1
ATOM 13272 O O . SER D 2 304 ? 94.864 70.698 142.119 1.00 38.45 304 SER D O 1
ATOM 13275 N N . VAL D 2 305 ? 92.896 69.643 142.397 1.00 38.39 305 VAL D N 1
ATOM 13276 C CA . VAL D 2 305 ? 92.196 70.824 142.901 1.00 39.31 305 VAL D CA 1
ATOM 13277 C C . VAL D 2 305 ? 92.475 71.076 144.409 1.00 40.00 305 VAL D C 1
ATOM 13278 O O . VAL D 2 305 ? 92.240 72.166 144.907 1.00 40.43 305 VAL D O 1
ATOM 13282 N N . GLY D 2 306 ? 92.999 70.067 145.111 1.00 41.15 306 GLY D N 1
ATOM 13283 C CA . GLY D 2 306 ? 93.383 70.179 146.526 1.00 41.54 306 GLY D CA 1
ATOM 13284 C C . GLY D 2 306 ? 92.352 69.510 147.398 1.00 42.26 306 GLY D C 1
ATOM 13285 O O . GLY D 2 306 ? 91.177 69.426 147.016 1.00 42.06 306 GLY D O 1
ATOM 13286 N N . ILE D 2 307 ? 92.775 69.030 148.567 1.00 42.21 307 ILE D N 1
ATOM 13287 C CA . ILE D 2 307 ? 91.893 68.255 149.451 1.00 42.61 307 ILE D CA 1
ATOM 13288 C C . ILE D 2 307 ? 90.594 68.983 149.875 1.00 42.55 307 ILE D C 1
ATOM 13289 O O . ILE D 2 307 ? 89.596 68.344 150.193 1.00 42.59 307 ILE D O 1
ATOM 13294 N N . ASP D 2 308 ? 90.615 70.308 149.887 1.00 42.46 308 ASP D N 1
ATOM 13295 C CA . ASP D 2 308 ? 89.441 71.104 150.257 1.00 42.73 308 ASP D CA 1
ATOM 13296 C C . ASP D 2 308 ? 88.286 70.953 149.276 1.00 41.58 308 ASP D C 1
ATOM 13297 O O . ASP D 2 308 ? 87.132 71.064 149.670 1.00 41.96 308 ASP D O 1
ATOM 13302 N N . GLY D 2 309 ? 88.618 70.715 148.003 1.00 39.88 309 GLY D N 1
ATOM 13303 C CA . GLY D 2 309 ? 87.645 70.406 146.975 1.00 37.99 309 GLY D CA 1
ATOM 13304 C C . GLY D 2 309 ? 86.918 69.112 147.301 1.00 36.66 309 GLY D C 1
ATOM 13305 O O . GLY D 2 309 ? 85.692 69.060 147.220 1.00 36.33 309 GLY D O 1
ATOM 13306 N N . LEU D 2 310 ? 87.674 68.074 147.694 1.00 35.73 310 LEU D N 1
ATOM 13307 C CA . LEU D 2 310 ? 87.076 66.804 148.169 1.00 35.48 310 LEU D CA 1
ATOM 13308 C C . LEU D 2 310 ? 86.280 66.950 149.483 1.00 35.25 310 LEU D C 1
ATOM 13309 O O . LEU D 2 310 ? 85.224 66.323 149.660 1.00 34.52 310 LEU D O 1
ATOM 13314 N N . ASN D 2 311 ? 86.767 67.786 150.399 1.00 35.66 311 ASN D N 1
ATOM 13315 C CA . ASN D 2 311 ? 86.063 67.963 151.676 1.00 35.81 311 ASN D CA 1
ATOM 13316 C C . ASN D 2 311 ? 84.724 68.613 151.475 1.00 35.80 311 ASN D C 1
ATOM 13317 O O . ASN D 2 311 ? 83.759 68.251 152.134 1.00 36.07 311 ASN D O 1
ATOM 13322 N N . GLU D 2 312 ? 84.653 69.543 150.533 1.00 36.12 312 GLU D N 1
ATOM 13323 C CA . GLU D 2 312 ? 83.366 70.162 150.168 1.00 37.21 312 GLU D CA 1
ATOM 13324 C C . GLU D 2 312 ? 82.394 69.192 149.483 1.00 36.25 312 GLU D C 1
ATOM 13325 O O . GLU D 2 312 ? 81.190 69.310 149.646 1.00 35.01 312 GLU D O 1
ATOM 13331 N N . ALA D 2 313 ? 82.926 68.256 148.697 1.00 36.21 313 ALA D N 1
ATOM 1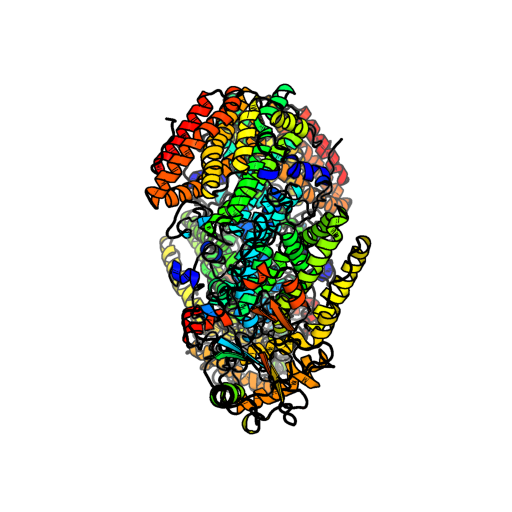3332 C CA . ALA D 2 313 ? 82.076 67.288 148.007 1.00 35.99 313 ALA D CA 1
ATOM 13333 C C . ALA D 2 313 ? 81.519 66.325 149.040 1.00 36.04 313 ALA D C 1
ATOM 13334 O O . ALA D 2 313 ? 80.341 65.932 148.963 1.00 36.04 313 ALA D O 1
ATOM 13336 N N . ARG D 2 314 ? 82.343 65.994 150.044 1.00 35.16 314 ARG D N 1
ATOM 13337 C CA . ARG D 2 314 ? 81.907 65.138 151.134 1.00 35.34 314 ARG D CA 1
ATOM 13338 C C . ARG D 2 314 ? 80.822 65.807 151.956 1.00 34.88 314 ARG D C 1
ATOM 13339 O O . ARG D 2 314 ? 79.876 65.154 152.416 1.00 33.58 314 ARG D O 1
ATOM 13347 N N . ALA D 2 315 ? 80.963 67.120 152.134 1.00 35.04 315 ALA D N 1
ATOM 13348 C CA . ALA D 2 315 ? 80.005 67.882 152.923 1.00 35.58 315 ALA D CA 1
ATOM 13349 C C . ALA D 2 315 ? 78.691 67.938 152.159 1.00 35.61 315 ALA D C 1
ATOM 13350 O O . ALA D 2 315 ? 77.631 67.802 152.747 1.00 35.96 315 ALA D O 1
ATOM 13352 N N . GLU D 2 316 ? 78.770 68.160 150.848 1.00 36.18 316 GLU D N 1
ATOM 13353 C CA . GLU D 2 316 ? 77.574 68.140 149.987 1.00 36.30 316 GLU D CA 1
ATOM 13354 C C . GLU D 2 316 ? 76.826 66.781 150.018 1.00 34.66 316 GLU D C 1
ATOM 13355 O O . GLU D 2 316 ? 75.611 66.745 150.230 1.00 34.31 316 GLU D O 1
ATOM 13361 N N . LEU D 2 317 ? 77.552 65.667 149.886 1.00 33.93 317 LEU D N 1
ATOM 13362 C CA . LEU D 2 317 ? 76.952 64.334 150.097 1.00 33.07 317 LEU D CA 1
ATOM 13363 C C . LEU D 2 317 ? 76.330 64.152 151.495 1.00 33.01 317 LEU D C 1
ATOM 13364 O O . LEU D 2 317 ? 75.259 63.564 151.644 1.00 33.08 317 LEU D O 1
ATOM 13369 N N . SER D 2 318 ? 77.012 64.657 152.524 1.00 32.89 318 SER D N 1
ATOM 13370 C CA . SER D 2 318 ? 76.503 64.606 153.897 1.00 32.89 318 SER D CA 1
ATOM 13371 C C . SER D 2 318 ? 75.141 65.295 154.069 1.00 31.85 318 SER D C 1
ATOM 13372 O O . SER D 2 318 ? 74.229 64.730 154.703 1.00 31.16 318 SER D O 1
ATOM 13375 N N . ALA D 2 319 ? 75.035 66.504 153.504 1.00 31.65 319 ALA D N 1
ATOM 13376 C CA . ALA D 2 319 ? 73.808 67.317 153.515 1.00 31.78 319 ALA D CA 1
ATOM 13377 C C . ALA D 2 319 ? 72.710 66.561 152.821 1.00 31.55 319 ALA D C 1
ATOM 13378 O O . ALA D 2 319 ? 71.575 66.523 153.302 1.00 30.57 319 ALA D O 1
ATOM 13380 N N . ARG D 2 320 ? 73.063 65.951 151.688 1.00 31.72 320 ARG D N 1
ATOM 13381 C CA . ARG D 2 320 ? 72.130 65.112 150.928 1.00 31.32 320 ARG D CA 1
ATOM 13382 C C . ARG D 2 320 ? 71.631 63.925 151.769 1.00 31.80 320 ARG D C 1
ATOM 13383 O O . ARG D 2 320 ? 70.443 63.716 151.856 1.00 31.74 320 ARG D O 1
ATOM 13391 N N . LEU D 2 321 ? 72.526 63.185 152.438 1.00 32.27 321 LEU D N 1
ATOM 13392 C CA . LEU D 2 321 ? 72.132 62.029 153.244 1.00 31.87 321 LEU D CA 1
ATOM 13393 C C . LEU D 2 321 ? 71.229 62.394 154.438 1.00 33.49 321 LEU D C 1
ATOM 13394 O O . LEU D 2 321 ? 70.370 61.603 154.814 1.00 32.75 321 LEU D O 1
ATOM 13399 N N . LYS D 2 322 ? 71.430 63.586 155.010 1.00 35.14 322 LYS D N 1
ATOM 13400 C CA . LYS D 2 322 ? 70.581 64.110 156.096 1.00 38.42 322 LYS D CA 1
ATOM 13401 C C . LYS D 2 322 ? 69.111 64.179 155.734 1.00 38.62 322 LYS D C 1
ATOM 13402 O O . LYS D 2 322 ? 68.270 63.949 156.593 1.00 38.93 322 LYS D O 1
ATOM 13408 N N . LYS D 2 323 ? 68.800 64.452 154.470 1.00 39.56 323 LYS D N 1
ATOM 13409 C CA . LYS D 2 323 ? 67.416 64.389 153.978 1.00 41.08 323 LYS D CA 1
ATOM 13410 C C . LYS D 2 323 ? 66.751 63.022 154.163 1.00 41.89 323 LYS D C 1
ATOM 13411 O O . LYS D 2 323 ? 65.523 62.942 154.275 1.00 42.40 323 LYS D O 1
ATOM 13417 N N . PHE D 2 324 ? 67.544 61.946 154.178 1.00 42.14 324 PHE D N 1
ATOM 13418 C CA . PHE D 2 324 ? 66.995 60.597 154.331 1.00 42.47 324 PHE D CA 1
ATOM 13419 C C . PHE D 2 324 ? 67.047 60.108 155.767 1.00 43.40 324 PHE D C 1
ATOM 13420 O O . PHE D 2 324 ? 66.739 58.940 156.021 1.00 43.26 324 PHE D O 1
ATOM 13428 N N . GLU D 2 325 ? 67.431 60.999 156.684 1.00 44.40 325 GLU D N 1
ATOM 13429 C CA . GLU D 2 325 ? 67.594 60.683 158.098 1.00 45.95 325 GLU D CA 1
ATOM 13430 C C . GLU D 2 325 ? 68.792 59.754 158.223 1.00 45.88 325 GLU D C 1
ATOM 13431 O O . GLU D 2 325 ? 68.705 58.719 158.894 1.00 46.29 325 GLU D O 1
ATOM 13437 N N . LEU D 2 326 ? 69.884 60.089 157.542 1.00 46.03 326 LEU D N 1
ATOM 13438 C CA . LEU D 2 326 ? 71.082 59.258 157.562 1.00 47.08 326 LEU D CA 1
ATOM 13439 C C . LEU D 2 326 ? 72.306 60.127 157.741 1.00 48.27 326 LEU D C 1
ATOM 13440 O O . LEU D 2 326 ? 72.284 61.306 157.420 1.00 49.00 326 LEU D O 1
ATOM 13445 N N . GLN D 2 327 ? 73.387 59.529 158.222 1.00 49.87 327 GLN D N 1
ATOM 13446 C CA . GLN D 2 327 ? 74.557 60.290 158.633 1.00 52.05 327 GLN D CA 1
ATOM 13447 C C . GLN D 2 327 ? 75.801 59.933 157.842 1.00 52.34 327 GLN D C 1
ATOM 13448 O O . GLN D 2 327 ? 76.033 58.770 157.521 1.00 51.85 327 GLN D O 1
ATOM 13454 N N . SER D 2 328 ? 76.581 60.957 157.528 1.00 53.35 328 SER D N 1
ATOM 13455 C CA . SER D 2 328 ? 77.949 60.789 157.064 1.00 54.60 328 SER D CA 1
ATOM 13456 C C . SER D 2 328 ? 78.820 61.901 157.664 1.00 56.10 328 SER D C 1
ATOM 13457 O O . SER D 2 328 ? 78.338 62.996 158.001 1.00 55.74 328 SER D O 1
ATOM 13460 N N . ARG D 2 329 ? 80.108 61.602 157.782 1.00 58.00 329 ARG D N 1
ATOM 13461 C CA . ARG D 2 329 ? 81.028 62.424 158.559 1.00 60.16 329 ARG D CA 1
ATOM 13462 C C . ARG D 2 329 ? 81.757 63.516 157.754 1.00 61.36 329 ARG D C 1
ATOM 13463 O O . ARG D 2 329 ? 82.991 63.629 157.837 1.00 62.02 329 ARG D O 1
ATOM 13471 N N . GLY D 2 330 ? 80.985 64.293 156.975 1.00 62.13 330 GLY D N 1
ATOM 13472 C CA . GLY D 2 330 ? 81.396 65.609 156.448 1.00 63.23 330 GLY D CA 1
ATOM 13473 C C . GLY D 2 330 ? 80.479 66.695 157.012 1.00 64.33 330 GLY D C 1
ATOM 13474 O O . GLY D 2 330 ? 79.515 66.364 157.716 1.00 64.65 330 GLY D O 1
ATOM 13475 N N . VAL D 2 331 ? 80.757 67.972 156.711 1.00 65.12 331 VAL D N 1
ATOM 13476 C CA . VAL D 2 331 ? 79.966 69.156 157.225 1.00 66.21 331 VAL D CA 1
ATOM 13477 C C . VAL D 2 331 ? 78.401 69.102 157.011 1.00 66.62 331 VAL D C 1
ATOM 13478 O O . VAL D 2 331 ? 77.671 68.418 157.759 1.00 66.78 331 VAL D O 1
ATOM 13482 N N . SER E 3 2 ? 35.707 102.905 91.874 1.00 35.09 2 SER E N 1
ATOM 13483 C CA . SER E 3 2 ? 36.740 102.761 90.809 1.00 36.87 2 SER E CA 1
ATOM 13484 C C . SER E 3 2 ? 37.982 102.016 91.370 1.00 36.20 2 SER E C 1
ATOM 13485 O O . SER E 3 2 ? 38.189 102.010 92.598 1.00 37.15 2 SER E O 1
ATOM 13488 N N . VAL E 3 3 ? 38.770 101.367 90.494 1.00 35.70 3 VAL E N 1
ATOM 13489 C CA . VAL E 3 3 ? 39.990 100.618 90.897 1.00 33.79 3 VAL E CA 1
ATOM 13490 C C . VAL E 3 3 ? 41.176 101.514 91.270 1.00 33.33 3 VAL E C 1
ATOM 13491 O O . VAL E 3 3 ? 41.549 102.389 90.488 1.00 34.12 3 VAL E O 1
ATOM 13495 N N . ASN E 3 4 ? 41.786 101.278 92.435 1.00 31.70 4 ASN E N 1
ATOM 13496 C CA . ASN E 3 4 ? 43.038 101.946 92.816 1.00 30.40 4 ASN E CA 1
ATOM 13497 C C . ASN E 3 4 ? 44.232 101.194 92.262 1.00 28.93 4 ASN E C 1
ATOM 13498 O O . ASN E 3 4 ? 44.297 99.975 92.392 1.00 27.84 4 ASN E O 1
ATOM 13503 N N . ALA E 3 5 ? 45.174 101.899 91.632 1.00 26.51 5 ALA E N 1
ATOM 13504 C CA . ALA E 3 5 ? 46.324 101.240 91.030 1.00 25.00 5 ALA E CA 1
ATOM 13505 C C . ALA E 3 5 ? 47.530 102.177 91.014 1.00 25.56 5 ALA E C 1
ATOM 13506 O O . ALA E 3 5 ? 47.404 103.377 91.291 1.00 25.91 5 ALA E O 1
ATOM 13508 N N . LEU E 3 6 ? 48.686 101.630 90.691 1.00 24.96 6 LEU E N 1
ATOM 13509 C CA . LEU E 3 6 ? 49.917 102.433 90.625 1.00 26.35 6 LEU E CA 1
ATOM 13510 C C . LEU E 3 6 ? 50.080 102.990 89.211 1.00 27.12 6 LEU E C 1
ATOM 13511 O O . LEU E 3 6 ? 51.141 103.494 88.835 1.00 28.15 6 LEU E O 1
ATOM 13516 N N . TYR E 3 7 ? 49.036 102.861 88.401 1.00 26.64 7 TYR E N 1
ATOM 13517 C CA . TYR E 3 7 ? 49.099 103.247 87.012 1.00 27.02 7 TYR E CA 1
ATOM 13518 C C . TYR E 3 7 ? 47.668 103.388 86.520 1.00 27.80 7 TYR E C 1
ATOM 13519 O O . TYR E 3 7 ? 46.747 103.160 87.302 1.00 27.10 7 TYR E O 1
ATOM 13528 N N . ASP E 3 8 ? 47.477 103.786 85.258 1.00 28.93 8 ASP E N 1
ATOM 13529 C CA . ASP E 3 8 ? 46.112 103.987 84.724 1.00 30.02 8 ASP E CA 1
ATOM 13530 C C . ASP E 3 8 ? 45.548 102.631 84.297 1.00 29.44 8 ASP E C 1
ATOM 13531 O O . ASP E 3 8 ? 45.934 102.051 83.286 1.00 28.23 8 ASP E O 1
ATOM 13536 N N . TYR E 3 9 ? 44.633 102.141 85.123 1.00 28.98 9 TYR E N 1
ATOM 13537 C CA . TYR E 3 9 ? 44.211 100.750 85.122 1.00 28.70 9 TYR E CA 1
ATOM 13538 C C . TYR E 3 9 ? 43.004 100.682 84.177 1.00 29.59 9 TYR E C 1
ATOM 13539 O O . TYR E 3 9 ? 41.844 100.692 84.600 1.00 30.01 9 TYR E O 1
ATOM 13548 N N . LYS E 3 10 ? 43.298 100.617 82.889 1.00 30.37 10 LYS E N 1
ATOM 13549 C CA . LYS E 3 10 ? 42.286 100.657 81.838 1.00 32.25 10 LYS E CA 1
ATOM 13550 C C . LYS E 3 10 ? 42.619 99.560 80.871 1.00 31.19 10 LYS E C 1
ATOM 13551 O O . LYS E 3 10 ? 43.730 99.528 80.381 1.00 31.97 10 LYS E O 1
ATOM 13557 N N . PHE E 3 11 ? 41.698 98.624 80.638 1.00 31.00 11 PHE E N 1
ATOM 13558 C CA . PHE E 3 11 ? 41.948 97.518 79.706 1.00 31.11 11 PHE E CA 1
ATOM 13559 C C . PHE E 3 11 ? 40.730 97.282 78.851 1.00 31.67 11 PHE E C 1
ATOM 13560 O O . PHE E 3 11 ? 39.655 97.778 79.157 1.00 32.33 11 PHE E O 1
ATOM 13568 N N . GLU E 3 12 ? 40.899 96.517 77.782 1.00 31.59 12 GLU E N 1
ATOM 13569 C CA . GLU E 3 12 ? 39.788 96.154 76.927 1.00 32.41 12 GLU E CA 1
ATOM 13570 C C . GLU E 3 12 ? 39.067 94.950 77.530 1.00 31.13 12 GLU E C 1
ATOM 13571 O O . GLU E 3 12 ? 39.718 94.041 78.062 1.00 31.43 12 GLU E O 1
ATOM 13577 N N . PRO E 3 13 ? 37.734 94.917 77.424 1.00 30.43 13 PRO E N 1
ATOM 13578 C CA . PRO E 3 13 ? 37.046 93.741 77.980 1.00 29.97 13 PRO E CA 1
ATOM 13579 C C . PRO E 3 13 ? 37.460 92.491 77.225 1.00 29.35 13 PRO E C 1
ATOM 13580 O O . PRO E 3 13 ? 37.548 92.515 76.001 1.00 28.99 13 PRO E O 1
ATOM 13584 N N . LYS E 3 14 ? 37.719 91.412 77.963 1.00 29.07 14 LYS E N 1
ATOM 13585 C CA . LYS E 3 14 ? 37.998 90.117 77.361 1.00 28.32 14 LYS E CA 1
ATOM 13586 C C . LYS E 3 14 ? 36.914 89.607 76.426 1.00 27.87 14 LYS E C 1
ATOM 13587 O O . LYS E 3 14 ? 37.226 88.873 75.487 1.00 28.57 14 LYS E O 1
ATOM 13593 N N . ASP E 3 15 ? 35.648 89.943 76.669 1.00 26.44 15 ASP E N 1
ATOM 13594 C CA . ASP E 3 15 ? 34.566 89.337 75.884 1.00 27.23 15 ASP E CA 1
ATOM 13595 C C . ASP E 3 15 ? 33.842 90.313 74.938 1.00 27.59 15 ASP E C 1
ATOM 13596 O O . ASP E 3 15 ? 32.660 90.134 74.645 1.00 27.19 15 ASP E O 1
ATOM 13601 N N . LYS E 3 16 ? 34.569 91.302 74.414 1.00 29.17 16 LYS E N 1
ATOM 13602 C CA . LYS E 3 16 ? 34.018 92.157 73.359 1.00 29.71 16 LYS E CA 1
ATOM 13603 C C . LYS E 3 16 ? 33.638 91.337 72.101 1.00 29.49 16 LYS E C 1
ATOM 13604 O O . LYS E 3 16 ? 34.199 90.255 71.826 1.00 28.51 16 LYS E O 1
ATOM 13610 N N . VAL E 3 17 ? 32.637 91.814 71.368 1.00 29.87 17 VAL E N 1
ATOM 13611 C CA . VAL E 3 17 ? 32.083 91.029 70.255 1.00 31.38 17 VAL E CA 1
ATOM 13612 C C . VAL E 3 17 ? 33.121 90.636 69.197 1.00 31.14 17 VAL E C 1
ATOM 13613 O O . VAL E 3 17 ? 33.071 89.544 68.637 1.00 30.97 17 VAL E O 1
ATOM 13617 N N . GLU E 3 18 ? 34.077 91.526 68.968 1.00 33.20 18 GLU E N 1
ATOM 13618 C CA . GLU E 3 18 ? 35.198 91.271 68.041 1.00 35.12 18 GLU E CA 1
ATOM 13619 C C . GLU E 3 18 ? 35.896 89.943 68.293 1.00 34.69 18 GLU E C 1
ATOM 13620 O O . GLU E 3 18 ? 36.496 89.411 67.382 1.00 34.91 18 GLU E O 1
ATOM 13626 N N . ASN E 3 19 ? 35.829 89.402 69.519 1.00 34.10 19 ASN E N 1
ATOM 13627 C CA . ASN E 3 19 ? 36.554 88.162 69.850 1.00 33.61 19 ASN E CA 1
ATOM 13628 C C . ASN E 3 19 ? 35.811 86.888 69.497 1.00 33.15 19 ASN E C 1
ATOM 13629 O O . ASN E 3 19 ? 36.261 85.777 69.792 1.00 33.03 19 ASN E O 1
ATOM 13634 N N . PHE E 3 20 ? 34.675 87.035 68.837 1.00 33.58 20 PHE E N 1
ATOM 13635 C CA . PHE E 3 20 ? 33.807 85.876 68.610 1.00 34.31 20 PHE E CA 1
ATOM 13636 C C . PHE E 3 20 ? 33.662 85.377 67.147 1.00 35.62 20 PHE E C 1
ATOM 13637 O O . PHE E 3 20 ? 32.761 84.594 66.827 1.00 35.56 20 PHE E O 1
ATOM 13645 N N . HIS E 3 21 ? 34.635 85.749 66.308 1.00 37.19 21 HIS E N 1
ATOM 13646 C CA . HIS E 3 21 ? 34.787 85.220 64.936 1.00 39.18 21 HIS E CA 1
ATOM 13647 C C . HIS E 3 21 ? 33.508 85.349 64.051 1.00 37.87 21 HIS E C 1
ATOM 13648 O O . HIS E 3 21 ? 33.143 84.437 63.290 1.00 38.11 21 HIS E O 1
ATOM 13655 N N . GLY E 3 22 ? 32.836 86.494 64.193 1.00 37.47 22 GLY E N 1
ATOM 13656 C CA . GLY E 3 22 ? 31.636 86.804 63.421 1.00 36.63 22 GLY E CA 1
ATOM 13657 C C . GLY E 3 22 ? 30.350 86.527 64.170 1.00 35.86 22 GLY E C 1
ATOM 13658 O O . GLY E 3 22 ? 29.291 87.041 63.785 1.00 36.36 22 GLY E O 1
ATOM 13659 N N . MET E 3 23 ? 30.433 85.710 65.222 1.00 34.05 23 MET E N 1
ATOM 13660 C CA . MET E 3 23 ? 29.252 85.337 65.999 1.00 32.60 23 MET E CA 1
ATOM 13661 C C . MET E 3 23 ? 29.004 86.289 67.154 1.00 30.36 23 MET E C 1
ATOM 13662 O O . MET E 3 23 ? 29.723 87.274 67.338 1.00 29.23 23 MET E O 1
ATOM 13667 N N . GLN E 3 24 ? 27.969 86.004 67.931 1.00 27.81 24 GLN E N 1
ATOM 13668 C CA . GLN E 3 24 ? 27.726 86.772 69.113 1.00 26.70 24 GLN E CA 1
ATOM 13669 C C . GLN E 3 24 ? 27.206 85.815 70.192 1.00 25.50 24 GLN E C 1
ATOM 13670 O O . GLN E 3 24 ? 26.607 84.776 69.882 1.00 24.67 24 GLN E O 1
ATOM 13676 N N . LEU E 3 25 ? 27.449 86.167 71.449 1.00 24.55 25 LEU E N 1
ATOM 13677 C CA . LEU E 3 25 ? 26.852 85.452 72.618 1.00 23.63 25 LEU E CA 1
ATOM 13678 C C . LEU E 3 25 ? 25.394 85.853 72.806 1.00 22.76 25 LEU E C 1
ATOM 13679 O O . LEU E 3 25 ? 25.036 87.025 72.707 1.00 22.44 25 LEU E O 1
ATOM 13684 N N . LEU E 3 26 ? 24.573 84.862 73.107 1.00 22.38 26 LEU E N 1
ATOM 13685 C CA . LEU E 3 26 ? 23.184 85.084 73.459 1.00 22.33 26 LEU E CA 1
ATOM 13686 C C . LEU E 3 26 ? 22.839 84.168 74.642 1.00 21.22 26 LEU E C 1
ATOM 13687 O O . LEU E 3 26 ? 23.172 82.968 74.649 1.00 21.51 26 LEU E O 1
ATOM 13692 N N . TYR E 3 27 ? 22.106 84.707 75.602 1.00 21.32 27 TYR E N 1
ATOM 13693 C CA . TYR E 3 27 ? 21.686 83.907 76.748 1.00 19.97 27 TYR E CA 1
ATOM 13694 C C . TYR E 3 27 ? 20.210 83.743 76.713 1.00 20.50 27 TYR E C 1
ATOM 13695 O O . TYR E 3 27 ? 19.511 84.698 76.417 1.00 21.43 27 TYR E O 1
ATOM 13704 N N . VAL E 3 28 ? 19.709 82.567 77.045 1.00 20.18 28 VAL E N 1
ATOM 13705 C CA . VAL E 3 28 ? 18.279 82.391 77.079 1.00 21.01 28 VAL E CA 1
ATOM 13706 C C . VAL E 3 28 ? 17.832 81.809 78.416 1.00 21.42 28 VAL E C 1
ATOM 13707 O O . VAL E 3 28 ? 18.329 80.755 78.840 1.00 22.63 28 VAL E O 1
ATOM 13711 N N . TYR E 3 29 ? 16.885 82.493 79.069 1.00 20.78 29 TYR E N 1
ATOM 13712 C CA . TYR E 3 29 ? 16.268 82.016 80.318 1.00 20.56 29 TYR E CA 1
ATOM 13713 C C . TYR E 3 29 ? 14.796 81.589 80.139 1.00 19.94 29 TYR E C 1
ATOM 13714 O O . TYR E 3 29 ? 13.964 82.384 79.703 1.00 18.01 29 TYR E O 1
ATOM 13723 N N . TRP E 3 30 ? 14.504 80.332 80.522 1.00 20.11 30 TRP E N 1
ATOM 13724 C CA . TRP E 3 30 ? 13.163 79.740 80.488 1.00 21.00 30 TRP E CA 1
ATOM 13725 C C . TRP E 3 30 ? 12.676 79.586 81.944 1.00 20.63 30 TRP E C 1
ATOM 13726 O O . TRP E 3 30 ? 13.000 78.614 82.596 1.00 21.23 30 TRP E O 1
ATOM 13737 N N . PRO E 3 31 ? 11.966 80.596 82.497 1.00 21.87 31 PRO E N 1
ATOM 13738 C CA . PRO E 3 31 ? 11.598 80.429 83.917 1.00 21.58 31 PRO E CA 1
ATOM 13739 C C . PRO E 3 31 ? 10.747 79.210 84.214 1.00 22.73 31 PRO E C 1
ATOM 13740 O O . PRO E 3 31 ? 9.999 78.763 83.357 1.00 23.20 31 PRO E O 1
ATOM 13744 N N . ASP E 3 32 ? 10.859 78.707 85.449 1.00 23.40 32 ASP E N 1
ATOM 13745 C CA . ASP E 3 32 ? 10.133 77.530 85.972 1.00 23.99 32 ASP E CA 1
ATOM 13746 C C . ASP E 3 32 ? 10.572 76.221 85.363 1.00 22.39 32 ASP E C 1
ATOM 13747 O O . ASP E 3 32 ? 9.794 75.262 85.353 1.00 22.17 32 ASP E O 1
ATOM 13752 N N . HIS E 3 33 ? 11.816 76.179 84.880 1.00 19.50 33 HIS E N 1
ATOM 13753 C CA . HIS E 3 33 ? 12.374 74.979 84.259 1.00 20.85 33 HIS E CA 1
ATOM 13754 C C . HIS E 3 33 ? 13.793 74.702 84.766 1.00 20.63 33 HIS E C 1
ATOM 13755 O O . HIS E 3 33 ? 14.755 74.593 83.982 1.00 20.01 33 HIS E O 1
ATOM 13762 N N . LEU E 3 34 ? 13.897 74.598 86.094 1.00 20.04 34 LEU E N 1
ATOM 13763 C CA . LEU E 3 34 ? 15.207 74.603 86.781 1.00 19.36 34 LEU E CA 1
ATOM 13764 C C . LEU E 3 34 ? 15.901 73.272 86.614 1.00 19.92 34 LEU E C 1
ATOM 13765 O O . LEU E 3 34 ? 17.021 73.084 87.100 1.00 19.86 34 LEU E O 1
ATOM 13770 N N . LEU E 3 35 ? 15.262 72.342 85.890 1.00 19.87 35 LEU E N 1
ATOM 13771 C CA . LEU E 3 35 ? 15.986 71.178 85.394 1.00 19.72 35 LEU E CA 1
ATOM 13772 C C . LEU E 3 35 ? 17.334 71.591 84.764 1.00 20.84 35 LEU E C 1
ATOM 13773 O O . LEU E 3 35 ? 18.363 70.882 84.937 1.00 20.14 35 LEU E O 1
ATOM 13778 N N . PHE E 3 36 ? 17.321 72.703 84.022 1.00 19.43 36 PHE E N 1
ATOM 13779 C CA . PHE E 3 36 ? 18.536 73.297 83.479 1.00 20.78 36 PHE E CA 1
ATOM 13780 C C . PHE E 3 36 ? 18.874 74.312 84.557 1.00 21.10 36 PHE E C 1
ATOM 13781 O O . PHE E 3 36 ? 18.120 75.272 84.785 1.00 20.95 36 PHE E O 1
ATOM 13789 N N . CYS E 3 37 ? 19.976 74.103 85.250 1.00 20.78 37 CYS E N 1
ATOM 13790 C CA . CYS E 3 37 ? 20.280 74.908 86.424 1.00 20.92 37 CYS E CA 1
ATOM 13791 C C . CYS E 3 37 ? 20.444 76.401 86.176 1.00 21.46 37 CYS E C 1
ATOM 13792 O O . CYS E 3 37 ? 20.150 77.191 87.073 1.00 21.67 37 CYS E O 1
ATOM 13795 N N . ALA E 3 38 ? 20.905 76.794 84.965 1.00 21.97 38 ALA E N 1
ATOM 13796 C CA . ALA E 3 38 ? 21.216 78.191 84.648 1.00 20.77 38 ALA E CA 1
ATOM 13797 C C . ALA E 3 38 ? 20.714 78.544 83.231 1.00 20.64 38 ALA E C 1
ATOM 13798 O O . ALA E 3 38 ? 20.450 77.640 82.411 1.00 19.62 38 ALA E O 1
ATOM 13800 N N . PRO E 3 39 ? 20.602 79.849 82.926 1.00 19.99 39 PRO E N 1
ATOM 13801 C CA . PRO E 3 39 ? 20.354 80.254 81.569 1.00 20.84 39 PRO E CA 1
ATOM 13802 C C . PRO E 3 39 ? 21.389 79.674 80.629 1.00 20.92 39 PRO E C 1
ATOM 13803 O O . PRO E 3 39 ? 22.558 79.540 80.996 1.00 21.98 39 PRO E O 1
ATOM 13807 N N . PHE E 3 40 ? 20.950 79.314 79.434 1.00 22.57 40 PHE E N 1
ATOM 13808 C CA . PHE E 3 40 ? 21.850 78.808 78.397 1.00 22.76 40 PHE E CA 1
ATOM 13809 C C . PHE E 3 40 ? 22.714 79.915 77.880 1.00 22.67 40 PHE E C 1
ATOM 13810 O O . PHE E 3 40 ? 22.237 81.029 77.703 1.00 23.79 40 PHE E O 1
ATOM 13818 N N . ALA E 3 41 ? 23.974 79.612 77.615 1.00 23.63 41 ALA E N 1
ATOM 13819 C CA . ALA E 3 41 ? 24.879 80.539 76.924 1.00 23.91 41 ALA E CA 1
ATOM 13820 C C . ALA E 3 41 ? 25.095 79.978 75.541 1.00 24.77 41 ALA E C 1
ATOM 13821 O O . ALA E 3 41 ? 25.626 78.871 75.377 1.00 25.31 41 ALA E O 1
ATOM 13823 N N . LEU E 3 42 ? 24.640 80.720 74.542 1.00 24.43 42 LEU E N 1
ATOM 13824 C CA . LEU E 3 42 ? 24.707 80.257 73.158 1.00 24.66 42 LEU E CA 1
ATOM 13825 C C . LEU E 3 42 ? 25.636 81.152 72.287 1.00 24.90 42 LEU E C 1
ATOM 13826 O O . LEU E 3 42 ? 25.806 82.357 72.572 1.00 24.44 42 LEU E O 1
ATOM 13831 N N . LEU E 3 43 ? 26.243 80.543 71.258 1.00 24.75 43 LEU E N 1
ATOM 13832 C CA . LEU E 3 43 ? 27.011 81.244 70.239 1.00 24.80 43 LEU E CA 1
ATOM 13833 C C . LEU E 3 43 ? 26.229 81.050 68.953 1.00 26.05 43 LEU E C 1
ATOM 13834 O O . LEU E 3 43 ? 25.979 79.919 68.505 1.00 25.40 43 LEU E O 1
ATOM 13839 N N . VAL E 3 44 ? 25.912 82.183 68.345 1.00 26.13 44 VAL E N 1
ATOM 13840 C CA . VAL E 3 44 ? 24.814 82.323 67.400 1.00 27.95 44 VAL E CA 1
ATOM 13841 C C . VAL E 3 44 ? 25.270 83.272 66.261 1.00 28.47 44 VAL E C 1
ATOM 13842 O O . VAL E 3 44 ? 26.097 84.176 66.489 1.00 27.87 44 VAL E O 1
ATOM 13846 N N . GLN E 3 45 ? 24.754 83.047 65.048 1.00 31.72 45 GLN E N 1
ATOM 13847 C CA . GLN E 3 45 ? 25.068 83.933 63.902 1.00 34.10 45 GLN E CA 1
ATOM 13848 C C . GLN E 3 45 ? 24.079 85.094 63.946 1.00 33.79 45 GLN E C 1
ATOM 13849 O O . GLN E 3 45 ? 22.877 84.864 63.859 1.00 34.93 45 GLN E O 1
ATOM 13855 N N . PRO E 3 46 ? 24.565 86.344 64.069 1.00 33.81 46 PRO E N 1
ATOM 13856 C CA . PRO E 3 46 ? 23.671 87.515 64.125 1.00 33.64 46 PRO E CA 1
ATOM 13857 C C . PRO E 3 46 ? 22.702 87.602 62.906 1.00 35.03 46 PRO E C 1
ATOM 13858 O O . PRO E 3 46 ? 21.644 88.238 62.977 1.00 34.46 46 PRO E O 1
ATOM 13862 N N . GLY E 3 47 ? 23.044 86.919 61.821 1.00 35.05 47 GLY E N 1
ATOM 13863 C CA . GLY E 3 47 ? 22.177 86.868 60.657 1.00 35.97 47 GLY E CA 1
ATOM 13864 C C . GLY E 3 47 ? 21.067 85.820 60.675 1.00 36.09 47 GLY E C 1
ATOM 13865 O O . GLY E 3 47 ? 20.143 85.894 59.845 1.00 36.23 47 GLY E O 1
ATOM 13866 N N . MET E 3 48 ? 21.115 84.857 61.602 1.00 35.34 48 MET E N 1
ATOM 13867 C CA . MET E 3 48 ? 20.092 83.807 61.586 1.00 35.03 48 MET E CA 1
ATOM 13868 C C . MET E 3 48 ? 18.747 84.423 61.970 1.00 34.23 48 MET E C 1
ATOM 13869 O O . MET E 3 48 ? 18.708 85.451 62.627 1.00 33.92 48 MET E O 1
ATOM 13874 N N . THR E 3 49 ? 17.659 83.819 61.523 1.00 34.41 49 THR E N 1
ATOM 13875 C CA . THR E 3 49 ? 16.331 84.388 61.794 1.00 34.14 49 THR E CA 1
ATOM 13876 C C . THR E 3 49 ? 15.895 83.984 63.204 1.00 33.60 49 THR E C 1
ATOM 13877 O O . THR E 3 49 ? 16.353 82.984 63.739 1.00 32.45 49 THR E O 1
ATOM 13881 N N . PHE E 3 50 ? 14.998 84.752 63.796 1.00 34.16 50 PHE E N 1
ATOM 13882 C CA . PHE E 3 50 ? 14.433 84.372 65.078 1.00 33.79 50 PHE E CA 1
ATOM 13883 C C . PHE E 3 50 ? 13.813 82.976 65.033 1.00 34.41 50 PHE E C 1
ATOM 13884 O O . PHE E 3 50 ? 13.956 82.231 65.992 1.00 34.50 50 PHE E O 1
ATOM 13892 N N . SER E 3 51 ? 13.151 82.593 63.937 1.00 34.17 51 SER E N 1
ATOM 13893 C CA . SER E 3 51 ? 12.542 81.261 63.874 1.00 34.95 51 SER E CA 1
ATOM 13894 C C . SER E 3 51 ? 13.589 80.151 63.753 1.00 34.77 51 SER E C 1
ATOM 13895 O O . SER E 3 51 ? 13.370 79.039 64.255 1.00 35.51 51 SER E O 1
ATOM 13898 N N . ALA E 3 52 ? 14.734 80.434 63.119 1.00 34.28 52 ALA E N 1
ATOM 13899 C CA . ALA E 3 52 ? 15.853 79.466 63.089 1.00 34.14 52 ALA E CA 1
ATOM 13900 C C . ALA E 3 52 ? 16.471 79.253 64.505 1.00 33.56 52 ALA E C 1
ATOM 13901 O O . ALA E 3 52 ? 16.793 78.123 64.873 1.00 33.09 52 ALA E O 1
ATOM 13903 N N . LEU E 3 53 ? 16.599 80.331 65.283 1.00 32.97 53 LEU E N 1
ATOM 13904 C CA . LEU E 3 53 ? 17.083 80.260 66.678 1.00 32.74 53 LEU E CA 1
ATOM 13905 C C . LEU E 3 53 ? 16.224 79.314 67.505 1.00 33.20 53 LEU E C 1
ATOM 13906 O O . LEU E 3 53 ? 16.741 78.417 68.174 1.00 33.02 53 LEU E O 1
ATOM 13911 N N . VAL E 3 54 ? 14.911 79.496 67.417 1.00 33.17 54 VAL E N 1
ATOM 13912 C CA . VAL E 3 54 ? 13.968 78.627 68.074 1.00 34.02 54 VAL E CA 1
ATOM 13913 C C . VAL E 3 54 ? 14.048 77.199 67.594 1.00 35.21 54 VAL E C 1
ATOM 13914 O O . VAL E 3 54 ? 14.261 76.298 68.421 1.00 35.90 54 VAL E O 1
ATOM 13918 N N . ASP E 3 55 ? 13.899 76.956 66.289 1.00 35.64 55 ASP E N 1
ATOM 13919 C CA . ASP E 3 55 ? 13.845 75.566 65.813 1.00 37.29 55 ASP E CA 1
ATOM 13920 C C . ASP E 3 55 ? 15.181 74.841 65.786 1.00 36.67 55 ASP E C 1
ATOM 13921 O O . ASP E 3 55 ? 15.212 73.636 65.969 1.00 37.43 55 ASP E O 1
ATOM 13926 N N . GLU E 3 56 ? 16.276 75.542 65.527 1.00 36.21 56 GLU E N 1
ATOM 13927 C CA . GLU E 3 56 ? 17.566 74.867 65.401 1.00 36.65 56 GLU E CA 1
ATOM 13928 C C . GLU E 3 56 ? 18.366 74.798 66.720 1.00 35.10 56 GLU E C 1
ATOM 13929 O O . GLU E 3 56 ? 19.187 73.893 66.902 1.00 34.40 56 GLU E O 1
ATOM 13935 N N . ILE E 3 57 ? 18.158 75.772 67.600 1.00 34.29 57 ILE E N 1
ATOM 13936 C CA . ILE E 3 57 ? 18.942 75.873 68.838 1.00 33.01 57 ILE E CA 1
ATOM 13937 C C . ILE E 3 57 ? 18.125 75.715 70.104 1.00 33.07 57 ILE E C 1
ATOM 13938 O O . ILE E 3 57 ? 18.419 74.822 70.909 1.00 33.34 57 ILE E O 1
ATOM 13943 N N . LEU E 3 58 ? 17.093 76.533 70.281 1.00 31.53 58 LEU E N 1
ATOM 13944 C CA . LEU E 3 58 ? 16.322 76.498 71.531 1.00 32.04 58 LEU E CA 1
ATOM 13945 C C . LEU E 3 58 ? 15.552 75.181 71.774 1.00 31.30 58 LEU E C 1
ATOM 13946 O O . LEU E 3 58 ? 15.597 74.592 72.854 1.00 30.53 58 LEU E O 1
ATOM 13951 N N . LYS E 3 59 ? 14.869 74.690 70.760 1.00 32.00 59 LYS E N 1
ATOM 13952 C CA . LYS E 3 59 ? 14.161 73.411 70.860 1.00 33.37 59 LYS E CA 1
ATOM 13953 C C . LYS E 3 59 ? 15.070 72.184 71.218 1.00 33.09 59 LYS E C 1
ATOM 13954 O O . LYS E 3 59 ? 14.760 71.436 72.134 1.00 32.08 59 LYS E O 1
ATOM 13960 N N . PRO E 3 60 ? 16.169 71.949 70.466 1.00 32.85 60 PRO E N 1
ATOM 13961 C CA . PRO E 3 60 ? 17.171 70.942 70.885 1.00 32.80 60 PRO E CA 1
ATOM 13962 C C . PRO E 3 60 ? 17.760 71.110 72.287 1.00 30.79 60 PRO E C 1
ATOM 13963 O O . PRO E 3 60 ? 17.884 70.142 72.998 1.00 31.40 60 PRO E O 1
ATOM 13967 N N . ALA E 3 61 ? 18.123 72.334 72.659 1.00 30.42 61 ALA E N 1
ATOM 13968 C CA . ALA E 3 61 ? 18.679 72.638 73.996 1.00 28.85 61 ALA E CA 1
ATOM 13969 C C . ALA E 3 61 ? 17.713 72.234 75.137 1.00 29.01 61 ALA E C 1
ATOM 13970 O O . ALA E 3 61 ? 18.146 71.813 76.236 1.00 28.10 61 ALA E O 1
ATOM 13972 N N . THR E 3 62 ? 16.406 72.323 74.889 1.00 26.97 62 THR E N 1
ATOM 13973 C CA . THR E 3 62 ? 15.436 72.121 75.969 1.00 26.52 62 THR E CA 1
ATOM 13974 C C . THR E 3 62 ? 14.780 70.747 75.943 1.00 26.66 62 THR E C 1
ATOM 13975 O O . THR E 3 62 ? 13.926 70.454 76.779 1.00 27.55 62 THR E O 1
ATOM 13979 N N . ALA E 3 63 ? 15.200 69.897 74.999 1.00 26.70 63 ALA E N 1
ATOM 13980 C CA . ALA E 3 63 ? 14.506 68.650 74.711 1.00 26.33 63 ALA E CA 1
ATOM 13981 C C . ALA E 3 63 ? 14.392 67.698 75.891 1.00 26.14 63 ALA E C 1
ATOM 13982 O O . ALA E 3 63 ? 13.464 66.918 75.944 1.00 25.57 63 ALA E O 1
ATOM 13984 N N . ALA E 3 64 ? 15.309 67.790 76.859 1.00 25.27 64 ALA E N 1
ATOM 13985 C CA . ALA E 3 64 ? 15.319 66.870 78.011 1.00 25.50 64 ALA E CA 1
ATOM 13986 C C . ALA E 3 64 ? 14.164 67.092 78.978 1.00 25.43 64 ALA E C 1
ATOM 13987 O O . ALA E 3 64 ? 13.855 66.212 79.776 1.00 25.53 64 ALA E O 1
ATOM 13989 N N . HIS E 3 65 ? 13.581 68.286 78.956 1.00 24.85 65 HIS E N 1
ATOM 13990 C CA . HIS E 3 65 ? 12.458 68.582 79.841 1.00 25.59 65 HIS E CA 1
ATOM 13991 C C . HIS E 3 65 ? 11.173 68.093 79.214 1.00 26.61 65 HIS E C 1
ATOM 13992 O O . HIS E 3 65 ? 10.937 68.380 78.048 1.00 27.07 65 HIS E O 1
ATOM 13999 N N . PRO E 3 66 ? 10.316 67.419 79.989 1.00 27.98 66 PRO E N 1
ATOM 14000 C CA . PRO E 3 66 ? 8.961 67.021 79.564 1.00 29.30 66 PRO E CA 1
ATOM 14001 C C . PRO E 3 66 ? 8.097 68.113 78.930 1.00 30.44 66 PRO E C 1
ATOM 14002 O O . PRO E 3 66 ? 7.375 67.815 77.992 1.00 31.65 66 PRO E O 1
ATOM 14006 N N . ASP E 3 67 ? 8.167 69.352 79.411 1.00 30.65 67 ASP E N 1
ATOM 14007 C CA . ASP E 3 67 ? 7.431 70.466 78.784 1.00 31.45 67 ASP E CA 1
ATOM 14008 C C . ASP E 3 67 ? 7.891 70.889 77.358 1.00 32.14 67 ASP E C 1
ATOM 14009 O O . ASP E 3 67 ? 7.151 71.610 76.662 1.00 30.96 67 ASP E O 1
ATOM 14014 N N . SER E 3 68 ? 9.103 70.501 76.952 1.00 32.20 68 SER E N 1
ATOM 14015 C CA . SER E 3 68 ? 9.698 70.996 75.704 1.00 33.41 68 SER E CA 1
ATOM 14016 C C . SER E 3 68 ? 8.815 70.688 74.482 1.00 34.00 68 SER E C 1
ATOM 14017 O O . SER E 3 68 ? 8.574 71.560 73.635 1.00 33.20 68 SER E O 1
ATOM 14020 N N . ALA E 3 69 ? 8.350 69.443 74.400 1.00 35.47 69 ALA E N 1
ATOM 14021 C CA . ALA E 3 69 ? 7.555 68.986 73.255 1.00 37.02 69 ALA E CA 1
ATOM 14022 C C . ALA E 3 69 ? 6.213 69.742 73.144 1.00 37.87 69 ALA E C 1
ATOM 14023 O O . ALA E 3 69 ? 5.677 69.892 72.044 1.00 38.68 69 ALA E O 1
ATOM 14025 N N . LYS E 3 70 ? 5.706 70.251 74.271 1.00 38.28 70 LYS E N 1
ATOM 14026 C CA . LYS E 3 70 ? 4.425 70.983 74.296 1.00 38.97 70 LYS E CA 1
ATOM 14027 C C . LYS E 3 70 ? 4.551 72.499 74.046 1.00 38.82 70 LYS E C 1
ATOM 14028 O O . LYS E 3 70 ? 3.546 73.181 73.879 1.00 38.95 70 LYS E O 1
ATOM 14034 N N . ALA E 3 71 ? 5.775 73.024 74.035 1.00 38.80 71 ALA E N 1
ATOM 14035 C CA . ALA E 3 71 ? 6.023 74.483 74.062 1.00 38.80 71 ALA E CA 1
ATOM 14036 C C . ALA E 3 71 ? 6.032 75.077 72.667 1.00 39.58 71 ALA E C 1
ATOM 14037 O O . ALA E 3 71 ? 6.714 74.532 71.775 1.00 40.78 71 ALA E O 1
ATOM 14039 N N . ASP E 3 72 ? 5.311 76.183 72.465 1.00 39.33 72 ASP E N 1
ATOM 14040 C CA . ASP E 3 72 ? 5.473 76.993 71.243 1.00 39.57 72 ASP E CA 1
ATOM 14041 C C . ASP E 3 72 ? 6.264 78.237 71.627 1.00 38.34 72 ASP E C 1
ATOM 14042 O O . ASP E 3 72 ? 5.657 79.276 71.947 1.00 38.49 72 ASP E O 1
ATOM 14047 N N . PHE E 3 73 ? 7.602 78.130 71.659 1.00 36.25 73 PHE E N 1
ATOM 14048 C CA . PHE E 3 73 ? 8.454 79.270 72.038 1.00 34.78 73 PHE E CA 1
ATOM 14049 C C . PHE E 3 73 ? 8.238 80.273 70.908 1.00 35.04 73 PHE E C 1
ATOM 14050 O O . PHE E 3 73 ? 8.088 79.852 69.793 1.00 35.47 73 PHE E O 1
ATOM 14058 N N . LEU E 3 74 ? 8.201 81.570 71.085 1.00 35.72 74 LEU E N 1
ATOM 14059 C CA . LEU E 3 74 ? 7.906 82.346 69.799 1.00 38.13 74 LEU E CA 1
ATOM 14060 C C . LEU E 3 74 ? 6.557 82.976 69.921 1.00 37.66 74 LEU E C 1
ATOM 14061 O O . LEU E 3 74 ? 6.444 84.206 69.942 1.00 39.25 74 LEU E O 1
ATOM 14066 N N . ASN E 3 75 ? 5.533 82.138 70.056 1.00 36.96 75 ASN E N 1
ATOM 14067 C CA . ASN E 3 75 ? 4.230 82.649 70.445 1.00 36.35 75 ASN E CA 1
ATOM 14068 C C . ASN E 3 75 ? 4.083 82.693 71.955 1.00 35.44 75 ASN E C 1
ATOM 14069 O O . ASN E 3 75 ? 3.052 83.121 72.454 1.00 34.25 75 ASN E O 1
ATOM 14074 N N . ALA E 3 76 ? 5.142 82.294 72.680 1.00 34.23 76 ALA E N 1
ATOM 14075 C CA . ALA E 3 76 ? 5.234 82.480 74.140 1.00 33.14 76 ALA E CA 1
ATOM 14076 C C . ALA E 3 76 ? 5.462 83.951 74.492 1.00 32.83 76 ALA E C 1
ATOM 14077 O O . ALA E 3 76 ? 5.501 84.806 73.609 1.00 32.88 76 ALA E O 1
ATOM 14079 N N . GLU E 3 77 ? 5.646 84.267 75.766 1.00 32.22 77 GLU E N 1
ATOM 14080 C CA . GLU E 3 77 ? 5.915 85.649 76.156 1.00 32.45 77 GLU E CA 1
ATOM 14081 C C . GLU E 3 77 ? 7.416 85.945 76.301 1.00 31.07 77 GLU E C 1
ATOM 14082 O O . GLU E 3 77 ? 8.111 85.182 76.970 1.00 31.09 77 GLU E O 1
ATOM 14088 N N . TRP E 3 78 ? 7.899 87.054 75.732 1.00 28.31 78 TRP E N 1
ATOM 14089 C CA . TRP E 3 78 ? 9.352 87.241 75.608 1.00 27.39 78 TRP E CA 1
ATOM 14090 C C . TRP E 3 78 ? 9.774 88.506 76.246 1.00 26.97 78 TRP E C 1
ATOM 14091 O O . TRP E 3 78 ? 9.064 89.521 76.178 1.00 25.81 78 TRP E O 1
ATOM 14102 N N . LEU E 3 79 ? 10.933 88.465 76.891 1.00 25.25 79 LEU E N 1
ATOM 14103 C CA . LEU E 3 79 ? 11.589 89.700 77.325 1.00 24.35 79 LEU E CA 1
ATOM 14104 C C . LEU E 3 79 ? 12.929 89.699 76.645 1.00 23.20 79 LEU E C 1
ATOM 14105 O O . LEU E 3 79 ? 13.499 88.644 76.408 1.00 21.68 79 LEU E O 1
ATOM 14110 N N . LEU E 3 80 ? 13.450 90.886 76.376 1.00 23.75 80 LEU E N 1
ATOM 14111 C CA . LEU E 3 80 ? 14.789 91.057 75.824 1.00 24.08 80 LEU E CA 1
ATOM 14112 C C . LEU E 3 80 ? 15.446 92.078 76.688 1.00 24.77 80 LEU E C 1
ATOM 14113 O O . LEU E 3 80 ? 15.002 93.214 76.733 1.00 24.42 80 LEU E O 1
ATOM 14118 N N . ASN E 3 81 ? 16.500 91.668 77.402 1.00 24.48 81 ASN E N 1
ATOM 14119 C CA . ASN E 3 81 ? 17.184 92.553 78.340 1.00 25.66 81 ASN E CA 1
ATOM 14120 C C . ASN E 3 81 ? 16.229 93.177 79.378 1.00 27.89 81 ASN E C 1
ATOM 14121 O O . ASN E 3 81 ? 16.381 94.338 79.768 1.00 26.69 81 ASN E O 1
ATOM 14126 N N . ASP E 3 82 ? 15.273 92.346 79.823 1.00 29.93 82 ASP E N 1
ATOM 14127 C CA . ASP E 3 82 ? 14.281 92.674 80.826 1.00 33.44 82 ASP E CA 1
ATOM 14128 C C . ASP E 3 82 ? 13.150 93.573 80.337 1.00 34.08 82 ASP E C 1
ATOM 14129 O O . ASP E 3 82 ? 12.325 93.993 81.148 1.00 34.47 82 ASP E O 1
ATOM 14134 N N . GLU E 3 83 ? 13.076 93.832 79.032 1.00 33.75 83 GLU E N 1
ATOM 14135 C CA . GLU E 3 83 ? 12.016 94.676 78.465 1.00 34.89 83 GLU E CA 1
ATOM 14136 C C . GLU E 3 83 ? 11.072 93.811 77.629 1.00 33.74 83 GLU E C 1
ATOM 14137 O O . GLU E 3 83 ? 11.544 92.907 76.922 1.00 32.45 83 GLU E O 1
ATOM 14143 N N . PRO E 3 84 ? 9.738 94.081 77.684 1.00 33.70 84 PRO E N 1
ATOM 14144 C CA . PRO E 3 84 ? 8.779 93.327 76.842 1.00 32.80 84 PRO E CA 1
ATOM 14145 C C . PRO E 3 84 ? 9.244 93.297 75.378 1.00 32.29 84 PRO E C 1
ATOM 14146 O O . PRO E 3 84 ? 9.738 94.305 74.888 1.00 31.59 84 PRO E O 1
ATOM 14150 N N . PHE E 3 85 ? 9.107 92.161 74.701 1.00 31.65 85 PHE E N 1
ATOM 14151 C CA . PHE E 3 85 ? 9.682 91.990 73.378 1.00 32.90 85 PHE E CA 1
ATOM 14152 C C . PHE E 3 85 ? 8.787 91.152 72.516 1.00 33.69 85 PHE E C 1
ATOM 14153 O O . PHE E 3 85 ? 8.330 90.068 72.914 1.00 34.00 85 PHE E O 1
ATOM 14161 N N . THR E 3 86 ? 8.538 91.646 71.319 1.00 34.79 86 THR E N 1
ATOM 14162 C CA . THR E 3 86 ? 7.794 90.832 70.371 1.00 36.84 86 THR E CA 1
ATOM 14163 C C . THR E 3 86 ? 8.646 90.427 69.146 1.00 37.49 86 THR E C 1
ATOM 14164 O O . THR E 3 86 ? 9.032 91.275 68.318 1.00 38.40 86 THR E O 1
ATOM 14168 N N . PRO E 3 87 ? 9.003 89.137 69.087 1.00 37.69 87 PRO E N 1
ATOM 14169 C CA . PRO E 3 87 ? 9.877 88.635 68.069 1.00 38.39 87 PRO E CA 1
ATOM 14170 C C . PRO E 3 87 ? 9.226 88.688 66.690 1.00 39.43 87 PRO E C 1
ATOM 14171 O O . PRO E 3 87 ? 8.007 88.494 66.573 1.00 38.49 87 PRO E O 1
ATOM 14175 N N . LYS E 3 88 ? 10.053 88.929 65.673 1.00 39.79 88 LYS E N 1
ATOM 14176 C CA . LYS E 3 88 ? 9.691 88.764 64.258 1.00 40.60 88 LYS E CA 1
ATOM 14177 C C . LYS E 3 88 ? 10.332 87.481 63.734 1.00 39.98 88 LYS E C 1
ATOM 14178 O O . LYS E 3 88 ? 11.546 87.405 63.564 1.00 40.11 88 LYS E O 1
ATOM 14184 N N . ALA E 3 89 ? 9.517 86.468 63.487 1.00 39.50 89 ALA E N 1
ATOM 14185 C CA . ALA E 3 89 ? 10.028 85.158 63.118 1.00 40.08 89 ALA E CA 1
ATOM 14186 C C . ALA E 3 89 ? 11.023 85.161 61.937 1.00 40.36 89 ALA E C 1
ATOM 14187 O O . ALA E 3 89 ? 12.044 84.502 61.987 1.00 39.79 89 ALA E O 1
ATOM 14189 N N . ASP E 3 90 ? 10.723 85.913 60.883 1.00 40.72 90 ASP E N 1
ATOM 14190 C CA . ASP E 3 90 ? 11.481 85.825 59.644 1.00 41.18 90 ASP E CA 1
ATOM 14191 C C . ASP E 3 90 ? 12.598 86.886 59.563 1.00 40.22 90 ASP E C 1
ATOM 14192 O O . ASP E 3 90 ? 13.282 86.976 58.553 1.00 40.92 90 ASP E O 1
ATOM 14197 N N . ALA E 3 91 ? 12.785 87.669 60.624 1.00 38.91 91 ALA E N 1
ATOM 14198 C CA . ALA E 3 91 ? 13.831 88.711 60.682 1.00 37.64 91 ALA E CA 1
ATOM 14199 C C . ALA E 3 91 ? 15.077 88.239 61.446 1.00 37.14 91 ALA E C 1
ATOM 14200 O O . ALA E 3 91 ? 14.971 87.474 62.416 1.00 37.19 91 ALA E O 1
ATOM 14202 N N . SER E 3 92 ? 16.244 88.707 61.019 1.00 35.98 92 SER E N 1
ATOM 14203 C CA . SER E 3 92 ? 17.491 88.282 61.641 1.00 35.02 92 SER E CA 1
ATOM 14204 C C . SER E 3 92 ? 17.539 88.715 63.115 1.00 34.17 92 SER E C 1
ATOM 14205 O O . SER E 3 92 ? 16.801 89.609 63.550 1.00 33.35 92 SER E O 1
ATOM 14208 N N . LEU E 3 93 ? 18.416 88.075 63.880 1.00 33.86 93 LEU E N 1
ATOM 14209 C CA . LEU E 3 93 ? 18.632 88.472 65.280 1.00 33.91 93 LEU E CA 1
ATOM 14210 C C . LEU E 3 93 ? 19.072 89.925 65.368 1.00 34.05 93 LEU E C 1
ATOM 14211 O O . LEU E 3 93 ? 18.520 90.706 66.141 1.00 34.03 93 LEU E O 1
ATOM 14216 N N . LYS E 3 94 ? 20.058 90.290 64.555 1.00 34.89 94 LYS E N 1
ATOM 14217 C CA . LYS E 3 94 ? 20.662 91.612 64.606 1.00 36.04 94 LYS E CA 1
ATOM 14218 C C . LYS E 3 94 ? 19.685 92.759 64.239 1.00 36.18 94 LYS E C 1
ATOM 14219 O O . LYS E 3 94 ? 19.681 93.810 64.886 1.00 35.36 94 LYS E O 1
ATOM 14225 N N . GLU E 3 95 ? 18.869 92.564 63.201 1.00 37.66 95 GLU E N 1
ATOM 14226 C CA . GLU E 3 95 ? 17.905 93.615 62.795 1.00 38.47 95 GLU E CA 1
ATOM 14227 C C . GLU E 3 95 ? 16.801 93.899 63.820 1.00 37.95 95 GLU E C 1
ATOM 14228 O O . GLU E 3 95 ? 16.286 95.015 63.891 1.00 38.02 95 GLU E O 1
ATOM 14234 N N . GLN E 3 96 ? 16.473 92.918 64.657 1.00 37.49 96 GLN E N 1
ATOM 14235 C CA . GLN E 3 96 ? 15.535 93.184 65.736 1.00 36.53 96 GLN E CA 1
ATOM 14236 C C . GLN E 3 96 ? 16.152 93.595 67.083 1.00 36.11 96 GLN E C 1
ATOM 14237 O O . GLN E 3 96 ? 15.445 93.720 68.075 1.00 35.95 96 GLN E O 1
ATOM 14243 N N . GLY E 3 97 ? 17.459 93.861 67.114 1.00 35.67 97 GLY E N 1
ATOM 14244 C CA . GLY E 3 97 ? 18.069 94.441 68.318 1.00 33.96 97 GLY E CA 1
ATOM 14245 C C . GLY E 3 97 ? 18.605 93.430 69.327 1.00 33.37 97 GLY E C 1
ATOM 14246 O O . GLY E 3 97 ? 18.927 93.780 70.474 1.00 32.66 97 GLY E O 1
ATOM 14247 N N . ILE E 3 98 ? 18.700 92.170 68.909 1.00 32.15 98 ILE E N 1
ATOM 14248 C CA . ILE E 3 98 ? 19.272 91.120 69.768 1.00 31.08 98 ILE E CA 1
ATOM 14249 C C . ILE E 3 98 ? 20.792 91.165 69.543 1.00 30.33 98 ILE E C 1
ATOM 14250 O O . ILE E 3 98 ? 21.304 90.617 68.572 1.00 31.11 98 ILE E O 1
ATOM 14255 N N . ASP E 3 99 ? 21.468 91.919 70.396 1.00 28.93 99 ASP E N 1
ATOM 14256 C CA . ASP E 3 99 ? 22.890 92.206 70.237 1.00 29.07 99 ASP E CA 1
ATOM 14257 C C . ASP E 3 99 ? 23.750 91.291 71.160 1.00 27.21 99 ASP E C 1
ATOM 14258 O O . ASP E 3 99 ? 23.211 90.398 71.841 1.00 26.45 99 ASP E O 1
ATOM 14263 N N . HIS E 3 100 ? 25.064 91.482 71.125 1.00 25.31 100 HIS E N 1
ATOM 14264 C CA . HIS E 3 100 ? 26.004 90.559 71.792 1.00 23.96 100 HIS E CA 1
ATOM 14265 C C . HIS E 3 100 ? 25.762 90.597 73.307 1.00 22.56 100 HIS E C 1
ATOM 14266 O O . HIS E 3 100 ? 25.596 91.660 73.887 1.00 21.47 100 HIS E O 1
ATOM 14273 N N . LYS E 3 101 ? 25.695 89.421 73.910 1.00 21.91 101 LYS E N 1
ATOM 14274 C CA . LYS E 3 101 ? 25.404 89.278 75.345 1.00 22.02 101 LYS E CA 1
ATOM 14275 C C . LYS E 3 101 ? 24.025 89.804 75.840 1.00 21.15 101 LYS E C 1
ATOM 14276 O O . LYS E 3 101 ? 23.823 90.083 77.029 1.00 21.83 101 LYS E O 1
ATOM 14282 N N . SER E 3 102 ? 23.070 89.918 74.927 1.00 21.86 102 SER E N 1
ATOM 14283 C CA . SER E 3 102 ? 21.653 90.046 75.311 1.00 22.08 102 SER E CA 1
ATOM 14284 C C . SER E 3 102 ? 21.171 88.779 76.017 1.00 21.67 102 SER E C 1
ATOM 14285 O O . SER E 3 102 ? 21.660 87.656 75.759 1.00 21.35 102 SER E O 1
ATOM 14288 N N . MET E 3 103 ? 20.173 88.954 76.862 1.00 21.85 103 MET E N 1
ATOM 14289 C CA . MET E 3 103 ? 19.451 87.796 77.403 1.00 23.18 103 MET E CA 1
ATOM 14290 C C . MET E 3 103 ? 18.011 87.910 77.004 1.00 22.69 103 MET E C 1
ATOM 14291 O O . MET E 3 103 ? 17.381 88.909 77.298 1.00 24.11 103 MET E O 1
ATOM 14296 N N . LEU E 3 104 ? 17.522 86.896 76.307 1.00 23.08 104 LEU E N 1
ATOM 14297 C CA . LEU E 3 104 ? 16.112 86.652 76.156 1.00 22.72 104 LEU E CA 1
ATOM 14298 C C . LEU E 3 104 ? 15.509 85.821 77.332 1.00 22.54 104 LEU E C 1
ATOM 14299 O O . LEU E 3 104 ? 16.100 84.810 77.769 1.00 21.16 104 LEU E O 1
ATOM 14304 N N . THR E 3 105 ? 14.332 86.229 77.817 1.00 20.75 105 THR E N 1
ATOM 14305 C CA . THR E 3 105 ? 13.585 85.452 78.817 1.00 22.00 105 THR E CA 1
ATOM 14306 C C . THR E 3 105 ? 12.351 84.973 78.125 1.00 22.70 105 THR E C 1
ATOM 14307 O O . THR E 3 105 ? 11.693 85.773 77.489 1.00 23.92 105 THR E O 1
ATOM 14311 N N . VAL E 3 106 ? 12.032 83.692 78.197 1.00 23.26 106 VAL E N 1
ATOM 14312 C CA . VAL E 3 106 ? 10.830 83.194 77.524 1.00 23.60 106 VAL E CA 1
ATOM 14313 C C . VAL E 3 106 ? 9.949 82.498 78.519 1.00 25.50 106 VAL E C 1
ATOM 14314 O O . VAL E 3 106 ? 10.376 81.547 79.150 1.00 25.47 106 VAL E O 1
ATOM 14318 N N . THR E 3 107 ? 8.720 83.000 78.676 1.00 26.26 107 THR E N 1
ATOM 14319 C CA . THR E 3 107 ? 7.750 82.428 79.600 1.00 27.45 107 THR E CA 1
ATOM 14320 C C . THR E 3 107 ? 6.654 81.760 78.779 1.00 28.08 107 THR E C 1
ATOM 14321 O O . THR E 3 107 ? 6.096 82.377 77.864 1.00 28.64 107 THR E O 1
ATOM 14325 N N . THR E 3 108 ? 6.373 80.508 79.111 1.00 28.95 108 THR E N 1
ATOM 14326 C CA . THR E 3 108 ? 5.402 79.670 78.420 1.00 28.98 108 THR E CA 1
ATOM 14327 C C . THR E 3 108 ? 4.204 79.377 79.345 1.00 30.01 108 THR E C 1
ATOM 14328 O O . THR E 3 108 ? 4.215 78.415 80.102 1.00 29.04 108 THR E O 1
ATOM 14332 N N . PRO E 3 109 ? 3.160 80.217 79.291 1.00 31.55 109 PRO E N 1
ATOM 14333 C CA . PRO E 3 109 ? 1.930 79.998 80.099 1.00 32.09 109 PRO E CA 1
ATOM 14334 C C . PRO E 3 109 ? 1.450 78.561 80.051 1.00 31.76 109 PRO E C 1
ATOM 14335 O O . PRO E 3 109 ? 1.388 77.948 78.988 1.00 31.78 109 PRO E O 1
ATOM 14339 N N . GLY E 3 110 ? 1.148 77.996 81.196 1.00 31.86 110 GLY E N 1
ATOM 14340 C CA . GLY E 3 110 ? 0.615 76.635 81.198 1.00 31.58 110 GLY E CA 1
ATOM 14341 C C . GLY E 3 110 ? 1.684 75.569 81.308 1.00 32.15 110 GLY E C 1
ATOM 14342 O O . GLY E 3 110 ? 1.381 74.386 81.577 1.00 32.35 110 GLY E O 1
ATOM 14343 N N . LEU E 3 111 ? 2.939 75.963 81.101 1.00 31.16 111 LEU E N 1
ATOM 14344 C CA . LEU E 3 111 ? 4.036 75.013 81.254 1.00 31.02 111 LEU E CA 1
ATOM 14345 C C . LEU E 3 111 ? 4.938 75.605 82.321 1.00 30.52 111 LEU E C 1
ATOM 14346 O O . LEU E 3 111 ? 5.754 76.483 82.042 1.00 30.08 111 LEU E O 1
ATOM 14351 N N . LYS E 3 112 ? 4.742 75.143 83.557 1.00 30.35 112 LYS E N 1
ATOM 14352 C CA . LYS E 3 112 ? 5.374 75.763 84.697 1.00 30.21 112 LYS E CA 1
ATOM 14353 C C . LYS E 3 112 ? 6.290 74.787 85.429 1.00 29.43 112 LYS E C 1
ATOM 14354 O O . LYS E 3 112 ? 6.620 74.982 86.572 1.00 29.19 112 LYS E O 1
ATOM 14360 N N . GLY E 3 113 ? 6.688 73.723 84.780 1.00 29.43 113 GLY E N 1
ATOM 14361 C CA . GLY E 3 113 ? 7.690 72.882 85.373 1.00 29.78 113 GLY E CA 1
ATOM 14362 C C . GLY E 3 113 ? 7.031 71.791 86.205 1.00 30.50 113 GLY E C 1
ATOM 14363 O O . GLY E 3 113 ? 5.787 71.708 86.326 1.00 29.83 113 GLY E O 1
ATOM 14364 N N . MET E 3 114 ? 7.866 70.925 86.732 1.00 29.45 114 MET E N 1
ATOM 14365 C CA . MET E 3 114 ? 7.388 69.768 87.438 1.00 31.42 114 MET E CA 1
ATOM 14366 C C . MET E 3 114 ? 7.206 70.052 88.909 1.00 30.76 114 MET E C 1
ATOM 14367 O O . MET E 3 114 ? 7.917 70.884 89.507 1.00 29.99 114 MET E O 1
ATOM 14372 N N . ALA E 3 115 ? 6.189 69.375 89.450 1.00 31.43 115 ALA E N 1
ATOM 14373 C CA . ALA E 3 115 ? 6.014 69.111 90.862 1.00 31.13 115 ALA E CA 1
ATOM 14374 C C . ALA E 3 115 ? 5.734 70.346 91.720 1.00 31.38 115 ALA E C 1
ATOM 14375 O O . ALA E 3 115 ? 6.065 70.370 92.908 1.00 32.01 115 ALA E O 1
ATOM 14377 N N . ASN E 3 116 ? 5.136 71.374 91.135 1.00 30.56 116 ASN E N 1
ATOM 14378 C CA . ASN E 3 116 ? 4.975 72.636 91.835 1.00 31.78 116 ASN E CA 1
ATOM 14379 C C . ASN E 3 116 ? 6.283 73.234 92.376 1.00 30.65 116 ASN E C 1
ATOM 14380 O O . ASN E 3 116 ? 6.278 74.001 93.356 1.00 30.99 116 ASN E O 1
ATOM 14385 N N . ALA E 3 117 ? 7.394 72.870 91.738 1.00 27.72 117 ALA E N 1
ATOM 14386 C CA . ALA E 3 117 ? 8.735 73.224 92.198 1.00 25.66 117 ALA E CA 1
ATOM 14387 C C . ALA E 3 117 ? 9.533 73.975 91.108 1.00 24.59 117 ALA E C 1
ATOM 14388 O O . ALA E 3 117 ? 10.729 74.222 91.275 1.00 25.50 117 ALA E O 1
ATOM 14390 N N . GLY E 3 118 ? 8.872 74.319 89.994 1.00 22.75 118 GLY E N 1
ATOM 14391 C CA . GLY E 3 118 ? 9.479 75.091 88.867 1.00 21.85 118 GLY E CA 1
ATOM 14392 C C . GLY E 3 118 ? 10.691 74.379 88.258 1.00 22.26 118 GLY E C 1
ATOM 14393 O O . GLY E 3 118 ? 11.658 75.022 87.847 1.00 21.08 118 GLY E O 1
ATOM 14394 N N . TYR E 3 119 ? 10.627 73.050 88.236 1.00 21.43 119 TYR E N 1
ATOM 14395 C CA . TYR E 3 119 ? 11.731 72.213 87.847 1.00 23.13 119 TYR E CA 1
ATOM 14396 C C . TYR E 3 119 ? 11.527 71.720 86.416 1.00 24.16 119 TYR E C 1
ATOM 14397 O O . TYR E 3 119 ? 10.452 71.167 86.031 1.00 24.19 119 TYR E O 1
ATOM 14407 N N . SER F 3 2 ? 73.799 14.600 134.031 1.00 35.69 2 SER F N 1
ATOM 14408 C CA . SER F 3 2 ? 73.362 15.147 135.350 1.00 36.07 2 SER F CA 1
ATOM 14409 C C . SER F 3 2 ? 73.508 16.672 135.319 1.00 35.21 2 SER F C 1
ATOM 14410 O O . SER F 3 2 ? 74.166 17.191 134.416 1.00 36.21 2 SER F O 1
ATOM 14413 N N . VAL F 3 3 ? 72.901 17.379 136.272 1.00 33.39 3 VAL F N 1
ATOM 14414 C CA . VAL F 3 3 ? 72.877 18.856 136.263 1.00 31.89 3 VAL F CA 1
ATOM 14415 C C . VAL F 3 3 ? 74.233 19.402 136.710 1.00 31.49 3 VAL F C 1
ATOM 14416 O O . VAL F 3 3 ? 74.756 18.940 137.711 1.00 31.40 3 VAL F O 1
ATOM 14420 N N . ASN F 3 4 ? 74.782 20.386 135.985 1.00 29.31 4 ASN F N 1
ATOM 14421 C CA . ASN F 3 4 ? 75.906 21.161 136.478 1.00 29.13 4 ASN F CA 1
ATOM 14422 C C . ASN F 3 4 ? 75.400 22.366 137.217 1.00 27.42 4 ASN F C 1
ATOM 14423 O O . ASN F 3 4 ? 74.440 23.016 136.779 1.00 27.23 4 ASN F O 1
ATOM 14428 N N . ALA F 3 5 ? 76.074 22.684 138.315 1.00 25.78 5 ALA F N 1
ATOM 14429 C CA . ALA F 3 5 ? 75.678 23.767 139.180 1.00 25.20 5 ALA F CA 1
ATOM 14430 C C . ALA F 3 5 ? 76.851 24.233 140.047 1.00 25.66 5 ALA F C 1
ATOM 14431 O O . ALA F 3 5 ? 77.875 23.539 140.192 1.00 24.51 5 ALA F O 1
ATOM 14433 N N . LEU F 3 6 ? 76.667 25.388 140.659 1.00 24.50 6 LEU F N 1
ATOM 14434 C CA . LEU F 3 6 ? 77.697 25.940 141.515 1.00 25.87 6 LEU F CA 1
ATOM 14435 C C . LEU F 3 6 ? 77.680 25.268 142.901 1.00 25.58 6 LEU F C 1
ATOM 14436 O O . LEU F 3 6 ? 78.585 25.501 143.685 1.00 26.80 6 LEU F O 1
ATOM 14441 N N . TYR F 3 7 ? 76.671 24.434 143.178 1.00 24.68 7 TYR F N 1
ATOM 14442 C CA . TYR F 3 7 ? 76.434 23.854 144.485 1.00 24.07 7 TYR F CA 1
ATOM 14443 C C . TYR F 3 7 ? 75.854 22.474 144.313 1.00 23.77 7 TYR F C 1
ATOM 14444 O O . TYR F 3 7 ? 75.605 22.076 143.201 1.00 23.53 7 TYR F O 1
ATOM 14453 N N . ASP F 3 8 ? 75.613 21.764 145.408 1.00 24.38 8 ASP F N 1
ATOM 14454 C CA . ASP F 3 8 ? 75.028 20.421 145.386 1.00 25.31 8 ASP F CA 1
ATOM 14455 C C . ASP F 3 8 ? 73.529 20.526 145.056 1.00 25.00 8 ASP F C 1
ATOM 14456 O O . ASP F 3 8 ? 72.696 20.894 145.910 1.00 25.47 8 ASP F O 1
ATOM 14461 N N . TYR F 3 9 ? 73.220 20.239 143.790 1.00 25.20 9 TYR F N 1
ATOM 14462 C CA . TYR F 3 9 ? 71.907 20.562 143.189 1.00 25.17 9 TYR F CA 1
ATOM 14463 C C . TYR F 3 9 ? 70.965 19.355 143.355 1.00 25.82 9 TYR F C 1
ATOM 14464 O O . TYR F 3 9 ? 70.910 18.487 142.492 1.00 27.01 9 TYR F O 1
ATOM 14473 N N . LYS F 3 10 ? 70.300 19.266 144.506 1.00 27.52 10 LYS F N 1
ATOM 14474 C CA . LYS F 3 10 ? 69.449 18.112 144.855 1.00 29.54 10 LYS F CA 1
ATOM 14475 C C . LYS F 3 10 ? 68.225 18.699 145.507 1.00 29.12 10 LYS F C 1
ATOM 14476 O O . LYS F 3 10 ? 68.346 19.478 146.438 1.00 29.54 10 LYS F O 1
ATOM 14482 N N . PHE F 3 11 ? 67.055 18.332 145.017 1.00 29.05 11 PHE F N 1
ATOM 14483 C CA . PHE F 3 11 ? 65.790 18.860 145.515 1.00 29.13 11 PHE F CA 1
ATOM 14484 C C . PHE F 3 11 ? 64.788 17.697 145.607 1.00 30.37 11 PHE F C 1
ATOM 14485 O O . PHE F 3 11 ? 64.965 16.655 144.971 1.00 30.93 11 PHE F O 1
ATOM 14493 N N . GLU F 3 12 ? 63.770 17.869 146.437 1.00 30.64 12 GLU F N 1
ATOM 14494 C CA . GLU F 3 12 ? 62.667 16.938 146.540 1.00 31.59 12 GLU F CA 1
ATOM 14495 C C . GLU F 3 12 ? 61.747 17.096 145.304 1.00 29.73 12 GLU F C 1
ATOM 14496 O O . GLU F 3 12 ? 61.611 18.211 144.792 1.00 30.93 12 GLU F O 1
ATOM 14502 N N . PRO F 3 13 ? 61.192 15.984 144.767 1.00 27.51 13 PRO F N 1
ATOM 14503 C CA . PRO F 3 13 ? 60.240 16.115 143.668 1.00 25.85 13 PRO F CA 1
ATOM 14504 C C . PRO F 3 13 ? 59.050 16.894 144.132 1.00 25.55 13 PRO F C 1
ATOM 14505 O O . PRO F 3 13 ? 58.563 16.674 145.252 1.00 24.79 13 PRO F O 1
ATOM 14509 N N . LYS F 3 14 ? 58.566 17.803 143.301 1.00 25.20 14 LYS F N 1
ATOM 14510 C CA . LYS F 3 14 ? 57.360 18.549 143.681 1.00 26.06 14 LYS F CA 1
ATOM 14511 C C . LYS F 3 14 ? 56.111 17.671 143.786 1.00 24.99 14 LYS F C 1
ATOM 14512 O O . LYS F 3 14 ? 55.194 17.991 144.540 1.00 24.95 14 LYS F O 1
ATOM 14518 N N . ASP F 3 15 ? 56.060 16.594 143.003 1.00 23.77 15 ASP F N 1
ATOM 14519 C CA . ASP F 3 15 ? 54.853 15.767 142.932 1.00 24.42 15 ASP F CA 1
ATOM 14520 C C . ASP F 3 15 ? 54.950 14.376 143.664 1.00 24.05 15 ASP F C 1
ATOM 14521 O O . ASP F 3 15 ? 54.281 13.410 143.297 1.00 21.91 15 ASP F O 1
ATOM 14526 N N . LYS F 3 16 ? 55.786 14.302 144.693 1.00 24.77 16 LYS F N 1
ATOM 14527 C CA . LYS F 3 16 ? 55.773 13.125 145.582 1.00 25.47 16 LYS F CA 1
ATOM 14528 C C . LYS F 3 16 ? 54.387 12.879 146.172 1.00 25.35 16 LYS F C 1
ATOM 14529 O O . LYS F 3 16 ? 53.609 13.792 146.372 1.00 25.73 16 LYS F O 1
ATOM 14535 N N . VAL F 3 17 ? 54.064 11.615 146.421 1.00 26.33 17 VAL F N 1
ATOM 14536 C CA . VAL F 3 17 ? 52.722 11.235 146.812 1.00 26.05 17 VAL F CA 1
ATOM 14537 C C . VAL F 3 17 ? 52.228 11.929 148.094 1.00 26.68 17 VAL F C 1
ATOM 14538 O O . VAL F 3 17 ? 51.048 12.221 148.228 1.00 27.15 17 VAL F O 1
ATOM 14542 N N . GLU F 3 18 ? 53.154 12.205 149.015 1.00 26.79 18 GLU F N 1
ATOM 14543 C CA . GLU F 3 18 ? 52.854 12.828 150.293 1.00 28.17 18 GLU F CA 1
ATOM 14544 C C . GLU F 3 18 ? 52.159 14.193 150.149 1.00 27.36 18 GLU F C 1
ATOM 14545 O O . GLU F 3 18 ? 51.414 14.601 151.041 1.00 26.74 18 GLU F O 1
ATOM 14551 N N . ASN F 3 19 ? 52.420 14.879 149.034 1.00 27.78 19 ASN F N 1
ATOM 14552 C CA . ASN F 3 19 ? 51.805 16.167 148.703 1.00 28.02 19 ASN F CA 1
ATOM 14553 C C . ASN F 3 19 ? 50.349 16.105 148.223 1.00 28.26 19 ASN F C 1
ATOM 14554 O O . ASN F 3 19 ? 49.758 17.135 147.886 1.00 27.79 19 ASN F O 1
ATOM 14559 N N . PHE F 3 20 ? 49.749 14.919 148.173 1.00 28.92 20 PHE F N 1
ATOM 14560 C CA . PHE F 3 20 ? 48.361 14.833 147.686 1.00 29.79 20 PHE F CA 1
ATOM 14561 C C . PHE F 3 20 ? 47.337 14.391 148.755 1.00 31.61 20 PHE F C 1
ATOM 14562 O O . PHE F 3 20 ? 46.246 13.866 148.431 1.00 31.21 20 PHE F O 1
ATOM 14570 N N . HIS F 3 21 ? 47.687 14.591 150.026 1.00 33.47 21 HIS F N 1
ATOM 14571 C CA . HIS F 3 21 ? 46.705 14.542 151.124 1.00 35.67 21 HIS F CA 1
ATOM 14572 C C . HIS F 3 21 ? 46.009 13.157 151.243 1.00 35.21 21 HIS F C 1
ATOM 14573 O O . HIS F 3 21 ? 44.783 13.106 151.408 1.00 36.11 21 HIS F O 1
ATOM 14580 N N . GLY F 3 22 ? 46.755 12.063 151.124 1.00 34.13 22 GLY F N 1
ATOM 14581 C CA . GLY F 3 22 ? 46.162 10.717 151.191 1.00 33.64 22 GLY F CA 1
ATOM 14582 C C . GLY F 3 22 ? 45.588 10.209 149.871 1.00 33.73 22 GLY F C 1
ATOM 14583 O O . GLY F 3 22 ? 45.130 9.038 149.779 1.00 33.63 22 GLY F O 1
ATOM 14584 N N . MET F 3 23 ? 45.615 11.070 148.847 1.00 31.77 23 MET F N 1
ATOM 14585 C CA . MET F 3 23 ? 45.231 10.668 147.478 1.00 31.58 23 MET F CA 1
ATOM 14586 C C . MET F 3 23 ? 46.421 10.302 146.586 1.00 29.71 23 MET F C 1
ATOM 14587 O O . MET F 3 23 ? 47.595 10.434 146.966 1.00 28.54 23 MET F O 1
ATOM 14592 N N . GLN F 3 24 ? 46.112 9.812 145.398 1.00 28.70 24 GLN F N 1
ATOM 14593 C CA . GLN F 3 24 ? 47.153 9.498 144.440 1.00 28.54 24 GLN F CA 1
ATOM 14594 C C . GLN F 3 24 ? 46.762 9.909 143.019 1.00 27.49 24 GLN F C 1
ATOM 14595 O O . GLN F 3 24 ? 45.588 9.935 142.667 1.00 27.15 24 GLN F O 1
ATOM 14601 N N . LEU F 3 25 ? 47.766 10.244 142.221 1.00 27.03 25 LEU F N 1
ATOM 14602 C CA . LEU F 3 25 ? 47.551 10.524 140.796 1.00 26.32 25 LEU F CA 1
ATOM 14603 C C . LEU F 3 25 ? 47.543 9.222 140.013 1.00 26.00 25 LEU F C 1
ATOM 14604 O O . LEU F 3 25 ? 48.416 8.353 140.246 1.00 25.03 25 LEU F O 1
ATOM 14609 N N . LEU F 3 26 ? 46.577 9.110 139.096 1.00 25.12 26 LEU F N 1
ATOM 14610 C CA . LEU F 3 26 ? 46.488 8.029 138.114 1.00 25.82 26 LEU F CA 1
ATOM 14611 C C . LEU F 3 26 ? 46.172 8.561 136.713 1.00 25.03 26 LEU F C 1
ATOM 14612 O O . LEU F 3 26 ? 45.361 9.450 136.557 1.00 25.33 26 LEU F O 1
ATOM 14617 N N . TYR F 3 27 ? 46.838 8.018 135.698 1.00 25.89 27 TYR F N 1
ATOM 14618 C CA . TYR F 3 27 ? 46.606 8.421 134.302 1.00 25.75 27 TYR F CA 1
ATOM 14619 C C . TYR F 3 27 ? 45.993 7.231 133.547 1.00 26.60 27 TYR F C 1
ATOM 14620 O O . TYR F 3 27 ? 46.457 6.103 133.731 1.00 26.50 27 TYR F O 1
ATOM 14629 N N . VAL F 3 28 ? 44.995 7.487 132.698 1.00 25.57 28 VAL F N 1
ATOM 14630 C CA . VAL F 3 28 ? 44.346 6.469 131.888 1.00 25.34 28 VAL F CA 1
ATOM 14631 C C . VAL F 3 28 ? 44.332 6.908 130.393 1.00 25.54 28 VAL F C 1
ATOM 14632 O O . VAL F 3 28 ? 43.835 7.995 130.032 1.00 25.28 28 VAL F O 1
ATOM 14636 N N . TYR F 3 29 ? 44.893 6.063 129.546 1.00 25.65 29 TYR F N 1
ATOM 14637 C CA . TYR F 3 29 ? 44.906 6.230 128.086 1.00 26.02 29 TYR F CA 1
ATOM 14638 C C . TYR F 3 29 ? 43.960 5.172 127.419 1.00 27.12 29 TYR F C 1
ATOM 14639 O O . TYR F 3 29 ? 44.096 3.964 127.641 1.00 26.45 29 TYR F O 1
ATOM 14648 N N . TRP F 3 30 ? 43.022 5.640 126.597 1.00 27.87 30 TRP F N 1
ATOM 14649 C CA . TRP F 3 30 ? 42.136 4.781 125.793 1.00 28.29 30 TRP F CA 1
ATOM 14650 C C . TRP F 3 30 ? 42.475 4.970 124.306 1.00 28.60 30 TRP F C 1
ATOM 14651 O O . TRP F 3 30 ? 42.024 5.928 123.696 1.00 29.39 30 TRP F O 1
ATOM 14662 N N . PRO F 3 31 ? 43.299 4.079 123.730 1.00 29.50 31 PRO F N 1
ATOM 14663 C CA . PRO F 3 31 ? 43.699 4.175 122.324 1.00 28.75 31 PRO F CA 1
ATOM 14664 C C . PRO F 3 31 ? 42.551 4.305 121.349 1.00 29.73 31 PRO F C 1
ATOM 14665 O O . PRO F 3 31 ? 41.421 3.810 121.626 1.00 29.50 31 PRO F O 1
ATOM 14669 N N . ASP F 3 32 ? 42.837 5.001 120.233 1.00 29.65 32 ASP F N 1
ATOM 14670 C CA . ASP F 3 32 ? 41.876 5.246 119.141 1.00 30.83 32 ASP F CA 1
ATOM 14671 C C . ASP F 3 32 ? 40.638 6.028 119.532 1.00 29.78 32 ASP F C 1
ATOM 14672 O O . ASP F 3 32 ? 39.588 5.857 118.891 1.00 30.74 32 ASP F O 1
ATOM 14677 N N . HIS F 3 33 ? 40.746 6.883 120.547 1.00 28.43 33 HIS F N 1
ATOM 14678 C CA . HIS F 3 33 ? 39.674 7.792 120.953 1.00 27.80 33 HIS F CA 1
ATOM 14679 C C . HIS F 3 33 ? 40.202 9.210 121.202 1.00 27.80 33 HIS F C 1
ATOM 14680 O O . HIS F 3 33 ? 40.030 9.784 122.297 1.00 27.90 33 HIS F O 1
ATOM 14687 N N . LEU F 3 34 ? 40.801 9.759 120.139 1.00 27.13 34 LEU F N 1
ATOM 14688 C CA . LEU F 3 34 ? 41.495 11.056 120.130 1.00 27.51 34 LEU F CA 1
ATOM 14689 C C . LEU F 3 34 ? 40.547 12.246 120.310 1.00 27.39 34 LEU F C 1
ATOM 14690 O O . LEU F 3 34 ? 40.998 13.383 120.437 1.00 27.42 34 LEU F O 1
ATOM 14695 N N . LEU F 3 35 ? 39.238 11.986 120.363 1.00 28.54 35 LEU F N 1
ATOM 14696 C CA . LEU F 3 35 ? 38.261 12.996 120.852 1.00 28.30 35 LEU F CA 1
ATOM 14697 C C . LEU F 3 35 ? 38.754 13.658 122.128 1.00 29.09 35 LEU F C 1
ATOM 14698 O O . LEU F 3 35 ? 38.665 14.884 122.303 1.00 29.35 35 LEU F O 1
ATOM 14703 N N . PHE F 3 36 ? 39.220 12.816 123.053 1.00 29.46 36 PHE F N 1
ATOM 14704 C CA . PHE F 3 36 ? 39.916 13.262 124.252 1.00 29.33 36 PHE F CA 1
ATOM 14705 C C . PHE F 3 36 ? 41.393 13.403 123.820 1.00 30.17 36 PHE F C 1
ATOM 14706 O O . PHE F 3 36 ? 42.023 12.412 123.423 1.00 30.98 36 PHE F O 1
ATOM 14714 N N . CYS F 3 37 ? 41.954 14.609 123.874 1.00 29.66 37 CYS F N 1
ATOM 14715 C CA . CYS F 3 37 ? 43.247 14.828 123.206 1.00 30.04 37 CYS F CA 1
ATOM 14716 C C . CYS F 3 37 ? 44.438 14.120 123.871 1.00 29.20 37 CYS F C 1
ATOM 14717 O O . CYS F 3 37 ? 45.437 13.796 123.187 1.00 30.43 37 CYS F O 1
ATOM 14720 N N . ALA F 3 38 ? 44.341 13.916 125.187 1.00 28.20 38 ALA F N 1
ATOM 14721 C CA . ALA F 3 38 ? 45.432 13.349 126.000 1.00 27.41 38 ALA F CA 1
ATOM 14722 C C . ALA F 3 38 ? 44.892 12.347 127.019 1.00 26.95 38 ALA F C 1
ATOM 14723 O O . ALA F 3 38 ? 43.719 12.448 127.415 1.00 26.09 38 ALA F O 1
ATOM 14725 N N . PRO F 3 39 ? 45.788 11.487 127.553 1.00 26.12 39 PRO F N 1
ATOM 14726 C CA . PRO F 3 39 ? 45.403 10.602 128.664 1.00 26.44 39 PRO F CA 1
ATOM 14727 C C . PRO F 3 39 ? 44.822 11.457 129.808 1.00 26.36 39 PRO F C 1
ATOM 14728 O O . PRO F 3 39 ? 45.273 12.608 130.066 1.00 25.48 39 PRO F O 1
ATOM 14732 N N . PHE F 3 40 ? 43.794 10.922 130.453 1.00 26.31 40 PHE F N 1
ATOM 14733 C CA . PHE F 3 40 ? 43.177 11.588 131.584 1.00 25.94 40 PHE F CA 1
ATOM 14734 C C . PHE F 3 40 ? 44.141 11.586 132.767 1.00 26.28 40 PHE F C 1
ATOM 14735 O O . PHE F 3 40 ? 44.812 10.581 132.977 1.00 25.32 40 PHE F O 1
ATOM 14743 N N . ALA F 3 41 ? 44.233 12.717 133.499 1.00 26.11 41 ALA F N 1
ATOM 14744 C CA . ALA F 3 41 ? 44.940 12.809 134.781 1.00 26.77 41 ALA F CA 1
ATOM 14745 C C . ALA F 3 41 ? 43.898 12.838 135.894 1.00 27.58 41 ALA F C 1
ATOM 14746 O O . ALA F 3 41 ? 43.098 13.757 135.971 1.00 27.96 41 ALA F O 1
ATOM 14748 N N . LEU F 3 42 ? 43.901 11.805 136.736 1.00 28.18 42 LEU F N 1
ATOM 14749 C CA . LEU F 3 42 ? 42.847 11.629 137.770 1.00 29.03 42 LEU F CA 1
ATOM 14750 C C . LEU F 3 42 ? 43.469 11.650 139.143 1.00 28.73 42 LEU F C 1
ATOM 14751 O O . LEU F 3 42 ? 44.619 11.232 139.312 1.00 29.64 42 LEU F O 1
ATOM 14756 N N . LEU F 3 43 ? 42.712 12.141 140.116 1.00 29.79 43 LEU F N 1
ATOM 14757 C CA . LEU F 3 43 ? 43.106 12.067 141.514 1.00 29.67 43 LEU F CA 1
ATOM 14758 C C . LEU F 3 43 ? 42.169 11.057 142.211 1.00 30.87 43 LEU F C 1
ATOM 14759 O O . LEU F 3 43 ? 40.965 11.311 142.303 1.00 30.37 43 LEU F O 1
ATOM 14764 N N . VAL F 3 44 ? 42.739 9.942 142.698 1.00 31.49 44 VAL F N 1
ATOM 14765 C CA . VAL F 3 44 ? 41.961 8.750 143.159 1.00 31.76 44 VAL F CA 1
ATOM 14766 C C . VAL F 3 44 ? 42.355 8.338 144.592 1.00 32.37 44 VAL F C 1
ATOM 14767 O O . VAL F 3 44 ? 43.461 8.631 145.021 1.00 31.08 44 VAL F O 1
ATOM 14771 N N . GLN F 3 45 ? 41.440 7.690 145.323 1.00 33.59 45 GLN F N 1
ATOM 14772 C CA . GLN F 3 45 ? 41.748 7.130 146.651 1.00 35.33 45 GLN F CA 1
ATOM 14773 C C . GLN F 3 45 ? 42.452 5.794 146.402 1.00 35.08 45 GLN F C 1
ATOM 14774 O O . GLN F 3 45 ? 41.950 4.973 145.662 1.00 34.15 45 GLN F O 1
ATOM 14780 N N . PRO F 3 46 ? 43.655 5.590 146.954 1.00 34.80 46 PRO F N 1
ATOM 14781 C CA . PRO F 3 46 ? 44.304 4.284 146.666 1.00 35.55 46 PRO F CA 1
ATOM 14782 C C . PRO F 3 46 ? 43.503 3.053 147.178 1.00 35.96 46 PRO F C 1
ATOM 14783 O O . PRO F 3 46 ? 43.738 1.915 146.743 1.00 36.19 46 PRO F O 1
ATOM 14787 N N . GLY F 3 47 ? 42.547 3.289 148.061 1.00 36.01 47 GLY F N 1
ATOM 14788 C CA . GLY F 3 47 ? 41.812 2.185 148.609 1.00 37.18 47 GLY F CA 1
ATOM 14789 C C . GLY F 3 47 ? 40.661 1.797 147.716 1.00 37.46 47 GLY F C 1
ATOM 14790 O O . GLY F 3 47 ? 40.142 0.710 147.862 1.00 38.58 47 GLY F O 1
ATOM 14791 N N . MET F 3 48 ? 40.251 2.674 146.799 1.00 37.03 48 MET F N 1
ATOM 14792 C CA . MET F 3 48 ? 39.081 2.395 145.965 1.00 37.09 48 MET F CA 1
ATOM 14793 C C . MET F 3 48 ? 39.298 1.138 145.127 1.00 36.20 48 MET F C 1
ATOM 14794 O O . MET F 3 48 ? 40.436 0.808 144.791 1.00 36.25 48 MET F O 1
ATOM 14799 N N . THR F 3 49 ? 38.219 0.427 144.802 1.00 35.68 49 THR F N 1
ATOM 14800 C CA . THR F 3 49 ? 38.331 -0.850 144.099 1.00 35.83 49 THR F CA 1
ATOM 14801 C C . THR F 3 49 ? 38.447 -0.611 142.607 1.00 35.57 49 THR F C 1
ATOM 14802 O O . THR F 3 49 ? 37.959 0.392 142.121 1.00 36.60 49 THR F O 1
ATOM 14806 N N . PHE F 3 50 ? 39.066 -1.523 141.873 1.00 35.74 50 PHE F N 1
ATOM 14807 C CA . PHE F 3 50 ? 39.198 -1.313 140.438 1.00 36.24 50 PHE F CA 1
ATOM 14808 C C . PHE F 3 50 ? 37.830 -1.164 139.790 1.00 37.07 50 PHE F C 1
ATOM 14809 O O . PHE F 3 50 ? 37.636 -0.384 138.867 1.00 36.76 50 PHE F O 1
ATOM 14817 N N . SER F 3 51 ? 36.859 -1.914 140.304 1.00 38.40 51 SER F N 1
ATOM 14818 C CA . SER F 3 51 ? 35.513 -1.857 139.771 1.00 38.95 51 SER F CA 1
ATOM 14819 C C . SER F 3 51 ? 34.920 -0.434 139.875 1.00 38.59 51 SER F C 1
ATOM 14820 O O . SER F 3 51 ? 34.328 0.058 138.925 1.00 38.42 51 SER F O 1
ATOM 14823 N N . ALA F 3 52 ? 35.083 0.218 141.027 1.00 38.81 52 ALA F N 1
ATOM 14824 C CA . ALA F 3 52 ? 34.609 1.595 141.239 1.00 39.31 52 ALA F CA 1
ATOM 14825 C C . ALA F 3 52 ? 35.375 2.673 140.416 1.00 39.51 52 ALA F C 1
ATOM 14826 O O . ALA F 3 52 ? 34.793 3.728 140.095 1.00 39.64 52 ALA F O 1
ATOM 14828 N N . LEU F 3 53 ? 36.660 2.419 140.107 1.00 39.01 53 LEU F N 1
ATOM 14829 C CA . LEU F 3 53 ? 37.439 3.282 139.191 1.00 38.38 53 LEU F CA 1
ATOM 14830 C C . LEU F 3 53 ? 36.702 3.316 137.887 1.00 38.81 53 LEU F C 1
ATOM 14831 O O . LEU F 3 53 ? 36.391 4.393 137.383 1.00 38.27 53 LEU F O 1
ATOM 14836 N N . VAL F 3 54 ? 36.403 2.123 137.356 1.00 38.82 54 VAL F N 1
ATOM 14837 C CA . VAL F 3 54 ? 35.661 2.005 136.102 1.00 39.47 54 VAL F CA 1
ATOM 14838 C C . VAL F 3 54 ? 34.272 2.657 136.144 1.00 40.06 54 VAL F C 1
ATOM 14839 O O . VAL F 3 54 ? 33.965 3.517 135.306 1.00 40.09 54 VAL F O 1
ATOM 14843 N N . ASP F 3 55 ? 33.452 2.289 137.116 1.00 40.99 55 ASP F N 1
ATOM 14844 C CA . ASP F 3 55 ? 32.078 2.812 137.153 1.00 42.51 55 ASP F CA 1
ATOM 14845 C C . ASP F 3 55 ? 31.911 4.262 137.555 1.00 42.51 55 ASP F C 1
ATOM 14846 O O . ASP F 3 55 ? 31.040 4.938 137.026 1.00 43.50 55 ASP F O 1
ATOM 14851 N N . GLU F 3 56 ? 32.734 4.745 138.468 1.00 42.16 56 GLU F N 1
ATOM 14852 C CA . GLU F 3 56 ? 32.526 6.081 138.993 1.00 43.45 56 GLU F CA 1
ATOM 14853 C C . GLU F 3 56 ? 33.450 7.178 138.430 1.00 43.07 56 GLU F C 1
ATOM 14854 O O . GLU F 3 56 ? 33.121 8.372 138.533 1.00 43.28 56 GLU F O 1
ATOM 14860 N N . ILE F 3 57 ? 34.590 6.780 137.864 1.00 42.20 57 ILE F N 1
ATOM 14861 C CA . ILE F 3 57 ? 35.507 7.739 137.255 1.00 41.62 57 ILE F CA 1
ATOM 14862 C C . ILE F 3 57 ? 35.550 7.582 135.741 1.00 41.36 57 ILE F C 1
ATOM 14863 O O . ILE F 3 57 ? 35.221 8.526 135.025 1.00 41.71 57 ILE F O 1
ATOM 14868 N N . LEU F 3 58 ? 35.955 6.407 135.261 1.00 40.95 58 LEU F N 1
ATOM 14869 C CA . LEU F 3 58 ? 36.267 6.221 133.839 1.00 41.55 58 LEU F CA 1
ATOM 14870 C C . LEU F 3 58 ? 35.061 6.322 132.910 1.00 41.84 58 LEU F C 1
ATOM 14871 O O . LEU F 3 58 ? 35.098 7.022 131.908 1.00 41.72 58 LEU F O 1
ATOM 14876 N N . LYS F 3 59 ? 34.002 5.580 133.231 1.00 41.57 59 LYS F N 1
ATOM 14877 C CA . LYS F 3 59 ? 32.705 5.704 132.571 1.00 41.90 59 LYS F CA 1
ATOM 14878 C C . LYS F 3 59 ? 32.234 7.177 132.314 1.00 40.48 59 LYS F C 1
ATOM 14879 O O . LYS F 3 59 ? 32.068 7.564 131.169 1.00 40.28 59 LYS F O 1
ATOM 14885 N N . PRO F 3 60 ? 32.001 7.989 133.370 1.00 39.74 60 PRO F N 1
ATOM 14886 C CA . PRO F 3 60 ? 31.591 9.403 133.153 1.00 38.97 60 PRO F CA 1
ATOM 14887 C C . PRO F 3 60 ? 32.634 10.311 132.441 1.00 37.77 60 PRO F C 1
ATOM 14888 O O . PRO F 3 60 ? 32.251 11.224 131.721 1.00 38.01 60 PRO F O 1
ATOM 14892 N N . ALA F 3 61 ? 33.923 10.058 132.653 1.00 36.11 61 ALA F N 1
ATOM 14893 C CA . ALA F 3 61 ? 35.002 10.796 131.970 1.00 34.56 61 ALA F CA 1
ATOM 14894 C C . ALA F 3 61 ? 34.948 10.596 130.452 1.00 33.82 61 ALA F C 1
ATOM 14895 O O . ALA F 3 61 ? 35.209 11.532 129.679 1.00 34.77 61 ALA F O 1
ATOM 14897 N N . THR F 3 62 ? 34.617 9.376 130.030 1.00 32.78 62 THR F N 1
ATOM 14898 C CA . THR F 3 62 ? 34.634 9.010 128.616 1.00 32.05 62 THR F CA 1
ATOM 14899 C C . THR F 3 62 ? 33.264 9.164 127.929 1.00 32.82 62 THR F C 1
ATOM 14900 O O . THR F 3 62 ? 33.152 8.822 126.752 1.00 31.59 62 THR F O 1
ATOM 14904 N N . ALA F 3 63 ? 32.281 9.713 128.669 1.00 32.78 63 ALA F N 1
ATOM 14905 C CA . ALA F 3 63 ? 30.848 9.851 128.288 1.00 34.79 63 ALA F CA 1
ATOM 14906 C C . ALA F 3 63 ? 30.547 10.569 126.979 1.00 34.53 63 ALA F C 1
ATOM 14907 O O . ALA F 3 63 ? 29.561 10.269 126.339 1.00 35.53 63 ALA F O 1
ATOM 14909 N N . ALA F 3 64 ? 31.384 11.531 126.596 1.00 34.39 64 ALA F N 1
ATOM 14910 C CA . ALA F 3 64 ? 31.168 12.285 125.365 1.00 34.02 64 ALA F CA 1
ATOM 14911 C C . ALA F 3 64 ? 31.386 11.443 124.118 1.00 34.06 64 ALA F C 1
ATOM 14912 O O . ALA F 3 64 ? 30.898 11.785 123.039 1.00 34.45 64 ALA F O 1
ATOM 14914 N N . HIS F 3 65 ? 32.134 10.352 124.232 1.00 34.01 65 HIS F N 1
ATOM 14915 C CA . HIS F 3 65 ? 32.417 9.583 123.036 1.00 34.56 65 HIS F CA 1
ATOM 14916 C C . HIS F 3 65 ? 31.284 8.599 122.710 1.00 36.39 65 HIS F C 1
ATOM 14917 O O . HIS F 3 65 ? 30.816 7.862 123.601 1.00 36.56 65 HIS F O 1
ATOM 14924 N N . PRO F 3 66 ? 30.830 8.581 121.438 1.00 37.41 66 PRO F N 1
ATOM 14925 C CA . PRO F 3 66 ? 29.881 7.553 120.999 1.00 38.23 66 PRO F CA 1
ATOM 14926 C C . PRO F 3 66 ? 30.190 6.098 121.462 1.00 38.77 66 PRO F C 1
ATOM 14927 O O . PRO F 3 66 ? 29.268 5.395 121.849 1.00 39.41 66 PRO F O 1
ATOM 14931 N N . ASP F 3 67 ? 31.456 5.669 121.443 1.00 39.34 67 ASP F N 1
ATOM 14932 C CA . ASP F 3 67 ? 31.827 4.294 121.823 1.00 40.43 67 ASP F CA 1
ATOM 14933 C C . ASP F 3 67 ? 31.657 3.998 123.323 1.00 41.51 67 ASP F C 1
ATOM 14934 O O . ASP F 3 67 ? 31.706 2.839 123.743 1.00 41.71 67 ASP F O 1
ATOM 14939 N N . SER F 3 68 ? 31.463 5.040 124.118 1.00 42.51 68 SER F N 1
ATOM 14940 C CA . SER F 3 68 ? 31.459 4.929 125.568 1.00 44.16 68 SER F CA 1
ATOM 14941 C C . SER F 3 68 ? 30.398 3.937 126.075 1.00 45.83 68 SER F C 1
ATOM 14942 O O . SER F 3 68 ? 30.722 2.982 126.803 1.00 46.15 68 SER F O 1
ATOM 14945 N N . ALA F 3 69 ? 29.146 4.182 125.672 1.00 47.26 69 ALA F N 1
ATOM 14946 C CA . ALA F 3 69 ? 27.980 3.442 126.132 1.00 48.25 69 ALA F CA 1
ATOM 14947 C C . ALA F 3 69 ? 28.093 1.944 125.842 1.00 49.03 69 ALA F C 1
ATOM 14948 O O . ALA F 3 69 ? 27.407 1.141 126.465 1.00 50.06 69 ALA F O 1
ATOM 14950 N N . LYS F 3 70 ? 28.974 1.583 124.915 1.00 49.35 70 LYS F N 1
ATOM 14951 C CA . LYS F 3 70 ? 29.145 0.218 124.469 1.00 49.86 70 LYS F CA 1
ATOM 14952 C C . LYS F 3 70 ? 30.319 -0.468 125.155 1.00 49.79 70 LYS F C 1
ATOM 14953 O O . LYS F 3 70 ? 30.343 -1.705 125.262 1.00 49.91 70 LYS F O 1
ATOM 14959 N N . ALA F 3 71 ? 31.304 0.333 125.583 1.00 48.98 71 ALA F N 1
ATOM 14960 C CA . ALA F 3 71 ? 32.584 -0.156 126.092 1.00 47.75 71 ALA F CA 1
ATOM 14961 C C . ALA F 3 71 ? 32.396 -1.009 127.323 1.00 47.42 71 ALA F C 1
ATOM 14962 O O . ALA F 3 71 ? 31.658 -0.629 128.229 1.00 47.18 71 ALA F O 1
ATOM 14964 N N . ASP F 3 72 ? 33.072 -2.152 127.357 1.00 46.40 72 ASP F N 1
ATOM 14965 C CA . ASP F 3 72 ? 33.113 -2.949 128.574 1.00 45.78 72 ASP F CA 1
ATOM 14966 C C . ASP F 3 72 ? 34.535 -2.862 129.121 1.00 45.11 72 ASP F C 1
ATOM 14967 O O . ASP F 3 72 ? 35.364 -3.749 128.855 1.00 44.71 72 ASP F O 1
ATOM 14972 N N . PHE F 3 73 ? 34.808 -1.783 129.872 1.00 44.02 73 PHE F N 1
ATOM 14973 C CA . PHE F 3 73 ? 36.178 -1.465 130.290 1.00 43.26 73 PHE F CA 1
ATOM 14974 C C . PHE F 3 73 ? 36.808 -2.509 131.201 1.00 43.20 73 PHE F C 1
ATOM 14975 O O . PHE F 3 73 ? 37.979 -2.847 131.044 1.00 43.46 73 PHE F O 1
ATOM 14983 N N . LEU F 3 74 ? 36.044 -3.017 132.156 1.00 43.48 74 LEU F N 1
ATOM 14984 C CA . LEU F 3 74 ? 36.572 -4.030 133.067 1.00 44.09 74 LEU F CA 1
ATOM 14985 C C . LEU F 3 74 ? 37.151 -5.230 132.292 1.00 43.99 74 LEU F C 1
ATOM 14986 O O . LEU F 3 74 ? 38.245 -5.718 132.595 1.00 44.73 74 LEU F O 1
ATOM 14991 N N . ASN F 3 75 ? 36.441 -5.653 131.256 1.00 43.31 75 ASN F N 1
ATOM 14992 C CA . ASN F 3 75 ? 36.816 -6.829 130.489 1.00 42.96 75 ASN F CA 1
ATOM 14993 C C . ASN F 3 75 ? 37.631 -6.530 129.233 1.00 42.20 75 ASN F C 1
ATOM 14994 O O . ASN F 3 75 ? 37.887 -7.424 128.432 1.00 42.11 75 ASN F O 1
ATOM 14999 N N . ALA F 3 76 ? 38.078 -5.285 129.087 1.00 40.75 76 ALA F N 1
ATOM 15000 C CA . ALA F 3 76 ? 38.921 -4.925 127.964 1.00 39.86 76 ALA F CA 1
ATOM 15001 C C . ALA F 3 76 ? 40.384 -5.361 128.193 1.00 39.72 76 ALA F C 1
ATOM 15002 O O . ALA F 3 76 ? 40.708 -5.948 129.253 1.00 39.23 76 ALA F O 1
ATOM 15004 N N . GLU F 3 77 ? 41.250 -5.101 127.203 1.00 38.76 77 GLU F N 1
ATOM 15005 C CA . GLU F 3 77 ? 42.686 -5.362 127.309 1.00 38.97 77 GLU F CA 1
ATOM 15006 C C . GLU F 3 77 ? 43.452 -4.216 128.050 1.00 37.69 77 GLU F C 1
ATOM 15007 O O . GLU F 3 77 ? 43.457 -3.058 127.574 1.00 38.26 77 GLU F O 1
ATOM 15013 N N . TRP F 3 78 ? 44.109 -4.534 129.175 1.00 35.45 78 TRP F N 1
ATOM 15014 C CA . TRP F 3 78 ? 44.771 -3.510 130.020 1.00 33.82 78 TRP F CA 1
ATOM 15015 C C . TRP F 3 78 ? 46.280 -3.583 130.007 1.00 34.43 78 TRP F C 1
ATOM 15016 O O . TRP F 3 78 ? 46.863 -4.675 129.944 1.00 35.00 78 TRP F O 1
ATOM 15027 N N . LEU F 3 79 ? 46.915 -2.414 130.106 1.00 33.42 79 LEU F N 1
ATOM 15028 C CA . LEU F 3 79 ? 48.321 -2.302 130.432 1.00 32.75 79 LEU F CA 1
ATOM 15029 C C . LEU F 3 79 ? 48.478 -1.464 131.722 1.00 32.28 79 LEU F C 1
ATOM 15030 O O . LEU F 3 79 ? 47.689 -0.552 132.002 1.00 31.55 79 LEU F O 1
ATOM 15035 N N . LEU F 3 80 ? 49.466 -1.810 132.535 1.00 31.25 80 LEU F N 1
ATOM 15036 C CA . LEU F 3 80 ? 49.877 -0.982 133.654 1.00 31.38 80 LEU F CA 1
ATOM 15037 C C . LEU F 3 80 ? 51.346 -0.661 133.457 1.00 31.35 80 LEU F C 1
ATOM 15038 O O . LEU F 3 80 ? 52.201 -1.547 133.495 1.00 31.26 80 LEU F O 1
ATOM 15043 N N . ASN F 3 81 ? 51.634 0.619 133.228 1.00 30.07 81 ASN F N 1
ATOM 15044 C CA . ASN F 3 81 ? 53.001 1.066 133.009 1.00 30.41 81 ASN F CA 1
ATOM 15045 C C . ASN F 3 81 ? 53.705 0.266 131.914 1.00 31.56 81 ASN F C 1
ATOM 15046 O O . ASN F 3 81 ? 54.857 -0.146 132.067 1.00 30.11 81 ASN F O 1
ATOM 15051 N N . ASP F 3 82 ? 52.969 0.075 130.816 1.00 33.31 82 ASP F N 1
ATOM 15052 C CA . ASP F 3 82 ? 53.471 -0.510 129.591 1.00 36.99 82 ASP F CA 1
ATOM 15053 C C . ASP F 3 82 ? 53.576 -2.062 129.693 1.00 37.49 82 ASP F C 1
ATOM 15054 O O . ASP F 3 82 ? 54.297 -2.695 128.917 1.00 37.83 82 ASP F O 1
ATOM 15059 N N . GLU F 3 83 ? 52.854 -2.664 130.647 1.00 37.99 83 GLU F N 1
ATOM 15060 C CA . GLU F 3 83 ? 53.004 -4.092 130.960 1.00 38.38 83 GLU F CA 1
ATOM 15061 C C . GLU F 3 83 ? 51.642 -4.747 131.057 1.00 37.39 83 GLU F C 1
ATOM 15062 O O . GLU F 3 83 ? 50.745 -4.192 131.682 1.00 35.88 83 GLU F O 1
ATOM 15068 N N . PRO F 3 84 ? 51.480 -5.925 130.431 1.00 37.69 84 PRO F N 1
ATOM 15069 C CA . PRO F 3 84 ? 50.175 -6.614 130.442 1.00 37.96 84 PRO F CA 1
ATOM 15070 C C . PRO F 3 84 ? 49.649 -6.729 131.856 1.00 37.86 84 PRO F C 1
ATOM 15071 O O . PRO F 3 84 ? 50.398 -7.042 132.775 1.00 38.98 84 PRO F O 1
ATOM 15075 N N . PHE F 3 85 ? 48.377 -6.440 132.043 1.00 37.21 85 PHE F N 1
ATOM 15076 C CA . PHE F 3 85 ? 47.854 -6.293 133.359 1.00 37.07 85 PHE F CA 1
ATOM 15077 C C . PHE F 3 85 ? 46.482 -6.926 133.419 1.00 37.54 85 PHE F C 1
ATOM 15078 O O . PHE F 3 85 ? 45.672 -6.745 132.523 1.00 37.48 85 PHE F O 1
ATOM 15086 N N . THR F 3 86 ? 46.228 -7.661 134.498 1.00 38.58 86 THR F N 1
ATOM 15087 C CA . THR F 3 86 ? 44.929 -8.290 134.706 1.00 39.05 86 THR F CA 1
ATOM 15088 C C . THR F 3 86 ? 44.321 -7.706 135.964 1.00 39.54 86 THR F C 1
ATOM 15089 O O . THR F 3 86 ? 44.771 -8.018 137.083 1.00 39.63 86 THR F O 1
ATOM 15093 N N . PRO F 3 87 ? 43.345 -6.796 135.789 1.00 39.78 87 PRO F N 1
ATOM 15094 C CA . PRO F 3 87 ? 42.653 -6.215 136.921 1.00 40.23 87 PRO F CA 1
ATOM 15095 C C . PRO F 3 87 ? 41.875 -7.227 137.771 1.00 41.52 87 PRO F C 1
ATOM 15096 O O . PRO F 3 87 ? 41.407 -8.252 137.257 1.00 42.28 87 PRO F O 1
ATOM 15100 N N . LYS F 3 88 ? 41.778 -6.927 139.067 1.00 42.21 88 LYS F N 1
ATOM 15101 C CA . LYS F 3 88 ? 40.937 -7.649 140.018 1.00 43.31 88 LYS F CA 1
ATOM 15102 C C . LYS F 3 88 ? 39.916 -6.638 140.475 1.00 42.79 88 LYS F C 1
ATOM 15103 O O . LYS F 3 88 ? 40.263 -5.710 141.192 1.00 43.17 88 LYS F O 1
ATOM 15109 N N . ALA F 3 89 ? 38.664 -6.827 140.064 1.00 42.69 89 ALA F N 1
ATOM 15110 C CA . ALA F 3 89 ? 37.615 -5.826 140.221 1.00 43.00 89 ALA F CA 1
ATOM 15111 C C . ALA F 3 89 ? 37.402 -5.346 141.644 1.00 43.56 89 ALA F C 1
ATOM 15112 O O . ALA F 3 89 ? 37.134 -4.160 141.872 1.00 43.68 89 ALA F O 1
ATOM 15114 N N . ASP F 3 90 ? 37.529 -6.267 142.596 1.00 43.81 90 ASP F N 1
ATOM 15115 C CA . ASP F 3 90 ? 37.122 -6.019 143.980 1.00 44.39 90 ASP F CA 1
ATOM 15116 C C . ASP F 3 90 ? 38.315 -5.698 144.871 1.00 43.68 90 ASP F C 1
ATOM 15117 O O . ASP F 3 90 ? 38.145 -5.374 146.032 1.00 44.82 90 ASP F O 1
ATOM 15122 N N . ALA F 3 91 ? 39.532 -5.788 144.331 1.00 42.64 91 ALA F N 1
ATOM 15123 C CA . ALA F 3 91 ? 40.724 -5.363 145.060 1.00 41.34 91 ALA F CA 1
ATOM 15124 C C . ALA F 3 91 ? 40.915 -3.852 144.884 1.00 40.85 91 ALA F C 1
ATOM 15125 O O . ALA F 3 91 ? 40.530 -3.277 143.851 1.00 40.34 91 ALA F O 1
ATOM 15127 N N . SER F 3 92 ? 41.487 -3.212 145.898 1.00 40.27 92 SER F N 1
ATOM 15128 C CA . SER F 3 92 ? 41.850 -1.795 145.798 1.00 39.66 92 SER F CA 1
ATOM 15129 C C . SER F 3 92 ? 42.934 -1.589 144.744 1.00 38.94 92 SER F C 1
ATOM 15130 O O . SER F 3 92 ? 43.592 -2.554 144.296 1.00 39.21 92 SER F O 1
ATOM 15133 N N . LEU F 3 93 ? 43.105 -0.336 144.333 1.00 37.92 93 LEU F N 1
ATOM 15134 C CA . LEU F 3 93 ? 44.170 0.035 143.416 1.00 37.81 93 LEU F CA 1
ATOM 15135 C C . LEU F 3 93 ? 45.562 -0.219 144.025 1.00 37.80 93 LEU F C 1
ATOM 15136 O O . LEU F 3 93 ? 46.406 -0.899 143.429 1.00 37.13 93 LEU F O 1
ATOM 15141 N N . LYS F 3 94 ? 45.780 0.335 145.211 1.00 38.99 94 LYS F N 1
ATOM 15142 C CA . LYS F 3 94 ? 47.037 0.186 145.953 1.00 40.87 94 LYS F CA 1
ATOM 15143 C C . LYS F 3 94 ? 47.437 -1.293 146.106 1.00 41.23 94 LYS F C 1
ATOM 15144 O O . LYS F 3 94 ? 48.576 -1.672 145.843 1.00 40.97 94 LYS F O 1
ATOM 15150 N N . GLU F 3 95 ? 46.485 -2.133 146.498 1.00 41.83 95 GLU F N 1
ATOM 15151 C CA . GLU F 3 95 ? 46.814 -3.529 146.756 1.00 42.88 95 GLU F CA 1
ATOM 15152 C C . GLU F 3 95 ? 47.051 -4.354 145.482 1.00 42.10 95 GLU F C 1
ATOM 15153 O O . GLU F 3 95 ? 47.580 -5.453 145.574 1.00 42.38 95 GLU F O 1
ATOM 15159 N N . GLN F 3 96 ? 46.687 -3.836 144.300 1.00 40.96 96 GLN F N 1
ATOM 15160 C CA . GLN F 3 96 ? 47.054 -4.546 143.055 1.00 39.36 96 GLN F CA 1
ATOM 15161 C C . GLN F 3 96 ? 48.196 -3.906 142.292 1.00 38.83 96 GLN F C 1
ATOM 15162 O O . GLN F 3 96 ? 48.436 -4.235 141.131 1.00 38.80 96 GLN F O 1
ATOM 15168 N N . GLY F 3 97 ? 48.916 -3.008 142.961 1.00 37.40 97 GLY F N 1
ATOM 15169 C CA . GLY F 3 97 ? 50.141 -2.423 142.402 1.00 36.47 97 GLY F CA 1
ATOM 15170 C C . GLY F 3 97 ? 49.936 -1.181 141.539 1.00 35.07 97 GLY F C 1
ATOM 15171 O O . GLY F 3 97 ? 50.870 -0.740 140.858 1.00 35.91 97 GLY F O 1
ATOM 15172 N N . ILE F 3 98 ? 48.736 -0.609 141.565 1.00 33.48 98 ILE F N 1
ATOM 15173 C CA . ILE F 3 98 ? 48.489 0.680 140.863 1.00 31.58 98 ILE F CA 1
ATOM 15174 C C . ILE F 3 98 ? 48.889 1.821 141.785 1.00 31.85 98 ILE F C 1
ATOM 15175 O O . ILE F 3 98 ? 48.125 2.225 142.682 1.00 31.58 98 ILE F O 1
ATOM 15180 N N . ASP F 3 99 ? 50.133 2.266 141.626 1.00 30.78 99 ASP F N 1
ATOM 15181 C CA . ASP F 3 99 ? 50.714 3.225 142.537 1.00 30.50 99 ASP F CA 1
ATOM 15182 C C . ASP F 3 99 ? 50.633 4.676 141.975 1.00 29.06 99 ASP F C 1
ATOM 15183 O O . ASP F 3 99 ? 50.157 4.868 140.881 1.00 28.33 99 ASP F O 1
ATOM 15188 N N . HIS F 3 100 ? 51.119 5.656 142.733 1.00 27.72 100 HIS F N 1
ATOM 15189 C CA . HIS F 3 100 ? 51.077 7.075 142.338 1.00 26.53 100 HIS F CA 1
ATOM 15190 C C . HIS F 3 100 ? 51.746 7.285 140.972 1.00 25.42 100 HIS F C 1
ATOM 15191 O O . HIS F 3 100 ? 52.834 6.752 140.688 1.00 23.10 100 HIS F O 1
ATOM 15198 N N . LYS F 3 101 ? 51.032 8.028 140.114 1.00 25.11 101 LYS F N 1
ATOM 15199 C CA . LYS F 3 101 ? 51.478 8.334 138.730 1.00 24.98 101 LYS F CA 1
ATOM 15200 C C . LYS F 3 101 ? 51.663 7.116 137.811 1.00 24.88 101 LYS F C 1
ATOM 15201 O O . LYS F 3 101 ? 52.429 7.158 136.830 1.00 24.09 101 LYS F O 1
ATOM 15207 N N . SER F 3 102 ? 50.935 6.034 138.112 1.00 25.16 102 SER F N 1
ATOM 15208 C CA . SER F 3 102 ? 50.854 4.906 137.206 1.00 25.95 102 SER F CA 1
ATOM 15209 C C . SER F 3 102 ? 50.000 5.322 136.028 1.00 25.98 102 SER F C 1
ATOM 15210 O O . SER F 3 102 ? 49.064 6.106 136.209 1.00 25.98 102 SER F O 1
ATOM 15213 N N . MET F 3 103 ? 50.292 4.774 134.846 1.00 26.75 103 MET F N 1
ATOM 15214 C CA . MET F 3 103 ? 49.355 4.894 133.732 1.00 27.73 103 MET F CA 1
ATOM 15215 C C . MET F 3 103 ? 48.775 3.542 133.362 1.00 27.48 103 MET F C 1
ATOM 15216 O O . MET F 3 103 ? 49.526 2.570 133.176 1.00 27.24 103 MET F O 1
ATOM 15221 N N . LEU F 3 104 ? 47.452 3.529 133.241 1.00 26.36 104 LEU F N 1
ATOM 15222 C CA . LEU F 3 104 ? 46.719 2.417 132.705 1.00 27.91 104 LEU F CA 1
ATOM 15223 C C . LEU F 3 104 ? 46.385 2.705 131.277 1.00 28.76 104 LEU F C 1
ATOM 15224 O O . LEU F 3 104 ? 45.963 3.822 130.926 1.00 28.97 104 LEU F O 1
ATOM 15229 N N . THR F 3 105 ? 46.529 1.692 130.450 1.00 29.56 105 THR F N 1
ATOM 15230 C CA . THR F 3 105 ? 46.090 1.772 129.058 1.00 29.48 105 THR F CA 1
ATOM 15231 C C . THR F 3 105 ? 45.017 0.697 128.891 1.00 30.25 105 THR F C 1
ATOM 15232 O O . THR F 3 105 ? 45.248 -0.493 129.192 1.00 29.63 105 THR F O 1
ATOM 15236 N N . VAL F 3 106 ? 43.836 1.126 128.478 1.00 30.34 106 VAL F N 1
ATOM 15237 C CA . VAL F 3 106 ? 42.727 0.229 128.178 1.00 31.32 106 VAL F CA 1
ATOM 15238 C C . VAL F 3 106 ? 42.453 0.257 126.665 1.00 32.56 106 VAL F C 1
ATOM 15239 O O . VAL F 3 106 ? 42.161 1.315 126.117 1.00 32.52 106 VAL F O 1
ATOM 15243 N N . THR F 3 107 ? 42.577 -0.898 126.012 1.00 34.11 107 THR F N 1
ATOM 15244 C CA . THR F 3 107 ? 42.223 -1.085 124.619 1.00 36.19 107 THR F CA 1
ATOM 15245 C C . THR F 3 107 ? 40.933 -1.900 124.542 1.00 37.78 107 THR F C 1
ATOM 15246 O O . THR F 3 107 ? 40.835 -3.018 125.084 1.00 37.62 107 THR F O 1
ATOM 15250 N N . THR F 3 108 ? 39.932 -1.326 123.885 1.00 39.32 108 THR F N 1
ATOM 15251 C CA . THR F 3 108 ? 38.633 -1.963 123.729 1.00 40.38 108 THR F CA 1
ATOM 15252 C C . THR F 3 108 ? 38.566 -2.503 122.286 1.00 42.03 108 THR F C 1
ATOM 15253 O O . THR F 3 108 ? 38.181 -1.776 121.363 1.00 42.17 108 THR F O 1
ATOM 15257 N N . PRO F 3 109 ? 38.948 -3.781 122.075 1.00 43.44 109 PRO F N 1
ATOM 15258 C CA . PRO F 3 109 ? 38.979 -4.219 120.660 1.00 43.98 109 PRO F CA 1
ATOM 15259 C C . PRO F 3 109 ? 37.573 -4.203 120.048 1.00 44.25 109 PRO F C 1
ATOM 15260 O O . PRO F 3 109 ? 36.584 -4.519 120.745 1.00 44.59 109 PRO F O 1
ATOM 15264 N N . GLY F 3 110 ? 37.478 -3.777 118.786 1.00 44.49 110 GLY F N 1
ATOM 15265 C CA . GLY F 3 110 ? 36.176 -3.612 118.133 1.00 44.82 110 GLY F CA 1
ATOM 15266 C C . GLY F 3 110 ? 35.541 -2.230 118.310 1.00 45.27 110 GLY F C 1
ATOM 15267 O O . GLY F 3 110 ? 34.511 -1.934 117.716 1.00 45.08 110 GLY F O 1
ATOM 15268 N N . LEU F 3 111 ? 36.132 -1.392 119.159 1.00 44.62 111 LEU F N 1
ATOM 15269 C CA . LEU F 3 111 ? 35.699 -0.010 119.267 1.00 44.38 111 LEU F CA 1
ATOM 15270 C C . LEU F 3 111 ? 36.957 0.834 119.059 1.00 43.98 111 LEU F C 1
ATOM 15271 O O . LEU F 3 111 ? 37.757 1.030 119.976 1.00 43.58 111 LEU F O 1
ATOM 15276 N N . LYS F 3 112 ? 37.157 1.267 117.826 1.00 43.84 112 LYS F N 1
ATOM 15277 C CA . LYS F 3 112 ? 38.353 2.054 117.483 1.00 44.06 112 LYS F CA 1
ATOM 15278 C C . LYS F 3 112 ? 38.056 3.450 116.940 1.00 42.51 112 LYS F C 1
ATOM 15279 O O . LYS F 3 112 ? 38.817 3.985 116.161 1.00 42.46 112 LYS F O 1
ATOM 15285 N N . GLY F 3 113 ? 36.958 4.032 117.396 1.00 42.45 113 GLY F N 1
ATOM 15286 C CA . GLY F 3 113 ? 36.687 5.439 117.148 1.00 42.39 113 GLY F CA 1
ATOM 15287 C C . GLY F 3 113 ? 36.077 5.715 115.800 1.00 42.90 113 GLY F C 1
ATOM 15288 O O . GLY F 3 113 ? 35.725 4.801 115.051 1.00 43.16 113 GLY F O 1
ATOM 15289 N N . MET F 3 114 ? 35.979 6.988 115.467 1.00 43.01 114 MET F N 1
ATOM 15290 C CA . MET F 3 114 ? 35.170 7.394 114.333 1.00 43.17 114 MET F CA 1
ATOM 15291 C C . MET F 3 114 ? 35.994 7.665 113.096 1.00 42.46 114 MET F C 1
ATOM 15292 O O . MET F 3 114 ? 37.194 7.947 113.186 1.00 41.70 114 MET F O 1
ATOM 15297 N N . ALA F 3 115 ? 35.328 7.540 111.940 1.00 41.88 115 ALA F N 1
ATOM 15298 C CA . ALA F 3 115 ? 35.868 7.940 110.641 1.00 41.45 115 ALA F CA 1
ATOM 15299 C C . ALA F 3 115 ? 37.159 7.233 110.233 1.00 41.53 115 ALA F C 1
ATOM 15300 O O . ALA F 3 115 ? 37.936 7.771 109.445 1.00 41.66 115 ALA F O 1
ATOM 15302 N N . ASN F 3 116 ? 37.394 6.025 110.743 1.00 41.28 116 ASN F N 1
ATOM 15303 C CA . ASN F 3 116 ? 38.705 5.400 110.588 1.00 41.48 116 ASN F CA 1
ATOM 15304 C C . ASN F 3 116 ? 39.833 6.326 110.925 1.00 40.54 116 ASN F C 1
ATOM 15305 O O . ASN F 3 116 ? 40.917 6.201 110.358 1.00 41.67 116 ASN F O 1
ATOM 15310 N N . ALA F 3 117 ? 39.574 7.239 111.852 1.00 39.45 117 ALA F N 1
ATOM 15311 C CA . ALA F 3 117 ? 40.514 8.284 112.214 1.00 38.26 117 ALA F CA 1
ATOM 15312 C C . ALA F 3 117 ? 40.970 8.147 113.681 1.00 37.31 117 ALA F C 1
ATOM 15313 O O . ALA F 3 117 ? 41.700 9.017 114.199 1.00 35.40 117 ALA F O 1
ATOM 15315 N N . GLY F 3 118 ? 40.548 7.050 114.332 1.00 35.42 118 GLY F N 1
ATOM 15316 C CA . GLY F 3 118 ? 40.916 6.802 115.722 1.00 34.05 118 GLY F CA 1
ATOM 15317 C C . GLY F 3 118 ? 40.469 7.950 116.622 1.00 32.84 118 GLY F C 1
ATOM 15318 O O . GLY F 3 118 ? 41.155 8.283 117.591 1.00 32.97 118 GLY F O 1
ATOM 15319 N N . TYR F 3 119 ? 39.321 8.549 116.307 1.00 31.92 119 TYR F N 1
ATOM 15320 C CA . TYR F 3 119 ? 38.831 9.739 117.009 1.00 31.93 119 TYR F CA 1
ATOM 15321 C C . TYR F 3 119 ? 37.653 9.456 117.956 1.00 32.17 119 TYR F C 1
ATOM 15322 O O . TYR F 3 119 ? 37.614 9.850 119.133 1.00 30.97 119 TYR F O 1
#

Solvent-accessible surface area: 61080 Å² total; per-residue (Å²): 217,129,32,93,150,73,53,59,14,32,41,10,2,42,28,0,21,31,120,29,92,69,44,85,69,105,85,4,11,64,10,17,82,29,8,36,7,94,47,93,55,48,76,98,6,83,13,21,26,106,38,26,2,25,22,1,0,67,116,5,12,58,41,4,80,82,3,13,4,16,17,67,1,4,39,82,38,59,5,1,67,56,5,48,33,0,28,2,0,0,1,3,0,1,14,3,0,1,21,0,12,8,30,3,9,6,0,7,8,0,0,37,4,0,12,13,1,18,5,11,7,2,7,11,3,0,1,5,1,0,0,0,8,0,0,4,0,1,0,4,3,16,6,5,17,20,0,1,52,19,1,8,2,0,11,2,2,9,32,0,7,5,45,0,20,3,0,3,7,1,4,0,4,3,3,0,0,21,0,4,1,6,4,8,6,6,0,0,3,0,2,7,33,21,56,18,5,15,32,0,26,29,0,0,8,8,0,0,1,24,40,2,36,1,16,1,9,1,14,8,0,71,13,1,61,52,0,24,58,28,2,55,56,1,0,51,29,2,0,60,9,3,7,105,9,58,142,63,0,25,63,25,0,18,117,22,2,12,15,1,7,3,5,2,0,8,10,3,0,10,4,0,0,0,0,0,3,0,2,23,68,33,21,20,0,1,8,63,0,0,72,62,28,4,55,112,81,4,38,65,17,7,161,63,0,102,178,28,57,3,105,57,6,83,54,50,78,42,0,33,49,18,20,51,16,0,0,0,10,2,0,4,2,5,1,3,14,0,32,20,0,0,0,0,0,5,40,9,81,145,108,11,14,68,47,0,24,127,59,2,100,105,9,0,76,128,39,1,53,21,11,2,95,16,2,41,119,23,36,96,55,72,143,45,16,58,6,115,23,25,5,0,5,0,6,0,2,1,5,5,2,7,8,24,28,99,131,29,33,38,105,7,9,26,65,34,59,117,44,159,76,35,40,4,4,0,1,6,56,4,0,12,33,11,1,110,86,14,12,30,0,0,15,10,0,16,0,0,2,1,1,12,44,28,48,77,1,120,21,65,90,66,119,50,2,9,54,142,12,3,52,0,42,55,37,72,0,2,70,20,12,107,46,5,50,3,35,135,53,12,117,92,43,138,133,168,33,88,148,83,59,64,13,38,43,9,2,40,30,0,23,32,107,28,88,72,41,103,67,104,83,4,14,61,10,14,90,29,11,36,7,91,49,97,56,44,75,115,6,71,13,20,28,92,30,27,2,21,22,1,0,46,123,5,10,56,35,5,67,92,2,26,5,12,7,78,8,5,36,73,41,22,4,0,64,57,8,48,34,0,29,3,0,0,2,4,0,3,14,2,0,3,21,1,14,7,32,4,12,6,0,9,8,0,0,37,7,0,11,16,1,19,6,8,3,2,5,7,3,0,1,5,2,0,2,0,7,0,0,2,2,1,0,4,6,5,4,6,12,22,0,1,47,6,0,10,2,0,17,2,2,10,32,1,10,5,45,1,19,3,0,3,6,2,4,0,3,4,3,0,0,23,0,4,1,2,2,8,5,7,0,0,2,0,2,7,26,22,50,18,5,15,43,0,34,42,27,1,8,23,31,0,0,55,122,2,37,0,16,1,10,7,8,9,1,116,12,1,95,56,0,26,58,26,2,56,58,0,0,48,16,1,0,67,9,3,8,115,13,62,151,68,0,22,68,27,0,19,115,23,3,14,16,1,7,3,4,1,1,7,16,3,0,12,5,0,0,0,0,0,2,0,2,23,74,32,36,37,0,0,5,53,0,0,58,52,46,4,58,114,79,3,36,68,17,6,149,40,0,94,177,39,57,3,106,46,5,78,54,52,76,40,0,37,43,19,19,44,16,0,1,0,11,1,0,6,2,4,2,3,11,0,30,21,0,0,0,0,0,6,42,6,86,158,110,11,24,82,44,0,24,126,50,1,98,107,10,0,79,143,39,1,52,23,12,1,88,26,2,41,142,29,35,95,56,70,144,46,16,60,5,117,24,29,4,0,5,0,6,0,2,2,3,5,2,6,7,21,46,96,119,24,24,37,104,12,10,21,66,29,39,122,42,151,82,37,40,3,4,0,1,5,54,4,0,8,35,13,0,119,84,15,11,25,0,0,12,10,0,15,0,0,0,2,6,15,50,14,45,66,0,112,22,77,76,57,116,47,2,10,55,145,25,3,54,0,48,69,37,79,0,2,73,20,14,111,48,6,38,2,35,123,44,38,129,94,75,106,84,35,70,3,1,16,9,0,26,140,87,68,30,84,115,87,30,66,92,6,34,10,0,0,13,14,3,10,21,107,49,25,32,2,5,78,0,5,30,24,46,138,41,49,4,21,16,70,65,31,1,58,1,122,26,176,58,22,12,59,0,39,2,57,25,80,12,23,0,11,33,0,0,33,54,0,18,97,37,5,29,14,10,48,50,20,2,19,20,0,93,159,72,86,5,1,64,115,24,64,136,140,10,18,86,45,0,1,72,5,10,0,0,2,0,0,1,2,7,0,0,4,6,1,0,0,36,0,0,17,14,2,24,5,0,0,1,1,0,1,0,0,0,4,0,3,1,0,4,2,0,0,10,4,0,0,56,0,0,10,22,18,26,44,15,46,0,61,5,0,78,57,0,41,52,48,0,39,119,32,154,18,3,30,54,3,7,98,6,5,1,18,1,13,51,16,120,20,3,0,28,0,0,0,1,5,7,0,0,2,5,3,0,2,3,11,0,6,8,84,22,4,19,120,45,14,61,86,62,45,1,77,12,6,6,20,3,5,38,10,0,47,75,4,33,151,25,7,49,127,3,3,23,26,0,0,110,26,0,1,53,72,28,100,95,3,51,109,32,0,43,128,14,1,91,107,16,3,54,55,2,19,89,4,1,72,25,4,0,109,37,17,45,24,63,103,4,0,58,95,0,19,60,85,3,14,61,19,0,135,114,4,132,5,112,20,196,72,19,91,58,102,83,51,147,47,85,40,67,3,2,16,9,1,25,140,82,63,32,90,110,85,28,69,71,5,31,9,0,0,12,13,5,10,21,111,47,26,32,1,5,73,0,6,30,25,50,132,41,53,3,20,17,69,60,27,0,56,1,140,24,168,47,23,13,59,0,36,2,52,27,80,13,38,1,11,32,0,0,30,56,0,12,102,33,6,29,13,10,52,53,21,7,26,22,0,90,172,73,78,14,0,56,122,31,53,110,118,17,20,68,53,1,0,78,3,1,0,0,2,0,0,1,2,5,0,0,1,6,0,0,0,36,0,0,17,16,2,23,5,2,0,1,1,0,0,0,0,1,4,0,2,1,0,4,2,0,0,8,5,0,0,45,0,0,5,13,17,30,34,19,39,0,55,5,0,80,48,0,42,53,50,0,54,119,25,154,13,3,32,46,3,2,95,6,5,0,23,1,14,54,17,126,19,2,0,29,2,0,0,1,6,8,0,0,3,4,3,0,1,3,11,0,1,5,56,31,0,9,131,46,6,90,84,60,49,3,50,32,1,4,20,2,4,43,11,0,29,74,5,22,125,30,8,40,129,3,4,37,32,0,0,116,27,0,1,51,67,35,120,92,4,50,105,31,0,43,131,15,2,80,113,17,0,35,45,2,35,103,2,1,80,27,3,0,102,39,16,45,24,53,102,7,0,63,92,0,26,19,86,2,0,59,30,0,108,146,4,116,7,111,7,159,23,153,95,18,71,24,82,54,116,9,138,50,119,21,76,4,49,63,128,54,0,118,64,41,10,0,0,3,2,25,13,28,45,5,10,1,12,6,4,3,5,0,8,36,2,106,29,55,27,45,0,31,21,0,6,99,118,42,2,58,81,18,0,69,48,3,58,15,6,96,151,10,86,2,45,114,17,104,8,64,22,26,85,122,120,31,121,26,129,34,132,15,18,0,154,134,22,42,0,61,19,2,0,5,0,17,0,55,12,94,77,32,123,14,52,62,132,1,6,5,89,21,72,25,83,50,116,6,132,53,114,19,80,5,50,62,130,52,2,153,66,52,3,0,0,3,2,28,15,29,37,5,13,2,14,7,5,3,8,0,10,46,0,89,33,53,22,49,0,32,25,0,8,86,118,48,1,66,80,18,0,69,44,4,67,22,8,104,162,8,84,2,56,119,19,107,8,71,25,22,85,111,119,33,105,24,120,27,128,21,14,0,105,129,26,41,0,46,22,3,0,7,0,14,0,49,10,94,70,34,131,22,52,64,152,2,6,7

Secondary structure (DSSP, 8-state):
-PPPHHHHHHHTTGGG----SSS-HHHHSTTSSTTS---S-GGGPPPS----HHHHHHHHHHHHHHHHHHHHHHHHTTGGGGSS-GGGHHHHHHHHHHTHHHHHHHHHHHHHHHHH-S-HHHHHHHHHHHHHHHHHHHHHHHHHHHHHHHSSS-TTHHHHHTT-GGGHHHHHHHHHHHHS-HHHHIIIIIIIIIIIIHHHHHHHHHHHHHHTT-HHHHHHHHHHHHHHHHHHHHHHHHHHHHHHH-TTHHHHHHHHHHHHHHHHHHHHHHHHHIIIII-SS----HHHHIIIIIIIHHHHHHHHHGGGT--PPTTHHHHHHHTTTHHHHHHHHHHHHGGGSSS---PPPHHHHHHHHHHSTTTIIIIIHHHHHHHHHHHHTT------SPBPB-TTT-SBS--EETTEEEEE--EEEEETTEEEEESSHHHHHHHHH-HHHHTT---HHHHHHTT-SS-SSHHHIIIIIS---TTTTSS-STTSHHHHHHHHH-/-PPPHHHHHHHHTGGG----SSS-HHHHSTTSSTT----S-GGGPPPS----HHHHHHHHHHHHHHHHHHHHHHHHTTGGGGSS-GGGHHHHHHIIIIIHHHHHHHHHHHHHHHHH-S-HHHHHHHHHHHHHHHHHHHHHHHHTHHHHHHSSS-TTHHHHHTT-STTHHHHHHHHHHHHS-HHHHHIIIIIIIIIISTHHHHHHHHHHHHHTT-HHHHHHHHHHHHHHHHHHHHHHHHHHHHHHH-TTHHHHHHHHHHHHHHHHHHHHHHHHHIIIII-SS----HHHHIIIIIIIHHHHHHHHHGGGT--PPTTHHHHHHHTTTHHHHHHHHHHHHGGGSSS-B-PPPHHHHHHHHHH-TTTIIIIIHHHHHHHHHHHHTT------SPBPB-TTT--BS--EETTEEEEE--EEEEETTEEEEESSHHHHHHHHH-HHHHTT---HHHHHHHT-SS-SSSHHIIIIIS---TTTTSSBSTT-HHHHHHHH-/---SS-HHHHHHH-SS---HHHHHHSS-S--S--SS--TT-SS--TT-GGGSS---S-GGG---TT---HHHHHHHHHHHHHHHHHHHHHHHHTTTTTTS-HHHHHHHHHHTTTHHHHHHHHHHHHHHHHHH--SHHHHHHHHHHHHHHHHHHHHHHHHHHHHTTSSSHHHHHHHHHHHH-TTTHHHHHHHHHHTT---HHHHHIIIIIIIHHHHHIIIIIIHHHHHHTTT-GGGGGTSHHHHHHHHHHHHHHHHHHHHHHHH-HHHHHHHHHHHHHHHHHHHHHHHHHHHTTT-HHHHHHHHHHHHHHHGGGT----/---------S-SS-HHHHHHH-SS---HHHHHHSS-S--S--SS--TT-SS--SS-GGGSS---S-GGGS--TT---HHHHHHHHHHHHHHHHHHHHHHHHHTTTTTS-HHHHHHHHHHTTTHHHHHHHHHHHHHHHHHH--SHHHHHHHHHHHHHHHHHHHHHHHHHHHHHTSSSHHHHHHHHHHHH-GGGHHHHHHHHHHTT---HHHHHIIIIIIIHHHHHIIIIIIIHHHHHHTT-TTHHHHTHHHHHHHHHHHHHHHHHHHHHHHH-HHHHHHHHHHHHHHHHHHHHHHHHHHHTTT-HHHHHHHHHHHHHHHHTTT---S--/----SS------TT-GGGGTT-EEEEEE-TT-TTS-S-EEEEE-TTSBHHHIIIIIIHHHTTTSTTGGG--TTSSEEEETTEEE---TTSBTTTTT--TTEEEEEE-TT---STTTT-/----SS------TT-GGGGTT-EEEEEE-TT-TTS-S-EEEEE-TTSBHHHIIIIIIHHHTTTSTTGGG--STTSEEEETTEEE---TTSBTGGGT--TTEEEEEE-TT---STTTT-

Radius of gyration: 41.41 Å; Cα contacts (8 Å, |Δi|>4): 3135; chains: 6; bounding box: 102×116×101 Å